Protein AF-0000000086011354 (afdb_homodimer)

Solvent-accessible surface area (backbone atoms only — not comparable to full-atom values): 83117 Å² total; per-residue (Å²): 142,83,83,84,79,83,78,83,81,81,81,81,78,80,80,80,75,79,75,77,82,67,88,71,70,78,71,76,68,72,74,61,78,64,65,66,68,64,70,48,65,37,89,60,76,61,75,69,36,46,23,45,28,75,91,49,69,39,62,72,75,44,41,65,74,74,85,56,57,89,87,64,76,57,71,38,69,42,30,14,67,40,14,39,19,64,39,62,51,62,43,21,72,89,75,61,30,41,54,32,15,22,37,28,30,61,36,40,43,56,67,62,80,64,68,60,88,77,66,62,76,80,55,42,55,42,36,45,58,47,33,46,52,50,54,53,59,12,34,26,43,36,32,31,36,31,29,22,48,51,0,33,39,34,44,32,35,30,42,30,38,84,85,68,48,78,40,80,72,44,73,48,64,68,70,39,80,69,39,78,40,78,45,64,44,72,49,68,44,87,49,45,31,26,50,29,43,36,39,33,44,35,55,75,86,38,78,39,15,53,14,32,21,19,39,33,42,30,51,39,33,58,39,61,44,89,37,95,84,48,62,72,72,36,37,55,29,53,55,42,60,65,69,41,39,71,46,79,91,45,71,46,65,64,39,79,42,52,49,39,94,38,96,64,28,38,49,73,47,19,68,90,22,49,97,41,98,52,90,62,53,18,19,36,30,39,77,50,52,91,87,56,48,68,64,39,33,25,33,36,32,46,44,80,40,74,49,28,43,42,77,45,29,28,22,38,35,31,32,37,32,30,11,26,67,36,19,27,35,46,35,34,31,43,37,36,90,88,50,72,77,37,78,68,36,40,47,71,46,54,66,49,88,49,74,38,71,33,31,32,55,44,50,29,85,47,46,30,31,41,35,44,33,38,31,39,24,84,43,55,20,20,47,32,43,29,50,34,39,64,43,84,35,76,40,36,39,34,50,66,80,27,42,75,82,65,62,38,30,45,40,69,90,49,61,59,66,44,38,61,73,57,79,88,68,67,82,54,74,37,46,60,39,83,44,49,36,72,94,48,95,52,61,68,45,21,77,87,75,59,34,40,82,26,26,23,38,32,57,52,76,77,76,90,61,83,78,57,22,65,46,30,20,39,40,32,46,56,80,39,73,55,57,95,60,42,34,21,45,32,32,30,36,31,30,29,47,82,64,70,43,80,91,24,75,26,37,25,35,47,34,32,32,43,31,38,68,51,95,83,43,56,74,22,58,30,30,38,48,67,33,61,77,34,95,53,80,39,74,33,31,23,32,51,36,36,63,90,73,66,36,56,54,86,44,38,27,29,47,34,42,36,40,30,36,11,51,65,65,46,53,32,45,34,42,33,42,28,28,62,44,46,16,70,28,71,43,36,51,69,80,21,48,57,54,89,65,40,32,53,30,69,87,50,56,57,62,43,40,58,36,47,71,84,53,80,66,64,76,72,68,53,86,67,85,72,80,74,73,73,74,81,70,66,76,49,51,46,40,68,35,33,93,91,48,60,69,82,87,39,49,22,81,79,30,54,10,69,41,23,24,35,33,31,73,36,76,76,43,92,58,76,40,50,35,28,36,31,47,41,88,37,73,54,51,95,81,34,30,29,19,42,32,34,29,35,32,48,41,60,86,37,74,63,22,31,44,31,37,32,40,34,38,49,66,40,85,91,57,67,48,78,43,58,48,35,35,39,46,50,71,70,41,88,73,58,40,69,63,48,75,41,69,33,30,31,51,45,76,42,97,29,38,28,35,43,30,47,34,37,33,22,31,28,19,35,42,34,43,31,49,33,38,75,42,86,38,76,50,71,63,33,44,79,74,39,54,27,85,118,138,87,74,79,74,78,79,80,79,77,78,81,77,80,77,81,77,79,72,77,79,74,84,72,70,76,71,74,70,70,75,62,76,66,64,69,67,64,73,48,66,37,89,60,75,61,76,69,36,44,22,45,28,74,89,48,69,37,60,72,76,48,40,67,74,76,84,58,63,92,87,66,78,57,74,40,70,40,29,15,74,42,15,87,78,79,41,64,51,62,42,20,74,90,74,63,31,38,54,31,16,22,36,27,29,63,34,41,41,72,70,65,76,70,68,59,91,76,68,61,85,78,56,45,54,43,36,45,60,48,31,44,53,49,54,39,59,13,34,25,43,35,30,32,35,31,27,24,53,61,0,34,40,35,43,34,34,31,43,31,38,84,84,68,47,77,40,82,73,44,74,48,62,70,70,38,78,69,39,78,43,77,44,63,44,70,50,67,44,86,49,44,30,27,49,29,42,34,39,31,42,38,55,84,87,38,76,39,16,59,35,62,22,19,40,32,40,30,51,40,33,56,40,63,46,86,39,93,84,48,60,71,70,34,36,56,29,21,49,43,61,68,66,42,39,71,48,79,90,44,72,45,64,66,40,81,41,44,42,26,77,40,96,61,27,39,51,37,46,20,70,88,21,50,96,39,78,53,73,45,34,9,18,36,31,40,76,49,54,85,84,54,47,65,63,39,31,26,32,36,32,46,46,81,39,73,48,28,43,41,76,43,29,29,21,39,36,30,33,37,32,30,10,26,48,16,20,27,34,44,35,36,30,43,38,35,90,87,51,74,77,38,77,67,37,43,50,71,46,53,65,48,89,47,76,39,73,33,32,32,53,45,49,31,85,46,49,30,32,41,35,43,34,40,29,38,22,85,39,59,20,20,45,32,42,29,49,34,39,61,41,82,37,75,39,36,39,32,51,66,81,27,42,78,82,66,62,38,29,44,37,69,90,49,61,59,66,45,39,61,73,59,79,88,68,64,81,54,74,38,47,61,39,80,44,48,36,72,92,46,95,54,63,65,46,21,76,84,75,60,33,43,83,25,25,24,38,32,56,49,76,81,75,87,66,84,84,57,19,60,45,31,20,39,40,32,46,55,81,40,72,55,57,97,60,42,32,23,44,32,32,30,37,30,31,29,46,80,65,74,49,94,92,40,77,28,36,26,34,46,34,32,31,42,30,39,68,52,95,85,42,56,74,23,58,32,31,40,47,67,32,60,76,43,96,52,82,40,75,34,32,25,32,49,36,37,64,89,73,66,37,58,55,86,44,37,27,29,45,34,40,36,40,30,36,11,54,63,64,43,55,34,47,33,41,33,42,27,28,63,46,46,16,70,28,71,42,35,53,69,85,21,48,58,54,88,66,42,30,53,31,68,87,48,57,59,63,43,38,59,38,49,69,84,52,79,68,65,76,72,69,55,87,67,84,70,79,74,75,71,75,81,70,67,75,50,50,47,39,66,36,34,92,90,49,60,69,80,85,40,49,23,80,82,30,55,11,70,41,23,24,35,32,31,74,36,78,76,41,93,58,74,40,47,34,28,36,30,46,42,88,37,72,55,50,95,80,34,30,29,16,41,32,32,30,36,32,45,40,60,87,34,78,61,19,31,45,32,36,32,41,35,40,51,68,39,84,92,56,67,48,76,41,58,50,35,34,36,45,48,72,70,41,86,75,56,44,68,60,47,76,40,70,35,29,32,52,45,77,44,97,29,40,29,34,43,30,46,35,36,31,21,30,26,18,34,44,34,43,29,50,33,40,74,42,86,39,77,51,73,63,34,44,80,70,38,56,25,87,118

InterPro domains:
  IPR000998 MAM domain [PF00629] (49-222)
  IPR000998 MAM domain [PF00629] (235-396)
  IPR000998 MAM domain [PF00629] (409-586)
  IPR000998 MAM domain [PF00629] (638-780)
  IPR000998 MAM domain [PS50060] (47-233)
  IPR000998 MAM domain [PS50060] (233-397)
  IPR000998 MAM domain [PS50060] (407-587)
  IPR000998 MAM domain [PS50060] (597-781)
  IPR000998 MAM domain [SM00137] (44-233)
  IPR000998 MAM domain [SM00137] (234-397)
  IPR000998 MAM domain [SM00137] (404-587)
  IPR000998 MAM domain [SM00137] (594-781)
  IPR000998 MAM domain [cd06263] (235-395)
  IPR000998 MAM domain [cd06263] (409-585)
  IPR013320 Concanavalin A-like lectin/glucanase domain superfamily [SSF49899] (48-222)
  IPR013320 Concanavalin A-like lectin/glucanase domain superfamily [SSF49899] (232-395)
  IPR013320 Concanavalin A-like lectin/glucanase domain superfamily [SSF49899] (406-586)
  IPR013320 Concanavalin A-like lectin/glucanase domain superfamily [SSF49899] (597-779)
  IPR051560 MAM domain-containing protein [PTHR23282] (211-398)

Radius of gyration: 44.81 Å; Cα contacts (8 Å, |Δi|>4): 4271; chains: 2; bounding box: 115×159×105 Å

pLDDT: mean 82.43, std 18.73, range [19.67, 98.25]

Foldseek 3Di:
DDPDDPPPPPPPPPPPPPPPPPDPPVPVPPVPPPVPPPLCLPPDWDDWCQQFWLVDGHPRQKDWDPPDPDDAWAKDKAFLVCCVPPHDFNHGDPVRHGTTMWIKTKQADDLPVPCPPDDPFPKTKIWHGKYFWQPQQFKKKKWKKAKAALFWAKKFKWKQAPVRDTDTFDMDGDHPHRDIFMDMGTDGDRGMIIIMIITTTDDSVDPRNNIIIMMIIGGIGMDGAPDPPGQFQWDQCSNHPGQKDKDDVFQDEKDKDAWDPDPQAIDGGGQVCVVNPDDGGMWIKDFCDPPHAAFGKIKIKGDKDFACAFAKKKKKKKKKAKGHDFFAKKWKWKDDPPDDIHTFWMDTDGPDNHIDMWMTIDHDRGIIMMMIMGGGTHDGYMMIMGGIGMGIDGFFTPPLVGRVQPQWDQCQVHPSQKDWDDVVVVPFQWEKDWDFQPVDAAACAGDRVGHRNGIWIWTDQRPDDDQFFQGKTKIKGDKDFFDPFWKKKKWKKAAAAPDADPVGFAFWKKWKWKFFPDVVRDIATFWMDTGHDDNDIDMWMTIQAHQVVRHTDPGIIMMMIMTTGFRNNRHIIIIGGMDMYGHRHQTPPNVGGDAAQWFQQSPHNSQKDKDAQPPPPLPVVPPPPDPPPPPPPVDQQKDWQDPVDDDPPAARPRRRGSTGWIKGFAAQAPDKGKIKIKGPWHWADPVQKKKKKWKKAWDWDDQFKKKWKWKWACPDSVDTDIFTFKMATCVLDPPNPRHDIDMWMFMDGYPTIIMMMIIIIDNGTMMMIGGIDMGPDGDDTPDPRMDGGD/DCPPVPDPPPPPPPPDCPPPDDCPPPPPPPVPPPPVPPLCLPPDWDAWCQQFWLVDGHPRQKDWDPPPPPPAWAKDKAFLVCCVPPHDFNHRDPVRHRTTMWIKTKQADDLPPPPPVDDPFPKTKTWHGKYFWQPQQFKKKKWKKAKAALFWAKKWKWKQFPVRDIDTFDMDGDHPHRDIFMDMGTDTDRGMIIIMIITTTDDSPDPRSNIIIMMIIGGIGMDGFPDPPGQFQWDQCRNHPGQKDKDDPFQDEKDKDAWDPDPFAIDRGGQVCVVPVDPGGMWIKDFCDPPHAAFGKIKIKGDKDFACAFAKKKKKKKKKAKGHQWFAKKWKWKDDPPDDIHTFWMDTDHPDNHIDMWMTIDHDRGIIMMMIMGGGTHDGYMMIMGGIGMGIDGFFTPPLVGRVQPQWDQCQVHPSQKDWDDVVVVPFQWEKDKDFQPVDADACAGDRVRHRNGIWIWTDQRPDDDQFFQGKTKIKGDKDFFDPFWKKKKWKKAAAAPDADPVGFAFWKKWKWKFFPDVPRDIATFWMDTGHDDNDIDMWMTIQAHQVVRHHDNGIIMMMIMTTGFRSNRHIIIIGGMDMYGHRHQTPPNVTGDAAQWFQQSPHNSQKDKDAQPPPPLPVVPPDPDPPPPPPPVDQQKDWQDPVDDQPPAAGPRRRGSTGWIKGFAAQAPDKGKIKIKGPWHWADPVQKKKKKWKKAWWWDDQFKKKWKWKWACPDSVDTDIFTAKMATPVLPPPNPRHDIDMWMFMDGYPTIIMMMIIIIDNTTMMMIGGIDMGPDGDDTPDPRIDGHD

Sequence (1580 aa):
MLSYKFRFVIIGYYLTTHCVEIFSAEIHKSVALRRNRRDFDLEEVPEMCDFGSVIRLTTCYWKTPENITKGKINWRSGMGASSYWIGGPRTDHTGADKNSGYVFYETSELSSFEELPNSEFTSNQLVGPIYNHTGPSGLCLSFFYNIAGLSAKSLRVILRNSLKKDYVLWESKDNSDGTWHMGEVAFSYGQKYRILFEAVPANQSSKKLTYRGYVALDDVRFDTIPTSDACIGHCTFEGGFCDWNNMDEDDFDWELGRGSNSFLTGPPRDHSSYGKNEQTGGFTYISTSYPRRPGDTAMLRSPSFPTTGDNSPLCMRFATHMFGNGVGTLRLVLKNEDESDKTVWEMTGSSGSSWHKAQVTLSSLSPFQLLLIAIVGNQFGNIAVDDISFRPGPCPVVPQTAAKDNGDCNFEENMCNWSNPAPQDELDDVDWARQYYYDQSGPTIDHTRGDGKGYYMNLLPNTPLILKGGTRGWLVSSRFQPSPNPQCVSFHYWMYERLIDPAGLSLGSLRVYVRLIKPGKPLSPLWRLYNHQGERWFPARAPIVTTTERAPPQTQYEIIFEGVWGEGRVGNIAIDDITFFDGDCTTEPLGAAAVLGECFFERDTCGWTPISEYDDGLSTISPTTEPKTTNAVEESLWKMARLDYKPAGLLDHTFRSPTGYVFFDVFHKSVIQRPKLRSPLLEVSFSGVRCLGFWFVAFGRSDATALEVVLLDMSDPESIKRTVIWRLEARNFANASRTDWSYAQVSVEAKGDYLLHFEGESSDGGFALDDVTFFDGSCHTRPPAAVGKGMLSYKFRFVIIGYYLTTHCVEIFSAEIHKSVALRRNRRDFDLEEVPEMCDFGSVIRLTTCYWKTPENITKGKINWRSGMGASSYWIGGPRTDHTGADKNSGYVFYETSELSSFEELPNSEFTSNQLVGPIYNHTGPSGLCLSFFYNIAGLSAKSLRVILRNSLKKDYVLWESKDNSDGTWHMGEVAFSYGQKYRILFEAVPANQSSKKLTYRGYVALDDVRFDTIPTSDACIGHCTFEGGFCDWNNMDEDDFDWELGRGSNSFLTGPPRDHSSYGKNEQTGGFTYISTSYPRRPGDTAMLRSPSFPTTGDNSPLCMRFATHMFGNGVGTLRLVLKNEDESDKTVWEMTGSSGSSWHKAQVTLSSLSPFQLLLIAIVGNQFGNIAVDDISFRPGPCPVVPQTAAKDNGDCNFEENMCNWSNPAPQDELDDVDWARQYYYDQSGPTIDHTRGDGKGYYMNLLPNTPLILKGGTRGWLVSSRFQPSPNPQCVSFHYWMYERLIDPAGLSLGSLRVYVRLIKPGKPLSPLWRLYNHQGERWFPARAPIVTTTERAPPQTQYEIIFEGVWGEGRVGNIAIDDITFFDGDCTTEPLGAAAVLGECFFERDTCGWTPISEYDDGLSTISPTTEPKTTNAVEESLWKMARLDYKPAGLLDHTFRSPTGYVFFDVFHKSVIQRPKLRSPLLEVSFSGVRCLGFWFVAFGRSDATALEVVLLDMSDPESIKRTVIWRLEARNFANASRTDWSYAQVSVEAKGDYLLHFEGESSDGGFALDDVTFFDGSCHTRPPAAVGKG

Organism: Nephila pilipes (NCBI:txid299642)

Nearest PDB structures (foldseek):
  8h3u-assembly1_A  TM=3.911E-01  e=1.339E-18  Homo sapiens
  5l73-assembly1_B  TM=8.114E-01  e=5.782E-10  Homo sapiens
  8h3s-assembly1_A  TM=4.784E-01  e=1.603E-10  Homo sapiens
  7sg7-assembly1_U  TM=5.952E-01  e=1.601E-01  Lederbergvirus Sf6
  8tvr-assembly1_S  TM=1.769E-01  e=8.432E-02  Salmonella phage P22

Structure (mmCIF, N/CA/C/O backbone):
data_AF-0000000086011354-model_v1
#
loop_
_entity.id
_entity.type
_entity.pdbx_description
1 polymer 'MAM and LDL-receptor class A domain-containing protein 2'
#
loop_
_atom_site.group_PDB
_atom_site.id
_atom_site.type_symbol
_atom_site.label_atom_id
_atom_site.label_alt_id
_atom_site.label_comp_id
_atom_site.label_asym_id
_atom_site.label_entity_id
_atom_site.label_seq_id
_atom_site.pdbx_PDB_ins_code
_atom_site.Cartn_x
_atom_site.Cartn_y
_atom_site.Cartn_z
_atom_site.occupancy
_atom_site.B_iso_or_equiv
_atom_site.auth_seq_id
_atom_site.auth_comp_id
_atom_site.auth_asym_id
_atom_site.auth_atom_id
_atom_site.pdbx_PDB_model_num
ATOM 1 N N . MET A 1 1 ? 13.227 18.688 -59.594 1 21.97 1 MET A N 1
ATOM 2 C CA . MET A 1 1 ? 12.727 18.406 -58.25 1 21.97 1 MET A CA 1
ATOM 3 C C . MET A 1 1 ? 13.852 17.984 -57.312 1 21.97 1 MET A C 1
ATOM 5 O O . MET A 1 1 ? 14.32 16.844 -57.375 1 21.97 1 MET A O 1
ATOM 9 N N . LEU A 1 2 ? 14.82 18.859 -56.906 1 22.88 2 LEU A N 1
ATOM 10 C CA . LEU A 1 2 ? 16.234 19.094 -56.688 1 22.88 2 LEU A CA 1
ATOM 11 C C . LEU A 1 2 ? 16.656 18.766 -55.25 1 22.88 2 LEU A C 1
ATOM 13 O O . LEU A 1 2 ? 16.047 19.25 -54.312 1 22.88 2 LEU A O 1
ATOM 17 N N . SER A 1 3 ? 17.359 17.547 -55 1 21.45 3 SER A N 1
ATOM 18 C CA . SER A 1 3 ? 17.766 16.578 -54 1 21.45 3 SER A CA 1
ATOM 19 C C . SER A 1 3 ? 18.766 17.188 -53 1 21.45 3 SER A C 1
ATOM 21 O O . SER A 1 3 ? 19.719 16.516 -52.594 1 21.45 3 SER A O 1
ATOM 23 N N . TYR A 1 4 ? 18.641 18.5 -52.625 1 22.02 4 TYR A N 1
ATOM 24 C CA . TYR A 1 4 ? 19.797 19.188 -52.062 1 22.02 4 TYR A CA 1
ATOM 25 C C . TYR A 1 4 ? 20.125 18.641 -50.656 1 22.02 4 TYR A C 1
ATOM 27 O O . TYR A 1 4 ? 19.25 18.531 -49.812 1 22.02 4 TYR A O 1
ATOM 35 N N . LYS A 1 5 ? 21.328 17.906 -50.438 1 22.16 5 LYS A N 1
ATOM 36 C CA . LYS A 1 5 ? 22.062 17.047 -49.5 1 22.16 5 LYS A CA 1
ATOM 37 C C . LYS A 1 5 ? 22.578 17.844 -48.312 1 22.16 5 LYS A C 1
ATOM 39 O O . LYS A 1 5 ? 23.484 18.656 -48.438 1 22.16 5 LYS A O 1
ATOM 44 N N . PHE A 1 6 ? 21.781 18.328 -47.312 1 20.98 6 PHE A N 1
ATOM 45 C CA . PHE A 1 6 ? 22.188 19.312 -46.312 1 20.98 6 PHE A CA 1
ATOM 46 C C . PHE A 1 6 ? 23.188 18.703 -45.344 1 20.98 6 PHE A C 1
ATOM 48 O O . PHE A 1 6 ? 22.953 17.641 -44.75 1 20.98 6 PHE A O 1
ATOM 55 N N . ARG A 1 7 ? 24.578 18.984 -45.281 1 19.67 7 ARG A N 1
ATOM 56 C CA . ARG A 1 7 ? 25.844 18.547 -44.688 1 19.67 7 ARG A CA 1
ATOM 57 C C . ARG A 1 7 ? 25.938 18.969 -43.25 1 19.67 7 ARG A C 1
ATOM 59 O O . ARG A 1 7 ? 26.281 20.109 -42.938 1 19.67 7 ARG A O 1
ATOM 66 N N . PHE A 1 8 ? 24.984 18.781 -42.281 1 21.95 8 PHE A N 1
ATOM 67 C CA . PHE A 1 8 ? 25.156 19.516 -41.031 1 21.95 8 PHE A CA 1
ATOM 68 C C . PHE A 1 8 ? 26.375 19 -40.281 1 21.95 8 PHE A C 1
ATOM 70 O O . PHE A 1 8 ? 26.547 17.781 -40.125 1 21.95 8 PHE A O 1
ATOM 77 N N . VAL A 1 9 ? 27.578 19.703 -40.125 1 21.19 9 VAL A N 1
ATOM 78 C CA . VAL A 1 9 ? 28.922 19.531 -39.594 1 21.19 9 VAL A CA 1
ATOM 79 C C . VAL A 1 9 ? 28.859 19.531 -38.062 1 21.19 9 VAL A C 1
ATOM 81 O O . VAL A 1 9 ? 28.484 20.531 -37.438 1 21.19 9 VAL A O 1
ATOM 84 N N . ILE A 1 10 ? 28.562 18.375 -37.312 1 22.22 10 ILE A N 1
ATOM 85 C CA . ILE A 1 10 ? 28.391 18.219 -35.875 1 22.22 10 ILE A CA 1
ATOM 86 C C . ILE A 1 10 ? 29.719 18.422 -35.188 1 22.22 10 ILE A C 1
ATOM 88 O O . ILE A 1 10 ? 30.672 17.688 -35.406 1 22.22 10 ILE A O 1
ATOM 92 N N . ILE A 1 11 ? 30.156 19.672 -34.875 1 21.83 11 ILE A N 1
ATOM 93 C CA . ILE A 1 11 ? 31.438 20.047 -34.25 1 21.83 11 ILE A CA 1
ATOM 94 C C . ILE A 1 11 ? 31.516 19.453 -32.844 1 21.83 11 ILE A C 1
ATOM 96 O O . ILE A 1 11 ? 30.656 19.75 -32 1 21.83 11 ILE A O 1
ATOM 100 N N . GLY A 1 12 ? 32.219 18.297 -32.562 1 21.84 12 GLY A N 1
ATOM 101 C CA . GLY A 1 12 ? 32.5 17.406 -31.438 1 21.84 12 GLY A CA 1
ATOM 102 C C . GLY A 1 12 ? 33.281 18.078 -30.328 1 21.84 12 GLY A C 1
ATOM 103 O O . GLY A 1 12 ? 34.438 18.438 -30.516 1 21.84 12 GLY A O 1
ATOM 104 N N . TYR A 1 13 ? 32.625 19.047 -29.531 1 21.97 13 TYR A N 1
ATOM 105 C CA . TYR A 1 13 ? 33.344 19.766 -28.484 1 21.97 13 TYR A CA 1
ATOM 106 C C . TYR A 1 13 ? 33.969 18.797 -27.484 1 21.97 13 TYR A C 1
ATOM 108 O O . TYR A 1 13 ? 33.344 17.828 -27.078 1 21.97 13 TYR A O 1
ATOM 116 N N . TYR A 1 14 ? 35.344 18.75 -27.391 1 21.88 14 TYR A N 1
ATOM 117 C CA . TYR A 1 14 ? 36.312 18 -26.625 1 21.88 14 TYR A CA 1
ATOM 118 C C . TYR A 1 14 ? 36.219 18.344 -25.141 1 21.88 14 TYR A C 1
ATOM 120 O O . TYR A 1 14 ? 36.625 19.453 -24.75 1 21.88 14 TYR A O 1
ATOM 128 N N . LEU A 1 15 ? 35.125 18.047 -24.438 1 21.98 15 LEU A N 1
ATOM 129 C CA . LEU A 1 15 ? 35.031 18.406 -23.016 1 21.98 15 LEU A CA 1
ATOM 130 C C . LEU A 1 15 ? 36.156 17.719 -22.219 1 21.98 15 LEU A C 1
ATOM 132 O O . LEU A 1 15 ? 36.281 16.5 -22.234 1 21.98 15 LEU A O 1
ATOM 136 N N . THR A 1 16 ? 37.281 18.422 -21.969 1 22.86 16 THR A N 1
ATOM 137 C CA . THR A 1 16 ? 38.469 18.047 -21.219 1 22.86 16 THR A CA 1
ATOM 138 C C . THR A 1 16 ? 38.125 17.75 -19.75 1 22.86 16 THR A C 1
ATOM 140 O O . THR A 1 16 ? 37.688 18.641 -19.031 1 22.86 16 THR A O 1
ATOM 143 N N . THR A 1 17 ? 37.5 16.594 -19.422 1 23.02 17 THR A N 1
ATOM 144 C CA . THR A 1 17 ? 37.125 16.172 -18.094 1 23.02 17 THR A CA 1
ATOM 145 C C . THR A 1 17 ? 38.344 16.031 -17.188 1 23.02 17 THR A C 1
ATOM 147 O O . THR A 1 17 ? 39.219 15.203 -17.438 1 23.02 17 THR A O 1
ATOM 150 N N . HIS A 1 18 ? 38.906 17.172 -16.656 1 23.06 18 HIS A N 1
ATOM 151 C CA . HIS A 1 18 ? 40 17.109 -15.688 1 23.06 18 HIS A CA 1
ATOM 152 C C . HIS A 1 18 ? 39.625 16.25 -14.484 1 23.06 18 HIS A C 1
ATOM 154 O O . HIS A 1 18 ? 38.625 16.531 -13.797 1 23.06 18 HIS A O 1
ATOM 160 N N . CYS A 1 19 ? 39.875 14.953 -14.523 1 22.77 19 CYS A N 1
ATOM 161 C CA . CYS A 1 19 ? 39.719 13.883 -13.539 1 22.77 19 CYS A CA 1
ATOM 162 C C . CYS A 1 19 ? 40.5 14.195 -12.258 1 22.77 19 CYS A C 1
ATOM 164 O O . CYS A 1 19 ? 41.719 14.281 -12.266 1 22.77 19 CYS A O 1
ATOM 166 N N . VAL A 1 20 ? 39.938 15.141 -11.453 1 23.64 20 VAL A N 1
ATOM 167 C CA . VAL A 1 20 ? 40.625 15.461 -10.195 1 23.64 20 VAL A CA 1
ATOM 168 C C . VAL A 1 20 ? 40.969 14.172 -9.453 1 23.64 20 VAL A C 1
ATOM 170 O O . VAL A 1 20 ? 40.156 13.242 -9.391 1 23.64 20 VAL A O 1
ATOM 173 N N . GLU A 1 21 ? 42.281 13.984 -9.18 1 23.44 21 GLU A N 1
ATOM 174 C CA . GLU A 1 21 ? 43.094 12.945 -8.531 1 23.44 21 GLU A CA 1
ATOM 175 C C . GLU A 1 21 ? 42.594 12.688 -7.109 1 23.44 21 GLU A C 1
ATOM 177 O O . GLU A 1 21 ? 42.75 13.539 -6.23 1 23.44 21 GLU A O 1
ATOM 182 N N . ILE A 1 22 ? 41.438 12.172 -6.902 1 20.77 22 ILE A N 1
ATOM 183 C CA . ILE A 1 22 ? 41 11.836 -5.555 1 20.77 22 ILE A CA 1
ATOM 184 C C . ILE A 1 22 ? 42.094 11.055 -4.832 1 20.77 22 ILE A C 1
ATOM 186 O O . ILE A 1 22 ? 42.969 10.453 -5.469 1 20.77 22 ILE A O 1
ATOM 190 N N . PHE A 1 23 ? 41.812 10.672 -3.496 1 23.53 23 PHE A N 1
ATOM 191 C CA . PHE A 1 23 ? 42.594 10.266 -2.322 1 23.53 23 PHE A CA 1
ATOM 192 C C . PHE A 1 23 ? 43.312 8.953 -2.58 1 23.53 23 PHE A C 1
ATOM 194 O O . PHE A 1 23 ? 42.688 7.902 -2.703 1 23.53 23 PHE A O 1
ATOM 201 N N . SER A 1 24 ? 44.406 8.961 -3.326 1 23.89 24 SER A N 1
ATOM 202 C CA . SER A 1 24 ? 45.25 7.781 -3.533 1 23.89 24 SER A CA 1
ATOM 203 C C . SER A 1 24 ? 45.844 7.289 -2.219 1 23.89 24 SER A C 1
ATOM 205 O O . SER A 1 24 ? 46.875 7.773 -1.783 1 23.89 24 SER A O 1
ATOM 207 N N . ALA A 1 25 ? 45.156 7.328 -1.058 1 24.5 25 ALA A N 1
ATOM 208 C CA . ALA A 1 25 ? 45.938 6.738 0.006 1 24.5 25 ALA A CA 1
ATOM 209 C C . ALA A 1 25 ? 46.5 5.375 -0.413 1 24.5 25 ALA A C 1
ATOM 211 O O . ALA A 1 25 ? 45.781 4.566 -1.005 1 24.5 25 ALA A O 1
ATOM 212 N N . GLU A 1 26 ? 47.75 5.324 -0.586 1 22.88 26 GLU A N 1
ATOM 213 C CA . GLU A 1 26 ? 48.594 4.152 -0.822 1 22.88 26 GLU A CA 1
ATOM 214 C C . GLU A 1 26 ? 48.25 3.035 0.165 1 22.88 26 GLU A C 1
ATOM 216 O O . GLU A 1 26 ? 48.594 3.131 1.349 1 22.88 26 GLU A O 1
ATOM 221 N N . ILE A 1 27 ? 47.062 2.52 0.169 1 25.94 27 ILE A N 1
ATOM 222 C CA . ILE A 1 27 ? 46.938 1.318 0.988 1 25.94 27 ILE A CA 1
ATOM 223 C C . ILE A 1 27 ? 48 0.293 0.557 1 25.94 27 ILE A C 1
ATOM 225 O O . ILE A 1 27 ? 48.031 -0.106 -0.609 1 25.94 27 ILE A O 1
ATOM 229 N N . HIS A 1 28 ? 49.156 0.391 1.225 1 23.55 28 HIS A N 1
ATOM 230 C CA . HIS A 1 28 ? 50.094 -0.73 1.143 1 23.55 28 HIS A CA 1
ATOM 231 C C . HIS A 1 28 ? 49.375 -2.062 1.219 1 23.55 28 HIS A C 1
ATOM 233 O O . HIS A 1 28 ? 48.656 -2.338 2.199 1 23.55 28 HIS A O 1
ATOM 239 N N . LYS A 1 29 ? 48.969 -2.479 0.093 1 25.89 29 LYS A N 1
ATOM 240 C CA . LYS A 1 29 ? 48.469 -3.84 -0.089 1 25.89 29 LYS A CA 1
ATOM 241 C C . LYS A 1 29 ? 49.438 -4.863 0.481 1 25.89 29 LYS A C 1
ATOM 243 O O . LYS A 1 29 ? 50.5 -5.098 -0.094 1 25.89 29 LYS A O 1
ATOM 248 N N . SER A 1 30 ? 49.688 -4.797 1.811 1 27.02 30 SER A N 1
ATOM 249 C CA . SER A 1 30 ? 50.344 -6.031 2.211 1 27.02 30 SER A CA 1
ATOM 250 C C . SER A 1 30 ? 49.719 -7.242 1.512 1 27.02 30 SER A C 1
ATOM 252 O O . SER A 1 30 ? 48.5 -7.402 1.498 1 27.02 30 SER A O 1
ATOM 254 N N . VAL A 1 31 ? 50.375 -7.613 0.415 1 28.52 31 VAL A N 1
ATOM 255 C CA . VAL A 1 31 ? 50.188 -8.891 -0.268 1 28.52 31 VAL A CA 1
ATOM 256 C C . VAL A 1 31 ? 50 -10 0.76 1 28.52 31 VAL A C 1
ATOM 258 O O . VAL A 1 31 ? 50.938 -10.406 1.433 1 28.52 31 VAL A O 1
ATOM 261 N N . ALA A 1 32 ? 49.156 -9.805 1.665 1 28.08 32 ALA A N 1
ATOM 262 C CA . ALA A 1 32 ? 48.906 -11.07 2.344 1 28.08 32 ALA A CA 1
ATOM 263 C C . ALA A 1 32 ? 48.812 -12.219 1.344 1 28.08 32 ALA A C 1
ATOM 265 O O . ALA A 1 32 ? 48.219 -12.086 0.283 1 28.08 32 ALA A O 1
ATOM 266 N N . LEU A 1 33 ? 49.812 -13.07 1.379 1 26.31 33 LEU A N 1
ATOM 267 C CA . LEU A 1 33 ? 49.812 -14.352 0.691 1 26.31 33 LEU A CA 1
ATOM 268 C C . LEU A 1 33 ? 48.406 -14.906 0.587 1 26.31 33 LEU A C 1
ATOM 270 O O . LEU A 1 33 ? 47.812 -15.289 1.597 1 26.31 33 LEU A O 1
ATOM 274 N N . ARG A 1 34 ? 47.688 -14.188 -0.192 1 28.14 34 ARG A N 1
ATOM 275 C CA . ARG A 1 34 ? 46.469 -14.938 -0.551 1 28.14 34 ARG A CA 1
ATOM 276 C C . ARG A 1 34 ? 46.812 -16.406 -0.806 1 28.14 34 ARG A C 1
ATOM 278 O O . ARG A 1 34 ? 47.562 -16.719 -1.728 1 28.14 34 ARG A O 1
ATOM 285 N N . ARG A 1 35 ? 47.031 -17.047 0.341 1 27.31 35 ARG A N 1
ATOM 286 C CA . ARG A 1 35 ? 47 -18.469 0.037 1 27.31 35 ARG A CA 1
ATOM 287 C C . ARG A 1 35 ? 46.031 -18.766 -1.094 1 27.31 35 ARG A C 1
ATOM 289 O O . ARG A 1 35 ? 44.844 -18.422 -1.011 1 27.31 35 ARG A O 1
ATOM 296 N N . ASN A 1 36 ? 46.625 -18.578 -2.238 1 28.75 36 ASN A N 1
ATOM 297 C CA . ASN A 1 36 ? 45.844 -19.172 -3.332 1 28.75 36 ASN A CA 1
ATOM 298 C C . ASN A 1 36 ? 44.938 -20.266 -2.836 1 28.75 36 ASN A C 1
ATOM 300 O O . ASN A 1 36 ? 45.406 -21.297 -2.35 1 28.75 36 ASN A O 1
ATOM 304 N N . ARG A 1 37 ? 44 -19.891 -2.209 1 32.62 37 ARG A N 1
ATOM 305 C CA . ARG A 1 37 ? 43.062 -21.016 -2.02 1 32.62 37 ARG A CA 1
ATOM 306 C C . ARG A 1 37 ? 43.125 -21.969 -3.201 1 32.62 37 ARG A C 1
ATOM 308 O O . ARG A 1 37 ? 42.969 -21.562 -4.352 1 32.62 37 ARG A O 1
ATOM 315 N N . ARG A 1 38 ? 43.906 -22.891 -3.119 1 33.44 38 ARG A N 1
ATOM 316 C CA . ARG A 1 38 ? 43.938 -24.062 -3.98 1 33.44 38 ARG A CA 1
ATOM 317 C C . ARG A 1 38 ? 42.562 -24.297 -4.609 1 33.44 38 ARG A C 1
ATOM 319 O O . ARG A 1 38 ? 41.562 -24.375 -3.904 1 33.44 38 ARG A O 1
ATOM 326 N N . ASP A 1 39 ? 42.406 -23.641 -5.645 1 38.91 39 ASP A N 1
ATOM 327 C CA . ASP A 1 39 ? 41.312 -24.188 -6.441 1 38.91 39 ASP A CA 1
ATOM 328 C C . ASP A 1 39 ? 41.031 -25.656 -6.094 1 38.91 39 ASP A C 1
ATOM 330 O O . ASP A 1 39 ? 41.938 -26.5 -6.238 1 38.91 39 ASP A O 1
ATOM 334 N N . PHE A 1 40 ? 40.594 -25.906 -5.02 1 39.38 40 PHE A N 1
ATOM 335 C CA . PHE A 1 40 ? 40.281 -27.281 -4.66 1 39.38 40 PHE A CA 1
ATOM 336 C C . PHE A 1 40 ? 39.906 -28.094 -5.895 1 39.38 40 PHE A C 1
ATOM 338 O O . PHE A 1 40 ? 38.875 -27.875 -6.5 1 39.38 40 PHE A O 1
ATOM 345 N N . ASP A 1 41 ? 40.75 -28.453 -6.715 1 48.5 41 ASP A N 1
ATOM 346 C CA . ASP A 1 41 ? 40.562 -29.703 -7.445 1 48.5 41 ASP A CA 1
ATOM 347 C C . ASP A 1 41 ? 39.875 -30.734 -6.566 1 48.5 41 ASP A C 1
ATOM 349 O O . ASP A 1 41 ? 40.5 -31.406 -5.758 1 48.5 41 ASP A O 1
ATOM 353 N N . LEU A 1 42 ? 38.719 -30.406 -6.121 1 50 42 LEU A N 1
ATOM 354 C CA . LEU A 1 42 ? 38.125 -31.297 -5.133 1 50 42 LEU A CA 1
ATOM 355 C C . LEU A 1 42 ? 37.812 -32.656 -5.746 1 50 42 LEU A C 1
ATOM 357 O O . LEU A 1 42 ? 37.125 -32.75 -6.754 1 50 42 LEU A O 1
ATOM 361 N N . GLU A 1 43 ? 38.688 -33.531 -5.684 1 53.22 43 GLU A N 1
ATOM 362 C CA . GLU A 1 43 ? 38.344 -34.938 -5.91 1 53.22 43 GLU A CA 1
ATOM 363 C C . GLU A 1 43 ? 37.094 -35.344 -5.117 1 53.22 43 GLU A C 1
ATOM 365 O O . GLU A 1 43 ? 36.406 -36.281 -5.469 1 53.22 43 GLU A O 1
ATOM 370 N N . GLU A 1 44 ? 36.781 -34.625 -3.947 1 64.06 44 GLU A N 1
ATOM 371 C CA . GLU A 1 44 ? 35.688 -35.031 -3.043 1 64.06 44 GLU A CA 1
ATOM 372 C C . GLU A 1 44 ? 34.531 -34.062 -3.092 1 64.06 44 GLU A C 1
ATOM 374 O O . GLU A 1 44 ? 34.719 -32.844 -3.303 1 64.06 44 GLU A O 1
ATOM 379 N N . VAL A 1 45 ? 33.312 -34.594 -3.176 1 71.31 45 VAL A N 1
ATOM 380 C CA . VAL A 1 45 ? 32.062 -33.875 -3.164 1 71.31 45 VAL A CA 1
ATOM 381 C C . VAL A 1 45 ? 32.031 -32.875 -2.002 1 71.31 45 VAL A C 1
ATOM 383 O O . VAL A 1 45 ? 32.344 -33.219 -0.865 1 71.31 45 VAL A O 1
ATOM 386 N N . PRO A 1 46 ? 31.844 -31.578 -2.359 1 77.94 46 PRO A N 1
ATOM 387 C CA . PRO A 1 46 ? 31.781 -30.594 -1.28 1 77.94 46 PRO A CA 1
ATOM 388 C C . PRO A 1 46 ? 30.656 -30.859 -0.289 1 77.94 46 PRO A C 1
ATOM 390 O O . PRO A 1 46 ? 29.703 -31.562 -0.614 1 77.94 46 PRO A O 1
ATOM 393 N N . GLU A 1 47 ? 30.828 -30.422 0.917 1 85.06 47 GLU A N 1
ATOM 394 C CA . GLU A 1 47 ? 29.797 -30.516 1.94 1 85.06 47 GLU A CA 1
ATOM 395 C C . GLU A 1 47 ? 28.578 -29.688 1.569 1 85.06 47 GLU A C 1
ATOM 397 O O . GLU A 1 47 ? 28.672 -28.75 0.774 1 85.06 47 GLU A O 1
ATOM 402 N N . MET A 1 48 ? 27.5 -30.125 2.098 1 91.75 48 MET A N 1
ATOM 403 C CA . MET A 1 48 ? 26.25 -29.406 1.869 1 91.75 48 MET A CA 1
ATOM 404 C C . MET A 1 48 ? 26.375 -27.953 2.326 1 91.75 48 MET A C 1
ATOM 406 O O . MET A 1 48 ? 26.969 -27.672 3.365 1 91.75 48 MET A O 1
ATOM 410 N N . CYS A 1 49 ? 25.875 -27.062 1.524 1 94.31 49 CYS A N 1
ATOM 411 C CA . CYS A 1 49 ? 25.891 -25.641 1.861 1 94.31 49 CYS A CA 1
ATOM 412 C C . CYS A 1 49 ? 24.5 -25.156 2.244 1 94.31 49 CYS A C 1
ATOM 414 O O . CYS A 1 49 ? 23.609 -25.094 1.398 1 94.31 49 CYS A O 1
ATOM 416 N N . ASP A 1 50 ? 24.25 -24.781 3.455 1 94.5 50 ASP A N 1
ATOM 417 C CA . ASP A 1 50 ? 22.984 -24.25 3.92 1 94.5 50 ASP A CA 1
ATOM 418 C C . ASP A 1 50 ? 23.062 -22.734 4.121 1 94.5 50 ASP A C 1
ATOM 420 O O . ASP A 1 50 ? 22.156 -22.125 4.703 1 94.5 50 ASP A O 1
ATOM 424 N N . PHE A 1 51 ? 24.219 -22.141 3.77 1 94.62 51 PHE A N 1
ATOM 425 C CA . PHE A 1 51 ? 24.5 -20.703 3.703 1 94.62 51 PHE A CA 1
ATOM 426 C C . PHE A 1 51 ? 24.5 -20.094 5.098 1 94.62 51 PHE A C 1
ATOM 428 O O . PHE A 1 51 ? 24.328 -18.875 5.242 1 94.62 51 PHE A O 1
ATOM 435 N N . GLY A 1 52 ? 24.469 -20.828 6.137 1 92.75 52 GLY A N 1
ATOM 436 C CA . GLY A 1 52 ? 24.734 -20.359 7.484 1 92.75 52 GLY A CA 1
ATOM 437 C C . GLY A 1 52 ? 23.5 -19.891 8.219 1 92.75 52 GLY A C 1
ATOM 438 O O . GLY A 1 52 ? 22.406 -20.422 8 1 92.75 52 GLY A O 1
ATOM 439 N N . SER A 1 53 ? 23.734 -19.047 9.281 1 88.69 53 SER A N 1
ATOM 440 C CA . SER A 1 53 ? 22.672 -18.547 10.156 1 88.69 53 SER A CA 1
ATOM 441 C C . SER A 1 53 ? 22.953 -17.125 10.594 1 88.69 53 SER A C 1
ATOM 443 O O . SER A 1 53 ? 23.922 -16.5 10.141 1 88.69 53 SER A O 1
ATOM 445 N N . VAL A 1 54 ? 22.062 -16.641 11.469 1 81.06 54 VAL A N 1
ATOM 446 C CA . VAL A 1 54 ? 22.109 -15.273 11.953 1 81.06 54 VAL A CA 1
ATOM 447 C C . VAL A 1 54 ? 23.469 -15.008 12.602 1 81.06 54 VAL A C 1
ATOM 449 O O . VAL A 1 54 ? 23.953 -13.875 12.586 1 81.06 54 VAL A O 1
ATOM 452 N N . ILE A 1 55 ? 24.109 -15.977 13.094 1 77.75 55 ILE A N 1
ATOM 453 C CA . ILE A 1 55 ? 25.406 -15.82 13.727 1 77.75 55 ILE A CA 1
ATOM 454 C C . ILE A 1 55 ? 26.469 -15.5 12.672 1 77.75 55 ILE A C 1
ATOM 456 O O . ILE A 1 55 ? 27.297 -14.617 12.867 1 77.75 55 ILE A O 1
ATOM 460 N N . ARG A 1 56 ? 26.375 -16.219 11.516 1 87.5 56 ARG A N 1
ATOM 461 C CA . ARG A 1 56 ? 27.328 -16.016 10.43 1 87.5 56 ARG A CA 1
ATOM 462 C C . ARG A 1 56 ? 26.734 -16.453 9.094 1 87.5 56 ARG A C 1
ATOM 464 O O . ARG A 1 56 ? 26.578 -17.656 8.844 1 87.5 56 ARG A O 1
ATOM 471 N N . LEU A 1 57 ? 26.516 -15.453 8.344 1 89.75 57 LEU A N 1
ATOM 472 C CA . LEU A 1 57 ? 26.078 -15.75 6.98 1 89.75 57 LEU A CA 1
ATOM 473 C C . LEU A 1 57 ? 27.281 -16.047 6.086 1 89.75 57 LEU A C 1
ATOM 475 O O . LEU A 1 57 ? 28.312 -15.375 6.18 1 89.75 57 LEU A O 1
ATOM 479 N N . THR A 1 58 ? 27.172 -17.109 5.293 1 90.06 58 THR A N 1
ATOM 480 C CA . THR A 1 58 ? 28.266 -17.531 4.438 1 90.06 58 THR A CA 1
ATOM 481 C C . THR A 1 58 ? 27.75 -17.984 3.078 1 90.06 58 THR A C 1
ATOM 483 O O . THR A 1 58 ? 26.594 -18.375 2.947 1 90.06 58 THR A O 1
ATOM 486 N N . THR A 1 59 ? 28.594 -17.922 2.119 1 92.25 59 THR A N 1
ATOM 487 C CA . THR A 1 59 ? 28.281 -18.484 0.811 1 92.25 59 THR A CA 1
ATOM 488 C C . THR A 1 59 ? 29.016 -19.797 0.606 1 92.25 59 THR A C 1
ATOM 490 O O . THR A 1 59 ? 29.016 -20.359 -0.495 1 92.25 59 THR A O 1
ATOM 493 N N . CYS A 1 60 ? 29.594 -20.281 1.716 1 92.31 60 CYS A N 1
ATOM 494 C CA . CYS A 1 60 ? 30.344 -21.531 1.681 1 92.31 60 CYS A CA 1
ATOM 495 C C . CYS A 1 60 ? 31.469 -21.453 0.651 1 92.31 60 CYS A C 1
ATOM 497 O O . CYS A 1 60 ? 32.281 -20.531 0.685 1 92.31 60 CYS A O 1
ATOM 499 N N . TYR A 1 61 ? 31.469 -22.297 -0.262 1 90.12 61 TYR A N 1
ATOM 500 C CA . TYR A 1 61 ? 32.531 -22.328 -1.271 1 90.12 61 TYR A CA 1
ATOM 501 C C . TYR A 1 61 ? 32.062 -21.672 -2.566 1 90.12 61 TYR A C 1
ATOM 503 O O . TYR A 1 61 ? 32.781 -21.688 -3.568 1 90.12 61 TYR A O 1
ATOM 511 N N . TRP A 1 62 ? 30.906 -21.141 -2.531 1 93 62 TRP A N 1
ATOM 512 C CA . TRP A 1 62 ? 30.406 -20.438 -3.699 1 93 62 TRP A CA 1
ATOM 513 C C . TRP A 1 62 ? 30.922 -19 -3.738 1 93 62 TRP A C 1
ATOM 515 O O . TRP A 1 62 ? 31.031 -18.344 -2.701 1 93 62 TRP A O 1
ATOM 525 N N . LYS A 1 63 ? 31.203 -18.5 -4.953 1 89.56 63 LYS A N 1
ATOM 526 C CA . LYS A 1 63 ? 31.781 -17.172 -5.098 1 89.56 63 LYS A CA 1
ATOM 527 C C . LYS A 1 63 ? 30.969 -16.328 -6.07 1 89.56 63 LYS A C 1
ATOM 529 O O . LYS A 1 63 ? 30.328 -16.859 -6.977 1 89.56 63 LYS A O 1
ATOM 534 N N . THR A 1 64 ? 30.922 -15.031 -5.781 1 84.75 64 THR A N 1
ATOM 535 C CA . THR A 1 64 ? 30.359 -14.062 -6.715 1 84.75 64 THR A CA 1
ATOM 536 C C . THR A 1 64 ? 31.453 -13.398 -7.543 1 84.75 64 THR A C 1
ATOM 538 O O . THR A 1 64 ? 32.469 -12.961 -6.996 1 84.75 64 THR A O 1
ATOM 541 N N . PRO A 1 65 ? 31.312 -13.516 -8.891 1 72.94 65 PRO A N 1
ATOM 542 C CA . PRO A 1 65 ? 32.375 -12.922 -9.703 1 72.94 65 PRO A CA 1
ATOM 543 C C . PRO A 1 65 ? 32.594 -11.445 -9.383 1 72.94 65 PRO A C 1
ATOM 545 O O . PRO A 1 65 ? 31.656 -10.719 -9.055 1 72.94 65 PRO A O 1
ATOM 548 N N . GLU A 1 66 ? 33.812 -10.961 -9.133 1 60.03 66 GLU A N 1
ATOM 549 C CA . GLU A 1 66 ? 34.219 -9.609 -8.766 1 60.03 66 GLU A CA 1
ATOM 550 C C . GLU A 1 66 ? 33.875 -8.609 -9.867 1 60.03 66 GLU A C 1
ATOM 552 O O . GLU A 1 66 ? 33.781 -7.41 -9.609 1 60.03 66 GLU A O 1
ATOM 557 N N . ASN A 1 67 ? 33.906 -8.984 -11.156 1 51.44 67 ASN A N 1
ATOM 558 C CA . ASN A 1 67 ? 33.812 -7.965 -12.195 1 51.44 67 ASN A CA 1
ATOM 559 C C . ASN A 1 67 ? 32.531 -7.148 -12.078 1 51.44 67 ASN A C 1
ATOM 561 O O . ASN A 1 67 ? 31.734 -7.098 -13.016 1 51.44 67 ASN A O 1
ATOM 565 N N . ILE A 1 68 ? 32.188 -7.027 -11.055 1 47.47 68 ILE A N 1
ATOM 566 C CA . ILE A 1 68 ? 30.875 -6.387 -10.906 1 47.47 68 ILE A CA 1
ATOM 567 C C . ILE A 1 68 ? 30.984 -4.91 -11.273 1 47.47 68 ILE A C 1
ATOM 569 O O . ILE A 1 68 ? 31.688 -4.148 -10.609 1 47.47 68 ILE A O 1
ATOM 573 N N . THR A 1 69 ? 30.891 -4.695 -12.422 1 44.5 69 THR A N 1
ATOM 574 C CA . THR A 1 69 ? 30.672 -3.283 -12.719 1 44.5 69 THR A CA 1
ATOM 575 C C . THR A 1 69 ? 29.844 -2.619 -11.617 1 44.5 69 THR A C 1
ATOM 577 O O . THR A 1 69 ? 28.938 -3.236 -11.047 1 44.5 69 THR A O 1
ATOM 580 N N . LYS A 1 70 ? 30.281 -1.515 -11.383 1 43.47 70 LYS A N 1
ATOM 581 C CA . LYS A 1 70 ? 29.781 -0.513 -10.445 1 43.47 70 LYS A CA 1
ATOM 582 C C . LYS A 1 70 ? 28.266 -0.399 -10.523 1 43.47 70 LYS A C 1
ATOM 584 O O . LYS A 1 70 ? 27.703 -0.189 -11.602 1 43.47 70 LYS A O 1
ATOM 589 N N . GLY A 1 71 ? 27.547 -0.915 -9.555 1 49.19 71 GLY A N 1
ATOM 590 C CA . GLY A 1 71 ? 26.141 -0.595 -9.352 1 49.19 71 GLY A CA 1
ATOM 591 C C . GLY A 1 71 ? 25.234 -1.804 -9.461 1 49.19 71 GLY A C 1
ATOM 592 O O . GLY A 1 71 ? 24.016 -1.689 -9.305 1 49.19 71 GLY A O 1
ATOM 593 N N . LYS A 1 72 ? 25.875 -2.986 -10 1 54.41 72 LYS A N 1
ATOM 594 C CA . LYS A 1 72 ? 24.906 -4.047 -10.234 1 54.41 72 LYS A CA 1
ATOM 595 C C . LYS A 1 72 ? 24.75 -4.93 -9 1 54.41 72 LYS A C 1
ATOM 597 O O . LYS A 1 72 ? 25.703 -5.145 -8.25 1 54.41 72 LYS A O 1
ATOM 602 N N . ILE A 1 73 ? 23.531 -5.207 -8.656 1 59.97 73 ILE A N 1
ATOM 603 C CA . ILE A 1 73 ? 23.141 -6.082 -7.555 1 59.97 73 ILE A CA 1
ATOM 604 C C . ILE A 1 73 ? 23.656 -7.5 -7.812 1 59.97 73 ILE A C 1
ATOM 606 O O . ILE A 1 73 ? 23.516 -8.023 -8.922 1 59.97 73 ILE A O 1
ATOM 610 N N . ASN A 1 74 ? 24.469 -8.016 -6.859 1 79.31 74 ASN A N 1
ATOM 611 C CA . ASN A 1 74 ? 25.016 -9.367 -6.926 1 79.31 74 ASN A CA 1
ATOM 612 C C . ASN A 1 74 ? 24.297 -10.312 -5.965 1 79.31 74 ASN A C 1
ATOM 614 O O . ASN A 1 74 ? 23.469 -9.867 -5.156 1 79.31 74 ASN A O 1
ATOM 618 N N . TRP A 1 75 ? 24.625 -11.664 -6.262 1 90.69 75 TRP A N 1
ATOM 619 C CA . TRP A 1 75 ? 24.172 -12.633 -5.27 1 90.69 75 TRP A CA 1
ATOM 620 C C . TRP A 1 75 ? 24.672 -12.258 -3.879 1 90.69 75 TRP A C 1
ATOM 622 O O . TRP A 1 75 ? 25.812 -11.844 -3.713 1 90.69 75 TRP A O 1
ATOM 632 N N . ARG A 1 76 ? 23.828 -12.273 -2.918 1 87.25 76 ARG A N 1
ATOM 633 C CA . ARG A 1 76 ? 24.234 -11.953 -1.555 1 87.25 76 ARG A CA 1
ATOM 634 C C . ARG A 1 76 ? 23.531 -12.859 -0.547 1 87.25 76 ARG A C 1
ATOM 636 O O . ARG A 1 76 ? 22.484 -13.438 -0.844 1 87.25 76 ARG A O 1
ATOM 643 N N . SER A 1 77 ? 24.203 -12.961 0.569 1 91.38 77 SER A N 1
ATOM 644 C CA . SER A 1 77 ? 23.609 -13.734 1.649 1 91.38 77 SER A CA 1
ATOM 645 C C . SER A 1 77 ? 22.469 -12.969 2.311 1 91.38 77 SER A C 1
ATOM 647 O O . SER A 1 77 ? 22.516 -11.742 2.402 1 91.38 77 SER A O 1
ATOM 649 N N . GLY A 1 78 ? 21.469 -13.664 2.658 1 90.5 78 GLY A N 1
ATOM 650 C CA . GLY A 1 78 ? 20.328 -13.07 3.34 1 90.5 78 GLY A CA 1
ATOM 651 C C . GLY A 1 78 ? 19.656 -14.008 4.324 1 90.5 78 GLY A C 1
ATOM 652 O O . GLY A 1 78 ? 20.078 -15.156 4.477 1 90.5 78 GLY A O 1
ATOM 653 N N . MET A 1 79 ? 18.75 -13.531 5.09 1 91.31 79 MET A N 1
ATOM 654 C CA . MET A 1 79 ? 17.922 -14.289 6.023 1 91.31 79 MET A CA 1
ATOM 655 C C . MET A 1 79 ? 16.516 -13.719 6.098 1 91.31 79 MET A C 1
ATOM 657 O O . MET A 1 79 ? 16.266 -12.594 5.648 1 91.31 79 MET A O 1
ATOM 661 N N . GLY A 1 80 ? 15.594 -14.516 6.637 1 89.19 80 GLY A N 1
ATOM 662 C CA . GLY A 1 80 ? 14.211 -14.094 6.719 1 89.19 80 GLY A CA 1
ATOM 663 C C . GLY A 1 80 ? 14.016 -12.797 7.469 1 89.19 80 GLY A C 1
ATOM 664 O O . GLY A 1 80 ? 13.195 -11.961 7.086 1 89.19 80 GLY A O 1
ATOM 665 N N . ALA A 1 81 ? 14.766 -12.516 8.461 1 83.5 81 ALA A N 1
ATOM 666 C CA . ALA A 1 81 ? 14.625 -11.344 9.312 1 83.5 81 ALA A CA 1
ATOM 667 C C . ALA A 1 81 ? 14.969 -10.062 8.547 1 83.5 81 ALA A C 1
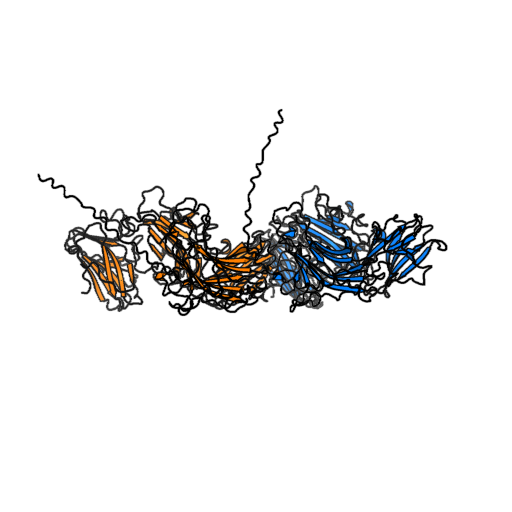ATOM 669 O O . ALA A 1 81 ? 14.5 -8.977 8.906 1 83.5 81 ALA A O 1
ATOM 670 N N . SER A 1 82 ? 15.719 -10.195 7.504 1 85 82 SER A N 1
ATOM 671 C CA . SER A 1 82 ? 16.141 -9.023 6.75 1 85 82 SER A CA 1
ATOM 672 C C . SER A 1 82 ? 15.391 -8.922 5.426 1 85 82 SER A C 1
ATOM 674 O O . SER A 1 82 ? 15.703 -8.062 4.594 1 85 82 SER A O 1
ATOM 676 N N . SER A 1 83 ? 14.445 -9.75 5.254 1 88.69 83 SER A N 1
ATOM 677 C CA . SER A 1 83 ? 13.812 -9.875 3.943 1 88.69 83 SER A CA 1
ATOM 678 C C . SER A 1 83 ? 13.078 -8.594 3.561 1 88.69 83 SER A C 1
ATOM 680 O O . SER A 1 83 ? 13.023 -8.234 2.383 1 88.69 83 SER A O 1
ATOM 682 N N . TYR A 1 84 ? 12.531 -7.906 4.535 1 85 84 TYR A N 1
ATOM 683 C CA . TYR A 1 84 ? 11.781 -6.699 4.211 1 85 84 TYR A CA 1
ATOM 684 C C . TYR A 1 84 ? 12.719 -5.531 3.93 1 85 84 TYR A C 1
ATOM 686 O O . TYR A 1 84 ? 12.32 -4.539 3.318 1 85 84 TYR A O 1
ATOM 694 N N . TRP A 1 85 ? 13.906 -5.703 4.383 1 82.5 85 TRP A N 1
ATOM 695 C CA . TRP A 1 85 ? 14.898 -4.641 4.234 1 82.5 85 TRP A CA 1
ATOM 696 C C . TRP A 1 85 ? 15.672 -4.793 2.93 1 82.5 85 TRP A C 1
ATOM 698 O O . TRP A 1 85 ? 15.711 -3.871 2.111 1 82.5 85 TRP A O 1
ATOM 708 N N . ILE A 1 86 ? 16.188 -6 2.689 1 86 86 ILE A N 1
ATOM 709 C CA . ILE A 1 86 ? 17.094 -6.133 1.55 1 86 86 ILE A CA 1
ATOM 710 C C . ILE A 1 86 ? 16.484 -7.094 0.524 1 86 86 ILE A C 1
ATOM 712 O O . ILE A 1 86 ? 16.969 -7.195 -0.602 1 86 86 ILE A O 1
ATOM 716 N N . GLY A 1 87 ? 15.453 -7.832 0.912 1 87.94 87 GLY A N 1
ATOM 717 C CA . GLY A 1 87 ? 14.805 -8.742 -0.019 1 87.94 87 GLY A CA 1
ATOM 718 C C . GLY A 1 87 ? 15.07 -10.203 0.294 1 87.94 87 GLY A C 1
ATOM 719 O O . GLY A 1 87 ? 15.648 -10.523 1.333 1 87.94 87 GLY A O 1
ATOM 720 N N . GLY A 1 88 ? 14.508 -11.039 -0.65 1 91.38 88 GLY A N 1
ATOM 721 C CA . GLY A 1 88 ? 14.617 -12.477 -0.452 1 91.38 88 GLY A CA 1
ATOM 722 C C . GLY A 1 88 ? 13.406 -13.078 0.233 1 91.38 88 GLY A C 1
ATOM 723 O O . GLY A 1 88 ? 12.477 -12.359 0.607 1 91.38 88 GLY A O 1
ATOM 724 N N . PRO A 1 89 ? 13.523 -14.375 0.427 1 93.69 89 PRO A N 1
ATOM 725 C CA . PRO A 1 89 ? 12.406 -15.062 1.083 1 93.69 89 PRO A CA 1
ATOM 726 C C . PRO A 1 89 ? 12.312 -14.742 2.572 1 93.69 89 PRO A C 1
ATOM 728 O O . PRO A 1 89 ? 13.32 -14.414 3.205 1 93.69 89 PRO A O 1
ATOM 731 N N . ARG A 1 90 ? 11.148 -14.969 3.139 1 91.06 90 ARG A N 1
ATOM 732 C CA . ARG A 1 90 ? 10.883 -14.617 4.531 1 91.06 90 ARG A CA 1
ATOM 733 C C . ARG A 1 90 ? 11.422 -15.688 5.473 1 91.06 90 ARG A C 1
ATOM 735 O O . ARG A 1 90 ? 11.539 -15.453 6.68 1 91.06 90 ARG A O 1
ATOM 742 N N . THR A 1 91 ? 11.711 -16.828 4.863 1 93.25 91 THR A N 1
ATOM 743 C CA . THR A 1 91 ? 12.273 -17.938 5.625 1 93.25 91 THR A CA 1
ATOM 744 C C . THR A 1 91 ? 13.305 -18.688 4.789 1 93.25 91 THR A C 1
ATOM 746 O O . THR A 1 91 ? 13.305 -18.609 3.561 1 93.25 91 THR A O 1
ATOM 749 N N . ASP A 1 92 ? 14.141 -19.344 5.461 1 93.12 92 ASP A N 1
ATOM 750 C CA . ASP A 1 92 ? 15 -20.297 4.777 1 93.12 92 ASP A CA 1
ATOM 751 C C . ASP A 1 92 ? 14.297 -21.641 4.609 1 93.12 92 ASP A C 1
ATOM 753 O O . ASP A 1 92 ? 13.18 -21.828 5.098 1 93.12 92 ASP A O 1
ATOM 757 N N . HIS A 1 93 ? 14.852 -22.469 3.865 1 92.75 93 HIS A N 1
ATOM 758 C CA . HIS A 1 93 ? 14.242 -23.781 3.689 1 92.75 93 HIS A CA 1
ATOM 759 C C . HIS A 1 93 ? 14.617 -24.719 4.836 1 92.75 93 HIS A C 1
ATOM 761 O O . HIS A 1 93 ? 13.805 -25.531 5.266 1 92.75 93 HIS A O 1
ATOM 767 N N . THR A 1 94 ? 15.836 -24.672 5.352 1 86.75 94 THR A N 1
ATOM 768 C CA . THR A 1 94 ? 16.375 -25.609 6.34 1 86.75 94 THR A CA 1
ATOM 769 C C . THR A 1 94 ? 15.508 -25.609 7.598 1 86.75 94 THR A C 1
ATOM 771 O O . THR A 1 94 ? 15.023 -26.672 8.016 1 86.75 94 THR A O 1
ATOM 774 N N . GLY A 1 95 ? 15.383 -24.469 8.172 1 83.94 95 GLY A N 1
ATOM 775 C CA . GLY A 1 95 ? 14.656 -24.359 9.43 1 83.94 95 GLY A CA 1
ATOM 776 C C . GLY A 1 95 ? 13.266 -23.766 9.266 1 83.94 95 GLY A C 1
ATOM 777 O O . GLY A 1 95 ? 12.484 -23.734 10.219 1 83.94 95 GLY A O 1
ATOM 778 N N . ALA A 1 96 ? 13.016 -23.406 8.07 1 88.44 96 ALA A N 1
ATOM 779 C CA . ALA A 1 96 ? 11.766 -22.703 7.828 1 88.44 96 ALA A CA 1
ATOM 780 C C . ALA A 1 96 ? 11.578 -21.562 8.836 1 88.44 96 ALA A C 1
ATOM 782 O O . ALA A 1 96 ? 10.492 -21.391 9.391 1 88.44 96 ALA A O 1
ATOM 783 N N . ASP A 1 97 ? 12.688 -20.938 9.156 1 87.5 97 ASP A N 1
ATOM 784 C CA . ASP A 1 97 ? 12.664 -19.859 10.141 1 87.5 97 ASP A CA 1
ATOM 785 C C . ASP A 1 97 ? 13.273 -18.578 9.57 1 87.5 97 ASP A C 1
ATOM 787 O O . ASP A 1 97 ? 13.703 -18.547 8.414 1 87.5 97 ASP A O 1
ATOM 791 N N . LYS A 1 98 ? 13.273 -17.594 10.453 1 88.69 98 LYS A N 1
ATOM 792 C CA . LYS A 1 98 ? 13.703 -16.281 9.977 1 88.69 98 LYS A CA 1
ATOM 793 C C . LYS A 1 98 ? 15.188 -16.047 10.273 1 88.69 98 LYS A C 1
ATOM 795 O O . LYS A 1 98 ? 15.773 -15.07 9.805 1 88.69 98 LYS A O 1
ATOM 800 N N . ASN A 1 99 ? 15.82 -16.969 10.969 1 89 99 ASN A N 1
ATOM 801 C CA . ASN A 1 99 ? 17.156 -16.672 11.453 1 89 99 ASN A CA 1
ATOM 802 C C . ASN A 1 99 ? 18.219 -17.516 10.734 1 89 99 ASN A C 1
ATOM 804 O O . ASN A 1 99 ? 19.391 -17.469 11.086 1 89 99 ASN A O 1
ATOM 808 N N . SER A 1 100 ? 17.812 -18.328 9.789 1 91.69 100 SER A N 1
ATOM 809 C CA . SER A 1 100 ? 18.766 -19.125 9 1 91.69 100 SER A CA 1
ATOM 810 C C . SER A 1 100 ? 18.984 -18.5 7.625 1 91.69 100 SER A C 1
ATOM 812 O O . SER A 1 100 ? 18.141 -17.75 7.129 1 91.69 100 SER A O 1
ATOM 814 N N . GLY A 1 101 ? 20.125 -18.875 7.102 1 93.38 101 GLY A N 1
ATOM 815 C CA . GLY A 1 101 ? 20.578 -18.141 5.93 1 93.38 101 GLY A CA 1
ATOM 816 C C . GLY A 1 101 ? 20.219 -18.828 4.621 1 93.38 101 GLY A C 1
ATOM 817 O O . GLY A 1 101 ? 19.938 -20.031 4.598 1 93.38 101 GLY A O 1
ATOM 818 N N . TYR A 1 102 ? 20.156 -18.094 3.566 1 96.56 102 TYR A N 1
ATOM 819 C CA . TYR A 1 102 ? 20.078 -18.438 2.152 1 96.56 102 TYR A CA 1
ATOM 820 C C . TYR A 1 102 ? 20.859 -17.438 1.302 1 96.56 102 TYR A C 1
ATOM 822 O O . TYR A 1 102 ? 21.391 -16.453 1.818 1 96.56 102 TYR A O 1
ATOM 830 N N . VAL A 1 103 ? 21.031 -17.75 0.099 1 95.81 103 VAL A N 1
ATOM 831 C CA . VAL A 1 103 ? 21.625 -16.781 -0.821 1 95.81 103 VAL A CA 1
ATOM 832 C C . VAL A 1 103 ? 20.594 -16.344 -1.852 1 95.81 103 VAL A C 1
ATOM 834 O O . VAL A 1 103 ? 19.703 -17.109 -2.211 1 95.81 103 VAL A O 1
ATOM 837 N N . PHE A 1 104 ? 20.562 -15.062 -2.193 1 94.5 104 PHE A N 1
ATOM 838 C CA . PHE A 1 104 ? 19.562 -14.617 -3.156 1 94.5 104 PHE A CA 1
ATOM 839 C C . PHE A 1 104 ? 20.109 -13.484 -4.016 1 94.5 104 PHE A C 1
ATOM 841 O O . PHE A 1 104 ? 21.141 -12.891 -3.689 1 94.5 104 PHE A O 1
ATOM 848 N N . TYR A 1 105 ? 19.5 -13.312 -5.113 1 92.44 105 TYR A N 1
ATOM 849 C CA . TYR A 1 105 ? 19.75 -12.219 -6.047 1 92.44 105 TYR A CA 1
ATOM 850 C C . TYR A 1 105 ? 18.484 -11.398 -6.266 1 92.44 105 TYR A C 1
ATOM 852 O O . TYR A 1 105 ? 17.453 -11.922 -6.695 1 92.44 105 TYR A O 1
ATOM 860 N N . GLU A 1 106 ? 18.609 -10.102 -5.891 1 89.5 106 GLU A N 1
ATOM 861 C CA . GLU A 1 106 ? 17.516 -9.172 -6.195 1 89.5 106 GLU A CA 1
ATOM 862 C C . GLU A 1 106 ? 17.516 -8.805 -7.676 1 89.5 106 GLU A C 1
ATOM 864 O O . GLU A 1 106 ? 18.469 -8.211 -8.18 1 89.5 106 GLU A O 1
ATOM 869 N N . THR A 1 107 ? 16.375 -9.062 -8.305 1 88.75 107 THR A N 1
ATOM 870 C CA . THR A 1 107 ? 16.344 -8.945 -9.758 1 88.75 107 THR A CA 1
ATOM 871 C C . THR A 1 107 ? 15.812 -7.582 -10.188 1 88.75 107 THR A C 1
ATOM 873 O O . THR A 1 107 ? 15.953 -7.188 -11.344 1 88.75 107 THR A O 1
ATOM 876 N N . SER A 1 108 ? 15.227 -6.793 -9.32 1 85.19 108 SER A N 1
ATOM 877 C CA . SER A 1 108 ? 14.594 -5.527 -9.688 1 85.19 108 SER A CA 1
ATOM 878 C C . SER A 1 108 ? 15.641 -4.461 -9.992 1 85.19 108 SER A C 1
ATOM 880 O O . SER A 1 108 ? 16.688 -4.398 -9.344 1 85.19 108 SER A O 1
ATOM 882 N N . GLU A 1 109 ? 15.453 -3.684 -11.008 1 76.56 109 GLU A N 1
ATOM 883 C CA . GLU A 1 109 ? 16.328 -2.586 -11.406 1 76.56 109 GLU A CA 1
ATOM 884 C C . GLU A 1 109 ? 15.539 -1.46 -12.062 1 76.56 109 GLU A C 1
ATOM 886 O O . GLU A 1 109 ? 14.602 -1.715 -12.828 1 76.56 109 GLU A O 1
ATOM 891 N N . LEU A 1 110 ? 15.711 -0.242 -11.508 1 66.94 110 LEU A N 1
ATOM 892 C CA . LEU A 1 110 ? 15.047 0.861 -12.195 1 66.94 110 LEU A CA 1
ATOM 893 C C . LEU A 1 110 ? 15.711 1.139 -13.539 1 66.94 110 LEU A C 1
ATOM 895 O O . LEU A 1 110 ? 16.938 1.096 -13.656 1 66.94 110 LEU A O 1
ATOM 899 N N . SER A 1 111 ? 15.078 0.776 -14.656 1 54.78 111 SER A N 1
ATOM 900 C CA . SER A 1 111 ? 15.594 1.051 -15.992 1 54.78 111 SER A CA 1
ATOM 901 C C . SER A 1 111 ? 16.234 2.434 -16.062 1 54.78 111 SER A C 1
ATOM 903 O O . SER A 1 111 ? 15.594 3.438 -15.75 1 54.78 111 SER A O 1
ATOM 905 N N . SER A 1 112 ? 17.406 2.689 -15.492 1 48.31 112 SER A N 1
ATOM 906 C CA . SER A 1 112 ? 17.875 3.943 -16.078 1 48.31 112 SER A CA 1
ATOM 907 C C . SER A 1 112 ? 17.516 4.035 -17.547 1 48.31 112 SER A C 1
ATOM 909 O O . SER A 1 112 ? 17.672 3.064 -18.297 1 48.31 112 SER A O 1
ATOM 911 N N . PHE A 1 113 ? 16.406 4.781 -17.781 1 43.06 113 PHE A N 1
ATOM 912 C CA . PHE A 1 113 ? 16.016 5.082 -19.156 1 43.06 113 PHE A CA 1
ATOM 913 C C . PHE A 1 113 ? 17.203 4.973 -20.094 1 43.06 113 PHE A C 1
ATOM 915 O O . PHE A 1 113 ? 17.062 5.102 -21.312 1 43.06 113 PHE A O 1
ATOM 922 N N . GLU A 1 114 ? 18.312 5.027 -19.578 1 41.56 114 GLU A N 1
ATOM 923 C CA . GLU A 1 114 ? 19.297 5.016 -20.641 1 41.56 114 GLU A CA 1
ATOM 924 C C . GLU A 1 114 ? 19.484 3.607 -21.203 1 41.56 114 GLU A C 1
ATOM 926 O O . GLU A 1 114 ? 19.891 2.695 -20.469 1 41.56 114 GLU A O 1
ATOM 931 N N . GLU A 1 115 ? 18.641 3.342 -22.094 1 41.16 115 GLU A N 1
ATOM 932 C CA . GLU A 1 115 ? 18.922 2.191 -22.938 1 41.16 115 GLU A CA 1
ATOM 933 C C . GLU A 1 115 ? 20.422 1.955 -23.062 1 41.16 115 GLU A C 1
ATOM 935 O O . GLU A 1 115 ? 21.141 2.74 -23.703 1 41.16 115 GLU A O 1
ATOM 940 N N . LEU A 1 116 ? 21 1.544 -22.141 1 41.25 116 LEU A N 1
ATOM 941 C CA . LEU A 1 116 ? 22.297 1.16 -22.672 1 41.25 116 LEU A CA 1
ATOM 942 C C . LEU A 1 116 ? 22.141 0.174 -23.828 1 41.25 116 LEU A C 1
ATOM 944 O O . LEU A 1 116 ? 21.422 -0.823 -23.703 1 41.25 116 LEU A O 1
ATOM 948 N N . PRO A 1 117 ? 22.281 0.608 -25.094 1 42.56 117 PRO A N 1
ATOM 949 C CA . PRO A 1 117 ? 22.078 -0.185 -26.312 1 42.56 117 PRO A CA 1
ATOM 950 C C . PRO A 1 117 ? 22.234 -1.685 -26.062 1 42.56 117 PRO A C 1
ATOM 952 O O . PRO A 1 117 ? 21.5 -2.486 -26.656 1 42.56 117 PRO A O 1
ATOM 955 N N . ASN A 1 118 ? 23.391 -2.125 -25.719 1 40.28 118 ASN A N 1
ATOM 956 C CA . ASN A 1 118 ? 23.859 -3.504 -25.844 1 40.28 118 ASN A CA 1
ATOM 957 C C . ASN A 1 118 ? 23.797 -4.234 -24.516 1 40.28 118 ASN A C 1
ATOM 959 O O . ASN A 1 118 ? 24.562 -5.172 -24.281 1 40.28 118 ASN A O 1
ATOM 963 N N . SER A 1 119 ? 23.266 -3.604 -23.578 1 42.97 119 SER A N 1
ATOM 964 C CA . SER A 1 119 ? 23.531 -4.387 -22.375 1 42.97 119 SER A CA 1
ATOM 965 C C . SER A 1 119 ? 22.547 -5.539 -22.234 1 42.97 119 SER A C 1
ATOM 967 O O . SER A 1 119 ? 21.328 -5.32 -22.156 1 42.97 119 SER A O 1
ATOM 969 N N . GLU A 1 120 ? 22.766 -6.645 -22.875 1 44.16 120 GLU A N 1
ATOM 970 C CA . GLU A 1 120 ? 22.203 -7.965 -22.594 1 44.16 120 GLU A CA 1
ATOM 971 C C . GLU A 1 120 ? 21.766 -8.086 -21.141 1 44.16 120 GLU A C 1
ATOM 973 O O . GLU A 1 120 ? 22.297 -7.395 -20.266 1 44.16 120 GLU A O 1
ATOM 978 N N . PHE A 1 121 ? 20.75 -8.781 -20.969 1 51.94 121 PHE A N 1
ATOM 979 C CA . PHE A 1 121 ? 20.25 -9.109 -19.625 1 51.94 121 PHE A CA 1
ATOM 980 C C . PHE A 1 121 ? 21.406 -9.359 -18.672 1 51.94 121 PHE A C 1
ATOM 982 O O . PHE A 1 121 ? 22.391 -10.023 -19.031 1 51.94 121 PHE A O 1
ATOM 989 N N . THR A 1 122 ? 21.641 -8.508 -17.719 1 62.59 122 THR A N 1
ATOM 990 C CA . THR A 1 122 ? 22.766 -8.852 -16.844 1 62.59 122 THR A CA 1
ATOM 991 C C . THR A 1 122 ? 22.344 -9.898 -15.82 1 62.59 122 THR A C 1
ATOM 993 O O . THR A 1 122 ? 21.641 -9.586 -14.852 1 62.59 122 THR A O 1
ATOM 996 N N . SER A 1 123 ? 22.203 -11.258 -16.312 1 77.69 123 SER A N 1
ATOM 997 C CA . SER A 1 123 ? 22.109 -12.336 -15.328 1 77.69 123 SER A CA 1
ATOM 998 C C . SER A 1 123 ? 23.312 -12.32 -14.375 1 77.69 123 SER A C 1
ATOM 1000 O O . SER A 1 123 ? 24.281 -11.609 -14.609 1 77.69 123 SER A O 1
ATOM 1002 N N . ASN A 1 124 ? 23.031 -12.812 -13.242 1 85.44 124 ASN A N 1
ATOM 1003 C CA . ASN A 1 124 ? 24.109 -12.93 -12.258 1 85.44 124 ASN A CA 1
ATOM 1004 C C . ASN A 1 124 ? 24.359 -14.391 -11.883 1 85.44 124 ASN A C 1
ATOM 1006 O O . ASN A 1 124 ? 23.438 -15.195 -11.844 1 85.44 124 ASN A O 1
ATOM 1010 N N . GLN A 1 125 ? 25.656 -14.594 -11.695 1 91.06 125 GLN A N 1
ATOM 1011 C CA . GLN A 1 125 ? 26.031 -15.992 -11.508 1 91.06 125 GLN A CA 1
ATOM 1012 C C . GLN A 1 125 ? 26.672 -16.203 -10.141 1 91.06 125 GLN A C 1
ATOM 1014 O O . GLN A 1 125 ? 27.406 -15.352 -9.648 1 91.06 125 GLN A O 1
ATOM 1019 N N . LEU A 1 126 ? 26.297 -17.234 -9.531 1 93.31 126 LEU A N 1
ATOM 1020 C CA . LEU A 1 126 ? 26.984 -17.797 -8.375 1 93.31 126 LEU A CA 1
ATOM 1021 C C . LEU A 1 126 ? 27.875 -18.953 -8.789 1 93.31 126 LEU A C 1
ATOM 1023 O O . LEU A 1 126 ? 27.391 -19.984 -9.281 1 93.31 126 LEU A O 1
ATOM 1027 N N . VAL A 1 127 ? 29.188 -18.844 -8.555 1 93.06 127 VAL A N 1
ATOM 1028 C CA . VAL A 1 127 ? 30.156 -19.719 -9.18 1 93.06 127 VAL A CA 1
ATOM 1029 C C . VAL A 1 127 ? 30.688 -20.719 -8.156 1 93.06 127 VAL A C 1
ATOM 1031 O O . VAL A 1 127 ? 31.141 -20.344 -7.078 1 93.06 127 VAL A O 1
ATOM 1034 N N . GLY A 1 128 ? 30.609 -22.031 -8.539 1 92.62 128 GLY A N 1
ATOM 1035 C CA . GLY A 1 128 ? 31.141 -23.078 -7.699 1 92.62 128 GLY A CA 1
ATOM 1036 C C . GLY A 1 128 ? 32.625 -23.375 -7.961 1 92.62 128 GLY A C 1
ATOM 1037 O O . GLY A 1 128 ? 33.219 -22.781 -8.867 1 92.62 128 GLY A O 1
ATOM 1038 N N . PRO A 1 129 ? 33.156 -24.172 -7.121 1 90.44 129 PRO A N 1
ATOM 1039 C CA . PRO A 1 129 ? 34.562 -24.531 -7.312 1 90.44 129 PRO A CA 1
ATOM 1040 C C . PRO A 1 129 ? 34.781 -25.406 -8.539 1 90.44 129 PRO A C 1
ATOM 1042 O O . PRO A 1 129 ? 33.812 -25.891 -9.141 1 90.44 129 PRO A O 1
ATOM 1045 N N . ILE A 1 130 ? 36 -25.547 -8.938 1 91.19 130 ILE A N 1
ATOM 1046 C CA . ILE A 1 130 ? 36.344 -26.391 -10.078 1 91.19 130 ILE A CA 1
ATOM 1047 C C . ILE A 1 130 ? 36.469 -27.828 -9.625 1 91.19 130 ILE A C 1
ATOM 1049 O O . ILE A 1 130 ? 37.125 -28.109 -8.617 1 91.19 130 ILE A O 1
ATOM 1053 N N . TYR A 1 131 ? 35.906 -28.734 -10.398 1 88.88 131 TYR A N 1
ATOM 1054 C CA . TYR A 1 131 ? 35.969 -30.172 -10.148 1 88.88 131 TYR A CA 1
ATOM 1055 C C . TYR A 1 131 ? 36.688 -30.891 -11.289 1 88.88 131 TYR A C 1
ATOM 1057 O O . TYR A 1 131 ? 36.719 -30.406 -12.422 1 88.88 131 TYR A O 1
ATOM 1065 N N . ASN A 1 132 ? 37.25 -31.984 -11 1 87.12 132 ASN A N 1
ATOM 1066 C CA . ASN A 1 132 ? 37.969 -32.75 -12.031 1 87.12 132 ASN A CA 1
ATOM 1067 C C . ASN A 1 132 ? 36.969 -33.469 -12.938 1 87.12 132 ASN A C 1
ATOM 1069 O O . ASN A 1 132 ? 36.969 -33.281 -14.156 1 87.12 132 ASN A O 1
ATOM 1073 N N . HIS A 1 133 ? 36.438 -34.438 -12.625 1 86.19 133 HIS A N 1
ATOM 1074 C CA . HIS A 1 133 ? 35.406 -35.188 -13.336 1 86.19 133 HIS A CA 1
ATOM 1075 C C . HIS A 1 133 ? 34.406 -35.812 -12.367 1 86.19 133 HIS A C 1
ATOM 1077 O O . HIS A 1 133 ? 34.688 -35.938 -11.172 1 86.19 133 HIS A O 1
ATOM 1083 N N . THR A 1 134 ? 33.281 -36.281 -12.758 1 86.5 134 THR A N 1
ATOM 1084 C CA . THR A 1 134 ? 32.25 -36.844 -11.883 1 86.5 134 THR A CA 1
ATOM 1085 C C . THR A 1 134 ? 32.469 -38.344 -11.695 1 86.5 134 THR A C 1
ATOM 1087 O O . THR A 1 134 ? 31.891 -38.938 -10.773 1 86.5 134 THR A O 1
ATOM 1090 N N . GLY A 1 135 ? 33.25 -39 -12.586 1 83.19 135 GLY A N 1
ATOM 1091 C CA . GLY A 1 135 ? 33.219 -40.438 -12.695 1 83.19 135 GLY A CA 1
ATOM 1092 C C . GLY A 1 135 ? 32.062 -40.969 -13.5 1 83.19 135 GLY A C 1
ATOM 1093 O O . GLY A 1 135 ? 31.125 -40.219 -13.82 1 83.19 135 GLY A O 1
ATOM 1094 N N . PRO A 1 136 ? 32 -42.188 -13.883 1 81.75 136 PRO A N 1
ATOM 1095 C CA . PRO A 1 136 ? 30.953 -42.75 -14.742 1 81.75 136 PRO A CA 1
ATOM 1096 C C . PRO A 1 136 ? 29.594 -42.75 -14.07 1 81.75 136 PRO A C 1
ATOM 1098 O O . PRO A 1 136 ? 28.562 -42.625 -14.75 1 81.75 136 PRO A O 1
ATOM 1101 N N . SER A 1 137 ? 29.562 -42.844 -12.758 1 81.75 137 SER A N 1
ATOM 1102 C CA . SER A 1 137 ? 28.297 -42.906 -12.055 1 81.75 137 SER A CA 1
ATOM 1103 C C . SER A 1 137 ? 27.609 -41.531 -12.016 1 81.75 137 SER A C 1
ATOM 1105 O O . SER A 1 137 ? 26.391 -41.469 -11.867 1 81.75 137 SER A O 1
ATOM 1107 N N . GLY A 1 138 ? 28.406 -40.531 -12.172 1 86.44 138 GLY A N 1
ATOM 1108 C CA . GLY A 1 138 ? 27.875 -39.188 -12.164 1 86.44 138 GLY A CA 1
ATOM 1109 C C . GLY A 1 138 ? 27.562 -38.688 -10.766 1 86.44 138 GLY A C 1
ATOM 1110 O O . GLY A 1 138 ? 27.891 -39.344 -9.773 1 86.44 138 GLY A O 1
ATOM 1111 N N . LEU A 1 139 ? 26.984 -37.469 -10.68 1 89.69 139 LEU A N 1
ATOM 1112 C CA . LEU A 1 139 ? 26.625 -36.812 -9.43 1 89.69 139 LEU A CA 1
ATOM 1113 C C . LEU A 1 139 ? 25.188 -36.312 -9.477 1 89.69 139 LEU A C 1
ATOM 1115 O O . LEU A 1 139 ? 24.641 -36.062 -10.555 1 89.69 139 LEU A O 1
ATOM 1119 N N . CYS A 1 140 ? 24.609 -36.281 -8.297 1 92.69 140 CYS A N 1
ATOM 1120 C CA . CYS A 1 140 ? 23.297 -35.656 -8.148 1 92.69 140 CYS A CA 1
ATOM 1121 C C . CYS A 1 140 ? 23.438 -34.281 -7.461 1 92.69 140 CYS A C 1
ATOM 1123 O O . CYS A 1 140 ? 23.969 -34.219 -6.352 1 92.69 140 CYS A O 1
ATOM 1125 N N . LEU A 1 141 ? 23.078 -33.25 -8.133 1 94.19 141 LEU A N 1
ATOM 1126 C CA . LEU A 1 141 ? 22.984 -31.938 -7.523 1 94.19 141 LEU A CA 1
ATOM 1127 C C . LEU A 1 141 ? 21.562 -31.656 -7.035 1 94.19 141 LEU A C 1
ATOM 1129 O O . LEU A 1 141 ? 20.609 -31.703 -7.82 1 94.19 141 LEU A O 1
ATOM 1133 N N . SER A 1 142 ? 21.422 -31.469 -5.734 1 94.88 142 SER A N 1
ATOM 1134 C CA . SER A 1 142 ? 20.125 -31.141 -5.137 1 94.88 142 SER A CA 1
ATOM 1135 C C . SER A 1 142 ? 20.172 -29.781 -4.453 1 94.88 142 SER A C 1
ATOM 1137 O O . SER A 1 142 ? 21.172 -29.422 -3.82 1 94.88 142 SER A O 1
ATOM 1139 N N . PHE A 1 143 ? 19.141 -29 -4.594 1 96.12 143 PHE A N 1
ATOM 1140 C CA . PHE A 1 143 ? 19.047 -27.688 -3.982 1 96.12 143 PHE A CA 1
ATOM 1141 C C . PHE A 1 143 ? 17.594 -27.25 -3.84 1 96.12 143 PHE A C 1
ATOM 1143 O O . PHE A 1 143 ? 16.703 -27.844 -4.461 1 96.12 143 PHE A O 1
ATOM 1150 N N . PHE A 1 144 ? 17.375 -26.344 -2.959 1 96.31 144 PHE A N 1
ATOM 1151 C CA . PHE A 1 144 ? 16.078 -25.688 -2.869 1 96.31 144 PHE A CA 1
ATOM 1152 C C . PHE A 1 144 ? 16.125 -24.266 -3.42 1 96.31 144 PHE A C 1
ATOM 1154 O O . PHE A 1 144 ? 17.109 -23.562 -3.205 1 96.31 144 PHE A O 1
ATOM 1161 N N . TYR A 1 145 ? 15.109 -23.922 -4.172 1 96.62 145 TYR A N 1
ATOM 1162 C CA . TYR A 1 145 ? 15.102 -22.594 -4.785 1 96.62 145 TYR A CA 1
ATOM 1163 C C . TYR A 1 145 ? 13.766 -21.891 -4.555 1 96.62 145 TYR A C 1
ATOM 1165 O O . TYR A 1 145 ? 12.766 -22.547 -4.23 1 96.62 145 TYR A O 1
ATOM 1173 N N . ASN A 1 146 ? 13.766 -20.609 -4.625 1 96.06 146 ASN A N 1
ATOM 1174 C CA . ASN A 1 146 ? 12.617 -19.703 -4.496 1 96.06 146 ASN A CA 1
ATOM 1175 C C . ASN A 1 146 ? 12.688 -18.562 -5.496 1 96.06 146 ASN A C 1
ATOM 1177 O O . ASN A 1 146 ? 13.602 -17.734 -5.438 1 96.06 146 ASN A O 1
ATOM 1181 N N . ILE A 1 147 ? 11.766 -18.547 -6.41 1 94.62 147 ILE A N 1
ATOM 1182 C CA . ILE A 1 147 ? 11.656 -17.484 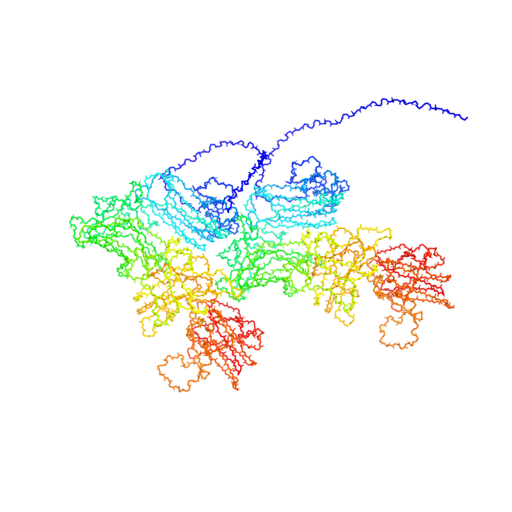-7.391 1 94.62 147 ILE A CA 1
ATOM 1183 C C . ILE A 1 147 ? 10.367 -16.688 -7.152 1 94.62 147 ILE A C 1
ATOM 1185 O O . ILE A 1 147 ? 9.266 -17.25 -7.219 1 94.62 147 ILE A O 1
ATOM 1189 N N . ALA A 1 148 ? 10.5 -15.43 -6.914 1 92.56 148 ALA A N 1
ATOM 1190 C CA . ALA A 1 148 ? 9.297 -14.648 -6.621 1 92.56 148 ALA A CA 1
ATOM 1191 C C . ALA A 1 148 ? 9.422 -13.219 -7.137 1 92.56 148 ALA A C 1
ATOM 1193 O O . ALA A 1 148 ? 10.531 -12.695 -7.262 1 92.56 148 ALA A O 1
ATOM 1194 N N . GLY A 1 149 ? 8.242 -12.625 -7.414 1 89.56 149 GLY A N 1
ATOM 1195 C CA . GLY A 1 149 ? 8.195 -11.25 -7.883 1 89.56 149 GLY A CA 1
ATOM 1196 C C . GLY A 1 149 ? 8.094 -11.141 -9.391 1 89.56 149 GLY A C 1
ATOM 1197 O O . GLY A 1 149 ? 8.352 -12.109 -10.109 1 89.56 149 GLY A O 1
ATOM 1198 N N . LEU A 1 150 ? 7.836 -9.992 -9.922 1 86.94 150 LEU A N 1
ATOM 1199 C CA . LEU A 1 150 ? 7.574 -9.797 -11.344 1 86.94 150 LEU A CA 1
ATOM 1200 C C . LEU A 1 150 ? 8.875 -9.648 -12.125 1 86.94 150 LEU A C 1
ATOM 1202 O O . LEU A 1 150 ? 8.922 -9.93 -13.328 1 86.94 150 LEU A O 1
ATOM 1206 N N . SER A 1 151 ? 9.914 -9.242 -11.414 1 89 151 SER A N 1
ATOM 1207 C CA . SER A 1 151 ? 11.156 -9 -12.133 1 89 151 SER A CA 1
ATOM 1208 C C . SER A 1 151 ? 11.969 -10.289 -12.273 1 89 151 SER A C 1
ATOM 1210 O O . SER A 1 151 ? 12.969 -10.32 -12.992 1 89 151 SER A O 1
ATOM 1212 N N . ALA A 1 152 ? 11.602 -11.312 -11.594 1 90.75 152 ALA A N 1
ATOM 1213 C CA . ALA A 1 152 ? 12.328 -12.578 -11.648 1 90.75 152 ALA A CA 1
ATOM 1214 C C . ALA A 1 152 ? 11.836 -13.438 -12.805 1 90.75 152 ALA A C 1
ATOM 1216 O O . ALA A 1 152 ? 10.633 -13.641 -12.977 1 90.75 152 ALA A O 1
ATOM 1217 N N . LYS A 1 153 ? 12.766 -13.977 -13.562 1 88.62 153 LYS A N 1
ATOM 1218 C CA . LYS A 1 153 ? 12.375 -14.766 -14.727 1 88.62 153 LYS A CA 1
ATOM 1219 C C . LYS A 1 153 ? 12.672 -16.25 -14.508 1 88.62 153 LYS A C 1
ATOM 1221 O O . LYS A 1 153 ? 11.797 -17.094 -14.703 1 88.62 153 LYS A O 1
ATOM 1226 N N . SER A 1 154 ? 14.023 -16.531 -14.164 1 92.69 154 SER A N 1
ATOM 1227 C CA . SER A 1 154 ? 14.32 -17.953 -14.078 1 92.69 154 SER A CA 1
ATOM 1228 C C . SER A 1 154 ? 15.609 -18.203 -13.305 1 92.69 154 SER A C 1
ATOM 1230 O O . SER A 1 154 ? 16.359 -17.266 -13.031 1 92.69 154 SER A O 1
ATOM 1232 N N . LEU A 1 155 ? 15.789 -19.453 -12.883 1 94.88 155 LEU A N 1
ATOM 1233 C CA . LEU A 1 155 ? 17.016 -20 -12.305 1 94.88 155 LEU A CA 1
ATOM 1234 C C . LEU A 1 155 ? 17.562 -21.125 -13.172 1 94.88 155 LEU A C 1
ATOM 1236 O O . LEU A 1 155 ? 16.812 -22.016 -13.578 1 94.88 155 LEU A O 1
ATOM 1240 N N . ARG A 1 156 ? 18.859 -21.047 -13.43 1 95.81 156 ARG A N 1
ATOM 1241 C CA . ARG A 1 156 ? 19.5 -22.094 -14.227 1 95.81 156 ARG A CA 1
ATOM 1242 C C . ARG A 1 156 ? 20.719 -22.672 -13.508 1 95.81 156 ARG A C 1
ATOM 1244 O O . ARG A 1 156 ? 21.406 -21.953 -12.773 1 95.81 156 ARG A O 1
ATOM 1251 N N . VAL A 1 157 ? 20.891 -23.922 -13.727 1 96.25 157 VAL A N 1
ATOM 1252 C CA . VAL A 1 157 ? 22.125 -24.578 -13.344 1 96.25 157 VAL A CA 1
ATOM 1253 C C . VAL A 1 157 ? 22.984 -24.828 -14.578 1 96.25 157 VAL A C 1
ATOM 1255 O O . VAL A 1 157 ? 22.547 -25.469 -15.531 1 96.25 157 VAL A O 1
ATOM 1258 N N . ILE A 1 158 ? 24.156 -24.312 -14.477 1 95.12 158 ILE A N 1
ATOM 1259 C CA . ILE A 1 158 ? 25.031 -24.344 -15.648 1 95.12 158 ILE A CA 1
ATOM 1260 C C . ILE A 1 158 ? 26.297 -25.125 -15.32 1 95.12 158 ILE A C 1
ATOM 1262 O O . ILE A 1 158 ? 26.875 -24.969 -14.242 1 95.12 158 ILE A O 1
ATOM 1266 N N . LEU A 1 159 ? 26.625 -26.062 -16.188 1 92.81 159 LEU A N 1
ATOM 1267 C CA . LEU A 1 159 ? 27.938 -26.703 -16.156 1 92.81 159 LEU A CA 1
ATOM 1268 C C . LEU A 1 159 ? 28.891 -26 -17.109 1 92.81 159 LEU A C 1
ATOM 1270 O O . LEU A 1 159 ? 28.625 -25.906 -18.312 1 92.81 159 LEU A O 1
ATOM 1274 N N . ARG A 1 160 ? 29.984 -25.438 -16.547 1 91.62 160 ARG A N 1
ATOM 1275 C CA . ARG A 1 160 ? 31.016 -24.797 -17.359 1 91.62 160 ARG A CA 1
ATOM 1276 C C . ARG A 1 160 ? 32.281 -25.641 -17.422 1 91.62 160 ARG A C 1
ATOM 1278 O O . ARG A 1 160 ? 32.844 -26.016 -16.375 1 91.62 160 ARG A O 1
ATOM 1285 N N . ASN A 1 161 ? 32.688 -25.844 -18.656 1 88.44 161 ASN A N 1
ATOM 1286 C CA . ASN A 1 161 ? 33.875 -26.688 -18.812 1 88.44 161 ASN A CA 1
ATOM 1287 C C . ASN A 1 161 ? 35.156 -25.844 -18.828 1 88.44 161 ASN A C 1
ATOM 1289 O O . ASN A 1 161 ? 35.094 -24.625 -18.609 1 88.44 161 ASN A O 1
ATOM 1293 N N . SER A 1 162 ? 36.25 -26.516 -19.062 1 87.06 162 SER A N 1
ATOM 1294 C CA . SER A 1 162 ? 37.562 -25.875 -19.031 1 87.06 162 SER A CA 1
ATOM 1295 C C . SER A 1 162 ? 37.688 -24.891 -20.188 1 87.06 162 SER A C 1
ATOM 1297 O O . SER A 1 162 ? 38.531 -23.969 -20.109 1 87.06 162 SER A O 1
ATOM 1299 N N . LEU A 1 163 ? 36.875 -25.047 -21.234 1 84.31 163 LEU A N 1
ATOM 1300 C CA . LEU A 1 163 ? 36.938 -24.141 -22.391 1 84.31 163 LEU A CA 1
ATOM 1301 C C . LEU A 1 163 ? 35.938 -23 -22.234 1 84.31 163 LEU A C 1
ATOM 1303 O O . LEU A 1 163 ? 35.656 -22.266 -23.188 1 84.31 163 LEU A O 1
ATOM 1307 N N . LYS A 1 164 ? 35.281 -22.953 -21.109 1 86.81 164 LYS A N 1
ATOM 1308 C CA . LYS A 1 164 ? 34.344 -21.906 -20.75 1 86.81 164 LYS A CA 1
ATOM 1309 C C . LYS A 1 164 ? 33.062 -22.016 -21.547 1 86.81 164 LYS A C 1
ATOM 1311 O O . LYS A 1 164 ? 32.406 -21.016 -21.859 1 86.81 164 LYS A O 1
ATOM 1316 N N . LYS A 1 165 ? 32.844 -23.234 -21.984 1 87.25 165 LYS A N 1
ATOM 1317 C CA . LYS A 1 165 ? 31.547 -23.484 -22.609 1 87.25 165 LYS A CA 1
ATOM 1318 C C . LYS A 1 165 ? 30.5 -23.828 -21.562 1 87.25 165 LYS A C 1
ATOM 1320 O O . LYS A 1 165 ? 30.75 -24.641 -20.672 1 87.25 165 LYS A O 1
ATOM 1325 N N . ASP A 1 166 ? 29.359 -23.234 -21.688 1 89.62 166 ASP A N 1
ATOM 1326 C CA . ASP A 1 166 ? 28.281 -23.406 -20.719 1 89.62 166 ASP A CA 1
ATOM 1327 C C . ASP A 1 166 ? 27.234 -24.391 -21.219 1 89.62 166 ASP A C 1
ATOM 1329 O O . ASP A 1 166 ? 26.859 -24.359 -22.391 1 89.62 166 ASP A O 1
ATOM 1333 N N . TYR A 1 167 ? 26.844 -25.328 -20.422 1 87.38 167 TYR A N 1
ATOM 1334 C CA . TYR A 1 167 ? 25.75 -26.25 -20.688 1 87.38 167 TYR A CA 1
ATOM 1335 C C . TYR A 1 167 ? 24.672 -26.109 -19.625 1 87.38 167 TYR A C 1
ATOM 1337 O O . TYR A 1 167 ? 24.938 -26.234 -18.422 1 87.38 167 TYR A O 1
ATOM 1345 N N . VAL A 1 168 ? 23.453 -25.938 -20.062 1 90.19 168 VAL A N 1
ATOM 1346 C CA . VAL A 1 168 ? 22.344 -25.828 -19.109 1 90.19 168 VAL A CA 1
ATOM 1347 C C . VAL A 1 168 ? 21.922 -27.219 -18.672 1 90.19 168 VAL A C 1
ATOM 1349 O O . VAL A 1 168 ? 21.469 -28.031 -19.484 1 90.19 168 VAL A O 1
ATOM 1352 N N . LEU A 1 169 ? 22.047 -27.484 -17.375 1 90.25 169 LEU A N 1
ATOM 1353 C CA . LEU A 1 169 ? 21.672 -28.781 -16.828 1 90.25 169 LEU A CA 1
ATOM 1354 C C . LEU A 1 169 ? 20.234 -28.781 -16.344 1 90.25 169 LEU A C 1
ATOM 1356 O O . LEU A 1 169 ? 19.578 -29.828 -16.328 1 90.25 169 LEU A O 1
ATOM 1360 N N . TRP A 1 170 ? 19.844 -27.688 -15.898 1 92.44 170 TRP A N 1
ATOM 1361 C CA . TRP A 1 170 ? 18.531 -27.547 -15.25 1 92.44 170 TRP A CA 1
ATOM 1362 C C . TRP A 1 170 ? 18.047 -26.109 -15.305 1 92.44 170 TRP A C 1
ATOM 1364 O O . TRP A 1 170 ? 18.844 -25.172 -15.242 1 92.44 170 TRP A O 1
ATOM 1374 N N . GLU A 1 171 ? 16.719 -25.938 -15.461 1 91.62 171 GLU A N 1
ATOM 1375 C CA . GLU A 1 171 ? 16.141 -24.594 -15.484 1 91.62 171 GLU A CA 1
ATOM 1376 C C . GLU A 1 171 ? 14.711 -24.594 -14.945 1 91.62 171 GLU A C 1
ATOM 1378 O O . GLU A 1 171 ? 13.953 -25.531 -15.188 1 91.62 171 GLU A O 1
ATOM 1383 N N . SER A 1 172 ? 14.414 -23.672 -14.172 1 91.44 172 SER A N 1
ATOM 1384 C CA . SER A 1 172 ? 13.031 -23.438 -13.766 1 91.44 172 SER A CA 1
ATOM 1385 C C . SER A 1 172 ? 12.625 -21.984 -14.031 1 91.44 172 SER A C 1
ATOM 1387 O O . SER A 1 172 ? 13.375 -21.062 -13.711 1 91.44 172 SER A O 1
ATOM 1389 N N . LYS A 1 173 ? 11.453 -21.812 -14.656 1 87.12 173 LYS A N 1
ATOM 1390 C CA . LYS A 1 173 ? 10.938 -20.484 -14.977 1 87.12 173 LYS A CA 1
ATOM 1391 C C . LYS A 1 173 ? 9.68 -20.172 -14.164 1 87.12 173 LYS A C 1
ATOM 1393 O O . LYS A 1 173 ? 9.078 -19.109 -14.336 1 87.12 173 LYS A O 1
ATOM 1398 N N . ASP A 1 174 ? 9.289 -21 -13.344 1 81.31 174 ASP A N 1
ATOM 1399 C CA . ASP A 1 174 ? 8.031 -20.844 -12.625 1 81.31 174 ASP A CA 1
ATOM 1400 C C . ASP A 1 174 ? 8.234 -20.031 -11.344 1 81.31 174 ASP A C 1
ATOM 1402 O O . ASP A 1 174 ? 9.164 -20.281 -10.578 1 81.31 174 ASP A O 1
ATOM 1406 N N . ASN A 1 175 ? 7.379 -19.047 -11.211 1 82.62 175 ASN A N 1
ATOM 1407 C CA . ASN A 1 175 ? 7.332 -18.281 -9.961 1 82.62 175 ASN A CA 1
ATOM 1408 C C . ASN A 1 175 ? 6.789 -19.125 -8.812 1 82.62 175 ASN A C 1
ATOM 1410 O O . ASN A 1 175 ? 5.715 -19.719 -8.93 1 82.62 175 ASN A O 1
ATOM 1414 N N . SER A 1 176 ? 7.527 -19.188 -7.742 1 84.25 176 SER A N 1
ATOM 1415 C CA . SER A 1 176 ? 7.141 -20.031 -6.621 1 84.25 176 SER A CA 1
ATOM 1416 C C . SER A 1 176 ? 6.293 -19.266 -5.613 1 84.25 176 SER A C 1
ATOM 1418 O O . SER A 1 176 ? 5.973 -19.781 -4.543 1 84.25 176 SER A O 1
ATOM 1420 N N . ASP A 1 177 ? 5.945 -18.078 -5.875 1 79.81 177 ASP A N 1
ATOM 1421 C CA . ASP A 1 177 ? 5.129 -17.219 -5.031 1 79.81 177 ASP A CA 1
ATOM 1422 C C . ASP A 1 177 ? 5.59 -17.266 -3.576 1 79.81 177 ASP A C 1
ATOM 1424 O O . ASP A 1 177 ? 4.773 -17.422 -2.666 1 79.81 177 ASP A O 1
ATOM 1428 N N . GLY A 1 178 ? 6.902 -17.422 -3.391 1 82.06 178 GLY A N 1
ATOM 1429 C CA . GLY A 1 178 ? 7.461 -17.312 -2.055 1 82.06 178 GLY A CA 1
ATOM 1430 C C . GLY A 1 178 ? 7.684 -18.641 -1.379 1 82.06 178 GLY A C 1
ATOM 1431 O O . GLY A 1 178 ? 8.156 -18.703 -0.243 1 82.06 178 GLY A O 1
ATOM 1432 N N . THR A 1 179 ? 7.395 -19.734 -2.059 1 89.38 179 THR A N 1
ATOM 1433 C CA . THR A 1 179 ? 7.598 -21.047 -1.461 1 89.38 179 THR A CA 1
ATOM 1434 C C . THR A 1 179 ? 8.867 -21.703 -2.008 1 89.38 179 THR A C 1
ATOM 1436 O O . THR A 1 179 ? 9.25 -21.469 -3.154 1 89.38 179 THR A O 1
ATOM 1439 N N . TRP A 1 180 ? 9.5 -22.484 -1.126 1 94.12 180 TRP A N 1
ATOM 1440 C CA . TRP A 1 180 ? 10.711 -23.188 -1.531 1 94.12 180 TRP A CA 1
ATOM 1441 C C . TRP A 1 180 ? 10.375 -24.469 -2.285 1 94.12 180 TRP A C 1
ATOM 1443 O O . TRP A 1 180 ? 9.492 -25.219 -1.879 1 94.12 180 TRP A O 1
ATOM 1453 N N . HIS A 1 181 ? 11.016 -24.656 -3.42 1 92.62 181 HIS A N 1
ATOM 1454 C CA . HIS A 1 181 ? 10.875 -25.875 -4.23 1 92.62 181 HIS A CA 1
ATOM 1455 C C . HIS A 1 181 ? 12.203 -26.609 -4.359 1 92.62 181 HIS A C 1
ATOM 1457 O O . HIS A 1 181 ? 13.273 -25.984 -4.281 1 92.62 181 HIS A O 1
ATOM 1463 N N . MET A 1 182 ? 12.094 -27.859 -4.551 1 92.75 182 MET A N 1
ATOM 1464 C CA . MET A 1 182 ? 13.305 -28.656 -4.691 1 92.75 182 MET A CA 1
ATOM 1465 C C . MET A 1 182 ? 13.703 -28.797 -6.156 1 92.75 182 MET A C 1
ATOM 1467 O O . MET A 1 182 ? 12.852 -29.031 -7.016 1 92.75 182 MET A O 1
ATOM 1471 N N . GLY A 1 183 ? 14.906 -28.547 -6.414 1 93 183 GLY A N 1
ATOM 1472 C CA . GLY A 1 183 ? 15.531 -28.859 -7.691 1 93 183 GLY A CA 1
ATOM 1473 C C . GLY A 1 183 ? 16.562 -29.969 -7.594 1 93 183 GLY A C 1
ATOM 1474 O O . GLY A 1 183 ? 17.312 -30.047 -6.613 1 93 183 GLY A O 1
ATOM 1475 N N . GLU A 1 184 ? 16.5 -30.875 -8.562 1 93.31 184 GLU A N 1
ATOM 1476 C CA . GLU A 1 184 ? 17.469 -31.969 -8.633 1 93.31 184 GLU A CA 1
ATOM 1477 C C . GLU A 1 184 ? 17.875 -32.25 -10.07 1 93.31 184 GLU A C 1
ATOM 1479 O O . GLU A 1 184 ? 17.047 -32.219 -10.984 1 93.31 184 GLU A O 1
ATOM 1484 N N . VAL A 1 185 ? 19.109 -32.531 -10.188 1 91.69 185 VAL A N 1
ATOM 1485 C CA . VAL A 1 185 ? 19.578 -32.875 -11.523 1 91.69 185 VAL A CA 1
ATOM 1486 C C . VAL A 1 185 ? 20.781 -33.812 -11.414 1 91.69 185 VAL A C 1
ATOM 1488 O O . VAL A 1 185 ? 21.688 -33.594 -10.617 1 91.69 185 VAL A O 1
ATOM 1491 N N . ALA A 1 186 ? 20.688 -34.938 -12.133 1 90.75 186 ALA A N 1
ATOM 1492 C CA . ALA A 1 186 ? 21.812 -35.844 -12.266 1 90.75 186 ALA A CA 1
ATOM 1493 C C . ALA A 1 186 ? 22.656 -35.5 -13.492 1 90.75 186 ALA A C 1
ATOM 1495 O O . ALA A 1 186 ? 22.109 -35.188 -14.555 1 90.75 186 ALA A O 1
ATOM 1496 N N . PHE A 1 187 ? 23.938 -35.531 -13.32 1 88.5 187 PHE A N 1
ATOM 1497 C CA . PHE A 1 187 ? 24.781 -35.219 -14.461 1 88.5 187 PHE A CA 1
ATOM 1498 C C . PHE A 1 187 ? 26.109 -35.938 -14.375 1 88.5 187 PHE A C 1
ATOM 1500 O O . PHE A 1 187 ? 26.516 -36.375 -13.297 1 88.5 187 PHE A O 1
ATOM 1507 N N . SER A 1 188 ? 26.641 -36.156 -15.531 1 86.19 188 SER A N 1
ATOM 1508 C CA . SER A 1 188 ? 27.984 -36.75 -15.664 1 86.19 188 SER A CA 1
ATOM 1509 C C . SER A 1 188 ? 28.828 -35.938 -16.641 1 86.19 188 SER A C 1
ATOM 1511 O O . SER A 1 188 ? 28.328 -35.469 -17.656 1 86.19 188 SER A O 1
ATOM 1513 N N . TYR A 1 189 ? 30.016 -35.781 -16.234 1 86.56 189 TYR A N 1
ATOM 1514 C CA . TYR A 1 189 ? 30.953 -35.062 -17.094 1 86.56 189 TYR A CA 1
ATOM 1515 C C . TYR A 1 189 ? 32.375 -35.625 -16.938 1 86.56 189 TYR A C 1
ATOM 1517 O O . TYR A 1 189 ? 32.812 -35.875 -15.828 1 86.56 189 TYR A O 1
ATOM 1525 N N . GLY A 1 190 ? 33.031 -35.719 -18 1 82.44 190 GLY A N 1
ATOM 1526 C CA . GLY A 1 190 ? 34.281 -36.469 -18.016 1 82.44 190 GLY A CA 1
ATOM 1527 C C . GLY A 1 190 ? 35.5 -35.562 -17.875 1 82.44 190 GLY A C 1
ATOM 1528 O O . GLY A 1 190 ? 36.625 -36.062 -17.703 1 82.44 190 GLY A O 1
ATOM 1529 N N . GLN A 1 191 ? 35.344 -34.281 -17.953 1 86.06 191 GLN A N 1
ATOM 1530 C CA . GLN A 1 191 ? 36.469 -33.344 -17.859 1 86.06 191 GLN A CA 1
ATOM 1531 C C . GLN A 1 191 ? 36.281 -32.375 -16.688 1 86.06 191 GLN A C 1
ATOM 1533 O O . GLN A 1 191 ? 35.312 -32.5 -15.922 1 86.06 191 GLN A O 1
ATOM 1538 N N . LYS A 1 192 ? 37.281 -31.547 -16.562 1 89.12 192 LYS A N 1
ATOM 1539 C CA . LYS A 1 192 ? 37.156 -30.531 -15.508 1 89.12 192 LYS A CA 1
ATOM 1540 C C . LYS A 1 192 ? 35.969 -29.625 -15.758 1 89.12 192 LYS A C 1
ATOM 1542 O O . LYS A 1 192 ? 35.688 -29.234 -16.906 1 89.12 192 LYS A O 1
ATOM 1547 N N . TYR A 1 193 ? 35.281 -29.406 -14.688 1 90.5 193 TYR A N 1
ATOM 1548 C CA . TYR A 1 193 ? 34.062 -28.594 -14.836 1 90.5 193 TYR A CA 1
ATOM 1549 C C . TYR A 1 193 ? 33.781 -27.797 -13.578 1 90.5 193 TYR A C 1
ATOM 1551 O O . TYR A 1 193 ? 34.438 -28 -12.539 1 90.5 193 TYR A O 1
ATOM 1559 N N . ARG A 1 194 ? 32.906 -26.812 -13.703 1 93.19 194 ARG A N 1
ATOM 1560 C CA . ARG A 1 194 ? 32.312 -26.141 -12.555 1 93.19 194 ARG A CA 1
ATOM 1561 C C . ARG A 1 194 ? 30.828 -25.969 -12.719 1 93.19 194 ARG A C 1
ATOM 1563 O O . ARG A 1 194 ? 30.312 -25.969 -13.844 1 93.19 194 ARG A O 1
ATOM 1570 N N . ILE A 1 195 ? 30.156 -25.984 -11.617 1 94.56 195 ILE A N 1
ATOM 1571 C CA . ILE A 1 195 ? 28.703 -25.766 -11.609 1 94.56 195 ILE A CA 1
ATOM 1572 C C . ILE A 1 195 ? 28.406 -24.312 -11.234 1 94.56 195 ILE A C 1
ATOM 1574 O O . ILE A 1 195 ? 29.016 -23.766 -10.312 1 94.56 195 ILE A O 1
ATOM 1578 N N . LEU A 1 196 ? 27.547 -23.672 -12.023 1 95.19 196 LEU A N 1
ATOM 1579 C CA . LEU A 1 196 ? 27.109 -22.312 -11.758 1 95.19 196 LEU A CA 1
ATOM 1580 C C . LEU A 1 196 ? 25.594 -22.266 -11.578 1 95.19 196 LEU A C 1
ATOM 1582 O O . LEU A 1 196 ? 24.859 -22.984 -12.258 1 95.19 196 LEU A O 1
ATOM 1586 N N . PHE A 1 197 ? 25.203 -21.453 -10.617 1 96.12 197 PHE A N 1
ATOM 1587 C CA . PHE A 1 197 ? 23.812 -21.047 -10.562 1 96.12 197 PHE A CA 1
ATOM 1588 C C . PHE A 1 197 ? 23.625 -19.672 -11.195 1 96.12 197 PHE A C 1
ATOM 1590 O O . PHE A 1 197 ? 24.297 -18.703 -10.812 1 96.12 197 PHE A O 1
ATOM 1597 N N . GLU A 1 198 ? 22.766 -19.594 -12.133 1 94.38 198 GLU A N 1
ATOM 1598 C CA . GLU A 1 198 ? 22.516 -18.328 -12.828 1 94.38 198 GLU A CA 1
ATOM 1599 C C . GLU A 1 198 ? 21.094 -17.828 -12.586 1 94.38 198 GLU A C 1
ATOM 1601 O O . GLU A 1 198 ? 20.125 -18.547 -12.867 1 94.38 198 GLU A O 1
ATOM 1606 N N . ALA A 1 199 ? 20.969 -16.703 -12.016 1 93.44 199 ALA A N 1
ATOM 1607 C CA . ALA A 1 199 ? 19.672 -16.047 -11.852 1 93.44 199 ALA A CA 1
ATOM 1608 C C . ALA A 1 199 ? 19.406 -15.094 -13.016 1 93.44 199 ALA A C 1
ATOM 1610 O O . ALA A 1 199 ? 20.203 -14.219 -13.32 1 93.44 199 ALA A O 1
ATOM 1611 N N . VAL A 1 200 ? 18.281 -15.258 -13.609 1 90.44 200 VAL A N 1
ATOM 1612 C CA . VAL A 1 200 ? 17.938 -14.484 -14.797 1 90.44 200 VAL A CA 1
ATOM 1613 C C . VAL A 1 200 ? 16.781 -13.547 -14.492 1 90.44 200 VAL A C 1
ATOM 1615 O O . VAL A 1 200 ? 15.68 -13.992 -14.172 1 90.44 200 VAL A O 1
ATOM 1618 N N . PRO A 1 201 ? 16.984 -12.242 -14.578 1 89.31 201 PRO A N 1
ATOM 1619 C CA . PRO A 1 201 ? 15.883 -11.281 -14.422 1 89.31 201 PRO A CA 1
ATOM 1620 C C . PRO A 1 201 ? 15.031 -11.148 -15.68 1 89.31 201 PRO A C 1
ATOM 1622 O O . PRO A 1 201 ? 15.383 -11.695 -16.734 1 89.31 201 PRO A O 1
ATOM 1625 N N . ALA A 1 202 ? 13.875 -10.477 -15.484 1 84.81 202 ALA A N 1
ATOM 1626 C CA . ALA A 1 202 ? 13.031 -10.164 -16.625 1 84.81 202 ALA A CA 1
ATOM 1627 C C . ALA A 1 202 ? 13.766 -9.289 -17.641 1 84.81 202 ALA A C 1
ATOM 1629 O O . ALA A 1 202 ? 14.781 -8.664 -17.297 1 84.81 202 ALA A O 1
ATOM 1630 N N . ASN A 1 203 ? 13.211 -9.258 -18.75 1 78.19 203 ASN A N 1
ATOM 1631 C CA . ASN A 1 203 ? 13.844 -8.477 -19.828 1 78.19 203 ASN A CA 1
ATOM 1632 C C . ASN A 1 203 ? 13.93 -7 -19.453 1 78.19 203 ASN A C 1
ATOM 1634 O O . ASN A 1 203 ? 13.008 -6.441 -18.875 1 78.19 203 ASN A O 1
ATOM 1638 N N . GLN A 1 204 ? 15.023 -6.359 -19.812 1 72.62 204 GLN A N 1
ATOM 1639 C CA . GLN A 1 204 ? 15.312 -4.973 -19.469 1 72.62 204 GLN A CA 1
ATOM 1640 C C . GLN A 1 204 ? 14.25 -4.031 -20.031 1 72.62 204 GLN A C 1
ATOM 1642 O O . GLN A 1 204 ? 13.992 -2.967 -19.453 1 72.62 204 GLN A O 1
ATOM 1647 N N . SER A 1 205 ? 13.75 -4.41 -21.031 1 67.75 205 SER A N 1
ATOM 1648 C CA . SER A 1 205 ? 12.758 -3.537 -21.656 1 67.75 205 SER A CA 1
ATOM 1649 C C . SER A 1 205 ? 11.391 -3.691 -20.984 1 67.75 205 SER A C 1
ATOM 1651 O O . SER A 1 205 ? 10.492 -2.875 -21.219 1 67.75 205 SER A O 1
ATOM 1653 N N . SER A 1 206 ? 11.383 -4.598 -20.109 1 76.69 206 SER A N 1
ATOM 1654 C CA . SER A 1 206 ? 10.078 -4.887 -19.516 1 76.69 206 SER A CA 1
ATOM 1655 C C . SER A 1 206 ? 9.82 -4.004 -18.297 1 76.69 206 SER A C 1
ATOM 1657 O O . SER A 1 206 ? 10.719 -3.766 -17.5 1 76.69 206 SER A O 1
ATOM 1659 N N . LYS A 1 207 ? 8.625 -3.461 -18.203 1 79.31 207 LYS A N 1
ATOM 1660 C CA . LYS A 1 207 ? 8.188 -2.723 -17.016 1 79.31 207 LYS A CA 1
ATOM 1661 C C . LYS A 1 207 ? 8.273 -3.586 -15.766 1 79.31 207 LYS A C 1
ATOM 1663 O O . LYS A 1 207 ? 8.289 -3.068 -14.648 1 79.31 207 LYS A O 1
ATOM 1668 N N . LYS A 1 208 ? 8.383 -4.891 -15.977 1 84 208 LYS A N 1
ATOM 1669 C CA . LYS A 1 208 ? 8.438 -5.828 -14.859 1 84 208 LYS A CA 1
ATOM 1670 C C . LYS A 1 208 ? 9.727 -5.648 -14.055 1 84 208 LYS A C 1
ATOM 1672 O O . LYS A 1 208 ? 9.773 -5.969 -12.867 1 84 208 LYS A O 1
ATOM 1677 N N . LEU A 1 209 ? 10.703 -5.121 -14.711 1 84.75 209 LEU A N 1
ATOM 1678 C CA . LEU A 1 209 ? 12.008 -5.012 -14.07 1 84.75 209 LEU A CA 1
ATOM 1679 C C . LEU A 1 209 ? 11.961 -4.016 -12.914 1 84.75 209 LEU A C 1
ATOM 1681 O O . LEU A 1 209 ? 12.742 -4.125 -11.969 1 84.75 209 LEU A O 1
ATOM 1685 N N . THR A 1 210 ? 11.023 -3.078 -12.984 1 83.12 210 THR A N 1
ATOM 1686 C CA . THR A 1 210 ? 10.93 -2.053 -11.953 1 83.12 210 THR A CA 1
ATOM 1687 C C . THR A 1 210 ? 10.312 -2.621 -10.68 1 83.12 210 THR A C 1
ATOM 1689 O O . THR A 1 210 ? 10.492 -2.066 -9.594 1 83.12 210 THR A O 1
ATOM 1692 N N . TYR A 1 211 ? 9.602 -3.723 -10.836 1 86.88 211 TYR A N 1
ATOM 1693 C CA . TYR A 1 211 ? 8.953 -4.348 -9.688 1 86.88 211 TYR A CA 1
ATOM 1694 C C . TYR A 1 211 ? 9.93 -5.254 -8.945 1 86.88 211 TYR A C 1
ATOM 1696 O O . TYR A 1 211 ? 10.797 -5.879 -9.562 1 86.88 211 TYR A O 1
ATOM 1704 N N . ARG A 1 212 ? 9.758 -5.352 -7.668 1 89.06 212 ARG A N 1
ATOM 1705 C CA . ARG A 1 212 ? 10.641 -6.188 -6.859 1 89.06 212 ARG A CA 1
ATOM 1706 C C . ARG A 1 212 ? 10.492 -7.66 -7.23 1 89.06 212 ARG A C 1
ATOM 1708 O O . ARG A 1 212 ? 9.422 -8.086 -7.676 1 89.06 212 ARG A O 1
ATOM 1715 N N . GLY A 1 213 ? 11.57 -8.367 -7.031 1 90.62 213 GLY A N 1
ATOM 1716 C CA . GLY A 1 213 ? 11.672 -9.797 -7.242 1 90.62 213 GLY A CA 1
ATOM 1717 C C . GLY A 1 213 ? 13.016 -10.375 -6.848 1 90.62 213 GLY A C 1
ATOM 1718 O O . GLY A 1 213 ? 13.977 -9.625 -6.648 1 90.62 213 GLY A O 1
ATOM 1719 N N . TYR A 1 214 ? 13.039 -11.695 -6.703 1 92.88 214 TYR A N 1
ATOM 1720 C CA . TYR A 1 214 ? 14.312 -12.312 -6.324 1 92.88 214 TYR A CA 1
ATOM 1721 C C . TYR A 1 214 ? 14.367 -13.766 -6.777 1 92.88 214 TYR A C 1
ATOM 1723 O O . TYR A 1 214 ? 13.336 -14.367 -7.094 1 92.88 214 TYR A O 1
ATOM 1731 N N . VAL A 1 215 ? 15.539 -14.219 -6.922 1 95.69 215 VAL A N 1
ATOM 1732 C CA . VAL A 1 215 ? 15.859 -15.641 -7.039 1 95.69 215 VAL A CA 1
ATOM 1733 C C . VAL A 1 215 ? 16.719 -16.078 -5.855 1 95.69 215 VAL A C 1
ATOM 1735 O O . VAL A 1 215 ? 17.766 -15.469 -5.582 1 95.69 215 VAL A O 1
ATOM 1738 N N . ALA A 1 216 ? 16.297 -17.125 -5.141 1 96.75 216 ALA A N 1
ATOM 1739 C CA . ALA A 1 216 ? 17.016 -17.531 -3.936 1 96.75 216 ALA A CA 1
ATOM 1740 C C . ALA A 1 216 ? 17.344 -19.016 -3.979 1 96.75 216 ALA A C 1
ATOM 1742 O O . ALA A 1 216 ? 16.672 -19.797 -4.66 1 96.75 216 ALA A O 1
ATOM 1743 N N . LEU A 1 217 ? 18.438 -19.406 -3.283 1 96.75 217 LEU A N 1
ATOM 1744 C CA . LEU A 1 217 ? 18.922 -20.766 -3.172 1 96.75 217 LEU A CA 1
ATOM 1745 C C . LEU A 1 217 ? 19.203 -21.125 -1.716 1 96.75 217 LEU A C 1
ATOM 1747 O O . LEU A 1 217 ? 19.672 -20.297 -0.944 1 96.75 217 LEU A O 1
ATOM 1751 N N . ASP A 1 218 ? 18.875 -22.328 -1.401 1 96.81 218 ASP A N 1
ATOM 1752 C CA . ASP A 1 218 ? 19.203 -22.859 -0.078 1 96.81 218 ASP A CA 1
ATOM 1753 C C . ASP A 1 218 ? 19.469 -24.359 -0.133 1 96.81 218 ASP A C 1
ATOM 1755 O O . ASP A 1 218 ? 19.016 -25.031 -1.059 1 96.81 218 ASP A O 1
ATOM 1759 N N . ASP A 1 219 ? 20.312 -24.859 0.749 1 96.06 219 ASP A N 1
ATOM 1760 C CA . ASP A 1 219 ? 20.594 -26.281 0.952 1 96.06 219 ASP A CA 1
ATOM 1761 C C . ASP A 1 219 ? 21.109 -26.938 -0.329 1 96.06 219 ASP A C 1
ATOM 1763 O O . ASP A 1 219 ? 20.547 -27.922 -0.812 1 96.06 219 ASP A O 1
ATOM 1767 N N . VAL A 1 220 ? 22.203 -26.422 -0.846 1 96.12 220 VAL A N 1
ATOM 1768 C CA . VAL A 1 220 ? 22.844 -26.969 -2.037 1 96.12 220 VAL A CA 1
ATOM 1769 C C . VAL A 1 220 ? 23.719 -28.172 -1.65 1 96.12 220 VAL A C 1
ATOM 1771 O O . VAL A 1 220 ? 24.594 -28.047 -0.794 1 96.12 220 VAL A O 1
ATOM 1774 N N . ARG A 1 221 ? 23.438 -29.266 -2.328 1 93.75 221 ARG A N 1
ATOM 1775 C CA . ARG A 1 221 ? 24.141 -30.484 -1.965 1 93.75 221 ARG A CA 1
ATOM 1776 C C . ARG A 1 221 ? 24.484 -31.312 -3.203 1 93.75 221 ARG A C 1
ATOM 1778 O O . ARG A 1 221 ? 23.703 -31.375 -4.152 1 93.75 221 ARG A O 1
ATOM 1785 N N . PHE A 1 222 ? 25.672 -31.938 -3.143 1 92.5 222 PHE A N 1
ATOM 1786 C CA . PHE A 1 222 ? 26.109 -32.906 -4.145 1 92.5 222 PHE A CA 1
ATOM 1787 C C . PHE A 1 222 ? 26.156 -34.312 -3.557 1 92.5 222 PHE A C 1
ATOM 1789 O O . PHE A 1 222 ? 26.688 -34.531 -2.459 1 92.5 222 PHE A O 1
ATOM 1796 N N . ASP A 1 223 ? 25.547 -35.25 -4.27 1 90 223 ASP A N 1
ATOM 1797 C CA . ASP A 1 223 ? 25.562 -36.625 -3.846 1 90 223 ASP A CA 1
ATOM 1798 C C . ASP A 1 223 ? 26.094 -37.531 -4.961 1 90 223 ASP A C 1
ATOM 1800 O O . ASP A 1 223 ? 25.922 -37.25 -6.145 1 90 223 ASP A O 1
ATOM 1804 N N . THR A 1 224 ? 26.656 -38.562 -4.492 1 84.5 224 THR A N 1
ATOM 1805 C CA . THR A 1 224 ? 27.031 -39.562 -5.461 1 84.5 224 THR A CA 1
ATOM 1806 C C . THR A 1 224 ? 25.828 -40.438 -5.855 1 84.5 224 THR A C 1
ATOM 1808 O O . THR A 1 224 ? 24.906 -40.594 -5.062 1 84.5 224 THR A O 1
ATOM 1811 N N . ILE A 1 225 ? 25.812 -40.844 -7.074 1 80.44 225 ILE A N 1
ATOM 1812 C CA . ILE A 1 225 ? 24.766 -41.719 -7.574 1 80.44 225 ILE A CA 1
ATOM 1813 C C . ILE A 1 225 ? 25.297 -43.156 -7.75 1 80.44 225 ILE A C 1
ATOM 1815 O O . ILE A 1 225 ? 26.375 -43.344 -8.305 1 80.44 225 ILE A O 1
ATOM 1819 N N . PRO A 1 226 ? 24.625 -44.156 -7.242 1 74.5 226 PRO A N 1
ATOM 1820 C CA . PRO A 1 226 ? 23.281 -44.094 -6.664 1 74.5 226 PRO A CA 1
ATOM 1821 C C . PRO A 1 226 ? 23.281 -43.812 -5.164 1 74.5 226 PRO A C 1
ATOM 1823 O O . PRO A 1 226 ? 24.25 -44.156 -4.473 1 74.5 226 PRO A O 1
ATOM 1826 N N . THR A 1 227 ? 22.469 -43 -4.781 1 75.81 227 THR A N 1
ATOM 1827 C CA . THR A 1 227 ? 22.172 -42.781 -3.365 1 75.81 227 THR A CA 1
ATOM 1828 C C . THR A 1 227 ? 20.672 -42.906 -3.105 1 75.81 227 THR A C 1
ATOM 1830 O O . THR A 1 227 ? 19.875 -42.75 -4.023 1 75.81 227 THR A O 1
ATOM 1833 N N . SER A 1 228 ? 20.312 -43.344 -1.913 1 70.19 228 SER A N 1
ATOM 1834 C CA . SER A 1 228 ? 18.922 -43.656 -1.579 1 70.19 228 SER A CA 1
ATOM 1835 C C . SER A 1 228 ? 18.078 -42.406 -1.484 1 70.19 228 SER A C 1
ATOM 1837 O O . SER A 1 228 ? 16.844 -42.469 -1.6 1 70.19 228 SER A O 1
ATOM 1839 N N . ASP A 1 229 ? 18.672 -41.344 -1.452 1 81.25 229 ASP A N 1
ATOM 1840 C CA . ASP A 1 229 ? 17.797 -40.219 -1.094 1 81.25 229 ASP A CA 1
ATOM 1841 C C . ASP A 1 229 ? 17.859 -39.125 -2.154 1 81.25 229 ASP A C 1
ATOM 1843 O O . ASP A 1 229 ? 17.109 -38.156 -2.096 1 81.25 229 ASP A O 1
ATOM 1847 N N . ALA A 1 230 ? 18.703 -39.25 -3.092 1 86.5 230 ALA A N 1
ATOM 1848 C CA . ALA A 1 230 ? 18.844 -38.188 -4.094 1 86.5 230 ALA A CA 1
ATOM 1849 C C . ALA A 1 230 ? 18.781 -38.781 -5.508 1 86.5 230 ALA A C 1
ATOM 1851 O O . ALA A 1 230 ? 19.297 -39.875 -5.766 1 86.5 230 ALA A O 1
ATOM 1852 N N . CYS A 1 231 ? 18.141 -38.031 -6.367 1 91.88 231 CYS A N 1
ATOM 1853 C CA . CYS A 1 231 ? 18.031 -38.375 -7.777 1 91.88 231 CYS A CA 1
ATOM 1854 C C . CYS A 1 231 ? 17.578 -39.812 -7.941 1 91.88 231 CYS A C 1
ATOM 1856 O O . CYS A 1 231 ? 18.203 -40.594 -8.68 1 91.88 231 CYS A O 1
ATOM 1858 N N . ILE A 1 232 ? 16.531 -40.125 -7.246 1 90.94 232 ILE A N 1
ATOM 1859 C CA . ILE A 1 232 ? 15.984 -41.469 -7.344 1 90.94 232 ILE A CA 1
ATOM 1860 C C . ILE A 1 232 ? 15.484 -41.719 -8.766 1 90.94 232 ILE A C 1
ATOM 1862 O O . ILE A 1 232 ? 14.648 -40.969 -9.273 1 90.94 232 ILE A O 1
ATOM 1866 N N . GLY A 1 233 ? 15.984 -42.75 -9.383 1 93.06 233 GLY A N 1
ATOM 1867 C CA . GLY A 1 233 ? 15.508 -43.156 -10.695 1 93.06 233 GLY A CA 1
ATOM 1868 C C . GLY A 1 233 ? 16.203 -42.438 -11.836 1 93.06 233 GLY A C 1
ATOM 1869 O O . GLY A 1 233 ? 16.094 -42.844 -12.992 1 93.06 233 GLY A O 1
ATOM 1870 N N . HIS A 1 234 ? 16.859 -41.344 -11.508 1 93.12 234 HIS A N 1
ATOM 1871 C CA . HIS A 1 234 ? 17.594 -40.656 -12.555 1 93.12 234 HIS A CA 1
ATOM 1872 C C . HIS A 1 234 ? 18.688 -41.531 -13.141 1 93.12 234 HIS A C 1
ATOM 1874 O O . HIS A 1 234 ? 19.312 -42.312 -12.422 1 93.12 234 HIS A O 1
ATOM 1880 N N . CYS A 1 235 ? 18.922 -41.375 -14.5 1 91.62 235 CYS A N 1
ATOM 1881 C CA . CYS A 1 235 ? 19.984 -42.156 -15.094 1 91.62 235 CYS A CA 1
ATOM 1882 C C . CYS A 1 235 ? 20.453 -41.531 -16.406 1 91.62 235 CYS A C 1
ATOM 1884 O O . CYS A 1 235 ? 19.656 -41.312 -17.312 1 91.62 235 CYS A O 1
ATOM 1886 N N . THR A 1 236 ? 21.734 -41.281 -16.5 1 88.88 236 THR A N 1
ATOM 1887 C CA . THR A 1 236 ? 22.344 -40.781 -17.75 1 88.88 236 THR A CA 1
ATOM 1888 C C . THR A 1 236 ? 22.922 -41.938 -18.547 1 88.88 236 THR A C 1
ATOM 1890 O O . THR A 1 236 ? 23.281 -41.781 -19.719 1 88.88 236 THR A O 1
ATOM 1893 N N . PHE A 1 237 ? 23.094 -43.125 -17.938 1 90.25 237 PHE A N 1
ATOM 1894 C CA . PHE A 1 237 ? 23.547 -44.406 -18.5 1 90.25 237 PHE A CA 1
ATOM 1895 C C . PHE A 1 237 ? 25.016 -44.344 -18.859 1 90.25 237 PHE A C 1
ATOM 1897 O O . PHE A 1 237 ? 25.516 -45.188 -19.609 1 90.25 237 PHE A O 1
ATOM 1904 N N . GLU A 1 238 ? 25.703 -43.344 -18.375 1 86.06 238 GLU A N 1
ATOM 1905 C CA . GLU A 1 238 ? 27.141 -43.25 -18.641 1 86.06 238 GLU A CA 1
ATOM 1906 C C . GLU A 1 238 ? 27.906 -44.312 -17.812 1 86.06 238 GLU A C 1
ATOM 1908 O O . GLU A 1 238 ? 28.969 -44.75 -18.234 1 86.06 238 GLU A O 1
ATOM 1913 N N . GLY A 1 239 ? 27.453 -44.594 -16.688 1 83.44 239 GLY A N 1
ATOM 1914 C CA . GLY A 1 239 ? 28.125 -45.531 -15.797 1 83.44 239 GLY A CA 1
ATOM 1915 C C . GLY A 1 239 ? 27.422 -46.875 -15.695 1 83.44 239 GLY A C 1
ATOM 1916 O O . GLY A 1 239 ? 27.766 -47.688 -14.852 1 83.44 239 GLY A O 1
ATOM 1917 N N . GLY A 1 240 ? 26.453 -47 -16.531 1 89.75 240 GLY A N 1
ATOM 1918 C CA . GLY A 1 240 ? 25.672 -48.25 -16.453 1 89.75 240 GLY A CA 1
ATOM 1919 C C . GLY A 1 240 ? 24.172 -48 -16.359 1 89.75 240 GLY A C 1
ATOM 1920 O O . GLY A 1 240 ? 23.656 -47.031 -16.938 1 89.75 240 GLY A O 1
ATOM 1921 N N . PHE A 1 241 ? 23.5 -48.969 -15.75 1 92.62 241 PHE A N 1
ATOM 1922 C CA . PHE A 1 241 ? 22.047 -48.938 -15.695 1 92.62 241 PHE A CA 1
ATOM 1923 C C . PHE A 1 241 ? 21.578 -48.188 -14.453 1 92.62 241 PHE A C 1
ATOM 1925 O O . PHE A 1 241 ? 20.391 -48.188 -14.125 1 92.62 241 PHE A O 1
ATOM 1932 N N . CYS A 1 242 ? 22.562 -47.531 -13.805 1 90.56 242 CYS A N 1
ATOM 1933 C CA . CYS A 1 242 ? 22.219 -46.906 -12.539 1 90.56 242 CYS A CA 1
ATOM 1934 C C . CYS A 1 242 ? 21.438 -47.844 -11.633 1 90.56 242 CYS A C 1
ATOM 1936 O O . CYS A 1 242 ? 21.859 -48.969 -11.422 1 90.56 242 CYS A O 1
ATOM 1938 N N . ASP A 1 243 ? 20.281 -47.406 -11.078 1 90.44 243 ASP A N 1
ATOM 1939 C CA . ASP A 1 243 ? 19.516 -48.281 -10.195 1 90.44 243 ASP A CA 1
ATOM 1940 C C . ASP A 1 243 ? 18.438 -49.031 -10.969 1 90.44 243 ASP A C 1
ATOM 1942 O O . ASP A 1 243 ? 17.531 -49.594 -10.367 1 90.44 243 ASP A O 1
ATOM 1946 N N . TRP A 1 244 ? 18.484 -48.938 -12.297 1 94.56 244 TRP A N 1
ATOM 1947 C CA . TRP A 1 244 ? 17.578 -49.719 -13.125 1 94.56 244 TRP A CA 1
ATOM 1948 C C . TRP A 1 244 ? 18.109 -51.125 -13.336 1 94.56 244 TRP A C 1
ATOM 1950 O O . TRP A 1 244 ? 19.328 -51.344 -13.453 1 94.56 244 TRP A O 1
ATOM 1960 N N . ASN A 1 245 ? 17.141 -52.094 -13.398 1 95.5 245 ASN A N 1
ATOM 1961 C CA . ASN A 1 245 ? 17.578 -53.469 -13.508 1 95.5 245 ASN A CA 1
ATOM 1962 C C . ASN A 1 245 ? 16.859 -54.188 -14.641 1 95.5 245 ASN A C 1
ATOM 1964 O O . ASN A 1 245 ? 15.656 -54 -14.844 1 95.5 245 ASN A O 1
ATOM 1968 N N . ASN A 1 246 ? 17.641 -54.969 -15.383 1 96.62 246 ASN A N 1
ATOM 1969 C CA . ASN A 1 246 ? 17.047 -55.875 -16.359 1 96.62 246 ASN A CA 1
ATOM 1970 C C . ASN A 1 246 ? 16.203 -56.938 -15.672 1 96.62 246 ASN A C 1
ATOM 1972 O O . ASN A 1 246 ? 16.594 -57.5 -14.648 1 96.62 246 ASN A O 1
ATOM 1976 N N . MET A 1 247 ? 15.133 -57.125 -16.312 1 94.81 247 MET A N 1
ATOM 1977 C CA . MET A 1 247 ? 14.25 -58.156 -15.734 1 94.81 247 MET A CA 1
ATOM 1978 C C . MET A 1 247 ? 14.539 -59.5 -16.328 1 94.81 247 MET A C 1
ATOM 1980 O O . MET A 1 247 ? 14.984 -59.625 -17.469 1 94.81 247 MET A O 1
ATOM 1984 N N . ASP A 1 248 ? 14.172 -60.594 -15.555 1 91.12 248 ASP A N 1
ATOM 1985 C CA . ASP A 1 248 ? 14.414 -61.938 -16.016 1 91.12 248 ASP A CA 1
ATOM 1986 C C . ASP A 1 248 ? 13.188 -62.5 -16.734 1 91.12 248 ASP A C 1
ATOM 1988 O O . ASP A 1 248 ? 13.297 -63.438 -17.531 1 91.12 248 ASP A O 1
ATOM 1992 N N . GLU A 1 249 ? 12.07 -62 -16.516 1 88.44 249 GLU A N 1
ATOM 1993 C CA . GLU A 1 249 ? 10.82 -62.531 -17.016 1 88.44 249 GLU A CA 1
ATOM 1994 C C . GLU A 1 249 ? 10.617 -62.188 -18.484 1 88.44 249 GLU A C 1
ATOM 1996 O O . GLU A 1 249 ? 9.688 -62.656 -19.141 1 88.44 249 GLU A O 1
ATOM 2001 N N . ASP A 1 250 ? 11.562 -61.469 -19.125 1 91.5 250 ASP A N 1
ATOM 2002 C CA . ASP A 1 250 ? 11.422 -61.062 -20.516 1 91.5 250 ASP A CA 1
ATOM 2003 C C . ASP A 1 250 ? 12.227 -61.969 -21.438 1 91.5 250 ASP A C 1
ATOM 2005 O O . ASP A 1 250 ? 12.656 -63.062 -21.047 1 91.5 250 ASP A O 1
ATOM 2009 N N . ASP A 1 251 ? 12.258 -61.594 -22.703 1 93.56 251 ASP A N 1
ATOM 2010 C CA . ASP A 1 251 ? 12.852 -62.438 -23.719 1 93.56 251 ASP A CA 1
ATOM 2011 C C . ASP A 1 251 ? 14.352 -62.188 -23.844 1 93.56 251 ASP A C 1
ATOM 2013 O O . ASP A 1 251 ? 15.109 -63.062 -24.234 1 93.56 251 ASP A O 1
ATOM 2017 N N . PHE A 1 252 ? 14.805 -61 -23.625 1 94.06 252 PHE A N 1
ATOM 2018 C CA . PHE A 1 252 ? 16.203 -60.625 -23.688 1 94.06 252 PHE A CA 1
ATOM 2019 C C . PHE A 1 252 ? 16.453 -59.344 -22.906 1 94.06 252 PHE A C 1
ATOM 2021 O O . PHE A 1 252 ? 15.562 -58.844 -22.188 1 94.06 252 PHE A O 1
ATOM 2028 N N . ASP A 1 253 ? 17.688 -58.875 -23.016 1 94.81 253 ASP A N 1
ATOM 2029 C CA . ASP A 1 253 ? 18.016 -57.781 -22.109 1 94.81 253 ASP A CA 1
ATOM 2030 C C . ASP A 1 253 ? 18.344 -56.5 -22.906 1 94.81 253 ASP A C 1
ATOM 2032 O O . ASP A 1 253 ? 18.781 -56.562 -24.047 1 94.81 253 ASP A O 1
ATOM 2036 N N . TRP A 1 254 ? 18 -55.375 -22.172 1 96.25 254 TRP A N 1
ATOM 2037 C CA . TRP A 1 254 ? 18.562 -54.125 -22.625 1 96.25 254 TRP A CA 1
ATOM 2038 C C . TRP A 1 254 ? 20.094 -54.156 -22.562 1 96.25 254 TRP A C 1
ATOM 2040 O O . TRP A 1 254 ? 20.656 -54.781 -21.672 1 96.25 254 TRP A O 1
ATOM 2050 N N . GLU A 1 255 ? 20.734 -53.375 -23.406 1 93.38 255 GLU A N 1
ATOM 2051 C CA . GLU A 1 255 ? 22.188 -53.281 -23.422 1 93.38 255 GLU A CA 1
ATOM 2052 C C . GLU A 1 255 ? 22.641 -51.844 -23.344 1 93.38 255 GLU A C 1
ATOM 2054 O O . GLU A 1 255 ? 21.859 -50.906 -23.578 1 93.38 255 GLU A O 1
ATOM 2059 N N . LEU A 1 256 ? 23.859 -51.75 -22.922 1 92.5 256 LEU A N 1
ATOM 2060 C CA . LEU A 1 256 ? 24.469 -50.406 -22.891 1 92.5 256 LEU A CA 1
ATOM 2061 C C . LEU A 1 256 ? 25.297 -50.188 -24.156 1 92.5 256 LEU A C 1
ATOM 2063 O O . LEU A 1 256 ? 25.938 -51.094 -24.656 1 92.5 256 LEU A O 1
ATOM 2067 N N . GLY A 1 257 ? 25.156 -48.938 -24.688 1 88.31 257 GLY A N 1
ATOM 2068 C CA . GLY A 1 257 ? 25.906 -48.594 -25.891 1 88.31 257 GLY A CA 1
ATOM 2069 C C . GLY A 1 257 ? 26.406 -47.188 -25.906 1 88.31 257 GLY A C 1
ATOM 2070 O O . GLY A 1 257 ? 25.906 -46.344 -25.156 1 88.31 257 GLY A O 1
ATOM 2071 N N . ARG A 1 258 ? 27.344 -46.906 -26.766 1 85.44 258 ARG A N 1
ATOM 2072 C CA . ARG A 1 258 ? 27.875 -45.562 -26.969 1 85.44 258 ARG A CA 1
ATOM 2073 C C . ARG A 1 258 ? 27.578 -45.094 -28.375 1 85.44 258 ARG A C 1
ATOM 2075 O O . ARG A 1 258 ? 27.703 -43.875 -28.656 1 85.44 258 ARG A O 1
ATOM 2082 N N . GLY A 1 259 ? 27.234 -45.969 -29.172 1 82.88 259 GLY A N 1
ATOM 2083 C CA . GLY A 1 259 ? 26.922 -45.656 -30.547 1 82.88 259 GLY A CA 1
ATOM 2084 C C . GLY A 1 259 ? 26.562 -46.875 -31.375 1 82.88 259 GLY A C 1
ATOM 2085 O O . GLY A 1 259 ? 27 -48 -31.062 1 82.88 259 GLY A O 1
ATOM 2086 N N . SER A 1 260 ? 25.719 -46.562 -32.312 1 78 260 SER A N 1
ATOM 2087 C CA . SER A 1 260 ? 25.312 -47.688 -33.188 1 78 260 SER A CA 1
ATOM 2088 C C . SER A 1 260 ? 26.359 -47.969 -34.25 1 78 260 SER A C 1
ATOM 2090 O O . SER A 1 260 ? 27.078 -47.062 -34.656 1 78 260 SER A O 1
ATOM 2092 N N . ASN A 1 261 ? 26.391 -49.219 -34.594 1 75.75 261 ASN A N 1
ATOM 2093 C CA . ASN A 1 261 ? 27.281 -49.594 -35.688 1 75.75 261 ASN A CA 1
ATOM 2094 C C . ASN A 1 261 ? 26.562 -49.594 -37.031 1 75.75 261 ASN A C 1
ATOM 2096 O O . ASN A 1 261 ? 27.094 -50.094 -38.031 1 75.75 261 ASN A O 1
ATOM 2100 N N . SER A 1 262 ? 25.422 -49.188 -36.969 1 76.75 262 SER A N 1
ATOM 2101 C CA . SER A 1 262 ? 24.625 -49.156 -38.188 1 76.75 262 SER A CA 1
ATOM 2102 C C . SER A 1 262 ? 24.031 -47.781 -38.438 1 76.75 262 SER A C 1
ATOM 2104 O O . SER A 1 262 ? 23.516 -47.125 -37.531 1 76.75 262 SER A O 1
ATOM 2106 N N . PHE A 1 263 ? 24.172 -47.375 -39.75 1 76.19 263 PHE A N 1
ATOM 2107 C CA . PHE A 1 263 ? 23.609 -46.094 -40.156 1 76.19 263 PHE A CA 1
ATOM 2108 C C . PHE A 1 263 ? 22.078 -46.188 -40.188 1 76.19 263 PHE A C 1
ATOM 2110 O O . PHE A 1 263 ? 21.406 -45.156 -40.25 1 76.19 263 PHE A O 1
ATOM 2117 N N . LEU A 1 264 ? 21.594 -47.406 -40.156 1 75.94 264 LEU A N 1
ATOM 2118 C CA . LEU A 1 264 ? 20.172 -47.594 -40.438 1 75.94 264 LEU A CA 1
ATOM 2119 C C . LEU A 1 264 ? 19.391 -47.781 -39.125 1 75.94 264 LEU A C 1
ATOM 2121 O O . LEU A 1 264 ? 18.172 -47.656 -39.094 1 75.94 264 LEU A O 1
ATOM 2125 N N . THR A 1 265 ? 20.062 -47.969 -38.031 1 78.19 265 THR A N 1
ATOM 2126 C CA . THR A 1 265 ? 19.328 -48.219 -36.781 1 78.19 265 THR A CA 1
ATOM 2127 C C . THR A 1 265 ? 19.688 -47.156 -35.75 1 78.19 265 THR A C 1
ATOM 2129 O O . THR A 1 265 ? 18.844 -46.812 -34.906 1 78.19 265 THR A O 1
ATOM 2132 N N . GLY A 1 266 ? 20.938 -46.656 -35.844 1 76.44 266 GLY A N 1
ATOM 2133 C CA . GLY A 1 266 ? 21.391 -45.688 -34.875 1 76.44 266 GLY A CA 1
ATOM 2134 C C . GLY A 1 266 ? 21.281 -46.188 -33.438 1 76.44 266 GLY A C 1
ATOM 2135 O O . GLY A 1 266 ? 21.016 -47.375 -33.219 1 76.44 266 GLY A O 1
ATOM 2136 N N . PRO A 1 267 ? 21.359 -45.031 -32.344 1 85.62 267 PRO A N 1
ATOM 2137 C CA . PRO A 1 267 ? 21.828 -43.656 -32.5 1 85.62 267 PRO A CA 1
ATOM 2138 C C . PRO A 1 267 ? 23.328 -43.562 -32.688 1 85.62 267 PRO A C 1
ATOM 2140 O O . PRO A 1 267 ? 24.078 -44.438 -32.25 1 85.62 267 PRO A O 1
ATOM 2143 N N . PRO A 1 268 ? 23.766 -42.594 -33.375 1 83 268 PRO A N 1
ATOM 2144 C CA . PRO A 1 268 ? 25.219 -42.438 -33.562 1 83 268 PRO A CA 1
ATOM 2145 C C . PRO A 1 268 ? 25.953 -42.094 -32.281 1 83 268 PRO A C 1
ATOM 2147 O O . PRO A 1 268 ? 27.125 -42.438 -32.094 1 83 268 PRO A O 1
ATOM 2150 N N . ARG A 1 269 ? 25.219 -41.375 -31.453 1 85.94 269 ARG A N 1
ATOM 2151 C CA . ARG A 1 269 ? 25.766 -40.938 -30.172 1 85.94 269 ARG A CA 1
ATOM 2152 C C . ARG A 1 269 ? 24.656 -40.781 -29.141 1 85.94 269 ARG A C 1
ATOM 2154 O O . ARG A 1 269 ? 23.469 -40.906 -29.469 1 85.94 269 ARG A O 1
ATOM 2161 N N . ASP A 1 270 ? 25.094 -40.656 -27.891 1 84.94 270 ASP A N 1
ATOM 2162 C CA . ASP A 1 270 ? 24.109 -40.469 -26.828 1 84.94 270 ASP A CA 1
ATOM 2163 C C . ASP A 1 270 ? 23.406 -39.125 -26.953 1 84.94 270 ASP A C 1
ATOM 2165 O O . ASP A 1 270 ? 23.812 -38.281 -27.75 1 84.94 270 ASP A O 1
ATOM 2169 N N . HIS A 1 271 ? 22.391 -39 -26.203 1 85.25 271 HIS A N 1
ATOM 2170 C CA . HIS A 1 271 ? 21.531 -37.812 -26.312 1 85.25 271 HIS A CA 1
ATOM 2171 C C . HIS A 1 271 ? 22.281 -36.531 -25.906 1 85.25 271 HIS A C 1
ATOM 2173 O O . HIS A 1 271 ? 22.188 -35.531 -26.578 1 85.25 271 HIS A O 1
ATOM 2179 N N . SER A 1 272 ? 22.984 -36.531 -24.781 1 75.44 272 SER A N 1
ATOM 2180 C CA . SER A 1 272 ? 23.656 -35.344 -24.25 1 75.44 272 SER A CA 1
ATOM 2181 C C . SER A 1 272 ? 24.766 -34.844 -25.203 1 75.44 272 SER A C 1
ATOM 2183 O O . SER A 1 272 ? 25.062 -33.656 -25.266 1 75.44 272 SER A O 1
ATOM 2185 N N . SER A 1 273 ? 25.344 -35.812 -25.828 1 67.56 273 SER A N 1
ATOM 2186 C CA . SER A 1 273 ? 26.453 -35.469 -26.719 1 67.56 273 SER A CA 1
ATOM 2187 C C . SER A 1 273 ? 25.969 -35.281 -28.156 1 67.56 273 SER A C 1
ATOM 2189 O O . SER A 1 273 ? 26.75 -34.906 -29.031 1 67.56 273 SER A O 1
ATOM 2191 N N . TYR A 1 274 ? 24.688 -35.594 -28.219 1 63.91 274 TYR A N 1
ATOM 2192 C CA . TYR A 1 274 ? 24.156 -35.531 -29.562 1 63.91 274 TYR A CA 1
ATOM 2193 C C . TYR A 1 274 ? 24.266 -34.125 -30.141 1 63.91 274 TYR A C 1
ATOM 2195 O O . TYR A 1 274 ? 23.781 -33.156 -29.531 1 63.91 274 TYR A O 1
ATOM 2203 N N . GLY A 1 275 ? 24.859 -33.875 -31.156 1 57.25 275 GLY A N 1
ATOM 2204 C CA . GLY A 1 275 ? 25.047 -32.594 -31.797 1 57.25 275 GLY A CA 1
ATOM 2205 C C . GLY A 1 275 ? 26.203 -31.812 -31.219 1 57.25 275 GLY A C 1
ATOM 2206 O O . GLY A 1 275 ? 26.453 -30.672 -31.609 1 57.25 275 GLY A O 1
ATOM 2207 N N . LYS A 1 276 ? 26.641 -32.438 -30.141 1 64.12 276 LYS A N 1
ATOM 2208 C CA . LYS A 1 276 ? 27.812 -31.797 -29.547 1 64.12 276 LYS A CA 1
ATOM 2209 C C . LYS A 1 276 ? 29.078 -32.625 -29.766 1 64.12 276 LYS A C 1
ATOM 2211 O O . LYS A 1 276 ? 29 -33.812 -30.078 1 64.12 276 LYS A O 1
ATOM 2216 N N . ASN A 1 277 ? 30.125 -32.031 -29.953 1 63.47 277 ASN A N 1
ATOM 2217 C CA . ASN A 1 277 ? 31.391 -32.75 -30.156 1 63.47 277 ASN A CA 1
ATOM 2218 C C . ASN A 1 277 ? 31.984 -33.25 -28.844 1 63.47 277 ASN A C 1
ATOM 2220 O O . ASN A 1 277 ? 33.156 -33.031 -28.578 1 63.47 277 ASN A O 1
ATOM 2224 N N . GLU A 1 278 ? 30.953 -33.844 -28.094 1 65.69 278 GLU A N 1
ATOM 2225 C CA . GLU A 1 278 ? 31.422 -34.406 -26.844 1 65.69 278 GLU A CA 1
ATOM 2226 C C . GLU A 1 278 ? 31.766 -35.906 -26.984 1 65.69 278 GLU A C 1
ATOM 2228 O O . GLU A 1 278 ? 31.141 -36.594 -27.766 1 65.69 278 GLU A O 1
ATOM 2233 N N . GLN A 1 279 ? 32.812 -36.25 -26.266 1 65.94 279 GLN A N 1
ATOM 2234 C CA . GLN A 1 279 ? 33.312 -37.594 -26.453 1 65.94 279 GLN A CA 1
ATOM 2235 C C . GLN A 1 279 ? 32.688 -38.562 -25.438 1 65.94 279 GLN A C 1
ATOM 2237 O O . GLN A 1 279 ? 32.844 -39.781 -25.547 1 65.94 279 GLN A O 1
ATOM 2242 N N . THR A 1 280 ? 32.062 -38.094 -24.516 1 67.75 280 THR A N 1
ATOM 2243 C CA . THR A 1 280 ? 31.516 -38.969 -23.484 1 67.75 280 THR A CA 1
ATOM 2244 C C . THR A 1 280 ? 30.016 -39.125 -23.641 1 67.75 280 THR A C 1
ATOM 2246 O O . THR A 1 280 ? 29.359 -38.344 -24.328 1 67.75 280 THR A O 1
ATOM 2249 N N . GLY A 1 281 ? 29.703 -40.406 -23.219 1 80.12 281 GLY A N 1
ATOM 2250 C CA . GLY A 1 281 ? 28.266 -40.594 -23.109 1 80.12 281 GLY A CA 1
ATOM 2251 C C . GLY A 1 281 ? 27.797 -41.969 -23.484 1 80.12 281 GLY A C 1
ATOM 2252 O O . GLY A 1 281 ? 28.375 -42.594 -24.375 1 80.12 281 GLY A O 1
ATOM 2253 N N . GLY A 1 282 ? 26.953 -42.438 -22.75 1 86.06 282 GLY A N 1
ATOM 2254 C CA . GLY A 1 282 ? 26.312 -43.719 -23.016 1 86.06 282 GLY A CA 1
ATOM 2255 C C . GLY A 1 282 ? 24.797 -43.656 -22.984 1 86.06 282 GLY A C 1
ATOM 2256 O O . GLY A 1 282 ? 24.219 -42.625 -22.656 1 86.06 282 GLY A O 1
ATOM 2257 N N . PHE A 1 283 ? 24.188 -44.688 -23.594 1 92.06 283 PHE A N 1
ATOM 2258 C CA . PHE A 1 283 ? 22.75 -44.875 -23.578 1 92.06 283 PHE A CA 1
ATOM 2259 C C . PHE A 1 283 ? 22.375 -46.344 -23.484 1 92.06 283 PHE A C 1
ATOM 2261 O O . PHE A 1 283 ? 23.25 -47.219 -23.594 1 92.06 283 PHE A O 1
ATOM 2268 N N . THR A 1 284 ? 21.188 -46.594 -23.203 1 94.81 284 THR A N 1
ATOM 2269 C CA . THR A 1 284 ? 20.719 -48 -23.234 1 94.81 284 THR A CA 1
ATOM 2270 C C . THR A 1 284 ? 19.906 -48.25 -24.484 1 94.81 284 THR A C 1
ATOM 2272 O O . THR A 1 284 ? 19.281 -47.344 -25.047 1 94.81 284 THR A O 1
ATOM 2275 N N . TYR A 1 285 ? 19.969 -49.469 -24.969 1 93.94 285 TYR A N 1
ATOM 2276 C CA . TYR A 1 285 ? 19.25 -49.812 -26.203 1 93.94 285 TYR A CA 1
ATOM 2277 C C . TYR A 1 285 ? 18.984 -51.281 -26.297 1 93.94 285 TYR A C 1
ATOM 2279 O O . TYR A 1 285 ? 19.547 -52.094 -25.531 1 93.94 285 TYR A O 1
ATOM 2287 N N . ILE A 1 286 ? 18.078 -51.625 -27.172 1 92.25 286 ILE A N 1
ATOM 2288 C CA . ILE A 1 286 ? 17.875 -53 -27.531 1 92.25 286 ILE A CA 1
ATOM 2289 C C . ILE A 1 286 ? 18.375 -53.25 -28.953 1 92.25 286 ILE A C 1
ATOM 2291 O O . ILE A 1 286 ? 18.172 -52.406 -29.844 1 92.25 286 ILE A O 1
ATOM 2295 N N . SER A 1 287 ? 19.062 -54.281 -29.062 1 86 287 SER A N 1
ATOM 2296 C CA . SER A 1 287 ? 19.469 -54.719 -30.391 1 86 287 SER A CA 1
ATOM 2297 C C . SER A 1 287 ? 18.469 -55.688 -30.984 1 86 287 SER A C 1
ATOM 2299 O O . SER A 1 287 ? 18.062 -56.656 -30.312 1 86 287 SER A O 1
ATOM 2301 N N . THR A 1 288 ? 18.094 -55.5 -32.188 1 84.19 288 THR A N 1
ATOM 2302 C CA . THR A 1 288 ? 17.094 -56.375 -32.781 1 84.19 288 THR A CA 1
ATOM 2303 C C . THR A 1 288 ? 17.766 -57.375 -33.719 1 84.19 288 THR A C 1
ATOM 2305 O O . THR A 1 288 ? 17.078 -58.094 -34.469 1 84.19 288 THR A O 1
ATOM 2308 N N . SER A 1 289 ? 19 -57.469 -33.625 1 80 289 SER A N 1
ATOM 2309 C CA . SER A 1 289 ? 19.719 -58.406 -34.469 1 80 289 SER A CA 1
ATOM 2310 C C . SER A 1 289 ? 19.438 -59.844 -34.062 1 80 289 SER A C 1
ATOM 2312 O O . SER A 1 289 ? 18.906 -60.094 -32.969 1 80 289 SER A O 1
ATOM 2314 N N . TYR A 1 290 ? 19.875 -60.688 -34.938 1 83.12 290 TYR A N 1
ATOM 2315 C CA . TYR A 1 290 ? 19.719 -62.094 -34.625 1 83.12 290 TYR A CA 1
ATOM 2316 C C . TYR A 1 290 ? 20.266 -62.406 -33.219 1 83.12 290 TYR A C 1
ATOM 2318 O O . TYR A 1 290 ? 21.328 -61.906 -32.844 1 83.12 290 TYR A O 1
ATOM 2326 N N . PRO A 1 291 ? 19.453 -63.125 -32.438 1 89 291 PRO A N 1
ATOM 2327 C CA . PRO A 1 291 ? 18.328 -64 -32.719 1 89 291 PRO A CA 1
ATOM 2328 C C . PRO A 1 291 ? 16.984 -63.406 -32.312 1 89 291 PRO A C 1
ATOM 2330 O O . PRO A 1 291 ? 16.047 -64.188 -32 1 89 291 PRO A O 1
ATOM 2333 N N . ARG A 1 292 ? 16.984 -62.188 -32.25 1 86.75 292 ARG A N 1
ATOM 2334 C CA . ARG A 1 292 ? 15.734 -61.562 -31.797 1 86.75 292 ARG A CA 1
ATOM 2335 C C . ARG A 1 292 ? 14.617 -61.812 -32.812 1 86.75 292 ARG A C 1
ATOM 2337 O O . ARG A 1 292 ? 14.852 -61.781 -34.031 1 86.75 292 ARG A O 1
ATOM 2344 N N . ARG A 1 293 ? 13.344 -62.062 -32.281 1 91.5 293 ARG A N 1
ATOM 2345 C CA . ARG A 1 293 ? 12.156 -62.281 -33.094 1 91.5 293 ARG A CA 1
ATOM 2346 C C . ARG A 1 293 ? 11.125 -61.156 -32.875 1 91.5 293 ARG A C 1
ATOM 2348 O O . ARG A 1 293 ? 11.102 -60.562 -31.797 1 91.5 293 ARG A O 1
ATOM 2355 N N . PRO A 1 294 ? 10.328 -60.969 -34 1 90.88 294 PRO A N 1
ATOM 2356 C CA . PRO A 1 294 ? 9.242 -60.031 -33.781 1 90.88 294 PRO A CA 1
ATOM 2357 C C . PRO A 1 294 ? 8.406 -60.344 -32.531 1 90.88 294 PRO A C 1
ATOM 2359 O O . PRO A 1 294 ? 8.008 -61.5 -32.375 1 90.88 294 PRO A O 1
ATOM 2362 N N . GLY A 1 295 ? 8.289 -59.281 -31.656 1 92.56 295 GLY A N 1
ATOM 2363 C CA . GLY A 1 295 ? 7.473 -59.5 -30.469 1 92.56 295 GLY A CA 1
ATOM 2364 C C . GLY A 1 295 ? 8.289 -59.781 -29.219 1 92.56 295 GLY A C 1
ATOM 2365 O O . GLY A 1 295 ? 7.766 -59.719 -28.109 1 92.56 295 GLY A O 1
ATOM 2366 N N . ASP A 1 296 ? 9.594 -60.094 -29.391 1 94.5 296 ASP A N 1
ATOM 2367 C CA . ASP A 1 296 ? 10.453 -60.219 -28.219 1 94.5 296 ASP A CA 1
ATOM 2368 C C . ASP A 1 296 ? 10.438 -58.969 -27.359 1 94.5 296 ASP A C 1
ATOM 2370 O O . ASP A 1 296 ? 10.406 -57.844 -27.891 1 94.5 296 ASP A O 1
ATOM 2374 N N . THR A 1 297 ? 10.438 -59.188 -26.078 1 95.19 297 THR A N 1
ATOM 2375 C CA . THR A 1 297 ? 10.336 -58.062 -25.172 1 95.19 297 THR A CA 1
ATOM 2376 C C . THR A 1 297 ? 11.57 -57.969 -24.266 1 95.19 297 THR A C 1
ATOM 2378 O O . THR A 1 297 ? 12.086 -59 -23.828 1 95.19 297 THR A O 1
ATOM 2381 N N . ALA A 1 298 ? 12.086 -56.75 -24.078 1 96.38 298 ALA A N 1
ATOM 2382 C CA . ALA A 1 298 ? 13.086 -56.406 -23.062 1 96.38 298 ALA A CA 1
ATOM 2383 C C . ALA A 1 298 ? 12.523 -55.438 -22.047 1 96.38 298 ALA A C 1
ATOM 2385 O O . ALA A 1 298 ? 11.836 -54.469 -22.422 1 96.38 298 ALA A O 1
ATOM 2386 N N . MET A 1 299 ? 12.789 -55.688 -20.766 1 97.06 299 MET A N 1
ATOM 2387 C CA . MET A 1 299 ? 12.195 -54.875 -19.719 1 97.06 299 MET A CA 1
ATOM 2388 C C . MET A 1 299 ? 13.258 -54.375 -18.734 1 97.06 299 MET A C 1
ATOM 2390 O O . MET A 1 299 ? 14.094 -55.188 -18.281 1 97.06 299 MET A O 1
ATOM 2394 N N . LEU A 1 300 ? 13.258 -53.094 -18.484 1 96.94 300 LEU A N 1
ATOM 2395 C CA . LEU A 1 300 ? 14.047 -52.5 -17.422 1 96.94 300 LEU A CA 1
ATOM 2396 C C . LEU A 1 300 ? 13.148 -52.031 -16.281 1 96.94 300 LEU A C 1
ATOM 2398 O O . LEU A 1 300 ? 12.148 -51.344 -16.5 1 96.94 300 LEU A O 1
ATOM 2402 N N . ARG A 1 301 ? 13.516 -52.375 -15.086 1 96.31 301 ARG A N 1
ATOM 2403 C CA . ARG A 1 301 ? 12.734 -52 -13.906 1 96.31 301 ARG A CA 1
ATOM 2404 C C . ARG A 1 301 ? 13.414 -50.906 -13.109 1 96.31 301 ARG A C 1
ATOM 2406 O O . ARG A 1 301 ? 14.617 -50.969 -12.852 1 96.31 301 ARG A O 1
ATOM 2413 N N . SER A 1 302 ? 12.641 -49.969 -12.727 1 95.69 302 SER A N 1
ATOM 2414 C CA . SER A 1 302 ? 13.148 -48.844 -11.938 1 95.69 302 SER A CA 1
ATOM 2415 C C . SER A 1 302 ? 13.273 -49.219 -10.469 1 95.69 302 SER A C 1
ATOM 2417 O O . SER A 1 302 ? 12.773 -50.25 -10.039 1 95.69 302 SER A O 1
ATOM 2419 N N . PRO A 1 303 ? 14.023 -48.312 -9.742 1 93.06 303 PRO A N 1
ATOM 2420 C CA . PRO A 1 303 ? 13.891 -48.406 -8.289 1 93.06 303 PRO A CA 1
ATOM 2421 C C . PRO A 1 303 ? 12.484 -48.094 -7.793 1 93.06 303 PRO A C 1
ATOM 2423 O O . PRO A 1 303 ? 11.648 -47.594 -8.562 1 93.06 303 PRO A O 1
ATOM 2426 N N . SER A 1 304 ? 12.289 -48.438 -6.555 1 92.94 304 SER A N 1
ATOM 2427 C CA . SER A 1 304 ? 10.977 -48.156 -5.977 1 92.94 304 SER A CA 1
ATOM 2428 C C . SER A 1 304 ? 10.82 -46.656 -5.652 1 92.94 304 SER A C 1
ATOM 2430 O O . SER A 1 304 ? 11.758 -46.031 -5.152 1 92.94 304 SER A O 1
ATOM 2432 N N . PHE A 1 305 ? 9.719 -46.125 -6.062 1 93.75 305 PHE A N 1
ATOM 2433 C CA . PHE A 1 305 ? 9.367 -44.719 -5.746 1 93.75 305 PHE A CA 1
ATOM 2434 C C . PHE A 1 305 ? 8.336 -44.688 -4.625 1 93.75 305 PHE A C 1
ATOM 2436 O O . PHE A 1 305 ? 7.48 -45.562 -4.523 1 93.75 305 PHE A O 1
ATOM 2443 N N . PRO A 1 306 ? 8.477 -43.688 -3.748 1 92.44 306 PRO A N 1
ATOM 2444 C CA . PRO A 1 306 ? 7.395 -43.469 -2.779 1 92.44 306 PRO A CA 1
ATOM 2445 C C . PRO A 1 306 ? 6.098 -43 -3.432 1 92.44 306 PRO A C 1
ATOM 2447 O O . PRO A 1 306 ? 6.094 -42.656 -4.609 1 92.44 306 PRO A O 1
ATOM 2450 N N . THR A 1 307 ? 5.035 -43.031 -2.686 1 94.06 307 THR A N 1
ATOM 2451 C CA . THR A 1 307 ? 3.752 -42.5 -3.137 1 94.06 307 THR A CA 1
ATOM 2452 C C . THR A 1 307 ? 3.867 -41.031 -3.48 1 94.06 307 THR A C 1
ATOM 2454 O O . THR A 1 307 ? 4.645 -40.312 -2.861 1 94.06 307 THR A O 1
ATOM 2457 N N . THR A 1 308 ? 3.172 -40.594 -4.469 1 94.94 308 THR A N 1
ATOM 2458 C CA . THR A 1 308 ? 3.133 -39.188 -4.805 1 94.94 308 THR A CA 1
ATOM 2459 C C . THR A 1 308 ? 2.045 -38.469 -4.008 1 94.94 308 THR A C 1
ATOM 2461 O O . THR A 1 308 ? 1.979 -37.219 -4.004 1 94.94 308 THR A O 1
ATOM 2464 N N . GLY A 1 309 ? 1.172 -39.219 -3.297 1 94 309 GLY A N 1
ATOM 2465 C CA . GLY A 1 309 ? 0.075 -38.625 -2.564 1 94 309 GLY A CA 1
ATOM 2466 C C . GLY A 1 309 ? -0.919 -37.906 -3.463 1 94 309 GLY A C 1
ATOM 2467 O O . GLY A 1 309 ? -0.931 -38.125 -4.676 1 94 309 GLY A O 1
ATOM 2468 N N . ASP A 1 310 ? -1.748 -37.031 -2.898 1 94.94 310 ASP A N 1
ATOM 2469 C CA . ASP A 1 310 ? -2.834 -36.406 -3.623 1 94.94 310 ASP A CA 1
ATOM 2470 C C . ASP A 1 310 ? -2.326 -35.188 -4.402 1 94.94 310 ASP A C 1
ATOM 2472 O O . ASP A 1 310 ? -2.936 -34.781 -5.395 1 94.94 310 ASP A O 1
ATOM 2476 N N . ASN A 1 311 ? -1.201 -34.656 -3.963 1 94.69 311 ASN A N 1
ATOM 2477 C CA . ASN A 1 311 ? -0.892 -33.312 -4.441 1 94.69 311 ASN A CA 1
ATOM 2478 C C . ASN A 1 311 ? 0.492 -33.25 -5.082 1 94.69 311 ASN A C 1
ATOM 2480 O O . ASN A 1 311 ? 0.933 -32.188 -5.516 1 94.69 311 ASN A O 1
ATOM 2484 N N . SER A 1 312 ? 1.202 -34.406 -5.184 1 93.75 312 SER A N 1
ATOM 2485 C CA . SER A 1 312 ? 2.605 -34.281 -5.562 1 93.75 312 SER A CA 1
ATOM 2486 C C . SER A 1 312 ? 2.963 -35.219 -6.699 1 93.75 312 SER A C 1
ATOM 2488 O O . SER A 1 312 ? 3.902 -36.031 -6.582 1 93.75 312 SER A O 1
ATOM 2490 N N . PRO A 1 313 ? 2.348 -35.062 -7.816 1 96.38 313 PRO A N 1
ATOM 2491 C CA . PRO A 1 313 ? 2.766 -35.844 -8.969 1 96.38 313 PRO A CA 1
ATOM 2492 C C . PRO A 1 313 ? 4.195 -35.562 -9.414 1 96.38 313 PRO A C 1
ATOM 2494 O O . PRO A 1 313 ? 4.789 -34.562 -8.969 1 96.38 313 PRO A O 1
ATOM 2497 N N . LEU A 1 314 ? 4.711 -36.469 -10.25 1 96.06 314 LEU A N 1
ATOM 2498 C CA . LEU A 1 314 ? 6.07 -36.312 -10.758 1 96.06 314 LEU A CA 1
ATOM 2499 C C . LEU A 1 314 ? 6.078 -36.25 -12.281 1 96.06 314 LEU A C 1
ATOM 2501 O O . LEU A 1 314 ? 5.285 -36.938 -12.938 1 96.06 314 LEU A O 1
ATOM 2505 N N . CYS A 1 315 ? 6.953 -35.5 -12.758 1 95.81 315 CYS A N 1
ATOM 2506 C CA . CYS A 1 315 ? 7.176 -35.469 -14.203 1 95.81 315 CYS A CA 1
ATOM 2507 C C . CYS A 1 315 ? 8.422 -36.25 -14.578 1 95.81 315 CYS A C 1
ATOM 2509 O O . CYS A 1 315 ? 9.531 -35.906 -14.18 1 95.81 315 CYS A O 1
ATOM 2511 N N . MET A 1 316 ? 8.234 -37.281 -15.289 1 97.12 316 MET A N 1
ATOM 2512 C CA . MET A 1 316 ? 9.359 -38.062 -15.812 1 97.12 316 MET A CA 1
ATOM 2513 C C . MET A 1 316 ? 9.727 -37.594 -17.219 1 97.12 316 MET A C 1
ATOM 2515 O O . MET A 1 316 ? 8.852 -37.438 -18.078 1 97.12 316 MET A O 1
ATOM 2519 N N . ARG A 1 317 ? 10.969 -37.406 -17.391 1 95.81 317 ARG A N 1
ATOM 2520 C CA . ARG A 1 317 ? 11.477 -37.031 -18.703 1 95.81 317 ARG A CA 1
ATOM 2521 C C . ARG A 1 317 ? 12.602 -37.969 -19.141 1 95.81 317 ARG A C 1
ATOM 2523 O O . ARG A 1 317 ? 13.414 -38.406 -18.312 1 95.81 317 ARG A O 1
ATOM 2530 N N . PHE A 1 318 ? 12.625 -38.312 -20.391 1 96.06 318 PHE A N 1
ATOM 2531 C CA . PHE A 1 318 ? 13.695 -39.125 -20.938 1 96.06 318 PHE A CA 1
ATOM 2532 C C . PHE A 1 318 ? 13.82 -38.938 -22.438 1 96.06 318 PHE A C 1
ATOM 2534 O O . PHE A 1 318 ? 12.906 -38.438 -23.094 1 96.06 318 PHE A O 1
ATOM 2541 N N . ALA A 1 319 ? 14.93 -39.281 -22.953 1 95.19 319 ALA A N 1
ATOM 2542 C CA . ALA A 1 319 ? 15.18 -39.188 -24.391 1 95.19 319 ALA A CA 1
ATOM 2543 C C . ALA A 1 319 ? 14.984 -40.531 -25.062 1 95.19 319 ALA A C 1
ATOM 2545 O O . ALA A 1 319 ? 15.352 -41.594 -24.516 1 95.19 319 ALA A O 1
ATOM 2546 N N . THR A 1 320 ? 14.359 -40.531 -26.234 1 95.75 320 THR A N 1
ATOM 2547 C CA . THR A 1 320 ? 14.109 -41.75 -26.984 1 95.75 320 THR A CA 1
ATOM 2548 C C . THR A 1 320 ? 14.695 -41.656 -28.391 1 95.75 320 THR A C 1
ATOM 2550 O O . THR A 1 320 ? 14.758 -40.562 -28.969 1 95.75 320 THR A O 1
ATOM 2553 N N . HIS A 1 321 ? 15.148 -42.688 -28.828 1 93.44 321 HIS A N 1
ATOM 2554 C CA . HIS A 1 321 ? 15.594 -42.875 -30.219 1 93.44 321 HIS A CA 1
ATOM 2555 C C . HIS A 1 321 ? 15.07 -44.188 -30.797 1 93.44 321 HIS A C 1
ATOM 2557 O O . HIS A 1 321 ? 15.5 -45.25 -30.391 1 93.44 321 HIS A O 1
ATOM 2563 N N . MET A 1 322 ? 14.102 -44.094 -31.625 1 92.5 322 MET A N 1
ATOM 2564 C CA . MET A 1 322 ? 13.492 -45.219 -32.312 1 92.5 322 MET A CA 1
ATOM 2565 C C . MET A 1 322 ? 13.648 -45.125 -33.812 1 92.5 322 MET A C 1
ATOM 2567 O O . MET A 1 322 ? 12.852 -44.438 -34.469 1 92.5 322 MET A O 1
ATOM 2571 N N . PHE A 1 323 ? 14.625 -45.781 -34.281 1 88.69 323 PHE A N 1
ATOM 2572 C CA . PHE A 1 323 ? 14.961 -45.625 -35.688 1 88.69 323 PHE A CA 1
ATOM 2573 C C . PHE A 1 323 ? 15.164 -46.969 -36.375 1 88.69 323 PHE A C 1
ATOM 2575 O O . PHE A 1 323 ? 15.812 -47.844 -35.844 1 88.69 323 PHE A O 1
ATOM 2582 N N . GLY A 1 324 ? 14.648 -47.031 -37.625 1 85.12 324 GLY A N 1
ATOM 2583 C CA . GLY A 1 324 ? 14.812 -48.219 -38.438 1 85.12 324 GLY A CA 1
ATOM 2584 C C . GLY A 1 324 ? 13.523 -48.656 -39.094 1 85.12 324 GLY A C 1
ATOM 2585 O O . GLY A 1 324 ? 12.43 -48.312 -38.656 1 85.12 324 GLY A O 1
ATOM 2586 N N . ASN A 1 325 ? 13.828 -49.438 -40.188 1 82.5 325 ASN A N 1
ATOM 2587 C CA . ASN A 1 325 ? 12.656 -49.969 -40.875 1 82.5 325 ASN A CA 1
ATOM 2588 C C . ASN A 1 325 ? 12.023 -51.094 -40.094 1 82.5 325 ASN A C 1
ATOM 2590 O O . ASN A 1 325 ? 12.625 -52.156 -39.938 1 82.5 325 ASN A O 1
ATOM 2594 N N . GLY A 1 326 ? 10.969 -50.875 -39.344 1 85 326 GLY A N 1
ATOM 2595 C CA . GLY A 1 326 ? 10.266 -51.906 -38.594 1 85 326 GLY A CA 1
ATOM 2596 C C . GLY A 1 326 ? 10.438 -51.812 -37.094 1 85 326 GLY A C 1
ATOM 2597 O O . GLY A 1 326 ? 10.359 -52.812 -36.375 1 85 326 GLY A O 1
ATOM 2598 N N . VAL A 1 327 ? 10.906 -50.719 -36.688 1 89.62 327 VAL A N 1
ATOM 2599 C CA . VAL A 1 327 ? 11.055 -50.5 -35.25 1 89.62 327 VAL A CA 1
ATOM 2600 C C . VAL A 1 327 ? 9.75 -50.844 -34.531 1 89.62 327 VAL A C 1
ATOM 2602 O O . VAL A 1 327 ? 8.664 -50.625 -35.094 1 89.62 327 VAL A O 1
ATOM 2605 N N . GLY A 1 328 ? 9.867 -51.406 -33.344 1 93.31 328 GLY A N 1
ATOM 2606 C CA . GLY A 1 328 ? 8.711 -51.875 -32.594 1 93.31 328 GLY A CA 1
ATOM 2607 C C . GLY A 1 328 ? 8.117 -50.812 -31.688 1 93.31 328 GLY A C 1
ATOM 2608 O O . GLY A 1 328 ? 7.82 -49.719 -32.125 1 93.31 328 GLY A O 1
ATOM 2609 N N . THR A 1 329 ? 7.859 -51.312 -30.453 1 95.06 329 THR A N 1
ATOM 2610 C CA . THR A 1 329 ? 7.125 -50.469 -29.516 1 95.06 329 THR A CA 1
ATOM 2611 C C . THR A 1 329 ? 7.941 -50.219 -28.25 1 95.06 329 THR A C 1
ATOM 2613 O O . THR A 1 329 ? 8.625 -51.125 -27.766 1 95.06 329 THR A O 1
ATOM 2616 N N . LEU A 1 330 ? 8.039 -48.969 -27.812 1 96.44 330 LEU A N 1
ATOM 2617 C CA . LEU A 1 330 ? 8.539 -48.594 -26.484 1 96.44 330 LEU A CA 1
ATOM 2618 C C . LEU A 1 330 ? 7.387 -48.219 -25.562 1 96.44 330 LEU A C 1
ATOM 2620 O O . LEU A 1 330 ? 6.551 -47.375 -25.906 1 96.44 330 LEU A O 1
ATOM 2624 N N . ARG A 1 331 ? 7.383 -48.844 -24.391 1 96.69 331 ARG A N 1
ATOM 2625 C CA . ARG A 1 331 ? 6.266 -48.656 -23.469 1 96.69 331 ARG A CA 1
ATOM 2626 C C . ARG A 1 331 ? 6.766 -48.438 -22.047 1 96.69 331 ARG A C 1
ATOM 2628 O O . ARG A 1 331 ? 7.738 -49.062 -21.625 1 96.69 331 ARG A O 1
ATOM 2635 N N . LEU A 1 332 ? 6.117 -47.5 -21.344 1 97.31 332 LEU A N 1
ATOM 2636 C CA . LEU A 1 332 ? 6.348 -47.281 -19.922 1 97.31 332 LEU A CA 1
ATOM 2637 C C . LEU A 1 332 ? 5.133 -47.719 -19.094 1 97.31 332 LEU A C 1
ATOM 2639 O O . LEU A 1 332 ? 4.027 -47.219 -19.312 1 97.31 332 LEU A O 1
ATOM 2643 N N . VAL A 1 333 ? 5.395 -48.594 -18.188 1 96.75 333 VAL A N 1
ATOM 2644 C CA . VAL A 1 333 ? 4.316 -49.156 -17.375 1 96.75 333 VAL A CA 1
ATOM 2645 C C . VAL A 1 333 ? 4.535 -48.781 -15.914 1 96.75 333 VAL A C 1
ATOM 2647 O O . VAL A 1 333 ? 5.652 -48.875 -15.398 1 96.75 333 VAL A O 1
ATOM 2650 N N . LEU A 1 334 ? 3.537 -48.281 -15.273 1 96.38 334 LEU A N 1
ATOM 2651 C CA . LEU A 1 334 ? 3.555 -48 -13.836 1 96.38 334 LEU A CA 1
ATOM 2652 C C . LEU A 1 334 ? 2.957 -49.156 -13.055 1 96.38 334 LEU A C 1
ATOM 2654 O O . LEU A 1 334 ? 1.812 -49.562 -13.297 1 96.38 334 LEU A O 1
ATOM 2658 N N . LYS A 1 335 ? 3.785 -49.688 -12.219 1 94.81 335 LYS A N 1
ATOM 2659 C CA . LYS A 1 335 ? 3.379 -50.812 -11.414 1 94.81 335 LYS A CA 1
ATOM 2660 C C . LYS A 1 335 ? 3.291 -50.469 -9.938 1 94.81 335 LYS A C 1
ATOM 2662 O O . LYS A 1 335 ? 4.242 -49.906 -9.367 1 94.81 335 LYS A O 1
ATOM 2667 N N . ASN A 1 336 ? 2.186 -50.625 -9.375 1 89 336 ASN A N 1
ATOM 2668 C CA . ASN A 1 336 ? 2.029 -50.531 -7.93 1 89 336 ASN A CA 1
ATOM 2669 C C . ASN A 1 336 ? 1.34 -51.781 -7.355 1 89 336 ASN A C 1
ATOM 2671 O O . ASN A 1 336 ? 0.754 -52.562 -8.094 1 89 336 ASN A O 1
ATOM 2675 N N . GLU A 1 337 ? 1.502 -52.125 -6.141 1 83.62 337 GLU A N 1
ATOM 2676 C CA . GLU A 1 337 ? 1.024 -53.344 -5.535 1 83.62 337 GLU A CA 1
ATOM 2677 C C . GLU A 1 337 ? -0.5 -53.375 -5.461 1 83.62 337 GLU A C 1
ATOM 2679 O O . GLU A 1 337 ? -1.105 -54.469 -5.422 1 83.62 337 GLU A O 1
ATOM 2684 N N . ASP A 1 338 ? -1.11 -52.281 -5.488 1 79.06 338 ASP A N 1
ATOM 2685 C CA . ASP A 1 338 ? -2.535 -52.219 -5.18 1 79.06 338 ASP A CA 1
ATOM 2686 C C . ASP A 1 338 ? -3.371 -52.188 -6.457 1 79.06 338 ASP A C 1
ATOM 2688 O O . ASP A 1 338 ? -4.578 -52.406 -6.422 1 79.06 338 ASP A O 1
ATOM 2692 N N . GLU A 1 339 ? -2.73 -51.812 -7.535 1 78.62 339 GLU A N 1
ATOM 2693 C CA . GLU A 1 339 ? -3.479 -51.625 -8.773 1 78.62 339 GLU A CA 1
ATOM 2694 C C . GLU A 1 339 ? -2.879 -52.469 -9.906 1 78.62 339 GLU A C 1
ATOM 2696 O O . GLU A 1 339 ? -1.764 -53 -9.781 1 78.62 339 GLU A O 1
ATOM 2701 N N . SER A 1 340 ? -3.66 -52.594 -10.906 1 82.44 340 SER A N 1
ATOM 2702 C CA . SER A 1 340 ? -3.158 -53.25 -12.109 1 82.44 340 SER A CA 1
ATOM 2703 C C . SER A 1 340 ? -2.117 -52.375 -12.82 1 82.44 340 SER A C 1
ATOM 2705 O O . SER A 1 340 ? -2.104 -51.156 -12.648 1 82.44 340 SER A O 1
ATOM 2707 N N . ASP A 1 341 ? -1.341 -53.094 -13.57 1 90.19 341 ASP A N 1
ATOM 2708 C CA . ASP A 1 341 ? -0.319 -52.406 -14.344 1 90.19 341 ASP A CA 1
ATOM 2709 C C . ASP A 1 341 ? -0.946 -51.375 -15.281 1 90.19 341 ASP A C 1
ATOM 2711 O O . ASP A 1 341 ? -1.943 -51.656 -15.953 1 90.19 341 ASP A O 1
ATOM 2715 N N . LYS A 1 342 ? -0.412 -50.188 -15.211 1 90.5 342 LYS A N 1
ATOM 2716 C CA . LYS A 1 342 ? -0.944 -49.125 -16.047 1 90.5 342 LYS A CA 1
ATOM 2717 C C . LYS A 1 342 ? 0.094 -48.625 -17.047 1 90.5 342 LYS A C 1
ATOM 2719 O O . LYS A 1 342 ? 1.187 -48.219 -16.672 1 90.5 342 LYS A O 1
ATOM 2724 N N . THR A 1 343 ? -0.201 -48.75 -18.344 1 93.75 343 THR A N 1
ATOM 2725 C CA . THR A 1 343 ? 0.646 -48.125 -19.359 1 93.75 343 THR A CA 1
ATOM 2726 C C . THR A 1 343 ? 0.469 -46.625 -19.375 1 93.75 343 THR A C 1
ATOM 2728 O O . THR A 1 343 ? -0.602 -46.125 -19.719 1 93.75 343 THR A O 1
ATOM 2731 N N . VAL A 1 344 ? 1.447 -45.906 -19.062 1 94.56 344 VAL A N 1
ATOM 2732 C CA . VAL A 1 344 ? 1.313 -44.438 -18.906 1 94.56 344 VAL A CA 1
ATOM 2733 C C . VAL A 1 344 ? 1.913 -43.75 -20.109 1 94.56 344 VAL A C 1
ATOM 2735 O O . VAL A 1 344 ? 1.639 -42.562 -20.344 1 94.56 344 VAL A O 1
ATOM 2738 N N . TRP A 1 345 ? 2.682 -44.406 -20.891 1 96.25 345 TRP A N 1
ATOM 2739 C CA . TRP A 1 345 ? 3.326 -43.844 -22.062 1 96.25 345 TRP A CA 1
ATOM 2740 C C . TRP A 1 345 ? 3.658 -44.938 -23.078 1 96.25 345 TRP A C 1
ATOM 2742 O O . TRP A 1 345 ? 4.125 -46 -22.703 1 96.25 345 TRP A O 1
ATOM 2752 N N . GLU A 1 346 ? 3.396 -44.719 -24.375 1 95.81 346 GLU A N 1
ATOM 2753 C CA . GLU A 1 346 ? 3.688 -45.719 -25.375 1 95.81 346 GLU A CA 1
ATOM 2754 C C . GLU A 1 346 ? 3.898 -45.094 -26.75 1 95.81 346 GLU A C 1
ATOM 2756 O O . GLU A 1 346 ? 3.172 -44.156 -27.141 1 95.81 346 GLU A O 1
ATOM 2761 N N . MET A 1 347 ? 4.879 -45.531 -27.391 1 94.5 347 MET A N 1
ATOM 2762 C CA . MET A 1 347 ? 5.148 -45.094 -28.766 1 94.5 347 MET A CA 1
ATOM 2763 C C . MET A 1 347 ? 5.488 -46.281 -29.656 1 94.5 347 MET A C 1
ATOM 2765 O O . MET A 1 347 ? 6.188 -47.219 -29.219 1 94.5 347 MET A O 1
ATOM 2769 N N . THR A 1 348 ? 4.992 -46.25 -30.859 1 92.88 348 THR A N 1
ATOM 2770 C CA . THR A 1 348 ? 5.262 -47.312 -31.828 1 92.88 348 THR A CA 1
ATOM 2771 C C . THR A 1 348 ? 5.762 -46.719 -33.156 1 92.88 348 THR A C 1
ATOM 2773 O O . THR A 1 348 ? 5.27 -45.688 -33.594 1 92.88 348 THR A O 1
ATOM 2776 N N . GLY A 1 349 ? 6.707 -47.375 -33.719 1 90.38 349 GLY A N 1
ATOM 2777 C CA . GLY A 1 349 ? 7.184 -46.969 -35.031 1 90.38 349 GLY A CA 1
ATOM 2778 C C . GLY A 1 349 ? 8.391 -46.062 -34.969 1 90.38 349 GLY A C 1
ATOM 2779 O O . GLY A 1 349 ? 8.844 -45.688 -33.906 1 90.38 349 GLY A O 1
ATOM 2780 N N . SER A 1 350 ? 8.93 -45.781 -36.125 1 86.38 350 SER A N 1
ATOM 2781 C CA . SER A 1 350 ? 10.148 -45 -36.25 1 86.38 350 SER A CA 1
ATOM 2782 C C . SER A 1 350 ? 9.867 -43.5 -36.031 1 86.38 350 SER A C 1
ATOM 2784 O O . SER A 1 350 ? 8.828 -43 -36.469 1 86.38 350 SER A O 1
ATOM 2786 N N . SER A 1 351 ? 10.734 -42.875 -35.344 1 84.62 351 SER A N 1
ATOM 2787 C CA . SER A 1 351 ? 10.617 -41.438 -35.156 1 84.62 351 SER A CA 1
ATOM 2788 C C . SER A 1 351 ? 11.797 -40.688 -35.781 1 84.62 351 SER A C 1
ATOM 2790 O O . SER A 1 351 ? 12.211 -39.625 -35.281 1 84.62 351 SER A O 1
ATOM 2792 N N . GLY A 1 352 ? 12.422 -41.281 -36.75 1 83.38 352 GLY A N 1
ATOM 2793 C CA . GLY A 1 352 ? 13.562 -40.656 -37.406 1 83.38 352 GLY A CA 1
ATOM 2794 C C . GLY A 1 352 ? 14.875 -40.906 -36.719 1 83.38 352 GLY A C 1
ATOM 2795 O O . GLY A 1 352 ? 14.906 -41.562 -35.656 1 83.38 352 GLY A O 1
ATOM 2796 N N . SER A 1 353 ? 15.961 -40.312 -37.156 1 84.5 353 SER A N 1
ATOM 2797 C CA . SER A 1 353 ? 17.297 -40.625 -36.656 1 84.5 353 SER A CA 1
ATOM 2798 C C . SER A 1 353 ? 17.734 -39.656 -35.562 1 84.5 353 SER A C 1
ATOM 2800 O O . SER A 1 353 ? 18.906 -39.594 -35.188 1 84.5 353 SER A O 1
ATOM 2802 N N . SER A 1 354 ? 16.797 -38.906 -35.125 1 88.56 354 SER A N 1
ATOM 2803 C CA . SER A 1 354 ? 17.109 -37.938 -34.062 1 88.56 354 SER A CA 1
ATOM 2804 C C . SER A 1 354 ? 16.594 -38.406 -32.719 1 88.56 354 SER A C 1
ATOM 2806 O O . SER A 1 354 ? 15.688 -39.25 -32.656 1 88.56 354 SER A O 1
ATOM 2808 N N . TRP A 1 355 ? 17.219 -37.906 -31.641 1 91.81 355 TRP A N 1
ATOM 2809 C CA . TRP A 1 355 ? 16.688 -38.094 -30.297 1 91.81 355 TRP A CA 1
ATOM 2810 C C . TRP A 1 355 ? 15.461 -37.219 -30.078 1 91.81 355 TRP A C 1
ATOM 2812 O O . TRP A 1 355 ? 15.406 -36.094 -30.531 1 91.81 355 TRP A O 1
ATOM 2822 N N . HIS A 1 356 ? 14.531 -37.812 -29.391 1 92.81 356 HIS A N 1
ATOM 2823 C CA . HIS A 1 356 ? 13.312 -37.062 -29.078 1 92.81 356 HIS A CA 1
ATOM 2824 C C . HIS A 1 356 ? 13.047 -37.062 -27.578 1 92.81 356 HIS A C 1
ATOM 2826 O O . HIS A 1 356 ? 13.375 -38.031 -26.891 1 92.81 356 HIS A O 1
ATOM 2832 N N . LYS A 1 357 ? 12.523 -36 -27.172 1 92.94 357 LYS A N 1
ATOM 2833 C CA . LYS A 1 357 ? 12.156 -35.875 -25.766 1 92.94 357 LYS A CA 1
ATOM 2834 C C . LYS A 1 357 ? 10.836 -36.594 -25.484 1 92.94 357 LYS A C 1
ATOM 2836 O O . LYS A 1 357 ? 9.891 -36.5 -26.266 1 92.94 357 LYS A O 1
ATOM 2841 N N . ALA A 1 358 ? 10.812 -37.344 -24.422 1 95.88 358 ALA A N 1
ATOM 2842 C CA . ALA A 1 358 ? 9.609 -37.969 -23.891 1 95.88 358 ALA A CA 1
ATOM 2843 C C . ALA A 1 358 ? 9.312 -37.469 -22.469 1 95.88 358 ALA A C 1
ATOM 2845 O O . ALA A 1 358 ? 10.234 -37.188 -21.703 1 95.88 358 ALA A O 1
ATOM 2846 N N . GLN A 1 359 ? 8.055 -37.312 -22.219 1 96.38 359 GLN A N 1
ATOM 2847 C CA . GLN A 1 359 ? 7.645 -36.875 -20.891 1 96.38 359 GLN A CA 1
ATOM 2848 C C . GLN A 1 359 ? 6.293 -37.469 -20.5 1 96.38 359 GLN A C 1
ATOM 2850 O O . GLN A 1 359 ? 5.438 -37.688 -21.359 1 96.38 359 GLN A O 1
ATOM 2855 N N . VAL A 1 360 ? 6.137 -37.625 -19.25 1 96.75 360 VAL A N 1
ATOM 2856 C CA . VAL A 1 360 ? 4.859 -38.125 -18.766 1 96.75 360 VAL A CA 1
ATOM 2857 C C . VAL A 1 360 ? 4.723 -37.844 -17.281 1 96.75 360 VAL A C 1
ATOM 2859 O O . VAL A 1 360 ? 5.715 -37.812 -16.547 1 96.75 360 VAL A O 1
ATOM 2862 N N . THR A 1 361 ? 3.494 -37.594 -16.844 1 96.88 361 THR A N 1
ATOM 2863 C CA . THR A 1 361 ? 3.209 -37.375 -15.43 1 96.88 361 THR A CA 1
ATOM 2864 C C . THR A 1 361 ? 3.01 -38.688 -14.719 1 96.88 361 THR A C 1
ATOM 2866 O O . THR A 1 361 ? 2.268 -39.562 -15.195 1 96.88 361 THR A O 1
ATOM 2869 N N . LEU A 1 362 ? 3.688 -38.844 -13.586 1 96.94 362 LEU A N 1
ATOM 2870 C CA . LEU A 1 362 ? 3.539 -40.031 -12.75 1 96.94 362 LEU A CA 1
ATOM 2871 C C . LEU A 1 362 ? 2.805 -39.688 -11.461 1 96.94 362 LEU A C 1
ATOM 2873 O O . LEU A 1 362 ? 3.129 -38.719 -10.789 1 96.94 362 LEU A O 1
ATOM 2877 N N . SER A 1 363 ? 1.794 -40.469 -11.195 1 95.94 363 SER A N 1
ATOM 2878 C CA . SER A 1 363 ? 1.052 -40.312 -9.945 1 95.94 363 SER A CA 1
ATOM 2879 C C . SER A 1 363 ? 0.553 -41.688 -9.43 1 95.94 363 SER A C 1
ATOM 2881 O O . SER A 1 363 ? 0.135 -42.531 -10.211 1 95.94 363 SER A O 1
ATOM 2883 N N . SER A 1 364 ? 0.796 -41.875 -8.164 1 95.12 364 SER A N 1
ATOM 2884 C CA . SER A 1 364 ? 0.349 -43.094 -7.527 1 95.12 364 SER A CA 1
ATOM 2885 C C . SER A 1 364 ? 0.051 -42.875 -6.051 1 95.12 364 SER A C 1
ATOM 2887 O O . SER A 1 364 ? 0.803 -42.188 -5.355 1 95.12 364 SER A O 1
ATOM 2889 N N . LEU A 1 365 ? -1.047 -43.438 -5.605 1 93.44 365 LEU A N 1
ATOM 2890 C CA . LEU A 1 365 ? -1.439 -43.312 -4.203 1 93.44 365 LEU A CA 1
ATOM 2891 C C . LEU A 1 365 ? -0.75 -44.375 -3.352 1 93.44 365 LEU A C 1
ATOM 2893 O O . LEU A 1 365 ? -0.91 -44.375 -2.129 1 93.44 365 LEU A O 1
ATOM 2897 N N . SER A 1 366 ? 0.053 -45.219 -4 1 93.56 366 SER A N 1
ATOM 2898 C CA . SER A 1 366 ? 0.907 -46.219 -3.355 1 93.56 366 SER A CA 1
ATOM 2899 C C . SER A 1 366 ? 2.318 -46.188 -3.934 1 93.56 366 SER A C 1
ATOM 2901 O O . SER A 1 366 ? 2.537 -45.656 -5.027 1 93.56 366 SER A O 1
ATOM 2903 N N . PRO A 1 367 ? 3.236 -46.75 -3.145 1 94.69 367 PRO A N 1
ATOM 2904 C CA . PRO A 1 367 ? 4.562 -46.844 -3.756 1 94.69 367 PRO A CA 1
ATOM 2905 C C . PRO A 1 367 ? 4.543 -47.594 -5.086 1 94.69 367 PRO A C 1
ATOM 2907 O O . PRO A 1 367 ? 3.736 -48.5 -5.273 1 94.69 367 PRO A O 1
ATOM 2910 N N . PHE A 1 368 ? 5.457 -47.188 -5.938 1 96.31 368 PHE A N 1
ATOM 2911 C CA . PHE A 1 368 ? 5.344 -47.781 -7.273 1 96.31 368 PHE A CA 1
ATOM 2912 C C . PHE A 1 368 ? 6.719 -47.938 -7.906 1 96.31 368 PHE A C 1
ATOM 2914 O O . PHE A 1 368 ? 7.727 -47.5 -7.352 1 96.31 368 PHE A O 1
ATOM 2921 N N . GLN A 1 369 ? 6.684 -48.719 -8.969 1 96.44 369 GLN A N 1
ATOM 2922 C CA . GLN A 1 369 ? 7.848 -48.906 -9.828 1 96.44 369 GLN A CA 1
ATOM 2923 C C . GLN A 1 369 ? 7.484 -48.719 -11.297 1 96.44 369 GLN A C 1
ATOM 2925 O O . GLN A 1 369 ? 6.309 -48.75 -11.664 1 96.44 369 GLN A O 1
ATOM 2930 N N . LEU A 1 370 ? 8.484 -48.438 -12.023 1 97.75 370 LEU A N 1
ATOM 2931 C CA . LEU A 1 370 ? 8.281 -48.25 -13.461 1 97.75 370 LEU A CA 1
ATOM 2932 C C . LEU A 1 370 ? 8.938 -49.406 -14.242 1 97.75 370 LEU A C 1
ATOM 2934 O O . LEU A 1 370 ? 10.016 -49.875 -13.875 1 97.75 370 LEU A O 1
ATOM 2938 N N . LEU A 1 371 ? 8.266 -49.812 -15.242 1 97.12 371 LEU A N 1
ATOM 2939 C CA . LEU A 1 371 ? 8.82 -50.781 -16.188 1 97.12 371 LEU A CA 1
ATOM 2940 C C . LEU A 1 371 ? 8.961 -50.156 -17.578 1 97.12 371 LEU A C 1
ATOM 2942 O O . LEU A 1 371 ? 7.969 -49.75 -18.188 1 97.12 371 LEU A O 1
ATOM 2946 N N . LEU A 1 372 ? 10.133 -50.062 -17.969 1 97.69 372 LEU A N 1
ATOM 2947 C CA . LEU A 1 372 ? 10.414 -49.656 -19.344 1 97.69 372 LEU A CA 1
ATOM 2948 C C . LEU A 1 372 ? 10.516 -50.875 -20.266 1 97.69 372 LEU A C 1
ATOM 2950 O O . LEU A 1 372 ? 11.445 -51.656 -20.156 1 97.69 372 LEU A O 1
ATOM 2954 N N . ILE A 1 373 ? 9.617 -50.969 -21.234 1 97.31 373 ILE A N 1
ATOM 2955 C CA . ILE A 1 373 ? 9.5 -52.156 -22.047 1 97.31 373 ILE A CA 1
ATOM 2956 C C . ILE A 1 373 ? 9.742 -51.812 -23.516 1 97.31 373 ILE A C 1
ATOM 2958 O O . ILE A 1 373 ? 9.117 -50.906 -24.062 1 97.31 373 ILE A O 1
ATOM 2962 N N . ALA A 1 374 ? 10.609 -52.5 -24.109 1 96.44 374 ALA A N 1
ATOM 2963 C CA . ALA A 1 374 ? 10.805 -52.438 -25.547 1 96.44 374 ALA A CA 1
ATOM 2964 C C . ALA A 1 374 ? 10.359 -53.719 -26.234 1 96.44 374 ALA A C 1
ATOM 2966 O O . ALA A 1 374 ? 10.695 -54.812 -25.781 1 96.44 374 ALA A O 1
ATOM 2967 N N . ILE A 1 375 ? 9.641 -53.594 -27.25 1 95.31 375 ILE A N 1
ATOM 2968 C CA . ILE A 1 375 ? 9.141 -54.719 -28.016 1 95.31 375 ILE A CA 1
ATOM 2969 C C . ILE A 1 375 ? 9.711 -54.688 -29.438 1 95.31 375 ILE A C 1
ATOM 2971 O O . ILE A 1 375 ? 9.578 -53.688 -30.141 1 95.31 375 ILE A O 1
ATOM 2975 N N . VAL A 1 376 ? 10.25 -55.781 -29.812 1 93.56 376 VAL A N 1
ATOM 2976 C CA . VAL A 1 376 ? 10.898 -55.875 -31.109 1 93.56 376 VAL A CA 1
ATOM 2977 C C . VAL A 1 376 ? 9.844 -55.875 -32.219 1 93.56 376 VAL A C 1
ATOM 2979 O O . VAL A 1 376 ? 8.828 -56.562 -32.125 1 93.56 376 VAL A O 1
ATOM 2982 N N . GLY A 1 377 ? 10.039 -55.125 -33.25 1 91.06 377 GLY A N 1
ATOM 2983 C CA . GLY A 1 377 ? 9.141 -55.094 -34.406 1 91.06 377 GLY A CA 1
ATOM 2984 C C . GLY A 1 377 ? 9.461 -56.156 -35.438 1 91.06 377 GLY A C 1
ATOM 2985 O O . GLY A 1 377 ? 9.953 -57.25 -35.125 1 91.06 377 GLY A O 1
ATOM 2986 N N . ASN A 1 378 ? 9.023 -55.938 -36.719 1 82.19 378 ASN A N 1
ATOM 2987 C CA . ASN A 1 378 ? 9.102 -56.906 -37.812 1 82.19 378 ASN A CA 1
ATOM 2988 C C . ASN A 1 378 ? 10.5 -56.969 -38.406 1 82.19 378 ASN A C 1
ATOM 2990 O O . ASN A 1 378 ? 10.859 -57.969 -39.062 1 82.19 378 ASN A O 1
ATOM 2994 N N . GLN A 1 379 ? 11.25 -55.906 -38.438 1 74.25 379 GLN A N 1
ATOM 2995 C CA . GLN A 1 379 ? 12.547 -55.875 -39.094 1 74.25 379 GLN A CA 1
ATOM 2996 C C . GLN A 1 379 ? 13.602 -55.188 -38.25 1 74.25 379 GLN A C 1
ATOM 2998 O O . GLN A 1 379 ? 13.469 -55.156 -37.031 1 74.25 379 GLN A O 1
ATOM 3003 N N . PHE A 1 380 ? 14.445 -54.469 -39 1 72.44 380 PHE A N 1
ATOM 3004 C CA . PHE A 1 380 ? 15.609 -53.812 -38.406 1 72.44 380 PHE A CA 1
ATOM 3005 C C . PHE A 1 380 ? 15.219 -52.469 -37.781 1 72.44 380 PHE A C 1
ATOM 3007 O O . PHE A 1 380 ? 14.461 -51.688 -38.375 1 72.44 380 PHE A O 1
ATOM 3014 N N . GLY A 1 381 ? 15.32 -52.406 -36.469 1 83.81 381 GLY A N 1
ATOM 3015 C CA . GLY A 1 381 ? 15.133 -51.125 -35.812 1 83.81 381 GLY A CA 1
ATOM 3016 C C . GLY A 1 381 ? 15.43 -51.188 -34.344 1 83.81 381 GLY A C 1
ATOM 3017 O O . GLY A 1 381 ? 14.797 -51.938 -33.594 1 83.81 381 GLY A O 1
ATOM 3018 N N . ASN A 1 382 ? 16.422 -50.406 -33.844 1 87.88 382 ASN A N 1
ATOM 3019 C CA . ASN A 1 382 ? 16.781 -50.344 -32.438 1 87.88 382 ASN A CA 1
ATOM 3020 C C . ASN A 1 382 ? 15.961 -49.281 -31.688 1 87.88 382 ASN A C 1
ATOM 3022 O O . ASN A 1 382 ? 15.453 -48.344 -32.312 1 87.88 382 ASN A O 1
ATOM 3026 N N . ILE A 1 383 ? 15.695 -49.562 -30.484 1 93.5 383 ILE A N 1
ATOM 3027 C CA . ILE A 1 383 ? 15.07 -48.625 -29.547 1 93.5 383 ILE A CA 1
ATOM 3028 C C . ILE A 1 383 ? 16.078 -48.219 -28.469 1 93.5 383 ILE A C 1
ATOM 3030 O O . ILE A 1 383 ? 16.656 -49.094 -27.812 1 93.5 383 ILE A O 1
ATOM 3034 N N . ALA A 1 384 ? 16.297 -46.938 -28.359 1 94.44 384 ALA A N 1
ATOM 3035 C CA . ALA A 1 384 ? 17.25 -46.469 -27.359 1 94.44 384 ALA A CA 1
ATOM 3036 C C . ALA A 1 384 ? 16.609 -45.438 -26.438 1 94.44 384 ALA A C 1
ATOM 3038 O O . ALA A 1 384 ? 15.688 -44.719 -26.828 1 94.44 384 ALA A O 1
ATOM 3039 N N . VAL A 1 385 ? 17 -45.438 -25.188 1 95.88 385 VAL A N 1
ATOM 3040 C CA . VAL A 1 385 ? 16.562 -44.5 -24.172 1 95.88 385 VAL A CA 1
ATOM 3041 C C . VAL A 1 385 ? 17.766 -43.875 -23.469 1 95.88 385 VAL A C 1
ATOM 3043 O O . VAL A 1 385 ? 18.781 -44.562 -23.266 1 95.88 385 VAL A O 1
ATOM 3046 N N . ASP A 1 386 ? 17.672 -42.594 -23.188 1 94.06 386 ASP A N 1
ATOM 3047 C CA . ASP A 1 386 ? 18.766 -41.906 -22.531 1 94.06 386 ASP A CA 1
ATOM 3048 C C . ASP A 1 386 ? 18.234 -40.781 -21.641 1 94.06 386 ASP A C 1
ATOM 3050 O O . ASP A 1 386 ? 17.094 -40.344 -21.781 1 94.06 386 ASP A O 1
ATOM 3054 N N . ASP A 1 387 ? 18.984 -40.438 -20.641 1 92 387 ASP A N 1
ATOM 3055 C CA . ASP A 1 387 ? 18.797 -39.219 -19.828 1 92 387 ASP A CA 1
ATOM 3056 C C . ASP A 1 387 ? 17.422 -39.25 -19.141 1 92 387 ASP A C 1
ATOM 3058 O O . ASP A 1 387 ? 16.641 -38.312 -19.297 1 92 387 ASP A O 1
ATOM 3062 N N . ILE A 1 388 ? 17.172 -40.188 -18.312 1 94.56 388 ILE A N 1
ATOM 3063 C CA . ILE A 1 388 ? 15.961 -40.281 -17.516 1 94.56 388 ILE A CA 1
ATOM 3064 C C . ILE A 1 388 ? 16.047 -39.312 -16.328 1 94.56 388 ILE A C 1
ATOM 3066 O O . ILE A 1 388 ? 17.031 -39.344 -15.586 1 94.56 388 ILE A O 1
ATOM 3070 N N . SER A 1 389 ? 15.102 -38.5 -16.203 1 93.56 389 SER A N 1
ATOM 3071 C CA . SER A 1 389 ? 15.07 -37.562 -15.094 1 93.56 389 SER A CA 1
ATOM 3072 C C . SER A 1 389 ? 13.656 -37.406 -14.539 1 93.56 389 SER A C 1
ATOM 3074 O O . SER A 1 389 ? 12.68 -37.719 -15.219 1 93.56 389 SER A O 1
ATOM 3076 N N . PHE A 1 390 ? 13.547 -36.938 -13.281 1 93.94 390 PHE A N 1
ATOM 3077 C CA . PHE A 1 390 ? 12.273 -36.719 -12.602 1 93.94 390 PHE A CA 1
ATOM 3078 C C . PHE A 1 390 ? 12.227 -35.344 -11.969 1 93.94 390 PHE A C 1
ATOM 3080 O O . PHE A 1 390 ? 13.227 -34.875 -11.422 1 93.94 390 PHE A O 1
ATOM 3087 N N . ARG A 1 391 ? 11.125 -34.688 -12.109 1 91.62 391 ARG A N 1
ATOM 3088 C CA . ARG A 1 391 ? 10.906 -33.375 -11.492 1 91.62 391 ARG A CA 1
ATOM 3089 C C . ARG A 1 391 ? 9.547 -33.344 -10.797 1 91.62 391 ARG A C 1
ATOM 3091 O O . ARG A 1 391 ? 8.586 -33.969 -11.25 1 91.62 391 ARG A O 1
ATOM 3098 N N . PRO A 1 392 ? 9.539 -32.5 -9.758 1 90.5 392 PRO A N 1
ATOM 3099 C CA . PRO A 1 392 ? 8.242 -32.375 -9.094 1 90.5 392 PRO A CA 1
ATOM 3100 C C . PRO A 1 392 ? 7.223 -31.625 -9.953 1 90.5 392 PRO A C 1
ATOM 3102 O O . PRO A 1 392 ? 7.582 -30.656 -10.641 1 90.5 392 PRO A O 1
ATOM 3105 N N . GLY A 1 393 ? 5.988 -32.125 -9.812 1 91.81 393 GLY A N 1
ATOM 3106 C CA . GLY A 1 393 ? 4.895 -31.469 -10.516 1 91.81 393 GLY A CA 1
ATOM 3107 C C . GLY A 1 393 ? 4.434 -32.25 -11.734 1 91.81 393 GLY A C 1
ATOM 3108 O O . GLY A 1 393 ? 5.148 -33.094 -12.242 1 91.81 393 GLY A O 1
ATOM 3109 N N . PRO A 1 394 ? 3.285 -31.875 -12.203 1 95 394 PRO A N 1
ATOM 3110 C CA . PRO A 1 394 ? 2.771 -32.531 -13.398 1 95 394 PRO A CA 1
ATOM 3111 C C . PRO A 1 394 ? 3.32 -31.938 -14.695 1 95 394 PRO A C 1
ATOM 3113 O O . PRO A 1 394 ? 3.809 -30.812 -14.688 1 95 394 PRO A O 1
ATOM 3116 N N . CYS A 1 395 ? 3.291 -32.719 -15.75 1 94.88 395 CYS A N 1
ATOM 3117 C CA . CYS A 1 395 ? 3.672 -32.25 -17.078 1 94.88 395 CYS A CA 1
ATOM 3118 C C . CYS A 1 395 ? 2.877 -32.969 -18.156 1 94.88 395 CYS A C 1
ATOM 3120 O O . CYS A 1 395 ? 2.57 -34.156 -18.031 1 94.88 395 CYS A O 1
ATOM 3122 N N . PRO A 1 396 ? 2.547 -32.219 -19.125 1 95.56 396 PRO A N 1
ATOM 3123 C CA . PRO A 1 396 ? 1.816 -32.875 -20.203 1 95.56 396 PRO A CA 1
ATOM 3124 C C . PRO A 1 396 ? 2.662 -33.938 -20.938 1 95.56 396 PRO A C 1
ATOM 3126 O O . PRO A 1 396 ? 3.863 -33.719 -21.141 1 95.56 396 PRO A O 1
ATOM 3129 N N . VAL A 1 397 ? 2.021 -34.906 -21.438 1 96 397 VAL A N 1
ATOM 3130 C CA . VAL A 1 397 ? 2.693 -36 -22.109 1 96 397 VAL A CA 1
ATOM 3131 C C . VAL A 1 397 ? 3.332 -35.531 -23.406 1 96 397 VAL A C 1
ATOM 3133 O O . VAL A 1 397 ? 2.736 -34.719 -24.141 1 96 397 VAL A O 1
ATOM 3136 N N . VAL A 1 398 ? 4.504 -35.875 -23.625 1 94.75 398 VAL A N 1
ATOM 3137 C CA . VAL A 1 398 ? 5.223 -35.625 -24.859 1 94.75 398 VAL A CA 1
ATOM 3138 C C . VAL A 1 398 ? 5.836 -36.906 -25.406 1 94.75 398 VAL A C 1
ATOM 3140 O O . VAL A 1 398 ? 6.48 -37.656 -24.656 1 94.75 398 VAL A O 1
ATOM 3143 N N . PRO A 1 399 ? 5.801 -37.219 -26.672 1 93.25 399 PRO A N 1
ATOM 3144 C CA . PRO A 1 399 ? 4.922 -36.562 -27.641 1 93.25 399 PRO A CA 1
ATOM 3145 C C . PRO A 1 399 ? 3.443 -36.812 -27.375 1 93.25 399 PRO A C 1
ATOM 3147 O O . PRO A 1 399 ? 3.1 -37.75 -26.641 1 93.25 399 PRO A O 1
ATOM 3150 N N . GLN A 1 400 ? 2.641 -36.062 -27.984 1 89 400 GLN A N 1
ATOM 3151 C CA . GLN A 1 400 ? 1.211 -36.156 -27.703 1 89 400 GLN A CA 1
ATOM 3152 C C . GLN A 1 400 ? 0.65 -37.5 -28.156 1 89 400 GLN A C 1
ATOM 3154 O O . GLN A 1 400 ? -0.297 -38.031 -27.562 1 89 400 GLN A O 1
ATOM 3159 N N . THR A 1 401 ? 1.198 -38.031 -29.078 1 87.19 401 THR A N 1
ATOM 3160 C CA . THR A 1 401 ? 0.735 -39.312 -29.609 1 87.19 401 THR A CA 1
ATOM 3161 C C . THR A 1 401 ? 0.911 -40.406 -28.578 1 87.19 401 THR A C 1
ATOM 3163 O O . THR A 1 401 ? 0.24 -41.438 -28.656 1 87.19 401 THR A O 1
ATOM 3166 N N . ALA A 1 402 ? 1.772 -40.219 -27.688 1 90.81 402 ALA A N 1
ATOM 3167 C CA . ALA A 1 402 ? 2.049 -41.219 -26.672 1 90.81 402 ALA A CA 1
ATOM 3168 C C . ALA A 1 402 ? 0.965 -41.219 -25.609 1 90.81 402 ALA A C 1
ATOM 3170 O O . ALA A 1 402 ? 0.87 -42.188 -24.812 1 90.81 402 ALA A O 1
ATOM 3171 N N . ALA A 1 403 ? 0.107 -40.219 -25.469 1 83.56 403 ALA A N 1
ATOM 3172 C CA . ALA A 1 403 ? -0.868 -40.062 -24.391 1 83.56 403 ALA A CA 1
ATOM 3173 C C . ALA A 1 403 ? -2.086 -40.938 -24.609 1 83.56 403 ALA A C 1
ATOM 3175 O O . ALA A 1 403 ? -2.82 -41.25 -23.656 1 83.56 403 ALA A O 1
ATOM 3176 N N . LYS A 1 404 ? -2.314 -41.562 -25.656 1 80.62 404 LYS A N 1
ATOM 3177 C CA . LYS A 1 404 ? -3.469 -42.406 -25.969 1 80.62 404 LYS A CA 1
ATOM 3178 C C . LYS A 1 404 ? -4.762 -41.75 -25.484 1 80.62 404 LYS A C 1
ATOM 3180 O O . LYS A 1 404 ? -5.539 -42.375 -24.75 1 80.62 404 LYS A O 1
ATOM 3185 N N . ASP A 1 405 ? -5.152 -40.531 -25.594 1 82.06 405 ASP A N 1
ATOM 3186 C CA . ASP A 1 405 ? -6.355 -39.75 -25.328 1 82.06 405 ASP A CA 1
ATOM 3187 C C . ASP A 1 405 ? -6.617 -39.656 -23.828 1 82.06 405 ASP A C 1
ATOM 3189 O O . ASP A 1 405 ? -7.73 -39.906 -23.359 1 82.06 405 ASP A O 1
ATOM 3193 N N . ASN A 1 406 ? -5.605 -39.469 -23 1 87.44 406 ASN A N 1
ATOM 3194 C CA . ASN A 1 406 ? -5.75 -39.281 -21.562 1 87.44 406 ASN A CA 1
ATOM 3195 C C . ASN A 1 406 ? -6.098 -37.844 -21.188 1 87.44 406 ASN A C 1
ATOM 3197 O O . ASN A 1 406 ? -6.168 -37.531 -20 1 87.44 406 ASN A O 1
ATOM 3201 N N . GLY A 1 407 ? -6.289 -37.031 -22.188 1 93.19 407 GLY A N 1
ATOM 3202 C CA . GLY A 1 407 ? -6.711 -35.656 -21.938 1 93.19 407 GLY A CA 1
ATOM 3203 C C . GLY A 1 407 ? -5.547 -34.688 -21.812 1 93.19 407 GLY A C 1
ATOM 3204 O O . GLY A 1 407 ? -5.73 -33.469 -21.938 1 93.19 407 GLY A O 1
ATOM 3205 N N . ASP A 1 408 ? -4.309 -35.156 -21.594 1 95.94 408 ASP A N 1
ATOM 3206 C CA . ASP A 1 408 ? -3.141 -34.281 -21.516 1 95.94 408 ASP A CA 1
ATOM 3207 C C . ASP A 1 408 ? -2.953 -33.5 -22.812 1 95.94 408 ASP A C 1
ATOM 3209 O O . ASP A 1 408 ? -3.146 -34.062 -23.906 1 95.94 408 ASP A O 1
ATOM 3213 N N . CYS A 1 409 ? -2.609 -32.219 -22.625 1 96.81 409 CYS A N 1
ATOM 3214 C CA . CYS A 1 409 ? -2.391 -31.453 -23.859 1 96.81 409 CYS A CA 1
ATOM 3215 C C . CYS A 1 409 ? -1.541 -30.219 -23.578 1 96.81 409 CYS A C 1
ATOM 3217 O O . CYS A 1 409 ? -1.84 -29.438 -22.672 1 96.81 409 CYS A O 1
ATOM 3219 N N . ASN A 1 410 ? -0.508 -30.016 -24.281 1 96 410 ASN A N 1
ATOM 3220 C CA . ASN A 1 410 ? 0.272 -28.781 -24.25 1 96 410 ASN A CA 1
ATOM 3221 C C . ASN A 1 410 ? -0.008 -27.906 -25.469 1 96 410 ASN A C 1
ATOM 3223 O O . ASN A 1 410 ? 0.531 -26.797 -25.578 1 96 410 ASN A O 1
ATOM 3227 N N . PHE A 1 411 ? -0.81 -28.391 -26.422 1 96.25 411 PHE A N 1
ATOM 3228 C CA . PHE A 1 411 ? -1.363 -27.703 -27.594 1 96.25 411 PHE A CA 1
ATOM 3229 C C . PHE A 1 411 ? -0.267 -27.359 -28.594 1 96.25 411 PHE A C 1
ATOM 3231 O O . PHE A 1 411 ? -0.482 -26.578 -29.516 1 96.25 411 PHE A O 1
ATOM 3238 N N . GLU A 1 412 ? 0.922 -27.906 -28.406 1 94.94 412 GLU A N 1
ATOM 3239 C CA . GLU A 1 412 ? 2.023 -27.594 -29.312 1 94.94 412 GLU A CA 1
ATOM 3240 C C . GLU A 1 412 ? 1.803 -28.219 -30.688 1 94.94 412 GLU A C 1
ATOM 3242 O O . GLU A 1 412 ? 2.137 -27.609 -31.703 1 94.94 412 GLU A O 1
ATOM 3247 N N . GLU A 1 413 ? 1.312 -29.422 -30.75 1 92.5 413 GLU A N 1
ATOM 3248 C CA . GLU A 1 413 ? 1.124 -30.156 -32 1 92.5 413 GLU A CA 1
ATOM 3249 C C . GLU A 1 413 ? -0.288 -29.953 -32.531 1 92.5 413 GLU A C 1
ATOM 3251 O O . GLU A 1 413 ? -0.469 -29.719 -33.719 1 92.5 413 GLU A O 1
ATOM 3256 N N . ASN A 1 414 ? -1.234 -30.125 -31.75 1 94.12 414 ASN A N 1
ATOM 3257 C CA . ASN A 1 414 ? -2.65 -29.969 -32.062 1 94.12 414 ASN A CA 1
ATOM 3258 C C . ASN A 1 414 ? -3.482 -29.766 -30.797 1 94.12 414 ASN A C 1
ATOM 3260 O O . ASN A 1 414 ? -2.945 -29.391 -29.75 1 94.12 414 ASN A O 1
ATOM 3264 N N . MET A 1 415 ? -4.785 -29.953 -30.875 1 95.19 415 MET A N 1
ATOM 3265 C CA . MET A 1 415 ? -5.672 -29.703 -29.75 1 95.19 415 MET A CA 1
ATOM 3266 C C . MET A 1 415 ? -5.934 -30.984 -28.969 1 95.19 415 MET A C 1
ATOM 3268 O O . MET A 1 415 ? -6.832 -31.031 -28.125 1 95.19 415 MET A O 1
ATOM 3272 N N . CYS A 1 416 ? -5.246 -32.125 -29.094 1 93.31 416 CYS A N 1
ATOM 3273 C CA . CYS A 1 416 ? -5.254 -33.375 -28.344 1 93.31 416 CYS A CA 1
ATOM 3274 C C . CYS A 1 416 ? -6.672 -33.906 -28.172 1 93.31 416 CYS A C 1
ATOM 3276 O O . CYS A 1 416 ? -7.09 -34.281 -27.078 1 93.31 416 CYS A O 1
ATOM 3278 N N . ASN A 1 417 ? -7.5 -33.75 -28.984 1 93.31 417 ASN A N 1
ATOM 3279 C CA . ASN A 1 417 ? -8.883 -34.25 -29.016 1 93.31 417 ASN A CA 1
ATOM 3280 C C . ASN A 1 417 ? -9.805 -33.312 -28.219 1 93.31 417 ASN A C 1
ATOM 3282 O O . ASN A 1 417 ? -10.922 -33.688 -27.875 1 93.31 417 ASN A O 1
ATOM 3286 N N . TRP A 1 418 ? -9.273 -32.219 -27.688 1 96.69 418 TRP A N 1
ATOM 3287 C CA . TRP A 1 418 ? -10.164 -31.172 -27.203 1 96.69 418 TRP A CA 1
ATOM 3288 C C . TRP A 1 418 ? -10.867 -30.469 -28.359 1 96.69 418 TRP A C 1
ATOM 3290 O O . TRP A 1 418 ? -10.273 -30.266 -29.422 1 96.69 418 TRP A O 1
ATOM 3300 N N . SER A 1 419 ? -12.102 -30.125 -28.125 1 96.31 419 SER A N 1
ATOM 3301 C CA . SER A 1 419 ? -12.828 -29.562 -29.25 1 96.31 419 SER A CA 1
ATOM 3302 C C . SER A 1 419 ? -13.828 -28.5 -28.797 1 96.31 419 SER A C 1
ATOM 3304 O O . SER A 1 419 ? -14.305 -28.547 -27.656 1 96.31 419 SER A O 1
ATOM 3306 N N . ASN A 1 420 ? -14.047 -27.594 -29.688 1 96.44 420 ASN A N 1
ATOM 3307 C CA . ASN A 1 420 ? -15.172 -26.672 -29.516 1 96.44 420 ASN A CA 1
ATOM 3308 C C . ASN A 1 420 ? -16.5 -27.359 -29.859 1 96.44 420 ASN A C 1
ATOM 3310 O O . ASN A 1 420 ? -16.562 -28.172 -30.781 1 96.44 420 ASN A O 1
ATOM 3314 N N . PRO A 1 421 ? -17.469 -27.031 -29.094 1 94.25 421 PRO A N 1
ATOM 3315 C CA . PRO A 1 421 ? -18.766 -27.609 -29.469 1 94.25 421 PRO A CA 1
ATOM 3316 C C . PRO A 1 421 ? -19.219 -27.156 -30.859 1 94.25 421 PRO A C 1
ATOM 3318 O O . PRO A 1 421 ? -18.875 -26.047 -31.297 1 94.25 421 PRO A O 1
ATOM 3321 N N . ALA A 1 422 ? -20.047 -28.016 -31.453 1 92.12 422 ALA A N 1
ATOM 3322 C CA . ALA A 1 422 ? -20.594 -27.656 -32.75 1 92.12 422 ALA A CA 1
ATOM 3323 C C . ALA A 1 422 ? -21.594 -26.5 -32.625 1 92.12 422 ALA A C 1
ATOM 3325 O O . ALA A 1 422 ? -22.344 -26.438 -31.656 1 92.12 422 ALA A O 1
ATOM 3326 N N . PRO A 1 423 ? -21.547 -25.625 -33.625 1 87.69 423 PRO A N 1
ATOM 3327 C CA . PRO A 1 423 ? -22.484 -24.5 -33.531 1 87.69 423 PRO A CA 1
ATOM 3328 C C . PRO A 1 423 ? -23.938 -24.938 -33.406 1 87.69 423 PRO A C 1
ATOM 3330 O O . PRO A 1 423 ? -24.734 -24.266 -32.75 1 87.69 423 PRO A O 1
ATOM 3333 N N . GLN A 1 424 ? -24.328 -26.031 -33.844 1 86.88 424 GLN A N 1
ATOM 3334 C CA . GLN A 1 424 ? -25.703 -26.531 -33.812 1 86.88 424 GLN A CA 1
ATOM 3335 C C . GLN A 1 424 ? -26.125 -26.922 -32.406 1 86.88 424 GLN A C 1
ATOM 3337 O O . GLN A 1 424 ? -27.312 -26.922 -32.094 1 86.88 424 GLN A O 1
ATOM 3342 N N . ASP A 1 425 ? -25.125 -27.172 -31.562 1 86.94 425 ASP A N 1
ATOM 3343 C CA . ASP A 1 425 ? -25.438 -27.594 -30.203 1 86.94 425 ASP A CA 1
ATOM 3344 C C . ASP A 1 425 ? -25.828 -26.406 -29.328 1 86.94 425 ASP A C 1
ATOM 3346 O O . ASP A 1 425 ? -26.438 -26.578 -28.266 1 86.94 425 ASP A O 1
ATOM 3350 N N . GLU A 1 426 ? -25.531 -25.172 -29.703 1 83.06 426 GLU A N 1
ATOM 3351 C CA . GLU A 1 426 ? -25.875 -23.938 -29.016 1 83.06 426 GLU A CA 1
ATOM 3352 C C . GLU A 1 426 ? -25.422 -23.969 -27.562 1 83.06 426 GLU A C 1
ATOM 3354 O O . GLU A 1 426 ? -26.203 -23.625 -26.656 1 83.06 426 GLU A O 1
ATOM 3359 N N . LEU A 1 427 ? -24.266 -24.531 -27.359 1 85.38 427 LEU A N 1
ATOM 3360 C CA . LEU A 1 427 ? -23.75 -24.656 -26 1 85.38 427 LEU A CA 1
ATOM 3361 C C . LEU A 1 427 ? -22.922 -23.438 -25.625 1 85.38 427 LEU A C 1
ATOM 3363 O O . LEU A 1 427 ? -22.688 -23.188 -24.438 1 85.38 427 LEU A O 1
ATOM 3367 N N . ASP A 1 428 ? -22.391 -22.703 -26.641 1 86.38 428 ASP A N 1
ATOM 3368 C CA . ASP A 1 428 ? -21.562 -21.547 -26.359 1 86.38 428 ASP A CA 1
ATOM 3369 C C . ASP A 1 428 ? -21.703 -20.484 -27.438 1 86.38 428 ASP A C 1
ATOM 3371 O O . ASP A 1 428 ? -22.531 -20.625 -28.344 1 86.38 428 ASP A O 1
ATOM 3375 N N . ASP A 1 429 ? -21.062 -19.328 -27.25 1 85.88 429 ASP A N 1
ATOM 3376 C CA . ASP A 1 429 ? -21.219 -18.156 -28.109 1 85.88 429 ASP A CA 1
ATOM 3377 C C . ASP A 1 429 ? -19.938 -17.922 -28.922 1 85.88 429 ASP A C 1
ATOM 3379 O O . ASP A 1 429 ? -19.984 -17.359 -30.016 1 85.88 429 ASP A O 1
ATOM 3383 N N . VAL A 1 430 ? -18.812 -18.266 -28.297 1 89.06 430 VAL A N 1
ATOM 3384 C CA . VAL A 1 430 ? -17.516 -18.031 -28.938 1 89.06 430 VAL A CA 1
ATOM 3385 C C . VAL A 1 430 ? -16.656 -19.281 -28.812 1 89.06 430 VAL A C 1
ATOM 3387 O O . VAL A 1 430 ? -16.984 -20.203 -28.062 1 89.06 430 VAL A O 1
ATOM 3390 N N . ASP A 1 431 ? -15.602 -19.312 -29.578 1 92.31 431 ASP A N 1
ATOM 3391 C CA . ASP A 1 431 ? -14.742 -20.5 -29.578 1 92.31 431 ASP A CA 1
ATOM 3392 C C . ASP A 1 431 ? -13.391 -20.188 -28.938 1 92.31 431 ASP A C 1
ATOM 3394 O O . ASP A 1 431 ? -13.023 -19.031 -28.781 1 92.31 431 ASP A O 1
ATOM 3398 N N . TRP A 1 432 ? -12.836 -21.266 -28.516 1 95.31 432 TRP A N 1
ATOM 3399 C CA . TRP A 1 432 ? -11.406 -21.203 -28.188 1 95.31 432 TRP A CA 1
ATOM 3400 C C . TRP A 1 432 ? -10.562 -21.422 -29.438 1 95.31 432 TRP A C 1
ATOM 3402 O O . TRP A 1 432 ? -10.945 -22.188 -30.328 1 95.31 432 TRP A O 1
ATOM 3412 N N . ALA A 1 433 ? -9.43 -20.703 -29.484 1 94.19 433 ALA A N 1
ATOM 3413 C CA . ALA A 1 433 ? -8.555 -20.875 -30.641 1 94.19 433 ALA A CA 1
ATOM 3414 C C . ALA A 1 433 ? -7.141 -21.25 -30.203 1 94.19 433 ALA A C 1
ATOM 3416 O O . ALA A 1 433 ? -6.602 -20.672 -29.266 1 94.19 433 ALA A O 1
ATOM 3417 N N . ARG A 1 434 ? -6.637 -22.328 -30.812 1 95.75 434 ARG A N 1
ATOM 3418 C CA . ARG A 1 434 ? -5.223 -22.641 -30.656 1 95.75 434 ARG A CA 1
ATOM 3419 C C . ARG A 1 434 ? -4.348 -21.625 -31.375 1 95.75 434 ARG A C 1
ATOM 3421 O O . ARG A 1 434 ? -4.48 -21.422 -32.594 1 95.75 434 ARG A O 1
ATOM 3428 N N . GLN A 1 435 ? -3.486 -20.875 -30.688 1 93.44 435 GLN A N 1
ATOM 3429 C CA . GLN A 1 435 ? -2.68 -19.844 -31.312 1 93.44 435 GLN A CA 1
ATOM 3430 C C . GLN A 1 435 ? -1.34 -19.672 -30.594 1 93.44 435 GLN A C 1
ATOM 3432 O O . GLN A 1 435 ? -1.129 -20.234 -29.516 1 93.44 435 GLN A O 1
ATOM 3437 N N . TYR A 1 436 ? -0.359 -19.141 -31.219 1 91.5 436 TYR A N 1
ATOM 3438 C CA . TYR A 1 436 ? 0.872 -18.609 -30.641 1 91.5 436 TYR A CA 1
ATOM 3439 C C . TYR A 1 436 ? 0.901 -17.094 -30.734 1 91.5 436 TYR A C 1
ATOM 3441 O O . TYR A 1 436 ? -0.033 -16.469 -31.25 1 91.5 436 TYR A O 1
ATOM 3449 N N . TYR A 1 437 ? 2.02 -16.438 -30.016 1 83.56 437 TYR A N 1
ATOM 3450 C CA . TYR A 1 437 ? 2.012 -14.984 -29.938 1 83.56 437 TYR A CA 1
ATOM 3451 C C . TYR A 1 437 ? 2.402 -14.367 -31.281 1 83.56 437 TYR A C 1
ATOM 3453 O O . TYR A 1 437 ? 3.518 -14.57 -31.766 1 83.56 437 TYR A O 1
ATOM 3461 N N . TYR A 1 438 ? 1.695 -14.141 -32.344 1 79.06 438 TYR A N 1
ATOM 3462 C CA . TYR A 1 438 ? 2.043 -13.414 -33.562 1 79.06 438 TYR A CA 1
ATOM 3463 C C . TYR A 1 438 ? 1.21 -12.148 -33.688 1 79.06 438 TYR A C 1
ATOM 3465 O O . TYR A 1 438 ? 0.386 -12.031 -34.594 1 79.06 438 TYR A O 1
ATOM 3473 N N . ASP A 1 439 ? 1.425 -11.148 -32.75 1 70.44 439 ASP A N 1
ATOM 3474 C CA . ASP A 1 439 ? 0.72 -9.875 -32.75 1 70.44 439 ASP A CA 1
ATOM 3475 C C . ASP A 1 439 ? -0.78 -10.07 -32.531 1 70.44 439 ASP A C 1
ATOM 3477 O O . ASP A 1 439 ? -1.593 -9.336 -33.094 1 70.44 439 ASP A O 1
ATOM 3481 N N . GLN A 1 440 ? -1.012 -11.188 -32.031 1 71.31 440 GLN A N 1
ATOM 3482 C CA . GLN A 1 440 ? -2.414 -11.484 -31.75 1 71.31 440 GLN A CA 1
ATOM 3483 C C . GLN A 1 440 ? -2.756 -11.211 -30.297 1 71.31 440 GLN A C 1
ATOM 3485 O O . GLN A 1 440 ? -1.862 -11.023 -29.469 1 71.31 440 GLN A O 1
ATOM 3490 N N . SER A 1 441 ? -4.082 -11.047 -30.062 1 80.06 441 SER A N 1
ATOM 3491 C CA . SER A 1 441 ? -4.57 -10.914 -28.688 1 80.06 441 SER A CA 1
ATOM 3492 C C . SER A 1 441 ? -4.285 -12.172 -27.875 1 80.06 441 SER A C 1
ATOM 3494 O O . SER A 1 441 ? -4.449 -13.289 -28.375 1 80.06 441 SER A O 1
ATOM 3496 N N . GLY A 1 442 ? -3.572 -12.047 -26.812 1 86.19 442 GLY A N 1
ATOM 3497 C CA . GLY A 1 442 ? -3.246 -13.172 -25.938 1 86.19 442 GLY A CA 1
ATOM 3498 C C . GLY A 1 442 ? -1.925 -12.992 -25.219 1 86.19 442 GLY A C 1
ATOM 3499 O O . GLY A 1 442 ? -1.255 -11.969 -25.359 1 86.19 442 GLY A O 1
ATOM 3500 N N . PRO A 1 443 ? -1.662 -14.047 -24.5 1 90.19 443 PRO A N 1
ATOM 3501 C CA . PRO A 1 443 ? -0.36 -14.023 -23.828 1 90.19 443 PRO A CA 1
ATOM 3502 C C . PRO A 1 443 ? 0.806 -13.93 -24.812 1 90.19 443 PRO A C 1
ATOM 3504 O O . PRO A 1 443 ? 0.763 -14.531 -25.875 1 90.19 443 PRO A O 1
ATOM 3507 N N . THR A 1 444 ? 1.883 -13.297 -24.453 1 88.06 444 THR A N 1
ATOM 3508 C CA . THR A 1 444 ? 3.021 -13.078 -25.344 1 88.06 444 THR A CA 1
ATOM 3509 C C . THR A 1 444 ? 3.887 -14.328 -25.422 1 88.06 444 THR A C 1
ATOM 3511 O O . THR A 1 444 ? 4.723 -14.453 -26.328 1 88.06 444 THR A O 1
ATOM 3514 N N . ILE A 1 445 ? 3.652 -15.242 -24.453 1 89.69 445 ILE A N 1
ATOM 3515 C CA . ILE A 1 445 ? 4.402 -16.5 -24.422 1 89.69 445 ILE A CA 1
ATOM 3516 C C . ILE A 1 445 ? 3.486 -17.641 -23.984 1 89.69 445 ILE A C 1
ATOM 3518 O O . ILE A 1 445 ? 2.48 -17.406 -23.312 1 89.69 445 ILE A O 1
ATOM 3522 N N . ASP A 1 446 ? 3.812 -18.828 -24.375 1 93.5 446 ASP A N 1
ATOM 3523 C CA . ASP A 1 446 ? 3.102 -19.984 -23.844 1 93.5 446 ASP A CA 1
ATOM 3524 C C . ASP A 1 446 ? 3.742 -20.469 -22.547 1 93.5 446 ASP A C 1
ATOM 3526 O O . ASP A 1 446 ? 4.801 -19.984 -22.141 1 93.5 446 ASP A O 1
ATOM 3530 N N . HIS A 1 447 ? 3.115 -21.312 -21.938 1 92.94 447 HIS A N 1
ATOM 3531 C CA . HIS A 1 447 ? 3.686 -21.828 -20.703 1 92.94 447 HIS A CA 1
ATOM 3532 C C . HIS A 1 447 ? 4.68 -22.953 -20.984 1 92.94 447 HIS A C 1
ATOM 3534 O O . HIS A 1 447 ? 5.664 -23.125 -20.266 1 92.94 447 HIS A O 1
ATOM 3540 N N . THR A 1 448 ? 4.457 -23.781 -21.969 1 92.56 448 THR A N 1
ATOM 3541 C CA . THR A 1 448 ? 5.234 -24.969 -22.281 1 92.56 448 THR A CA 1
ATOM 3542 C C . THR A 1 448 ? 6.672 -24.609 -22.625 1 92.56 448 THR A C 1
ATOM 3544 O O . THR A 1 448 ? 7.613 -25.031 -21.953 1 92.56 448 THR A O 1
ATOM 3547 N N . ARG A 1 449 ? 6.863 -23.812 -23.656 1 88.75 449 ARG A N 1
ATOM 3548 C CA . ARG A 1 449 ? 8.18 -23.422 -24.156 1 88.75 449 ARG A CA 1
ATOM 3549 C C . ARG A 1 449 ? 8.688 -22.172 -23.453 1 88.75 449 ARG A C 1
ATOM 3551 O O . ARG A 1 449 ? 9.898 -21.969 -23.328 1 88.75 449 ARG A O 1
ATOM 3558 N N . GLY A 1 450 ? 7.742 -21.328 -23.188 1 86.69 450 GLY A N 1
ATOM 3559 C CA . GLY A 1 450 ? 8.109 -20.062 -22.547 1 86.69 450 GLY A CA 1
ATOM 3560 C C . GLY A 1 450 ? 8.562 -19.016 -23.547 1 86.69 450 GLY A C 1
ATOM 3561 O O . GLY A 1 450 ? 9.336 -18.125 -23.203 1 86.69 450 GLY A O 1
ATOM 3562 N N . ASP A 1 451 ? 8.164 -19.172 -24.75 1 86.44 451 ASP A N 1
ATOM 3563 C CA . ASP A 1 451 ? 8.531 -18.188 -25.766 1 86.44 451 ASP A CA 1
ATOM 3564 C C . ASP A 1 451 ? 7.359 -17.906 -26.703 1 86.44 451 ASP A C 1
ATOM 3566 O O . ASP A 1 451 ? 6.262 -18.438 -26.516 1 86.44 451 ASP A O 1
ATOM 3570 N N . GLY A 1 452 ? 7.527 -17.031 -27.688 1 89.31 452 GLY A N 1
ATOM 3571 C CA . GLY A 1 452 ? 6.453 -16.562 -28.547 1 89.31 452 GLY A CA 1
ATOM 3572 C C . GLY A 1 452 ? 6.062 -17.547 -29.625 1 89.31 452 GLY A C 1
ATOM 3573 O O . GLY A 1 452 ? 5.043 -17.375 -30.297 1 89.31 452 GLY A O 1
ATOM 3574 N N . LYS A 1 453 ? 6.777 -18.672 -29.719 1 91.69 453 LYS A N 1
ATOM 3575 C CA . LYS A 1 453 ? 6.48 -19.672 -30.75 1 91.69 453 LYS A CA 1
ATOM 3576 C C . LYS A 1 453 ? 5.652 -20.812 -30.172 1 91.69 453 LYS A C 1
ATOM 3578 O O . LYS A 1 453 ? 5.184 -21.672 -30.922 1 91.69 453 LYS A O 1
ATOM 3583 N N . GLY A 1 454 ? 5.477 -20.844 -28.938 1 94.62 454 GLY A N 1
ATOM 3584 C CA . GLY A 1 454 ? 4.688 -21.906 -28.328 1 94.62 454 GLY A CA 1
ATOM 3585 C C . GLY A 1 454 ? 3.191 -21.672 -28.453 1 94.62 454 GLY A C 1
ATOM 3586 O O . GLY A 1 454 ? 2.729 -20.531 -28.484 1 94.62 454 GLY A O 1
ATOM 3587 N N . TYR A 1 455 ? 2.439 -22.766 -28.484 1 95.94 455 TYR A N 1
ATOM 3588 C CA . TYR A 1 455 ? 0.999 -22.688 -28.688 1 95.94 455 TYR A CA 1
ATOM 3589 C C . TYR A 1 455 ? 0.248 -22.828 -27.375 1 95.94 455 TYR A C 1
ATOM 3591 O O . TYR A 1 455 ? 0.744 -23.469 -26.438 1 95.94 455 TYR A O 1
ATOM 3599 N N . TYR A 1 456 ? -0.886 -22.234 -27.297 1 96.94 456 TYR A N 1
ATOM 3600 C CA . TYR A 1 456 ? -1.84 -22.297 -26.188 1 96.94 456 TYR A CA 1
ATOM 3601 C C . TYR A 1 456 ? -3.266 -22.109 -26.688 1 96.94 456 TYR A C 1
ATOM 3603 O O . TYR A 1 456 ? -3.482 -21.859 -27.875 1 96.94 456 TYR A O 1
ATOM 3611 N N . MET A 1 457 ? -4.234 -22.328 -25.875 1 97.06 457 MET A N 1
ATOM 3612 C CA . MET A 1 457 ? -5.625 -22.062 -26.234 1 97.06 457 MET A CA 1
ATOM 3613 C C . MET A 1 457 ? -6.066 -20.688 -25.719 1 97.06 457 MET A C 1
ATOM 3615 O O . MET A 1 457 ? -5.965 -20.406 -24.531 1 97.06 457 MET A O 1
ATOM 3619 N N . ASN A 1 458 ? -6.52 -19.875 -26.609 1 95.75 458 ASN A N 1
ATOM 3620 C CA . ASN A 1 458 ? -6.98 -18.531 -26.281 1 95.75 458 ASN A CA 1
ATOM 3621 C C . ASN A 1 458 ? -8.477 -18.375 -26.531 1 95.75 458 ASN A C 1
ATOM 3623 O O . ASN A 1 458 ? -8.992 -18.828 -27.547 1 95.75 458 ASN A O 1
ATOM 3627 N N . LEU A 1 459 ? -9.148 -17.781 -25.547 1 93.69 459 LEU A N 1
ATOM 3628 C CA . LEU A 1 459 ? -10.562 -17.469 -25.75 1 93.69 459 LEU A CA 1
ATOM 3629 C C . LEU A 1 459 ? -10.727 -16.328 -26.734 1 93.69 459 LEU A C 1
ATOM 3631 O O . LEU A 1 459 ? -10.227 -15.219 -26.5 1 93.69 459 LEU A O 1
ATOM 3635 N N . LEU A 1 460 ? -11.406 -16.594 -27.828 1 90 460 LEU A N 1
ATOM 3636 C CA . LEU A 1 460 ? -11.57 -15.586 -28.859 1 90 460 LEU A CA 1
ATOM 3637 C C . LEU A 1 460 ? -12.523 -14.484 -28.406 1 90 460 LEU A C 1
ATOM 3639 O O . LEU A 1 460 ? -13.516 -14.758 -27.734 1 90 460 LEU A O 1
ATOM 3643 N N . PRO A 1 461 ? -12.031 -13.172 -28.703 1 77.62 461 PRO A N 1
ATOM 3644 C CA . PRO A 1 461 ? -12.984 -12.102 -28.406 1 77.62 461 PRO A CA 1
ATOM 3645 C C . PRO A 1 461 ? -14.227 -12.148 -29.297 1 77.62 461 PRO A C 1
ATOM 3647 O O . PRO A 1 461 ? -14.211 -12.797 -30.344 1 77.62 461 PRO A O 1
ATOM 3650 N N . ASN A 1 462 ? -15.453 -11.688 -28.891 1 59.44 462 ASN A N 1
ATOM 3651 C CA . ASN A 1 462 ? -16.672 -11.719 -29.672 1 59.44 462 ASN A CA 1
ATOM 3652 C C . ASN A 1 462 ? -16.516 -10.977 -31 1 59.44 462 ASN A C 1
ATOM 3654 O O . ASN A 1 462 ? -16.078 -9.82 -31.016 1 59.44 462 ASN A O 1
ATOM 3658 N N . THR A 1 463 ? -16.172 -11.602 -32.219 1 55 463 THR A N 1
ATOM 3659 C CA . THR A 1 463 ? -16.125 -11 -33.531 1 55 463 THR A CA 1
ATOM 3660 C C . THR A 1 463 ? -17.266 -9.984 -33.719 1 55 463 THR A C 1
ATOM 3662 O O . THR A 1 463 ? -17.016 -8.812 -34 1 55 463 THR A O 1
ATOM 3665 N N . PRO A 1 464 ? -18.156 -10.203 -34.812 1 50 464 PRO A N 1
ATOM 3666 C CA . PRO A 1 464 ? -19.047 -9.211 -35.438 1 50 464 PRO A CA 1
ATOM 3667 C C . PRO A 1 464 ? -19.969 -8.539 -34.438 1 50 464 PRO A C 1
ATOM 3669 O O . PRO A 1 464 ? -20.484 -7.449 -34.688 1 50 464 PRO A O 1
ATOM 3672 N N . LEU A 1 465 ? -20.703 -9.305 -33.656 1 47.22 465 LEU A N 1
ATOM 3673 C CA . LEU A 1 465 ? -21.891 -8.75 -33.031 1 47.22 465 LEU A CA 1
ATOM 3674 C C . LEU A 1 465 ? -21.516 -7.957 -31.766 1 47.22 465 LEU A C 1
ATOM 3676 O O . LEU A 1 465 ? -20.469 -8.195 -31.172 1 47.22 465 LEU A O 1
ATOM 3680 N N . ILE A 1 466 ? -22.266 -6.977 -31.344 1 47.91 466 ILE A N 1
ATOM 3681 C CA . ILE A 1 466 ? -22.297 -6.023 -30.25 1 47.91 466 ILE A CA 1
ATOM 3682 C C . ILE A 1 466 ? -21.781 -6.695 -28.969 1 47.91 466 ILE A C 1
ATOM 3684 O O . ILE A 1 466 ? -22.344 -7.707 -28.531 1 47.91 466 ILE A O 1
ATOM 3688 N N . LEU A 1 467 ? -20.656 -6.473 -28.516 1 52.28 467 LEU A N 1
ATOM 3689 C CA . LEU A 1 467 ? -19.797 -6.797 -27.375 1 52.28 467 LEU A CA 1
ATOM 3690 C C . LEU A 1 467 ? -20.609 -6.898 -26.094 1 52.28 467 LEU A C 1
ATOM 3692 O O . LEU A 1 467 ? -20.812 -5.898 -25.391 1 52.28 467 LEU A O 1
ATOM 3696 N N . LYS A 1 468 ? -21.578 -7.812 -25.922 1 65.81 468 LYS A N 1
ATOM 3697 C CA . LYS A 1 468 ? -22.359 -7.895 -24.688 1 65.81 468 LYS A CA 1
ATOM 3698 C C . LYS A 1 468 ? -21.625 -8.742 -23.641 1 65.81 468 LYS A C 1
ATOM 3700 O O . LYS A 1 468 ? -21.094 -9.805 -23.969 1 65.81 468 LYS A O 1
ATOM 3705 N N . GLY A 1 469 ? -21.297 -8.273 -22.422 1 76.25 469 GLY A N 1
ATOM 3706 C CA . GLY A 1 469 ? -20.859 -9.062 -21.297 1 76.25 469 GLY A CA 1
ATOM 3707 C C . GLY A 1 469 ? -21.672 -10.328 -21.094 1 76.25 469 GLY A C 1
ATOM 3708 O O . GLY A 1 469 ? -22.891 -10.328 -21.312 1 76.25 469 GLY A O 1
ATOM 3709 N N . GLY A 1 470 ? -20.938 -11.594 -20.875 1 80.62 470 GLY A N 1
ATOM 3710 C CA . GLY A 1 470 ? -21.625 -12.844 -20.609 1 80.62 470 GLY A CA 1
ATOM 3711 C C . GLY A 1 470 ? -21.453 -13.867 -21.719 1 80.62 470 GLY A C 1
ATOM 3712 O O . GLY A 1 470 ? -21.906 -15.008 -21.594 1 80.62 470 GLY A O 1
ATOM 3713 N N . THR A 1 471 ? -20.781 -13.461 -22.812 1 83.56 471 THR A N 1
ATOM 3714 C CA . THR A 1 471 ? -20.516 -14.43 -23.875 1 83.56 471 THR A CA 1
ATOM 3715 C C . THR A 1 471 ? -19.609 -15.547 -23.375 1 83.56 471 THR A C 1
ATOM 3717 O O . THR A 1 471 ? -18.609 -15.289 -22.703 1 83.56 471 THR A O 1
ATOM 3720 N N . ARG A 1 472 ? -20.031 -16.734 -23.766 1 88.69 472 ARG A N 1
ATOM 3721 C CA . ARG A 1 472 ? -19.359 -17.906 -23.203 1 88.69 472 ARG A CA 1
ATOM 3722 C C . ARG A 1 472 ? -18.719 -18.75 -24.312 1 88.69 472 ARG A C 1
ATOM 3724 O O . ARG A 1 472 ? -19.266 -18.859 -25.406 1 88.69 472 ARG A O 1
ATOM 3731 N N . GLY A 1 473 ? -17.5 -19.266 -24 1 92.75 473 GLY A N 1
ATOM 3732 C CA . GLY A 1 473 ? -16.844 -20.25 -24.844 1 92.75 473 GLY A CA 1
ATOM 3733 C C . GLY A 1 473 ? -16.469 -21.516 -24.109 1 92.75 473 GLY A C 1
ATOM 3734 O O . GLY A 1 473 ? -15.922 -21.469 -23.016 1 92.75 473 GLY A O 1
ATOM 3735 N N . TRP A 1 474 ? -16.828 -22.703 -24.781 1 95.88 474 TRP A N 1
ATOM 3736 C CA . TRP A 1 474 ? -16.547 -24 -24.188 1 95.88 474 TRP A CA 1
ATOM 3737 C C . TRP A 1 474 ? -15.422 -24.703 -24.922 1 95.88 474 TRP A C 1
ATOM 3739 O O . TRP A 1 474 ? -15.305 -24.594 -26.141 1 95.88 474 TRP A O 1
ATOM 3749 N N . LEU A 1 475 ? -14.578 -25.234 -24.266 1 97.88 475 LEU A N 1
ATOM 3750 C CA . LEU A 1 475 ? -13.625 -26.234 -24.734 1 97.88 475 LEU A CA 1
ATOM 3751 C C . LEU A 1 475 ? -13.859 -27.578 -24.047 1 97.88 475 LEU A C 1
ATOM 3753 O O . LEU A 1 475 ? -13.75 -27.688 -22.828 1 97.88 475 LEU A O 1
ATOM 3757 N N . VAL A 1 476 ? -14.141 -28.609 -24.812 1 97.56 476 VAL A N 1
ATOM 3758 C CA . VAL A 1 476 ? -14.656 -29.859 -24.266 1 97.56 476 VAL A CA 1
ATOM 3759 C C . VAL A 1 476 ? -13.648 -30.984 -24.516 1 97.56 476 VAL A C 1
ATOM 3761 O O . VAL A 1 476 ? -13.109 -31.109 -25.609 1 97.56 476 VAL A O 1
ATOM 3764 N N . SER A 1 477 ? -13.438 -31.812 -23.547 1 97.12 477 SER A N 1
ATOM 3765 C CA . SER A 1 477 ? -12.531 -32.938 -23.656 1 97.12 477 SER A CA 1
ATOM 3766 C C . SER A 1 477 ? -13.211 -34.125 -24.328 1 97.12 477 SER A C 1
ATOM 3768 O O . SER A 1 477 ? -14.406 -34.094 -24.609 1 97.12 477 SER A O 1
ATOM 3770 N N . SER A 1 478 ? -12.359 -35.156 -24.594 1 94.69 478 SER A N 1
ATOM 3771 C CA . SER A 1 478 ? -12.93 -36.438 -24.969 1 94.69 478 SER A CA 1
ATOM 3772 C C . SER A 1 478 ? -13.648 -37.094 -23.797 1 94.69 478 SER A C 1
ATOM 3774 O O . SER A 1 478 ? -13.586 -36.594 -22.672 1 94.69 478 SER A O 1
ATOM 3776 N N . ARG A 1 479 ? -14.344 -38.125 -24.078 1 95.25 479 ARG A N 1
ATOM 3777 C CA . ARG A 1 479 ? -15.055 -38.844 -23.031 1 95.25 479 ARG A CA 1
ATOM 3778 C C . ARG A 1 479 ? -14.102 -39.719 -22.234 1 95.25 479 ARG A C 1
ATOM 3780 O O . ARG A 1 479 ? -13.391 -40.562 -22.812 1 95.25 479 ARG A O 1
ATOM 3787 N N . PHE A 1 480 ? -14.086 -39.5 -21 1 95.25 480 PHE A N 1
ATOM 3788 C CA . PHE A 1 480 ? -13.242 -40.281 -20.109 1 95.25 480 PHE A CA 1
ATOM 3789 C C . PHE A 1 480 ? -14.039 -41.375 -19.438 1 95.25 480 PHE A C 1
ATOM 3791 O O . PHE A 1 480 ? -15.242 -41.25 -19.203 1 95.25 480 PHE A O 1
ATOM 3798 N N . GLN A 1 481 ? -13.305 -42.375 -19.125 1 92.75 481 GLN A N 1
ATOM 3799 C CA . GLN A 1 481 ? -13.898 -43.438 -18.359 1 92.75 481 GLN A CA 1
ATOM 3800 C C . GLN A 1 481 ? -13.719 -43.219 -16.859 1 92.75 481 GLN A C 1
ATOM 3802 O O . GLN A 1 481 ? -12.742 -42.594 -16.422 1 92.75 481 GLN A O 1
ATOM 3807 N N . PRO A 1 482 ? -14.734 -43.688 -16.094 1 92.31 482 PRO A N 1
ATOM 3808 C CA . PRO A 1 482 ? -14.547 -43.562 -14.648 1 92.31 482 PRO A CA 1
ATOM 3809 C C . PRO A 1 482 ? -13.305 -44.281 -14.141 1 92.31 482 PRO A C 1
ATOM 3811 O O . PRO A 1 482 ? -12.945 -45.344 -14.672 1 92.31 482 PRO A O 1
ATOM 3814 N N . SER A 1 483 ? -12.656 -43.719 -13.242 1 86.56 483 SER A N 1
ATOM 3815 C CA . SER A 1 483 ? -11.469 -44.281 -12.633 1 86.56 483 SER A CA 1
ATOM 3816 C C . SER A 1 483 ? -11.727 -44.688 -11.188 1 86.56 483 SER A C 1
ATOM 3818 O O . SER A 1 483 ? -12.539 -44.062 -10.5 1 86.56 483 SER A O 1
ATOM 3820 N N . PRO A 1 484 ? -11.07 -45.719 -10.797 1 81.25 484 PRO A N 1
ATOM 3821 C CA . PRO A 1 484 ? -11.227 -46.094 -9.391 1 81.25 484 PRO A CA 1
ATOM 3822 C C . PRO A 1 484 ? -10.625 -45.094 -8.43 1 81.25 484 PRO A C 1
ATOM 3824 O O . PRO A 1 484 ? -11.102 -44.938 -7.301 1 81.25 484 PRO A O 1
ATOM 3827 N N . ASN A 1 485 ? -9.539 -44.469 -8.797 1 87.31 485 ASN A N 1
ATOM 3828 C CA . ASN A 1 485 ? -8.891 -43.469 -7.969 1 87.31 485 ASN A CA 1
ATOM 3829 C C . ASN A 1 485 ? -9.398 -42.062 -8.289 1 87.31 485 ASN A C 1
ATOM 3831 O O . ASN A 1 485 ? -9.75 -41.781 -9.43 1 87.31 485 ASN A O 1
ATOM 3835 N N . PRO A 1 486 ? -9.453 -41.25 -7.227 1 91.12 486 PRO A N 1
ATOM 3836 C CA . PRO A 1 486 ? -9.75 -39.844 -7.531 1 91.12 486 PRO A CA 1
ATOM 3837 C C . PRO A 1 486 ? -8.727 -39.219 -8.477 1 91.12 486 PRO A C 1
ATOM 3839 O O . PRO A 1 486 ? -7.535 -39.531 -8.383 1 91.12 486 PRO A O 1
ATOM 3842 N N . GLN A 1 487 ? -9.227 -38.406 -9.32 1 95.38 487 GLN A N 1
ATOM 3843 C CA . GLN A 1 487 ? -8.352 -37.781 -10.297 1 95.38 487 GLN A CA 1
ATOM 3844 C C . GLN A 1 487 ? -8.344 -36.25 -10.117 1 95.38 487 GLN A C 1
ATOM 3846 O O . GLN A 1 487 ? -9.273 -35.688 -9.547 1 95.38 487 GLN A O 1
ATOM 3851 N N . CYS A 1 488 ? -7.332 -35.719 -10.539 1 96.94 488 CYS A N 1
ATOM 3852 C CA . CYS A 1 488 ? -7.133 -34.25 -10.508 1 96.94 488 CYS A CA 1
ATOM 3853 C C . CYS A 1 488 ? -6.84 -33.719 -11.906 1 96.94 488 CYS A C 1
ATOM 3855 O O . CYS A 1 488 ? -6.141 -34.375 -12.688 1 96.94 488 CYS A O 1
ATOM 3857 N N . VAL A 1 489 ? -7.418 -32.625 -12.203 1 97.81 489 VAL A N 1
ATOM 3858 C CA . VAL A 1 489 ? -7.059 -31.891 -13.414 1 97.81 489 VAL A CA 1
ATOM 3859 C C . VAL A 1 489 ? -6.148 -30.719 -13.07 1 97.81 489 VAL A C 1
ATOM 3861 O O . VAL A 1 489 ? -6.406 -29.984 -12.117 1 97.81 489 VAL A O 1
ATOM 3864 N N . SER A 1 490 ? -5.051 -30.625 -13.719 1 97.75 490 SER A N 1
ATOM 3865 C CA . SER A 1 490 ? -4.102 -29.531 -13.555 1 97.75 490 SER A CA 1
ATOM 3866 C C . SER A 1 490 ? -3.863 -28.797 -14.867 1 97.75 490 SER A C 1
ATOM 3868 O O . SER A 1 490 ? -3.807 -29.438 -15.93 1 97.75 490 SER A O 1
ATOM 3870 N N . PHE A 1 491 ? -3.777 -27.469 -14.828 1 98.12 491 PHE A N 1
ATOM 3871 C CA . PHE A 1 491 ? -3.518 -26.672 -16.016 1 98.12 491 PHE A CA 1
ATOM 3872 C C . PHE A 1 491 ? -2.912 -25.328 -15.641 1 98.12 491 PHE A C 1
ATOM 3874 O O . PHE A 1 491 ? -2.746 -25.016 -14.461 1 98.12 491 PHE A O 1
ATOM 3881 N N . HIS A 1 492 ? -2.482 -24.641 -16.625 1 97.25 492 HIS A N 1
ATOM 3882 C CA . HIS A 1 492 ? -2.029 -23.266 -16.438 1 97.25 492 HIS A CA 1
ATOM 3883 C C . HIS A 1 492 ? -2.963 -22.281 -17.125 1 97.25 492 HIS A C 1
ATOM 3885 O O . HIS A 1 492 ? -3.473 -22.547 -18.219 1 97.25 492 HIS A O 1
ATOM 3891 N N . TYR A 1 493 ? -3.217 -21.203 -16.469 1 97.44 493 TYR A N 1
ATOM 3892 C CA . TYR A 1 493 ? -4.145 -20.234 -17.031 1 97.44 493 TYR A CA 1
ATOM 3893 C C . TYR A 1 493 ? -3.525 -18.828 -17.062 1 97.44 493 TYR A C 1
ATOM 3895 O O . TYR A 1 493 ? -2.541 -18.578 -16.375 1 97.44 493 TYR A O 1
ATOM 3903 N N . TRP A 1 494 ? -4.055 -18.062 -17.953 1 95.38 494 TRP A N 1
ATOM 3904 C CA . TRP A 1 494 ? -3.734 -16.656 -18.125 1 95.38 494 TRP A CA 1
ATOM 3905 C C . TRP A 1 494 ? -5 -15.805 -18.109 1 95.38 494 TRP A C 1
ATOM 3907 O O . TRP A 1 494 ? -5.887 -15.977 -18.953 1 95.38 494 TRP A O 1
ATOM 3917 N N . MET A 1 495 ? -5.145 -14.961 -17.125 1 92.81 495 MET A N 1
ATOM 3918 C CA . MET A 1 495 ? -6.25 -14.008 -17.016 1 92.81 495 MET A CA 1
ATOM 3919 C C . MET A 1 495 ? -5.727 -12.602 -16.766 1 92.81 495 MET A C 1
ATOM 3921 O O . MET A 1 495 ? -5.398 -12.242 -15.633 1 92.81 495 MET A O 1
ATOM 3925 N N . TYR A 1 4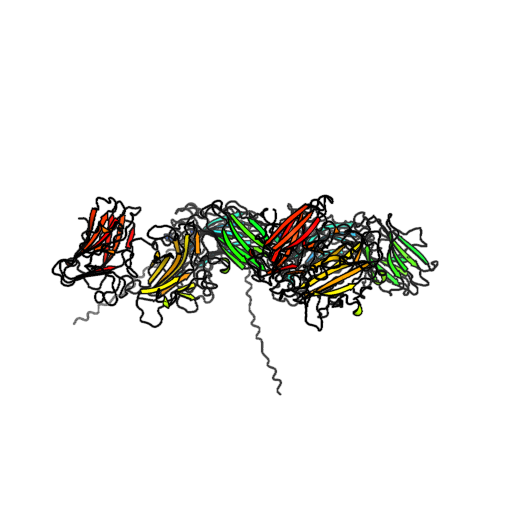96 ? -5.734 -11.812 -17.844 1 89.31 496 TYR A N 1
ATOM 3926 C CA . TYR A 1 496 ? -5.109 -10.5 -17.781 1 89.31 496 TYR A CA 1
ATOM 3927 C C . TYR A 1 496 ? -5.996 -9.438 -18.422 1 89.31 496 TYR A C 1
ATOM 3929 O O . TYR A 1 496 ? -6.453 -9.609 -19.547 1 89.31 496 TYR A O 1
ATOM 3937 N N . GLU A 1 497 ? -6.227 -8.445 -17.562 1 85.56 497 GLU A N 1
ATOM 3938 C CA . GLU A 1 497 ? -6.926 -7.262 -18.047 1 85.56 497 GLU A CA 1
ATOM 3939 C C . GLU A 1 497 ? -5.973 -6.086 -18.219 1 85.56 497 GLU A C 1
ATOM 3941 O O . GLU A 1 497 ? -5.352 -5.645 -17.25 1 85.56 497 GLU A O 1
ATOM 3946 N N . ARG A 1 498 ? -5.789 -5.531 -19.391 1 78.19 498 ARG A N 1
ATOM 3947 C CA . ARG A 1 498 ? -4.82 -4.484 -19.703 1 78.19 498 ARG A CA 1
ATOM 3948 C C . ARG A 1 498 ? -5.215 -3.16 -19.062 1 78.19 498 ARG A C 1
ATOM 3950 O O . ARG A 1 498 ? -4.359 -2.412 -18.578 1 78.19 498 ARG A O 1
ATOM 3957 N N . LEU A 1 499 ? -6.5 -2.777 -19.141 1 72.81 499 LEU A N 1
ATOM 3958 C CA . LEU A 1 499 ? -7.027 -1.53 -18.609 1 72.81 499 LEU A CA 1
ATOM 3959 C C . LEU A 1 499 ? -8.234 -1.795 -17.703 1 72.81 499 LEU A C 1
ATOM 3961 O O . LEU A 1 499 ? -9.148 -2.533 -18.094 1 72.81 499 LEU A O 1
ATOM 3965 N N . ILE A 1 500 ? -8.102 -1.352 -16.562 1 68.69 500 ILE A N 1
ATOM 3966 C CA . ILE A 1 500 ? -9.234 -1.55 -15.664 1 68.69 500 ILE A CA 1
ATOM 3967 C C . ILE A 1 500 ? -10.156 -0.332 -15.719 1 68.69 500 ILE A C 1
ATOM 3969 O O . ILE A 1 500 ? -9.719 0.796 -15.484 1 68.69 500 ILE A O 1
ATOM 3973 N N . ASP A 1 501 ? -11.273 -0.576 -16.078 1 68.81 501 ASP A N 1
ATOM 3974 C CA . ASP A 1 501 ? -12.32 0.436 -16.109 1 68.81 501 ASP A CA 1
ATOM 3975 C C . ASP A 1 501 ? -12.57 1.021 -14.719 1 68.81 501 ASP A C 1
ATOM 3977 O O . ASP A 1 501 ? -12.445 0.321 -13.719 1 68.81 501 ASP A O 1
ATOM 3981 N N . PRO A 1 502 ? -12.859 2.33 -14.719 1 63.56 502 PRO A N 1
ATOM 3982 C CA . PRO A 1 502 ? -13.188 2.963 -13.445 1 63.56 502 PRO A CA 1
ATOM 3983 C C . PRO A 1 502 ? -14.328 2.262 -12.719 1 63.56 502 PRO A C 1
ATOM 3985 O O . PRO A 1 502 ? -14.438 2.352 -11.492 1 63.56 502 PRO A O 1
ATOM 3988 N N . ALA A 1 503 ? -15.148 1.549 -13.555 1 64.12 503 ALA A N 1
ATOM 3989 C CA . ALA A 1 503 ? -16.281 0.863 -12.953 1 64.12 503 ALA A CA 1
ATOM 3990 C C . ALA A 1 503 ? -15.852 -0.445 -12.297 1 64.12 503 ALA A C 1
ATOM 3992 O O . ALA A 1 503 ? -16.625 -1.06 -11.555 1 64.12 503 ALA A O 1
ATOM 3993 N N . GLY A 1 504 ? -14.664 -0.909 -12.57 1 69.56 504 GLY A N 1
ATOM 3994 C CA . GLY A 1 504 ? -14.125 -2.094 -11.922 1 69.56 504 GLY A CA 1
ATOM 3995 C C . GLY A 1 504 ? -13.641 -3.143 -12.906 1 69.56 504 GLY A C 1
ATOM 3996 O O . GLY A 1 504 ? -13.508 -2.869 -14.102 1 69.56 504 GLY A O 1
ATOM 3997 N N . LEU A 1 505 ? -13.336 -4.289 -12.312 1 71.25 505 LEU A N 1
ATOM 3998 C CA . LEU A 1 505 ? -12.852 -5.398 -13.125 1 71.25 505 LEU A CA 1
ATOM 3999 C C . LEU A 1 505 ? -13.969 -5.965 -13.992 1 71.25 505 LEU A C 1
ATOM 4001 O O . LEU A 1 505 ? -15.102 -6.113 -13.531 1 71.25 505 LEU A O 1
ATOM 4005 N N . SER A 1 506 ? -13.602 -6.195 -15.297 1 78.94 506 SER A N 1
ATOM 4006 C CA . SER A 1 506 ? -14.641 -6.633 -16.234 1 78.94 506 SER A CA 1
ATOM 4007 C C . SER A 1 506 ? -14.086 -7.621 -17.25 1 78.94 506 SER A C 1
ATOM 4009 O O . SER A 1 506 ? -14.562 -7.691 -18.391 1 78.94 506 SER A O 1
ATOM 4011 N N . LEU A 1 507 ? -13.023 -8.312 -16.859 1 83.69 507 LEU A N 1
ATOM 4012 C CA . LEU A 1 507 ? -12.438 -9.258 -17.797 1 83.69 507 LEU A CA 1
ATOM 4013 C C . LEU A 1 507 ? -13.398 -10.398 -18.094 1 83.69 507 LEU A C 1
ATOM 4015 O O . LEU A 1 507 ? -13.68 -10.695 -19.266 1 83.69 507 LEU A O 1
ATOM 4019 N N . GLY A 1 508 ? -13.781 -11.07 -17.047 1 88.81 508 GLY A N 1
ATOM 4020 C CA . GLY A 1 508 ? -14.617 -12.25 -17.188 1 88.81 508 GLY A CA 1
ATOM 4021 C C . GLY A 1 508 ? -14.234 -13.367 -16.234 1 88.81 508 GLY A C 1
ATOM 4022 O O . GLY A 1 508 ? -13.812 -13.109 -15.109 1 88.81 508 GLY A O 1
ATOM 4023 N N . SER A 1 509 ? -14.648 -14.57 -16.656 1 91.69 509 SER A N 1
ATOM 4024 C CA . SER A 1 509 ? -14.375 -15.688 -15.75 1 91.69 509 SER A CA 1
ATOM 4025 C C . SER A 1 509 ? -13.852 -16.906 -16.5 1 91.69 509 SER A C 1
ATOM 4027 O O . SER A 1 509 ? -14.031 -17.016 -17.719 1 91.69 509 SER A O 1
ATOM 4029 N N . LEU A 1 510 ? -13.062 -17.641 -15.898 1 96.06 510 LEU A N 1
ATOM 4030 C CA . LEU A 1 510 ? -12.625 -18.969 -16.328 1 96.06 510 LEU A CA 1
ATOM 4031 C C . LEU A 1 510 ? -13.109 -20.047 -15.352 1 96.06 510 LEU A C 1
ATOM 4033 O O . LEU A 1 510 ? -12.859 -19.953 -14.148 1 96.06 510 LEU A O 1
ATOM 4037 N N . ARG A 1 511 ? -13.828 -21.031 -15.938 1 96 511 ARG A N 1
ATOM 4038 C CA . ARG A 1 511 ? -14.406 -22.078 -15.102 1 96 511 ARG A CA 1
ATOM 4039 C C . ARG A 1 511 ? -14.125 -23.453 -15.688 1 96 511 ARG A C 1
ATOM 4041 O O . ARG A 1 511 ? -13.898 -23.594 -16.891 1 96 511 ARG A O 1
ATOM 4048 N N . VAL A 1 512 ? -14.094 -24.438 -14.828 1 97.5 512 VAL A N 1
ATOM 4049 C CA . VAL A 1 512 ? -13.945 -25.828 -15.227 1 97.5 512 VAL A CA 1
ATOM 4050 C C . VAL A 1 512 ? -15.109 -26.656 -14.664 1 97.5 512 VAL A C 1
ATOM 4052 O O . VAL A 1 512 ? -15.492 -26.5 -13.508 1 97.5 512 VAL A O 1
ATOM 4055 N N . TYR A 1 513 ? -15.695 -27.5 -15.555 1 95.94 513 TYR A N 1
ATOM 4056 C CA . TYR A 1 513 ? -16.812 -28.344 -15.172 1 95.94 513 TYR A CA 1
ATOM 4057 C C . TYR A 1 513 ? -16.531 -29.797 -15.477 1 95.94 513 TYR A C 1
ATOM 4059 O O . TYR A 1 513 ? -15.711 -30.109 -16.328 1 95.94 513 TYR A O 1
ATOM 4067 N N . VAL A 1 514 ? -17.156 -30.656 -14.734 1 96 514 VAL A N 1
ATOM 4068 C CA . VAL A 1 514 ? -17.281 -32.062 -15.117 1 96 514 VAL A CA 1
ATOM 4069 C C . VAL A 1 514 ? -18.719 -32.344 -15.555 1 96 514 VAL A C 1
ATOM 4071 O O . VAL A 1 514 ? -19.672 -31.969 -14.875 1 96 514 VAL A O 1
ATOM 4074 N N . ARG A 1 515 ? -18.844 -32.812 -16.703 1 95.19 515 ARG A N 1
ATOM 4075 C CA . ARG A 1 515 ? -20.141 -33.219 -17.234 1 95.19 515 ARG A CA 1
ATOM 4076 C C . ARG A 1 515 ? -20.266 -34.719 -17.328 1 95.19 515 ARG A C 1
ATOM 4078 O O . ARG A 1 515 ? -19.484 -35.375 -18.016 1 95.19 515 ARG A O 1
ATOM 4085 N N . LEU A 1 516 ? -21.266 -35.219 -16.688 1 94.44 516 LEU A N 1
ATOM 4086 C CA . LEU A 1 516 ? -21.469 -36.656 -16.688 1 94.44 516 LEU A CA 1
ATOM 4087 C C . LEU A 1 516 ? -22.281 -37.094 -17.906 1 94.44 516 LEU A C 1
ATOM 4089 O O . LEU A 1 516 ? -23.219 -36.406 -18.312 1 94.44 516 LEU A O 1
ATOM 4093 N N . ILE A 1 517 ? -21.844 -38.156 -18.516 1 94.56 517 ILE A N 1
ATOM 4094 C CA . ILE A 1 517 ? -22.562 -38.719 -19.641 1 94.56 517 ILE A CA 1
ATOM 4095 C C . ILE A 1 517 ? -23.656 -39.656 -19.156 1 94.56 517 ILE A C 1
ATOM 4097 O O . ILE A 1 517 ? -23.5 -40.875 -19.203 1 94.56 517 ILE A O 1
ATOM 4101 N N . LYS A 1 518 ? -24.75 -39.156 -18.781 1 91.62 518 LYS A N 1
ATOM 4102 C CA . LYS A 1 518 ? -25.984 -39.781 -18.359 1 91.62 518 LYS A CA 1
ATOM 4103 C C . LYS A 1 518 ? -27.203 -38.938 -18.703 1 91.62 518 LYS A C 1
ATOM 4105 O O . LYS A 1 518 ? -27.047 -37.781 -19.172 1 91.62 518 LYS A O 1
ATOM 4110 N N . PRO A 1 519 ? -28.359 -39.531 -18.547 1 89.44 519 PRO A N 1
ATOM 4111 C CA . PRO A 1 519 ? -29.531 -38.719 -18.875 1 89.44 519 PRO A CA 1
ATOM 4112 C C . PRO A 1 519 ? -29.531 -37.375 -18.141 1 89.44 519 PRO A C 1
ATOM 4114 O O . PRO A 1 519 ? -29.281 -37.312 -16.922 1 89.44 519 PRO A O 1
ATOM 4117 N N . GLY A 1 520 ? -29.594 -36.219 -18.797 1 86.5 520 GLY A N 1
ATOM 4118 C CA . GLY A 1 520 ? -29.594 -34.875 -18.234 1 86.5 520 GLY A CA 1
ATOM 4119 C C . GLY A 1 520 ? -28.234 -34.219 -18.297 1 86.5 520 GLY A C 1
ATOM 4120 O O . GLY A 1 520 ? -28.125 -33 -18.156 1 86.5 520 GLY A O 1
ATOM 4121 N N . LYS A 1 521 ? -27.234 -35 -18.406 1 87.81 521 LYS A N 1
ATOM 4122 C CA . LYS A 1 521 ? -25.859 -34.531 -18.531 1 87.81 521 LYS A CA 1
ATOM 4123 C C . LYS A 1 521 ? -25.547 -33.469 -17.484 1 87.81 521 LYS A C 1
ATOM 4125 O O . LYS A 1 521 ? -25.141 -32.344 -17.828 1 87.81 521 LYS A O 1
ATOM 4130 N N . PRO A 1 522 ? -25.734 -33.906 -16.25 1 88.25 522 PRO A N 1
ATOM 4131 C CA . PRO A 1 522 ? -25.5 -32.906 -15.188 1 88.25 522 PRO A CA 1
ATOM 4132 C C . PRO A 1 522 ? -24.094 -32.312 -15.25 1 88.25 522 PRO A C 1
ATOM 4134 O O . PRO A 1 522 ? -23.125 -33.031 -15.531 1 88.25 522 PRO A O 1
ATOM 4137 N N . LEU A 1 523 ? -24.062 -31.062 -15.031 1 90.31 523 LEU A N 1
ATOM 4138 C CA . LEU A 1 523 ? -22.844 -30.266 -15.039 1 90.31 523 LEU A CA 1
ATOM 4139 C C . LEU A 1 523 ? -22.469 -29.812 -13.625 1 90.31 523 LEU A C 1
ATOM 4141 O O . LEU A 1 523 ? -23.297 -29.219 -12.93 1 90.31 523 LEU A O 1
ATOM 4145 N N . SER A 1 524 ? -21.25 -30.188 -13.148 1 89.94 524 SER A N 1
ATOM 4146 C CA . SER A 1 524 ? -20.797 -29.781 -11.828 1 89.94 524 SER A CA 1
ATOM 4147 C C . SER A 1 524 ? -19.547 -28.906 -11.93 1 89.94 524 SER A C 1
ATOM 4149 O O . SER A 1 524 ? -18.578 -29.266 -12.617 1 89.94 524 SER A O 1
ATOM 4151 N N . PRO A 1 525 ? -19.578 -27.797 -11.258 1 91.88 525 PRO A N 1
ATOM 4152 C CA . PRO A 1 525 ? -18.375 -26.969 -11.273 1 91.88 525 PRO A CA 1
ATOM 4153 C C . PRO A 1 525 ? -17.219 -27.562 -10.469 1 91.88 525 PRO A C 1
ATOM 4155 O O . PRO A 1 525 ? -17.438 -28.125 -9.391 1 91.88 525 PRO A O 1
ATOM 4158 N N . LEU A 1 526 ? -16.016 -27.484 -10.992 1 95.31 526 LEU A N 1
ATOM 4159 C CA . LEU A 1 526 ? -14.812 -27.969 -10.32 1 95.31 526 LEU A CA 1
ATOM 4160 C C . LEU A 1 526 ? -13.922 -26.812 -9.875 1 95.31 526 LEU A C 1
ATOM 4162 O O . LEU A 1 526 ? -13.219 -26.922 -8.867 1 95.31 526 LEU A O 1
ATOM 4166 N N . TRP A 1 527 ? -13.867 -25.797 -10.617 1 95.88 527 TRP A N 1
ATOM 4167 C CA . TRP A 1 527 ? -12.914 -24.703 -10.477 1 95.88 527 TRP A CA 1
ATOM 4168 C C . TRP A 1 527 ? -13.469 -23.422 -11.109 1 95.88 527 TRP A C 1
ATOM 4170 O O . TRP A 1 527 ? -14.094 -23.469 -12.172 1 95.88 527 TRP A O 1
ATOM 4180 N N . ARG A 1 528 ? -13.305 -22.234 -10.445 1 94.12 528 ARG A N 1
ATOM 4181 C CA . ARG A 1 528 ? -13.781 -20.984 -11.023 1 94.12 528 ARG A CA 1
ATOM 4182 C C . ARG A 1 528 ? -12.938 -19.812 -10.547 1 94.12 528 ARG A C 1
ATOM 4184 O O . ARG A 1 528 ? -12.531 -19.766 -9.383 1 94.12 528 ARG A O 1
ATOM 4191 N N . LEU A 1 529 ? -12.617 -18.938 -11.422 1 92.75 529 LEU A N 1
ATOM 4192 C CA . LEU A 1 529 ? -11.93 -17.688 -11.125 1 92.75 529 LEU A CA 1
ATOM 4193 C C . LEU A 1 529 ? -12.523 -16.547 -11.938 1 92.75 529 LEU A C 1
ATOM 4195 O O . LEU A 1 529 ? -12.945 -16.734 -13.078 1 92.75 529 LEU A O 1
ATOM 4199 N N . TYR A 1 530 ? -12.5 -15.414 -11.336 1 86.5 530 TYR A N 1
ATOM 4200 C CA . TYR A 1 530 ? -13.109 -14.258 -12 1 86.5 530 TYR A CA 1
ATOM 4201 C C . TYR A 1 530 ? -12.094 -13.141 -12.188 1 86.5 530 TYR A C 1
ATOM 4203 O O . TYR A 1 530 ? -11.258 -12.898 -11.312 1 86.5 530 TYR A O 1
ATOM 4211 N N . ASN A 1 531 ? -12.117 -12.617 -13.391 1 85.38 531 ASN A N 1
ATOM 4212 C CA . ASN A 1 531 ? -11.484 -11.336 -13.719 1 85.38 531 ASN A CA 1
ATOM 4213 C C . ASN A 1 531 ? -9.961 -11.43 -13.633 1 85.38 531 ASN A C 1
ATOM 4215 O O . ASN A 1 531 ? -9.398 -12.516 -13.719 1 85.38 531 ASN A O 1
ATOM 4219 N N . HIS A 1 532 ? -9.258 -10.289 -13.523 1 84.62 532 HIS A N 1
ATOM 4220 C CA . HIS A 1 532 ? -7.812 -10.141 -13.664 1 84.62 532 HIS A CA 1
ATOM 4221 C C . HIS A 1 532 ? -7.07 -10.875 -12.547 1 84.62 532 HIS A C 1
ATOM 4223 O O . HIS A 1 532 ? -7.426 -10.75 -11.375 1 84.62 532 HIS A O 1
ATOM 4229 N N . GLN A 1 533 ? -6.062 -11.648 -12.922 1 86.38 533 GLN A N 1
ATOM 4230 C CA . GLN A 1 533 ? -5.199 -12.312 -11.953 1 86.38 533 GLN A CA 1
ATOM 4231 C C . GLN A 1 533 ? -3.768 -11.797 -12.039 1 86.38 533 GLN A C 1
ATOM 4233 O O . GLN A 1 533 ? -3.039 -11.797 -11.047 1 86.38 533 GLN A O 1
ATOM 4238 N N . GLY A 1 534 ? -3.312 -11.477 -13.242 1 83 534 GLY A N 1
ATOM 4239 C CA . GLY A 1 534 ? -1.961 -10.984 -13.453 1 83 534 GLY A CA 1
ATOM 4240 C C . GLY A 1 534 ? -1.453 -11.234 -14.859 1 83 534 GLY A C 1
ATOM 4241 O O . GLY A 1 534 ? -2.061 -11.992 -15.625 1 83 534 GLY A O 1
ATOM 4242 N N . GLU A 1 535 ? -0.332 -10.602 -15.195 1 84.88 535 GLU A N 1
ATOM 4243 C CA . GLU A 1 535 ? 0.25 -10.758 -16.531 1 84.88 535 GLU A CA 1
ATOM 4244 C C . GLU A 1 535 ? 1.292 -11.867 -16.547 1 84.88 535 GLU A C 1
ATOM 4246 O O . GLU A 1 535 ? 2.453 -11.633 -16.875 1 84.88 535 GLU A O 1
ATOM 4251 N N . ARG A 1 536 ? 0.891 -13.023 -16.234 1 87.56 536 ARG A N 1
ATOM 4252 C CA . ARG A 1 536 ? 1.728 -14.219 -16.25 1 87.56 536 ARG A CA 1
ATOM 4253 C C . ARG A 1 536 ? 0.876 -15.484 -16.25 1 87.56 536 ARG A C 1
ATOM 4255 O O . ARG A 1 536 ? -0.343 -15.422 -16.094 1 87.56 536 ARG A O 1
ATOM 4262 N N . TRP A 1 537 ? 1.555 -16.547 -16.484 1 92.25 537 TRP A N 1
ATOM 4263 C CA . TRP A 1 537 ? 0.877 -17.844 -16.375 1 92.25 537 TRP A CA 1
ATOM 4264 C C . TRP A 1 537 ? 0.785 -18.297 -14.922 1 92.25 537 TRP A C 1
ATOM 4266 O O . TRP A 1 537 ? 1.776 -18.25 -14.195 1 92.25 537 TRP A O 1
ATOM 4276 N N . PHE A 1 538 ? -0.444 -18.703 -14.508 1 93.12 538 PHE A N 1
ATOM 4277 C CA . PHE A 1 538 ? -0.684 -19.203 -13.156 1 93.12 538 PHE A CA 1
ATOM 4278 C C . PHE A 1 538 ? -1.009 -20.688 -13.172 1 93.12 538 PHE A C 1
ATOM 4280 O O . PHE A 1 538 ? -1.69 -21.172 -14.078 1 93.12 538 PHE A O 1
ATOM 4287 N N . PRO A 1 539 ? -0.514 -21.406 -12.164 1 94.5 539 PRO A N 1
ATOM 4288 C CA . PRO A 1 539 ? -0.919 -22.812 -12.055 1 94.5 539 PRO A CA 1
ATOM 4289 C C . PRO A 1 539 ? -2.326 -22.969 -11.484 1 94.5 539 PRO A C 1
ATOM 4291 O O . PRO A 1 539 ? -2.768 -22.156 -10.672 1 94.5 539 PRO A O 1
ATOM 4294 N N . ALA A 1 540 ? -3.002 -23.984 -11.945 1 97 540 ALA A N 1
ATOM 4295 C CA . ALA A 1 540 ? -4.328 -24.328 -11.438 1 97 540 ALA A CA 1
ATOM 4296 C C . ALA A 1 540 ? -4.484 -25.844 -11.281 1 97 540 ALA A C 1
ATOM 4298 O O . ALA A 1 540 ? -3.828 -26.609 -11.984 1 97 540 ALA A O 1
ATOM 4299 N N . ARG A 1 541 ? -5.27 -26.25 -10.352 1 97.19 541 ARG A N 1
ATOM 4300 C CA . ARG A 1 541 ? -5.648 -27.656 -10.219 1 97.19 541 ARG A CA 1
ATOM 4301 C C . ARG A 1 541 ? -6.98 -27.797 -9.484 1 97.19 541 ARG A C 1
ATOM 4303 O O . ARG A 1 541 ? -7.348 -26.938 -8.688 1 97.19 541 ARG A O 1
ATOM 4310 N N . ALA A 1 542 ? -7.648 -28.828 -9.75 1 96.81 542 ALA A N 1
ATOM 4311 C CA . ALA A 1 542 ? -8.938 -29.094 -9.109 1 96.81 542 ALA A CA 1
ATOM 4312 C C . ALA A 1 542 ? -9.227 -30.594 -9.102 1 96.81 542 ALA A C 1
ATOM 4314 O O . ALA A 1 542 ? -8.945 -31.297 -10.078 1 96.81 542 ALA A O 1
ATOM 4315 N N . PRO A 1 543 ? -9.742 -31.062 -7.98 1 96.31 543 PRO A N 1
ATOM 4316 C CA . PRO A 1 543 ? -10.18 -32.469 -7.973 1 96.31 543 PRO A CA 1
ATOM 4317 C C . PRO A 1 543 ? -11.414 -32.688 -8.844 1 96.31 543 PRO A C 1
ATOM 4319 O O . PRO A 1 543 ? -12.305 -31.844 -8.898 1 96.31 543 PRO A O 1
ATOM 4322 N N . ILE A 1 544 ? -11.453 -33.812 -9.492 1 96.25 544 ILE A N 1
ATOM 4323 C CA . ILE A 1 544 ? -12.594 -34.156 -10.336 1 96.25 544 ILE A CA 1
ATOM 4324 C C . ILE A 1 544 ? -13.641 -34.875 -9.508 1 96.25 544 ILE A C 1
ATOM 4326 O O . ILE A 1 544 ? -13.625 -36.125 -9.438 1 96.25 544 ILE A O 1
ATOM 4330 N N . VAL A 1 545 ? -14.508 -34.062 -8.953 1 91.38 545 VAL A N 1
ATOM 4331 C CA . VAL A 1 545 ? -15.562 -34.594 -8.102 1 91.38 545 VAL A CA 1
ATOM 4332 C C . VAL A 1 545 ? -16.891 -33.906 -8.43 1 91.38 545 VAL A C 1
ATOM 4334 O O . VAL A 1 545 ? -16.906 -32.781 -8.914 1 91.38 545 VAL A O 1
ATOM 4337 N N . THR A 1 546 ? -17.906 -34.688 -8.227 1 84.81 546 THR A N 1
ATOM 4338 C CA . THR A 1 546 ? -19.219 -34.062 -8.375 1 84.81 546 THR A CA 1
ATOM 4339 C C . THR A 1 546 ? -19.547 -33.188 -7.168 1 84.81 546 THR A C 1
ATOM 4341 O O . THR A 1 546 ? -19.188 -33.531 -6.035 1 84.81 546 THR A O 1
ATOM 4344 N N . THR A 1 547 ? -20.156 -32.062 -7.387 1 71.06 547 THR A N 1
ATOM 4345 C CA . THR A 1 547 ? -20.375 -31.062 -6.34 1 71.06 547 THR A CA 1
ATOM 4346 C C . THR A 1 547 ? -21.312 -31.594 -5.266 1 71.06 547 THR A C 1
ATOM 4348 O O . THR A 1 547 ? -21.141 -31.328 -4.078 1 71.06 547 THR A O 1
ATOM 4351 N N . THR A 1 548 ? -22.297 -32.281 -5.602 1 67.94 548 THR A N 1
ATOM 4352 C CA . THR A 1 548 ? -23.328 -32.719 -4.648 1 67.94 548 THR A CA 1
ATOM 4353 C C . THR A 1 548 ? -22.797 -33.812 -3.742 1 67.94 548 THR A C 1
ATOM 4355 O O . THR A 1 548 ? -22.953 -33.75 -2.521 1 67.94 548 THR A O 1
ATOM 4358 N N . GLU A 1 549 ? -22.047 -34.75 -4.32 1 70 549 GLU A N 1
ATOM 4359 C CA . GLU A 1 549 ? -21.594 -35.906 -3.555 1 70 549 GLU A CA 1
ATOM 4360 C C . GLU A 1 549 ? -20.125 -35.812 -3.189 1 70 549 GLU A C 1
ATOM 4362 O O . GLU A 1 549 ? -19.641 -36.531 -2.312 1 70 549 GLU A O 1
ATOM 4367 N N . ARG A 1 550 ? -19.484 -34.906 -3.699 1 78.56 550 ARG A N 1
ATOM 4368 C CA . ARG A 1 550 ? -18.031 -34.781 -3.566 1 78.56 550 ARG A CA 1
ATOM 4369 C C . ARG A 1 550 ? -17.359 -36.125 -3.801 1 78.56 550 ARG A C 1
ATOM 4371 O O . ARG A 1 550 ? -16.547 -36.594 -2.986 1 78.56 550 ARG A O 1
ATOM 4378 N N . ALA A 1 551 ? -17.812 -36.781 -4.848 1 86.75 551 ALA A N 1
ATOM 4379 C CA . ALA A 1 551 ? -17.297 -38.094 -5.203 1 86.75 551 ALA A CA 1
ATOM 4380 C C . ALA A 1 551 ? -16.828 -38.125 -6.656 1 86.75 551 ALA A C 1
ATOM 4382 O O . ALA A 1 551 ? -17.312 -37.344 -7.488 1 86.75 551 ALA A O 1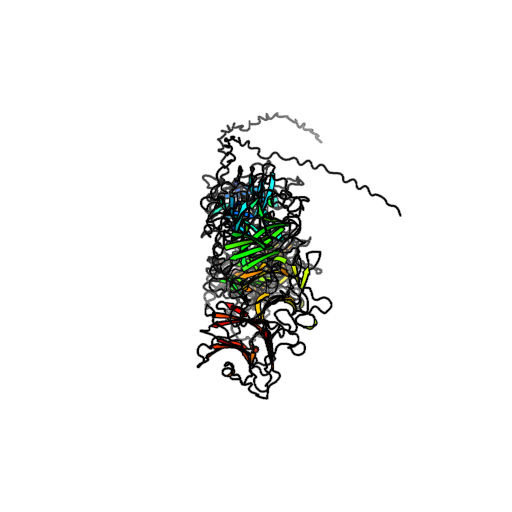
ATOM 4383 N N . PRO A 1 552 ? -15.859 -39.031 -6.938 1 91.94 552 PRO A N 1
ATOM 4384 C CA . PRO A 1 552 ? -15.43 -39.188 -8.328 1 91.94 552 PRO A CA 1
ATOM 4385 C C . PRO A 1 552 ? -16.562 -39.656 -9.242 1 91.94 552 PRO A C 1
ATOM 4387 O O . PRO A 1 552 ? -17.484 -40.344 -8.797 1 91.94 552 PRO A O 1
ATOM 4390 N N . PRO A 1 553 ? -16.5 -39.25 -10.508 1 92.5 553 PRO A N 1
ATOM 4391 C CA . PRO A 1 553 ? -17.547 -39.688 -11.445 1 92.5 553 PRO A CA 1
ATOM 4392 C C . PRO A 1 553 ? -17.672 -41.188 -11.547 1 92.5 553 PRO A C 1
ATOM 4394 O O . PRO A 1 553 ? -16.656 -41.906 -11.617 1 92.5 553 PRO A O 1
ATOM 4397 N N . GLN A 1 554 ? -18.938 -41.656 -11.625 1 91.38 554 GLN A N 1
ATOM 4398 C CA . GLN A 1 554 ? -19.203 -43.094 -11.711 1 91.38 554 GLN A CA 1
ATOM 4399 C C . GLN A 1 554 ? -19.594 -43.5 -13.125 1 91.38 554 GLN A C 1
ATOM 4401 O O . GLN A 1 554 ? -19.766 -44.688 -13.414 1 91.38 554 GLN A O 1
ATOM 4406 N N . THR A 1 555 ? -19.781 -42.5 -13.977 1 93.69 555 THR A N 1
ATOM 4407 C CA . THR A 1 555 ? -20.062 -42.688 -15.391 1 93.69 555 THR A CA 1
ATOM 4408 C C . THR A 1 555 ? -19.047 -41.969 -16.266 1 93.69 555 THR A C 1
ATOM 4410 O O . THR A 1 555 ? -18.188 -41.25 -15.758 1 93.69 555 THR A O 1
ATOM 4413 N N . GLN A 1 556 ? -19.156 -42.281 -17.531 1 95.31 556 GLN A N 1
ATOM 4414 C CA . GLN A 1 556 ? -18.312 -41.5 -18.438 1 95.31 556 GLN A CA 1
ATOM 4415 C C . GLN A 1 556 ? -18.547 -40.031 -18.281 1 95.31 556 GLN A C 1
ATOM 4417 O O . GLN A 1 556 ? -19.656 -39.594 -17.938 1 95.31 556 GLN A O 1
ATOM 4422 N N . TYR A 1 557 ? -17.516 -39.344 -18.406 1 96.19 557 TYR A N 1
ATOM 4423 C CA . TYR A 1 557 ? -17.641 -37.906 -18.188 1 96.19 557 TYR A CA 1
ATOM 4424 C C . TYR A 1 557 ? -16.734 -37.125 -19.125 1 96.19 557 TYR A C 1
ATOM 4426 O O . TYR A 1 557 ? -15.867 -37.719 -19.797 1 96.19 557 TYR A O 1
ATOM 4434 N N . GLU A 1 558 ? -17 -35.844 -19.25 1 96.75 558 GLU A N 1
ATOM 4435 C CA . GLU A 1 558 ? -16.203 -34.875 -19.984 1 96.75 558 GLU A CA 1
ATOM 4436 C C . GLU A 1 558 ? -15.812 -33.688 -19.094 1 96.75 558 GLU A C 1
ATOM 4438 O O . GLU A 1 558 ? -16.516 -33.375 -18.125 1 96.75 558 GLU A O 1
ATOM 4443 N N . ILE A 1 559 ? -14.68 -33.219 -19.312 1 97.56 559 ILE A N 1
ATOM 4444 C CA . ILE A 1 559 ? -14.25 -31.969 -18.672 1 97.56 559 ILE A CA 1
ATOM 4445 C C . ILE A 1 559 ? -14.469 -30.797 -19.609 1 97.56 559 ILE A C 1
ATOM 4447 O O . ILE A 1 559 ? -14.156 -30.875 -20.797 1 97.56 559 ILE A O 1
ATOM 4451 N N . ILE A 1 560 ? -14.992 -29.688 -19.078 1 97.69 560 ILE A N 1
ATOM 4452 C CA . ILE A 1 560 ? -15.297 -28.516 -19.891 1 97.69 560 ILE A CA 1
ATOM 4453 C C . ILE A 1 560 ? -14.57 -27.297 -19.328 1 97.69 560 ILE A C 1
ATOM 4455 O O . ILE A 1 560 ? -14.703 -26.984 -18.141 1 97.69 560 ILE A O 1
ATOM 4459 N N . PHE A 1 561 ? -13.781 -26.656 -20.125 1 98.25 561 PHE A N 1
ATOM 4460 C CA . PHE A 1 561 ? -13.297 -25.328 -19.812 1 98.25 561 PHE A CA 1
ATOM 4461 C C . PHE A 1 561 ? -14.234 -24.266 -20.375 1 98.25 561 PHE A C 1
ATOM 4463 O O . PHE A 1 561 ? -14.508 -24.234 -21.578 1 98.25 561 PHE A O 1
ATOM 4470 N N . GLU A 1 562 ? -14.727 -23.422 -19.5 1 96.31 562 GLU A N 1
ATOM 4471 C CA . GLU A 1 562 ? -15.625 -22.344 -19.922 1 96.31 562 GLU A CA 1
ATOM 4472 C C . GLU A 1 562 ? -14.992 -20.969 -19.688 1 96.31 562 GLU A C 1
ATOM 4474 O O . GLU A 1 562 ? -14.594 -20.656 -18.562 1 96.31 562 GLU A O 1
ATOM 4479 N N . GLY A 1 563 ? -14.812 -20.25 -20.75 1 93.81 563 GLY A N 1
ATOM 4480 C CA . GLY A 1 563 ? -14.477 -18.844 -20.641 1 93.81 563 GLY A CA 1
ATOM 4481 C C . GLY A 1 563 ? -15.664 -17.938 -20.891 1 93.81 563 GLY A C 1
ATOM 4482 O O . GLY A 1 563 ? -16.453 -18.172 -21.797 1 93.81 563 GLY A O 1
ATOM 4483 N N . VAL A 1 564 ? -15.844 -16.984 -19.969 1 90.25 564 VAL A N 1
ATOM 4484 C CA . VAL A 1 564 ? -16.906 -16 -20.141 1 90.25 564 VAL A CA 1
ATOM 4485 C C . VAL A 1 564 ? -16.312 -14.594 -20.172 1 90.25 564 VAL A C 1
ATOM 4487 O O . VAL A 1 564 ? -15.523 -14.234 -19.297 1 90.25 564 VAL A O 1
ATOM 4490 N N . TRP A 1 565 ? -16.703 -13.828 -21.141 1 87.88 565 TRP A N 1
ATOM 4491 C CA . TRP A 1 565 ? -16.219 -12.453 -21.234 1 87.88 565 TRP A CA 1
ATOM 4492 C C . TRP A 1 565 ? -17.078 -11.516 -20.406 1 87.88 565 TRP A C 1
ATOM 4494 O O . TRP A 1 565 ? -18.297 -11.664 -20.359 1 87.88 565 TRP A O 1
ATOM 4504 N N . GLY A 1 566 ? -16.359 -10.562 -19.719 1 82.75 566 GLY A N 1
ATOM 4505 C CA . GLY A 1 566 ? -17.078 -9.445 -19.109 1 82.75 566 GLY A CA 1
ATOM 4506 C C . GLY A 1 566 ? -17.344 -8.32 -20.094 1 82.75 566 GLY A C 1
ATOM 4507 O O . GLY A 1 566 ? -17.156 -8.469 -21.297 1 82.75 566 GLY A O 1
ATOM 4508 N N . GLU A 1 567 ? -17.812 -7.121 -19.594 1 75.94 567 GLU A N 1
ATOM 4509 C CA . GLU A 1 567 ? -18.172 -5.984 -20.438 1 75.94 567 GLU A CA 1
ATOM 4510 C C . GLU A 1 567 ? -16.938 -5.355 -21.078 1 75.94 567 GLU A C 1
ATOM 4512 O O . GLU A 1 567 ? -16.984 -4.867 -22.203 1 75.94 567 GLU A O 1
ATOM 4517 N N . GLY A 1 568 ? -15.789 -5.027 -20.344 1 63.38 568 GLY A N 1
ATOM 4518 C CA . GLY A 1 568 ? -14.617 -4.297 -20.797 1 63.38 568 GLY A CA 1
ATOM 4519 C C . GLY A 1 568 ? -13.75 -5.094 -21.75 1 63.38 568 GLY A C 1
ATOM 4520 O O . GLY A 1 568 ? -13.047 -4.52 -22.594 1 63.38 568 GLY A O 1
ATOM 4521 N N . ARG A 1 569 ? -13.875 -6.184 -22.312 1 62.09 569 ARG A N 1
ATOM 4522 C CA . ARG A 1 569 ? -13.219 -7.172 -23.172 1 62.09 569 ARG A CA 1
ATOM 4523 C C . ARG A 1 569 ? -11.773 -6.77 -23.453 1 62.09 569 ARG A C 1
ATOM 4525 O O . ARG A 1 569 ? -11.242 -7.062 -24.531 1 62.09 569 ARG A O 1
ATOM 4532 N N . VAL A 1 570 ? -11.164 -5.922 -22.641 1 75.88 570 VAL A N 1
ATOM 4533 C CA . VAL A 1 570 ? -9.797 -5.504 -22.906 1 75.88 570 VAL A CA 1
ATOM 4534 C C . VAL A 1 570 ? -8.828 -6.383 -22.109 1 75.88 570 VAL A C 1
ATOM 4536 O O . VAL A 1 570 ? -8.398 -6.008 -21.016 1 75.88 570 VAL A O 1
ATOM 4539 N N . GLY A 1 571 ? -8.711 -7.695 -22.531 1 85.81 571 GLY A N 1
ATOM 4540 C CA . GLY A 1 571 ? -7.785 -8.609 -21.875 1 85.81 571 GLY A CA 1
ATOM 4541 C C . GLY A 1 571 ? -7.73 -9.969 -22.531 1 85.81 571 GLY A C 1
ATOM 4542 O O . GLY A 1 571 ? -8.062 -10.117 -23.703 1 85.81 571 GLY A O 1
ATOM 4543 N N . ASN A 1 572 ? -7.105 -10.875 -21.859 1 91.19 572 ASN A N 1
ATOM 4544 C CA . ASN A 1 572 ? -6.906 -12.227 -22.391 1 91.19 572 ASN A CA 1
ATOM 4545 C C . ASN A 1 572 ? -7.27 -13.289 -21.359 1 91.19 572 ASN A C 1
ATOM 4547 O O . ASN A 1 572 ? -7.02 -13.109 -20.156 1 91.19 572 ASN A O 1
ATOM 4551 N N . ILE A 1 573 ? -7.918 -14.258 -21.844 1 94.06 573 ILE A N 1
ATOM 4552 C CA . ILE A 1 573 ? -8.125 -15.492 -21.078 1 94.06 573 ILE A CA 1
ATOM 4553 C C . ILE A 1 573 ? -7.598 -16.672 -21.875 1 94.06 573 ILE A C 1
ATOM 4555 O O . ILE A 1 573 ? -8.023 -16.906 -23.016 1 94.06 573 ILE A O 1
ATOM 4559 N N . ALA A 1 574 ? -6.645 -17.344 -21.297 1 97 574 ALA A N 1
ATOM 4560 C CA . ALA A 1 574 ? -6.004 -18.438 -22.016 1 97 574 ALA A CA 1
ATOM 4561 C C . ALA A 1 574 ? -5.684 -19.609 -21.078 1 97 574 ALA A C 1
ATOM 4563 O O . ALA A 1 574 ? -5.625 -19.422 -19.859 1 97 574 ALA A O 1
ATOM 4564 N N . ILE A 1 575 ? -5.566 -20.812 -21.672 1 98.12 575 ILE A N 1
ATOM 4565 C CA . ILE A 1 575 ? -5.172 -22 -20.906 1 98.12 575 ILE A CA 1
ATOM 4566 C C . ILE A 1 575 ? -4.074 -22.75 -21.641 1 98.12 575 ILE A C 1
ATOM 4568 O O . ILE A 1 575 ? -3.979 -22.672 -22.875 1 98.12 575 ILE A O 1
ATOM 4572 N N . ASP A 1 576 ? -3.229 -23.406 -20.922 1 97.75 576 ASP A N 1
ATOM 4573 C CA . ASP A 1 576 ? -2.133 -24.203 -21.469 1 97.75 576 ASP A CA 1
ATOM 4574 C C . ASP A 1 576 ? -1.766 -25.344 -20.516 1 97.75 576 ASP A C 1
ATOM 4576 O O . ASP A 1 576 ? -2.139 -25.328 -19.344 1 97.75 576 ASP A O 1
ATOM 4580 N N . ASP A 1 577 ? -1.198 -26.391 -21.078 1 97.06 577 ASP A N 1
ATOM 4581 C CA . ASP A 1 577 ? -0.592 -27.5 -20.344 1 97.06 577 ASP A CA 1
ATOM 4582 C C . ASP A 1 577 ? -1.611 -28.172 -19.422 1 97.06 577 ASP A C 1
ATOM 4584 O O . ASP A 1 577 ? -1.427 -28.203 -18.203 1 97.06 577 ASP A O 1
ATOM 4588 N N . ILE A 1 578 ? -2.561 -28.812 -19.969 1 97.88 578 ILE A N 1
ATOM 4589 C CA . ILE A 1 578 ? -3.557 -29.578 -19.234 1 97.88 578 ILE A CA 1
ATOM 4590 C C . ILE A 1 578 ? -3.006 -30.969 -18.906 1 97.88 578 ILE A C 1
ATOM 4592 O O . ILE A 1 578 ? -2.457 -31.656 -19.766 1 97.88 578 ILE A O 1
ATOM 4596 N N . THR A 1 579 ? -3.111 -31.328 -17.688 1 97.25 579 THR A N 1
ATOM 4597 C CA . THR A 1 579 ? -2.639 -32.625 -17.25 1 97.25 579 THR A CA 1
ATOM 4598 C C . THR A 1 579 ? -3.617 -33.25 -16.25 1 97.25 579 THR A C 1
ATOM 4600 O O . THR A 1 579 ? -4.262 -32.562 -15.484 1 97.25 579 THR A O 1
ATOM 4603 N N . PHE A 1 580 ? -3.723 -34.562 -16.297 1 96.38 580 PHE A N 1
ATOM 4604 C CA . PHE A 1 580 ? -4.535 -35.312 -15.336 1 96.38 580 PHE A CA 1
ATOM 4605 C C . PHE A 1 580 ? -3.668 -36.25 -14.523 1 96.38 580 PHE A C 1
ATOM 4607 O O . PHE A 1 580 ? -2.736 -36.875 -15.047 1 96.38 580 PHE A O 1
ATOM 4614 N N . PHE A 1 581 ? -3.893 -36.375 -13.273 1 96 581 PHE A N 1
ATOM 4615 C CA . PHE A 1 581 ? -3.143 -37.312 -12.445 1 96 581 PHE A CA 1
ATOM 4616 C C . PHE A 1 581 ? -4.012 -37.844 -11.32 1 96 581 PHE A C 1
ATOM 4618 O O . PHE A 1 581 ? -5.074 -37.312 -11.023 1 96 581 PHE A O 1
ATOM 4625 N N . ASP A 1 582 ? -3.549 -38.875 -10.742 1 93.75 582 ASP A N 1
ATOM 4626 C CA . ASP A 1 582 ? -4.289 -39.531 -9.664 1 93.75 582 ASP A CA 1
ATOM 4627 C C . ASP A 1 582 ? -4.105 -38.781 -8.344 1 93.75 582 ASP A C 1
ATOM 4629 O O . ASP A 1 582 ? -2.984 -38.438 -7.98 1 93.75 582 ASP A O 1
ATOM 4633 N N . GLY A 1 583 ? -5.199 -38.5 -7.715 1 93.81 583 GLY A N 1
ATOM 4634 C CA . GLY A 1 583 ? -5.16 -37.875 -6.406 1 93.81 583 GLY A CA 1
ATOM 4635 C C . GLY A 1 583 ? -6.332 -36.938 -6.148 1 93.81 583 GLY A C 1
ATOM 4636 O O . GLY A 1 583 ? -6.812 -36.281 -7.066 1 93.81 583 GLY A O 1
ATOM 4637 N N . ASP A 1 584 ? -6.828 -36.906 -4.938 1 94.19 584 ASP A N 1
ATOM 4638 C CA . ASP A 1 584 ? -7.793 -35.906 -4.492 1 94.19 584 ASP A CA 1
ATOM 4639 C C . ASP A 1 584 ? -7.094 -34.625 -4.086 1 94.19 584 ASP A C 1
ATOM 4641 O O . ASP A 1 584 ? -7.051 -34.281 -2.9 1 94.19 584 ASP A O 1
ATOM 4645 N N . CYS A 1 585 ? -6.746 -33.906 -5.113 1 96.19 585 CYS A N 1
ATOM 4646 C CA . CYS A 1 585 ? -5.836 -32.812 -4.918 1 96.19 585 CYS A CA 1
ATOM 4647 C C . CYS A 1 585 ? -6.555 -31.625 -4.273 1 96.19 585 CYS A C 1
ATOM 4649 O O . CYS A 1 585 ? -7.789 -31.578 -4.242 1 96.19 585 CYS A O 1
ATOM 4651 N N . THR A 1 586 ? -5.773 -30.75 -3.688 1 95.12 586 THR A N 1
ATOM 4652 C CA . THR A 1 586 ? -6.285 -29.484 -3.17 1 95.12 586 THR A CA 1
ATOM 4653 C C . THR A 1 586 ? -6.375 -28.453 -4.281 1 95.12 586 THR A C 1
ATOM 4655 O O . THR A 1 586 ? -5.441 -28.297 -5.074 1 95.12 586 THR A O 1
ATOM 4658 N N . THR A 1 587 ? -7.477 -27.75 -4.359 1 95.31 587 THR A N 1
ATOM 4659 C CA . THR A 1 587 ? -7.699 -26.766 -5.406 1 95.31 587 THR A CA 1
ATOM 4660 C C . THR A 1 587 ? -6.656 -25.656 -5.328 1 95.31 587 THR A C 1
ATOM 4662 O O . THR A 1 587 ? -6.301 -25.203 -4.234 1 95.31 587 THR A O 1
ATOM 4665 N N . GLU A 1 588 ? -6.195 -25.281 -6.523 1 94.25 588 GLU A N 1
ATOM 4666 C CA . GLU A 1 588 ? -5.266 -24.156 -6.656 1 94.25 588 GLU A CA 1
ATOM 4667 C C . GLU A 1 588 ? -5.723 -23.188 -7.746 1 94.25 588 GLU A C 1
ATOM 4669 O O . GLU A 1 588 ? -6.023 -23.609 -8.867 1 94.25 588 GLU A O 1
ATOM 4674 N N . PRO A 1 589 ? -5.688 -21.938 -7.422 1 92.31 589 PRO A N 1
ATOM 4675 C CA . PRO A 1 589 ? -5.586 -21.328 -6.094 1 92.31 589 PRO A CA 1
ATOM 4676 C C . PRO A 1 589 ? -6.785 -21.641 -5.203 1 92.31 589 PRO A C 1
ATOM 4678 O O . PRO A 1 589 ? -7.832 -22.062 -5.699 1 92.31 589 PRO A O 1
ATOM 4681 N N . LEU A 1 590 ? -6.684 -21.391 -3.943 1 89.31 590 LEU A N 1
ATOM 4682 C CA . LEU A 1 590 ? -7.715 -21.797 -2.99 1 89.31 590 LEU A CA 1
ATOM 4683 C C . LEU A 1 590 ? -9.023 -21.062 -3.277 1 89.31 590 LEU A C 1
ATOM 4685 O O . LEU A 1 590 ? -10.109 -21.641 -3.107 1 89.31 590 LEU A O 1
ATOM 4689 N N . GLY A 1 591 ? -8.93 -19.906 -3.73 1 88.31 591 GLY A N 1
ATOM 4690 C CA . GLY A 1 591 ? -10.125 -19.125 -3.992 1 88.31 591 GLY A CA 1
ATOM 4691 C C . GLY A 1 591 ? -10.875 -19.562 -5.234 1 88.31 591 GLY A C 1
ATOM 4692 O O . GLY A 1 591 ? -12 -19.125 -5.48 1 88.31 591 GLY A O 1
ATOM 4693 N N . ALA A 1 592 ? -10.336 -20.5 -5.973 1 94.06 592 ALA A N 1
ATOM 4694 C CA . ALA A 1 592 ? -10.961 -20.969 -7.211 1 94.06 592 ALA A CA 1
ATOM 4695 C C . ALA A 1 592 ? -11.805 -22.219 -6.961 1 94.06 592 ALA A C 1
ATOM 4697 O O . ALA A 1 592 ? -12.43 -22.75 -7.887 1 94.06 592 ALA A O 1
ATOM 4698 N N . ALA A 1 593 ? -11.906 -22.672 -5.73 1 91.06 593 ALA A N 1
ATOM 4699 C CA . ALA A 1 593 ? -12.664 -23.875 -5.41 1 91.06 593 ALA A CA 1
ATOM 4700 C C . ALA A 1 593 ? -14.156 -23.656 -5.645 1 91.06 593 ALA A C 1
ATOM 4702 O O . ALA A 1 593 ? -14.688 -22.578 -5.359 1 91.06 593 ALA A O 1
ATOM 4703 N N . ALA A 1 594 ? -14.75 -24.656 -6.195 1 88.62 594 ALA A N 1
ATOM 4704 C CA . ALA A 1 594 ? -16.203 -24.625 -6.32 1 88.62 594 ALA A CA 1
ATOM 4705 C C . ALA A 1 594 ? -16.875 -24.812 -4.965 1 88.62 594 ALA A C 1
ATOM 4707 O O . ALA A 1 594 ? -16.5 -25.703 -4.199 1 88.62 594 ALA A O 1
ATOM 4708 N N . VAL A 1 595 ? -17.766 -23.922 -4.664 1 87.19 595 VAL A N 1
ATOM 4709 C CA . VAL A 1 595 ? -18.484 -23.984 -3.393 1 87.19 595 VAL A CA 1
ATOM 4710 C C . VAL A 1 595 ? -19.969 -24.188 -3.645 1 87.19 595 VAL A C 1
ATOM 4712 O O . VAL A 1 595 ? -20.594 -23.453 -4.414 1 87.19 595 VAL A O 1
ATOM 4715 N N . LEU A 1 596 ? -20.484 -25.219 -2.984 1 87.62 596 LEU A N 1
ATOM 4716 C CA . LEU A 1 596 ? -21.906 -25.484 -3.125 1 87.62 596 LEU A CA 1
ATOM 4717 C C . LEU A 1 596 ? -22.734 -24.297 -2.635 1 87.62 596 LEU A C 1
ATOM 4719 O O . LEU A 1 596 ? -22.453 -23.734 -1.571 1 87.62 596 LEU A O 1
ATOM 4723 N N . GLY A 1 597 ? -23.688 -23.922 -3.393 1 90 597 GLY A N 1
ATOM 4724 C CA . GLY A 1 597 ? -24.562 -22.812 -3.014 1 90 597 GLY A CA 1
ATOM 4725 C C . GLY A 1 597 ? -24.141 -21.484 -3.629 1 90 597 GLY A C 1
ATOM 4726 O O . GLY A 1 597 ? -24.938 -20.562 -3.701 1 90 597 GLY A O 1
ATOM 4727 N N . GLU A 1 598 ? -22.875 -21.359 -3.973 1 91.69 598 GLU A N 1
ATOM 4728 C CA . GLU A 1 598 ? -22.438 -20.141 -4.668 1 91.69 598 GLU A CA 1
ATOM 4729 C C . GLU A 1 598 ? -23.094 -20.031 -6.039 1 91.69 598 GLU A C 1
ATOM 4731 O O . GLU A 1 598 ? -23.266 -21.031 -6.738 1 91.69 598 GLU A O 1
ATOM 4736 N N . CYS A 1 599 ? -23.547 -18.797 -6.293 1 93.25 599 CYS A N 1
ATOM 4737 C CA . CYS A 1 599 ? -24.25 -18.641 -7.566 1 93.25 599 CYS A CA 1
ATOM 4738 C C . CYS A 1 599 ? -24.094 -17.219 -8.102 1 93.25 599 CYS A C 1
ATOM 4740 O O . CYS A 1 599 ? -24.422 -16.25 -7.414 1 93.25 599 CYS A O 1
ATOM 4742 N N . PHE A 1 600 ? -23.641 -17.141 -9.281 1 90.19 600 PHE A N 1
ATOM 4743 C CA . PHE A 1 600 ? -23.5 -15.844 -9.953 1 90.19 600 PHE A CA 1
ATOM 4744 C C . PHE A 1 600 ? -24.625 -15.641 -10.961 1 90.19 600 PHE A C 1
ATOM 4746 O O . PHE A 1 600 ? -24.688 -14.594 -11.617 1 90.19 600 PHE A O 1
ATOM 4753 N N . PHE A 1 601 ? -25.516 -16.625 -11.078 1 91.31 601 PHE A N 1
ATOM 4754 C CA . PHE A 1 601 ? -26.781 -16.609 -11.789 1 91.31 601 PHE A CA 1
ATOM 4755 C C . PHE A 1 601 ? -26.578 -16.281 -13.266 1 91.31 601 PHE A C 1
ATOM 4757 O O . PHE A 1 601 ? -27.359 -15.57 -13.875 1 91.31 601 PHE A O 1
ATOM 4764 N N . GLU A 1 602 ? -25.469 -16.734 -13.742 1 82.56 602 GLU A N 1
ATOM 4765 C CA . GLU A 1 602 ? -25.156 -16.469 -15.148 1 82.56 602 GLU A CA 1
ATOM 4766 C C . GLU A 1 602 ? -25.859 -17.469 -16.062 1 82.56 602 GLU A C 1
ATOM 4768 O O . GLU A 1 602 ? -26.312 -17.109 -17.156 1 82.56 602 GLU A O 1
ATOM 4773 N N . ARG A 1 603 ? -25.828 -18.656 -15.625 1 77.75 603 ARG A N 1
ATOM 4774 C CA . ARG A 1 603 ? -26.375 -19.734 -16.453 1 77.75 603 ARG A CA 1
ATOM 4775 C C . ARG A 1 603 ? -27.703 -20.234 -15.891 1 77.75 603 ARG A C 1
ATOM 4777 O O . ARG A 1 603 ? -28.672 -20.422 -16.641 1 77.75 603 ARG A O 1
ATOM 4784 N N . ASP A 1 604 ? -27.672 -20.453 -14.68 1 86.5 604 ASP A N 1
ATOM 4785 C CA . ASP A 1 604 ? -28.828 -20.984 -13.977 1 86.5 604 ASP A CA 1
ATOM 4786 C C . ASP A 1 604 ? -28.859 -20.516 -12.523 1 86.5 604 ASP A C 1
ATOM 4788 O O . ASP A 1 604 ? -28.188 -19.547 -12.172 1 86.5 604 ASP A O 1
ATOM 4792 N N . THR A 1 605 ? -29.75 -21.094 -11.781 1 92.12 605 THR A N 1
ATOM 4793 C CA . THR A 1 605 ? -29.906 -20.656 -10.398 1 92.12 605 THR A CA 1
ATOM 4794 C C . THR A 1 605 ? -29.047 -21.5 -9.469 1 92.12 605 THR A C 1
ATOM 4796 O O . THR A 1 605 ? -29.203 -21.453 -8.242 1 92.12 605 THR A O 1
ATOM 4799 N N . CYS A 1 606 ? -28.156 -22.297 -9.984 1 89 606 CYS A N 1
ATOM 4800 C CA . CYS A 1 606 ? -27.172 -23.078 -9.242 1 89 606 CYS A CA 1
ATOM 4801 C C . CYS A 1 606 ? -27.844 -23.906 -8.156 1 89 606 CYS A C 1
ATOM 4803 O O . CYS A 1 606 ? -27.297 -24.047 -7.055 1 89 606 CYS A O 1
ATOM 4805 N N . GLY A 1 607 ? -29 -24.359 -8.375 1 87.62 607 GLY A N 1
ATOM 4806 C CA . GLY A 1 607 ? -29.703 -25.203 -7.406 1 87.62 607 GLY A CA 1
ATOM 4807 C C . GLY A 1 607 ? -30.656 -24.422 -6.523 1 87.62 607 GLY A C 1
ATOM 4808 O O . GLY A 1 607 ? -31.438 -25.016 -5.781 1 87.62 607 GLY A O 1
ATOM 4809 N N . TRP A 1 608 ? -30.516 -23.078 -6.555 1 93.25 608 TRP A N 1
ATOM 4810 C CA . TRP A 1 608 ? -31.516 -22.297 -5.84 1 93.25 608 TRP A CA 1
ATOM 4811 C C . TRP A 1 608 ? -32.875 -22.422 -6.504 1 93.25 608 TRP A C 1
ATOM 4813 O O . TRP A 1 608 ? -33 -22.328 -7.727 1 93.25 608 TRP A O 1
ATOM 4823 N N . THR A 1 609 ? -33.875 -22.656 -5.676 1 91.88 609 THR A N 1
ATOM 4824 C CA . THR A 1 609 ? -35.219 -22.938 -6.234 1 91.88 609 THR A CA 1
ATOM 4825 C C . THR A 1 609 ? -36.25 -21.969 -5.664 1 91.88 609 THR A C 1
ATOM 4827 O O . THR A 1 609 ? -36.375 -21.828 -4.445 1 91.88 609 THR A O 1
ATOM 4830 N N . PRO A 1 610 ? -36.906 -21.328 -6.605 1 90.94 610 PRO A N 1
ATOM 4831 C CA . PRO A 1 610 ? -38.031 -20.516 -6.109 1 90.94 610 PRO A CA 1
ATOM 4832 C C . PRO A 1 610 ? -39.156 -21.344 -5.527 1 90.94 610 PRO A C 1
ATOM 4834 O O . PRO A 1 610 ? -39.531 -22.391 -6.09 1 90.94 610 PRO A O 1
ATOM 4837 N N . ILE A 1 611 ? -39.625 -21 -4.379 1 84.44 611 ILE A N 1
ATOM 4838 C CA . ILE A 1 611 ? -40.688 -21.734 -3.695 1 84.44 611 ILE A CA 1
ATOM 4839 C C . ILE A 1 611 ? -41.906 -20.844 -3.562 1 84.44 611 ILE A C 1
ATOM 4841 O O . ILE A 1 611 ? -41.781 -19.625 -3.416 1 84.44 611 ILE A O 1
ATOM 4845 N N . SER A 1 612 ? -43.062 -21.562 -3.875 1 70.31 612 SER A N 1
ATOM 4846 C CA . SER A 1 612 ? -44.312 -20.812 -3.744 1 70.31 612 SER A CA 1
ATOM 4847 C C . SER A 1 612 ? -44.562 -20.391 -2.301 1 70.31 612 SER A C 1
ATOM 4849 O O . SER A 1 612 ? -44.062 -21.031 -1.367 1 70.31 612 SER A O 1
ATOM 4851 N N . GLU A 1 613 ? -45.125 -19.156 -2.102 1 61.94 613 GLU A N 1
ATOM 4852 C CA . GLU A 1 613 ? -45.406 -18.547 -0.808 1 61.94 613 GLU A CA 1
ATOM 4853 C C . GLU A 1 613 ? -46.125 -19.516 0.119 1 61.94 613 GLU A C 1
ATOM 4855 O O . GLU A 1 613 ? -45.938 -19.469 1.338 1 61.94 613 GLU A O 1
ATOM 4860 N N . TYR A 1 614 ? -47.031 -20.359 -0.408 1 55.59 614 TYR A N 1
ATOM 4861 C CA . TYR A 1 614 ? -47.906 -21.219 0.38 1 55.59 614 TYR A CA 1
ATOM 4862 C C . TYR A 1 614 ? -47.219 -22.547 0.686 1 55.59 614 TYR A C 1
ATOM 4864 O O . TYR A 1 614 ? -47.781 -23.391 1.398 1 55.59 614 TYR A O 1
ATOM 4872 N N . ASP A 1 615 ? -46.094 -22.734 0.057 1 53.31 615 ASP A N 1
ATOM 4873 C CA . ASP A 1 615 ? -45.406 -23.984 0.291 1 53.31 615 ASP A CA 1
ATOM 4874 C C . ASP A 1 615 ? -44.594 -23.938 1.596 1 53.31 615 ASP A C 1
ATOM 4876 O O . ASP A 1 615 ? -43.719 -23.109 1.753 1 53.31 615 ASP A O 1
ATOM 4880 N N . ASP A 1 616 ? -45.219 -24.281 2.654 1 47.38 616 ASP A N 1
ATOM 4881 C CA . ASP A 1 616 ? -44.594 -24.312 3.977 1 47.38 616 ASP A CA 1
ATOM 4882 C C . ASP A 1 616 ? -43.344 -25.172 3.977 1 47.38 616 ASP A C 1
ATOM 4884 O O . ASP A 1 616 ? -42.812 -25.531 5.039 1 47.38 616 ASP A O 1
ATOM 4888 N N . GLY A 1 617 ? -42.5 -25.172 3.027 1 47.25 617 GLY A N 1
ATOM 4889 C CA . GLY A 1 617 ? -41.125 -25.531 2.691 1 47.25 617 GLY A CA 1
ATOM 4890 C C . GLY A 1 617 ? -40.75 -26.922 3.133 1 47.25 617 GLY A C 1
ATOM 4891 O O . GLY A 1 617 ? -39.719 -27.453 2.715 1 47.25 617 GLY A O 1
ATOM 4892 N N . LEU A 1 618 ? -41.312 -27.5 4.293 1 47.59 618 LEU A N 1
ATOM 4893 C CA . LEU A 1 618 ? -40.719 -28.734 4.836 1 47.59 618 LEU A CA 1
ATOM 4894 C C . LEU A 1 618 ? -41.156 -29.938 4.012 1 47.59 618 LEU A C 1
ATOM 4896 O O . LEU A 1 618 ? -40.469 -30.969 4.012 1 47.59 618 LEU A O 1
ATOM 4900 N N . SER A 1 619 ? -42.281 -29.969 3.561 1 43.34 619 SER A N 1
ATOM 4901 C CA . SER A 1 619 ? -42.781 -31.172 2.926 1 43.34 619 SER A CA 1
ATOM 4902 C C . SER A 1 619 ? -42.031 -31.484 1.639 1 43.34 619 SER A C 1
ATOM 4904 O O . SER A 1 619 ? -42.031 -32.625 1.18 1 43.34 619 SER A O 1
ATOM 4906 N N . THR A 1 620 ? -41.625 -30.5 0.957 1 43.69 620 THR A N 1
ATOM 4907 C CA . THR A 1 620 ? -41.062 -30.766 -0.36 1 43.69 620 THR A CA 1
ATOM 4908 C C . THR A 1 620 ? -39.562 -31.094 -0.251 1 43.69 620 THR A C 1
ATOM 4910 O O . THR A 1 620 ? -38.875 -31.234 -1.267 1 43.69 620 THR A O 1
ATOM 4913 N N . ILE A 1 621 ? -39 -31.016 0.852 1 45.06 621 ILE A N 1
ATOM 4914 C CA . ILE A 1 621 ? -37.625 -31.406 0.915 1 45.06 621 ILE A CA 1
ATOM 4915 C C . ILE A 1 621 ? -37.5 -32.906 0.674 1 45.06 621 ILE A C 1
ATOM 4917 O O . ILE A 1 621 ? -36.406 -33.406 0.423 1 45.06 621 ILE A O 1
ATOM 4921 N N . SER A 1 622 ? -38.531 -33.844 1.135 1 34.5 622 SER A N 1
ATOM 4922 C CA . SER A 1 622 ? -38.375 -35.281 0.847 1 34.5 622 SER A CA 1
ATOM 4923 C C . SER A 1 622 ? -38.531 -35.562 -0.645 1 34.5 622 SER A C 1
ATOM 4925 O O . SER A 1 622 ? -39.438 -35.031 -1.296 1 34.5 622 SER A O 1
ATOM 4927 N N . PRO A 1 623 ? -37.5 -36.125 -1.34 1 34.09 623 PRO A N 1
ATOM 4928 C CA . PRO A 1 623 ? -37.688 -36.562 -2.73 1 34.09 623 PRO A CA 1
ATOM 4929 C C . PRO A 1 623 ? -39.031 -37.219 -2.971 1 34.09 623 PRO A C 1
ATOM 4931 O O . PRO A 1 623 ? -39.219 -38.406 -2.645 1 34.09 623 PRO A O 1
ATOM 4934 N N . THR A 1 624 ? -40.125 -36.781 -2.463 1 31.31 624 THR A N 1
ATOM 4935 C CA . THR A 1 624 ? -41.281 -37.594 -2.84 1 31.31 624 THR A CA 1
ATOM 4936 C C . THR A 1 624 ? -41.438 -37.625 -4.359 1 31.31 624 THR A C 1
ATOM 4938 O O . THR A 1 624 ? -41.188 -36.625 -5.039 1 31.31 624 THR A O 1
ATOM 4941 N N . THR A 1 625 ? -41.5 -38.938 -5.023 1 32.28 625 THR A N 1
ATOM 4942 C CA . THR A 1 625 ? -41.75 -39.438 -6.375 1 32.28 625 THR A CA 1
ATOM 4943 C C . THR A 1 625 ? -42.875 -38.656 -7.035 1 32.28 625 THR A C 1
ATOM 4945 O O . THR A 1 625 ? -43.094 -38.75 -8.242 1 32.28 625 THR A O 1
ATOM 4948 N N . GLU A 1 626 ? -44.094 -38.531 -6.359 1 31.58 626 GLU A N 1
ATOM 4949 C CA . GLU A 1 626 ? -45.281 -38.312 -7.176 1 31.58 626 GLU A CA 1
ATOM 4950 C C . GLU A 1 626 ? -45.344 -36.844 -7.676 1 31.58 626 GLU A C 1
ATOM 4952 O O . GLU A 1 626 ? -45.156 -35.906 -6.902 1 31.58 626 GLU A O 1
ATOM 4957 N N . PRO A 1 627 ? -45.312 -36.75 -9.031 1 33.56 627 PRO A N 1
ATOM 4958 C CA . PRO A 1 627 ? -45.562 -35.469 -9.664 1 33.56 627 PRO A CA 1
ATOM 4959 C C . PRO A 1 627 ? -46.844 -34.781 -9.125 1 33.56 627 PRO A C 1
ATOM 4961 O O . PRO A 1 627 ? -47.938 -35.312 -9.25 1 33.56 627 PRO A O 1
ATOM 4964 N N . LYS A 1 628 ? -46.906 -34.281 -7.98 1 34.09 628 LYS A N 1
ATOM 4965 C CA . LYS A 1 628 ? -48.219 -33.688 -7.652 1 34.09 628 LYS A CA 1
ATOM 4966 C C . LYS A 1 628 ? -48.625 -32.688 -8.711 1 34.09 628 LYS A C 1
ATOM 4968 O O . LYS A 1 628 ? -47.844 -31.797 -9.086 1 34.09 628 LYS A O 1
ATOM 4973 N N . THR A 1 629 ? -49.656 -32.969 -9.547 1 32.91 629 THR A N 1
ATOM 4974 C CA . THR A 1 629 ? -50.438 -32.219 -10.523 1 32.91 629 THR A CA 1
ATOM 4975 C C . THR A 1 629 ? -50.906 -30.875 -9.953 1 32.91 629 THR A C 1
ATOM 4977 O O . THR A 1 629 ? -51.969 -30.359 -10.312 1 32.91 629 THR A O 1
ATOM 4980 N N . THR A 1 630 ? -50.406 -30.391 -8.852 1 34.12 630 THR A N 1
ATOM 4981 C CA . THR A 1 630 ? -51.156 -29.172 -8.539 1 34.12 630 THR A CA 1
ATOM 4982 C C . THR A 1 630 ? -51.219 -28.25 -9.75 1 34.12 630 THR A C 1
ATOM 4984 O O . THR A 1 630 ? -50.188 -28.047 -10.43 1 34.12 630 THR A O 1
ATOM 4987 N N . ASN A 1 631 ? -52.344 -28.094 -10.336 1 34.5 631 ASN A N 1
ATOM 4988 C CA . ASN A 1 631 ? -52.719 -27.219 -11.461 1 34.5 631 ASN A CA 1
ATOM 4989 C C . ASN A 1 631 ? -51.938 -25.906 -11.414 1 34.5 631 ASN A C 1
ATOM 4991 O O . ASN A 1 631 ? -51.625 -25.328 -12.461 1 34.5 631 ASN A O 1
ATOM 4995 N N . ALA A 1 632 ? -52.594 -24.875 -10.461 1 34.59 632 ALA A N 1
ATOM 4996 C CA . ALA A 1 632 ? -52.25 -23.469 -10.633 1 34.59 632 ALA A CA 1
ATOM 4997 C C . ALA A 1 632 ? -50.75 -23.25 -10.32 1 34.59 632 ALA A C 1
ATOM 4999 O O . ALA A 1 632 ? -50.344 -23.297 -9.156 1 34.59 632 ALA A O 1
ATOM 5000 N N . VAL A 1 633 ? -49.875 -23.641 -11.047 1 39.09 633 VAL A N 1
ATOM 5001 C CA . VAL A 1 633 ? -48.469 -23.219 -10.977 1 39.09 633 VAL A CA 1
ATOM 5002 C C . VAL A 1 633 ? -48.406 -21.766 -10.523 1 39.09 633 VAL A C 1
ATOM 5004 O O . VAL A 1 633 ? -48.688 -20.844 -11.305 1 39.09 633 VAL A O 1
ATOM 5007 N N . GLU A 1 634 ? -48.938 -21.359 -9.43 1 46.38 634 GLU A N 1
ATOM 5008 C CA . GLU A 1 634 ? -48.688 -20 -8.938 1 46.38 634 GLU A CA 1
ATOM 5009 C C . GLU A 1 634 ? -47.25 -19.594 -9.195 1 46.38 634 GLU A C 1
ATOM 5011 O O . GLU A 1 634 ? -46.312 -20.281 -8.797 1 46.38 634 GLU A O 1
ATOM 5016 N N . GLU A 1 635 ? -47.062 -18.797 -10.164 1 58.06 635 GLU A N 1
ATOM 5017 C CA . GLU A 1 635 ? -45.844 -18.266 -10.766 1 58.06 635 GLU A CA 1
ATOM 5018 C C . GLU A 1 635 ? -44.875 -17.75 -9.688 1 58.06 635 GLU A C 1
ATOM 5020 O O . GLU A 1 635 ? -45.281 -16.969 -8.828 1 58.06 635 GLU A O 1
ATOM 5025 N N . SER A 1 636 ? -43.781 -18.469 -9.352 1 69.56 636 SER A N 1
ATOM 5026 C CA . SER A 1 636 ? -42.719 -18.016 -8.445 1 69.56 636 SER A CA 1
ATOM 5027 C C . SER A 1 636 ? -42.312 -16.578 -8.75 1 69.56 636 SER A C 1
ATOM 5029 O O . SER A 1 636 ? -42.219 -16.188 -9.914 1 69.56 636 SER A O 1
ATOM 5031 N N . LEU A 1 637 ? -42.281 -15.891 -7.625 1 83.5 637 LEU A N 1
ATOM 5032 C CA . LEU A 1 637 ? -42 -14.477 -7.789 1 83.5 637 LEU A CA 1
ATOM 5033 C C . LEU A 1 637 ? -40.5 -14.25 -8.031 1 83.5 637 LEU A C 1
ATOM 5035 O O . LEU A 1 637 ? -40.125 -13.32 -8.75 1 83.5 637 LEU A O 1
ATOM 5039 N N . TRP A 1 638 ? -39.719 -15.188 -7.523 1 92.06 638 TRP A N 1
ATOM 5040 C CA . TRP A 1 638 ? -38.312 -15.102 -7.871 1 92.06 638 TRP A CA 1
ATOM 5041 C C . TRP A 1 638 ? -38.062 -15.609 -9.289 1 92.06 638 TRP A C 1
ATOM 5043 O O . TRP A 1 638 ? -38.5 -16.719 -9.633 1 92.06 638 TRP A O 1
ATOM 5053 N N . LYS A 1 639 ? -37.438 -14.781 -10.148 1 91.56 639 LYS A N 1
ATOM 5054 C CA . LYS A 1 639 ? -37.156 -15.156 -11.531 1 91.56 639 LYS A CA 1
ATOM 5055 C C . LYS A 1 639 ? -35.75 -14.703 -11.953 1 91.56 639 LYS A C 1
ATOM 5057 O O . LYS A 1 639 ? -35.219 -13.734 -11.406 1 91.56 639 LYS A O 1
ATOM 5062 N N . MET A 1 640 ? -35.219 -15.438 -12.812 1 92.94 640 MET A N 1
ATOM 5063 C CA . MET A 1 640 ? -33.969 -14.992 -13.445 1 92.94 640 MET A CA 1
ATOM 5064 C C . MET A 1 640 ? -34.25 -13.844 -14.414 1 92.94 640 MET A C 1
ATOM 5066 O O . MET A 1 640 ? -35.25 -13.844 -15.133 1 92.94 640 MET A O 1
ATOM 5070 N N . ALA A 1 641 ? -33.375 -12.961 -14.43 1 92.38 641 ALA A N 1
ATOM 5071 C CA . ALA A 1 641 ? -33.5 -11.852 -15.367 1 92.38 641 ALA A CA 1
ATOM 5072 C C . ALA A 1 641 ? -33.375 -12.328 -16.812 1 92.38 641 ALA A C 1
ATOM 5074 O O . ALA A 1 641 ? -32.5 -13.156 -17.125 1 92.38 641 ALA A O 1
ATOM 5075 N N . ARG A 1 642 ? -34.281 -11.844 -17.609 1 89.44 642 ARG A N 1
ATOM 5076 C CA . ARG A 1 642 ? -34.281 -12.094 -19.047 1 89.44 642 ARG A CA 1
ATOM 5077 C C . ARG A 1 642 ? -34.281 -10.781 -19.828 1 89.44 642 ARG A C 1
ATOM 5079 O O . ARG A 1 642 ? -34.562 -9.719 -19.281 1 89.44 642 ARG A O 1
ATOM 5086 N N . LEU A 1 643 ? -33.875 -10.945 -21.094 1 87.38 643 LEU A N 1
ATOM 5087 C CA . LEU A 1 643 ? -33.812 -9.734 -21.906 1 87.38 643 LEU A CA 1
ATOM 5088 C C . LEU A 1 643 ? -35.156 -9.047 -21.984 1 87.38 643 LEU A C 1
ATOM 5090 O O . LEU A 1 643 ? -35.25 -7.816 -22.016 1 87.38 643 LEU A O 1
ATOM 5094 N N . ASP A 1 644 ? -36.188 -9.859 -21.969 1 88.12 644 ASP A N 1
ATOM 5095 C CA . ASP A 1 644 ? -37.531 -9.305 -22.141 1 88.12 644 ASP A CA 1
ATOM 5096 C C . ASP A 1 644 ? -38.188 -9.047 -20.797 1 88.12 644 ASP A C 1
ATOM 5098 O O . ASP A 1 644 ? -39.281 -8.453 -20.734 1 88.12 644 ASP A O 1
ATOM 5102 N N . TYR A 1 645 ? -37.594 -9.469 -19.719 1 89.75 645 TYR A N 1
ATOM 5103 C CA . TYR A 1 645 ? -38.219 -9.359 -18.406 1 89.75 645 TYR A CA 1
ATOM 5104 C C . TYR A 1 645 ? -37.156 -9.133 -17.328 1 89.75 645 TYR A C 1
ATOM 5106 O O . TYR A 1 645 ? -36.562 -10.078 -16.812 1 89.75 645 TYR A O 1
ATOM 5114 N N . LYS A 1 646 ? -36.969 -7.938 -16.922 1 89.75 646 LYS A N 1
ATOM 5115 C CA . LYS A 1 646 ? -36 -7.523 -15.914 1 89.75 646 LYS A CA 1
ATOM 5116 C C . LYS A 1 646 ? -36.281 -6.109 -15.414 1 89.75 646 LYS A C 1
ATOM 5118 O O . LYS A 1 646 ? -37 -5.348 -16.078 1 89.75 646 LYS A O 1
ATOM 5123 N N . PRO A 1 647 ? -35.812 -5.801 -14.234 1 88.25 647 PRO A N 1
ATOM 5124 C CA . PRO A 1 647 ? -35.906 -4.406 -13.797 1 88.25 647 PRO A CA 1
ATOM 5125 C C . PRO A 1 647 ? -35.219 -3.441 -14.758 1 88.25 647 PRO A C 1
ATOM 5127 O O . PRO A 1 647 ? -34.125 -3.754 -15.281 1 88.25 647 PRO A O 1
ATOM 5130 N N . ALA A 1 648 ? -35.781 -2.281 -14.992 1 85.06 648 ALA A N 1
ATOM 5131 C CA . ALA A 1 648 ? -35.281 -1.324 -15.984 1 85.06 648 ALA A CA 1
ATOM 5132 C C . ALA A 1 648 ? -33.906 -0.823 -15.625 1 85.06 648 ALA A C 1
ATOM 5134 O O . ALA A 1 648 ? -33.656 -0.367 -14.5 1 85.06 648 ALA A O 1
ATOM 5135 N N . GLY A 1 649 ? -33 -0.983 -16.562 1 84.69 649 GLY A N 1
ATOM 5136 C CA . GLY A 1 649 ? -31.672 -0.367 -16.469 1 84.69 649 GLY A CA 1
ATOM 5137 C C . GLY A 1 649 ? -30.719 -1.139 -15.602 1 84.69 649 GLY A C 1
ATOM 5138 O O . GLY A 1 649 ? -29.562 -0.72 -15.406 1 84.69 649 GLY A O 1
ATOM 5139 N N . LEU A 1 650 ? -31.141 -2.266 -15.039 1 88.94 650 LEU A N 1
ATOM 5140 C CA . LEU A 1 650 ? -30.281 -2.992 -14.117 1 88.94 650 LEU A CA 1
ATOM 5141 C C . LEU A 1 650 ? -29.406 -3.994 -14.867 1 88.94 650 LEU A C 1
ATOM 5143 O O . LEU A 1 650 ? -29.906 -4.809 -15.641 1 88.94 650 LEU A O 1
ATOM 5147 N N . LEU A 1 651 ? -28.062 -3.816 -14.711 1 86.88 651 LEU A N 1
ATOM 5148 C CA . LEU A 1 651 ? -27.109 -4.785 -15.219 1 86.88 651 LEU A CA 1
ATOM 5149 C C . LEU A 1 651 ? -26.578 -5.672 -14.094 1 86.88 651 LEU A C 1
ATOM 5151 O O . LEU A 1 651 ? -26.578 -5.266 -12.93 1 86.88 651 LEU A O 1
ATOM 5155 N N . ASP A 1 652 ? -26.25 -6.832 -14.438 1 89 652 ASP A N 1
ATOM 5156 C CA . ASP A 1 652 ? -25.781 -7.73 -13.383 1 89 652 ASP A CA 1
ATOM 5157 C C . ASP A 1 652 ? -24.5 -7.215 -12.75 1 89 652 ASP A C 1
ATOM 5159 O O . ASP A 1 652 ? -23.797 -6.387 -13.336 1 89 652 ASP A O 1
ATOM 5163 N N . HIS A 1 653 ? -24.25 -7.68 -11.578 1 86.88 653 HIS A N 1
ATOM 5164 C CA . HIS A 1 653 ? -23.094 -7.223 -10.82 1 86.88 653 HIS A CA 1
ATOM 5165 C C . HIS A 1 653 ? -21.812 -7.871 -11.336 1 86.88 653 HIS A C 1
ATOM 5167 O O . HIS A 1 653 ? -20.734 -7.266 -11.289 1 86.88 653 HIS A O 1
ATOM 5173 N N . THR A 1 654 ? -21.891 -9.094 -11.844 1 85 654 THR A N 1
ATOM 5174 C CA . THR A 1 654 ? -20.719 -9.898 -12.195 1 85 654 THR A CA 1
ATOM 5175 C C . THR A 1 654 ? -20.031 -9.352 -13.438 1 85 654 THR A C 1
ATOM 5177 O O . THR A 1 654 ? -18.844 -9.047 -13.414 1 85 654 THR A O 1
ATOM 5180 N N . PHE A 1 655 ? -20.844 -9.25 -14.586 1 79.69 655 PHE A N 1
ATOM 5181 C CA . PHE A 1 655 ? -20.25 -8.906 -15.875 1 79.69 655 PHE A CA 1
ATOM 5182 C C . PHE A 1 655 ? -20.922 -7.664 -16.453 1 79.69 655 PHE A C 1
ATOM 5184 O O . PHE A 1 655 ? -20.609 -7.254 -17.578 1 79.69 655 PHE A O 1
ATOM 5191 N N . ARG A 1 656 ? -21.828 -7.098 -15.703 1 81.88 656 ARG A N 1
ATOM 5192 C CA . ARG A 1 656 ? -22.625 -5.984 -16.203 1 81.88 656 ARG A CA 1
ATOM 5193 C C . ARG A 1 656 ? -23.391 -6.375 -17.453 1 81.88 656 ARG A C 1
ATOM 5195 O O . ARG A 1 656 ? -23.406 -5.621 -18.438 1 81.88 656 ARG A O 1
ATOM 5202 N N . SER A 1 657 ? -23.844 -7.559 -17.406 1 81.31 657 SER A N 1
ATOM 5203 C CA . SER A 1 657 ? -24.719 -8.078 -18.453 1 81.31 657 SER A CA 1
ATOM 5204 C C . SER A 1 657 ? -26.188 -7.766 -18.172 1 81.31 657 SER A C 1
ATOM 5206 O O . SER A 1 657 ? -26.562 -7.574 -17.016 1 81.31 657 SER A O 1
ATOM 5208 N N . PRO A 1 658 ? -26.922 -7.625 -19.25 1 84.19 658 PRO A N 1
ATOM 5209 C CA . PRO A 1 658 ? -28.344 -7.352 -19.016 1 84.19 658 PRO A CA 1
ATOM 5210 C C . PRO A 1 658 ? -29.047 -8.5 -18.297 1 84.19 658 PRO A C 1
ATOM 5212 O O . PRO A 1 658 ? -30.141 -8.305 -17.734 1 84.19 658 PRO A O 1
ATOM 5215 N N . THR A 1 659 ? -28.453 -9.68 -18.391 1 87.69 659 THR A N 1
ATOM 5216 C CA . THR A 1 659 ? -28.984 -10.836 -17.672 1 87.69 659 THR A CA 1
ATOM 5217 C C . THR A 1 659 ? -27.938 -11.367 -16.688 1 87.69 659 THR A C 1
ATOM 5219 O O . THR A 1 659 ? -26.828 -10.852 -16.609 1 87.69 659 THR A O 1
ATOM 5222 N N . GLY A 1 660 ? -28.375 -12.281 -15.852 1 89.56 660 GLY A N 1
ATOM 5223 C CA . GLY A 1 660 ? -27.375 -12.891 -14.969 1 89.56 660 GLY A CA 1
ATOM 5224 C C . GLY A 1 660 ? -27.641 -12.625 -13.5 1 89.56 660 GLY A C 1
ATOM 5225 O O . GLY A 1 660 ? -26.703 -12.539 -12.703 1 89.56 660 GLY A O 1
ATOM 5226 N N . TYR A 1 661 ? -28.75 -12.305 -13.148 1 93.75 661 TYR A N 1
ATOM 5227 C CA . TYR A 1 661 ? -29.156 -12.141 -11.758 1 93.75 661 TYR A CA 1
ATOM 5228 C C . TYR A 1 661 ? -30.609 -12.594 -11.547 1 93.75 661 TYR A C 1
ATOM 5230 O O . TYR A 1 661 ? -31.328 -12.859 -12.516 1 93.75 661 TYR A O 1
ATOM 5238 N N . VAL A 1 662 ? -31.047 -12.75 -10.297 1 95.5 662 VAL A N 1
ATOM 5239 C CA . VAL A 1 662 ? -32.438 -13.117 -9.969 1 95.5 662 VAL A CA 1
ATOM 5240 C C . VAL A 1 662 ? -33.125 -11.953 -9.273 1 95.5 662 VAL A C 1
ATOM 5242 O O . VAL A 1 662 ? -32.469 -11.094 -8.68 1 95.5 662 VAL A O 1
ATOM 5245 N N . PHE A 1 663 ? -34.375 -11.875 -9.477 1 94.38 663 PHE A N 1
ATOM 5246 C CA . PHE A 1 663 ? -35.094 -10.773 -8.852 1 94.38 663 PHE A CA 1
ATOM 5247 C C . PHE A 1 663 ? -36.562 -11.133 -8.648 1 94.38 663 PHE A C 1
ATOM 5249 O O . PHE A 1 663 ? -37.062 -12.102 -9.227 1 94.38 663 PHE A O 1
ATOM 5256 N N . PHE A 1 664 ? -37.25 -10.492 -7.727 1 91.94 664 PHE A N 1
ATOM 5257 C CA . PHE A 1 664 ? -38.688 -10.445 -7.641 1 91.94 664 PHE A CA 1
ATOM 5258 C C . PHE A 1 664 ? -39.188 -9 -7.656 1 91.94 664 PHE A C 1
ATOM 5260 O O . PHE A 1 664 ? -38.531 -8.102 -7.145 1 91.94 664 PHE A O 1
ATOM 5267 N N . ASP A 1 665 ? -40.125 -8.859 -8.398 1 89.19 665 ASP A N 1
ATOM 5268 C CA . ASP A 1 665 ? -40.719 -7.535 -8.547 1 89.19 665 ASP A CA 1
ATOM 5269 C C . ASP A 1 665 ? -42.25 -7.613 -8.43 1 89.19 665 ASP A C 1
ATOM 5271 O O . ASP A 1 665 ? -42.906 -8.125 -9.328 1 89.19 665 ASP A O 1
ATOM 5275 N N . VAL A 1 666 ? -42.75 -7.066 -7.316 1 87.12 666 VAL A N 1
ATOM 5276 C CA . VAL A 1 666 ? -44.188 -7.078 -7.066 1 87.12 666 VAL A CA 1
ATOM 5277 C C . VAL A 1 666 ? -44.812 -5.738 -7.477 1 87.12 666 VAL A C 1
ATOM 5279 O O . VAL A 1 666 ? -44.281 -4.68 -7.137 1 87.12 666 VAL A O 1
ATOM 5282 N N . PHE A 1 667 ? -45.844 -5.891 -8.32 1 84.5 667 PHE A N 1
ATOM 5283 C CA . PHE A 1 667 ? -46.469 -4.66 -8.797 1 84.5 667 PHE A CA 1
ATOM 5284 C C . PHE A 1 667 ? -47.875 -4.504 -8.219 1 84.5 667 PHE A C 1
ATOM 5286 O O . PHE A 1 667 ? -48.812 -5.121 -8.711 1 84.5 667 PHE A O 1
ATOM 5293 N N . HIS A 1 668 ? -48.031 -3.654 -7.426 1 81.06 668 HIS A N 1
ATOM 5294 C CA . HIS A 1 668 ? -49.281 -3.135 -6.879 1 81.06 668 HIS A CA 1
ATOM 5295 C C . HIS A 1 668 ? -50.219 -4.266 -6.488 1 81.06 668 HIS A C 1
ATOM 5297 O O . HIS A 1 668 ? -51.344 -4.352 -7.008 1 81.06 668 HIS A O 1
ATOM 5303 N N . LYS A 1 669 ? -49.812 -5.023 -5.559 1 80.25 669 LYS A N 1
ATOM 5304 C CA . LYS A 1 669 ? -50.688 -6.059 -5.008 1 80.25 669 LYS A CA 1
ATOM 5305 C C . LYS A 1 669 ? -51.281 -5.625 -3.674 1 80.25 669 LYS A C 1
ATOM 5307 O O . LYS A 1 669 ? -50.625 -4.895 -2.912 1 80.25 669 LYS A O 1
ATOM 5312 N N . SER A 1 670 ? -52.469 -5.875 -3.459 1 81.44 670 SER A N 1
ATOM 5313 C CA . SER A 1 670 ? -53.156 -5.492 -2.232 1 81.44 670 SER A CA 1
ATOM 5314 C C . SER A 1 670 ? -52.625 -6.27 -1.033 1 81.44 670 SER A C 1
ATOM 5316 O O . SER A 1 670 ? -52.625 -5.762 0.09 1 81.44 670 SER A O 1
ATOM 5318 N N . VAL A 1 671 ? -52.219 -7.5 -1.266 1 83.56 671 VAL A N 1
ATOM 5319 C CA . VAL A 1 671 ? -51.688 -8.328 -0.192 1 83.56 671 VAL A CA 1
ATOM 5320 C C . VAL A 1 671 ? -50.156 -8.414 -0.309 1 83.56 671 VAL A C 1
ATOM 5322 O O . VAL A 1 671 ? -49.625 -8.477 -1.416 1 83.56 671 VAL A O 1
ATOM 5325 N N . ILE A 1 672 ? -49.531 -8.375 0.859 1 87.25 672 ILE A N 1
ATOM 5326 C CA . ILE A 1 672 ? -48.062 -8.5 0.909 1 87.25 672 ILE A CA 1
ATOM 5327 C C . ILE A 1 672 ? -47.656 -9.883 0.395 1 87.25 672 ILE A C 1
ATOM 5329 O O . ILE A 1 672 ? -48.219 -10.898 0.825 1 87.25 672 ILE A O 1
ATOM 5333 N N . GLN A 1 673 ? -46.812 -9.828 -0.614 1 86.88 673 GLN A N 1
ATOM 5334 C CA . GLN A 1 673 ? -46.281 -11.07 -1.151 1 86.88 673 GLN A CA 1
ATOM 5335 C C . GLN A 1 673 ? -44.969 -11.438 -0.453 1 86.88 673 GLN A C 1
ATOM 5337 O O . GLN A 1 673 ? -44.219 -10.555 -0.039 1 86.88 673 GLN A O 1
ATOM 5342 N N . ARG A 1 674 ? -44.75 -12.711 -0.32 1 89.69 674 ARG A N 1
ATOM 5343 C CA . ARG A 1 674 ? -43.531 -13.188 0.336 1 89.69 674 ARG A CA 1
ATOM 5344 C C . ARG A 1 674 ? -42.812 -14.234 -0.516 1 89.69 674 ARG A C 1
ATOM 5346 O O . ARG A 1 674 ? -42.75 -15.406 -0.143 1 89.69 674 ARG A O 1
ATOM 5353 N N . PRO A 1 675 ? -42.188 -13.766 -1.603 1 91.25 675 PRO A N 1
ATOM 5354 C CA . PRO A 1 675 ? -41.438 -14.711 -2.432 1 91.25 675 PRO A CA 1
ATOM 5355 C C . PRO A 1 675 ? -40.25 -15.32 -1.698 1 91.25 675 PRO A C 1
ATOM 5357 O O . PRO A 1 675 ? -39.594 -14.633 -0.916 1 91.25 675 PRO A O 1
ATOM 5360 N N . LYS A 1 676 ? -40 -16.609 -1.975 1 93.5 676 LYS A N 1
ATOM 5361 C CA . LYS A 1 676 ? -38.906 -17.328 -1.316 1 93.5 676 LYS A CA 1
ATOM 5362 C C . LYS A 1 676 ? -38 -18 -2.338 1 93.5 676 LYS A C 1
ATOM 5364 O O . LYS A 1 676 ? -38.469 -18.531 -3.344 1 93.5 676 LYS A O 1
ATOM 5369 N N . LEU A 1 677 ? -36.75 -17.844 -2.162 1 94.62 677 LEU A N 1
ATOM 5370 C CA . LEU A 1 677 ? -35.688 -18.547 -2.914 1 94.62 677 LEU A CA 1
ATOM 5371 C C . LEU A 1 677 ? -34.875 -19.438 -1.999 1 94.62 677 LEU A C 1
ATOM 5373 O O . LEU A 1 677 ? -34.219 -18.953 -1.067 1 94.62 677 LEU A O 1
ATOM 5377 N N . ARG A 1 678 ? -34.906 -20.703 -2.234 1 94.12 678 ARG A N 1
ATOM 5378 C CA . ARG A 1 678 ? -34.281 -21.688 -1.342 1 94.12 678 ARG A CA 1
ATOM 5379 C C . ARG A 1 678 ? -32.969 -22.203 -1.91 1 94.12 678 ARG A C 1
ATOM 5381 O O . ARG A 1 678 ? -32.875 -22.484 -3.105 1 94.12 678 ARG A O 1
ATOM 5388 N N . SER A 1 679 ? -32.031 -22.422 -0.996 1 94.44 679 SER A N 1
ATOM 5389 C CA . SER A 1 679 ? -30.734 -22.953 -1.376 1 94.44 679 SER A CA 1
ATOM 5390 C C . SER A 1 679 ? -30.781 -24.469 -1.519 1 94.44 679 SER A C 1
ATOM 5392 O O . SER A 1 679 ? -31.75 -25.109 -1.099 1 94.44 679 SER A O 1
ATOM 5394 N N . PRO A 1 680 ? -29.75 -25.031 -2.209 1 90.44 680 PRO A N 1
ATOM 5395 C CA . PRO A 1 680 ? -29.578 -26.469 -2.059 1 90.44 680 PRO A CA 1
ATOM 5396 C C . PRO A 1 680 ? -29.172 -26.875 -0.641 1 90.44 680 PRO A C 1
ATOM 5398 O O . PRO A 1 680 ? -28.875 -26.016 0.188 1 90.44 680 PRO A O 1
ATOM 5401 N N . LEU A 1 681 ? -29.312 -28.141 -0.423 1 89.62 681 LEU A N 1
ATOM 5402 C CA . LEU A 1 681 ? -28.891 -28.594 0.902 1 89.62 681 LEU A CA 1
ATOM 5403 C C . LEU A 1 681 ? -27.406 -28.359 1.121 1 89.62 681 LEU A C 1
ATOM 5405 O O . LEU A 1 681 ? -26.562 -28.906 0.396 1 89.62 681 LEU A O 1
ATOM 5409 N N . LEU A 1 682 ? -27.125 -27.5 2.07 1 90.62 682 LEU A N 1
ATOM 5410 C CA . LEU A 1 682 ? -25.75 -27.109 2.344 1 90.62 682 LEU A CA 1
ATOM 5411 C C . LEU A 1 682 ? -25.203 -27.875 3.541 1 90.62 682 LEU A C 1
ATOM 5413 O O . LEU A 1 682 ? -25.938 -28.172 4.484 1 90.62 682 LEU A O 1
ATOM 5417 N N . GLU A 1 683 ? -23.938 -28.156 3.414 1 84.88 683 GLU A N 1
ATOM 5418 C CA . GLU A 1 683 ? -23.281 -28.906 4.484 1 84.88 683 GLU A CA 1
ATOM 5419 C C . GLU A 1 683 ? -22.562 -27.969 5.457 1 84.88 683 GLU A C 1
ATOM 5421 O O . GLU A 1 683 ? -22.219 -26.844 5.098 1 84.88 683 GLU A O 1
ATOM 5426 N N . VAL A 1 684 ? -22.422 -28.531 6.66 1 81.44 684 VAL A N 1
ATOM 5427 C CA . VAL A 1 684 ? -21.75 -27.766 7.699 1 81.44 684 VAL A CA 1
ATOM 5428 C C . VAL A 1 684 ? -20.266 -27.688 7.406 1 81.44 684 VAL A C 1
ATOM 5430 O O . VAL A 1 684 ? -19.672 -28.656 6.926 1 81.44 684 VAL A O 1
ATOM 5433 N N . SER A 1 685 ? -19.703 -26.516 7.598 1 76.88 685 SER A N 1
ATOM 5434 C CA . SER A 1 685 ? -18.266 -26.312 7.402 1 76.88 685 SER A CA 1
ATOM 5435 C C . SER A 1 685 ? -17.469 -26.906 8.57 1 76.88 685 SER A C 1
ATOM 5437 O O . SER A 1 685 ? -18.031 -27.188 9.625 1 76.88 685 SER A O 1
ATOM 5439 N N . PHE A 1 686 ? -16.172 -27.062 8.297 1 70.88 686 PHE A N 1
ATOM 5440 C CA . PHE A 1 686 ? -15.281 -27.594 9.328 1 70.88 686 PHE A CA 1
ATOM 5441 C C . PHE A 1 686 ? -15.289 -26.719 10.562 1 70.88 686 PHE A C 1
ATOM 5443 O O . PHE A 1 686 ? -15.266 -27.219 11.695 1 70.88 686 PHE A O 1
ATOM 5450 N N . SER A 1 687 ? -15.367 -25.391 10.344 1 75.5 687 SER A N 1
ATOM 5451 C CA . SER A 1 687 ? -15.344 -24.453 11.453 1 75.5 687 SER A CA 1
ATOM 5452 C C . SER A 1 687 ? -16.734 -24.281 12.062 1 75.5 687 SER A C 1
ATOM 5454 O O . SER A 1 687 ? -16.875 -23.672 13.125 1 75.5 687 SER A O 1
ATOM 5456 N N . GLY A 1 688 ? -17.703 -24.766 11.438 1 80.62 688 GLY A N 1
ATOM 5457 C CA . GLY A 1 688 ? -19.078 -24.672 11.906 1 80.62 688 GLY A CA 1
ATOM 5458 C C . GLY A 1 688 ? -19.75 -23.359 11.555 1 80.62 688 GLY A C 1
ATOM 5459 O O . GLY A 1 688 ? -20.938 -23.172 11.797 1 80.62 688 GLY A O 1
ATOM 5460 N N . VAL A 1 689 ? -18.953 -22.422 11.102 1 90.31 689 VAL A N 1
ATOM 5461 C CA . VAL A 1 689 ? -19.516 -21.125 10.766 1 90.31 689 VAL A CA 1
ATOM 5462 C C . VAL A 1 689 ? -19.016 -20.688 9.398 1 90.31 689 VAL A C 1
ATOM 5464 O O . VAL A 1 689 ? -17.844 -20.891 9.062 1 90.31 689 VAL A O 1
ATOM 5467 N N . ARG A 1 690 ? -19.938 -20.141 8.57 1 92.5 690 ARG A N 1
ATOM 5468 C CA . ARG A 1 690 ? -19.609 -19.578 7.262 1 92.5 690 ARG A CA 1
ATOM 5469 C C . ARG A 1 690 ? -20.172 -18.172 7.102 1 92.5 690 ARG A C 1
ATOM 5471 O O . ARG A 1 690 ? -21.156 -17.812 7.742 1 92.5 690 ARG A O 1
ATOM 5478 N N . CYS A 1 691 ? -19.484 -17.469 6.332 1 93.06 691 CYS A N 1
ATOM 5479 C CA . CYS A 1 691 ? -19.984 -16.141 5.996 1 93.06 691 CYS A CA 1
ATOM 5480 C C . CYS A 1 691 ? -20.688 -16.141 4.645 1 93.06 691 CYS A C 1
ATOM 5482 O O . CYS A 1 691 ? -20.078 -16.484 3.627 1 93.06 691 CYS A O 1
ATOM 5484 N N . LEU A 1 692 ? -21.969 -15.836 4.656 1 95.69 692 LEU A N 1
ATOM 5485 C CA . LEU A 1 692 ? -22.719 -15.664 3.422 1 95.69 692 LEU A CA 1
ATOM 5486 C C . LEU A 1 692 ? -22.609 -14.242 2.898 1 95.69 692 LEU A C 1
ATOM 5488 O O . LEU A 1 692 ? -22.859 -13.281 3.635 1 95.69 692 LEU A O 1
ATOM 5492 N N . GLY A 1 693 ? -22.062 -14.133 1.713 1 94.5 693 GLY A N 1
ATOM 5493 C CA . GLY A 1 693 ? -22.047 -12.844 1.04 1 94.5 693 GLY A CA 1
ATOM 5494 C C . GLY A 1 693 ? -22.875 -12.812 -0.222 1 94.5 693 GLY A C 1
ATOM 5495 O O . GLY A 1 693 ? -22.984 -13.812 -0.932 1 94.5 693 GLY A O 1
ATOM 5496 N N . PHE A 1 694 ? -23.531 -11.641 -0.49 1 96.06 694 PHE A N 1
ATOM 5497 C CA . PHE A 1 694 ? -24.297 -11.492 -1.724 1 96.06 694 PHE A CA 1
ATOM 5498 C C . PHE A 1 694 ? -24.469 -10.016 -2.08 1 96.06 694 PHE A C 1
ATOM 5500 O O . PHE A 1 694 ? -24.281 -9.141 -1.231 1 96.06 694 PHE A O 1
ATOM 5507 N N . TRP A 1 695 ? -24.734 -9.773 -3.279 1 94.5 695 TRP A N 1
ATOM 5508 C CA . TRP A 1 695 ? -25.016 -8.422 -3.752 1 94.5 695 TRP A CA 1
ATOM 5509 C C . TRP A 1 695 ? -26.516 -8.25 -4.016 1 94.5 695 TRP A C 1
ATOM 5511 O O . TRP A 1 695 ? -27.172 -9.156 -4.52 1 94.5 695 TRP A O 1
ATOM 5521 N N . PHE A 1 696 ? -27.031 -7.047 -3.666 1 94.44 696 PHE A N 1
ATOM 5522 C CA . PHE A 1 696 ? -28.469 -6.836 -3.842 1 94.44 696 PHE A CA 1
ATOM 5523 C C . PHE A 1 696 ? -28.75 -5.418 -4.324 1 94.44 696 PHE A C 1
ATOM 5525 O O . PHE A 1 696 ? -27.906 -4.531 -4.191 1 94.44 696 PHE A O 1
ATOM 5532 N N . VAL A 1 697 ? -29.812 -5.262 -4.992 1 92.69 697 VAL A N 1
ATOM 5533 C CA . VAL A 1 697 ? -30.406 -3.979 -5.34 1 92.69 697 VAL A CA 1
ATOM 5534 C C . VAL A 1 697 ? -31.844 -3.922 -4.824 1 92.69 697 VAL A C 1
ATOM 5536 O O . VAL A 1 697 ? -32.594 -4.883 -4.977 1 92.69 697 VAL A O 1
ATOM 5539 N N . ALA A 1 698 ? -32.125 -2.838 -4.125 1 89.88 698 ALA A N 1
ATOM 5540 C CA . ALA A 1 698 ? -33.5 -2.621 -3.662 1 89.88 698 ALA A CA 1
ATOM 5541 C C . ALA A 1 698 ? -34.219 -1.62 -4.555 1 89.88 698 ALA A C 1
ATOM 5543 O O . ALA A 1 698 ? -33.688 -0.559 -4.879 1 89.88 698 ALA A O 1
ATOM 5544 N N . PHE A 1 699 ? -35.25 -2.125 -5.047 1 80.44 699 PHE A N 1
ATOM 5545 C CA . PHE A 1 699 ? -36 -1.173 -5.859 1 80.44 699 PHE A CA 1
ATOM 5546 C C . PHE A 1 699 ? -37.5 -1.228 -5.523 1 80.44 699 PHE A C 1
ATOM 5548 O O . PHE A 1 699 ? -37.969 -2.246 -5.039 1 80.44 699 PHE A O 1
ATOM 5555 N N . GLY A 1 700 ? -38.125 -0.135 -5.32 1 71.06 700 GLY A N 1
ATOM 5556 C CA . GLY A 1 700 ? -39.562 -0.093 -5.098 1 71.06 700 GLY A CA 1
ATOM 5557 C C . GLY A 1 700 ? -40 1.059 -4.211 1 71.06 700 GLY A C 1
ATOM 5558 O O . GLY A 1 700 ? -39.188 1.667 -3.527 1 71.06 700 GLY A O 1
ATOM 5559 N N . ARG A 1 701 ? -41.219 1.377 -4.371 1 66.5 701 ARG A N 1
ATOM 5560 C CA . ARG A 1 701 ? -41.812 2.594 -3.834 1 66.5 701 ARG A CA 1
ATOM 5561 C C . ARG A 1 701 ? -42.438 2.338 -2.467 1 66.5 701 ARG A C 1
ATOM 5563 O O . ARG A 1 701 ? -42.75 3.281 -1.739 1 66.5 701 ARG A O 1
ATOM 5570 N N . SER A 1 702 ? -42.625 1.022 -2.123 1 67.88 702 SER A N 1
ATOM 5571 C CA . SER A 1 702 ? -43.375 0.74 -0.913 1 67.88 702 SER A CA 1
ATOM 5572 C C . SER A 1 702 ? -42.469 0.668 0.311 1 67.88 702 SER A C 1
ATOM 5574 O O . SER A 1 702 ? -41.312 0.212 0.218 1 67.88 702 SER A O 1
ATOM 5576 N N . ASP A 1 703 ? -43 1.085 1.414 1 69.94 703 ASP A N 1
ATOM 5577 C CA . ASP A 1 703 ? -42.344 1.073 2.707 1 69.94 703 ASP A CA 1
ATOM 5578 C C . ASP A 1 703 ? -42.188 -0.349 3.244 1 69.94 703 ASP A C 1
ATOM 5580 O O . ASP A 1 703 ? -41.375 -0.618 4.105 1 69.94 703 ASP A O 1
ATOM 5584 N N . ALA A 1 704 ? -42.938 -1.224 2.711 1 77.81 704 ALA A N 1
ATOM 5585 C CA . ALA A 1 704 ? -42.969 -2.574 3.266 1 77.81 704 ALA A CA 1
ATOM 5586 C C . ALA A 1 704 ? -42 -3.492 2.551 1 77.81 704 ALA A C 1
ATOM 5588 O O . ALA A 1 704 ? -41.844 -4.656 2.926 1 77.81 704 ALA A O 1
ATOM 5589 N N . THR A 1 705 ? -41.281 -3.025 1.706 1 88.25 705 THR A N 1
ATOM 5590 C CA . THR A 1 705 ? -40.375 -3.879 0.929 1 88.25 705 THR A CA 1
ATOM 5591 C C . THR A 1 705 ? -39.156 -4.266 1.75 1 88.25 705 THR A C 1
ATOM 5593 O O . THR A 1 705 ? -38.438 -3.398 2.27 1 88.25 705 THR A O 1
ATOM 5596 N N . ALA A 1 706 ? -38.969 -5.59 1.92 1 92.12 706 ALA A N 1
ATOM 5597 C CA . ALA A 1 706 ? -37.875 -6.082 2.732 1 92.12 706 ALA A CA 1
ATOM 5598 C C . ALA A 1 706 ? -37.312 -7.391 2.174 1 92.12 706 ALA A C 1
ATOM 5600 O O . ALA A 1 706 ? -38 -8.078 1.406 1 92.12 706 ALA A O 1
ATOM 5601 N N . LEU A 1 707 ? -36.125 -7.676 2.449 1 94.06 707 LEU A N 1
ATOM 5602 C CA . LEU A 1 707 ? -35.438 -8.93 2.139 1 94.06 707 LEU A CA 1
ATOM 5603 C C . LEU A 1 707 ? -34.875 -9.57 3.402 1 94.06 707 LEU A C 1
ATOM 5605 O O . LEU A 1 707 ? -34.281 -8.875 4.234 1 94.06 707 LEU A O 1
ATOM 5609 N N . GLU A 1 708 ? -35.125 -10.852 3.557 1 95.75 708 GLU A N 1
ATOM 5610 C CA . GLU A 1 708 ? -34.625 -11.594 4.715 1 95.75 708 GLU A CA 1
ATOM 5611 C C . GLU A 1 708 ? -33.844 -12.828 4.285 1 95.75 708 GLU A C 1
ATOM 5613 O O . GLU A 1 708 ? -34.125 -13.406 3.23 1 95.75 708 GLU A O 1
ATOM 5618 N N . VAL A 1 709 ? -32.844 -13.141 5.039 1 96.94 709 VAL A N 1
ATOM 5619 C CA . VAL A 1 709 ? -32.156 -14.422 4.934 1 96.94 709 VAL A CA 1
ATOM 5620 C C . VAL A 1 709 ? -32.531 -15.305 6.121 1 96.94 709 VAL A C 1
ATOM 5622 O O . VAL A 1 709 ? -32.312 -14.938 7.273 1 96.94 709 VAL A O 1
ATOM 5625 N N . VAL A 1 710 ? -33.094 -16.406 5.797 1 95.19 710 VAL A N 1
ATOM 5626 C CA . VAL A 1 710 ? -33.594 -17.297 6.836 1 95.19 710 VAL A CA 1
ATOM 5627 C C . VAL A 1 710 ? -32.781 -18.594 6.84 1 95.19 710 VAL A C 1
ATOM 5629 O O . VAL A 1 710 ? -32.594 -19.219 5.793 1 95.19 710 VAL A O 1
ATOM 5632 N N . LEU A 1 711 ? -32.344 -18.984 8.008 1 94.75 711 LEU A N 1
ATOM 5633 C CA . LEU A 1 711 ? -31.609 -20.234 8.211 1 94.75 711 LEU A CA 1
ATOM 5634 C C . LEU A 1 711 ? -32.531 -21.328 8.672 1 94.75 711 LEU A C 1
ATOM 5636 O O . LEU A 1 711 ? -33.281 -21.156 9.648 1 94.75 711 LEU A O 1
ATOM 5640 N N . LEU A 1 712 ? -32.594 -22.328 7.871 1 92.25 712 LEU A N 1
ATOM 5641 C CA . LEU A 1 712 ? -33.344 -23.516 8.258 1 92.25 712 LEU A CA 1
ATOM 5642 C C . LEU A 1 712 ? -32.375 -24.641 8.68 1 92.25 712 LEU A C 1
ATOM 5644 O O . LEU A 1 712 ? -31.734 -25.266 7.828 1 92.25 712 LEU A O 1
ATOM 5648 N N . ASP A 1 713 ? -32.344 -24.938 9.938 1 88.56 713 ASP A N 1
ATOM 5649 C CA . ASP A 1 713 ? -31.469 -25.984 10.461 1 88.56 713 ASP A CA 1
ATOM 5650 C C . ASP A 1 713 ? -32.094 -27.359 10.258 1 88.56 713 ASP A C 1
ATOM 5652 O O . ASP A 1 713 ? -33.125 -27.672 10.844 1 88.56 713 ASP A O 1
ATOM 5656 N N . MET A 1 714 ? -31.438 -28.156 9.469 1 86.69 714 MET A N 1
ATOM 5657 C CA . MET A 1 714 ? -31.984 -29.469 9.102 1 86.69 714 MET A CA 1
ATOM 5658 C C . MET A 1 714 ? -31.344 -30.562 9.945 1 86.69 714 MET A C 1
ATOM 5660 O O . MET A 1 714 ? -31.406 -31.75 9.578 1 86.69 714 MET A O 1
ATOM 5664 N N . SER A 1 715 ? -30.688 -30.219 11.023 1 83.12 715 SER A N 1
ATOM 5665 C CA . SER A 1 715 ? -30.031 -31.219 11.859 1 83.12 715 SER A CA 1
ATOM 5666 C C . SER A 1 715 ? -31.031 -32.188 12.438 1 83.12 715 SER A C 1
ATOM 5668 O O . SER A 1 715 ? -30.719 -33.375 12.609 1 83.12 715 SER A O 1
ATOM 5670 N N . ASP A 1 716 ? -32.219 -31.688 12.828 1 80.31 716 ASP A N 1
ATOM 5671 C CA . ASP A 1 716 ? -33.344 -32.531 13.266 1 80.31 716 ASP A CA 1
ATOM 5672 C C . ASP A 1 716 ? -34.5 -32.469 12.281 1 80.31 716 ASP A C 1
ATOM 5674 O O . ASP A 1 716 ? -35.188 -31.453 12.203 1 80.31 716 ASP A O 1
ATOM 5678 N N . PRO A 1 717 ? -34.594 -33.594 11.5 1 75.81 717 PRO A N 1
ATOM 5679 C CA . PRO A 1 717 ? -35.625 -33.562 10.469 1 75.81 717 PRO A CA 1
ATOM 5680 C C . PRO A 1 717 ? -37.031 -33.406 11.047 1 75.81 717 PRO A C 1
ATOM 5682 O O . PRO A 1 717 ? -37.938 -32.969 10.344 1 75.81 717 PRO A O 1
ATOM 5685 N N . GLU A 1 718 ? -37.25 -33.781 12.312 1 78.12 718 GLU A N 1
ATOM 5686 C CA . GLU A 1 718 ? -38.562 -33.719 12.93 1 78.12 718 GLU A CA 1
ATOM 5687 C C . GLU A 1 718 ? -38.844 -32.312 13.469 1 78.12 718 GLU A C 1
ATOM 5689 O O . GLU A 1 718 ? -40 -31.969 13.68 1 78.12 718 GLU A O 1
ATOM 5694 N N . SER A 1 719 ? -37.781 -31.516 13.633 1 82.06 719 SER A N 1
ATOM 5695 C CA . SER A 1 719 ? -37.938 -30.172 14.172 1 82.06 719 SER A CA 1
ATOM 5696 C C . SER A 1 719 ? -37.031 -29.172 13.453 1 82.06 719 SER A C 1
ATOM 5698 O O . SER A 1 719 ? -35.875 -28.953 13.867 1 82.06 719 SER A O 1
ATOM 5700 N N . ILE A 1 720 ? -37.531 -28.641 12.336 1 83.62 720 ILE A N 1
ATOM 5701 C CA . ILE A 1 720 ? -36.75 -27.672 11.586 1 83.62 720 ILE A CA 1
ATOM 5702 C C . ILE A 1 720 ? -36.844 -26.297 12.242 1 83.62 720 ILE A C 1
ATOM 5704 O O . ILE A 1 720 ? -37.938 -25.734 12.383 1 83.62 720 ILE A O 1
ATOM 5708 N N . LYS A 1 721 ? -35.75 -25.859 12.773 1 86.12 721 LYS A N 1
ATOM 5709 C CA . LYS A 1 721 ? -35.688 -24.531 13.391 1 86.12 721 LYS A CA 1
ATOM 5710 C C . LYS A 1 721 ? -35.469 -23.453 12.344 1 86.12 721 LYS A C 1
ATOM 5712 O O . LYS A 1 721 ? -34.5 -23.531 11.562 1 86.12 721 LYS A O 1
ATOM 5717 N N . ARG A 1 722 ? -36.375 -22.5 12.328 1 90.5 722 ARG A N 1
ATOM 5718 C CA . ARG A 1 722 ? -36.312 -21.359 11.422 1 90.5 722 ARG A CA 1
ATOM 5719 C C . ARG A 1 722 ? -35.781 -20.125 12.156 1 90.5 722 ARG A C 1
ATOM 5721 O O . ARG A 1 722 ? -36.344 -19.719 13.172 1 90.5 722 ARG A O 1
ATOM 5728 N N . THR A 1 723 ? -34.656 -19.562 11.656 1 92.44 723 THR A N 1
ATOM 5729 C CA . THR A 1 723 ? -34.094 -18.375 12.273 1 92.44 723 THR A CA 1
ATOM 5730 C C . THR A 1 723 ? -33.781 -17.312 11.227 1 92.44 723 THR A C 1
ATOM 5732 O O . THR A 1 723 ? -33.125 -17.578 10.234 1 92.44 723 THR A O 1
ATOM 5735 N N . VAL A 1 724 ? -34.312 -16.109 11.398 1 94.75 724 VAL A N 1
ATOM 5736 C CA . VAL A 1 724 ? -33.938 -14.992 10.547 1 94.75 724 VAL A CA 1
ATOM 5737 C C . VAL A 1 724 ? -32.594 -14.453 10.953 1 94.75 724 VAL A C 1
ATOM 5739 O O . VAL A 1 724 ? -32.406 -13.938 12.062 1 94.75 724 VAL A O 1
ATOM 5742 N N . ILE A 1 725 ? -31.625 -14.539 10.07 1 95.31 725 ILE A N 1
ATOM 5743 C CA . ILE A 1 725 ? -30.266 -14.172 10.461 1 95.31 725 ILE A CA 1
ATOM 5744 C C . ILE A 1 725 ? -29.906 -12.828 9.828 1 95.31 725 ILE A C 1
ATOM 5746 O O . ILE A 1 725 ? -28.906 -12.211 10.211 1 95.31 725 ILE A O 1
ATOM 5750 N N . TRP A 1 726 ? -30.609 -12.32 8.891 1 96.06 726 TRP A N 1
ATOM 5751 C CA . TRP A 1 726 ? -30.359 -11.062 8.203 1 96.06 726 TRP A CA 1
ATOM 5752 C C . TRP A 1 726 ? -31.656 -10.469 7.664 1 96.06 726 TRP A C 1
ATOM 5754 O O . TRP A 1 726 ? -32.469 -11.18 7.074 1 96.06 726 TRP A O 1
ATOM 5764 N N . ARG A 1 727 ? -31.969 -9.211 7.934 1 94.88 727 ARG A N 1
ATOM 5765 C CA . ARG A 1 727 ? -33.156 -8.539 7.418 1 94.88 727 ARG A CA 1
ATOM 5766 C C . ARG A 1 727 ? -32.844 -7.086 7.066 1 94.88 727 ARG A C 1
ATOM 5768 O O . ARG A 1 727 ? -32.188 -6.383 7.828 1 94.88 727 ARG A O 1
ATOM 5775 N N . LEU A 1 728 ? -33.25 -6.664 5.91 1 92.88 728 LEU A N 1
ATOM 5776 C CA . LEU A 1 728 ? -33.094 -5.285 5.465 1 92.88 728 LEU A CA 1
ATOM 5777 C C . LEU A 1 728 ? -34.375 -4.723 4.906 1 92.88 728 LEU A C 1
ATOM 5779 O O . LEU A 1 728 ? -35 -5.344 4.051 1 92.88 728 LEU A O 1
ATOM 5783 N N . GLU A 1 729 ? -34.719 -3.605 5.441 1 89.44 729 GLU A N 1
ATOM 5784 C CA . GLU A 1 729 ? -35.875 -2.887 4.918 1 89.44 729 GLU A CA 1
ATOM 5785 C C . GLU A 1 729 ? -35.469 -1.792 3.941 1 89.44 729 GLU A C 1
ATOM 5787 O O . GLU A 1 729 ? -34.562 -1.005 4.238 1 89.44 729 GLU A O 1
ATOM 5792 N N . ALA A 1 730 ? -36.094 -1.783 2.799 1 85.19 730 ALA A N 1
ATOM 5793 C CA . ALA A 1 730 ? -35.719 -0.839 1.749 1 85.19 730 ALA A CA 1
ATOM 5794 C C . ALA A 1 730 ? -35.812 0.601 2.242 1 85.19 730 ALA A C 1
ATOM 5796 O O . ALA A 1 730 ? -35.062 1.472 1.808 1 85.19 730 ALA A O 1
ATOM 5797 N N . ARG A 1 731 ? -36.719 0.919 3.123 1 78.5 731 ARG A N 1
ATOM 5798 C CA . ARG A 1 731 ? -36.906 2.271 3.631 1 78.5 731 ARG A CA 1
ATOM 5799 C C . ARG A 1 731 ? -35.688 2.74 4.434 1 78.5 731 ARG A C 1
ATOM 5801 O O . ARG A 1 731 ? -35.375 3.93 4.449 1 78.5 731 ARG A O 1
ATOM 5808 N N . ASN A 1 732 ? -35 1.837 5.086 1 68.94 732 ASN A N 1
ATOM 5809 C CA . ASN A 1 732 ? -33.875 2.156 5.957 1 68.94 732 ASN A CA 1
ATOM 5810 C C . ASN A 1 732 ? -32.562 2.178 5.184 1 68.94 732 ASN A C 1
ATOM 5812 O O . ASN A 1 732 ? -31.484 2.344 5.773 1 68.94 732 ASN A O 1
ATOM 5816 N N . PHE A 1 733 ? -32.75 1.996 3.896 1 68.31 733 PHE A N 1
ATOM 5817 C CA . PHE A 1 733 ? -31.516 1.899 3.115 1 68.31 733 PHE A CA 1
ATOM 5818 C C . PHE A 1 733 ? -31.375 3.086 2.17 1 68.31 733 PHE A C 1
ATOM 5820 O O . PHE A 1 733 ? -32.188 3.262 1.265 1 68.31 733 PHE A O 1
ATOM 5827 N N . ALA A 1 734 ? -30.453 4.078 2.537 1 61.09 734 ALA A N 1
ATOM 5828 C CA . ALA A 1 734 ? -30.25 5.383 1.91 1 61.09 734 ALA A CA 1
ATOM 5829 C C . ALA A 1 734 ? -29.844 5.227 0.447 1 61.09 734 ALA A C 1
ATOM 5831 O O . ALA A 1 734 ? -30.156 6.082 -0.384 1 61.09 734 ALA A O 1
ATOM 5832 N N . ASN A 1 735 ? -28.984 4.266 0.085 1 55.72 735 ASN A N 1
ATOM 5833 C CA . ASN A 1 735 ? -28.406 4.145 -1.252 1 55.72 735 ASN A CA 1
ATOM 5834 C C . ASN A 1 735 ? -29.375 3.459 -2.215 1 55.72 735 ASN A C 1
ATOM 5836 O O . ASN A 1 735 ? -28.953 2.756 -3.133 1 55.72 735 ASN A O 1
ATOM 5840 N N . ALA A 1 736 ? -30.578 3.764 -1.993 1 57.12 736 ALA A N 1
ATOM 5841 C CA . ALA A 1 736 ? -31.547 3.045 -2.805 1 57.12 736 ALA A CA 1
ATOM 5842 C C . ALA A 1 736 ? -31.531 3.541 -4.25 1 57.12 736 ALA A C 1
ATOM 5844 O O . ALA A 1 736 ? -32.406 4.312 -4.656 1 57.12 736 ALA A O 1
ATOM 5845 N N . SER A 1 737 ? -30.219 3.643 -4.715 1 62.97 737 SER A N 1
ATOM 5846 C CA . SER A 1 737 ? -30.25 3.85 -6.16 1 62.97 737 SER A CA 1
ATOM 5847 C C . SER A 1 737 ? -30.703 2.588 -6.891 1 62.97 737 SER A C 1
ATOM 5849 O O . SER A 1 737 ? -30.328 1.477 -6.504 1 62.97 737 SER A O 1
ATOM 5851 N N . ARG A 1 738 ? -31.641 2.68 -7.73 1 67.06 738 ARG A N 1
ATOM 5852 C CA . ARG A 1 738 ? -32.312 1.6 -8.453 1 67.06 738 ARG A CA 1
ATOM 5853 C C . ARG A 1 738 ? -31.297 0.828 -9.312 1 67.06 738 ARG A C 1
ATOM 5855 O O . ARG A 1 738 ? -31.641 -0.216 -9.883 1 67.06 738 ARG A O 1
ATOM 5862 N N . THR A 1 739 ? -30.078 1.252 -9.344 1 75.94 739 THR A N 1
ATOM 5863 C CA . THR A 1 739 ? -29.203 0.58 -10.305 1 75.94 739 THR A CA 1
ATOM 5864 C C . THR A 1 739 ? -27.859 0.244 -9.68 1 75.94 739 THR A C 1
ATOM 5866 O O . THR A 1 739 ? -27.031 -0.423 -10.297 1 75.94 739 THR A O 1
ATOM 5869 N N . ASP A 1 740 ? -27.688 0.618 -8.406 1 83.69 740 ASP A N 1
ATOM 5870 C CA . ASP A 1 740 ? -26.375 0.378 -7.836 1 83.69 740 ASP A CA 1
ATOM 5871 C C . ASP A 1 740 ? -26.391 -0.824 -6.895 1 83.69 740 ASP A C 1
ATOM 5873 O O . ASP A 1 740 ? -27.219 -0.892 -5.984 1 83.69 740 ASP A O 1
ATOM 5877 N N . TRP A 1 741 ? -25.547 -1.732 -7.129 1 89.56 741 TRP A N 1
ATOM 5878 C CA . TRP A 1 741 ? -25.453 -2.938 -6.312 1 89.56 741 TRP A CA 1
ATOM 5879 C C . TRP A 1 741 ? -24.797 -2.637 -4.969 1 89.56 741 TRP A C 1
ATOM 5881 O O . TRP A 1 741 ? -23.828 -1.867 -4.898 1 89.56 741 TRP A O 1
ATOM 5891 N N . SER A 1 742 ? -25.312 -3.135 -3.914 1 90.56 742 SER A N 1
ATOM 5892 C CA . SER A 1 742 ? -24.75 -3.039 -2.568 1 90.56 742 SER A CA 1
ATOM 5893 C C . SER A 1 742 ? -24.359 -4.41 -2.037 1 90.56 742 SER A C 1
ATOM 5895 O O . SER A 1 742 ? -24.984 -5.418 -2.377 1 90.56 742 SER A O 1
ATOM 5897 N N . TYR A 1 743 ? -23.375 -4.449 -1.31 1 91.88 743 TYR A N 1
ATOM 5898 C CA . TYR A 1 743 ? -22.859 -5.703 -0.77 1 91.88 743 TYR A CA 1
ATOM 5899 C C . TYR A 1 743 ? -23.469 -5.992 0.599 1 91.88 743 TYR A C 1
ATOM 5901 O O . TYR A 1 743 ? -23.609 -5.086 1.423 1 91.88 743 TYR A O 1
ATOM 5909 N N . ALA A 1 744 ? -23.797 -7.242 0.819 1 94.94 744 ALA A N 1
ATOM 5910 C CA . ALA A 1 744 ? -24.312 -7.719 2.098 1 94.94 744 ALA A CA 1
ATOM 5911 C C . ALA A 1 744 ? -23.578 -8.977 2.555 1 94.94 744 ALA A C 1
ATOM 5913 O O . ALA A 1 744 ? -23.016 -9.703 1.732 1 94.94 744 ALA A O 1
ATOM 5914 N N . GLN A 1 745 ? -23.516 -9.164 3.832 1 94.69 745 GLN A N 1
ATOM 5915 C CA . GLN A 1 745 ? -22.953 -10.398 4.371 1 94.69 745 GLN A CA 1
ATOM 5916 C C . GLN A 1 745 ? -23.547 -10.711 5.75 1 94.69 745 GLN A C 1
ATOM 5918 O O . GLN A 1 745 ? -24.031 -9.82 6.441 1 94.69 745 GLN A O 1
ATOM 5923 N N . VAL A 1 746 ? -23.547 -11.922 6.094 1 95.56 746 VAL A N 1
ATOM 5924 C CA . VAL A 1 746 ? -24.016 -12.359 7.402 1 95.56 746 VAL A CA 1
ATOM 5925 C C . VAL A 1 746 ? -23.391 -13.711 7.75 1 95.56 746 VAL A C 1
ATOM 5927 O O . VAL A 1 746 ? -23.141 -14.531 6.867 1 95.56 746 VAL A O 1
ATOM 5930 N N . SER A 1 747 ? -23.172 -13.961 9.062 1 94.12 747 SER A N 1
ATOM 5931 C CA . SER A 1 747 ? -22.625 -15.234 9.531 1 94.12 747 SER A CA 1
ATOM 5932 C C . SER A 1 747 ? -23.719 -16.297 9.633 1 94.12 747 SER A C 1
ATOM 5934 O O . SER A 1 747 ? -24.812 -16.031 10.133 1 94.12 747 SER A O 1
ATOM 5936 N N . VAL A 1 748 ? -23.422 -17.438 9.094 1 94.31 748 VAL A N 1
ATOM 5937 C CA . VAL A 1 748 ? -24.312 -18.594 9.156 1 94.31 748 VAL A CA 1
ATOM 5938 C C . VAL A 1 748 ? -23.75 -19.641 10.117 1 94.31 748 VAL A C 1
ATOM 5940 O O . VAL A 1 748 ? -22.766 -20.297 9.805 1 94.31 748 VAL A O 1
ATOM 5943 N N . GLU A 1 749 ? -24.391 -19.734 11.219 1 91.62 749 GLU A N 1
ATOM 5944 C CA . GLU A 1 749 ? -23.984 -20.734 12.211 1 91.62 749 GLU A CA 1
ATOM 5945 C C . GLU A 1 749 ? -24.969 -21.906 12.227 1 91.62 749 GLU A C 1
ATOM 5947 O O . GLU A 1 749 ? -26.109 -21.766 12.672 1 91.62 749 GLU A O 1
ATOM 5952 N N . ALA A 1 750 ? -24.484 -23 11.672 1 87.56 750 ALA A N 1
ATOM 5953 C CA . ALA A 1 750 ? -25.344 -24.188 11.617 1 87.56 750 ALA A CA 1
ATOM 5954 C C . ALA A 1 750 ? -24.688 -25.375 12.32 1 87.56 750 ALA A C 1
ATOM 5956 O O . ALA A 1 750 ? -23.453 -25.484 12.336 1 87.56 750 ALA A O 1
ATOM 5957 N N . LYS A 1 751 ? -25.453 -26.188 12.961 1 83.81 751 LYS A N 1
ATOM 5958 C CA . LYS A 1 751 ? -24.953 -27.359 13.672 1 83.81 751 LYS A CA 1
ATOM 5959 C C . LYS A 1 751 ? -24.875 -28.562 12.742 1 83.81 751 LYS A C 1
ATOM 5961 O O . LYS A 1 751 ? -24.156 -29.516 13.031 1 83.81 751 LYS A O 1
ATOM 5966 N N . GLY A 1 752 ? -25.562 -28.547 11.68 1 86.44 752 GLY A N 1
ATOM 5967 C CA . GLY A 1 752 ? -25.594 -29.578 10.656 1 86.44 752 GLY A CA 1
ATOM 5968 C C . GLY A 1 752 ? -25.938 -29.047 9.281 1 86.44 752 GLY A C 1
ATOM 5969 O O . GLY A 1 752 ? -25.672 -27.875 8.969 1 86.44 752 GLY A O 1
ATOM 5970 N N . ASP A 1 753 ? -26.484 -30 8.516 1 89 753 ASP A N 1
ATOM 5971 C CA . ASP A 1 753 ? -26.922 -29.547 7.203 1 89 753 ASP A CA 1
ATOM 5972 C C . ASP A 1 753 ? -28.031 -28.5 7.324 1 89 753 ASP A C 1
ATOM 5974 O O . ASP A 1 753 ? -28.812 -28.531 8.281 1 89 753 ASP A O 1
ATOM 5978 N N . TYR A 1 754 ? -28 -27.609 6.449 1 91.94 754 TYR A N 1
ATOM 5979 C CA . TYR A 1 754 ? -28.969 -26.531 6.566 1 91.94 754 TYR A CA 1
ATOM 5980 C C . TYR A 1 754 ? -29.391 -26.016 5.195 1 91.94 754 TYR A C 1
ATOM 5982 O O . TYR A 1 754 ? -28.797 -26.391 4.18 1 91.94 754 TYR A O 1
ATOM 5990 N N . LEU A 1 755 ? -30.484 -25.297 5.238 1 93.62 755 LEU A N 1
ATOM 5991 C CA . LEU A 1 755 ? -30.984 -24.578 4.074 1 93.62 755 LEU A CA 1
ATOM 5992 C C . LEU A 1 755 ? -31.031 -23.078 4.355 1 93.62 755 LEU A C 1
ATOM 5994 O O . LEU A 1 755 ? -31.141 -22.656 5.512 1 93.62 755 LEU A O 1
ATOM 5998 N N . LEU A 1 756 ? -30.844 -22.359 3.35 1 95.31 756 LEU A N 1
ATOM 5999 C CA . LEU A 1 756 ? -31.016 -20.906 3.428 1 95.31 756 LEU A CA 1
ATOM 6000 C C . LEU A 1 756 ? -32.156 -20.453 2.512 1 95.31 756 LEU A C 1
ATOM 6002 O O . LEU A 1 756 ? -32.312 -20.969 1.401 1 95.31 756 LEU A O 1
ATOM 6006 N N . HIS A 1 757 ? -32.938 -19.516 3.014 1 95.06 757 HIS A N 1
ATOM 6007 C CA . HIS A 1 757 ? -33.969 -18.875 2.215 1 95.06 757 HIS A CA 1
ATOM 6008 C C . HIS A 1 757 ? -33.719 -17.391 2.064 1 95.06 757 HIS A C 1
ATOM 6010 O O . HIS A 1 757 ? -33.469 -16.688 3.053 1 95.06 757 HIS A O 1
ATOM 6016 N N . PHE A 1 758 ? -33.719 -16.953 0.845 1 96.25 758 PHE A N 1
ATOM 6017 C CA . PHE A 1 758 ? -33.969 -15.531 0.624 1 96.25 758 PHE A CA 1
ATOM 6018 C C . PHE A 1 758 ? -35.469 -15.242 0.525 1 96.25 758 PHE A C 1
ATOM 6020 O O . PHE A 1 758 ? -36.125 -15.648 -0.438 1 96.25 758 PHE A O 1
ATOM 6027 N N . GLU A 1 759 ? -35.969 -14.555 1.521 1 94 759 GLU A N 1
ATOM 6028 C CA . GLU A 1 759 ? -37.406 -14.266 1.551 1 94 759 GLU A CA 1
ATOM 6029 C C . GLU A 1 759 ? -37.656 -12.773 1.379 1 94 759 GLU A C 1
ATOM 6031 O O . GLU A 1 759 ? -37.125 -11.953 2.113 1 94 759 GLU A O 1
ATOM 6036 N N . GLY A 1 760 ? -38.438 -12.516 0.384 1 91.94 760 GLY A N 1
ATOM 6037 C CA . GLY A 1 760 ? -38.844 -11.133 0.171 1 91.94 760 GLY A CA 1
ATOM 6038 C C . GLY A 1 760 ? -40.188 -10.805 0.772 1 91.94 760 GLY A C 1
ATOM 6039 O O . GLY A 1 760 ? -40.969 -11.703 1.091 1 91.94 760 GLY A O 1
ATOM 6040 N N . GLU A 1 761 ? -40.375 -9.531 1.084 1 90 761 GLU A N 1
ATOM 6041 C CA . GLU A 1 761 ? -41.656 -8.953 1.473 1 90 761 GLU A CA 1
ATOM 6042 C C . GLU A 1 761 ? -41.938 -7.668 0.705 1 90 761 GLU A C 1
ATOM 6044 O O . GLU A 1 761 ? -41.094 -6.754 0.691 1 90 761 GLU A O 1
ATOM 6049 N N . SER A 1 762 ? -43.031 -7.77 -0.082 1 89.56 762 SER A N 1
ATOM 6050 C CA . SER A 1 762 ? -43.312 -6.539 -0.812 1 89.56 762 SER A CA 1
ATOM 6051 C C . SER A 1 762 ? -44.75 -6.512 -1.316 1 89.56 762 SER A C 1
ATOM 6053 O O . SER A 1 762 ? -45.344 -7.559 -1.604 1 89.56 762 SER A O 1
ATOM 6055 N N . SER A 1 763 ? -45.375 -5.281 -1.285 1 87.56 763 SER A N 1
ATOM 6056 C CA . SER A 1 763 ? -46.656 -5.059 -1.979 1 87.56 763 SER A CA 1
ATOM 6057 C C . SER A 1 763 ? -46.438 -4.242 -3.25 1 87.56 763 SER A C 1
ATOM 6059 O O . SER A 1 763 ? -47.312 -4.242 -4.137 1 87.56 763 SER A O 1
ATOM 6061 N N . ASP A 1 764 ? -45.406 -3.605 -3.299 1 87.88 764 ASP A N 1
ATOM 6062 C CA . ASP A 1 764 ? -45 -2.807 -4.457 1 87.88 764 ASP A CA 1
ATOM 6063 C C . ASP A 1 764 ? -43.5 -2.58 -4.484 1 87.88 764 ASP A C 1
ATOM 6065 O O . ASP A 1 764 ? -43 -1.632 -3.879 1 87.88 764 ASP A O 1
ATOM 6069 N N . GLY A 1 765 ? -42.812 -3.365 -5.305 1 88.12 765 GLY A N 1
ATOM 6070 C CA . GLY A 1 765 ? -41.375 -3.312 -5.371 1 88.12 765 GLY A CA 1
ATOM 6071 C C . GLY A 1 765 ? -40.719 -4.68 -5.301 1 88.12 765 GLY A C 1
ATOM 6072 O O . GLY A 1 765 ? -41.375 -5.699 -5.484 1 88.12 765 GLY A O 1
ATOM 6073 N N . GLY A 1 766 ? -39.281 -4.617 -5.094 1 91.12 766 GLY A N 1
ATOM 6074 C CA . GLY A 1 766 ? -38.594 -5.902 -5.059 1 91.12 766 GLY A CA 1
ATOM 6075 C C . GLY A 1 766 ? -37.125 -5.785 -4.836 1 91.12 766 GLY A C 1
ATOM 6076 O O . GLY A 1 766 ? -36.625 -4.734 -4.41 1 91.12 766 GLY A O 1
ATOM 6077 N N . PHE A 1 767 ? -36.5 -6.871 -4.859 1 93.12 767 PHE A N 1
ATOM 6078 C CA . PHE A 1 767 ? -35.062 -6.992 -4.719 1 93.12 767 PHE A CA 1
ATOM 6079 C C . PHE A 1 767 ? -34.469 -7.805 -5.863 1 93.12 767 PHE A C 1
ATOM 6081 O O . PHE A 1 767 ? -35.125 -8.695 -6.402 1 93.12 767 PHE A O 1
ATOM 6088 N N . ALA A 1 768 ? -33.281 -7.422 -6.273 1 94.75 768 ALA A N 1
ATOM 6089 C CA . ALA A 1 768 ? -32.438 -8.25 -7.137 1 94.75 768 ALA A CA 1
ATOM 6090 C C . ALA A 1 768 ? -31.219 -8.797 -6.379 1 94.75 768 ALA A C 1
ATOM 6092 O O . ALA A 1 768 ? -30.672 -8.117 -5.508 1 94.75 768 ALA A O 1
ATOM 6093 N N . LEU A 1 769 ? -30.906 -10.047 -6.66 1 95.94 769 LEU A N 1
ATOM 6094 C CA . LEU A 1 769 ? -29.781 -10.711 -6.02 1 95.94 769 LEU A CA 1
ATOM 6095 C C . LEU A 1 769 ? -28.781 -11.203 -7.062 1 95.94 769 LEU A C 1
ATOM 6097 O O . LEU A 1 769 ? -29.172 -11.68 -8.125 1 95.94 769 LEU A O 1
ATOM 6101 N N . ASP A 1 770 ? -27.5 -11.016 -6.723 1 94.88 770 ASP A N 1
ATOM 6102 C CA . ASP A 1 770 ? -26.422 -11.523 -7.578 1 94.88 770 ASP A CA 1
ATOM 6103 C C . ASP A 1 770 ? -25.188 -11.891 -6.754 1 94.88 770 ASP A C 1
ATOM 6105 O O . ASP A 1 770 ? -25.031 -11.43 -5.621 1 94.88 770 ASP A O 1
ATOM 6109 N N . ASP A 1 771 ? -24.391 -12.758 -7.25 1 93.19 771 ASP A N 1
ATOM 6110 C CA . ASP A 1 771 ? -23.078 -13.117 -6.707 1 93.19 771 ASP A CA 1
ATOM 6111 C C . ASP A 1 771 ? -23.203 -13.602 -5.266 1 93.19 771 ASP A C 1
ATOM 6113 O O . ASP A 1 771 ? -22.594 -13.031 -4.355 1 93.19 771 ASP A O 1
ATOM 6117 N N . VAL A 1 772 ? -23.938 -14.648 -5.043 1 95.69 772 VAL A N 1
ATOM 6118 C CA . VAL A 1 772 ? -24.031 -15.297 -3.738 1 95.69 772 VAL A CA 1
ATOM 6119 C C . VAL A 1 772 ? -22.766 -16.125 -3.484 1 95.69 772 VAL A C 1
ATOM 6121 O O . VAL A 1 772 ? -22.438 -17.016 -4.27 1 95.69 772 VAL A O 1
ATOM 6124 N N . THR A 1 773 ? -22.062 -15.789 -2.473 1 93.25 773 THR A N 1
ATOM 6125 C CA . THR A 1 773 ? -20.797 -16.453 -2.182 1 93.25 773 THR A CA 1
ATOM 6126 C C . THR A 1 773 ? -20.719 -16.859 -0.712 1 93.25 773 THR A C 1
ATOM 6128 O O . THR A 1 773 ? -21.469 -16.344 0.119 1 93.25 773 THR A O 1
ATOM 6131 N N . PHE A 1 774 ? -19.891 -17.844 -0.385 1 91.5 774 PHE A N 1
ATOM 6132 C CA . PHE A 1 774 ? -19.656 -18.312 0.975 1 91.5 774 PHE A CA 1
ATOM 6133 C C . PHE A 1 774 ? -18.172 -18.25 1.318 1 91.5 774 PHE A C 1
ATOM 6135 O O . PHE A 1 774 ? -17.328 -18.578 0.485 1 91.5 774 PHE A O 1
ATOM 6142 N N . PHE A 1 775 ? -17.891 -17.781 2.43 1 88.69 775 PHE A N 1
ATOM 6143 C CA . PHE A 1 775 ? -16.516 -17.75 2.941 1 88.69 775 PHE A CA 1
ATOM 6144 C C . PHE A 1 775 ? -16.422 -18.484 4.273 1 88.69 775 PHE A C 1
ATOM 6146 O O . PHE A 1 775 ? -17.391 -18.531 5.035 1 88.69 775 PHE A O 1
ATOM 6153 N N . ASP A 1 776 ? -15.266 -18.984 4.508 1 86.38 776 ASP A N 1
ATOM 6154 C CA . ASP A 1 776 ? -15.07 -19.656 5.789 1 86.38 776 ASP A CA 1
ATOM 6155 C C . ASP A 1 776 ? -14.859 -18.656 6.914 1 86.38 776 ASP A C 1
ATOM 6157 O O . ASP A 1 776 ? -14.18 -17.641 6.73 1 86.38 776 ASP A O 1
ATOM 6161 N N . GLY A 1 777 ? -15.523 -19 8.039 1 86.38 777 GLY A N 1
ATOM 6162 C CA . GLY A 1 777 ? -15.359 -18.141 9.203 1 86.38 777 GLY A CA 1
ATOM 6163 C C . GLY A 1 777 ? -16.531 -17.203 9.422 1 86.38 777 GLY A C 1
ATOM 6164 O O . GLY A 1 777 ? -17.438 -17.141 8.602 1 86.38 777 GLY A O 1
ATOM 6165 N N . SER A 1 778 ? -16.5 -16.5 10.516 1 89.06 778 SER A N 1
ATOM 6166 C CA . SER A 1 778 ? -17.547 -15.547 10.852 1 89.06 778 SER A CA 1
ATOM 6167 C C . SER A 1 778 ? -17.297 -14.188 10.211 1 89.06 778 SER A C 1
ATOM 6169 O O . SER A 1 778 ? -16.172 -13.891 9.797 1 89.06 778 SER A O 1
ATOM 6171 N N . CYS A 1 779 ? -18.344 -13.461 10.047 1 90.31 779 CYS A N 1
ATOM 6172 C CA . CYS A 1 779 ? -18.219 -12.102 9.516 1 90.31 779 CYS A CA 1
ATOM 6173 C C . CYS A 1 779 ? -19.219 -11.172 10.18 1 90.31 779 CYS A C 1
ATOM 6175 O O . CYS A 1 779 ? -20.203 -11.625 10.789 1 90.31 779 CYS A O 1
ATOM 6177 N N . HIS A 1 780 ? -18.922 -9.875 10.117 1 88.94 780 HIS A N 1
ATOM 6178 C CA . HIS A 1 780 ? -19.859 -8.891 10.633 1 88.94 780 HIS A CA 1
ATOM 6179 C C . HIS A 1 780 ? -21.047 -8.695 9.68 1 88.94 780 HIS A C 1
ATOM 6181 O O . HIS A 1 780 ? -20.875 -8.789 8.461 1 88.94 780 HIS A O 1
ATOM 6187 N N . THR A 1 781 ? -22.141 -8.383 10.266 1 92.5 781 THR A N 1
ATOM 6188 C CA . THR A 1 781 ? -23.312 -8.164 9.438 1 92.5 781 THR A CA 1
ATOM 6189 C C . THR A 1 781 ? -23.203 -6.852 8.672 1 92.5 781 THR A C 1
ATOM 6191 O O . THR A 1 781 ? -22.875 -5.812 9.25 1 92.5 781 THR A O 1
ATOM 6194 N N . ARG A 1 782 ? -23.375 -6.961 7.461 1 91.94 782 ARG A N 1
ATOM 6195 C CA . ARG A 1 782 ? -23.391 -5.801 6.578 1 91.94 782 ARG A CA 1
ATOM 6196 C C . ARG A 1 782 ? -24.625 -5.824 5.664 1 91.94 782 ARG A C 1
ATOM 6198 O O . ARG A 1 782 ? -25.078 -6.895 5.266 1 91.94 782 ARG A O 1
ATOM 6205 N N . PRO A 1 783 ? -25.078 -4.664 5.18 1 89.88 783 PRO A N 1
ATOM 6206 C CA . PRO A 1 783 ? -24.781 -3.318 5.676 1 89.88 783 PRO A CA 1
ATOM 6207 C C . PRO A 1 783 ? -25.219 -3.113 7.125 1 89.88 783 PRO A C 1
ATOM 6209 O O . PRO A 1 783 ? -25.953 -3.932 7.672 1 89.88 783 PRO A O 1
ATOM 6212 N N . PRO A 1 784 ? -24.719 -2.012 7.738 1 84.56 784 PRO A N 1
ATOM 6213 C CA . PRO A 1 784 ? -25.078 -1.796 9.141 1 84.56 784 PRO A CA 1
ATOM 6214 C C . PRO A 1 784 ? -26.578 -1.644 9.367 1 84.56 784 PRO A C 1
ATOM 6216 O O . PRO A 1 784 ? -27.078 -1.931 10.453 1 84.56 784 PRO A O 1
ATOM 6219 N N . ALA A 1 785 ? -27.281 -1.254 8.43 1 82.56 785 ALA A N 1
ATOM 6220 C CA . ALA A 1 785 ? -28.734 -1.077 8.531 1 82.56 785 ALA A CA 1
ATOM 6221 C C . ALA A 1 785 ? -29.438 -2.422 8.664 1 82.56 785 ALA A C 1
ATOM 6223 O O . ALA A 1 785 ? -30.609 -2.48 9.055 1 82.56 785 ALA A O 1
ATOM 6224 N N . ALA A 1 786 ? -28.719 -3.482 8.234 1 88.88 786 ALA A N 1
ATOM 6225 C CA . ALA A 1 786 ? -29.328 -4.812 8.328 1 88.88 786 ALA A CA 1
ATOM 6226 C C . ALA A 1 786 ? -29.297 -5.332 9.766 1 88.88 786 ALA A C 1
ATOM 6228 O O . ALA A 1 786 ? -28.328 -5.094 10.492 1 88.88 786 ALA A O 1
ATOM 6229 N N . VAL A 1 787 ? -30.484 -5.852 10.242 1 79.19 787 VAL A N 1
ATOM 6230 C CA . VAL A 1 787 ? -30.609 -6.352 11.609 1 79.19 787 VAL A CA 1
ATOM 6231 C C . VAL A 1 787 ? -30.656 -7.879 11.594 1 79.19 787 VAL A C 1
ATOM 6233 O O . VAL A 1 787 ? -31.281 -8.484 10.711 1 79.19 787 VAL A O 1
ATOM 6236 N N . GLY A 1 788 ? -29.891 -8.656 12.078 1 62 788 GLY A N 1
ATOM 6237 C CA . GLY A 1 788 ? -29.969 -10.102 11.938 1 62 788 GLY A CA 1
ATOM 6238 C C . GLY A 1 788 ? -30.484 -10.797 13.18 1 62 788 GLY A C 1
ATOM 6239 O O . GLY A 1 788 ? -31.219 -11.781 13.094 1 62 788 GLY A O 1
ATOM 6240 N N . LYS A 1 789 ? -29.703 -10.961 14.406 1 54.84 789 LYS A N 1
ATOM 6241 C CA . LYS A 1 789 ? -29.969 -11.969 15.43 1 54.84 789 LYS A CA 1
ATOM 6242 C C . LYS A 1 789 ? -31.203 -11.602 16.25 1 54.84 789 LYS A C 1
ATOM 6244 O O . LYS A 1 789 ? -31.266 -10.523 16.859 1 54.84 789 LYS A O 1
ATOM 6249 N N . GLY A 1 790 ? -32.438 -11.656 15.672 1 40 790 GLY A N 1
ATOM 6250 C CA . GLY A 1 790 ? -33.438 -11.836 16.703 1 40 790 GLY A CA 1
ATOM 6251 C C . GLY A 1 790 ? -33.156 -13.039 17.594 1 40 790 GLY A C 1
ATOM 6252 O O . GLY A 1 790 ? -32.438 -13.953 17.219 1 40 790 GLY A O 1
ATOM 6253 N N . MET B 1 1 ? 48.688 95.938 0.143 1 23.52 1 MET B N 1
ATOM 6254 C CA . MET B 1 1 ? 47.969 94.75 0.697 1 23.52 1 MET B CA 1
ATOM 6255 C C . MET B 1 1 ? 48.781 93.5 0.547 1 23.52 1 MET B C 1
ATOM 6257 O O . MET B 1 1 ? 49.219 93.188 -0.55 1 23.52 1 MET B O 1
ATOM 6261 N N . LEU B 1 2 ? 49.344 93 1.644 1 22.52 2 LEU B N 1
ATOM 6262 C CA . LEU B 1 2 ? 50.562 92.375 2.162 1 22.52 2 LEU B CA 1
ATOM 6263 C C . LEU B 1 2 ? 50.531 90.875 1.963 1 22.52 2 LEU B C 1
ATOM 6265 O O . LEU B 1 2 ? 49.625 90.188 2.477 1 22.52 2 LEU B O 1
ATOM 6269 N N . SER B 1 3 ? 50.969 90.375 0.78 1 21.98 3 SER B N 1
ATOM 6270 C CA . SER B 1 3 ? 51.062 89.125 0.002 1 21.98 3 SER B CA 1
ATOM 6271 C C . SER B 1 3 ? 51.906 88.125 0.723 1 21.98 3 SER B C 1
ATOM 6273 O O . SER B 1 3 ? 52.469 87.188 0.091 1 21.98 3 SER B O 1
ATOM 6275 N N . TYR B 1 4 ? 51.969 88.312 2.055 1 22.48 4 TYR B N 1
ATOM 6276 C CA . TYR B 1 4 ? 53.094 87.562 2.658 1 22.48 4 TYR B CA 1
ATOM 6277 C C . TYR B 1 4 ? 52.938 86.062 2.486 1 22.48 4 TYR B C 1
ATOM 6279 O O . TYR B 1 4 ? 51.906 85.5 2.871 1 22.48 4 TYR B O 1
ATOM 6287 N N . LYS B 1 5 ? 53.594 85.438 1.49 1 22.88 5 LYS B N 1
ATOM 6288 C CA . LYS B 1 5 ? 53.719 84.125 0.784 1 22.88 5 LYS B CA 1
ATOM 6289 C C . LYS B 1 5 ? 54.312 83.062 1.688 1 22.88 5 LYS B C 1
ATOM 6291 O O . LYS B 1 5 ? 55.531 83 1.903 1 22.88 5 LYS B O 1
ATOM 6296 N N . PHE B 1 6 ? 53.688 82.875 2.865 1 22.36 6 PHE B N 1
ATOM 6297 C CA . PHE B 1 6 ? 54.406 82.125 3.893 1 22.36 6 PHE B CA 1
ATOM 6298 C C . PHE B 1 6 ? 54.75 80.75 3.406 1 22.36 6 PHE B C 1
ATOM 6300 O O . PHE B 1 6 ? 53.938 80.062 2.789 1 22.36 6 PHE B O 1
ATOM 6307 N N . ARG B 1 7 ? 56.031 80.5 3.082 1 20.05 7 ARG B N 1
ATOM 6308 C CA . ARG B 1 7 ? 56.781 79.375 2.535 1 20.05 7 ARG B CA 1
ATOM 6309 C C . ARG B 1 7 ? 56.625 78.125 3.408 1 20.05 7 ARG B C 1
ATOM 6311 O O . ARG B 1 7 ? 56.938 78.125 4.605 1 20.05 7 ARG B O 1
ATOM 6318 N N . PHE B 1 8 ? 55.656 77.125 3.1 1 22.34 8 PHE B N 1
ATOM 6319 C CA . PHE B 1 8 ? 55.188 75.875 3.701 1 22.34 8 PHE B CA 1
ATOM 6320 C C . PHE B 1 8 ? 56.312 74.812 3.762 1 22.34 8 PHE B C 1
ATOM 6322 O O . PHE B 1 8 ? 56.781 74.375 2.725 1 22.34 8 PHE B O 1
ATOM 6329 N N . VAL B 1 9 ? 57.344 75 4.559 1 21.03 9 VAL B N 1
ATOM 6330 C CA . VAL B 1 9 ? 58.5 74.125 4.551 1 21.03 9 VAL B CA 1
ATOM 6331 C C . VAL B 1 9 ? 58.062 72.688 4.93 1 21.03 9 VAL B C 1
ATOM 6333 O O . VAL B 1 9 ? 57.438 72.5 5.98 1 21.03 9 VAL B O 1
ATOM 6336 N N . ILE B 1 10 ? 57.938 71.75 3.971 1 22.45 10 ILE B N 1
ATOM 6337 C CA . ILE B 1 10 ? 57.5 70.375 3.805 1 22.45 10 ILE B CA 1
ATOM 6338 C C . ILE B 1 10 ? 58.406 69.438 4.578 1 22.45 10 ILE B C 1
ATOM 6340 O O . ILE B 1 10 ? 59.531 69.125 4.152 1 22.45 10 ILE B O 1
ATOM 6344 N N . ILE B 1 11 ? 58.781 69.625 5.84 1 21.16 11 ILE B N 1
ATOM 6345 C CA . ILE B 1 11 ? 59.875 68.812 6.383 1 21.16 11 ILE B CA 1
ATOM 6346 C C . ILE B 1 11 ? 59.469 67.375 6.383 1 21.16 11 ILE B C 1
ATOM 6348 O O . ILE B 1 11 ? 58.375 67 6.855 1 21.16 11 ILE B O 1
ATOM 6352 N N . GLY B 1 12 ? 60.125 66.375 5.598 1 22.22 12 GLY B N 1
ATOM 6353 C CA . GLY B 1 12 ? 60.156 65 5.164 1 22.22 12 GLY B CA 1
ATOM 6354 C C . GLY B 1 12 ? 60.406 64.062 6.305 1 22.22 12 GLY B C 1
ATOM 6355 O O . GLY B 1 12 ? 61.562 63.812 6.715 1 22.22 12 GLY B O 1
ATOM 6356 N N . TYR B 1 13 ? 59.875 64.125 7.551 1 21.09 13 TYR B N 1
ATOM 6357 C CA . TYR B 1 13 ? 60.406 63.281 8.594 1 21.09 13 TYR B CA 1
ATOM 6358 C C . TYR B 1 13 ? 60.219 61.812 8.242 1 21.09 13 TYR B C 1
ATOM 6360 O O . TYR B 1 13 ? 59.156 61.406 7.766 1 21.09 13 TYR B O 1
ATOM 6368 N N . TYR B 1 14 ? 61.344 61.031 7.988 1 22.39 14 TYR B N 1
ATOM 6369 C CA . TYR B 1 14 ? 61.688 59.688 7.625 1 22.39 14 TYR B CA 1
ATOM 6370 C C . TYR B 1 14 ? 61.188 58.688 8.68 1 22.39 14 TYR B C 1
ATOM 6372 O O . TYR B 1 14 ? 61.781 58.594 9.766 1 22.39 14 TYR B O 1
ATOM 6380 N N . LEU B 1 15 ? 59.906 58.656 9.062 1 21.31 15 LEU B N 1
ATOM 6381 C CA . LEU B 1 15 ? 59.531 57.781 10.148 1 21.31 15 LEU B CA 1
ATOM 6382 C C . LEU B 1 15 ? 59.844 56.312 9.805 1 21.31 15 LEU B C 1
ATOM 6384 O O . LEU B 1 15 ? 59.5 55.844 8.727 1 21.31 15 LEU B O 1
ATOM 6388 N N . THR B 1 16 ? 60.969 55.688 10.422 1 23.27 16 THR B N 1
ATOM 6389 C CA . THR B 1 16 ? 61.594 54.375 10.398 1 23.27 16 THR B CA 1
ATOM 6390 C C . THR B 1 16 ? 60.562 53.281 10.703 1 23.27 16 THR B C 1
ATOM 6392 O O . THR B 1 16 ? 59.844 53.344 11.695 1 23.27 16 THR B O 1
ATOM 6395 N N . THR B 1 17 ? 60 52.562 9.703 1 22.25 17 THR B N 1
ATOM 6396 C CA . THR B 1 17 ? 58.969 51.531 9.594 1 22.25 17 THR B CA 1
ATOM 6397 C C . THR B 1 17 ? 59.406 50.281 10.352 1 22.25 17 THR B C 1
ATOM 6399 O O . THR B 1 17 ? 59.969 49.344 9.766 1 22.25 17 THR B O 1
ATOM 6402 N N . HIS B 1 18 ? 60 50.281 11.594 1 23.98 18 HIS B N 1
ATOM 6403 C CA . HIS B 1 18 ? 60.406 49 12.164 1 23.98 18 HIS B CA 1
ATOM 6404 C C . HIS B 1 18 ? 59.25 48.031 12.227 1 23.98 18 HIS B C 1
ATOM 6406 O O . HIS B 1 18 ? 58.281 48.25 12.961 1 23.98 18 HIS B O 1
ATOM 6412 N N . CYS B 1 19 ? 58.875 47.438 11.133 1 22.06 19 CYS B N 1
ATOM 6413 C CA . CYS B 1 19 ? 57.812 46.469 10.992 1 22.06 19 CYS B CA 1
ATOM 6414 C C . CYS B 1 19 ? 58 45.281 11.945 1 22.06 19 CYS B C 1
ATOM 6416 O O . CYS B 1 19 ? 59.062 44.625 11.922 1 22.06 19 CYS B O 1
ATOM 6418 N N . VAL B 1 20 ? 57.531 45.375 13.211 1 24.95 20 VAL B N 1
ATOM 6419 C CA . VAL B 1 20 ? 57.5 44.312 14.227 1 24.95 20 VAL B CA 1
ATOM 6420 C C . VAL B 1 20 ? 57.219 42.969 13.578 1 24.95 20 VAL B C 1
ATOM 6422 O O . VAL B 1 20 ? 56.281 42.844 12.766 1 24.95 20 VAL B O 1
ATOM 6425 N N . GLU B 1 21 ? 58.25 42.062 13.539 1 25.19 21 GLU B N 1
ATOM 6426 C CA . GLU B 1 21 ? 58.344 40.656 13.188 1 25.19 21 GLU B CA 1
ATOM 6427 C C . GLU B 1 21 ? 57.188 39.844 13.773 1 25.19 21 GLU B C 1
ATOM 6429 O O . GLU B 1 21 ? 56.969 39.844 14.992 1 25.19 21 GLU B O 1
ATOM 6434 N N . ILE B 1 22 ? 56.125 39.75 13.102 1 23.02 22 ILE B N 1
ATOM 6435 C CA . ILE B 1 22 ? 54.969 38.875 13.359 1 23.02 22 ILE B CA 1
ATOM 6436 C C . ILE B 1 22 ? 55.469 37.5 13.781 1 23.02 22 ILE B C 1
ATOM 6438 O O . ILE B 1 22 ? 56.406 36.969 13.203 1 23.02 22 ILE B O 1
ATOM 6442 N N . PHE B 1 23 ? 55.062 36.969 15.016 1 26.75 23 PHE B N 1
ATOM 6443 C CA . PHE B 1 23 ? 55.312 35.781 15.82 1 26.75 23 PHE B CA 1
ATOM 6444 C C . PHE B 1 23 ? 55.281 34.531 14.945 1 26.75 23 PHE B C 1
ATOM 6446 O O . PHE B 1 23 ? 54.25 34.125 14.453 1 26.75 23 PHE B O 1
ATOM 6453 N N . SER B 1 24 ? 56.281 34.281 14.117 1 27.27 24 SER B N 1
ATOM 6454 C CA . SER B 1 24 ? 56.531 33 13.445 1 27.27 24 SER B CA 1
ATOM 6455 C C . SER B 1 24 ? 56.625 31.875 14.453 1 27.27 24 SER B C 1
ATOM 6457 O O . SER B 1 24 ? 57.719 31.625 15 1 27.27 24 SER B O 1
ATOM 6459 N N . ALA B 1 25 ? 55.875 31.891 15.523 1 27.03 25 ALA B N 1
ATOM 6460 C CA . ALA B 1 25 ? 56.062 30.719 16.375 1 27.03 25 ALA B CA 1
ATOM 6461 C C . ALA B 1 25 ? 56.094 29.438 15.539 1 27.03 25 ALA B C 1
ATOM 6463 O O . ALA B 1 25 ? 55.281 29.25 14.656 1 27.03 25 ALA B O 1
ATOM 6464 N N . GLU B 1 26 ? 57.312 28.938 15.352 1 28.72 26 GLU B N 1
ATOM 6465 C CA . GLU B 1 26 ? 57.594 27.578 14.898 1 28.72 26 GLU B CA 1
ATOM 6466 C C . GLU B 1 26 ? 56.656 26.562 15.57 1 28.72 26 GLU B C 1
ATOM 6468 O O . GLU B 1 26 ? 56.812 26.281 16.766 1 28.72 26 GLU B O 1
ATOM 6473 N N . ILE B 1 27 ? 55.406 26.641 15.297 1 27.33 27 ILE B N 1
ATOM 6474 C CA . ILE B 1 27 ? 54.625 25.516 15.758 1 27.33 27 ILE B CA 1
ATOM 6475 C C . ILE B 1 27 ? 55.25 24.203 15.258 1 27.33 27 ILE B C 1
ATOM 6477 O O . ILE B 1 27 ? 55.344 23.984 14.055 1 27.33 27 ILE B O 1
ATOM 6481 N N . HIS B 1 28 ? 56.375 23.766 15.938 1 27.66 28 HIS B N 1
ATOM 6482 C CA . HIS B 1 28 ? 56.75 22.375 15.781 1 27.66 28 HIS B CA 1
ATOM 6483 C C . HIS B 1 28 ? 55.5 21.484 15.695 1 27.66 28 HIS B C 1
ATOM 6485 O O . HIS B 1 28 ? 54.688 21.453 16.625 1 27.66 28 HIS B O 1
ATOM 6491 N N . LYS B 1 29 ? 55.125 21.281 14.492 1 27.44 29 LYS B N 1
ATOM 6492 C CA . LYS B 1 29 ? 54.094 20.297 14.172 1 27.44 29 LYS B CA 1
ATOM 6493 C C . LYS B 1 29 ? 54.469 18.906 14.711 1 27.44 29 LYS B C 1
ATOM 6495 O O . LYS B 1 29 ? 55.375 18.266 14.203 1 27.44 29 LYS B O 1
ATOM 6500 N N . SER B 1 30 ? 54.625 18.812 16.031 1 27.2 30 SER B N 1
ATOM 6501 C CA . SER B 1 30 ? 54.594 17.406 16.422 1 27.2 30 SER B CA 1
ATOM 6502 C C . SER B 1 30 ? 53.562 16.625 15.594 1 27.2 30 SER B C 1
ATOM 6504 O O . SER B 1 30 ? 52.406 17.031 15.461 1 27.2 30 SER B O 1
ATOM 6506 N N . VAL B 1 31 ? 54.125 16.047 14.555 1 29.31 31 VAL B N 1
ATOM 6507 C CA . VAL B 1 31 ? 53.375 15.039 13.82 1 29.31 31 VAL B CA 1
ATOM 6508 C C . VAL B 1 31 ? 52.625 14.133 14.805 1 29.31 31 VAL B C 1
ATOM 6510 O O . VAL B 1 31 ? 53.25 13.289 15.461 1 29.31 31 VAL B O 1
ATOM 6513 N N . ALA B 1 32 ? 51.875 14.688 15.656 1 28.27 32 ALA B N 1
ATOM 6514 C CA . ALA B 1 32 ? 51 13.719 16.312 1 28.27 32 ALA B CA 1
ATOM 6515 C C . ALA B 1 32 ? 50.562 12.625 15.352 1 28.27 32 ALA B C 1
ATOM 6517 O O . ALA B 1 32 ? 50.156 12.914 14.227 1 28.27 32 ALA B O 1
ATOM 6518 N N . LEU B 1 33 ? 51.156 11.492 15.484 1 26.33 33 LEU B N 1
ATOM 6519 C CA . LEU B 1 33 ? 50.656 10.25 14.891 1 26.33 33 LEU B CA 1
ATOM 6520 C C . LEU B 1 33 ? 49.125 10.281 14.766 1 26.33 33 LEU B C 1
ATOM 6522 O O . LEU B 1 33 ? 48.406 10.242 15.766 1 26.33 33 LEU B O 1
ATOM 6526 N N . ARG B 1 34 ? 48.75 11.102 13.922 1 26.3 34 ARG B N 1
ATOM 6527 C CA . ARG B 1 34 ? 47.344 10.898 13.57 1 26.3 34 ARG B CA 1
ATOM 6528 C C . ARG B 1 34 ? 47.031 9.414 13.398 1 26.3 34 ARG B C 1
ATOM 6530 O O . ARG B 1 34 ? 47.531 8.773 12.469 1 26.3 34 ARG B O 1
ATOM 6537 N N . ARG B 1 35 ? 47.031 8.805 14.609 1 27.47 35 ARG B N 1
ATOM 6538 C CA . ARG B 1 35 ? 46.281 7.547 14.469 1 27.47 35 ARG B CA 1
ATOM 6539 C C . ARG B 1 35 ? 45.156 7.684 13.477 1 27.47 35 ARG B C 1
ATOM 6541 O O . ARG B 1 35 ? 44.281 8.539 13.641 1 27.47 35 ARG B O 1
ATOM 6548 N N . ASN B 1 36 ? 45.594 7.535 12.289 1 28.62 36 ASN B N 1
ATOM 6549 C CA . ASN B 1 36 ? 44.5 7.328 11.352 1 28.62 36 ASN B CA 1
ATOM 6550 C C . ASN B 1 36 ? 43.25 6.758 12.055 1 28.62 36 ASN B C 1
ATOM 6552 O O . ASN B 1 36 ? 43.281 5.633 12.547 1 28.62 36 ASN B O 1
ATOM 6556 N N . ARG B 1 37 ? 42.719 7.547 12.805 1 30.23 37 ARG B N 1
ATOM 6557 C CA . ARG B 1 37 ? 41.438 7.016 13.273 1 30.23 37 ARG B CA 1
ATOM 6558 C C . ARG B 1 37 ? 40.75 6.211 12.18 1 30.23 37 ARG B C 1
ATOM 6560 O O . ARG B 1 37 ? 40.5 6.723 11.086 1 30.23 37 ARG B O 1
ATOM 6567 N N . ARG B 1 38 ? 41 5.039 12.258 1 32.16 38 ARG B N 1
ATOM 6568 C CA . ARG B 1 38 ? 40.219 4.027 11.562 1 32.16 38 ARG B CA 1
ATOM 6569 C C . ARG B 1 38 ? 38.812 4.523 11.281 1 32.16 38 ARG B C 1
ATOM 6571 O O . ARG B 1 38 ? 38.156 5.062 12.172 1 32.16 38 ARG B O 1
ATOM 6578 N N . ASP B 1 39 ? 38.625 5.078 10.195 1 36.81 39 ASP B N 1
ATOM 6579 C CA . ASP B 1 39 ? 37.25 5.207 9.766 1 36.81 39 ASP B CA 1
ATOM 6580 C C . ASP B 1 39 ? 36.344 4.207 10.5 1 36.81 39 ASP B C 1
ATOM 6582 O O . ASP B 1 39 ? 36.469 2.996 10.32 1 36.81 39 ASP B O 1
ATOM 6586 N N . PHE B 1 40 ? 36.125 4.34 11.664 1 36.62 40 PHE B N 1
ATOM 6587 C CA . PHE B 1 40 ? 35.312 3.443 12.469 1 36.62 40 PHE B CA 1
ATOM 6588 C C . PHE B 1 40 ? 34.094 2.959 11.68 1 36.62 40 PHE B C 1
ATOM 6590 O O . PHE B 1 40 ? 33.219 3.752 11.312 1 36.62 40 PHE B O 1
ATOM 6597 N N . ASP B 1 41 ? 34.219 2.154 10.797 1 47.69 41 ASP B N 1
ATOM 6598 C CA . ASP B 1 41 ? 33.094 1.276 10.5 1 47.69 41 ASP B CA 1
ATOM 6599 C C . ASP B 1 41 ? 32.281 0.962 11.766 1 47.69 41 ASP B C 1
ATOM 6601 O O . ASP B 1 41 ? 32.688 0.094 12.555 1 47.69 41 ASP B O 1
ATOM 6605 N N . LEU B 1 42 ? 31.797 2.031 12.391 1 49.81 42 LEU B N 1
ATOM 6606 C CA . LEU B 1 42 ? 31.172 1.83 13.688 1 49.81 42 LEU B CA 1
ATOM 6607 C C . LEU B 1 42 ? 29.938 0.933 13.57 1 49.81 42 LEU B C 1
ATOM 6609 O O . LEU B 1 42 ? 29.031 1.217 12.781 1 49.81 42 LEU B O 1
ATOM 6613 N N . GLU B 1 43 ? 30.078 -0.234 13.766 1 54.62 43 GLU B N 1
ATOM 6614 C CA . GLU B 1 43 ? 28.938 -1.104 14.008 1 54.62 43 GLU B CA 1
ATOM 6615 C C . GLU B 1 43 ? 28.062 -0.567 15.133 1 54.62 43 GLU B C 1
ATOM 6617 O O . GLU B 1 43 ? 26.875 -0.89 15.203 1 54.62 43 GLU B O 1
ATOM 6622 N N . GLU B 1 44 ? 28.641 0.379 16.094 1 64.25 44 GLU B N 1
ATOM 6623 C CA . GLU B 1 44 ? 27.922 0.852 17.266 1 64.25 44 GLU B CA 1
ATOM 6624 C C . GLU B 1 44 ? 27.562 2.328 17.141 1 64.25 44 GLU B C 1
ATOM 6626 O O . GLU B 1 44 ? 28.281 3.102 16.516 1 64.25 44 GLU B O 1
ATOM 6631 N N . VAL B 1 45 ? 26.375 2.674 17.562 1 72.19 45 VAL B N 1
ATOM 6632 C CA . VAL B 1 45 ? 25.859 4.039 17.578 1 72.19 45 VAL B CA 1
ATOM 6633 C C . VAL B 1 45 ? 26.766 4.926 18.438 1 72.19 45 VAL B C 1
ATOM 6635 O O . VAL B 1 45 ? 27.125 4.551 19.547 1 72.19 45 VAL B O 1
ATOM 6638 N N . PRO B 1 46 ? 27.266 6.059 17.828 1 77.44 46 PRO B N 1
ATOM 6639 C CA . PRO B 1 46 ? 28.109 6.965 18.609 1 77.44 46 PRO B CA 1
ATOM 6640 C C . PRO B 1 46 ? 27.406 7.531 19.828 1 77.44 46 PRO B C 1
ATOM 6642 O O . PRO B 1 46 ? 26.172 7.531 19.891 1 77.44 46 PRO B O 1
ATOM 6645 N N . GLU B 1 47 ? 28.141 7.895 20.812 1 83.75 47 GLU B N 1
ATOM 6646 C CA . GLU B 1 47 ? 27.594 8.539 22.016 1 83.75 47 GLU B CA 1
ATOM 6647 C C . GLU B 1 47 ? 27 9.906 21.672 1 83.75 47 GLU B C 1
ATOM 6649 O O . GLU B 1 47 ? 27.359 10.508 20.656 1 83.75 47 GLU B O 1
ATOM 6654 N N . MET B 1 48 ? 26.125 10.359 22.547 1 91.06 48 MET B N 1
ATOM 6655 C CA . MET B 1 48 ? 25.5 11.672 22.375 1 91.06 48 MET B CA 1
ATOM 6656 C C . MET B 1 48 ? 26.547 12.781 22.391 1 91.06 48 MET B C 1
ATOM 6658 O O . MET B 1 48 ? 27.484 12.734 23.188 1 91.06 48 MET B O 1
ATOM 6662 N N . CYS B 1 49 ? 26.406 13.719 21.484 1 93.62 49 CYS B N 1
ATOM 6663 C CA . CYS B 1 49 ? 27.328 14.852 21.406 1 93.62 49 CYS B CA 1
ATOM 6664 C C . CYS B 1 49 ? 26.656 16.125 21.922 1 93.62 49 CYS B C 1
ATOM 6666 O O . CYS B 1 49 ? 25.734 16.641 21.281 1 93.62 49 CYS B O 1
ATOM 6668 N N . ASP B 1 50 ? 27.047 16.656 23 1 93.88 50 ASP B N 1
ATOM 6669 C CA . ASP B 1 50 ? 26.516 17.891 23.547 1 93.88 50 ASP B CA 1
ATOM 6670 C C . ASP B 1 50 ? 27.484 19.062 23.312 1 93.88 50 ASP B C 1
ATOM 6672 O O . ASP B 1 50 ? 27.312 20.125 23.891 1 93.88 50 ASP B O 1
ATOM 6676 N N . PHE B 1 51 ? 28.594 18.766 22.594 1 94.19 51 PHE B N 1
ATOM 6677 C CA . PHE B 1 51 ? 29.578 19.719 22.094 1 94.19 51 PHE B CA 1
ATOM 6678 C C . PHE B 1 51 ? 30.359 20.344 23.25 1 94.19 51 PHE B C 1
ATOM 6680 O O . PHE B 1 51 ? 30.938 21.422 23.109 1 94.19 51 PHE B O 1
ATOM 6687 N N . GLY B 1 52 ? 30.25 19.828 24.422 1 92.19 52 GLY B N 1
ATOM 6688 C CA . GLY B 1 52 ? 31.141 20.156 25.531 1 92.19 52 GLY B CA 1
ATOM 6689 C C . GLY B 1 52 ? 30.672 21.344 26.344 1 92.19 52 GLY B C 1
ATOM 6690 O O . GLY B 1 52 ? 29.469 21.578 26.484 1 92.19 52 GLY B O 1
ATOM 6691 N N . SER B 1 53 ? 31.641 21.891 27.078 1 89.75 53 SER B N 1
ATOM 6692 C CA . SER B 1 53 ? 31.359 23 27.984 1 89.75 53 SER B CA 1
ATOM 6693 C C . SER B 1 53 ? 32.5 24.016 27.969 1 89.75 53 SER B C 1
ATOM 6695 O O . SER B 1 53 ? 33.469 23.875 27.219 1 89.75 53 SER B O 1
ATOM 6697 N N . VAL B 1 54 ? 32.281 24.969 28.844 1 84.94 54 VAL B N 1
ATOM 6698 C CA . VAL B 1 54 ? 33.219 26.062 28.953 1 84.94 54 VAL B CA 1
ATOM 6699 C C . VAL B 1 54 ? 34.625 25.5 29.234 1 84.94 54 VAL B C 1
ATOM 6701 O O . VAL B 1 54 ? 35.625 26.094 28.844 1 84.94 54 VAL B O 1
ATOM 6704 N N . ILE B 1 55 ? 34.688 24.375 29.797 1 84 55 ILE B N 1
ATOM 6705 C CA . ILE B 1 55 ? 35.969 23.766 30.109 1 84 55 ILE B CA 1
ATOM 6706 C C . ILE B 1 55 ? 36.656 23.281 28.828 1 84 55 ILE B C 1
ATOM 6708 O O . ILE B 1 55 ? 37.844 23.484 28.625 1 84 55 ILE B O 1
ATOM 6712 N N . ARG B 1 56 ? 35.844 22.688 27.953 1 90.31 56 ARG B N 1
ATOM 6713 C CA . ARG B 1 56 ? 36.344 22.172 26.688 1 90.31 56 ARG B CA 1
ATOM 6714 C C . ARG B 1 56 ? 35.25 22.047 25.656 1 90.31 56 ARG B C 1
ATOM 6716 O O . ARG B 1 56 ? 34.375 21.188 25.766 1 90.31 56 ARG B O 1
ATOM 6723 N N . LEU B 1 57 ? 35.375 22.953 24.688 1 91.56 57 LEU B N 1
ATOM 6724 C CA . LEU B 1 57 ? 34.469 22.844 23.547 1 91.56 57 LEU B CA 1
ATOM 6725 C C . LEU B 1 57 ? 34.969 21.781 22.562 1 91.56 57 LEU B C 1
ATOM 6727 O O . LEU B 1 57 ? 36.156 21.688 22.297 1 91.56 57 LEU B O 1
ATOM 6731 N N . THR B 1 58 ? 34.094 20.984 22.141 1 90.62 58 THR B N 1
ATOM 6732 C CA . THR B 1 58 ? 34.438 19.906 21.234 1 90.62 58 THR B CA 1
ATOM 6733 C C . THR B 1 58 ? 33.375 19.719 20.172 1 90.62 58 THR B C 1
ATOM 6735 O O . THR B 1 58 ? 32.219 20.125 20.359 1 90.62 58 THR B O 1
ATOM 6738 N N . THR B 1 59 ? 33.75 19.172 19.094 1 92.12 59 THR B N 1
ATOM 6739 C CA . THR B 1 59 ? 32.781 18.781 18.062 1 92.12 59 THR B CA 1
ATOM 6740 C C . THR B 1 59 ? 32.531 17.281 18.062 1 92.12 59 THR B C 1
ATOM 6742 O O . THR B 1 59 ? 31.875 16.75 17.172 1 92.12 59 THR B O 1
ATOM 6745 N N . CYS B 1 60 ? 33.094 16.672 19.125 1 92.25 60 CYS B N 1
ATOM 6746 C CA . CYS B 1 60 ? 32.938 15.234 19.297 1 92.25 60 CYS B CA 1
ATOM 6747 C C . CYS B 1 60 ? 33.531 14.5 18.078 1 92.25 60 CYS B C 1
ATOM 6749 O O . CYS B 1 60 ? 34.688 14.711 17.719 1 92.25 60 CYS B O 1
ATOM 6751 N N . TYR B 1 61 ? 32.781 13.75 17.438 1 89.38 61 TYR B N 1
ATOM 6752 C CA . TYR B 1 61 ? 33.25 12.977 16.281 1 89.38 61 TYR B CA 1
ATOM 6753 C C . TYR B 1 61 ? 32.844 13.656 14.977 1 89.38 61 TYR B C 1
ATOM 6755 O O . TYR B 1 61 ? 33.062 13.109 13.891 1 89.38 61 TYR B O 1
ATOM 6763 N N . TRP B 1 62 ? 32.281 14.812 15.094 1 92.5 62 TRP B N 1
ATOM 6764 C CA . TRP B 1 62 ? 31.906 15.57 13.891 1 92.5 62 TRP B CA 1
ATOM 6765 C C . TRP B 1 62 ? 33.094 16.359 13.367 1 92.5 62 TRP B C 1
ATOM 6767 O O . TRP B 1 62 ? 33.875 16.922 14.141 1 92.5 62 TRP B O 1
ATOM 6777 N N . LYS B 1 63 ? 33.156 16.375 11.969 1 89.31 63 LYS B N 1
ATOM 6778 C CA . LYS B 1 63 ? 34.312 17.047 11.352 1 89.31 63 LYS B CA 1
ATOM 6779 C C . LYS B 1 63 ? 33.844 18.094 10.344 1 89.31 63 LYS B C 1
ATOM 6781 O O . LYS B 1 63 ? 32.781 17.984 9.758 1 89.31 63 LYS B O 1
ATOM 6786 N N . THR B 1 64 ? 34.594 19.094 10.234 1 85.19 64 THR B N 1
ATOM 6787 C CA . THR B 1 64 ? 34.406 20.094 9.18 1 85.19 64 THR B CA 1
ATOM 6788 C C . THR B 1 64 ? 35.344 19.828 8.008 1 85.19 64 THR B C 1
ATOM 6790 O O . THR B 1 64 ? 36.531 19.594 8.203 1 85.19 64 THR B O 1
ATOM 6793 N N . PRO B 1 65 ? 34.719 19.625 6.785 1 73.56 65 PRO B N 1
ATOM 6794 C CA . PRO B 1 65 ? 35.594 19.359 5.645 1 73.56 65 PRO B CA 1
ATOM 6795 C C . PRO B 1 65 ? 36.719 20.406 5.488 1 73.56 65 PRO B C 1
ATOM 6797 O O . PRO B 1 65 ? 36.5 21.578 5.762 1 73.56 65 PRO B O 1
ATOM 6800 N N . GLU B 1 66 ? 37.938 19.938 5.176 1 60.97 66 GLU B N 1
ATOM 6801 C CA . GLU B 1 66 ? 39.125 20.781 5.051 1 60.97 66 GLU B CA 1
ATOM 6802 C C . GLU B 1 66 ? 39.031 21.656 3.803 1 60.97 66 GLU B C 1
ATOM 6804 O O . GLU B 1 66 ? 39.656 22.734 3.748 1 60.97 66 GLU B O 1
ATOM 6809 N N . ASN B 1 67 ? 38.5 21.125 2.682 1 52.06 67 ASN B N 1
ATOM 6810 C CA . ASN B 1 67 ? 38.688 21.812 1.411 1 52.06 67 ASN B CA 1
ATOM 6811 C C . ASN B 1 67 ? 38.062 23.203 1.428 1 52.06 67 ASN B C 1
ATOM 6813 O O . ASN B 1 67 ? 37.438 23.609 0.448 1 52.06 67 ASN B O 1
ATOM 6817 N N . ILE B 1 68 ? 37.875 23.641 2.477 1 47.69 68 ILE B N 1
ATOM 6818 C CA . ILE B 1 68 ? 37.188 24.938 2.43 1 47.69 68 ILE B CA 1
ATOM 6819 C C . ILE B 1 68 ? 38.125 25.969 1.804 1 47.69 68 ILE B C 1
ATOM 6821 O O . ILE B 1 68 ? 39.281 26.156 2.252 1 47.69 68 ILE B O 1
ATOM 6825 N N . THR B 1 69 ? 37.875 26.234 0.678 1 45.59 69 THR B N 1
ATOM 6826 C CA . THR B 1 69 ? 38.531 27.422 0.133 1 45.59 69 THR B CA 1
ATOM 6827 C C . THR B 1 69 ? 38.688 28.5 1.203 1 45.59 69 THR B C 1
ATOM 6829 O O . THR B 1 69 ? 37.812 28.641 2.068 1 45.59 69 THR B O 1
ATOM 6832 N N . LYS B 1 70 ? 39.844 29.203 1.177 1 44.03 70 LYS B N 1
ATOM 6833 C CA . LYS B 1 70 ? 40.344 30.344 1.938 1 44.03 70 LYS B CA 1
ATOM 6834 C C . LYS B 1 70 ? 39.25 31.391 2.152 1 44.03 70 LYS B C 1
ATOM 6836 O O . LYS B 1 70 ? 38.656 31.859 1.192 1 44.03 70 LYS B O 1
ATOM 6841 N N . GLY B 1 71 ? 38.625 31.578 3.346 1 48.78 71 GLY B N 1
ATOM 6842 C CA . GLY B 1 71 ? 37.812 32.719 3.734 1 48.78 71 GLY B CA 1
ATOM 6843 C C . GLY B 1 71 ? 36.406 32.344 4.145 1 48.78 71 GLY B C 1
ATOM 6844 O O . GLY B 1 71 ? 35.594 33.188 4.512 1 48.78 71 GLY B O 1
ATOM 6845 N N . LYS B 1 72 ? 36.031 31.016 3.863 1 55.03 72 LYS B N 1
ATOM 6846 C CA . LYS B 1 72 ? 34.625 30.797 4.199 1 55.03 72 LYS B CA 1
ATOM 6847 C C . LYS B 1 72 ? 34.469 30.266 5.625 1 55.03 72 LYS B C 1
ATOM 6849 O O . LYS B 1 72 ? 35.312 29.484 6.09 1 55.03 72 LYS B O 1
ATOM 6854 N N . ILE B 1 73 ? 33.688 31 6.414 1 60.03 73 ILE B N 1
ATOM 6855 C CA . ILE B 1 73 ? 33.344 30.609 7.785 1 60.03 73 ILE B CA 1
ATOM 6856 C C . ILE B 1 73 ? 32.75 29.203 7.797 1 60.03 73 ILE B C 1
ATOM 6858 O O . ILE B 1 73 ? 31.906 28.875 6.977 1 60.03 73 ILE B O 1
ATOM 6862 N N . ASN B 1 74 ? 33.344 28.375 8.617 1 81.12 74 ASN B N 1
ATOM 6863 C CA . ASN B 1 74 ? 32.938 26.984 8.797 1 81.12 74 ASN B CA 1
ATOM 6864 C C . ASN B 1 74 ? 32.156 26.781 10.094 1 81.12 74 ASN B C 1
ATOM 6866 O O . ASN B 1 74 ? 32.031 27.703 10.891 1 81.12 74 ASN B O 1
ATOM 6870 N N . TRP B 1 75 ? 31.562 25.656 10.211 1 91.19 75 TRP B N 1
ATOM 6871 C CA . TRP B 1 75 ? 30.984 25.266 11.492 1 91.19 75 TRP B CA 1
ATOM 6872 C C . TRP B 1 75 ? 32.031 25.375 12.609 1 91.19 75 TRP B C 1
ATOM 6874 O O . TRP B 1 75 ? 33.188 25.016 12.43 1 91.19 75 TRP B O 1
ATOM 6884 N N . ARG B 1 76 ? 31.688 25.953 13.68 1 89.06 76 ARG B N 1
ATOM 6885 C CA . ARG B 1 76 ? 32.594 26.094 14.805 1 89.06 76 ARG B CA 1
ATOM 6886 C C . ARG B 1 76 ? 31.875 25.922 16.125 1 89.06 76 ARG B C 1
ATOM 6888 O O . ARG B 1 76 ? 30.656 26.094 16.203 1 89.06 76 ARG B O 1
ATOM 6895 N N . SER B 1 77 ? 32.656 25.594 17.125 1 92.31 77 SER B N 1
ATOM 6896 C CA . SER B 1 77 ? 32.094 25.469 18.453 1 92.31 77 SER B CA 1
ATOM 6897 C C . SER B 1 77 ? 31.844 26.828 19.094 1 92.31 77 SER B C 1
ATOM 6899 O O . SER B 1 77 ? 32.594 27.781 18.844 1 92.31 77 SER B O 1
ATOM 6901 N N . GLY B 1 78 ? 30.797 26.922 19.781 1 92.81 78 GLY B N 1
ATOM 6902 C CA . GLY B 1 78 ? 30.453 28.156 20.484 1 92.81 78 GLY B CA 1
ATOM 6903 C C . GLY B 1 78 ? 29.719 27.922 21.781 1 92.81 78 GLY B C 1
ATOM 6904 O O . GLY B 1 78 ? 29.453 26.781 22.156 1 92.81 78 GLY B O 1
ATOM 6905 N N . MET B 1 79 ? 29.516 28.969 22.578 1 92.94 79 MET B N 1
ATOM 6906 C CA . MET B 1 79 ? 28.734 28.953 23.812 1 92.94 79 MET B CA 1
ATOM 6907 C C . MET B 1 79 ? 28 30.281 24.016 1 92.94 79 MET B C 1
ATOM 6909 O O . MET B 1 79 ? 28.328 31.281 23.359 1 92.94 79 MET B O 1
ATOM 6913 N N . GLY B 1 80 ? 27.047 30.312 24.906 1 92.12 80 GLY B N 1
ATOM 6914 C CA . GLY B 1 80 ? 26.234 31.5 25.125 1 92.12 80 GLY B CA 1
ATOM 6915 C C . GLY B 1 80 ? 27.062 32.719 25.547 1 92.12 80 GLY B C 1
ATOM 6916 O O . GLY B 1 80 ? 26.781 33.844 25.109 1 92.12 80 GLY B O 1
ATOM 6917 N N . ALA B 1 81 ? 28.016 32.5 26.281 1 90.12 81 ALA B N 1
ATOM 6918 C CA . ALA B 1 81 ? 28.844 33.562 26.797 1 90.12 81 ALA B CA 1
ATOM 6919 C C . ALA B 1 81 ? 29.609 34.281 25.688 1 90.12 81 ALA B C 1
ATOM 6921 O O . ALA B 1 81 ? 29.938 35.469 25.797 1 90.12 81 ALA B O 1
ATOM 6922 N N . SER B 1 82 ? 29.844 33.625 24.609 1 89.06 82 SER B N 1
ATOM 6923 C CA . SER B 1 82 ? 30.594 34.188 23.516 1 89.06 82 SER B CA 1
ATOM 6924 C C . SER B 1 82 ? 29.688 34.625 22.375 1 89.06 82 SER B C 1
ATOM 6926 O O . SER B 1 82 ? 30.156 35 21.297 1 89.06 82 SER B O 1
ATOM 6928 N N . SER B 1 83 ? 28.469 34.594 22.562 1 91.25 83 SER B N 1
ATOM 6929 C CA . SER B 1 83 ? 27.516 34.75 21.469 1 91.25 83 SER B CA 1
ATOM 6930 C C . SER B 1 83 ? 27.609 36.156 20.875 1 91.25 83 SER B C 1
ATOM 6932 O O . SER B 1 83 ? 27.375 36.344 19.672 1 91.25 83 SER B O 1
ATOM 6934 N N . TYR B 1 84 ? 27.875 37.156 21.734 1 87.94 84 TYR B N 1
ATOM 6935 C CA . TYR B 1 84 ? 27.953 38.531 21.219 1 87.94 84 TYR B CA 1
ATOM 6936 C C . TYR B 1 84 ? 29.266 38.75 20.469 1 87.94 84 TYR B C 1
ATOM 6938 O O . TYR B 1 84 ? 29.344 39.656 19.625 1 87.94 84 TYR B O 1
ATOM 6946 N N . TRP B 1 85 ? 30.172 37.969 20.797 1 86.62 85 TRP B N 1
ATOM 6947 C CA . TRP B 1 85 ? 31.5 38.125 20.203 1 86.62 85 TRP B CA 1
ATOM 6948 C C . TRP B 1 85 ? 31.594 37.375 18.875 1 86.62 85 TRP B C 1
ATOM 6950 O O . TRP B 1 85 ? 31.906 38 17.844 1 86.62 85 TRP B O 1
ATOM 6960 N N . ILE B 1 86 ? 31.203 36.125 18.844 1 88.12 86 ILE B N 1
ATOM 6961 C CA . ILE B 1 86 ? 31.469 35.344 17.641 1 88.12 86 ILE B CA 1
ATOM 6962 C C . ILE B 1 86 ? 30.141 34.875 17.031 1 88.12 86 ILE B C 1
ATOM 6964 O O . ILE B 1 86 ? 30.125 34.312 15.945 1 88.12 86 ILE B O 1
ATOM 6968 N N . GLY B 1 87 ? 29.062 35.125 17.688 1 89 87 GLY B N 1
ATOM 6969 C CA . GLY B 1 87 ? 27.766 34.719 17.156 1 89 87 GLY B CA 1
ATOM 6970 C C . GLY B 1 87 ? 27.234 33.469 17.828 1 89 87 GLY B C 1
ATOM 6971 O O . GLY B 1 87 ? 27.844 32.938 18.766 1 89 87 GLY B O 1
ATOM 6972 N N . GLY B 1 88 ? 25.984 33.031 17.328 1 91.69 88 GLY B N 1
ATOM 6973 C CA . GLY B 1 88 ? 25.328 31.859 17.875 1 91.69 88 GLY B CA 1
ATOM 6974 C C . GLY B 1 88 ? 24.266 32.188 18.906 1 91.69 88 GLY B C 1
ATOM 6975 O O . GLY B 1 88 ? 24.094 33.375 19.266 1 91.69 88 GLY B O 1
ATOM 6976 N N . PRO B 1 89 ? 23.672 31.141 19.406 1 94.56 89 PRO B N 1
ATOM 6977 C CA . PRO B 1 89 ? 22.625 31.344 20.406 1 94.56 89 PRO B CA 1
ATOM 6978 C C . PRO B 1 89 ? 23.188 31.797 21.75 1 94.56 89 PRO B C 1
ATOM 6980 O O . PRO B 1 89 ? 24.344 31.5 22.078 1 94.56 89 PRO B O 1
ATOM 6983 N N . ARG B 1 90 ? 22.328 32.344 22.516 1 92.94 90 ARG B N 1
ATOM 6984 C CA . ARG B 1 90 ? 22.75 32.906 23.797 1 92.94 90 ARG B CA 1
ATOM 6985 C C . ARG B 1 90 ? 22.828 31.828 24.875 1 92.94 90 ARG B C 1
ATOM 6987 O O . ARG B 1 90 ? 23.422 32.062 25.938 1 92.94 90 ARG B O 1
ATOM 6994 N N . THR B 1 91 ? 22.234 30.719 24.578 1 93.31 91 THR B N 1
ATOM 6995 C CA . THR B 1 91 ? 22.281 29.578 25.5 1 93.31 91 THR B CA 1
ATOM 6996 C C . THR B 1 91 ? 22.375 28.266 24.719 1 93.31 91 THR B C 1
ATOM 6998 O O . THR B 1 91 ? 22.047 28.219 23.531 1 93.31 91 THR B O 1
ATOM 7001 N N . ASP B 1 92 ? 22.938 27.328 25.359 1 92.12 92 ASP B N 1
ATOM 7002 C CA . ASP B 1 92 ? 22.844 25.984 24.828 1 92.12 92 ASP B CA 1
ATOM 7003 C C . ASP B 1 92 ? 21.5 25.344 25.172 1 92.12 92 ASP B C 1
ATOM 7005 O O . ASP B 1 92 ? 20.688 25.938 25.891 1 92.12 92 ASP B O 1
ATOM 7009 N N . HIS B 1 93 ? 21.188 24.297 24.609 1 91.69 93 HIS B N 1
ATOM 7010 C CA . HIS B 1 93 ? 19.938 23.625 24.906 1 91.69 93 HIS B CA 1
ATOM 7011 C C . HIS B 1 93 ? 20.062 22.766 26.172 1 91.69 93 HIS B C 1
ATOM 7013 O O . HIS B 1 93 ? 19.109 22.656 26.938 1 91.69 93 HIS B O 1
ATOM 7019 N N . THR B 1 94 ? 21.172 22.094 26.375 1 85.25 94 THR B N 1
ATOM 7020 C CA . THR B 1 94 ? 21.359 21.141 27.469 1 85.25 94 THR B CA 1
ATOM 7021 C C . THR B 1 94 ? 21.078 21.781 28.812 1 85.25 94 THR B C 1
ATOM 7023 O O . THR B 1 94 ? 20.266 21.281 29.594 1 85.25 94 THR B O 1
ATOM 7026 N N . GLY B 1 95 ? 21.797 22.797 29.078 1 82.25 95 GLY B N 1
ATOM 7027 C CA . GLY B 1 95 ? 21.688 23.453 30.359 1 82.25 95 GLY B CA 1
ATOM 7028 C C . GLY B 1 95 ? 20.906 24.75 30.312 1 82.25 95 GLY B C 1
ATOM 7029 O O . GLY B 1 95 ? 20.609 25.344 31.344 1 82.25 95 GLY B O 1
ATOM 7030 N N . ALA B 1 96 ? 20.547 25.078 29.156 1 88 96 ALA B N 1
ATOM 7031 C CA . ALA B 1 96 ? 19.922 26.391 28.953 1 88 96 ALA B CA 1
ATOM 7032 C C . ALA B 1 96 ? 20.734 27.5 29.625 1 88 96 ALA B C 1
ATOM 7034 O O . ALA B 1 96 ? 20.172 28.375 30.297 1 88 96 ALA B O 1
ATOM 7035 N N . ASP B 1 97 ? 22 27.266 29.547 1 88.19 97 ASP B N 1
ATOM 7036 C CA . ASP B 1 97 ? 22.906 28.219 30.188 1 88.19 97 ASP B CA 1
ATOM 7037 C C . ASP B 1 97 ? 23.922 28.766 29.188 1 88.19 97 ASP B C 1
ATOM 7039 O O . ASP B 1 97 ? 23.906 28.406 28 1 88.19 97 ASP B O 1
ATOM 7043 N N . LYS B 1 98 ? 24.75 29.641 29.688 1 91.62 98 LYS B N 1
ATOM 7044 C CA . LYS B 1 98 ? 25.688 30.328 28.812 1 91.62 98 LYS B CA 1
ATOM 7045 C C . LYS B 1 98 ? 27.031 29.609 28.766 1 91.62 98 LYS B C 1
ATOM 7047 O O . LYS B 1 98 ? 27.891 29.938 27.953 1 91.62 98 LYS B O 1
ATOM 7052 N N . ASN B 1 99 ? 27.172 28.562 29.625 1 90.69 99 ASN B N 1
ATOM 7053 C CA . ASN B 1 99 ? 28.5 28 29.781 1 90.69 99 ASN B CA 1
ATOM 7054 C C . ASN B 1 99 ? 28.609 26.625 29.109 1 90.69 99 ASN B C 1
ATOM 7056 O O . ASN B 1 99 ? 29.656 25.984 29.188 1 90.69 99 ASN B O 1
ATOM 7060 N N . SER B 1 100 ? 27.609 26.219 28.531 1 92.12 100 SER B N 1
ATOM 7061 C CA . SER B 1 100 ? 27.641 24.938 27.828 1 92.12 100 SER B CA 1
ATOM 7062 C C . SER B 1 100 ? 27.734 25.156 26.312 1 92.12 100 SER B C 1
ATOM 7064 O O . SER B 1 100 ? 27.359 26.203 25.812 1 92.12 100 SER B O 1
ATOM 7066 N N . GLY B 1 101 ? 28.234 24.125 25.719 1 93.44 101 GLY B N 1
ATOM 7067 C CA . GLY B 1 101 ? 28.641 24.312 24.344 1 93.44 101 GLY B CA 1
ATOM 7068 C C . GLY B 1 101 ? 27.578 23.859 23.344 1 93.44 101 GLY B C 1
ATOM 7069 O O . GLY B 1 101 ? 26.672 23.094 23.703 1 93.44 101 GLY B O 1
ATOM 7070 N N . TYR B 1 102 ? 27.625 24.422 22.125 1 96.38 102 TYR B N 1
ATOM 7071 C CA . TYR B 1 102 ? 26.922 24.062 20.906 1 96.38 102 TYR B CA 1
ATOM 7072 C C . TYR B 1 102 ? 27.812 24.266 19.688 1 96.38 102 TYR B C 1
ATOM 7074 O O . TYR B 1 102 ? 28.938 24.766 19.812 1 96.38 102 TYR B O 1
ATOM 7082 N N . VAL B 1 103 ? 27.406 23.812 18.578 1 95.62 103 VAL B N 1
ATOM 7083 C CA . VAL B 1 103 ? 28.125 24.109 17.344 1 95.62 103 VAL B CA 1
ATOM 7084 C C . VAL B 1 103 ? 27.25 24.984 16.438 1 95.62 103 VAL B C 1
ATOM 7086 O O . VAL B 1 103 ? 26.016 24.891 16.484 1 95.62 103 VAL B O 1
ATOM 7089 N N . PHE B 1 104 ? 27.844 25.922 15.75 1 94.5 104 PHE B N 1
ATOM 7090 C CA . PHE B 1 104 ? 27.031 26.797 14.906 1 94.5 104 PHE B CA 1
ATOM 7091 C C . PHE B 1 104 ? 27.812 27.266 13.688 1 94.5 104 PHE B C 1
ATOM 7093 O O . PHE B 1 104 ? 29.031 27.094 13.625 1 94.5 104 PHE B O 1
ATOM 7100 N N . TYR B 1 105 ? 27.078 27.656 12.75 1 92.25 105 TYR B N 1
ATOM 7101 C CA . TYR B 1 105 ? 27.594 28.266 11.523 1 92.25 105 TYR B CA 1
ATOM 7102 C C . TYR B 1 105 ? 27.031 29.656 11.32 1 92.25 105 TYR B C 1
ATOM 7104 O O . TYR B 1 105 ? 25.812 29.844 11.273 1 92.25 105 TYR B O 1
ATOM 7112 N N . GLU B 1 106 ? 27.922 30.578 11.234 1 90.38 106 GLU B N 1
ATOM 7113 C CA . GLU B 1 106 ? 27.516 31.938 10.898 1 90.38 106 GLU B CA 1
ATOM 7114 C C . GLU B 1 106 ? 27.234 32.094 9.406 1 90.38 106 GLU B C 1
ATOM 7116 O O . GLU B 1 106 ? 28.125 31.906 8.578 1 90.38 106 GLU B O 1
ATOM 7121 N N . THR B 1 107 ? 26.047 32.531 9.094 1 88.06 107 THR B N 1
ATOM 7122 C CA . THR B 1 107 ? 25.609 32.5 7.699 1 88.06 107 THR B CA 1
ATOM 7123 C C . THR B 1 107 ? 25.828 33.844 7.023 1 88.06 107 THR B C 1
ATOM 7125 O O . THR B 1 107 ? 25.781 33.938 5.797 1 88.06 107 THR B O 1
ATOM 7128 N N . SER B 1 108 ? 26.094 34.906 7.77 1 85.75 108 SER B N 1
ATOM 7129 C CA . SER B 1 108 ? 26.203 36.25 7.191 1 85.75 108 SER B CA 1
ATOM 7130 C C . SER B 1 108 ? 27.5 36.406 6.391 1 85.75 108 SER B C 1
ATOM 7132 O O . SER B 1 108 ? 28.547 35.875 6.777 1 85.75 108 SER B O 1
ATOM 7134 N N . GLU B 1 109 ? 27.422 36.906 5.242 1 77.44 109 GLU B N 1
ATOM 7135 C CA . GLU B 1 109 ? 28.578 37.188 4.391 1 77.44 109 GLU B CA 1
ATOM 7136 C C . GLU B 1 109 ? 28.422 38.531 3.676 1 77.44 109 GLU B C 1
ATOM 7138 O O . GLU B 1 109 ? 27.328 38.875 3.236 1 77.44 109 GLU B O 1
ATOM 7143 N N . LEU B 1 110 ? 29.422 39.344 3.902 1 66.12 110 LEU B N 1
ATOM 7144 C CA . LEU B 1 110 ? 29.359 40.594 3.17 1 66.12 110 LEU B CA 1
ATOM 7145 C C . LEU B 1 110 ? 29.453 40.375 1.667 1 66.12 110 LEU B C 1
ATOM 7147 O O . LEU B 1 110 ? 30.156 39.469 1.22 1 66.12 110 LEU B O 1
ATOM 7151 N N . SER B 1 111 ? 28.422 40.438 0.977 1 53.66 111 SER B N 1
ATOM 7152 C CA . SER B 1 111 ? 28.469 40.375 -0.479 1 53.66 111 SER B CA 1
ATOM 7153 C C . SER B 1 111 ? 29.828 40.844 -1.009 1 53.66 111 SER B C 1
ATOM 7155 O O . SER B 1 111 ? 30.125 42.031 -0.967 1 53.66 111 SER B O 1
ATOM 7157 N N . SER B 1 112 ? 30.969 40.625 -0.575 1 49 112 SER B N 1
ATOM 7158 C CA . SER B 1 112 ? 31.922 41.094 -1.582 1 49 112 SER B CA 1
ATOM 7159 C C . SER B 1 112 ? 31.406 40.812 -2.992 1 49 112 SER B C 1
ATOM 7161 O O . SER B 1 112 ? 30.75 39.812 -3.236 1 49 112 SER B O 1
ATOM 7163 N N . PHE B 1 113 ? 31.328 42.031 -3.809 1 42.84 113 PHE B N 1
ATOM 7164 C CA . PHE B 1 113 ? 30.812 42.281 -5.152 1 42.84 113 PHE B CA 1
ATOM 7165 C C . PHE B 1 113 ? 31.062 41.094 -6.055 1 42.84 113 PHE B C 1
ATOM 7167 O O . PHE B 1 113 ? 30.641 41.094 -7.219 1 42.84 113 PHE B O 1
ATOM 7174 N N . GLU B 1 114 ? 32.188 40.5 -5.902 1 41.72 114 GLU B N 1
ATOM 7175 C CA . GLU B 1 114 ? 32.469 39.75 -7.121 1 41.72 114 GLU B CA 1
ATOM 7176 C C . GLU B 1 114 ? 31.5 38.562 -7.242 1 41.72 114 GLU B C 1
ATOM 7178 O O . GLU B 1 114 ? 31.484 37.656 -6.383 1 41.72 114 GLU B O 1
ATOM 7183 N N . GLU B 1 115 ? 30.312 38.875 -7.711 1 43 115 GLU B N 1
ATOM 7184 C CA . GLU B 1 115 ? 29.516 37.75 -8.234 1 43 115 GLU B CA 1
ATOM 7185 C C . GLU B 1 115 ? 30.406 36.625 -8.695 1 43 115 GLU B C 1
ATOM 7187 O O . GLU B 1 115 ? 31.109 36.75 -9.703 1 43 115 GLU B O 1
ATOM 7192 N N . LEU B 1 116 ? 31.016 35.969 -7.93 1 42.12 116 LEU B N 1
ATOM 7193 C CA . LEU B 1 116 ? 31.594 34.844 -8.656 1 42.12 116 LEU B CA 1
ATOM 7194 C C . LEU B 1 116 ? 30.516 34.094 -9.422 1 42.12 116 LEU B C 1
ATOM 7196 O O . LEU B 1 116 ? 29.469 33.75 -8.859 1 42.12 116 LEU B O 1
ATOM 7200 N N . PRO B 1 117 ? 30.359 34.344 -10.773 1 44.56 117 PRO B N 1
ATOM 7201 C CA . PRO B 1 117 ? 29.328 33.875 -11.695 1 44.56 117 PRO B CA 1
ATOM 7202 C C . PRO B 1 117 ? 28.703 32.562 -11.25 1 44.56 117 PRO B C 1
ATOM 7204 O O . PRO B 1 117 ? 27.531 32.312 -11.516 1 44.56 117 PRO B O 1
ATOM 7207 N N . ASN B 1 118 ? 29.547 31.562 -10.766 1 42 118 ASN B N 1
ATOM 7208 C CA . ASN B 1 118 ? 29.172 30.156 -10.695 1 42 118 ASN B CA 1
ATOM 7209 C C . ASN B 1 118 ? 29.094 29.656 -9.258 1 42 118 ASN B C 1
ATOM 7211 O O . ASN B 1 118 ? 29.219 28.453 -9 1 42 118 ASN B O 1
ATOM 7215 N N . SER B 1 119 ? 29.312 30.516 -8.352 1 43.38 119 SER B N 1
ATOM 7216 C CA . SER B 1 119 ? 29.391 29.828 -7.066 1 43.38 119 SER B CA 1
ATOM 7217 C C . SER B 1 119 ? 28 29.516 -6.52 1 43.38 119 SER B C 1
ATOM 7219 O O . SER B 1 119 ? 27.203 30.422 -6.273 1 43.38 119 SER B O 1
ATOM 7221 N N . GLU B 1 120 ? 27.422 28.516 -6.895 1 44.44 120 GLU B N 1
ATOM 7222 C CA . GLU B 1 120 ? 26.312 27.859 -6.195 1 44.44 120 GLU B CA 1
ATOM 7223 C C . GLU B 1 120 ? 26.359 28.156 -4.699 1 44.44 120 GLU B C 1
ATOM 7225 O O . GLU B 1 120 ? 27.422 28.484 -4.156 1 44.44 120 GLU B O 1
ATOM 7230 N N . PHE B 1 121 ? 25.172 28.047 -4.047 1 52.09 121 PHE B N 1
ATOM 7231 C CA . PHE B 1 121 ? 24.922 28.203 -2.619 1 52.09 121 PHE B CA 1
ATOM 7232 C C . PHE B 1 121 ? 26.062 27.578 -1.803 1 52.09 121 PHE B C 1
ATOM 7234 O O . PHE B 1 121 ? 26.531 26.484 -2.113 1 52.09 121 PHE B O 1
ATOM 7241 N N . THR B 1 122 ? 26.922 28.406 -1.241 1 62.38 122 THR B N 1
ATOM 7242 C CA . THR B 1 122 ? 27.984 27.906 -0.378 1 62.38 122 THR B CA 1
ATOM 7243 C C . THR B 1 122 ? 27.422 27.391 0.936 1 62.38 122 THR B C 1
ATOM 7245 O O . THR B 1 122 ? 27.234 28.141 1.89 1 62.38 122 THR B O 1
ATOM 7248 N N . SER B 1 123 ? 26.641 26.328 0.966 1 76.81 123 SER B N 1
ATOM 7249 C CA . SER B 1 123 ? 26.281 25.656 2.205 1 76.81 123 SER B CA 1
ATOM 7250 C C . SER B 1 123 ? 27.5 25 2.85 1 76.81 123 SER B C 1
ATOM 7252 O O . SER B 1 123 ? 28.562 24.906 2.229 1 76.81 123 SER B O 1
ATOM 7254 N N . ASN B 1 124 ? 27.484 24.969 4.129 1 85.06 124 ASN B N 1
ATOM 7255 C CA . ASN B 1 124 ? 28.547 24.297 4.875 1 85.06 124 ASN B CA 1
ATOM 7256 C C . ASN B 1 124 ? 28.047 23.031 5.574 1 85.06 124 ASN B C 1
ATOM 7258 O O . ASN B 1 124 ? 26.891 22.984 6.004 1 85.06 124 ASN B O 1
ATOM 7262 N N . GLN B 1 125 ? 29.016 22.156 5.598 1 90.62 125 GLN B N 1
ATOM 7263 C CA . GLN B 1 125 ? 28.578 20.859 6.082 1 90.62 125 GLN B CA 1
ATOM 7264 C C . GLN B 1 125 ? 29.375 20.422 7.309 1 90.62 125 GLN B C 1
ATOM 7266 O O . GLN B 1 125 ? 30.578 20.703 7.402 1 90.62 125 GLN B O 1
ATOM 7271 N N . LEU B 1 126 ? 28.719 19.953 8.273 1 93 126 LEU B N 1
ATOM 7272 C CA . LEU B 1 126 ? 29.281 19.203 9.383 1 93 126 LEU B CA 1
ATOM 7273 C C . LEU B 1 126 ? 29.188 17.703 9.133 1 93 126 LEU B C 1
ATOM 7275 O O . LEU B 1 126 ? 28.078 17.156 9.039 1 93 126 LEU B O 1
ATOM 7279 N N . VAL B 1 127 ? 30.344 17.047 9.062 1 92.88 127 VAL B N 1
ATOM 7280 C CA . VAL B 1 127 ? 30.406 15.688 8.516 1 92.88 127 VAL B CA 1
ATOM 7281 C C . VAL B 1 127 ? 30.562 14.68 9.648 1 92.88 127 VAL B C 1
ATOM 7283 O O . VAL B 1 127 ? 31.469 14.805 10.484 1 92.88 127 VAL B O 1
ATOM 7286 N N . GLY B 1 128 ? 29.734 13.695 9.688 1 92.19 128 GLY B N 1
ATOM 7287 C CA . GLY B 1 128 ? 29.828 12.625 10.664 1 92.19 128 GLY B CA 1
ATOM 7288 C C . GLY B 1 128 ? 30.703 11.469 10.203 1 92.19 128 GLY B C 1
ATOM 7289 O O . GLY B 1 128 ? 31.203 11.477 9.078 1 92.19 128 GLY B O 1
ATOM 7290 N N . PRO B 1 129 ? 30.875 10.539 11.078 1 90.25 129 PRO B N 1
ATOM 7291 C CA . PRO B 1 129 ? 31.688 9.367 10.719 1 90.25 129 PRO B CA 1
ATOM 7292 C C . PRO B 1 129 ? 30.969 8.43 9.75 1 90.25 129 PRO B C 1
ATOM 7294 O O . PRO B 1 129 ? 29.766 8.594 9.508 1 90.25 129 PRO B O 1
ATOM 7297 N N . ILE B 1 130 ? 31.703 7.531 9.188 1 90.44 130 ILE B N 1
ATOM 7298 C CA . ILE B 1 130 ? 31.141 6.551 8.266 1 90.44 130 ILE B CA 1
ATOM 7299 C C . ILE B 1 130 ? 30.578 5.367 9.055 1 90.44 130 ILE B C 1
ATOM 7301 O O . ILE B 1 130 ? 31.234 4.848 9.961 1 90.44 130 ILE B O 1
ATOM 7305 N N . TYR B 1 131 ? 29.391 4.957 8.672 1 88.25 131 TYR B N 1
ATOM 7306 C CA . TYR B 1 131 ? 28.719 3.809 9.266 1 88.25 131 TYR B CA 1
ATOM 7307 C C . TYR B 1 131 ? 28.5 2.701 8.242 1 88.25 131 TYR B C 1
ATOM 7309 O O . TYR B 1 131 ? 28.422 2.969 7.039 1 88.25 131 TYR B O 1
ATOM 7317 N N . ASN B 1 132 ? 28.469 1.445 8.641 1 83.38 132 ASN B N 1
ATOM 7318 C CA . ASN B 1 132 ? 28.281 0.323 7.727 1 83.38 132 ASN B CA 1
ATOM 7319 C C . ASN B 1 132 ? 26.828 0.224 7.258 1 83.38 132 ASN B C 1
ATOM 7321 O O . ASN B 1 132 ? 26.562 0.217 6.055 1 83.38 132 ASN B O 1
ATOM 7325 N N . HIS B 1 133 ? 25.953 -0.009 8.008 1 82.88 133 HIS B N 1
ATOM 7326 C CA . HIS B 1 133 ? 24.516 -0.062 7.75 1 82.88 133 HIS B CA 1
ATOM 7327 C C . HIS B 1 133 ? 23.719 0.174 9.023 1 82.88 133 HIS B C 1
ATOM 7329 O O . HIS B 1 133 ? 24.266 0.087 10.125 1 82.88 133 HIS B O 1
ATOM 7335 N N . THR B 1 134 ? 22.5 0.485 8.953 1 84.56 134 THR B N 1
ATOM 7336 C CA . THR B 1 134 ? 21.688 0.769 10.125 1 84.56 134 THR B CA 1
ATOM 7337 C C . THR B 1 134 ? 21.062 -0.511 10.672 1 84.56 134 THR B C 1
ATOM 7339 O O . THR B 1 134 ? 20.578 -0.542 11.805 1 84.56 134 THR B O 1
ATOM 7342 N N . GLY B 1 135 ? 21.031 -1.604 9.82 1 80.5 135 GLY B N 1
ATOM 7343 C CA . GLY B 1 135 ? 20.172 -2.738 10.117 1 80.5 135 GLY B CA 1
ATOM 7344 C C . GLY B 1 135 ? 18.703 -2.494 9.758 1 80.5 135 GLY B C 1
ATOM 7345 O O . GLY B 1 135 ? 18.312 -1.359 9.477 1 80.5 135 GLY B O 1
ATOM 7346 N N . PRO B 1 136 ? 17.875 -3.477 9.781 1 79.56 136 PRO B N 1
ATOM 7347 C CA . PRO B 1 136 ? 16.484 -3.352 9.352 1 79.56 136 PRO B CA 1
ATOM 7348 C C . PRO B 1 136 ? 15.672 -2.436 10.258 1 79.56 136 PRO B C 1
ATOM 7350 O O . PRO B 1 136 ? 14.727 -1.78 9.797 1 79.56 136 PRO B O 1
ATOM 7353 N N . SER B 1 137 ? 15.961 -2.387 11.531 1 81.62 137 SER B N 1
ATOM 7354 C CA . SER B 1 137 ? 15.18 -1.577 12.461 1 81.62 137 SER B CA 1
ATOM 7355 C C . SER B 1 137 ? 15.445 -0.089 12.258 1 81.62 137 SER B C 1
ATOM 7357 O O . SER B 1 137 ? 14.609 0.749 12.609 1 81.62 137 SER B O 1
ATOM 7359 N N . GLY B 1 138 ? 16.578 0.216 11.727 1 84.69 138 GLY B N 1
ATOM 7360 C CA . GLY B 1 138 ? 16.938 1.604 11.477 1 84.69 138 GLY B CA 1
ATOM 7361 C C . GLY B 1 138 ? 17.422 2.328 12.719 1 84.69 138 GLY B C 1
ATOM 7362 O O . GLY B 1 138 ? 17.641 1.707 13.766 1 84.69 138 GLY B O 1
ATOM 7363 N N . LEU B 1 139 ? 17.656 3.68 12.578 1 90.19 139 LEU B N 1
ATOM 7364 C CA . LEU B 1 139 ? 18.156 4.539 13.656 1 90.19 139 LEU B CA 1
ATOM 7365 C C . LEU B 1 139 ? 17.312 5.812 13.75 1 90.19 139 LEU B C 1
ATOM 7367 O O . LEU B 1 139 ? 16.672 6.219 12.781 1 90.19 139 LEU B O 1
ATOM 7371 N N . CYS B 1 140 ? 17.25 6.305 14.977 1 92.94 140 CYS B N 1
ATOM 7372 C CA . CYS B 1 140 ? 16.656 7.621 15.195 1 92.94 140 CYS B CA 1
ATOM 7373 C C . CYS B 1 140 ? 17.734 8.672 15.453 1 92.94 140 CYS B C 1
ATOM 7375 O O . CYS B 1 140 ? 18.562 8.516 16.359 1 92.94 140 CYS B O 1
ATOM 7377 N N . LEU B 1 141 ? 17.812 9.648 14.602 1 94.19 141 LEU B N 1
ATOM 7378 C CA . LEU B 1 141 ? 18.656 10.812 14.828 1 94.19 141 LEU B CA 1
ATOM 7379 C C . LEU B 1 141 ? 17.875 11.938 15.484 1 94.19 141 LEU B C 1
ATOM 7381 O O . LEU B 1 141 ? 16.859 12.398 14.938 1 94.19 141 LEU B O 1
ATOM 7385 N N . SER B 1 142 ? 18.25 12.289 16.688 1 94.31 142 SER B N 1
ATOM 7386 C CA . SER B 1 142 ? 17.641 13.406 17.406 1 94.31 142 SER B CA 1
ATOM 7387 C C . SER B 1 142 ? 18.641 14.516 17.672 1 94.31 142 SER B C 1
ATOM 7389 O O . SER B 1 142 ? 19.812 14.242 17.984 1 94.31 142 SER B O 1
ATOM 7391 N N . PHE B 1 143 ? 18.25 15.727 17.531 1 95.69 143 PHE B N 1
ATOM 7392 C CA . PHE B 1 143 ? 19.109 16.891 17.766 1 95.69 143 PHE B CA 1
ATOM 7393 C C . PHE B 1 143 ? 18.266 18.125 18.062 1 95.69 143 PHE B C 1
ATOM 7395 O O . PHE B 1 143 ? 17.062 18.141 17.828 1 95.69 143 PHE B O 1
ATOM 7402 N N . PHE B 1 144 ? 18.891 19.062 18.703 1 95.81 144 PHE B N 1
ATOM 7403 C CA . PHE B 1 144 ? 18.266 20.375 18.859 1 95.81 144 PHE B CA 1
ATOM 7404 C C . PHE B 1 144 ? 18.922 21.406 17.953 1 95.81 144 PHE B C 1
ATOM 7406 O O . PHE B 1 144 ? 20.141 21.391 17.766 1 95.81 144 PHE B O 1
ATOM 7413 N N . TYR B 1 145 ? 18.094 22.219 17.375 1 96.12 145 TYR B N 1
ATOM 7414 C CA . TYR B 1 145 ? 18.625 23.188 16.422 1 96.12 145 TYR B CA 1
ATOM 7415 C C . TYR B 1 145 ? 18.078 24.578 16.703 1 96.12 145 TYR B C 1
ATOM 7417 O O . TYR B 1 145 ? 17.062 24.719 17.391 1 96.12 145 TYR B O 1
ATOM 7425 N N . ASN B 1 146 ? 18.766 25.531 16.25 1 95.5 146 ASN B N 1
ATOM 7426 C CA . ASN B 1 146 ? 18.438 26.938 16.359 1 95.5 146 ASN B CA 1
ATOM 7427 C C . ASN B 1 146 ? 18.828 27.703 15.102 1 95.5 146 ASN B C 1
ATOM 7429 O O . ASN B 1 146 ? 20.016 27.797 14.773 1 95.5 146 ASN B O 1
ATOM 7433 N N . ILE B 1 147 ? 17.859 28.219 14.438 1 93.81 147 ILE B N 1
ATOM 7434 C CA . ILE B 1 147 ? 18.078 29.047 13.25 1 93.81 147 ILE B CA 1
ATOM 7435 C C . ILE B 1 147 ? 17.594 30.469 13.516 1 93.81 147 ILE B C 1
ATOM 7437 O O . ILE B 1 147 ? 16.422 30.688 13.828 1 93.81 147 ILE B O 1
ATOM 7441 N N . ALA B 1 148 ? 18.453 31.344 13.305 1 92.25 148 ALA B N 1
ATOM 7442 C CA . ALA B 1 148 ? 18.062 32.719 13.586 1 92.25 148 ALA B CA 1
ATOM 7443 C C . ALA B 1 148 ? 18.797 33.688 12.68 1 92.25 148 ALA B C 1
ATOM 7445 O O . ALA B 1 148 ? 19.891 33.406 12.195 1 92.25 148 ALA B O 1
ATOM 7446 N N . GLY B 1 149 ? 18.172 34.875 12.516 1 88.75 149 GLY B N 1
ATOM 7447 C CA . GLY B 1 149 ? 18.75 35.906 11.695 1 88.75 149 GLY B CA 1
ATOM 7448 C C . GLY B 1 149 ? 18.266 35.906 10.258 1 88.75 149 GLY B C 1
ATOM 7449 O O . GLY B 1 149 ? 17.703 34.906 9.805 1 88.75 149 GLY B O 1
ATOM 7450 N N . LEU B 1 150 ? 18.516 36.906 9.492 1 85.5 150 LEU B N 1
ATOM 7451 C CA . LEU B 1 150 ? 17.969 37.062 8.156 1 85.5 150 LEU B CA 1
ATOM 7452 C C . LEU B 1 150 ? 18.797 36.344 7.121 1 85.5 150 LEU B C 1
ATOM 7454 O O . LEU B 1 150 ? 18.297 35.969 6.051 1 85.5 150 LEU B O 1
ATOM 7458 N N . SER B 1 151 ? 20.062 36.094 7.473 1 87.88 151 SER B N 1
ATOM 7459 C CA . SER B 1 151 ? 20.922 35.438 6.492 1 87.88 151 SER B CA 1
ATOM 7460 C C . SER B 1 151 ? 20.797 33.938 6.551 1 87.88 151 SER B C 1
ATOM 7462 O O . SER B 1 151 ? 21.297 33.219 5.672 1 87.88 151 SER B O 1
ATOM 7464 N N . ALA B 1 152 ? 20.188 33.438 7.59 1 89.81 152 ALA B N 1
ATOM 7465 C CA . ALA B 1 152 ? 20.031 32 7.738 1 89.81 152 ALA B CA 1
ATOM 7466 C C . ALA B 1 152 ? 18.797 31.5 6.984 1 89.81 152 ALA B C 1
ATOM 7468 O O . ALA B 1 152 ? 17.719 32.062 7.121 1 89.81 152 ALA B O 1
ATOM 7469 N N . LYS B 1 153 ? 18.953 30.422 6.207 1 87.19 153 LYS B N 1
ATOM 7470 C CA . LYS B 1 153 ? 17.844 29.922 5.395 1 87.19 153 LYS B CA 1
ATOM 7471 C C . LYS B 1 153 ? 17.312 28.609 5.941 1 87.19 153 LYS B C 1
ATOM 7473 O O . LYS B 1 153 ? 16.094 28.453 6.121 1 87.19 153 LYS B O 1
ATOM 7478 N N . SER B 1 154 ? 18.266 27.641 6.07 1 91.75 154 SER B N 1
ATOM 7479 C CA . SER B 1 154 ? 17.719 26.344 6.48 1 91.75 154 SER B CA 1
ATOM 7480 C C . SER B 1 154 ? 18.812 25.438 7.031 1 91.75 154 SER B C 1
ATOM 7482 O O . SER B 1 154 ? 20 25.719 6.883 1 91.75 154 SER B O 1
ATOM 7484 N N . LEU B 1 155 ? 18.391 24.406 7.77 1 94.25 155 LEU B N 1
ATOM 7485 C CA . LEU B 1 155 ? 19.203 23.281 8.219 1 94.25 155 LEU B CA 1
ATOM 7486 C C . LEU B 1 155 ? 18.734 21.969 7.602 1 94.25 155 LEU B C 1
ATOM 7488 O O . LEU B 1 155 ? 17.531 21.688 7.602 1 94.25 155 LEU B O 1
ATOM 7492 N N . ARG B 1 156 ? 19.656 21.188 7.09 1 95.44 156 ARG B N 1
ATOM 7493 C CA . ARG B 1 156 ? 19.312 19.906 6.484 1 95.44 156 ARG B CA 1
ATOM 7494 C C . ARG B 1 156 ? 20.156 18.781 7.086 1 95.44 156 ARG B C 1
ATOM 7496 O O . ARG B 1 156 ? 21.312 18.984 7.453 1 95.44 156 ARG B O 1
ATOM 7503 N N . VAL B 1 157 ? 19.547 17.672 7.203 1 95.94 157 VAL B N 1
ATOM 7504 C CA . VAL B 1 157 ? 20.234 16.422 7.504 1 95.94 157 VAL B CA 1
ATOM 7505 C C . VAL B 1 157 ? 20.375 15.594 6.234 1 95.94 157 VAL B C 1
ATOM 7507 O O . VAL B 1 157 ? 19.375 15.25 5.598 1 95.94 157 VAL B O 1
ATOM 7510 N N . ILE B 1 158 ? 21.578 15.25 5.934 1 95.19 158 ILE B N 1
ATOM 7511 C CA . ILE B 1 158 ? 21.859 14.57 4.668 1 95.19 158 ILE B CA 1
ATOM 7512 C C . ILE B 1 158 ? 22.484 13.203 4.941 1 95.19 158 ILE B C 1
ATOM 7514 O O . ILE B 1 158 ? 23.375 13.078 5.789 1 95.19 158 ILE B O 1
ATOM 7518 N N . LEU B 1 159 ? 21.969 12.211 4.293 1 92.81 159 LEU B N 1
ATOM 7519 C CA . LEU B 1 159 ? 22.609 10.906 4.234 1 92.81 159 LEU B CA 1
ATOM 7520 C C . LEU B 1 159 ? 23.438 10.766 2.957 1 92.81 159 LEU B C 1
ATOM 7522 O O . LEU B 1 159 ? 22.906 10.898 1.854 1 92.81 159 LEU B O 1
ATOM 7526 N N . ARG B 1 160 ? 24.797 10.617 3.115 1 92.81 160 ARG B N 1
ATOM 7527 C CA . ARG B 1 160 ? 25.688 10.414 1.982 1 92.81 160 ARG B CA 1
ATOM 7528 C C . ARG B 1 160 ? 26.156 8.961 1.904 1 92.81 160 ARG B C 1
ATOM 7530 O O . ARG B 1 160 ? 26.688 8.422 2.881 1 92.81 160 ARG B O 1
ATOM 7537 N N . ASN B 1 161 ? 25.938 8.359 0.689 1 85.19 161 ASN B N 1
ATOM 7538 C CA . ASN B 1 161 ? 26.328 6.961 0.541 1 85.19 161 ASN B CA 1
ATOM 7539 C C . ASN B 1 161 ? 27.766 6.824 0.04 1 85.19 161 ASN B C 1
ATOM 7541 O O . ASN B 1 161 ? 28.484 7.82 -0.066 1 85.19 161 ASN B O 1
ATOM 7545 N N . SER B 1 162 ? 28.156 5.57 -0.198 1 82.12 162 SER B N 1
ATOM 7546 C CA . SER B 1 162 ? 29.531 5.277 -0.601 1 82.12 162 SER B CA 1
ATOM 7547 C C . SER B 1 162 ? 29.828 5.836 -1.989 1 82.12 162 SER B C 1
ATOM 7549 O O . SER B 1 162 ? 30.984 6.074 -2.332 1 82.12 162 SER B O 1
ATOM 7551 N N . LEU B 1 163 ? 28.781 6.07 -2.777 1 76.56 163 LEU B N 1
ATOM 7552 C CA . LEU B 1 163 ? 28.953 6.629 -4.113 1 76.56 163 LEU B CA 1
ATOM 7553 C C . LEU B 1 163 ? 28.875 8.148 -4.078 1 76.56 163 LEU B C 1
ATOM 7555 O O . LEU B 1 163 ? 28.766 8.797 -5.125 1 76.56 163 LEU B O 1
ATOM 7559 N N . LYS B 1 164 ? 28.719 8.719 -2.904 1 82.69 164 LYS B N 1
ATOM 7560 C CA . LYS B 1 164 ? 28.703 10.156 -2.672 1 82.69 164 LYS B CA 1
ATOM 7561 C C . LYS B 1 164 ? 27.375 10.773 -3.141 1 82.69 164 LYS B C 1
ATOM 7563 O O . LYS B 1 164 ? 27.359 11.922 -3.598 1 82.69 164 LYS B O 1
ATOM 7568 N N . LYS B 1 165 ? 26.484 9.906 -3.205 1 84.88 165 LYS B N 1
ATOM 7569 C CA . LYS B 1 165 ? 25.156 10.445 -3.473 1 84.88 165 LYS B CA 1
ATOM 7570 C C . LYS B 1 165 ? 24.484 10.922 -2.186 1 84.88 165 LYS B C 1
ATOM 7572 O O . LYS B 1 165 ? 24.531 10.227 -1.168 1 84.88 165 LYS B O 1
ATOM 7577 N N . ASP B 1 166 ? 23.859 12.117 -2.248 1 89 166 ASP B N 1
ATOM 7578 C CA . ASP B 1 166 ? 23.266 12.734 -1.07 1 89 166 ASP B CA 1
ATOM 7579 C C . ASP B 1 166 ? 21.75 12.555 -1.069 1 89 166 ASP B C 1
ATOM 7581 O O . ASP B 1 166 ? 21.094 12.688 -2.111 1 89 166 ASP B O 1
ATOM 7585 N N . TYR B 1 167 ? 21.281 12.188 0.066 1 87.38 167 TYR B N 1
ATOM 7586 C CA . TYR B 1 167 ? 19.844 12.117 0.28 1 87.38 167 TYR B CA 1
ATOM 7587 C C . TYR B 1 167 ? 19.406 12.992 1.452 1 87.38 167 TYR B C 1
ATOM 7589 O O . TYR B 1 167 ? 19.938 12.852 2.561 1 87.38 167 TYR B O 1
ATOM 7597 N N . VAL B 1 168 ? 18.438 13.852 1.238 1 90.38 168 VAL B N 1
ATOM 7598 C CA . VAL B 1 168 ? 17.953 14.695 2.322 1 90.38 168 VAL B CA 1
ATOM 7599 C C . VAL B 1 168 ? 16.984 13.906 3.195 1 90.38 168 VAL B C 1
ATOM 7601 O O . VAL B 1 168 ? 15.922 13.477 2.725 1 90.38 168 VAL B O 1
ATOM 7604 N N . LEU B 1 169 ? 17.281 13.781 4.473 1 90.5 169 LEU B N 1
ATOM 7605 C CA . LEU B 1 169 ? 16.438 13.039 5.414 1 90.5 169 LEU B CA 1
ATOM 7606 C C . LEU B 1 169 ? 15.484 13.977 6.141 1 90.5 169 LEU B C 1
ATOM 7608 O O . LEU B 1 169 ? 14.398 13.555 6.551 1 90.5 169 LEU B O 1
ATOM 7612 N N . TRP B 1 170 ? 15.945 15.156 6.363 1 92.44 170 TRP B N 1
ATOM 7613 C CA . TRP B 1 170 ? 15.227 16.125 7.195 1 92.44 170 TRP B CA 1
ATOM 7614 C C . TRP B 1 170 ? 15.633 17.547 6.848 1 92.44 170 TRP B C 1
ATOM 7616 O O . TRP B 1 170 ? 16.797 17.797 6.496 1 92.44 170 TRP B O 1
ATOM 7626 N N . GLU B 1 171 ? 14.68 18.438 6.914 1 91.62 171 GLU B N 1
ATOM 7627 C CA . GLU B 1 171 ? 14.977 19.844 6.648 1 91.62 171 GLU B CA 1
ATOM 7628 C C . GLU B 1 171 ? 14.031 20.766 7.422 1 91.62 171 GLU B C 1
ATOM 7630 O O . GLU B 1 171 ? 12.852 20.453 7.586 1 91.62 171 GLU B O 1
ATOM 7635 N N . SER B 1 172 ? 14.531 21.781 7.973 1 90.88 172 SER B N 1
ATOM 7636 C CA . SER B 1 172 ? 13.734 22.859 8.547 1 90.88 172 SER B CA 1
ATOM 7637 C C . SER B 1 172 ? 14.148 24.203 7.98 1 90.88 172 SER B C 1
ATOM 7639 O O . SER B 1 172 ? 15.344 24.516 7.922 1 90.88 172 SER B O 1
ATOM 7641 N N . LYS B 1 173 ? 13.188 24.969 7.59 1 86.06 173 LYS B N 1
ATOM 7642 C CA . LYS B 1 173 ? 13.438 26.297 7.035 1 86.06 173 LYS B CA 1
ATOM 7643 C C . LYS B 1 173 ? 12.906 27.391 7.957 1 86.06 173 LYS B C 1
ATOM 7645 O O . LYS B 1 173 ? 13.016 28.578 7.648 1 86.06 173 LYS B O 1
ATOM 7650 N N . ASP B 1 174 ? 12.391 27.016 9.031 1 79.56 174 ASP B N 1
ATOM 7651 C CA . ASP B 1 174 ? 11.742 27.984 9.906 1 79.56 174 ASP B CA 1
ATOM 7652 C C . ASP B 1 174 ? 12.758 28.625 10.859 1 79.56 174 ASP B C 1
ATOM 7654 O O . ASP B 1 174 ? 13.578 27.922 11.461 1 79.56 174 ASP B O 1
ATOM 7658 N N . ASN B 1 175 ? 12.688 29.906 10.852 1 80.25 175 ASN B N 1
ATOM 7659 C CA . ASN B 1 175 ? 13.469 30.656 11.836 1 80.25 175 ASN B CA 1
ATOM 7660 C C . ASN B 1 175 ? 12.938 30.422 13.25 1 80.25 175 ASN B C 1
ATOM 7662 O O . ASN B 1 175 ? 11.742 30.578 13.508 1 80.25 175 ASN B O 1
ATOM 7666 N N . SER B 1 176 ? 13.781 30.094 14.18 1 82.25 176 SER B N 1
ATOM 7667 C CA . SER B 1 176 ? 13.367 29.766 15.539 1 82.25 176 SER B CA 1
ATOM 7668 C C . SER B 1 176 ? 13.445 30.984 16.453 1 82.25 176 SER B C 1
ATOM 7670 O O . SER B 1 176 ? 13.242 30.875 17.656 1 82.25 176 SER B O 1
ATOM 7672 N N . ASP B 1 177 ? 13.711 32.031 15.891 1 79.38 177 ASP B N 1
ATOM 7673 C CA . ASP B 1 177 ? 13.82 33.312 16.625 1 79.38 177 ASP B CA 1
ATOM 7674 C C . ASP B 1 177 ? 14.602 33.125 17.922 1 79.38 177 ASP B C 1
ATOM 7676 O O . ASP B 1 177 ? 14.164 33.562 18.984 1 79.38 177 ASP B O 1
ATOM 7680 N N . GLY B 1 178 ? 15.617 32.312 17.812 1 81.56 178 GLY B N 1
ATOM 7681 C CA . GLY B 1 178 ? 16.547 32.219 18.938 1 81.56 178 GLY B CA 1
ATOM 7682 C C . GLY B 1 178 ? 16.188 31.094 19.906 1 81.56 178 GLY B C 1
ATOM 7683 O O . GLY B 1 178 ? 16.875 30.875 20.891 1 81.56 178 GLY B O 1
ATOM 7684 N N . THR B 1 179 ? 15.141 30.391 19.656 1 88.25 179 THR B N 1
ATOM 7685 C CA . THR B 1 179 ? 14.758 29.312 20.562 1 88.25 179 THR B CA 1
ATOM 7686 C C . THR B 1 179 ? 15.18 27.969 19.984 1 88.25 179 THR B C 1
ATOM 7688 O O . THR B 1 179 ? 15.25 27.797 18.766 1 88.25 179 THR B O 1
ATOM 7691 N N . TRP B 1 180 ? 15.539 27.094 20.922 1 93.19 180 TRP B N 1
ATOM 7692 C CA . TRP B 1 180 ? 15.953 25.766 20.5 1 93.19 180 TRP B CA 1
ATOM 7693 C C . TRP B 1 180 ? 14.734 24.875 20.203 1 93.19 180 TRP B C 1
ATOM 7695 O O . TRP B 1 180 ? 13.766 24.875 20.969 1 93.19 180 TRP B O 1
ATOM 7705 N N . HIS B 1 181 ? 14.766 24.234 19.062 1 92 181 HIS B N 1
ATOM 7706 C CA . HIS B 1 181 ? 13.727 23.281 18.656 1 92 181 HIS B CA 1
ATOM 7707 C C . HIS B 1 181 ? 14.297 21.891 18.469 1 92 181 HIS B C 1
ATOM 7709 O O . HIS B 1 181 ? 15.484 21.719 18.188 1 92 181 HIS B O 1
ATOM 7715 N N . MET B 1 182 ? 13.484 20.984 18.672 1 92.25 182 MET B N 1
ATOM 7716 C CA . MET B 1 182 ? 13.93 19.594 18.547 1 92.25 182 MET B CA 1
ATOM 7717 C C . MET B 1 182 ? 13.695 19.078 17.125 1 92.25 182 MET B C 1
ATOM 7719 O O . MET B 1 182 ? 12.648 19.344 16.531 1 92.25 182 MET B O 1
ATOM 7723 N N . GLY B 1 183 ? 14.672 18.484 16.547 1 92.75 183 GLY B N 1
ATOM 7724 C CA . GLY B 1 183 ? 14.562 17.719 15.312 1 92.75 183 GLY B CA 1
ATOM 7725 C C . GLY B 1 183 ? 14.766 16.234 15.508 1 92.75 183 GLY B C 1
ATOM 7726 O O . GLY B 1 183 ? 15.594 15.805 16.312 1 92.75 183 GLY B O 1
ATOM 7727 N N . GLU B 1 184 ? 13.922 15.477 14.852 1 93 184 GLU B N 1
ATOM 7728 C CA . GLU B 1 184 ? 14.031 14.023 14.906 1 93 184 GLU B CA 1
ATOM 7729 C C . GLU B 1 184 ? 13.734 13.406 13.539 1 93 184 GLU B C 1
ATOM 7731 O O . GLU B 1 184 ? 12.836 13.852 12.828 1 93 184 GLU B O 1
ATOM 7736 N N . VAL B 1 185 ? 14.523 12.383 13.242 1 92.12 185 VAL B N 1
ATOM 7737 C CA . VAL B 1 185 ? 14.273 11.695 11.984 1 92.12 185 VAL B CA 1
ATOM 7738 C C . VAL B 1 185 ? 14.695 10.227 12.102 1 92.12 185 VAL B C 1
ATOM 7740 O O . VAL B 1 185 ? 15.766 9.93 12.641 1 92.12 185 VAL B O 1
ATOM 7743 N N . ALA B 1 186 ? 13.781 9.328 11.75 1 91.44 186 ALA B N 1
ATOM 7744 C CA . ALA B 1 186 ? 14.109 7.91 11.648 1 91.44 186 ALA B CA 1
ATOM 7745 C C . ALA B 1 186 ? 14.547 7.547 10.234 1 91.44 186 ALA B C 1
ATOM 7747 O O . ALA B 1 186 ? 13.969 8.031 9.258 1 91.44 186 ALA B O 1
ATOM 7748 N N . PHE B 1 187 ? 15.578 6.73 10.102 1 88.94 187 PHE B N 1
ATOM 7749 C CA . PHE B 1 187 ? 16.031 6.352 8.773 1 88.94 187 PHE B CA 1
ATOM 7750 C C . PHE B 1 187 ? 16.656 4.961 8.789 1 88.94 187 PHE B C 1
ATOM 7752 O O . PHE B 1 187 ? 17.094 4.484 9.844 1 88.94 187 PHE B O 1
ATOM 7759 N N . SER B 1 188 ? 16.578 4.273 7.672 1 85.25 188 SER B N 1
ATOM 7760 C CA . SER B 1 188 ? 17.219 2.984 7.449 1 85.25 188 SER B CA 1
ATOM 7761 C C . SER B 1 188 ? 18.016 2.979 6.141 1 85.25 188 SER B C 1
ATOM 7763 O O . SER B 1 188 ? 17.562 3.557 5.145 1 85.25 188 SER B O 1
ATOM 7765 N N . TYR B 1 189 ? 19.172 2.471 6.242 1 84.38 189 TYR B N 1
ATOM 7766 C CA . TYR B 1 189 ? 20.016 2.377 5.051 1 84.38 189 TYR B CA 1
ATOM 7767 C C . TYR B 1 189 ? 20.828 1.089 5.062 1 84.38 189 TYR B C 1
ATOM 7769 O O . TYR B 1 189 ? 21.359 0.692 6.098 1 84.38 189 TYR B O 1
ATOM 7777 N N . GLY B 1 190 ? 20.984 0.437 3.951 1 78.12 190 GLY B N 1
ATOM 7778 C CA . GLY B 1 190 ? 21.531 -0.906 3.893 1 78.12 190 GLY B CA 1
ATOM 7779 C C . GLY B 1 190 ? 23 -0.929 3.52 1 78.12 190 GLY B C 1
ATOM 7780 O O . GLY B 1 190 ? 23.656 -1.967 3.625 1 78.12 190 GLY B O 1
ATOM 7781 N N . GLN B 1 191 ? 23.562 0.196 3.125 1 78.81 191 GLN B N 1
ATOM 7782 C CA . GLN B 1 191 ? 24.953 0.286 2.729 1 78.81 191 GLN B CA 1
ATOM 7783 C C . GLN B 1 191 ? 25.719 1.27 3.613 1 78.81 191 GLN B C 1
ATOM 7785 O O . GLN B 1 191 ? 25.156 1.827 4.559 1 78.81 191 GLN B O 1
ATOM 7790 N N . LYS B 1 192 ? 26.984 1.331 3.33 1 85.38 192 LYS B N 1
ATOM 7791 C CA . LYS B 1 192 ? 27.797 2.297 4.074 1 85.38 192 LYS B CA 1
ATOM 7792 C C . LYS B 1 192 ? 27.312 3.723 3.822 1 85.38 192 LYS B C 1
ATOM 7794 O O . LYS B 1 192 ? 26.969 4.074 2.693 1 85.38 192 LYS B O 1
ATOM 7799 N N . TYR B 1 193 ? 27.25 4.445 4.957 1 88.69 193 TYR B N 1
ATOM 7800 C CA . TYR B 1 193 ? 26.734 5.801 4.832 1 88.69 193 TYR B CA 1
ATOM 7801 C C . TYR B 1 193 ? 27.359 6.723 5.867 1 88.69 193 TYR B C 1
ATOM 7803 O O . TYR B 1 193 ? 28.047 6.266 6.781 1 88.69 193 TYR B O 1
ATOM 7811 N N . ARG B 1 194 ? 27.172 7.996 5.641 1 92.81 194 ARG B N 1
ATOM 7812 C CA . ARG B 1 194 ? 27.469 8.992 6.664 1 92.81 194 ARG B CA 1
ATOM 7813 C C . ARG B 1 194 ? 26.375 10.039 6.746 1 92.81 194 ARG B C 1
ATOM 7815 O O . ARG B 1 194 ? 25.625 10.242 5.785 1 92.81 194 ARG B O 1
ATOM 7822 N N . ILE B 1 195 ? 26.188 10.617 7.93 1 94.44 195 ILE B N 1
ATOM 7823 C CA . ILE B 1 195 ? 25.203 11.672 8.148 1 94.44 195 ILE B CA 1
ATOM 7824 C C . ILE B 1 195 ? 25.906 13.031 8.164 1 94.44 195 ILE B C 1
ATOM 7826 O O . ILE B 1 195 ? 26.969 13.18 8.766 1 94.44 195 ILE B O 1
ATOM 7830 N N . LEU B 1 196 ? 25.344 13.953 7.434 1 95.19 196 LEU B N 1
ATOM 7831 C CA . LEU B 1 196 ? 25.844 15.328 7.395 1 95.19 196 LEU B CA 1
ATOM 7832 C C . LEU B 1 196 ? 24.766 16.312 7.844 1 95.19 196 LEU B C 1
ATOM 7834 O O . LEU B 1 196 ? 23.594 16.125 7.527 1 95.19 196 LEU B O 1
ATOM 7838 N N . PHE B 1 197 ? 25.203 17.297 8.617 1 95.88 197 PHE B N 1
ATOM 7839 C CA . PHE B 1 197 ? 24.375 18.484 8.82 1 95.88 197 PHE B CA 1
ATOM 7840 C C . PHE B 1 197 ? 24.797 19.609 7.898 1 95.88 197 PHE B C 1
ATOM 7842 O O . PHE B 1 197 ? 25.969 20.016 7.891 1 95.88 197 PHE B O 1
ATOM 7849 N N . GLU B 1 198 ? 23.859 20.047 7.156 1 94 198 GLU B N 1
ATOM 7850 C CA . GLU B 1 198 ? 24.156 21.109 6.207 1 94 198 GLU B CA 1
ATOM 7851 C C . GLU B 1 198 ? 23.438 22.406 6.578 1 94 198 GLU B C 1
ATOM 7853 O O . GLU B 1 198 ? 22.203 22.422 6.699 1 94 198 GLU B O 1
ATOM 7858 N N . ALA B 1 199 ? 24.141 23.422 6.793 1 93.19 199 ALA B N 1
ATOM 7859 C CA . ALA B 1 199 ? 23.578 24.75 7.016 1 93.19 199 ALA B CA 1
ATOM 7860 C C . ALA B 1 199 ? 23.516 25.547 5.715 1 93.19 199 ALA B C 1
ATOM 7862 O O . ALA B 1 199 ? 24.531 25.719 5.035 1 93.19 199 ALA B O 1
ATOM 7863 N N . VAL B 1 200 ? 22.391 26.016 5.445 1 89.06 200 VAL B N 1
ATOM 7864 C CA . VAL B 1 200 ? 22.188 26.703 4.176 1 89.06 200 VAL B CA 1
ATOM 7865 C C . VAL B 1 200 ? 21.922 28.188 4.43 1 89.06 200 VAL B C 1
ATOM 7867 O O . VAL B 1 200 ? 20.938 28.547 5.078 1 89.06 200 VAL B O 1
ATOM 7870 N N . PRO B 1 201 ? 22.734 29.031 3.953 1 88.12 201 PRO B N 1
ATOM 7871 C CA . PRO B 1 201 ? 22.484 30.469 4.043 1 88.12 201 PRO B CA 1
ATOM 7872 C C . PRO B 1 201 ? 21.5 30.969 2.98 1 88.12 201 PRO B C 1
ATOM 7874 O O . PRO B 1 201 ? 21.141 30.219 2.072 1 88.12 201 PRO B O 1
ATOM 7877 N N . ALA B 1 202 ? 21.094 32.25 3.203 1 83.69 202 ALA B N 1
ATOM 7878 C CA . ALA B 1 202 ? 20.234 32.875 2.195 1 83.69 202 ALA B CA 1
ATOM 7879 C C . ALA B 1 202 ? 20.969 32.969 0.859 1 83.69 202 ALA B C 1
ATOM 7881 O O . ALA B 1 202 ? 22.203 32.906 0.808 1 83.69 202 ALA B O 1
ATOM 7882 N N . ASN B 1 203 ? 20.172 33.188 -0.144 1 76.56 203 ASN B N 1
ATOM 7883 C CA . ASN B 1 203 ? 20.734 33.281 -1.483 1 76.56 203 ASN B CA 1
ATOM 7884 C C . ASN B 1 203 ? 21.75 34.406 -1.587 1 76.56 203 ASN B C 1
ATOM 7886 O O . ASN B 1 203 ? 21.531 35.469 -1.024 1 76.56 203 ASN B O 1
ATOM 7890 N N . GLN B 1 204 ? 22.781 34.156 -2.338 1 71.62 204 GLN B N 1
ATOM 7891 C CA . GLN B 1 204 ? 23.875 35.094 -2.482 1 71.62 204 GLN B CA 1
ATOM 7892 C C . GLN B 1 204 ? 23.375 36.438 -3.084 1 71.62 204 GLN B C 1
ATOM 7894 O O . GLN B 1 204 ? 23.938 37.5 -2.807 1 71.62 204 GLN B O 1
ATOM 7899 N N . SER B 1 205 ? 22.422 36.25 -3.807 1 66.81 205 SER B N 1
ATOM 7900 C CA . SER B 1 205 ? 21.906 37.438 -4.465 1 66.81 205 SER B CA 1
ATOM 7901 C C . SER B 1 205 ? 20.969 38.219 -3.545 1 66.81 205 SER B C 1
ATOM 7903 O O . SER B 1 205 ? 20.625 39.375 -3.834 1 66.81 205 SER B O 1
ATOM 7905 N N . SER B 1 206 ? 20.844 37.719 -2.391 1 74.75 206 SER B N 1
ATOM 7906 C CA . SER B 1 206 ? 19.875 38.344 -1.499 1 74.75 206 SER B CA 1
ATOM 7907 C C . SER B 1 206 ? 20.547 39.344 -0.563 1 74.75 206 SER B C 1
ATOM 7909 O O . SER B 1 206 ? 21.641 39.094 -0.063 1 74.75 206 SER B O 1
ATOM 7911 N N . LYS B 1 207 ? 19.969 40.469 -0.395 1 77.81 207 LYS B N 1
ATOM 7912 C CA . LYS B 1 207 ? 20.453 41.469 0.556 1 77.81 207 LYS B CA 1
ATOM 7913 C C . LYS B 1 207 ? 20.453 40.906 1.979 1 77.81 207 LYS B C 1
ATOM 7915 O O . LYS B 1 207 ? 21.141 41.438 2.855 1 77.81 207 LYS B O 1
ATOM 7920 N N . LYS B 1 208 ? 19.766 39.906 2.189 1 82.38 208 LYS B N 1
ATOM 7921 C CA . LYS B 1 208 ? 19.656 39.312 3.518 1 82.38 208 LYS B CA 1
ATOM 7922 C C . LYS B 1 208 ? 20.984 38.719 3.977 1 82.38 208 LYS B C 1
ATOM 7924 O O . LYS B 1 208 ? 21.234 38.594 5.18 1 82.38 208 LYS B O 1
ATOM 7929 N N . LEU B 1 209 ? 21.766 38.406 3.041 1 84.12 209 LEU B N 1
ATOM 7930 C CA . LEU B 1 209 ? 23.031 37.75 3.363 1 84.12 209 LEU B CA 1
ATOM 7931 C C . LEU B 1 209 ? 23.938 38.688 4.168 1 84.12 209 LEU B C 1
ATOM 7933 O O . LEU B 1 209 ? 24.797 38.219 4.922 1 84.12 209 LEU B O 1
ATOM 7937 N N . THR B 1 210 ? 23.719 40 4 1 83 210 THR B N 1
ATOM 7938 C CA . THR B 1 210 ? 24.578 40.938 4.676 1 83 210 THR B CA 1
ATOM 7939 C C . THR B 1 210 ? 24.219 41.062 6.156 1 83 210 THR B C 1
ATOM 7941 O O . THR B 1 210 ? 25.016 41.531 6.961 1 83 210 THR B O 1
ATOM 7944 N N . TYR B 1 211 ? 23.062 40.625 6.504 1 87 211 TYR B N 1
ATOM 7945 C CA . TYR B 1 211 ? 22.609 40.688 7.891 1 87 211 TYR B CA 1
ATOM 7946 C C . TYR B 1 211 ? 23.094 39.469 8.664 1 87 211 TYR B C 1
ATOM 7948 O O . TYR B 1 211 ? 23.266 38.375 8.094 1 87 211 TYR B O 1
ATOM 7956 N N . ARG B 1 212 ? 23.25 39.625 9.945 1 88 212 ARG B N 1
ATOM 7957 C CA . ARG B 1 212 ? 23.719 38.531 10.781 1 88 212 ARG B CA 1
ATOM 7958 C C . ARG B 1 212 ? 22.688 37.438 10.859 1 88 212 ARG B C 1
ATOM 7960 O O . ARG B 1 212 ? 21.484 37.688 10.773 1 88 212 ARG B O 1
ATOM 7967 N N . GLY B 1 213 ? 23.188 36.281 11 1 91 213 GLY B N 1
ATOM 7968 C CA . GLY B 1 213 ? 22.391 35.062 11.195 1 91 213 GLY B CA 1
ATOM 7969 C C . GLY B 1 213 ? 23.234 33.844 11.461 1 91 213 GLY B C 1
ATOM 7970 O O . GLY B 1 213 ? 24.453 33.875 11.281 1 91 213 GLY B O 1
ATOM 7971 N N . TYR B 1 214 ? 22.594 32.75 11.961 1 93.12 214 TYR B N 1
ATOM 7972 C CA . TYR B 1 214 ? 23.328 31.531 12.234 1 93.12 214 TYR B CA 1
ATOM 7973 C C . TYR B 1 214 ? 22.406 30.312 12.195 1 93.12 214 TYR B C 1
ATOM 7975 O O . TYR B 1 214 ? 21.188 30.453 12.258 1 93.12 214 TYR B O 1
ATOM 7983 N N . VAL B 1 215 ? 23 29.172 11.977 1 95 215 VAL B N 1
ATOM 7984 C CA . VAL B 1 215 ? 22.406 27.859 12.188 1 95 215 VAL B CA 1
ATOM 7985 C C . VAL B 1 215 ? 23.203 27.109 13.25 1 95 215 VAL B C 1
ATOM 7987 O O . VAL B 1 215 ? 24.422 26.953 13.141 1 95 215 VAL B O 1
ATOM 7990 N N . ALA B 1 216 ? 22.547 26.672 14.305 1 96.25 216 ALA B N 1
ATOM 7991 C CA . ALA B 1 216 ? 23.234 26.031 15.414 1 96.25 216 ALA B CA 1
ATOM 7992 C C . ALA B 1 216 ? 22.641 24.656 15.719 1 96.25 216 ALA B C 1
ATOM 7994 O O . ALA B 1 216 ? 21.469 24.406 15.43 1 96.25 216 ALA B O 1
ATOM 7995 N N . LEU B 1 217 ? 23.5 23.797 16.266 1 96.19 217 LEU B N 1
ATOM 7996 C CA . LEU B 1 217 ? 23.125 22.438 16.656 1 96.19 217 LEU B CA 1
ATOM 7997 C C . LEU B 1 217 ? 23.594 22.125 18.062 1 96.19 217 LEU B C 1
ATOM 7999 O O . LEU B 1 217 ? 24.688 22.547 18.469 1 96.19 217 LEU B O 1
ATOM 8003 N N . ASP B 1 218 ? 22.766 21.375 18.75 1 96.38 218 ASP B N 1
ATOM 8004 C CA . ASP B 1 218 ? 23.141 20.906 20.078 1 96.38 218 ASP B CA 1
ATOM 8005 C C . ASP B 1 218 ? 22.5 19.562 20.391 1 96.38 218 ASP B C 1
ATOM 8007 O O . ASP B 1 218 ? 21.484 19.203 19.781 1 96.38 218 ASP B O 1
ATOM 8011 N N . ASP B 1 219 ? 23.141 18.766 21.219 1 95.62 219 ASP B N 1
ATOM 8012 C CA . ASP B 1 219 ? 22.625 17.516 21.75 1 95.62 219 ASP B CA 1
ATOM 8013 C C . ASP B 1 219 ? 22.266 16.547 20.625 1 95.62 219 ASP B C 1
ATOM 8015 O O . ASP B 1 219 ? 21.125 16.078 20.547 1 95.62 219 ASP B O 1
ATOM 8019 N N . VAL B 1 220 ? 23.234 16.234 19.75 1 95.44 220 VAL B N 1
ATOM 8020 C CA . VAL B 1 220 ? 23.031 15.297 18.656 1 95.44 220 VAL B CA 1
ATOM 8021 C C . VAL B 1 220 ? 23.156 13.867 19.172 1 95.44 220 VAL B C 1
ATOM 8023 O O . VAL B 1 220 ? 24.172 13.508 19.781 1 95.44 220 VAL B O 1
ATOM 8026 N N . ARG B 1 221 ? 22.125 13.117 18.906 1 93.31 221 ARG B N 1
ATOM 8027 C CA . ARG B 1 221 ? 22.109 11.758 19.453 1 93.31 221 ARG B CA 1
ATOM 8028 C C . ARG B 1 221 ? 21.531 10.781 18.438 1 93.31 221 ARG B C 1
ATOM 8030 O O . ARG B 1 221 ? 20.578 11.109 17.719 1 93.31 221 ARG B O 1
ATOM 8037 N N . PHE B 1 222 ? 22.109 9.555 18.422 1 92.25 222 PHE B N 1
ATOM 8038 C CA . PHE B 1 222 ? 21.594 8.43 17.656 1 92.25 222 PHE B CA 1
ATOM 8039 C C . PHE B 1 222 ? 21.031 7.355 18.594 1 92.25 222 PHE B C 1
ATOM 8041 O O . PHE B 1 222 ? 21.672 6.988 19.578 1 92.25 222 PHE B O 1
ATOM 8048 N N . ASP B 1 223 ? 19.844 6.965 18.312 1 90.06 223 ASP B N 1
ATOM 8049 C CA . ASP B 1 223 ? 19.234 5.895 19.078 1 90.06 223 ASP B CA 1
ATOM 8050 C C . ASP B 1 223 ? 18.766 4.754 18.172 1 90.06 223 ASP B C 1
ATOM 8052 O O . ASP B 1 223 ? 18.438 4.973 17.016 1 90.06 223 ASP B O 1
ATOM 8056 N N . THR B 1 224 ? 18.797 3.557 18.75 1 84.12 224 THR B N 1
ATOM 8057 C CA . THR B 1 224 ? 18.203 2.424 18.047 1 84.12 224 THR B CA 1
ATOM 8058 C C . THR B 1 224 ? 16.688 2.463 18.125 1 84.12 224 THR B C 1
ATOM 8060 O O . THR B 1 224 ? 16.125 3.006 19.078 1 84.12 224 THR B O 1
ATOM 8063 N N . ILE B 1 225 ? 16.031 2 17.094 1 79.94 225 ILE B N 1
ATOM 8064 C CA . ILE B 1 225 ? 14.578 1.897 17.062 1 79.94 225 ILE B CA 1
ATOM 8065 C C . ILE B 1 225 ? 14.164 0.435 17.203 1 79.94 225 ILE B C 1
ATOM 8067 O O . ILE B 1 225 ? 14.711 -0.439 16.531 1 79.94 225 ILE B O 1
ATOM 8071 N N . PRO B 1 226 ? 13.25 0.107 18.125 1 72.12 226 PRO B N 1
ATOM 8072 C CA . PRO B 1 226 ? 12.438 1.02 18.922 1 72.12 226 PRO B CA 1
ATOM 8073 C C . PRO B 1 226 ? 13.086 1.387 20.25 1 72.12 226 PRO B C 1
ATOM 8075 O O . PRO B 1 226 ? 13.82 0.579 20.828 1 72.12 226 PRO B O 1
ATOM 8078 N N . THR B 1 227 ? 13.07 2.607 20.516 1 76.06 227 THR B N 1
ATOM 8079 C CA . THR B 1 227 ? 13.391 3.09 21.859 1 76.06 227 THR B CA 1
ATOM 8080 C C . THR B 1 227 ? 12.234 3.914 22.422 1 76.06 227 THR B C 1
ATOM 8082 O O . THR B 1 227 ? 11.398 4.422 21.672 1 76.06 227 THR B O 1
ATOM 8085 N N . SER B 1 228 ? 12.086 3.93 23.703 1 70.62 228 SER B N 1
ATOM 8086 C CA . SER B 1 228 ? 10.938 4.531 24.375 1 70.62 228 SER B CA 1
ATOM 8087 C C . SER B 1 228 ? 10.969 6.055 24.266 1 70.62 228 SER B C 1
ATOM 8089 O O . SER B 1 228 ? 9.938 6.711 24.391 1 70.62 228 SER B O 1
ATOM 8091 N N . ASP B 1 229 ? 12.039 6.582 23.953 1 81.31 229 ASP B N 1
ATOM 8092 C CA . ASP B 1 229 ? 12.062 8.031 24.125 1 81.31 229 ASP B CA 1
ATOM 8093 C C . ASP B 1 229 ? 12.398 8.734 22.812 1 81.31 229 ASP B C 1
ATOM 8095 O O . ASP B 1 229 ? 12.391 9.969 22.75 1 81.31 229 ASP B O 1
ATOM 8099 N N . ALA B 1 230 ? 12.711 8.039 21.844 1 86.06 230 ALA B N 1
ATOM 8100 C CA . ALA B 1 230 ? 13.102 8.672 20.594 1 86.06 230 ALA B CA 1
ATOM 8101 C C . ALA B 1 230 ? 12.266 8.141 19.438 1 86.06 230 ALA B C 1
ATOM 8103 O O . ALA B 1 230 ? 11.953 6.945 19.375 1 86.06 230 ALA B O 1
ATOM 8104 N N . CYS B 1 231 ? 11.938 9.062 18.547 1 91.88 231 CYS B N 1
ATOM 8105 C CA . CYS B 1 231 ? 11.211 8.727 17.328 1 91.88 231 CYS B CA 1
ATOM 8106 C C . CYS B 1 231 ? 10 7.855 17.641 1 91.88 231 CYS B C 1
ATOM 8108 O O . CYS B 1 231 ? 9.805 6.809 17.016 1 91.88 231 CYS B O 1
ATOM 8110 N N . ILE B 1 232 ? 9.25 8.344 18.625 1 91.88 232 ILE B N 1
ATOM 8111 C CA . ILE B 1 232 ? 8.039 7.617 19 1 91.88 232 ILE B CA 1
ATOM 8112 C C . ILE B 1 232 ? 7.066 7.598 17.812 1 91.88 232 ILE B C 1
ATOM 8114 O O . ILE B 1 232 ? 6.699 8.648 17.281 1 91.88 232 ILE B O 1
ATOM 8118 N N . GLY B 1 233 ? 6.703 6.438 17.406 1 93.44 233 GLY B N 1
ATOM 8119 C CA . GLY B 1 233 ? 5.695 6.277 16.375 1 93.44 233 GLY B CA 1
ATOM 8120 C C . GLY B 1 233 ? 6.273 6.316 14.969 1 93.44 233 GLY B C 1
ATOM 8121 O O . GLY B 1 233 ? 5.598 5.949 14.008 1 93.44 233 GLY B O 1
ATOM 8122 N N . HIS B 1 234 ? 7.523 6.805 14.844 1 94.06 234 HIS B N 1
ATOM 8123 C CA . HIS B 1 234 ? 8.148 6.809 13.523 1 94.06 234 HIS B CA 1
ATOM 8124 C C . HIS B 1 234 ? 8.305 5.391 12.984 1 94.06 234 HIS B C 1
ATOM 8126 O O . HIS B 1 234 ? 8.555 4.453 13.75 1 94.06 234 HIS B O 1
ATOM 8132 N N . CYS B 1 235 ? 8.148 5.223 11.648 1 92.5 235 CYS B N 1
ATOM 8133 C CA . CYS B 1 235 ? 8.336 3.887 11.094 1 92.5 235 CYS B CA 1
ATOM 8134 C C . CYS B 1 235 ? 8.633 3.953 9.602 1 92.5 235 CYS B C 1
ATOM 8136 O O . CYS B 1 235 ? 7.859 4.543 8.836 1 92.5 235 CYS B O 1
ATOM 8138 N N . THR B 1 236 ? 9.734 3.359 9.164 1 89.81 236 THR B N 1
ATOM 8139 C CA . THR B 1 236 ? 10.062 3.238 7.746 1 89.81 236 THR B CA 1
ATOM 8140 C C . THR B 1 236 ? 9.617 1.885 7.199 1 89.81 236 THR B C 1
ATOM 8142 O O . THR B 1 236 ? 9.594 1.677 5.984 1 89.81 236 THR B O 1
ATOM 8145 N N . PHE B 1 237 ? 9.32 0.88 8.039 1 91 237 PHE B N 1
ATOM 8146 C CA . PHE B 1 237 ? 8.758 -0.438 7.781 1 91 237 PHE B CA 1
ATOM 8147 C C . PHE B 1 237 ? 9.805 -1.364 7.168 1 91 237 PHE B C 1
ATOM 8149 O O . PHE B 1 237 ? 9.469 -2.447 6.684 1 91 237 PHE B O 1
ATOM 8156 N N . GLU B 1 238 ? 11.039 -0.971 7.176 1 86.88 238 GLU B N 1
ATOM 8157 C CA . GLU B 1 238 ? 12.094 -1.822 6.641 1 86.88 238 GLU B CA 1
ATOM 8158 C C . GLU B 1 238 ? 12.344 -3.023 7.551 1 86.88 238 GLU B C 1
ATOM 8160 O O . GLU B 1 238 ? 12.758 -4.086 7.082 1 86.88 238 GLU B O 1
ATOM 8165 N N . GLY B 1 239 ? 12.211 -2.838 8.82 1 83.38 239 GLY B N 1
ATOM 8166 C CA . GLY B 1 239 ? 12.469 -3.896 9.781 1 83.38 239 GLY B CA 1
ATOM 8167 C C . GLY B 1 239 ? 11.203 -4.496 10.359 1 83.38 239 GLY B C 1
ATOM 8168 O O . GLY B 1 239 ? 11.258 -5.277 11.312 1 83.38 239 GLY B O 1
ATOM 8169 N N . GLY B 1 240 ? 10.109 -4.082 9.797 1 89.25 240 GLY B N 1
ATOM 8170 C CA . GLY B 1 240 ? 8.844 -4.551 10.336 1 89.25 240 GLY B CA 1
ATOM 8171 C C . GLY B 1 240 ? 7.879 -3.422 10.656 1 89.25 240 GLY B C 1
ATOM 8172 O O . GLY B 1 240 ? 7.863 -2.396 9.969 1 89.25 240 GLY B O 1
ATOM 8173 N N . PHE B 1 241 ? 7.004 -3.676 11.68 1 92 241 PHE B N 1
ATOM 8174 C CA . PHE B 1 241 ? 5.949 -2.725 12 1 92 241 PHE B CA 1
ATOM 8175 C C . PHE B 1 241 ? 6.418 -1.729 13.055 1 92 241 PHE B C 1
ATOM 8177 O O . PHE B 1 241 ? 5.613 -0.966 13.594 1 92 241 PHE B O 1
ATOM 8184 N N . CYS B 1 242 ? 7.734 -1.762 13.32 1 90.56 242 CYS B N 1
ATOM 8185 C CA . CYS B 1 242 ? 8.227 -0.917 14.398 1 90.56 242 CYS B CA 1
ATOM 8186 C C . CYS B 1 242 ? 7.391 -1.099 15.664 1 90.56 242 CYS B C 1
ATOM 8188 O O . CYS B 1 242 ? 7.152 -2.227 16.094 1 90.56 242 CYS B O 1
ATOM 8190 N N . ASP B 1 243 ? 6.91 0.026 16.266 1 91.38 243 ASP B N 1
ATOM 8191 C CA . ASP B 1 243 ? 6.109 -0.113 17.484 1 91.38 243 ASP B CA 1
ATOM 8192 C C . ASP B 1 243 ? 4.617 -0.09 17.156 1 91.38 243 ASP B C 1
ATOM 8194 O O . ASP B 1 243 ? 3.787 0.067 18.062 1 91.38 243 ASP B O 1
ATOM 8198 N N . TRP B 1 244 ? 4.27 -0.181 15.906 1 95 244 TRP B N 1
ATOM 8199 C CA . TRP B 1 244 ? 2.871 -0.306 15.516 1 95 244 TRP B CA 1
ATOM 8200 C C . TRP B 1 244 ? 2.412 -1.759 15.594 1 95 244 TRP B C 1
ATOM 8202 O O . TRP B 1 244 ? 3.18 -2.676 15.297 1 95 244 TRP B O 1
ATOM 8212 N N . ASN B 1 245 ? 1.131 -1.928 15.969 1 96.12 245 ASN B N 1
ATOM 8213 C CA . ASN B 1 245 ? 0.64 -3.291 16.156 1 96.12 245 ASN B CA 1
ATOM 8214 C C . ASN B 1 245 ? -0.681 -3.512 15.422 1 96.12 245 ASN B C 1
ATOM 8216 O O . ASN B 1 245 ? -1.55 -2.639 15.422 1 96.12 245 ASN B O 1
ATOM 8220 N N . ASN B 1 246 ? -0.78 -4.73 14.766 1 96.75 246 ASN B N 1
ATOM 8221 C CA . ASN B 1 246 ? -2.064 -5.148 14.219 1 96.75 246 ASN B CA 1
ATOM 8222 C C . ASN B 1 246 ? -3.092 -5.398 15.32 1 96.75 246 ASN B C 1
ATOM 8224 O O . ASN B 1 246 ? -2.764 -5.969 16.359 1 96.75 246 ASN B O 1
ATOM 8228 N N . MET B 1 247 ? -4.258 -4.949 15.031 1 94.38 247 MET B N 1
ATOM 8229 C CA . MET B 1 247 ? -5.324 -5.145 16.016 1 94.38 247 MET B CA 1
ATOM 8230 C C . MET B 1 247 ? -6.066 -6.449 15.75 1 94.38 247 MET B C 1
ATOM 8232 O O . MET B 1 247 ? -6.109 -6.93 14.617 1 94.38 247 MET B O 1
ATOM 8236 N N . ASP B 1 248 ? -6.699 -7 16.75 1 89.25 248 ASP B N 1
ATOM 8237 C CA . ASP B 1 248 ? -7.438 -8.258 16.641 1 89.25 248 ASP B CA 1
ATOM 8238 C C . ASP B 1 248 ? -8.914 -7.996 16.344 1 89.25 248 ASP B C 1
ATOM 8240 O O . ASP B 1 248 ? -9.617 -8.867 15.836 1 89.25 248 ASP B O 1
ATOM 8244 N N . GLU B 1 249 ? -9.391 -6.863 16.656 1 85.56 249 GLU B N 1
ATOM 8245 C CA . GLU B 1 249 ? -10.82 -6.562 16.547 1 85.56 249 GLU B CA 1
ATOM 8246 C C . GLU B 1 249 ? -11.219 -6.305 15.094 1 85.56 249 GLU B C 1
ATOM 8248 O O . GLU B 1 249 ? -12.406 -6.195 14.781 1 85.56 249 GLU B O 1
ATOM 8253 N N . ASP B 1 250 ? -10.281 -6.344 14.195 1 90.12 250 ASP B N 1
ATOM 8254 C CA . ASP B 1 250 ? -10.586 -6.07 12.789 1 90.12 250 ASP B CA 1
ATOM 8255 C C . ASP B 1 250 ? -10.766 -7.367 12.008 1 90.12 250 ASP B C 1
ATOM 8257 O O . ASP B 1 250 ? -10.922 -8.438 12.594 1 90.12 250 ASP B O 1
ATOM 8261 N N . ASP B 1 251 ? -10.969 -7.262 10.688 1 89.5 251 ASP B N 1
ATOM 8262 C CA . ASP B 1 251 ? -11.312 -8.406 9.852 1 89.5 251 ASP B CA 1
ATOM 8263 C C . ASP B 1 251 ? -10.055 -9.141 9.375 1 89.5 251 ASP B C 1
ATOM 8265 O O . ASP B 1 251 ? -10.102 -10.344 9.109 1 89.5 251 ASP B O 1
ATOM 8269 N N . PHE B 1 252 ? -8.977 -8.469 9.203 1 92 252 PHE B N 1
ATOM 8270 C CA . PHE B 1 252 ? -7.707 -9.039 8.758 1 92 252 PHE B CA 1
ATOM 8271 C C . PHE B 1 252 ? -6.547 -8.117 9.109 1 92 252 PHE B C 1
ATOM 8273 O O . PHE B 1 252 ? -6.719 -7.156 9.867 1 92 252 PHE B O 1
ATOM 8280 N N . ASP B 1 253 ? -5.367 -8.438 8.641 1 95.38 253 ASP B N 1
ATOM 8281 C CA . ASP B 1 253 ? -4.203 -7.699 9.141 1 95.38 253 ASP B CA 1
ATOM 8282 C C . ASP B 1 253 ? -3.482 -6.98 8 1 95.38 253 ASP B C 1
ATOM 8284 O O . ASP B 1 253 ? -3.555 -7.406 6.844 1 95.38 253 ASP B O 1
ATOM 8288 N N . TRP B 1 254 ? -2.877 -5.836 8.453 1 96.25 254 TRP B N 1
ATOM 8289 C CA . TRP B 1 254 ? -1.868 -5.254 7.578 1 96.25 254 TRP B CA 1
ATOM 8290 C C . TRP B 1 254 ? -0.705 -6.219 7.371 1 96.25 254 TRP B C 1
ATOM 8292 O O . TRP B 1 254 ? -0.375 -7.004 8.258 1 96.25 254 TRP B O 1
ATOM 8302 N N . GLU B 1 255 ? -0.098 -6.152 6.172 1 93.06 255 GLU B N 1
ATOM 8303 C CA . GLU B 1 255 ? 1.062 -6.98 5.863 1 93.06 255 GLU B CA 1
ATOM 8304 C C . GLU B 1 255 ? 2.262 -6.125 5.465 1 93.06 255 GLU B C 1
ATOM 8306 O O . GLU B 1 255 ? 2.109 -4.941 5.148 1 93.06 255 GLU B O 1
ATOM 8311 N N . LEU B 1 256 ? 3.396 -6.715 5.648 1 91.88 256 LEU B N 1
ATOM 8312 C CA . LEU B 1 256 ? 4.617 -6.066 5.176 1 91.88 256 LEU B CA 1
ATOM 8313 C C . LEU B 1 256 ? 4.961 -6.52 3.762 1 91.88 256 LEU B C 1
ATOM 8315 O O . LEU B 1 256 ? 4.754 -7.684 3.41 1 91.88 256 LEU B O 1
ATOM 8319 N N . GLY B 1 257 ? 5.375 -5.586 2.92 1 88.62 257 GLY B N 1
ATOM 8320 C CA . GLY B 1 257 ? 5.742 -5.914 1.551 1 88.62 257 GLY B CA 1
ATOM 8321 C C . GLY B 1 257 ? 6.918 -5.102 1.041 1 88.62 257 GLY B C 1
ATOM 8322 O O . GLY B 1 257 ? 7.289 -4.094 1.641 1 88.62 257 GLY B O 1
ATOM 8323 N N . ARG B 1 258 ? 7.535 -5.539 -0.054 1 88.44 258 ARG B N 1
ATOM 8324 C CA . ARG B 1 258 ? 8.633 -4.828 -0.711 1 88.44 258 ARG B CA 1
ATOM 8325 C C . ARG B 1 258 ? 8.234 -4.391 -2.117 1 88.44 258 ARG B C 1
ATOM 8327 O O . ARG B 1 258 ? 8.883 -3.529 -2.711 1 88.44 258 ARG B O 1
ATOM 8334 N N . GLY B 1 259 ? 7.215 -4.984 -2.559 1 86.12 259 GLY B N 1
ATOM 8335 C CA . GLY B 1 259 ? 6.707 -4.684 -3.889 1 86.12 259 GLY B CA 1
ATOM 8336 C C . GLY B 1 259 ? 5.484 -5.5 -4.262 1 86.12 259 GLY B C 1
ATOM 8337 O O . GLY B 1 259 ? 5.316 -6.625 -3.785 1 86.12 259 GLY B O 1
ATOM 8338 N N . SER B 1 260 ? 4.727 -4.93 -5.191 1 81.56 260 SER B N 1
ATOM 8339 C CA . SER B 1 260 ? 3.512 -5.602 -5.641 1 81.56 260 SER B CA 1
ATOM 8340 C C . SER B 1 260 ? 3.812 -6.594 -6.758 1 81.56 260 SER B C 1
ATOM 8342 O O . SER B 1 260 ? 4.793 -6.438 -7.488 1 81.56 260 SER B O 1
ATOM 8344 N N . ASN B 1 261 ? 3.006 -7.621 -6.758 1 76.56 261 ASN B N 1
ATOM 8345 C CA . ASN B 1 261 ? 3.08 -8.586 -7.848 1 76.56 261 ASN B CA 1
ATOM 8346 C C . ASN B 1 261 ? 2.066 -8.281 -8.945 1 76.56 261 ASN B C 1
ATOM 8348 O O . ASN B 1 261 ? 1.761 -9.141 -9.773 1 76.56 261 ASN B O 1
ATOM 8352 N N . SER B 1 262 ? 1.518 -7.086 -8.859 1 76.94 262 SER B N 1
ATOM 8353 C CA . SER B 1 262 ? 0.508 -6.691 -9.836 1 76.94 262 SER B CA 1
ATOM 8354 C C . SER B 1 262 ? 0.751 -5.273 -10.336 1 76.94 262 SER B C 1
ATOM 8356 O O . SER B 1 262 ? 1.081 -4.379 -9.555 1 76.94 262 SER B O 1
ATOM 8358 N N . PHE B 1 263 ? 0.586 -5.074 -11.695 1 75.31 263 PHE B N 1
ATOM 8359 C CA . PHE B 1 263 ? 0.726 -3.756 -12.305 1 75.31 263 PHE B CA 1
ATOM 8360 C C . PHE B 1 263 ? -0.473 -2.877 -11.969 1 75.31 263 PHE B C 1
ATOM 8362 O O . PHE B 1 263 ? -0.426 -1.658 -12.156 1 75.31 263 PHE B O 1
ATOM 8369 N N . LEU B 1 264 ? -1.497 -3.512 -11.438 1 76.06 264 LEU B N 1
ATOM 8370 C CA . LEU B 1 264 ? -2.762 -2.797 -11.312 1 76.06 264 LEU B CA 1
ATOM 8371 C C . LEU B 1 264 ? -2.969 -2.311 -9.875 1 76.06 264 LEU B C 1
ATOM 8373 O O . LEU B 1 264 ? -3.82 -1.456 -9.625 1 76.06 264 LEU B O 1
ATOM 8377 N N . THR B 1 265 ? -2.268 -2.785 -8.883 1 78.62 265 THR B N 1
ATOM 8378 C CA . THR B 1 265 ? -2.508 -2.404 -7.5 1 78.62 265 THR B CA 1
ATOM 8379 C C . THR B 1 265 ? -1.263 -1.763 -6.891 1 78.62 265 THR B C 1
ATOM 8381 O O . THR B 1 265 ? -1.36 -0.984 -5.941 1 78.62 265 THR B O 1
ATOM 8384 N N . GLY B 1 266 ? -0.001 -2.066 -7.586 1 77.62 266 GLY B N 1
ATOM 8385 C CA . GLY B 1 266 ? 1.207 -1.533 -6.973 1 77.62 266 GLY B CA 1
ATOM 8386 C C . GLY B 1 266 ? 1.242 -1.716 -5.469 1 77.62 266 GLY B C 1
ATOM 8387 O O . GLY B 1 266 ? 0.379 -2.385 -4.898 1 77.62 266 GLY B O 1
ATOM 8388 N N . PRO B 1 267 ? 2.266 -0.807 -4.711 1 87.56 267 PRO B N 1
ATOM 8389 C CA . PRO B 1 267 ? 3.383 -0.107 -5.348 1 87.56 267 PRO B CA 1
ATOM 8390 C C . PRO B 1 267 ? 4.484 -1.056 -5.816 1 87.56 267 PRO B C 1
ATOM 8392 O O . PRO B 1 267 ? 4.637 -2.15 -5.266 1 87.56 267 PRO B O 1
ATOM 8395 N N . PRO B 1 268 ? 5.215 -0.685 -6.816 1 86.12 268 PRO B N 1
ATOM 8396 C CA . PRO B 1 268 ? 6.324 -1.526 -7.273 1 86.12 268 PRO B CA 1
ATOM 8397 C C . PRO B 1 268 ? 7.473 -1.587 -6.27 1 86.12 268 PRO B C 1
ATOM 8399 O O . PRO B 1 268 ? 8.18 -2.594 -6.195 1 86.12 268 PRO B O 1
ATOM 8402 N N . ARG B 1 269 ? 7.598 -0.454 -5.578 1 88.69 269 ARG B N 1
ATOM 8403 C CA . ARG B 1 269 ? 8.664 -0.281 -4.598 1 88.69 269 ARG B CA 1
ATOM 8404 C C . ARG B 1 269 ? 8.211 0.612 -3.447 1 88.69 269 ARG B C 1
ATOM 8406 O O . ARG B 1 269 ? 7.156 1.242 -3.521 1 88.69 269 ARG B O 1
ATOM 8413 N N . ASP B 1 270 ? 9.008 0.582 -2.398 1 88.75 270 ASP B N 1
ATOM 8414 C CA . ASP B 1 270 ? 8.672 1.443 -1.271 1 88.75 270 ASP B CA 1
ATOM 8415 C C . ASP B 1 270 ? 8.852 2.916 -1.631 1 88.75 270 ASP B C 1
ATOM 8417 O O . ASP B 1 270 ? 9.398 3.24 -2.688 1 88.75 270 ASP B O 1
ATOM 8421 N N . HIS B 1 271 ? 8.422 3.771 -0.812 1 87.88 271 HIS B N 1
ATOM 8422 C CA . HIS B 1 271 ? 8.414 5.207 -1.074 1 87.88 271 HIS B CA 1
ATOM 8423 C C . HIS B 1 271 ? 9.828 5.754 -1.203 1 87.88 271 HIS B C 1
ATOM 8425 O O . HIS B 1 271 ? 10.117 6.539 -2.107 1 87.88 271 HIS B O 1
ATOM 8431 N N . SER B 1 272 ? 10.75 5.379 -0.294 1 77.81 272 SER B N 1
ATOM 8432 C CA . SER B 1 272 ? 12.102 5.922 -0.273 1 77.81 272 SER B CA 1
ATOM 8433 C C . SER B 1 272 ? 12.891 5.484 -1.503 1 77.81 272 SER B C 1
ATOM 8435 O O . SER B 1 272 ? 13.758 6.219 -1.982 1 77.81 272 SER B O 1
ATOM 8437 N N . SER B 1 273 ? 12.547 4.281 -1.969 1 71.25 273 SER B N 1
ATOM 8438 C CA . SER B 1 273 ? 13.273 3.75 -3.115 1 71.25 273 SER B CA 1
ATOM 8439 C C . SER B 1 273 ? 12.555 4.059 -4.422 1 71.25 273 SER B C 1
ATOM 8441 O O . SER B 1 273 ? 13.078 3.799 -5.508 1 71.25 273 SER B O 1
ATOM 8443 N N . TYR B 1 274 ? 11.477 4.668 -4.152 1 66.38 274 TYR B N 1
ATOM 8444 C CA . TYR B 1 274 ? 10.672 4.938 -5.344 1 66.38 274 TYR B CA 1
ATOM 8445 C C . TYR B 1 274 ? 11.391 5.891 -6.285 1 66.38 274 TYR B C 1
ATOM 8447 O O . TYR B 1 274 ? 11.797 6.984 -5.883 1 66.38 274 TYR B O 1
ATOM 8455 N N . GLY B 1 275 ? 11.703 5.551 -7.324 1 57 275 GLY B N 1
ATOM 8456 C CA . GLY B 1 275 ? 12.391 6.363 -8.312 1 57 275 GLY B CA 1
ATOM 8457 C C . GLY B 1 275 ? 13.898 6.305 -8.195 1 57 275 GLY B C 1
ATOM 8458 O O . GLY B 1 275 ? 14.617 6.984 -8.938 1 57 275 GLY B O 1
ATOM 8459 N N . LYS B 1 276 ? 14.195 5.598 -7.074 1 66.19 276 LYS B N 1
ATOM 8460 C CA . LYS B 1 276 ? 15.633 5.41 -6.867 1 66.19 276 LYS B CA 1
ATOM 8461 C C . LYS B 1 276 ? 16.031 3.945 -7.047 1 66.19 276 LYS B C 1
ATOM 8463 O O . LYS B 1 276 ? 15.203 3.049 -6.859 1 66.19 276 LYS B O 1
ATOM 8468 N N . ASN B 1 277 ? 17 3.662 -7.652 1 64.62 277 ASN B N 1
ATOM 8469 C CA . ASN B 1 277 ? 17.422 2.285 -7.867 1 64.62 277 ASN B CA 1
ATOM 8470 C C . ASN B 1 277 ? 18.047 1.688 -6.609 1 64.62 277 ASN B C 1
ATOM 8472 O O . ASN B 1 277 ? 19.125 1.097 -6.66 1 64.62 277 ASN B O 1
ATOM 8476 N N . GLU B 1 278 ? 17.281 2.051 -5.465 1 70.94 278 GLU B N 1
ATOM 8477 C CA . GLU B 1 278 ? 17.75 1.469 -4.211 1 70.94 278 GLU B CA 1
ATOM 8478 C C . GLU B 1 278 ? 17.172 0.068 -4.008 1 70.94 278 GLU B C 1
ATOM 8480 O O . GLU B 1 278 ? 16.078 -0.231 -4.469 1 70.94 278 GLU B O 1
ATOM 8485 N N . GLN B 1 279 ? 18 -0.691 -3.365 1 69.06 279 GLN B N 1
ATOM 8486 C CA . GLN B 1 279 ? 17.625 -2.094 -3.225 1 69.06 279 GLN B CA 1
ATOM 8487 C C . GLN B 1 279 ? 16.875 -2.332 -1.917 1 69.06 279 GLN B C 1
ATOM 8489 O O . GLN B 1 279 ? 16.25 -3.379 -1.733 1 69.06 279 GLN B O 1
ATOM 8494 N N . THR B 1 280 ? 16.953 -1.33 -1.097 1 74 280 THR B N 1
ATOM 8495 C CA . THR B 1 280 ? 16.344 -1.551 0.209 1 74 280 THR B CA 1
ATOM 8496 C C . THR B 1 280 ? 14.984 -0.863 0.294 1 74 280 THR B C 1
ATOM 8498 O O . THR B 1 280 ? 14.68 0.024 -0.507 1 74 280 THR B O 1
ATOM 8501 N N . GLY B 1 281 ? 14.258 -1.578 1.167 1 82.69 281 GLY B N 1
ATOM 8502 C CA . GLY B 1 281 ? 13.047 -0.845 1.494 1 82.69 281 GLY B CA 1
ATOM 8503 C C . GLY B 1 281 ? 11.828 -1.737 1.627 1 82.69 281 GLY B C 1
ATOM 8504 O O . GLY B 1 281 ? 11.695 -2.723 0.9 1 82.69 281 GLY B O 1
ATOM 8505 N N . GLY B 1 282 ? 11.047 -1.433 2.592 1 88.31 282 GLY B N 1
ATOM 8506 C CA . GLY B 1 282 ? 9.758 -2.068 2.814 1 88.31 282 GLY B CA 1
ATOM 8507 C C . GLY B 1 282 ? 8.656 -1.082 3.145 1 88.31 282 GLY B C 1
ATOM 8508 O O . GLY B 1 282 ? 8.914 0.112 3.312 1 88.31 282 GLY B O 1
ATOM 8509 N N . PHE B 1 283 ? 7.465 -1.461 2.979 1 93.5 283 PHE B N 1
ATOM 8510 C CA . PHE B 1 283 ? 6.273 -0.698 3.34 1 93.5 283 PHE B CA 1
ATOM 8511 C C . PHE B 1 283 ? 5.191 -1.615 3.898 1 93.5 283 PHE B C 1
ATOM 8513 O O . PHE B 1 283 ? 5.336 -2.84 3.871 1 93.5 283 PHE B O 1
ATOM 8520 N N . THR B 1 284 ? 4.215 -1.067 4.461 1 96 284 THR B N 1
ATOM 8521 C CA . THR B 1 284 ? 3.072 -1.859 4.898 1 96 284 THR B CA 1
ATOM 8522 C C . THR B 1 284 ? 1.896 -1.686 3.943 1 96 284 THR B C 1
ATOM 8524 O O . THR B 1 284 ? 1.774 -0.653 3.281 1 96 284 THR B O 1
ATOM 8527 N N . TYR B 1 285 ? 1.109 -2.744 3.791 1 95.56 285 TYR B N 1
ATOM 8528 C CA . TYR B 1 285 ? -0.014 -2.678 2.863 1 95.56 285 TYR B CA 1
ATOM 8529 C C . TYR B 1 285 ? -1.095 -3.682 3.242 1 95.56 285 TYR B C 1
ATOM 8531 O O . TYR B 1 285 ? -0.87 -4.559 4.078 1 95.56 285 TYR B O 1
ATOM 8539 N N . ILE B 1 286 ? -2.248 -3.469 2.65 1 93.44 286 ILE B N 1
ATOM 8540 C CA . ILE B 1 286 ? -3.297 -4.477 2.734 1 93.44 286 ILE B CA 1
ATOM 8541 C C . ILE B 1 286 ? -3.508 -5.117 1.365 1 93.44 286 ILE B C 1
ATOM 8543 O O . ILE B 1 286 ? -3.443 -4.438 0.338 1 93.44 286 ILE B O 1
ATOM 8547 N N . SER B 1 287 ? -3.6 -6.414 1.406 1 87.19 287 SER B N 1
ATOM 8548 C CA . SER B 1 287 ? -3.963 -7.133 0.191 1 87.19 287 SER B CA 1
ATOM 8549 C C . SER B 1 287 ? -5.473 -7.332 0.098 1 87.19 287 SER B C 1
ATOM 8551 O O . SER B 1 287 ? -6.109 -7.742 1.069 1 87.19 287 SER B O 1
ATOM 8553 N N . THR B 1 288 ? -5.957 -7.027 -0.998 1 85.19 288 THR B N 1
ATOM 8554 C CA . THR B 1 288 ? -7.402 -7.176 -1.157 1 85.19 288 THR B CA 1
ATOM 8555 C C . THR B 1 288 ? -7.734 -8.461 -1.906 1 85.19 288 THR B C 1
ATOM 8557 O O . THR B 1 288 ? -8.883 -8.68 -2.291 1 85.19 288 THR B O 1
ATOM 8560 N N . SER B 1 289 ? -6.777 -9.281 -2.035 1 79.25 289 SER B N 1
ATOM 8561 C CA . SER B 1 289 ? -7.016 -10.547 -2.713 1 79.25 289 SER B CA 1
ATOM 8562 C C . SER B 1 289 ? -7.871 -11.477 -1.86 1 79.25 289 SER B C 1
ATOM 8564 O O . SER B 1 289 ? -8.102 -11.211 -0.68 1 79.25 289 SER B O 1
ATOM 8566 N N . TYR B 1 290 ? -8.438 -12.57 -2.477 1 80.12 290 TYR B N 1
ATOM 8567 C CA . TYR B 1 290 ? -9.211 -13.578 -1.76 1 80.12 290 TYR B CA 1
ATOM 8568 C C . TYR B 1 290 ? -8.516 -13.977 -0.464 1 80.12 290 TYR B C 1
ATOM 8570 O O . TYR B 1 290 ? -7.301 -14.18 -0.443 1 80.12 290 TYR B O 1
ATOM 8578 N N . PRO B 1 291 ? -9.227 -13.883 0.575 1 85.38 291 PRO B N 1
ATOM 8579 C CA . PRO B 1 291 ? -10.688 -13.922 0.721 1 85.38 291 PRO B CA 1
ATOM 8580 C C . PRO B 1 291 ? -11.258 -12.609 1.24 1 85.38 291 PRO B C 1
ATOM 8582 O O . PRO B 1 291 ? -12.281 -12.609 1.938 1 85.38 291 PRO B O 1
ATOM 8585 N N . ARG B 1 292 ? -10.523 -11.586 0.934 1 86.62 292 ARG B N 1
ATOM 8586 C CA . ARG B 1 292 ? -11.023 -10.305 1.413 1 86.62 292 ARG B CA 1
ATOM 8587 C C . ARG B 1 292 ? -12.344 -9.938 0.744 1 86.62 292 ARG B C 1
ATOM 8589 O O . ARG B 1 292 ? -12.539 -10.203 -0.445 1 86.62 292 ARG B O 1
ATOM 8596 N N . ARG B 1 293 ? -13.273 -9.211 1.578 1 87.81 293 ARG B N 1
ATOM 8597 C CA . ARG B 1 293 ? -14.594 -8.781 1.142 1 87.81 293 ARG B CA 1
ATOM 8598 C C . ARG B 1 293 ? -14.742 -7.266 1.244 1 87.81 293 ARG B C 1
ATOM 8600 O O . ARG B 1 293 ? -14.016 -6.613 2.002 1 87.81 293 ARG B O 1
ATOM 8607 N N . PRO B 1 294 ? -15.602 -6.777 0.328 1 86.75 294 PRO B N 1
ATOM 8608 C CA . PRO B 1 294 ? -15.82 -5.336 0.469 1 86.75 294 PRO B CA 1
ATOM 8609 C C . PRO B 1 294 ? -16.188 -4.93 1.896 1 86.75 294 PRO B C 1
ATOM 8611 O O . PRO B 1 294 ? -17.031 -5.57 2.529 1 86.75 294 PRO B O 1
ATOM 8614 N N . GLY B 1 295 ? -15.469 -3.904 2.404 1 89.25 295 GLY B N 1
ATOM 8615 C CA . GLY B 1 295 ? -15.781 -3.389 3.729 1 89.25 295 GLY B CA 1
ATOM 8616 C C . GLY B 1 295 ? -14.914 -3.982 4.82 1 89.25 295 GLY B C 1
ATOM 8617 O O . GLY B 1 295 ? -14.898 -3.484 5.945 1 89.25 295 GLY B O 1
ATOM 8618 N N . ASP B 1 296 ? -14.188 -5.098 4.445 1 92.12 296 ASP B N 1
ATOM 8619 C CA . ASP B 1 296 ? -13.25 -5.633 5.434 1 92.12 296 ASP B CA 1
ATOM 8620 C C . ASP B 1 296 ? -12.281 -4.555 5.91 1 92.12 296 ASP B C 1
ATOM 8622 O O . ASP B 1 296 ? -11.82 -3.729 5.117 1 92.12 296 ASP B O 1
ATOM 8626 N N . THR B 1 297 ? -11.992 -4.562 7.195 1 93.94 297 THR B N 1
ATOM 8627 C CA . THR B 1 297 ? -11.156 -3.52 7.781 1 93.94 297 THR B CA 1
ATOM 8628 C C . THR B 1 297 ? -9.891 -4.113 8.383 1 93.94 297 THR B C 1
ATOM 8630 O O . THR B 1 297 ? -9.93 -5.188 8.984 1 93.94 297 THR B O 1
ATOM 8633 N N . ALA B 1 298 ? -8.773 -3.508 8.117 1 96.5 298 ALA B N 1
ATOM 8634 C CA . ALA B 1 298 ? -7.508 -3.762 8.805 1 96.5 298 ALA B CA 1
ATOM 8635 C C . ALA B 1 298 ? -7.062 -2.541 9.602 1 96.5 298 ALA B C 1
ATOM 8637 O O . ALA B 1 298 ? -7.164 -1.408 9.125 1 96.5 298 ALA B O 1
ATOM 8638 N N . MET B 1 299 ? -6.621 -2.734 10.867 1 97.44 299 MET B N 1
ATOM 8639 C CA . MET B 1 299 ? -6.277 -1.62 11.742 1 97.44 299 MET B CA 1
ATOM 8640 C C . MET B 1 299 ? -4.883 -1.803 12.336 1 97.44 299 MET B C 1
ATOM 8642 O O . MET B 1 299 ? -4.543 -2.887 12.812 1 97.44 299 MET B O 1
ATOM 8646 N N . LEU B 1 300 ? -4.066 -0.814 12.234 1 97.44 300 LEU B N 1
ATOM 8647 C CA . LEU B 1 300 ? -2.781 -0.717 12.922 1 97.44 300 LEU B CA 1
ATOM 8648 C C . LEU B 1 300 ? -2.848 0.304 14.055 1 97.44 300 LEU B C 1
ATOM 8650 O O . LEU B 1 300 ? -3.283 1.439 13.844 1 97.44 300 LEU B O 1
ATOM 8654 N N . ARG B 1 301 ? -2.412 -0.08 15.188 1 96.94 301 ARG B N 1
ATOM 8655 C CA . ARG B 1 301 ? -2.43 0.799 16.344 1 96.94 301 ARG B CA 1
ATOM 8656 C C . ARG B 1 301 ? -1.032 1.323 16.656 1 96.94 301 ARG B C 1
ATOM 8658 O O . ARG B 1 301 ? -0.067 0.557 16.688 1 96.94 301 ARG B O 1
ATOM 8665 N N . SER B 1 302 ? -0.927 2.605 16.891 1 96.31 302 SER B N 1
ATOM 8666 C CA . SER B 1 302 ? 0.341 3.236 17.234 1 96.31 302 SER B CA 1
ATOM 8667 C C . SER B 1 302 ? 0.685 3.004 18.703 1 96.31 302 SER B C 1
ATOM 8669 O O . SER B 1 302 ? -0.147 2.52 19.469 1 96.31 302 SER B O 1
ATOM 8671 N N . PRO B 1 303 ? 1.983 3.309 19.016 1 93.88 303 PRO B N 1
ATOM 8672 C CA . PRO B 1 303 ? 2.27 3.42 20.453 1 93.88 303 PRO B CA 1
ATOM 8673 C C . PRO B 1 303 ? 1.527 4.582 21.109 1 93.88 303 PRO B C 1
ATOM 8675 O O . PRO B 1 303 ? 0.908 5.395 20.422 1 93.88 303 PRO B O 1
ATOM 8678 N N . SER B 1 304 ? 1.527 4.586 22.391 1 93.69 304 SER B N 1
ATOM 8679 C CA . SER B 1 304 ? 0.869 5.668 23.109 1 93.69 304 SER B CA 1
ATOM 8680 C C . SER B 1 304 ? 1.688 6.953 23.047 1 93.69 304 SER B C 1
ATOM 8682 O O . SER B 1 304 ? 2.912 6.926 23.188 1 93.69 304 SER B O 1
ATOM 8684 N N . PHE B 1 305 ? 1.054 8.031 22.75 1 94.12 305 PHE B N 1
ATOM 8685 C CA . PHE B 1 305 ? 1.657 9.359 22.734 1 94.12 305 PHE B CA 1
ATOM 8686 C C . PHE B 1 305 ? 1.251 10.141 23.984 1 94.12 305 PHE B C 1
ATOM 8688 O O . PHE B 1 305 ? 0.134 9.992 24.484 1 94.12 305 PHE B O 1
ATOM 8695 N N . PRO B 1 306 ? 2.168 10.938 24.453 1 92.75 306 PRO B N 1
ATOM 8696 C CA . PRO B 1 306 ? 1.764 11.852 25.516 1 92.75 306 PRO B CA 1
ATOM 8697 C C . PRO B 1 306 ? 0.833 12.961 25.031 1 92.75 306 PRO B C 1
ATOM 8699 O O . PRO B 1 306 ? 0.658 13.125 23.812 1 92.75 306 PRO B O 1
ATOM 8702 N N . THR B 1 307 ? 0.234 13.648 25.969 1 94.25 307 THR B N 1
ATOM 8703 C CA . THR B 1 307 ? -0.596 14.805 25.641 1 94.25 307 THR B CA 1
ATOM 8704 C C . THR B 1 307 ? 0.215 15.859 24.891 1 94.25 307 THR B C 1
ATOM 8706 O O . THR B 1 307 ? 1.412 16.016 25.141 1 94.25 307 THR B O 1
ATOM 8709 N N . THR B 1 308 ? -0.366 16.562 24 1 94.81 308 THR B N 1
ATOM 8710 C CA . THR B 1 308 ? 0.3 17.656 23.312 1 94.81 308 THR B CA 1
ATOM 8711 C C . THR B 1 308 ? 0.126 18.953 24.078 1 94.81 308 THR B C 1
ATOM 8713 O O . THR B 1 308 ? 0.771 19.969 23.766 1 94.81 308 THR B O 1
ATOM 8716 N N . GLY B 1 309 ? -0.77 18.969 25.031 1 94.06 309 GLY B N 1
ATOM 8717 C CA . GLY B 1 309 ? -1.033 20.188 25.766 1 94.06 309 GLY B CA 1
ATOM 8718 C C . GLY B 1 309 ? -1.672 21.266 24.906 1 94.06 309 GLY B C 1
ATOM 8719 O O . GLY B 1 309 ? -2.178 20.984 23.828 1 94.06 309 GLY B O 1
ATOM 8720 N N . ASP B 1 310 ? -1.619 22.5 25.375 1 95.19 310 ASP B N 1
ATOM 8721 C CA . ASP B 1 310 ? -2.314 23.594 24.719 1 95.19 310 ASP B CA 1
ATOM 8722 C C . ASP B 1 310 ? -1.486 24.156 23.562 1 95.19 310 ASP B C 1
ATOM 8724 O O . ASP B 1 310 ? -2.031 24.766 22.641 1 95.19 310 ASP B O 1
ATOM 8728 N N . ASN B 1 311 ? -0.202 23.906 23.609 1 94.88 311 ASN B N 1
ATOM 8729 C CA . ASN B 1 311 ? 0.643 24.703 22.734 1 94.88 311 ASN B CA 1
ATOM 8730 C C . ASN B 1 311 ? 1.53 23.844 21.844 1 94.88 311 ASN B C 1
ATOM 8732 O O . ASN B 1 311 ? 2.324 24.359 21.062 1 94.88 311 ASN B O 1
ATOM 8736 N N . SER B 1 312 ? 1.388 22.531 22 1 94 312 SER B N 1
ATOM 8737 C CA . SER B 1 312 ? 2.41 21.719 21.344 1 94 312 SER B CA 1
ATOM 8738 C C . SER B 1 312 ? 1.782 20.641 20.453 1 94 312 SER B C 1
ATOM 8740 O O . SER B 1 312 ? 2.082 19.453 20.594 1 94 312 SER B O 1
ATOM 8742 N N . PRO B 1 313 ? 1.031 21.047 19.469 1 96.38 313 PRO B N 1
ATOM 8743 C CA . PRO B 1 313 ? 0.528 20.062 18.516 1 96.38 313 PRO B CA 1
ATOM 8744 C C . PRO B 1 313 ? 1.646 19.375 17.734 1 96.38 313 PRO B C 1
ATOM 8746 O O . PRO B 1 313 ? 2.793 19.828 17.766 1 96.38 313 PRO B O 1
ATOM 8749 N N . LEU B 1 314 ? 1.307 18.25 17.141 1 96 314 LEU B N 1
ATOM 8750 C CA . LEU B 1 314 ? 2.268 17.484 16.359 1 96 314 LEU B CA 1
ATOM 8751 C C . LEU B 1 314 ? 1.822 17.391 14.906 1 96 314 LEU B C 1
ATOM 8753 O O . LEU B 1 314 ? 0.627 17.266 14.625 1 96 314 LEU B O 1
ATOM 8757 N N . CYS B 1 315 ? 2.793 17.438 14.055 1 96.19 315 CYS B N 1
ATOM 8758 C CA . CYS B 1 315 ? 2.525 17.188 12.648 1 96.19 315 CYS B CA 1
ATOM 8759 C C . CYS B 1 315 ? 2.92 15.766 12.258 1 96.19 315 CYS B C 1
ATOM 8761 O O . CYS B 1 315 ? 4.098 15.406 12.328 1 96.19 315 CYS B O 1
ATOM 8763 N N . MET B 1 316 ? 1.97 14.953 11.898 1 97.31 316 MET B N 1
ATOM 8764 C CA . MET B 1 316 ? 2.23 13.609 11.391 1 97.31 316 MET B CA 1
ATOM 8765 C C . MET B 1 316 ? 2.328 13.609 9.867 1 97.31 316 MET B C 1
ATOM 8767 O O . MET B 1 316 ? 1.486 14.203 9.188 1 97.31 316 MET B O 1
ATOM 8771 N N . ARG B 1 317 ? 3.357 13 9.43 1 96.25 317 ARG B N 1
ATOM 8772 C CA . ARG B 1 317 ? 3.545 12.852 7.992 1 96.25 317 ARG B CA 1
ATOM 8773 C C . ARG B 1 317 ? 3.738 11.383 7.617 1 96.25 317 ARG B C 1
ATOM 8775 O O . ARG B 1 317 ? 4.383 10.633 8.352 1 96.25 317 ARG B O 1
ATOM 8782 N N . PHE B 1 318 ? 3.193 10.945 6.512 1 96.88 318 PHE B N 1
ATOM 8783 C CA . PHE B 1 318 ? 3.377 9.586 6.008 1 96.88 318 PHE B CA 1
ATOM 8784 C C . PHE B 1 318 ? 3.105 9.523 4.512 1 96.88 318 PHE B C 1
ATOM 8786 O O . PHE B 1 318 ? 2.51 10.438 3.943 1 96.88 318 PHE B O 1
ATOM 8793 N N . ALA B 1 319 ? 3.645 8.531 3.902 1 96.25 319 ALA B N 1
ATOM 8794 C CA . ALA B 1 319 ? 3.416 8.305 2.479 1 96.25 319 ALA B CA 1
ATOM 8795 C C . ALA B 1 319 ? 2.283 7.305 2.256 1 96.25 319 ALA B C 1
ATOM 8797 O O . ALA B 1 319 ? 2.168 6.316 2.982 1 96.25 319 ALA B O 1
ATOM 8798 N N . THR B 1 320 ? 1.454 7.59 1.242 1 96.69 320 THR B N 1
ATOM 8799 C CA . THR B 1 320 ? 0.342 6.699 0.932 1 96.69 320 THR B CA 1
ATOM 8800 C C . THR B 1 320 ? 0.384 6.27 -0.532 1 96.69 320 THR B C 1
ATOM 8802 O O . THR B 1 320 ? 0.869 7.016 -1.389 1 96.69 320 THR B O 1
ATOM 8805 N N . HIS B 1 321 ? 0.008 5.145 -0.807 1 95 321 HIS B N 1
ATOM 8806 C CA . HIS B 1 321 ? -0.202 4.605 -2.145 1 95 321 HIS B CA 1
ATOM 8807 C C . HIS B 1 321 ? -1.531 3.863 -2.238 1 95 321 HIS B C 1
ATOM 8809 O O . HIS B 1 321 ? -1.695 2.795 -1.643 1 95 321 HIS B O 1
ATOM 8815 N N . MET B 1 322 ? -2.451 4.41 -2.865 1 92.62 322 MET B N 1
ATOM 8816 C CA . MET B 1 322 ? -3.779 3.84 -3.076 1 92.62 322 MET B CA 1
ATOM 8817 C C . MET B 1 322 ? -4.074 3.689 -4.566 1 92.62 322 MET B C 1
ATOM 8819 O O . MET B 1 322 ? -4.5 4.645 -5.219 1 92.62 322 MET B O 1
ATOM 8823 N N . PHE B 1 323 ? -3.859 2.52 -5.031 1 87.62 323 PHE B N 1
ATOM 8824 C CA . PHE B 1 323 ? -3.951 2.312 -6.473 1 87.62 323 PHE B CA 1
ATOM 8825 C C . PHE B 1 323 ? -4.793 1.081 -6.789 1 87.62 323 PHE B C 1
ATOM 8827 O O . PHE B 1 323 ? -4.648 0.041 -6.145 1 87.62 323 PHE B O 1
ATOM 8834 N N . GLY B 1 324 ? -5.688 1.312 -7.781 1 82.31 324 GLY B N 1
ATOM 8835 C CA . GLY B 1 324 ? -6.547 0.245 -8.266 1 82.31 324 GLY B CA 1
ATOM 8836 C C . GLY B 1 324 ? -7.977 0.692 -8.5 1 82.31 324 GLY B C 1
ATOM 8837 O O . GLY B 1 324 ? -8.422 1.694 -7.934 1 82.31 324 GLY B O 1
ATOM 8838 N N . ASN B 1 325 ? -8.742 0.003 -9.359 1 75.25 325 ASN B N 1
ATOM 8839 C CA . ASN B 1 325 ? -10.102 0.385 -9.734 1 75.25 325 ASN B CA 1
ATOM 8840 C C . ASN B 1 325 ? -11.094 0.073 -8.617 1 75.25 325 ASN B C 1
ATOM 8842 O O . ASN B 1 325 ? -12.273 0.412 -8.719 1 75.25 325 ASN B O 1
ATOM 8846 N N . GLY B 1 326 ? -10.852 0.071 -7.48 1 79.44 326 GLY B N 1
ATOM 8847 C CA . GLY B 1 326 ? -11.758 -0.207 -6.383 1 79.44 326 GLY B CA 1
ATOM 8848 C C . GLY B 1 326 ? -11.117 -0.052 -5.02 1 79.44 326 GLY B C 1
ATOM 8849 O O . GLY B 1 326 ? -11.492 -0.738 -4.066 1 79.44 326 GLY B O 1
ATOM 8850 N N . VAL B 1 327 ? -10.242 0.698 -5.102 1 87.62 327 VAL B N 1
ATOM 8851 C CA . VAL B 1 327 ? -9.57 0.927 -3.826 1 87.62 327 VAL B CA 1
ATOM 8852 C C . VAL B 1 327 ? -10.555 1.518 -2.82 1 87.62 327 VAL B C 1
ATOM 8854 O O . VAL B 1 327 ? -11.453 2.277 -3.191 1 87.62 327 VAL B O 1
ATOM 8857 N N . GLY B 1 328 ? -10.43 1.121 -1.588 1 92.19 328 GLY B N 1
ATOM 8858 C CA . GLY B 1 328 ? -11.336 1.541 -0.53 1 92.19 328 GLY B CA 1
ATOM 8859 C C . GLY B 1 328 ? -10.906 2.83 0.144 1 92.19 328 GLY B C 1
ATOM 8860 O O . GLY B 1 328 ? -10.648 3.832 -0.527 1 92.19 328 GLY B O 1
ATOM 8861 N N . THR B 1 329 ? -10.953 2.742 1.46 1 95.38 329 THR B N 1
ATOM 8862 C CA . THR B 1 329 ? -10.742 3.947 2.256 1 95.38 329 THR B CA 1
ATOM 8863 C C . THR B 1 329 ? -9.562 3.766 3.211 1 95.38 329 THR B C 1
ATOM 8865 O O . THR B 1 329 ? -9.383 2.689 3.781 1 95.38 329 THR B O 1
ATOM 8868 N N . LEU B 1 330 ? -8.672 4.723 3.314 1 97.19 330 LEU B N 1
ATOM 8869 C CA . LEU B 1 330 ? -7.656 4.844 4.355 1 97.19 330 LEU B CA 1
ATOM 8870 C C . LEU B 1 330 ? -8.023 5.941 5.352 1 97.19 330 LEU B C 1
ATOM 8872 O O . LEU B 1 330 ? -8.305 7.074 4.953 1 97.19 330 LEU B O 1
ATOM 8876 N N . ARG B 1 331 ? -8.016 5.602 6.617 1 97.25 331 ARG B N 1
ATOM 8877 C CA . ARG B 1 331 ? -8.469 6.527 7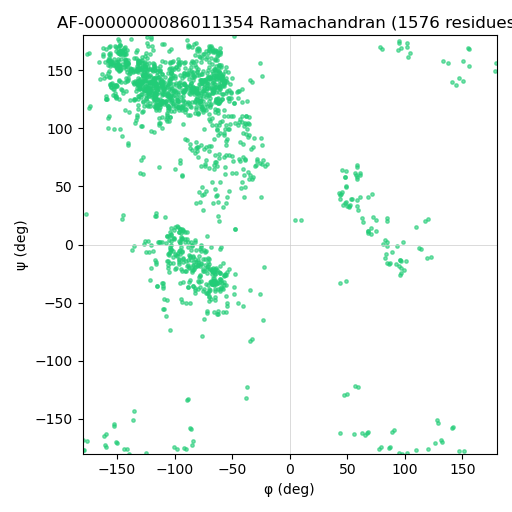.648 1 97.25 331 ARG B CA 1
ATOM 8878 C C . ARG B 1 331 ? -7.516 6.527 8.844 1 97.25 331 ARG B C 1
ATOM 8880 O O . ARG B 1 331 ? -6.98 5.48 9.211 1 97.25 331 ARG B O 1
ATOM 8887 N N . LEU B 1 332 ? -7.273 7.695 9.383 1 97.75 332 LEU B N 1
ATOM 8888 C CA . LEU B 1 332 ? -6.535 7.855 10.633 1 97.75 332 LEU B CA 1
ATOM 8889 C C . LEU B 1 332 ? -7.453 8.344 11.742 1 97.75 332 LEU B C 1
ATOM 8891 O O . LEU B 1 332 ? -8.094 9.391 11.617 1 97.75 332 LEU B O 1
ATOM 8895 N N . VAL B 1 333 ? -7.477 7.574 12.797 1 97.12 333 VAL B N 1
ATOM 8896 C CA . VAL B 1 333 ? -8.352 7.883 13.922 1 97.12 333 VAL B CA 1
ATOM 8897 C C . VAL B 1 333 ? -7.516 8.18 15.164 1 97.12 333 VAL B C 1
ATOM 8899 O O . VAL B 1 333 ? -6.559 7.461 15.461 1 97.12 333 VAL B O 1
ATOM 8902 N N . LEU B 1 334 ? -7.777 9.258 15.812 1 96.81 334 LEU B N 1
ATOM 8903 C CA . LEU B 1 334 ? -7.168 9.594 17.094 1 96.81 334 LEU B CA 1
ATOM 8904 C C . LEU B 1 334 ? -8.031 9.109 18.25 1 96.81 334 LEU B C 1
ATOM 8906 O O . LEU B 1 334 ? -9.203 9.469 18.344 1 96.81 334 LEU B O 1
ATOM 8910 N N . LYS B 1 335 ? -7.441 8.242 19.031 1 94.81 335 LYS B N 1
ATOM 8911 C CA . LYS B 1 335 ? -8.141 7.66 20.172 1 94.81 335 LYS B CA 1
ATOM 8912 C C . LYS B 1 335 ? -7.547 8.156 21.484 1 94.81 335 LYS B C 1
ATOM 8914 O O . LYS B 1 335 ? -6.336 8.07 21.703 1 94.81 335 LYS B O 1
ATOM 8919 N N . ASN B 1 336 ? -8.305 8.727 22.266 1 90 336 ASN B N 1
ATOM 8920 C CA . ASN B 1 336 ? -7.922 9.047 23.641 1 90 336 ASN B CA 1
ATOM 8921 C C . ASN B 1 336 ? -8.969 8.562 24.641 1 90 336 ASN B C 1
ATOM 8923 O O . ASN B 1 336 ? -10.094 8.242 24.25 1 90 336 ASN B O 1
ATOM 8927 N N . GLU B 1 337 ? -8.695 8.258 25.797 1 83.25 337 GLU B N 1
ATOM 8928 C CA . GLU B 1 337 ? -9.562 7.648 26.797 1 83.25 337 GLU B CA 1
ATOM 8929 C C . GLU B 1 337 ? -10.719 8.578 27.188 1 83.25 337 GLU B C 1
ATOM 8931 O O . GLU B 1 337 ? -11.773 8.117 27.609 1 83.25 337 GLU B O 1
ATOM 8936 N N . ASP B 1 338 ? -10.594 9.812 26.969 1 78.69 338 ASP B N 1
ATOM 8937 C CA . ASP B 1 338 ? -11.539 10.781 27.516 1 78.69 338 ASP B CA 1
ATOM 8938 C C . ASP B 1 338 ? -12.57 11.188 26.453 1 78.69 338 ASP B C 1
ATOM 8940 O O . ASP B 1 338 ? -13.625 11.734 26.797 1 78.69 338 ASP B O 1
ATOM 8944 N N . GLU B 1 339 ? -12.227 10.984 25.25 1 78.75 339 GLU B N 1
ATOM 8945 C CA . GLU B 1 339 ? -13.086 11.453 24.172 1 78.75 339 GLU B CA 1
ATOM 8946 C C . GLU B 1 339 ? -13.445 10.32 23.219 1 78.75 339 GLU B C 1
ATOM 8948 O O . GLU B 1 339 ? -12.836 9.25 23.266 1 78.75 339 GLU B O 1
ATOM 8953 N N . SER B 1 340 ? -14.453 10.578 22.484 1 82.56 340 SER B N 1
ATOM 8954 C CA . SER B 1 340 ? -14.82 9.648 21.422 1 82.56 340 SER B CA 1
ATOM 8955 C C . SER B 1 340 ? -13.766 9.617 20.312 1 82.56 340 SER B C 1
ATOM 8957 O O . SER B 1 340 ? -13.016 10.578 20.141 1 82.56 340 SER B O 1
ATOM 8959 N N . ASP B 1 341 ? -13.727 8.562 19.641 1 89.94 341 ASP B N 1
ATOM 8960 C CA . ASP B 1 341 ? -12.797 8.406 18.531 1 89.94 341 ASP B CA 1
ATOM 8961 C C . ASP B 1 341 ? -13.008 9.508 17.484 1 89.94 341 ASP B C 1
ATOM 8963 O O . ASP B 1 341 ? -14.141 9.82 17.125 1 89.94 341 ASP B O 1
ATOM 8967 N N . LYS B 1 342 ? -11.938 10.141 17.109 1 91.25 342 LYS B N 1
ATOM 8968 C CA . LYS B 1 342 ? -12.008 11.234 16.141 1 91.25 342 LYS B CA 1
ATOM 8969 C C . LYS B 1 342 ? -11.258 10.867 14.852 1 91.25 342 LYS B C 1
ATOM 8971 O O . LYS B 1 342 ? -10.062 10.57 14.891 1 91.25 342 LYS B O 1
ATOM 8976 N N . THR B 1 343 ? -11.961 10.867 13.727 1 94.06 343 THR B N 1
ATOM 8977 C CA . THR B 1 343 ? -11.289 10.734 12.438 1 94.06 343 THR B CA 1
ATOM 8978 C C . THR B 1 343 ? -10.57 12.031 12.062 1 94.06 343 THR B C 1
ATOM 8980 O O . THR B 1 343 ? -11.219 13.055 11.812 1 94.06 343 THR B O 1
ATOM 8983 N N . VAL B 1 344 ? -9.266 12.039 11.945 1 95.44 344 VAL B N 1
ATOM 8984 C CA . VAL B 1 344 ? -8.516 13.273 11.734 1 95.44 344 VAL B CA 1
ATOM 8985 C C . VAL B 1 344 ? -8.039 13.344 10.281 1 95.44 344 VAL B C 1
ATOM 8987 O O . VAL B 1 344 ? -7.66 14.414 9.797 1 95.44 344 VAL B O 1
ATOM 8990 N N . TRP B 1 345 ? -8.031 12.281 9.617 1 96.62 345 TRP B N 1
ATOM 8991 C CA . TRP B 1 345 ? -7.586 12.203 8.227 1 96.62 345 TRP B CA 1
ATOM 8992 C C . TRP B 1 345 ? -8.273 11.055 7.504 1 96.62 345 TRP B C 1
ATOM 8994 O O . TRP B 1 345 ? -8.406 9.953 8.055 1 96.62 345 TRP B O 1
ATOM 9004 N N . GLU B 1 346 ? -8.797 11.242 6.281 1 96.31 346 GLU B N 1
ATOM 9005 C CA . GLU B 1 346 ? -9.461 10.172 5.543 1 96.31 346 GLU B CA 1
ATOM 9006 C C . GLU B 1 346 ? -9.375 10.406 4.035 1 96.31 346 GLU B C 1
ATOM 9008 O O . GLU B 1 346 ? -9.547 11.531 3.566 1 96.31 346 GLU B O 1
ATOM 9013 N N . MET B 1 347 ? -9.039 9.414 3.346 1 94.75 347 MET B N 1
ATOM 9014 C CA . MET B 1 347 ? -9.031 9.445 1.885 1 94.75 347 MET B CA 1
ATOM 9015 C C . MET B 1 347 ? -9.727 8.219 1.313 1 94.75 347 MET B C 1
ATOM 9017 O O . MET B 1 347 ? -9.578 7.109 1.837 1 94.75 347 MET B O 1
ATOM 9021 N N . THR B 1 348 ? -10.5 8.367 0.247 1 92.31 348 THR B N 1
ATOM 9022 C CA . THR B 1 348 ? -11.203 7.285 -0.426 1 92.31 348 THR B CA 1
ATOM 9023 C C . THR B 1 348 ? -10.914 7.301 -1.925 1 92.31 348 THR B C 1
ATOM 9025 O O . THR B 1 348 ? -10.852 8.367 -2.539 1 92.31 348 THR B O 1
ATOM 9028 N N . GLY B 1 349 ? -10.734 6.109 -2.473 1 88.75 349 GLY B N 1
ATOM 9029 C CA . GLY B 1 349 ? -10.578 5.996 -3.914 1 88.75 349 GLY B CA 1
ATOM 9030 C C . GLY B 1 349 ? -9.125 5.973 -4.352 1 88.75 349 GLY B C 1
ATOM 9031 O O . GLY B 1 349 ? -8.219 6.121 -3.525 1 88.75 349 GLY B O 1
ATOM 9032 N N . SER B 1 350 ? -8.867 5.777 -5.621 1 85.62 350 SER B N 1
ATOM 9033 C CA . SER B 1 350 ? -7.527 5.641 -6.188 1 85.62 350 SER B CA 1
ATOM 9034 C C . SER B 1 350 ? -6.852 6.996 -6.344 1 85.62 350 SER B C 1
ATOM 9036 O O . SER B 1 350 ? -7.508 7.988 -6.672 1 85.62 350 SER B O 1
ATOM 9038 N N . SER B 1 351 ? -5.566 7.066 -6.016 1 85.62 351 SER B N 1
ATOM 9039 C CA . SER B 1 351 ? -4.785 8.281 -6.219 1 85.62 351 SER B CA 1
ATOM 9040 C C . SER B 1 351 ? -3.668 8.062 -7.23 1 85.62 351 SER B C 1
ATOM 9042 O O . SER B 1 351 ? -2.598 8.656 -7.125 1 85.62 351 SER B O 1
ATOM 9044 N N . GLY B 1 352 ? -3.867 7.066 -8.117 1 82.12 352 GLY B N 1
ATOM 9045 C CA . GLY B 1 352 ? -2.855 6.801 -9.133 1 82.12 352 GLY B CA 1
ATOM 9046 C C . GLY B 1 352 ? -1.771 5.855 -8.648 1 82.12 352 GLY B C 1
ATOM 9047 O O . GLY B 1 352 ? -1.792 5.406 -7.504 1 82.12 352 GLY B O 1
ATOM 9048 N N . SER B 1 353 ? -0.703 5.613 -9.461 1 84.06 353 SER B N 1
ATOM 9049 C CA . SER B 1 353 ? 0.31 4.598 -9.18 1 84.06 353 SER B CA 1
ATOM 9050 C C . SER B 1 353 ? 1.537 5.211 -8.516 1 84.06 353 SER B C 1
ATOM 9052 O O . SER B 1 353 ? 2.586 4.566 -8.422 1 84.06 353 SER B O 1
ATOM 9054 N N . SER B 1 354 ? 1.373 6.43 -8.039 1 89.31 354 SER B N 1
ATOM 9055 C CA . SER B 1 354 ? 2.492 7.086 -7.371 1 89.31 354 SER B CA 1
ATOM 9056 C C . SER B 1 354 ? 2.264 7.172 -5.863 1 89.31 354 SER B C 1
ATOM 9058 O O . SER B 1 354 ? 1.129 7.062 -5.395 1 89.31 354 SER B O 1
ATOM 9060 N N . TRP B 1 355 ? 3.389 7.293 -5.184 1 92.69 355 TRP B N 1
ATOM 9061 C CA . TRP B 1 355 ? 3.305 7.598 -3.758 1 92.69 355 TRP B CA 1
ATOM 9062 C C . TRP B 1 355 ? 2.916 9.055 -3.535 1 92.69 355 TRP B C 1
ATOM 9064 O O . TRP B 1 355 ? 3.365 9.945 -4.262 1 92.69 355 TRP B O 1
ATOM 9074 N N . HIS B 1 356 ? 2.074 9.305 -2.521 1 94.12 356 HIS B N 1
ATOM 9075 C CA . HIS B 1 356 ? 1.65 10.656 -2.188 1 94.12 356 HIS B CA 1
ATOM 9076 C C . HIS B 1 356 ? 1.928 10.977 -0.723 1 94.12 356 HIS B C 1
ATOM 9078 O O . HIS B 1 356 ? 1.86 10.094 0.133 1 94.12 356 HIS B O 1
ATOM 9084 N N . LYS B 1 357 ? 2.234 12.195 -0.501 1 93.88 357 LYS B N 1
ATOM 9085 C CA . LYS B 1 357 ? 2.461 12.672 0.861 1 93.88 357 LYS B CA 1
ATOM 9086 C C . LYS B 1 357 ? 1.141 12.938 1.578 1 93.88 357 LYS B C 1
ATOM 9088 O O . LYS B 1 357 ? 0.213 13.5 0.993 1 93.88 357 LYS B O 1
ATOM 9093 N N . ALA B 1 358 ? 1.037 12.43 2.768 1 96.44 358 ALA B N 1
ATOM 9094 C CA . ALA B 1 358 ? -0.064 12.742 3.676 1 96.44 358 ALA B CA 1
ATOM 9095 C C . ALA B 1 358 ? 0.441 13.445 4.93 1 96.44 358 ALA B C 1
ATOM 9097 O O . ALA B 1 358 ? 1.545 13.172 5.406 1 96.44 358 ALA B O 1
ATOM 9098 N N . GLN B 1 359 ? -0.344 14.383 5.402 1 96.88 359 GLN B N 1
ATOM 9099 C CA . GLN B 1 359 ? 0.007 15.117 6.613 1 96.88 359 GLN B CA 1
ATOM 9100 C C . GLN B 1 359 ? -1.241 15.523 7.391 1 96.88 359 GLN B C 1
ATOM 9102 O O . GLN B 1 359 ? -2.289 15.789 6.801 1 96.88 359 GLN B O 1
ATOM 9107 N N . VAL B 1 360 ? -1.097 15.586 8.648 1 97.25 360 VAL B N 1
ATOM 9108 C CA . VAL B 1 360 ? -2.205 16.016 9.5 1 97.25 360 VAL B CA 1
ATOM 9109 C C . VAL B 1 360 ? -1.671 16.484 10.852 1 97.25 360 VAL B C 1
ATOM 9111 O O . VAL B 1 360 ? -0.658 15.977 11.336 1 97.25 360 VAL B O 1
ATOM 9114 N N . THR B 1 361 ? -2.295 17.484 11.43 1 97.31 361 THR B N 1
ATOM 9115 C CA . THR B 1 361 ? -1.959 17.953 12.766 1 97.31 361 THR B CA 1
ATOM 9116 C C . THR B 1 361 ? -2.639 17.109 13.828 1 97.31 361 THR B C 1
ATOM 9118 O O . THR B 1 361 ? -3.844 16.859 13.758 1 97.31 361 THR B O 1
ATOM 9121 N N . LEU B 1 362 ? -1.874 16.688 14.797 1 97.12 362 LEU B N 1
ATOM 9122 C CA . LEU B 1 362 ? -2.389 15.93 15.93 1 97.12 362 LEU B CA 1
ATOM 9123 C C . LEU B 1 362 ? -2.354 16.766 17.203 1 97.12 362 LEU B C 1
ATOM 9125 O O . LEU B 1 362 ? -1.339 17.391 17.5 1 97.12 362 LEU B O 1
ATOM 9129 N N . SER B 1 363 ? -3.461 16.797 17.859 1 96.38 363 SER B N 1
ATOM 9130 C CA . SER B 1 363 ? -3.553 17.5 19.141 1 96.38 363 SER B CA 1
ATOM 9131 C C . SER B 1 363 ? -4.527 16.797 20.078 1 96.38 363 SER B C 1
ATOM 9133 O O . SER B 1 363 ? -5.578 16.328 19.656 1 96.38 363 SER B O 1
ATOM 9135 N N . SER B 1 364 ? -4.109 16.625 21.297 1 95.12 364 SER B N 1
ATOM 9136 C CA . SER B 1 364 ? -4.941 16 22.312 1 95.12 364 SER B CA 1
ATOM 9137 C C . SER B 1 364 ? -4.574 16.5 23.703 1 95.12 364 SER B C 1
ATOM 9139 O O . SER B 1 364 ? -3.393 16.625 24.031 1 95.12 364 SER B O 1
ATOM 9141 N N . LEU B 1 365 ? -5.535 16.797 24.5 1 93.44 365 LEU B N 1
ATOM 9142 C CA . LEU B 1 365 ? -5.324 17.281 25.859 1 93.44 365 LEU B CA 1
ATOM 9143 C C . LEU B 1 365 ? -5.137 16.109 26.812 1 93.44 365 LEU B C 1
ATOM 9145 O O . LEU B 1 365 ? -4.902 16.312 28.016 1 93.44 365 LEU B O 1
ATOM 9149 N N . SER B 1 366 ? -5.219 14.906 26.297 1 93.75 366 SER B N 1
ATOM 9150 C CA . SER B 1 366 ? -4.926 13.664 27.016 1 93.75 366 SER B CA 1
ATOM 9151 C C . SER B 1 366 ? -4.012 12.758 26.188 1 93.75 366 SER B C 1
ATOM 9153 O O . SER B 1 366 ? -3.891 12.93 24.969 1 93.75 366 SER B O 1
ATOM 9155 N N . PRO B 1 367 ? -3.35 11.836 26.922 1 94.94 367 PRO B N 1
ATOM 9156 C CA . PRO B 1 367 ? -2.586 10.875 26.125 1 94.94 367 PRO B CA 1
ATOM 9157 C C . PRO B 1 367 ? -3.441 10.172 25.062 1 94.94 367 PRO B C 1
ATOM 9159 O O . PRO B 1 367 ? -4.633 9.938 25.297 1 94.94 367 PRO B O 1
ATOM 9162 N N . PHE B 1 368 ? -2.781 9.852 23.969 1 96.5 368 PHE B N 1
ATOM 9163 C CA . PHE B 1 368 ? -3.613 9.344 22.891 1 96.5 368 PHE B CA 1
ATOM 9164 C C . PHE B 1 368 ? -2.859 8.297 22.078 1 96.5 368 PHE B C 1
ATOM 9166 O O . PHE B 1 368 ? -1.663 8.094 22.281 1 96.5 368 PHE B O 1
ATOM 9173 N N . GLN B 1 369 ? -3.635 7.594 21.266 1 96.81 369 GLN B N 1
ATOM 9174 C CA . GLN B 1 369 ? -3.135 6.641 20.281 1 96.81 369 GLN B CA 1
ATOM 9175 C C . GLN B 1 369 ? -3.766 6.883 18.922 1 96.81 369 GLN B C 1
ATOM 9177 O O . GLN B 1 369 ? -4.797 7.551 18.812 1 96.81 369 GLN B O 1
ATOM 9182 N N . LEU B 1 370 ? -3.066 6.43 17.969 1 97.88 370 LEU B N 1
ATOM 9183 C CA . LEU B 1 370 ? -3.566 6.551 16.609 1 97.88 370 LEU B CA 1
ATOM 9184 C C . LEU B 1 370 ? -3.953 5.188 16.047 1 97.88 370 LEU B C 1
ATOM 9186 O O . LEU B 1 370 ? -3.279 4.188 16.312 1 97.88 370 LEU B O 1
ATOM 9190 N N . LEU B 1 371 ? -5.008 5.148 15.367 1 97.5 371 LEU B N 1
ATOM 9191 C CA . LEU B 1 371 ? -5.422 3.965 14.617 1 97.5 371 LEU B CA 1
ATOM 9192 C C . LEU B 1 371 ? -5.395 4.23 13.117 1 97.5 371 LEU B C 1
ATOM 9194 O O . LEU B 1 371 ? -6.113 5.105 12.625 1 97.5 371 LEU B O 1
ATOM 9198 N N . LEU B 1 372 ? -4.566 3.539 12.477 1 98 372 LEU B N 1
ATOM 9199 C CA . LEU B 1 372 ? -4.547 3.559 11.016 1 98 372 LEU B CA 1
ATOM 9200 C C . LEU B 1 372 ? -5.445 2.467 10.445 1 98 372 LEU B C 1
ATOM 9202 O O . LEU B 1 372 ? -5.145 1.277 10.578 1 98 372 LEU B O 1
ATOM 9206 N N . ILE B 1 373 ? -6.5 2.844 9.773 1 97.75 373 ILE B N 1
ATOM 9207 C CA . ILE B 1 373 ? -7.531 1.901 9.352 1 97.75 373 ILE B CA 1
ATOM 9208 C C . ILE B 1 373 ? -7.613 1.876 7.828 1 97.75 373 ILE B C 1
ATOM 9210 O O . ILE B 1 373 ? -7.742 2.924 7.188 1 97.75 373 ILE B O 1
ATOM 9214 N N . ALA B 1 374 ? -7.496 0.753 7.258 1 97 374 ALA B N 1
ATOM 9215 C CA . ALA B 1 374 ? -7.758 0.543 5.836 1 97 374 ALA B CA 1
ATOM 9216 C C . ALA B 1 374 ? -9.039 -0.261 5.629 1 97 374 ALA B C 1
ATOM 9218 O O . ALA B 1 374 ? -9.258 -1.278 6.289 1 97 374 ALA B O 1
ATOM 9219 N N . ILE B 1 375 ? -9.844 0.155 4.777 1 94.94 375 ILE B N 1
ATOM 9220 C CA . ILE B 1 375 ? -11.109 -0.498 4.461 1 94.94 375 ILE B CA 1
ATOM 9221 C C . ILE B 1 375 ? -11.102 -0.956 3.004 1 94.94 375 ILE B C 1
ATOM 9223 O O . ILE B 1 375 ? -10.867 -0.156 2.096 1 94.94 375 ILE B O 1
ATOM 9227 N N . VAL B 1 376 ? -11.359 -2.244 2.818 1 92.56 376 VAL B N 1
ATOM 9228 C CA . VAL B 1 376 ? -11.352 -2.834 1.483 1 92.56 376 VAL B CA 1
ATOM 9229 C C . VAL B 1 376 ? -12.516 -2.283 0.667 1 92.56 376 VAL B C 1
ATOM 9231 O O . VAL B 1 376 ? -13.641 -2.178 1.169 1 92.56 376 VAL B O 1
ATOM 9234 N N . GLY B 1 377 ? -12.273 -1.904 -0.557 1 87.75 377 GLY B N 1
ATOM 9235 C CA . GLY B 1 377 ? -13.32 -1.457 -1.464 1 87.75 377 GLY B CA 1
ATOM 9236 C C . GLY B 1 377 ? -14 -2.598 -2.201 1 87.75 377 GLY B C 1
ATOM 9237 O O . GLY B 1 377 ? -14.102 -3.707 -1.677 1 87.75 377 GLY B O 1
ATOM 9238 N N . ASN B 1 378 ? -14.625 -2.332 -3.295 1 72.88 378 ASN B N 1
ATOM 9239 C CA . ASN B 1 378 ? -15.43 -3.297 -4.035 1 72.88 378 ASN B CA 1
ATOM 9240 C C . ASN B 1 378 ? -14.562 -4.234 -4.871 1 72.88 378 ASN B C 1
ATOM 9242 O O . ASN B 1 378 ? -14.992 -5.336 -5.215 1 72.88 378 ASN B O 1
ATOM 9246 N N . GLN B 1 379 ? -13.461 -3.738 -5.242 1 68.06 379 GLN B N 1
ATOM 9247 C CA . GLN B 1 379 ? -12.656 -4.5 -6.195 1 68.06 379 GLN B CA 1
ATOM 9248 C C . GLN B 1 379 ? -11.188 -4.508 -5.793 1 68.06 379 GLN B C 1
ATOM 9250 O O . GLN B 1 379 ? -10.852 -4.273 -4.629 1 68.06 379 GLN B O 1
ATOM 9255 N N . PHE B 1 380 ? -10.367 -4.621 -6.855 1 69.75 380 PHE B N 1
ATOM 9256 C CA . PHE B 1 380 ? -8.914 -4.734 -6.742 1 69.75 380 PHE B CA 1
ATOM 9257 C C . PHE B 1 380 ? -8.289 -3.389 -6.398 1 69.75 380 PHE B C 1
ATOM 9259 O O . PHE B 1 380 ? -8.672 -2.359 -6.957 1 69.75 380 PHE B O 1
ATOM 9266 N N . GLY B 1 381 ? -7.754 -3.299 -5.297 1 79.94 381 GLY B N 1
ATOM 9267 C CA . GLY B 1 381 ? -6.996 -2.105 -4.953 1 79.94 381 GLY B CA 1
ATOM 9268 C C . GLY B 1 381 ? -6.297 -2.207 -3.609 1 79.94 381 GLY B C 1
ATOM 9269 O O . GLY B 1 381 ? -6.945 -2.4 -2.58 1 79.94 381 GLY B O 1
ATOM 9270 N N . ASN B 1 382 ? -4.949 -2.146 -3.67 1 88.25 382 ASN B N 1
ATOM 9271 C CA . ASN B 1 382 ? -4.176 -2.189 -2.432 1 88.25 382 ASN B CA 1
ATOM 9272 C C . ASN B 1 382 ? -3.971 -0.794 -1.85 1 88.25 382 ASN B C 1
ATOM 9274 O O . ASN B 1 382 ? -4.027 0.2 -2.574 1 88.25 382 ASN B O 1
ATOM 9278 N N . ILE B 1 383 ? -3.953 -0.713 -0.6 1 95.12 383 ILE B N 1
ATOM 9279 C CA . ILE B 1 383 ? -3.605 0.494 0.141 1 95.12 383 ILE B CA 1
ATOM 9280 C C . ILE B 1 383 ? -2.279 0.288 0.871 1 95.12 383 ILE B C 1
ATOM 9282 O O . ILE B 1 383 ? -2.115 -0.688 1.607 1 95.12 383 ILE B O 1
ATOM 9286 N N . ALA B 1 384 ? -1.353 1.137 0.576 1 96.44 384 ALA B N 1
ATOM 9287 C CA . ALA B 1 384 ? -0.043 1.015 1.211 1 96.44 384 ALA B CA 1
ATOM 9288 C C . ALA B 1 384 ? 0.339 2.303 1.933 1 96.44 384 ALA B C 1
ATOM 9290 O O . ALA B 1 384 ? -0.101 3.391 1.55 1 96.44 384 ALA B O 1
ATOM 9291 N N . VAL B 1 385 ? 1.04 2.205 3.008 1 97.38 385 VAL B N 1
ATOM 9292 C CA . VAL B 1 385 ? 1.555 3.314 3.803 1 97.38 385 VAL B CA 1
ATOM 9293 C C . VAL B 1 385 ? 3.047 3.119 4.059 1 97.38 385 VAL B C 1
ATOM 9295 O O . VAL B 1 385 ? 3.508 1.992 4.254 1 97.38 385 VAL B O 1
ATOM 9298 N N . ASP B 1 386 ? 3.814 4.176 3.99 1 95.62 386 ASP B N 1
ATOM 9299 C CA . ASP B 1 386 ? 5.254 4.117 4.223 1 95.62 386 ASP B CA 1
ATOM 9300 C C . ASP B 1 386 ? 5.758 5.41 4.863 1 95.62 386 ASP B C 1
ATOM 9302 O O . ASP B 1 386 ? 5.082 6.438 4.82 1 95.62 386 ASP B O 1
ATOM 9306 N N . ASP B 1 387 ? 6.824 5.324 5.578 1 93.06 387 ASP B N 1
ATOM 9307 C CA . ASP B 1 387 ? 7.605 6.461 6.066 1 93.06 387 ASP B CA 1
ATOM 9308 C C . ASP B 1 387 ? 6.766 7.352 6.98 1 93.06 387 ASP B C 1
ATOM 9310 O O . ASP B 1 387 ? 6.641 8.555 6.742 1 93.06 387 ASP B O 1
ATOM 9314 N N . ILE B 1 388 ? 6.266 6.82 8.055 1 95.56 388 ILE B N 1
ATOM 9315 C CA . ILE B 1 388 ? 5.539 7.582 9.062 1 95.56 388 ILE B CA 1
ATOM 9316 C C . ILE B 1 388 ? 6.52 8.391 9.906 1 95.56 388 ILE B C 1
ATOM 9318 O O . ILE B 1 388 ? 7.504 7.852 10.422 1 95.56 388 ILE B O 1
ATOM 9322 N N . SER B 1 389 ? 6.27 9.656 10.016 1 94 389 SER B N 1
ATOM 9323 C CA . SER B 1 389 ? 7.129 10.516 10.82 1 94 389 SER B CA 1
ATOM 9324 C C . SER B 1 389 ? 6.309 11.57 11.57 1 94 389 SER B C 1
ATOM 9326 O O . SER B 1 389 ? 5.172 11.859 11.195 1 94 389 SER B O 1
ATOM 9328 N N . PHE B 1 390 ? 6.867 12.094 12.641 1 94.62 390 PHE B N 1
ATOM 9329 C CA . PHE B 1 390 ? 6.234 13.125 13.461 1 94.62 390 PHE B CA 1
ATOM 9330 C C . PHE B 1 390 ? 7.188 14.289 13.695 1 94.62 390 PHE B C 1
ATOM 9332 O O . PHE B 1 390 ? 8.383 14.086 13.906 1 94.62 390 PHE B O 1
ATOM 9339 N N . ARG B 1 391 ? 6.652 15.477 13.594 1 91.31 391 ARG B N 1
ATOM 9340 C CA . ARG B 1 391 ? 7.406 16.703 13.867 1 91.31 391 ARG B CA 1
ATOM 9341 C C . ARG B 1 391 ? 6.617 17.641 14.773 1 91.31 391 ARG B C 1
ATOM 9343 O O . ARG B 1 391 ? 5.387 17.703 14.688 1 91.31 391 ARG B O 1
ATOM 9350 N N . PRO B 1 392 ? 7.344 18.375 15.539 1 90.75 392 PRO B N 1
ATOM 9351 C CA . PRO B 1 392 ? 6.637 19.359 16.375 1 90.75 392 PRO B CA 1
ATOM 9352 C C . PRO B 1 392 ? 6.016 20.484 15.555 1 90.75 392 PRO B C 1
ATOM 9354 O O . PRO B 1 392 ? 6.609 20.953 14.578 1 90.75 392 PRO B O 1
ATOM 9357 N N . GLY B 1 393 ? 4.84 20.922 16.062 1 91.94 393 GLY B N 1
ATOM 9358 C CA . GLY B 1 393 ? 4.152 22.031 15.422 1 91.94 393 GLY B CA 1
ATOM 9359 C C . GLY B 1 393 ? 2.979 21.594 14.562 1 91.94 393 GLY B C 1
ATOM 9360 O O . GLY B 1 393 ? 2.881 20.422 14.195 1 91.94 393 GLY B O 1
ATOM 9361 N N . PRO B 1 394 ? 2.123 22.516 14.289 1 94.75 394 PRO B N 1
ATOM 9362 C CA . PRO B 1 394 ? 0.979 22.188 13.438 1 94.75 394 PRO B CA 1
ATOM 9363 C C . PRO B 1 394 ? 1.332 22.203 11.953 1 94.75 394 PRO B C 1
ATOM 9365 O O . PRO B 1 394 ? 2.342 22.797 11.555 1 94.75 394 PRO B O 1
ATOM 9368 N N . CYS B 1 395 ? 0.571 21.516 11.148 1 94.88 395 CYS B N 1
ATOM 9369 C CA . CYS B 1 395 ? 0.711 21.516 9.703 1 94.88 395 CYS B CA 1
ATOM 9370 C C . CYS B 1 395 ? -0.64 21.328 9.023 1 94.88 395 CYS B C 1
ATOM 9372 O O . CYS B 1 395 ? -1.488 20.578 9.508 1 94.88 395 CYS B O 1
ATOM 9374 N N . PRO B 1 396 ? -0.79 22.047 7.961 1 95.56 396 PRO B N 1
ATOM 9375 C CA . PRO B 1 396 ? -2.061 21.875 7.254 1 95.56 396 PRO B CA 1
ATOM 9376 C C . PRO B 1 396 ? -2.227 20.469 6.688 1 95.56 396 PRO B C 1
ATOM 9378 O O . PRO B 1 396 ? -1.256 19.859 6.223 1 95.56 396 PRO B O 1
ATOM 9381 N N . VAL B 1 397 ? -3.434 20.062 6.629 1 95.88 397 VAL B N 1
ATOM 9382 C CA . VAL B 1 397 ? -3.748 18.703 6.176 1 95.88 397 VAL B CA 1
ATOM 9383 C C . VAL B 1 397 ? -3.396 18.562 4.695 1 95.88 397 VAL B C 1
ATOM 9385 O O . VAL B 1 397 ? -3.648 19.484 3.9 1 95.88 397 VAL B O 1
ATOM 9388 N N . VAL B 1 398 ? -2.719 17.578 4.332 1 95 398 VAL B N 1
ATOM 9389 C CA . VAL B 1 398 ? -2.416 17.219 2.951 1 95 398 VAL B CA 1
ATOM 9390 C C . VAL B 1 398 ? -2.842 15.773 2.691 1 95 398 VAL B C 1
ATOM 9392 O O . VAL B 1 398 ? -2.518 14.875 3.471 1 95 398 VAL B O 1
ATOM 9395 N N . PRO B 1 399 ? -3.514 15.352 1.552 1 93.81 399 PRO B N 1
ATOM 9396 C CA . PRO B 1 399 ? -4.129 16.312 0.628 1 93.81 399 PRO B CA 1
ATOM 9397 C C . PRO B 1 399 ? -5.328 17.031 1.24 1 93.81 399 PRO B C 1
ATOM 9399 O O . PRO B 1 399 ? -5.875 16.578 2.248 1 93.81 399 PRO B O 1
ATOM 9402 N N . GLN B 1 400 ? -5.645 18.156 0.626 1 89.94 400 GLN B N 1
ATOM 9403 C CA . GLN B 1 400 ? -6.715 18.969 1.18 1 89.94 400 GLN B CA 1
ATOM 9404 C C . GLN B 1 400 ? -8.031 18.203 1.227 1 89.94 400 GLN B C 1
ATOM 9406 O O . GLN B 1 400 ? -8.859 18.422 2.115 1 89.94 400 GLN B O 1
ATOM 9411 N N . THR B 1 401 ? -8.227 17.312 0.337 1 87.19 401 THR B N 1
ATOM 9412 C CA . THR B 1 401 ? -9.453 16.531 0.27 1 87.19 401 THR B CA 1
ATOM 9413 C C . THR B 1 401 ? -9.609 15.656 1.509 1 87.19 401 THR B C 1
ATOM 9415 O O . THR B 1 401 ? -10.727 15.25 1.855 1 87.19 401 THR B O 1
ATOM 9418 N N . ALA B 1 402 ? -8.586 15.414 2.16 1 91 402 ALA B N 1
ATOM 9419 C CA . ALA B 1 402 ? -8.617 14.539 3.33 1 91 402 ALA B CA 1
ATOM 9420 C C . ALA B 1 402 ? -9.117 15.289 4.562 1 91 402 ALA B C 1
ATOM 9422 O O . ALA B 1 402 ? -9.461 14.672 5.574 1 91 402 ALA B O 1
ATOM 9423 N N . ALA B 1 403 ? -9.117 16.625 4.625 1 85.5 403 ALA B N 1
ATOM 9424 C CA . ALA B 1 403 ? -9.445 17.453 5.781 1 85.5 403 ALA B CA 1
ATOM 9425 C C . ALA B 1 403 ? -10.953 17.484 6.027 1 85.5 403 ALA B C 1
ATOM 9427 O O . ALA B 1 403 ? -11.398 17.797 7.133 1 85.5 403 ALA B O 1
ATOM 9428 N N . LYS B 1 404 ? -11.82 17.078 5.215 1 80.81 404 LYS B N 1
ATOM 9429 C CA . LYS B 1 404 ? -13.273 17.109 5.352 1 80.81 404 LYS B CA 1
ATOM 9430 C C . LYS B 1 404 ? -13.758 18.438 5.895 1 80.81 404 LYS B C 1
ATOM 9432 O O . LYS B 1 404 ? -14.492 18.484 6.887 1 80.81 404 LYS B O 1
ATOM 9437 N N . ASP B 1 405 ? -13.336 19.609 5.551 1 82.12 405 ASP B N 1
ATOM 9438 C CA . ASP B 1 405 ? -13.75 20.984 5.824 1 82.12 405 ASP B CA 1
ATOM 9439 C C . ASP B 1 405 ? -13.438 21.375 7.266 1 82.12 405 ASP B C 1
ATOM 9441 O O . ASP B 1 405 ? -14.297 21.906 7.973 1 82.12 405 ASP B O 1
ATOM 9445 N N . ASN B 1 406 ? -12.297 21.047 7.789 1 87.81 406 ASN B N 1
ATOM 9446 C CA . ASN B 1 406 ? -11.875 21.406 9.141 1 87.81 406 ASN B CA 1
ATOM 9447 C C . ASN B 1 406 ? -11.227 22.781 9.172 1 87.81 406 ASN B C 1
ATOM 9449 O O . ASN B 1 406 ? -10.734 23.219 10.219 1 87.81 406 ASN B O 1
ATOM 9453 N N . GLY B 1 407 ? -11.18 23.453 8.039 1 93.56 407 GLY B N 1
ATOM 9454 C CA . GLY B 1 407 ? -10.656 24.812 7.988 1 93.56 407 GLY B CA 1
ATOM 9455 C C . GLY B 1 407 ? -9.188 24.875 7.613 1 93.56 407 GLY B C 1
ATOM 9456 O O . GLY B 1 407 ? -8.688 25.906 7.191 1 93.56 407 GLY B O 1
ATOM 9457 N N . ASP B 1 408 ? -8.422 23.766 7.742 1 95.88 408 ASP B N 1
ATOM 9458 C CA . ASP B 1 408 ? -7.02 23.734 7.344 1 95.88 408 ASP B CA 1
ATOM 9459 C C . ASP B 1 408 ? -6.859 24.109 5.871 1 95.88 408 ASP B C 1
ATOM 9461 O O . ASP B 1 408 ? -7.66 23.688 5.031 1 95.88 408 ASP B O 1
ATOM 9465 N N . CYS B 1 409 ? -5.805 24.922 5.621 1 96.75 409 CYS B N 1
ATOM 9466 C CA . CYS B 1 409 ? -5.598 25.266 4.215 1 96.75 409 CYS B CA 1
ATOM 9467 C C . CYS B 1 409 ? -4.172 25.734 3.971 1 96.75 409 CYS B C 1
ATOM 9469 O O . CYS B 1 409 ? -3.676 26.609 4.668 1 96.75 409 CYS B O 1
ATOM 9471 N N . ASN B 1 410 ? -3.488 25.156 3.082 1 95.94 410 ASN B N 1
ATOM 9472 C CA . ASN B 1 410 ? -2.188 25.641 2.633 1 95.94 410 ASN B CA 1
ATOM 9473 C C . ASN B 1 410 ? -2.289 26.375 1.299 1 95.94 410 ASN B C 1
ATOM 9475 O O . ASN B 1 410 ? -1.292 26.891 0.79 1 95.94 410 ASN B O 1
ATOM 9479 N N . PHE B 1 411 ? -3.508 26.375 0.653 1 96.38 411 PHE B N 1
ATOM 9480 C CA . PHE B 1 411 ? -3.908 27.156 -0.517 1 96.38 411 PHE B CA 1
ATOM 9481 C C . PHE B 1 411 ? -3.197 26.641 -1.767 1 96.38 411 PHE B C 1
ATOM 9483 O O . PHE B 1 411 ? -3.223 27.297 -2.811 1 96.38 411 PHE B O 1
ATOM 9490 N N . GLU B 1 412 ? -2.506 25.516 -1.704 1 94.75 412 GLU B N 1
ATOM 9491 C CA . GLU B 1 412 ? -1.771 24.984 -2.854 1 94.75 412 GLU B CA 1
ATOM 9492 C C . GLU B 1 412 ? -2.721 24.484 -3.938 1 94.75 412 GLU B C 1
ATOM 9494 O O . GLU B 1 412 ? -2.447 24.641 -5.129 1 94.75 412 GLU B O 1
ATOM 9499 N N . GLU B 1 413 ? -3.811 23.844 -3.576 1 91.06 413 GLU B N 1
ATOM 9500 C CA . GLU B 1 413 ? -4.754 23.266 -4.527 1 91.06 413 GLU B CA 1
ATOM 9501 C C . GLU B 1 413 ? -5.895 24.234 -4.832 1 91.06 413 GLU B C 1
ATOM 9503 O O . GLU B 1 413 ? -6.273 24.406 -5.992 1 91.06 413 GLU B O 1
ATOM 9508 N N . ASN B 1 414 ? -6.453 24.797 -3.795 1 93.62 414 ASN B N 1
ATOM 9509 C CA . ASN B 1 414 ? -7.555 25.75 -3.863 1 93.62 414 ASN B CA 1
ATOM 9510 C C . ASN B 1 414 ? -7.68 26.562 -2.574 1 93.62 414 ASN B C 1
ATOM 9512 O O . ASN B 1 414 ? -6.734 26.625 -1.786 1 93.62 414 ASN B O 1
ATOM 9516 N N . MET B 1 415 ? -8.773 27.219 -2.369 1 95.19 415 MET B N 1
ATOM 9517 C CA . MET B 1 415 ? -8.969 28.062 -1.197 1 95.19 415 MET B CA 1
ATOM 9518 C C . MET B 1 415 ? -9.641 27.297 -0.071 1 95.19 415 MET B C 1
ATOM 9520 O O . MET B 1 415 ? -10.078 27.891 0.918 1 95.19 415 MET B O 1
ATOM 9524 N N . CYS B 1 416 ? -9.812 26 0.011 1 93.06 416 CYS B N 1
ATOM 9525 C CA . CYS B 1 416 ? -10.281 25.094 1.053 1 93.06 416 CYS B CA 1
ATOM 9526 C C . CYS B 1 416 ? -11.625 25.562 1.61 1 93.06 416 CYS B C 1
ATOM 9528 O O . CYS B 1 416 ? -11.797 25.641 2.826 1 93.06 416 CYS B O 1
ATOM 9530 N N . ASN B 1 417 ? -12.445 26.094 0.999 1 92.75 417 ASN B N 1
ATOM 9531 C CA . ASN B 1 417 ? -13.773 26.562 1.36 1 92.75 417 ASN B CA 1
ATOM 9532 C C . ASN B 1 417 ? -13.719 27.938 2.029 1 92.75 417 ASN B C 1
ATOM 9534 O O . ASN B 1 417 ? -14.68 28.359 2.672 1 92.75 417 ASN B O 1
ATOM 9538 N N . TRP B 1 418 ? -12.508 28.547 2.125 1 96.75 418 TRP B N 1
ATOM 9539 C CA . TRP B 1 418 ? -12.453 29.953 2.477 1 96.75 418 TRP B CA 1
ATOM 9540 C C . TRP B 1 418 ? -12.953 30.828 1.327 1 96.75 418 TRP B C 1
ATOM 9542 O O . TRP B 1 418 ? -12.719 30.516 0.157 1 96.75 418 TRP B O 1
ATOM 9552 N N . SER B 1 419 ? -13.641 31.938 1.726 1 96.19 419 SER B N 1
ATOM 9553 C CA . SER B 1 419 ? -14.242 32.719 0.649 1 96.19 419 SER B CA 1
ATOM 9554 C C . SER B 1 419 ? -14.258 34.188 0.986 1 96.19 419 SER B C 1
ATOM 9556 O O . SER B 1 419 ? -14.273 34.562 2.16 1 96.19 419 SER B O 1
ATOM 9558 N N . ASN B 1 420 ? -14.188 34.938 -0.075 1 96.25 420 ASN B N 1
ATOM 9559 C CA . ASN B 1 420 ? -14.477 36.375 0.037 1 96.25 420 ASN B CA 1
ATOM 9560 C C . ASN B 1 420 ? -15.977 36.625 0.15 1 96.25 420 ASN B C 1
ATOM 9562 O O . ASN B 1 420 ? -16.781 35.938 -0.479 1 96.25 420 ASN B O 1
ATOM 9566 N N . PRO B 1 421 ? -16.297 37.562 0.97 1 93.56 421 PRO B N 1
ATOM 9567 C CA . PRO B 1 421 ? -17.719 37.875 1.01 1 93.56 421 PRO B CA 1
ATOM 9568 C C . PRO B 1 421 ? -18.25 38.375 -0.334 1 93.56 421 PRO B C 1
ATOM 9570 O O . PRO B 1 421 ? -17.5 38.969 -1.117 1 93.56 421 PRO B O 1
ATOM 9573 N N . ALA B 1 422 ? -19.578 38.156 -0.511 1 91.56 422 ALA B N 1
ATOM 9574 C CA . ALA B 1 422 ? -20.203 38.656 -1.733 1 91.56 422 ALA B CA 1
ATOM 9575 C C . ALA B 1 422 ? -20.266 40.156 -1.736 1 91.56 422 ALA B C 1
ATOM 9577 O O . ALA B 1 422 ? -20.5 40.781 -0.696 1 91.56 422 ALA B O 1
ATOM 9578 N N . PRO B 1 423 ? -20.094 40.719 -2.91 1 86.81 423 PRO B N 1
ATOM 9579 C CA . PRO B 1 423 ? -20.156 42.188 -2.977 1 86.81 423 PRO B CA 1
ATOM 9580 C C . PRO B 1 423 ? -21.469 42.75 -2.447 1 86.81 423 PRO B C 1
ATOM 9582 O O . PRO B 1 423 ? -21.484 43.844 -1.854 1 86.81 423 PRO B O 1
ATOM 9585 N N . GLN B 1 424 ? -22.484 42.094 -2.477 1 86.88 424 GLN B N 1
ATOM 9586 C CA . GLN B 1 424 ? -23.797 42.562 -2.062 1 86.88 424 GLN B CA 1
ATOM 9587 C C . GLN B 1 424 ? -23.906 42.656 -0.542 1 86.88 424 GLN B C 1
ATOM 9589 O O . GLN B 1 424 ? -24.719 43.406 -0.012 1 86.88 424 GLN B O 1
ATOM 9594 N N . ASP B 1 425 ? -23.016 42 0.136 1 86.06 425 ASP B N 1
ATOM 9595 C CA . ASP B 1 425 ? -23.062 42 1.595 1 86.06 425 ASP B CA 1
ATOM 9596 C C . ASP B 1 425 ? -22.422 43.25 2.178 1 86.06 425 ASP B C 1
ATOM 9598 O O . ASP B 1 425 ? -22.641 43.594 3.34 1 86.06 425 ASP B O 1
ATOM 9602 N N . GLU B 1 426 ? -21.609 43.938 1.416 1 82.44 426 GLU B N 1
ATOM 9603 C CA . GLU B 1 426 ? -20.953 45.188 1.803 1 82.44 426 GLU B CA 1
ATOM 9604 C C . GLU B 1 426 ? -20.172 45.031 3.105 1 82.44 426 GLU B C 1
ATOM 9606 O O . GLU B 1 426 ? -20.281 45.844 4.012 1 82.44 426 GLU B O 1
ATOM 9611 N N . LEU B 1 427 ? -19.547 43.938 3.242 1 84.06 427 LEU B N 1
ATOM 9612 C CA . LEU B 1 427 ? -18.797 43.625 4.457 1 84.06 427 LEU B CA 1
ATOM 9613 C C . LEU B 1 427 ? -17.344 44.094 4.328 1 84.06 427 LEU B C 1
ATOM 9615 O O . LEU B 1 427 ? -16.656 44.25 5.336 1 84.06 427 LEU B O 1
ATOM 9619 N N . ASP B 1 428 ? -16.875 44.25 3.061 1 85 428 ASP B N 1
ATOM 9620 C CA . ASP B 1 428 ? -15.492 44.656 2.854 1 85 428 ASP B CA 1
ATOM 9621 C C . ASP B 1 428 ? -15.344 45.469 1.571 1 85 428 ASP B C 1
ATOM 9623 O O . ASP B 1 428 ? -16.344 45.781 0.916 1 85 428 ASP B O 1
ATOM 9627 N N . ASP B 1 429 ? -14.141 45.938 1.343 1 85.06 429 ASP B N 1
ATOM 9628 C CA . ASP B 1 429 ? -13.867 46.875 0.236 1 85.06 429 ASP B CA 1
ATOM 9629 C C . ASP B 1 429 ? -13.016 46.188 -0.836 1 85.06 429 ASP B C 1
ATOM 9631 O O . ASP B 1 429 ? -13.102 46.531 -2.016 1 85.06 429 ASP B O 1
ATOM 9635 N N . VAL B 1 430 ? -12.141 45.281 -0.396 1 88.5 430 VAL B N 1
ATOM 9636 C CA . VAL B 1 430 ? -11.234 44.594 -1.308 1 88.5 430 VAL B CA 1
ATOM 9637 C C . VAL B 1 430 ? -11.25 43.094 -1.016 1 88.5 430 VAL B C 1
ATOM 9639 O O . VAL B 1 430 ? -11.773 42.656 0.01 1 88.5 430 VAL B O 1
ATOM 9642 N N . ASP B 1 431 ? -10.688 42.406 -1.935 1 92 431 ASP B N 1
ATOM 9643 C CA . ASP B 1 431 ? -10.711 40.969 -1.782 1 92 431 ASP B CA 1
ATOM 9644 C C . ASP B 1 431 ? -9.305 40.406 -1.542 1 92 431 ASP B C 1
ATOM 9646 O O . ASP B 1 431 ? -8.312 41.125 -1.78 1 92 431 ASP B O 1
ATOM 9650 N N . TRP B 1 432 ? -9.305 39.312 -0.903 1 95.31 432 TRP B N 1
ATOM 9651 C CA . TRP B 1 432 ? -8.094 38.5 -0.897 1 95.31 432 TRP B CA 1
ATOM 9652 C C . TRP B 1 432 ? -7.973 37.688 -2.186 1 95.31 432 TRP B C 1
ATOM 9654 O O . TRP B 1 432 ? -8.977 37.25 -2.756 1 95.31 432 TRP B O 1
ATOM 9664 N N . ALA B 1 433 ? -6.73 37.438 -2.639 1 94.25 433 ALA B N 1
ATOM 9665 C CA . ALA B 1 433 ? -6.523 36.656 -3.857 1 94.25 433 ALA B CA 1
ATOM 9666 C C . ALA B 1 433 ? -5.508 35.562 -3.631 1 94.25 433 ALA B C 1
ATOM 9668 O O . ALA B 1 433 ? -4.473 35.781 -3.002 1 94.25 433 ALA B O 1
ATOM 9669 N N . ARG B 1 434 ? -5.934 34.344 -3.992 1 95.56 434 ARG B N 1
ATOM 9670 C CA . ARG B 1 434 ? -4.98 33.219 -4.027 1 95.56 434 ARG B CA 1
ATOM 9671 C C . ARG B 1 434 ? -3.971 33.406 -5.156 1 95.56 434 ARG B C 1
ATOM 9673 O O . ARG B 1 434 ? -4.352 33.531 -6.32 1 95.56 434 ARG B O 1
ATOM 9680 N N . GLN B 1 435 ? -2.66 33.469 -4.906 1 93.25 435 GLN B N 1
ATOM 9681 C CA . GLN B 1 435 ? -1.668 33.719 -5.949 1 93.25 435 GLN B CA 1
ATOM 9682 C C . GLN B 1 435 ? -0.324 33.094 -5.586 1 93.25 435 GLN B C 1
ATOM 9684 O O . GLN B 1 435 ? -0.127 32.656 -4.453 1 93.25 435 GLN B O 1
ATOM 9689 N N . TYR B 1 436 ? 0.512 32.875 -6.527 1 90.06 436 TYR B N 1
ATOM 9690 C CA . TYR B 1 436 ? 1.933 32.594 -6.371 1 90.06 436 TYR B CA 1
ATOM 9691 C C . TYR B 1 436 ? 2.785 33.75 -6.887 1 90.06 436 TYR B C 1
ATOM 9693 O O . TYR B 1 436 ? 2.258 34.75 -7.379 1 90.06 436 TYR B O 1
ATOM 9701 N N . TYR B 1 437 ? 4.207 33.719 -6.668 1 83.19 437 TYR B N 1
ATOM 9702 C CA . TYR B 1 437 ? 5.047 34.875 -6.969 1 83.19 437 TYR B CA 1
ATOM 9703 C C . TYR B 1 437 ? 5.223 35.031 -8.477 1 83.19 437 TYR B C 1
ATOM 9705 O O . TYR B 1 437 ? 5.805 34.188 -9.141 1 83.19 437 TYR B O 1
ATOM 9713 N N . TYR B 1 438 ? 4.461 35.312 -9.352 1 78.69 438 TYR B N 1
ATOM 9714 C CA . TYR B 1 438 ? 4.727 35.562 -10.766 1 78.69 438 TYR B CA 1
ATOM 9715 C C . TYR B 1 438 ? 4.77 37.062 -11.047 1 78.69 438 TYR B C 1
ATOM 9717 O O . TYR B 1 438 ? 3.932 37.594 -11.789 1 78.69 438 TYR B O 1
ATOM 9725 N N . ASP B 1 439 ? 5.727 37.75 -10.492 1 70.56 439 ASP B N 1
ATOM 9726 C CA . ASP B 1 439 ? 5.906 39.188 -10.688 1 70.56 439 ASP B CA 1
ATOM 9727 C C . ASP B 1 439 ? 4.711 39.969 -10.148 1 70.56 439 ASP B C 1
ATOM 9729 O O . ASP B 1 439 ? 4.34 41 -10.703 1 70.56 439 ASP B O 1
ATOM 9733 N N . GLN B 1 440 ? 4.098 39.375 -9.328 1 70.5 440 GLN B N 1
ATOM 9734 C CA . GLN B 1 440 ? 2.953 40.031 -8.711 1 70.5 440 GLN B CA 1
ATOM 9735 C C . GLN B 1 440 ? 3.316 40.562 -7.336 1 70.5 440 GLN B C 1
ATOM 9737 O O . GLN B 1 440 ? 4.355 40.219 -6.77 1 70.5 440 GLN B O 1
ATOM 9742 N N . SER B 1 441 ? 2.518 41.531 -6.926 1 79.69 441 SER B N 1
ATOM 9743 C CA . SER B 1 441 ? 2.668 42.062 -5.574 1 79.69 441 SER B CA 1
ATOM 9744 C C . SER B 1 441 ? 2.412 41 -4.527 1 79.69 441 SER B C 1
ATOM 9746 O O . SER B 1 441 ? 1.471 40.219 -4.652 1 79.69 441 SER B O 1
ATOM 9748 N N . GLY B 1 442 ? 3.412 40.844 -3.664 1 85.75 442 GLY B N 1
ATOM 9749 C CA . GLY B 1 442 ? 3.305 39.844 -2.611 1 85.75 442 GLY B CA 1
ATOM 9750 C C . GLY B 1 442 ? 4.637 39.219 -2.238 1 85.75 442 GLY B C 1
ATOM 9751 O O . GLY B 1 442 ? 5.676 39.594 -2.797 1 85.75 442 GLY B O 1
ATOM 9752 N N . PRO B 1 443 ? 4.465 38.281 -1.311 1 90.69 443 PRO B N 1
ATOM 9753 C CA . PRO B 1 443 ? 5.688 37.562 -0.942 1 90.69 443 PRO B CA 1
ATOM 9754 C C . PRO B 1 443 ? 6.309 36.812 -2.119 1 90.69 443 PRO B C 1
ATOM 9756 O O . PRO B 1 443 ? 5.586 36.25 -2.957 1 90.69 443 PRO B O 1
ATOM 9759 N N . THR B 1 444 ? 7.602 36.656 -2.182 1 88.12 444 THR B N 1
ATOM 9760 C CA . THR B 1 444 ? 8.305 36 -3.293 1 88.12 444 THR B CA 1
ATOM 9761 C C . THR B 1 444 ? 8.234 34.5 -3.188 1 88.12 444 THR B C 1
ATOM 9763 O O . THR B 1 444 ? 8.508 33.781 -4.16 1 88.12 444 THR B O 1
ATOM 9766 N N . ILE B 1 445 ? 7.887 34.031 -1.957 1 89.62 445 ILE B N 1
ATOM 9767 C CA . ILE B 1 445 ? 7.766 32.594 -1.736 1 89.62 445 ILE B CA 1
ATOM 9768 C C . ILE B 1 445 ? 6.566 32.312 -0.835 1 89.62 445 ILE B C 1
ATOM 9770 O O . ILE B 1 445 ? 6.152 33.188 -0.051 1 89.62 445 ILE B O 1
ATOM 9774 N N . ASP B 1 446 ? 6.023 31.172 -0.924 1 93 446 ASP B N 1
ATOM 9775 C CA . ASP B 1 446 ? 4.996 30.75 0.026 1 93 446 ASP B CA 1
ATOM 9776 C C . ASP B 1 446 ? 5.617 30.078 1.25 1 93 446 ASP B C 1
ATOM 9778 O O . ASP B 1 446 ? 6.828 29.859 1.293 1 93 446 ASP B O 1
ATOM 9782 N N . HIS B 1 447 ? 4.891 29.875 2.15 1 92.81 447 HIS B N 1
ATOM 9783 C CA . HIS B 1 447 ? 5.426 29.234 3.344 1 92.81 447 HIS B CA 1
ATOM 9784 C C . HIS B 1 447 ? 5.441 27.719 3.188 1 92.81 447 HIS B C 1
ATOM 9786 O O . HIS B 1 447 ? 6.324 27.047 3.723 1 92.81 447 HIS B O 1
ATOM 9792 N N . THR B 1 448 ? 4.48 27.141 2.535 1 92.19 448 THR B N 1
ATOM 9793 C CA . THR B 1 448 ? 4.293 25.688 2.42 1 92.19 448 THR B CA 1
ATOM 9794 C C . THR B 1 448 ? 5.473 25.047 1.696 1 92.19 448 THR B C 1
ATOM 9796 O O . THR B 1 448 ? 6.172 24.203 2.262 1 92.19 448 THR B O 1
ATOM 9799 N N . ARG B 1 449 ? 5.785 25.406 0.464 1 88.19 449 ARG B N 1
ATOM 9800 C CA . ARG B 1 449 ? 6.836 24.844 -0.377 1 88.19 449 ARG B CA 1
ATOM 9801 C C . ARG B 1 449 ? 8.156 25.562 -0.155 1 88.19 449 ARG B C 1
ATOM 9803 O O . ARG B 1 449 ? 9.227 24.984 -0.322 1 88.19 449 ARG B O 1
ATOM 9810 N N . GLY B 1 450 ? 8.008 26.844 0.057 1 86.25 450 GLY B N 1
ATOM 9811 C CA . GLY B 1 450 ? 9.203 27.656 0.23 1 86.25 450 GLY B CA 1
ATOM 9812 C C . GLY B 1 450 ? 9.82 28.109 -1.084 1 86.25 450 GLY B C 1
ATOM 9813 O O . GLY B 1 450 ? 11.023 28.359 -1.154 1 86.25 450 GLY B O 1
ATOM 9814 N N . ASP B 1 451 ? 8.961 28.062 -2.102 1 85.44 451 ASP B N 1
ATOM 9815 C CA . ASP B 1 451 ? 9.477 28.5 -3.396 1 85.44 451 ASP B CA 1
ATOM 9816 C C . ASP B 1 451 ? 8.438 29.359 -4.133 1 85.44 451 ASP B C 1
ATOM 9818 O O . ASP B 1 451 ? 7.371 29.641 -3.596 1 85.44 451 ASP B O 1
ATOM 9822 N N . GLY B 1 452 ? 8.82 29.859 -5.273 1 89.44 452 GLY B N 1
ATOM 9823 C CA . GLY B 1 452 ? 7.996 30.797 -6.004 1 89.44 452 GLY B CA 1
ATOM 9824 C C . GLY B 1 452 ? 6.793 30.156 -6.668 1 89.44 452 GLY B C 1
ATOM 9825 O O . GLY B 1 452 ? 5.887 30.859 -7.133 1 89.44 452 GLY B O 1
ATOM 9826 N N . LYS B 1 453 ? 6.699 28.875 -6.629 1 91.38 453 LYS B N 1
ATOM 9827 C CA . LYS B 1 453 ? 5.582 28.172 -7.262 1 91.38 453 LYS B CA 1
ATOM 9828 C C . LYS B 1 453 ? 4.488 27.859 -6.25 1 91.38 453 LYS B C 1
ATOM 9830 O O . LYS B 1 453 ? 3.402 27.406 -6.625 1 91.38 453 LYS B O 1
ATOM 9835 N N . GLY B 1 454 ? 4.715 28.125 -5.039 1 94.5 454 GLY B N 1
ATOM 9836 C CA . GLY B 1 454 ? 3.719 27.844 -4.016 1 94.5 454 GLY B CA 1
ATOM 9837 C C . GLY B 1 454 ? 2.656 28.922 -3.91 1 94.5 454 GLY B C 1
ATOM 9838 O O . GLY B 1 454 ? 2.924 30.094 -4.176 1 94.5 454 GLY B O 1
ATOM 9839 N N . TYR B 1 455 ? 1.499 28.578 -3.443 1 96 455 TYR B N 1
ATOM 9840 C CA . TYR B 1 455 ? 0.377 29.5 -3.381 1 96 455 TYR B CA 1
ATOM 9841 C C . TYR B 1 455 ? 0.141 29.984 -1.952 1 96 455 TYR B C 1
ATOM 9843 O O . TYR B 1 455 ? 0.477 29.281 -0.995 1 96 455 TYR B O 1
ATOM 9851 N N . TYR B 1 456 ? -0.388 31.172 -1.83 1 96.94 456 TYR B N 1
ATOM 9852 C CA . TYR B 1 456 ? -0.796 31.828 -0.591 1 96.94 456 TYR B CA 1
ATOM 9853 C C . TYR B 1 456 ? -1.938 32.812 -0.838 1 96.94 456 TYR B C 1
ATOM 9855 O O . TYR B 1 456 ? -2.34 33.031 -1.984 1 96.94 456 TYR B O 1
ATOM 9863 N N . MET B 1 457 ? -2.533 33.344 0.182 1 97.12 457 MET B N 1
ATOM 9864 C CA . MET B 1 457 ? -3.557 34.375 0.048 1 97.12 457 MET B CA 1
ATOM 9865 C C . MET B 1 457 ? -2.955 35.75 0.245 1 97.12 457 MET B C 1
ATOM 9867 O O . MET B 1 457 ? -2.354 36.031 1.283 1 97.12 457 MET B O 1
ATOM 9871 N N . ASN B 1 458 ? -3.143 36.594 -0.721 1 95.69 458 ASN B N 1
ATOM 9872 C CA . ASN B 1 458 ? -2.631 37.938 -0.694 1 95.69 458 ASN B CA 1
ATOM 9873 C C . ASN B 1 458 ? -3.764 38.969 -0.68 1 95.69 458 ASN B C 1
ATOM 9875 O O . ASN B 1 458 ? -4.742 38.812 -1.413 1 95.69 458 ASN B O 1
ATOM 9879 N N . LEU B 1 459 ? -3.607 39.938 0.203 1 93.38 459 LEU B N 1
ATOM 9880 C CA . LEU B 1 459 ? -4.578 41.031 0.195 1 93.38 459 LEU B CA 1
ATOM 9881 C C . LEU B 1 459 ? -4.363 41.938 -1.012 1 93.38 459 LEU B C 1
ATOM 9883 O O . LEU B 1 459 ? -3.283 42.5 -1.186 1 93.38 459 LEU B O 1
ATOM 9887 N N . LEU B 1 460 ? -5.406 42.062 -1.86 1 89.88 460 LEU B N 1
ATOM 9888 C CA . LEU B 1 460 ? -5.293 42.844 -3.082 1 89.88 460 LEU B CA 1
ATOM 9889 C C . LEU B 1 460 ? -5.238 44.344 -2.764 1 89.88 460 LEU B C 1
ATOM 9891 O O . LEU B 1 460 ? -5.926 44.812 -1.853 1 89.88 460 LEU B O 1
ATOM 9895 N N . PRO B 1 461 ? -4.332 44.938 -3.596 1 77.75 461 PRO B N 1
ATOM 9896 C CA . PRO B 1 461 ? -4.344 46.406 -3.422 1 77.75 461 PRO B CA 1
ATOM 9897 C C . PRO B 1 461 ? -5.598 47.062 -4 1 77.75 461 PRO B C 1
ATOM 9899 O O . PRO B 1 461 ? -6.285 46.438 -4.828 1 77.75 461 PRO B O 1
ATOM 9902 N N . ASN B 1 462 ? -6.176 48.156 -3.506 1 58.28 462 ASN B N 1
ATOM 9903 C CA . ASN B 1 462 ? -7.367 48.844 -3.975 1 58.28 462 ASN B CA 1
ATOM 9904 C C . ASN B 1 462 ? -7.242 49.25 -5.441 1 58.28 462 ASN B C 1
ATOM 9906 O O . ASN B 1 462 ? -6.246 49.844 -5.84 1 58.28 462 ASN B O 1
ATOM 9910 N N . THR B 1 463 ? -7.824 48.5 -6.504 1 55.19 463 THR B N 1
ATOM 9911 C CA . THR B 1 463 ? -7.859 48.906 -7.906 1 55.19 463 THR B CA 1
ATOM 9912 C C . THR B 1 463 ? -8.086 50.406 -8.039 1 55.19 463 THR B C 1
ATOM 9914 O O . THR B 1 463 ? -7.211 51.125 -8.5 1 55.19 463 THR B O 1
ATOM 9917 N N . PRO B 1 464 ? -9.133 50.781 -9.016 1 50.03 464 PRO B N 1
ATOM 9918 C CA . PRO B 1 464 ? -9.289 52.094 -9.625 1 50.03 464 PRO B CA 1
ATOM 9919 C C . PRO B 1 464 ? -9.391 53.219 -8.586 1 50.03 464 PRO B C 1
ATOM 9921 O O . PRO B 1 464 ? -9.188 54.375 -8.914 1 50.03 464 PRO B O 1
ATOM 9924 N N . LEU B 1 465 ? -10.242 53.094 -7.621 1 46.97 465 LEU B N 1
ATOM 9925 C CA . LEU B 1 465 ? -10.648 54.344 -6.945 1 46.97 465 LEU B CA 1
ATOM 9926 C C . LEU B 1 465 ? -9.562 54.812 -5.992 1 46.97 465 LEU B C 1
ATOM 9928 O O . LEU B 1 465 ? -8.734 54.031 -5.531 1 46.97 465 LEU B O 1
ATOM 9932 N N . ILE B 1 466 ? -9.477 56.094 -5.633 1 47.66 466 ILE B N 1
ATOM 9933 C CA . ILE B 1 466 ? -8.633 56.938 -4.793 1 47.66 466 ILE B CA 1
ATOM 9934 C C . ILE B 1 466 ? -8.242 56.156 -3.527 1 47.66 466 ILE B C 1
ATOM 9936 O O . ILE B 1 466 ? -9.109 55.688 -2.789 1 47.66 466 ILE B O 1
ATOM 9940 N N . LEU B 1 467 ? -7.047 55.781 -3.369 1 52.25 467 LEU B N 1
ATOM 9941 C CA . LEU B 1 467 ? -6.195 55.125 -2.385 1 52.25 467 LEU B CA 1
ATOM 9942 C C . LEU B 1 467 ? -6.52 55.594 -0.976 1 52.25 467 LEU B C 1
ATOM 9944 O O . LEU B 1 467 ? -5.902 56.531 -0.483 1 52.25 467 LEU B O 1
ATOM 9948 N N . LYS B 1 468 ? -7.695 55.469 -0.402 1 65.12 468 LYS B N 1
ATOM 9949 C CA . LYS B 1 468 ? -7.973 55.969 0.944 1 65.12 468 LYS B CA 1
ATOM 9950 C C . LYS B 1 468 ? -7.566 54.938 2 1 65.12 468 LYS B C 1
ATOM 9952 O O . LYS B 1 468 ? -7.852 53.75 1.856 1 65.12 468 LYS B O 1
ATOM 9957 N N . GLY B 1 469 ? -6.613 55.25 2.908 1 75.69 469 GLY B N 1
ATOM 9958 C CA . GLY B 1 469 ? -6.363 54.469 4.109 1 75.69 469 GLY B CA 1
ATOM 9959 C C . GLY B 1 469 ? -7.637 54 4.789 1 75.69 469 GLY B C 1
ATOM 9960 O O . GLY B 1 469 ? -8.625 54.719 4.832 1 75.69 469 GLY B O 1
ATOM 9961 N N . GLY B 1 470 ? -7.668 52.562 5.207 1 79.06 470 GLY B N 1
ATOM 9962 C CA . GLY B 1 470 ? -8.82 52.031 5.93 1 79.06 470 GLY B CA 1
ATOM 9963 C C . GLY B 1 470 ? -9.617 51.031 5.129 1 79.06 470 GLY B C 1
ATOM 9964 O O . GLY B 1 470 ? -10.562 50.406 5.645 1 79.06 470 GLY B O 1
ATOM 9965 N N . THR B 1 471 ? -9.188 50.844 3.875 1 82.81 471 THR B N 1
ATOM 9966 C CA . THR B 1 471 ? -9.875 49.844 3.08 1 82.81 471 THR B CA 1
ATOM 9967 C C . THR B 1 471 ? -9.648 48.438 3.668 1 82.81 471 THR B C 1
ATOM 9969 O O . THR B 1 471 ? -8.523 48.094 4.043 1 82.81 471 THR B O 1
ATOM 9972 N N . ARG B 1 472 ? -10.766 47.75 3.732 1 87.56 472 ARG B N 1
ATOM 9973 C CA . ARG B 1 472 ? -10.727 46.469 4.43 1 87.56 472 ARG B CA 1
ATOM 9974 C C . ARG B 1 472 ? -11.07 45.312 3.49 1 87.56 472 ARG B C 1
ATOM 9976 O O . ARG B 1 472 ? -11.906 45.469 2.594 1 87.56 472 ARG B O 1
ATOM 9983 N N . GLY B 1 473 ? -10.344 44.156 3.68 1 92.5 473 GLY B N 1
ATOM 9984 C CA . GLY B 1 473 ? -10.664 42.906 3.014 1 92.5 473 GLY B CA 1
ATOM 9985 C C . GLY B 1 473 ? -10.875 41.75 3.977 1 92.5 473 GLY B C 1
ATOM 9986 O O . GLY B 1 473 ? -10.078 41.562 4.902 1 92.5 473 GLY B O 1
ATOM 9987 N N . TRP B 1 474 ? -12.023 40.969 3.75 1 95.69 474 TRP B N 1
ATOM 9988 C CA . TRP B 1 474 ? -12.352 39.844 4.609 1 95.69 474 TRP B CA 1
ATOM 9989 C C . TRP B 1 474 ? -12.117 38.531 3.883 1 95.69 474 TRP B C 1
ATOM 9991 O O . TRP B 1 474 ? -12.352 38.438 2.676 1 95.69 474 TRP B O 1
ATOM 10001 N N . LEU B 1 475 ? -11.562 37.625 4.492 1 97.69 475 LEU B N 1
ATOM 10002 C CA . LEU B 1 475 ? -11.547 36.219 4.129 1 97.69 475 LEU B CA 1
ATOM 10003 C C . LEU B 1 475 ? -12.258 35.375 5.184 1 97.69 475 LEU B C 1
ATOM 10005 O O . LEU B 1 475 ? -11.844 35.344 6.348 1 97.69 475 LEU B O 1
ATOM 10009 N N . VAL B 1 476 ? -13.289 34.656 4.789 1 97.5 476 VAL B N 1
ATOM 10010 C CA . VAL B 1 476 ? -14.211 34.031 5.75 1 97.5 476 VAL B CA 1
ATOM 10011 C C . VAL B 1 476 ? -14.148 32.531 5.629 1 97.5 476 VAL B C 1
ATOM 10013 O O . VAL B 1 476 ? -14.156 31.984 4.523 1 97.5 476 VAL B O 1
ATOM 10016 N N . SER B 1 477 ? -14.141 31.875 6.738 1 97.19 477 SER B N 1
ATOM 10017 C CA . SER B 1 477 ? -14.117 30.422 6.77 1 97.19 477 SER B CA 1
ATOM 10018 C C . SER B 1 477 ? -15.508 29.828 6.574 1 97.19 477 SER B C 1
ATOM 10020 O O . SER B 1 477 ? -16.5 30.578 6.523 1 97.19 477 SER B O 1
ATOM 10022 N N . SER B 1 478 ? -15.555 28.469 6.453 1 94.44 478 SER B N 1
ATOM 10023 C CA . SER B 1 478 ? -16.828 27.781 6.547 1 94.44 478 SER B CA 1
ATOM 10024 C C . SER B 1 478 ? -17.375 27.812 7.969 1 94.44 478 SER B C 1
ATOM 10026 O O . SER B 1 478 ? -16.703 28.281 8.891 1 94.44 478 SER B O 1
ATOM 10028 N N . ARG B 1 479 ? -18.578 27.391 8.102 1 95.19 479 ARG B N 1
ATOM 10029 C CA . ARG B 1 479 ? -19.188 27.359 9.43 1 95.19 479 ARG B CA 1
ATOM 10030 C C . ARG B 1 479 ? -18.703 26.156 10.227 1 95.19 479 ARG B C 1
ATOM 10032 O O . ARG B 1 479 ? -18.797 25.016 9.75 1 95.19 479 ARG B O 1
ATOM 10039 N N . PHE B 1 480 ? -18.156 26.5 11.336 1 95.25 480 PHE B N 1
ATOM 10040 C CA . PHE B 1 480 ? -17.672 25.453 12.227 1 95.25 480 PHE B CA 1
ATOM 10041 C C . PHE B 1 480 ? -18.688 25.141 13.305 1 95.25 480 PHE B C 1
ATOM 10043 O O . PHE B 1 480 ? -19.469 26 13.703 1 95.25 480 PHE B O 1
ATOM 10050 N N . GLN B 1 481 ? -18.625 23.891 13.727 1 92.88 481 GLN B N 1
ATOM 10051 C CA . GLN B 1 481 ? -19.453 23.484 14.859 1 92.88 481 GLN B CA 1
ATOM 10052 C C . GLN B 1 481 ? -18.703 23.703 16.172 1 92.88 481 GLN B C 1
ATOM 10054 O O . GLN B 1 481 ? -17.469 23.609 16.234 1 92.88 481 GLN B O 1
ATOM 10059 N N . PRO B 1 482 ? -19.5 24.031 17.219 1 92.31 482 PRO B N 1
ATOM 10060 C CA . PRO B 1 482 ? -18.828 24.156 18.516 1 92.31 482 PRO B CA 1
ATOM 10061 C C . PRO B 1 482 ? -18.125 22.859 18.938 1 92.31 482 PRO B C 1
ATOM 10063 O O . PRO B 1 482 ? -18.609 21.766 18.641 1 92.31 482 PRO B O 1
ATOM 10066 N N . SER B 1 483 ? -17.047 23.016 19.547 1 86.69 483 SER B N 1
ATOM 10067 C CA . SER B 1 483 ? -16.281 21.875 20.031 1 86.69 483 SER B CA 1
ATOM 10068 C C . SER B 1 483 ? -16.25 21.844 21.562 1 86.69 483 SER B C 1
ATOM 10070 O O . SER B 1 483 ? -16.312 22.891 22.219 1 86.69 483 SER B O 1
ATOM 10072 N N . PRO B 1 484 ? -16.172 20.625 22.078 1 81.56 484 PRO B N 1
ATOM 10073 C CA . PRO B 1 484 ? -16.062 20.547 23.531 1 81.56 484 PRO B CA 1
ATOM 10074 C C . PRO B 1 484 ? -14.727 21.062 24.047 1 81.56 484 PRO B C 1
ATOM 10076 O O . PRO B 1 484 ? -14.648 21.562 25.172 1 81.56 484 PRO B O 1
ATOM 10079 N N . ASN B 1 485 ? -13.648 20.922 23.328 1 87.38 485 ASN B N 1
ATOM 10080 C CA . ASN B 1 485 ? -12.328 21.391 23.719 1 87.38 485 ASN B CA 1
ATOM 10081 C C . ASN B 1 485 ? -12.031 22.766 23.125 1 87.38 485 ASN B C 1
ATOM 10083 O O . ASN B 1 485 ? -12.492 23.094 22.031 1 87.38 485 ASN B O 1
ATOM 10087 N N . PRO B 1 486 ? -11.281 23.547 23.938 1 91.5 486 PRO B N 1
ATOM 10088 C CA . PRO B 1 486 ? -10.82 24.797 23.328 1 91.5 486 PRO B CA 1
ATOM 10089 C C . PRO B 1 486 ? -9.984 24.578 22.078 1 91.5 486 PRO B C 1
ATOM 10091 O O . PRO B 1 486 ? -9.227 23.609 22 1 91.5 486 PRO B O 1
ATOM 10094 N N . GLN B 1 487 ? -10.172 25.484 21.188 1 95.44 487 GLN B N 1
ATOM 10095 C CA . GLN B 1 487 ? -9.461 25.359 19.922 1 95.44 487 GLN B CA 1
ATOM 10096 C C . GLN B 1 487 ? -8.539 26.547 19.688 1 95.44 487 GLN B C 1
ATOM 10098 O O . GLN B 1 487 ? -8.734 27.625 20.25 1 95.44 487 GLN B O 1
ATOM 10103 N N . CYS B 1 488 ? -7.598 26.297 18.906 1 97.06 488 CYS B N 1
ATOM 10104 C CA . CYS B 1 488 ? -6.617 27.312 18.516 1 97.06 488 CYS B CA 1
ATOM 10105 C C . CYS B 1 488 ? -6.535 27.406 17 1 97.06 488 CYS B C 1
ATOM 10107 O O . CYS B 1 488 ? -6.629 26.406 16.297 1 97.06 488 CYS B O 1
ATOM 10109 N N . VAL B 1 489 ? -6.414 28.594 16.5 1 97.75 489 VAL B N 1
ATOM 10110 C CA . VAL B 1 489 ? -6.129 28.812 15.086 1 97.75 489 VAL B CA 1
ATOM 10111 C C . VAL B 1 489 ? -4.66 29.203 14.914 1 97.75 489 VAL B C 1
ATOM 10113 O O . VAL B 1 489 ? -4.137 30.031 15.672 1 97.75 489 VAL B O 1
ATOM 10116 N N . SER B 1 490 ? -3.998 28.531 14.07 1 97.75 490 SER B N 1
ATOM 10117 C CA . SER B 1 490 ? -2.605 28.812 13.742 1 97.75 490 SER B CA 1
ATOM 10118 C C . SER B 1 490 ? -2.439 29.094 12.25 1 97.75 490 SER B C 1
ATOM 10120 O O . SER B 1 490 ? -3.088 28.469 11.414 1 97.75 490 SER B O 1
ATOM 10122 N N . PHE B 1 491 ? -1.617 30.062 11.891 1 98.06 491 PHE B N 1
ATOM 10123 C CA . PHE B 1 491 ? -1.353 30.422 10.5 1 98.06 491 PHE B CA 1
ATOM 10124 C C . PHE B 1 491 ? -0.012 31.141 10.375 1 98.06 491 PHE B C 1
ATOM 10126 O O . PHE B 1 491 ? 0.667 31.375 11.375 1 98.06 491 PHE B O 1
ATOM 10133 N N . HIS B 1 492 ? 0.405 31.312 9.172 1 97.19 492 HIS B N 1
ATOM 10134 C CA . HIS B 1 492 ? 1.582 32.125 8.883 1 97.19 492 HIS B CA 1
ATOM 10135 C C . HIS B 1 492 ? 1.204 33.406 8.148 1 97.19 492 HIS B C 1
ATOM 10137 O O . HIS B 1 492 ? 0.307 33.406 7.297 1 97.19 492 HIS B O 1
ATOM 10143 N N . TYR B 1 493 ? 1.851 34.469 8.516 1 97.44 493 TYR B N 1
ATOM 10144 C CA . TYR B 1 493 ? 1.505 35.75 7.898 1 97.44 493 TYR B CA 1
ATOM 10145 C C . TYR B 1 493 ? 2.75 36.438 7.375 1 97.44 493 TYR B C 1
ATOM 10147 O O . TYR B 1 493 ? 3.871 36.125 7.77 1 97.44 493 TYR B O 1
ATOM 10155 N N . TRP B 1 494 ? 2.518 37.312 6.438 1 95.56 494 TRP B N 1
ATOM 10156 C CA . TRP B 1 494 ? 3.492 38.219 5.82 1 95.56 494 TRP B CA 1
ATOM 10157 C C . TRP B 1 494 ? 3.006 39.656 5.855 1 95.56 494 TRP B C 1
ATOM 10159 O O . TRP B 1 494 ? 1.946 39.969 5.312 1 95.56 494 TRP B O 1
ATOM 10169 N N . MET B 1 495 ? 3.674 40.469 6.582 1 94.5 495 MET B N 1
ATOM 10170 C CA . MET B 1 495 ? 3.406 41.906 6.645 1 94.5 495 MET B CA 1
ATOM 10171 C C . MET B 1 495 ? 4.68 42.719 6.395 1 94.5 495 MET B C 1
ATOM 10173 O O . MET B 1 495 ? 5.488 42.906 7.305 1 94.5 495 MET B O 1
ATOM 10177 N N . TYR B 1 496 ? 4.793 43.219 5.211 1 91.44 496 TYR B N 1
ATOM 10178 C CA . TYR B 1 496 ? 6.031 43.875 4.777 1 91.44 496 TYR B CA 1
ATOM 10179 C C . TYR B 1 496 ? 5.742 45.188 4.074 1 91.44 496 TYR B C 1
ATOM 10181 O O . TYR B 1 496 ? 4.906 45.25 3.168 1 91.44 496 TYR B O 1
ATOM 10189 N N . GLU B 1 497 ? 6.383 46.188 4.605 1 88.75 497 GLU B N 1
ATOM 10190 C CA . GLU B 1 497 ? 6.355 47.5 3.979 1 88.75 497 GLU B CA 1
ATOM 10191 C C . GLU B 1 497 ? 7.68 47.812 3.291 1 88.75 497 GLU B C 1
ATOM 10193 O O . GLU B 1 497 ? 8.727 47.875 3.943 1 88.75 497 GLU B O 1
ATOM 10198 N N . ARG B 1 498 ? 7.723 48.031 2.004 1 83.44 498 ARG B N 1
ATOM 10199 C CA . ARG B 1 498 ? 8.938 48.219 1.216 1 83.44 498 ARG B CA 1
ATOM 10200 C C . ARG B 1 498 ? 9.594 49.562 1.551 1 83.44 498 ARG B C 1
ATOM 10202 O O . ARG B 1 498 ? 10.82 49.656 1.599 1 83.44 498 ARG B O 1
ATOM 10209 N N . LEU B 1 499 ? 8.758 50.594 1.626 1 80.94 499 LEU B N 1
ATOM 10210 C CA . LEU B 1 499 ? 9.25 51.938 1.928 1 80.94 499 LEU B CA 1
ATOM 10211 C C . LEU B 1 499 ? 8.5 52.531 3.111 1 80.94 499 LEU B C 1
ATOM 10213 O O . LEU B 1 499 ? 7.266 52.562 3.125 1 80.94 499 LEU B O 1
ATOM 10217 N N . ILE B 1 500 ? 9.258 52.812 4.09 1 76.25 500 ILE B N 1
ATOM 10218 C CA . ILE B 1 500 ? 8.641 53.438 5.266 1 76.25 500 ILE B CA 1
ATOM 10219 C C . ILE B 1 500 ? 8.656 54.938 5.133 1 76.25 500 ILE B C 1
ATOM 10221 O O . ILE B 1 500 ? 9.719 55.562 5 1 76.25 500 ILE B O 1
ATOM 10225 N N . ASP B 1 501 ? 7.555 55.5 5.086 1 72.88 501 ASP B N 1
ATOM 10226 C CA . ASP B 1 501 ? 7.379 56.969 5 1 72.88 501 ASP B CA 1
ATOM 10227 C C . ASP B 1 501 ? 7.918 57.656 6.25 1 72.88 501 ASP B C 1
ATOM 10229 O O . ASP B 1 501 ? 7.852 57.094 7.352 1 72.88 501 ASP B O 1
ATOM 10233 N N . PRO B 1 502 ? 8.461 58.844 6.047 1 69.06 502 PRO B N 1
ATOM 10234 C CA . PRO B 1 502 ? 8.945 59.625 7.199 1 69.06 502 PRO B CA 1
ATOM 10235 C C . PRO B 1 502 ? 7.863 59.844 8.25 1 69.06 502 PRO B C 1
ATOM 10237 O O . PRO B 1 502 ? 8.172 60.031 9.43 1 69.06 502 PRO B O 1
ATOM 10240 N N . ALA B 1 503 ? 6.602 59.812 7.758 1 65.81 503 ALA B N 1
ATOM 10241 C CA . ALA B 1 503 ? 5.5 60.062 8.688 1 65.81 503 ALA B CA 1
ATOM 10242 C C . ALA B 1 503 ? 5.23 58.812 9.539 1 65.81 503 ALA B C 1
ATOM 10244 O O . ALA B 1 503 ? 4.492 58.875 10.523 1 65.81 503 ALA B O 1
ATOM 10245 N N . GLY B 1 504 ? 5.867 57.75 9.273 1 71.81 504 GLY B N 1
ATOM 10246 C CA . GLY B 1 504 ? 5.746 56.562 10.086 1 71.81 504 GLY B CA 1
ATOM 10247 C C . GLY B 1 504 ? 5.234 55.375 9.305 1 71.81 504 GLY B C 1
ATOM 10248 O O . GLY B 1 504 ? 5.121 55.406 8.078 1 71.81 504 GLY B O 1
ATOM 10249 N N . LEU B 1 505 ? 5.027 54.281 10.07 1 76.75 505 LEU B N 1
ATOM 10250 C CA . LEU B 1 505 ? 4.531 53.062 9.477 1 76.75 505 LEU B CA 1
ATOM 10251 C C . LEU B 1 505 ? 3.088 53.219 9.016 1 76.75 505 LEU B C 1
ATOM 10253 O O . LEU B 1 505 ? 2.277 53.844 9.703 1 76.75 505 LEU B O 1
ATOM 10257 N N . SER B 1 506 ? 2.816 52.688 7.758 1 80.12 506 SER B N 1
ATOM 10258 C CA . SER B 1 506 ? 1.488 52.938 7.207 1 80.12 506 SER B CA 1
ATOM 10259 C C . SER B 1 506 ? 1.017 51.75 6.375 1 80.12 506 SER B C 1
ATOM 10261 O O . SER B 1 506 ? 0.236 51.906 5.434 1 80.12 506 SER B O 1
ATOM 10263 N N . LEU B 1 507 ? 1.578 50.594 6.629 1 86.75 507 LEU B N 1
ATOM 10264 C CA . LEU B 1 507 ? 1.186 49.438 5.84 1 86.75 507 LEU B CA 1
ATOM 10265 C C . LEU B 1 507 ? -0.29 49.125 6.047 1 86.75 507 LEU B C 1
ATOM 10267 O O . LEU B 1 507 ? -1.041 48.969 5.078 1 86.75 507 LEU B O 1
ATOM 10271 N N . GLY B 1 508 ? -0.684 48.906 7.285 1 88.94 508 GLY B N 1
ATOM 10272 C CA . GLY B 1 508 ? -2.031 48.469 7.633 1 88.94 508 GLY B CA 1
ATOM 10273 C C . GLY B 1 508 ? -2.064 47.469 8.766 1 88.94 508 GLY B C 1
ATOM 10274 O O . GLY B 1 508 ? -1.234 47.531 9.672 1 88.94 508 GLY B O 1
ATOM 10275 N N . SER B 1 509 ? -3.16 46.719 8.773 1 91.38 509 SER B N 1
ATOM 10276 C CA . SER B 1 509 ? -3.293 45.781 9.875 1 91.38 509 SER B CA 1
ATOM 10277 C C . SER B 1 509 ? -3.832 44.438 9.391 1 91.38 509 SER B C 1
ATOM 10279 O O . SER B 1 509 ? -4.441 44.375 8.32 1 91.38 509 SER B O 1
ATOM 10281 N N . LEU B 1 510 ? -3.465 43.438 10.023 1 95.62 510 LEU B N 1
ATOM 10282 C CA . LEU B 1 510 ? -4.023 42.094 9.883 1 95.62 510 LEU B CA 1
ATOM 10283 C C . LEU B 1 510 ? -4.684 41.656 11.188 1 95.62 510 LEU B C 1
ATOM 10285 O O . LEU B 1 510 ? -4.062 41.688 12.25 1 95.62 510 LEU B O 1
ATOM 10289 N N . ARG B 1 511 ? -5.957 41.281 11.086 1 95.5 511 ARG B N 1
ATOM 10290 C CA . ARG B 1 511 ? -6.719 40.875 12.266 1 95.5 511 ARG B CA 1
ATOM 10291 C C . ARG B 1 511 ? -7.469 39.562 12.031 1 95.5 511 ARG B C 1
ATOM 10293 O O . ARG B 1 511 ? -7.746 39.219 10.891 1 95.5 511 ARG B O 1
ATOM 10300 N N . VAL B 1 512 ? -7.742 38.875 13.125 1 97.38 512 VAL B N 1
ATOM 10301 C CA . VAL B 1 512 ? -8.539 37.656 13.094 1 97.38 512 VAL B CA 1
ATOM 10302 C C . VAL B 1 512 ? -9.711 37.781 14.07 1 97.38 512 VAL B C 1
ATOM 10304 O O . VAL B 1 512 ? -9.547 38.281 15.188 1 97.38 512 VAL B O 1
ATOM 10307 N N . TYR B 1 513 ? -10.875 37.406 13.562 1 95.5 513 TYR B N 1
ATOM 10308 C CA . TYR B 1 513 ? -12.086 37.469 14.375 1 95.5 513 TYR B CA 1
ATOM 10309 C C . TYR B 1 513 ? -12.789 36.125 14.438 1 95.5 513 TYR B C 1
ATOM 10311 O O . TYR B 1 513 ? -12.609 35.281 13.555 1 95.5 513 TYR B O 1
ATOM 10319 N N . VAL B 1 514 ? -13.539 35.938 15.469 1 96 514 VAL B N 1
ATOM 10320 C CA . VAL B 1 514 ? -14.539 34.875 15.523 1 96 514 VAL B CA 1
ATOM 10321 C C . VAL B 1 514 ? -15.938 35.469 15.453 1 96 514 VAL B C 1
ATOM 10323 O O . VAL B 1 514 ? -16.234 36.438 16.172 1 96 514 VAL B O 1
ATOM 10326 N N . ARG B 1 515 ? -16.672 35.062 14.523 1 95.19 515 ARG B N 1
ATOM 10327 C CA . ARG B 1 515 ? -18.062 35.5 14.375 1 95.19 515 ARG B CA 1
ATOM 10328 C C . ARG B 1 515 ? -19.031 34.375 14.734 1 95.19 515 ARG B C 1
ATOM 10330 O O . ARG B 1 515 ? -19.016 33.312 14.117 1 95.19 515 ARG B O 1
ATOM 10337 N N . LEU B 1 516 ? -19.859 34.688 15.688 1 94.44 516 LEU B N 1
ATOM 10338 C CA . LEU B 1 516 ? -20.828 33.656 16.125 1 94.44 516 LEU B CA 1
ATOM 10339 C C . LEU B 1 516 ? -22.078 33.719 15.242 1 94.44 516 LEU B C 1
ATOM 10341 O O . LEU B 1 516 ? -22.531 34.781 14.852 1 94.44 516 LEU B O 1
ATOM 10345 N N . ILE B 1 517 ? -22.531 32.562 14.875 1 94.38 517 ILE B N 1
ATOM 10346 C CA . ILE B 1 517 ? -23.766 32.5 14.086 1 94.38 517 ILE B CA 1
ATOM 10347 C C . ILE B 1 517 ? -24.969 32.469 15.008 1 94.38 517 ILE B C 1
ATOM 10349 O O . ILE B 1 517 ? -25.547 31.406 15.266 1 94.38 517 ILE B O 1
ATOM 10353 N N . LYS B 1 518 ? -25.406 33.531 15.453 1 91.31 518 LYS B N 1
ATOM 10354 C CA . LYS B 1 518 ? -26.594 33.844 16.25 1 91.31 518 LYS B CA 1
ATOM 10355 C C . LYS B 1 518 ? -27.141 35.219 15.938 1 91.31 518 LYS B C 1
ATOM 10357 O O . LYS B 1 518 ? -26.531 35.969 15.164 1 91.31 518 LYS B O 1
ATOM 10362 N N . PRO B 1 519 ? -28.312 35.531 16.453 1 88.38 519 PRO B N 1
ATOM 10363 C CA . PRO B 1 519 ? -28.844 36.844 16.156 1 88.38 519 PRO B CA 1
ATOM 10364 C C . PRO B 1 519 ? -27.859 37.969 16.484 1 88.38 519 PRO B C 1
ATOM 10366 O O . PRO B 1 519 ? -27.266 37.969 17.562 1 88.38 519 PRO B O 1
ATOM 10369 N N . GLY B 1 520 ? -27.5 38.875 15.602 1 85.44 520 GLY B N 1
ATOM 10370 C CA . GLY B 1 520 ? -26.562 39.969 15.75 1 85.44 520 GLY B CA 1
ATOM 10371 C C . GLY B 1 520 ? -25.172 39.656 15.242 1 85.44 520 GLY B C 1
ATOM 10372 O O . GLY B 1 520 ? -24.359 40.531 15.023 1 85.44 520 GLY B O 1
ATOM 10373 N N . LYS B 1 521 ? -24.922 38.375 15.156 1 87.75 521 LYS B N 1
ATOM 10374 C CA . LYS B 1 521 ? -23.641 37.906 14.648 1 87.75 521 LYS B CA 1
ATOM 10375 C C . LYS B 1 521 ? -22.469 38.625 15.297 1 87.75 521 LYS B C 1
ATOM 10377 O O . LYS B 1 521 ? -21.625 39.188 14.602 1 87.75 521 LYS B O 1
ATOM 10382 N N . PRO B 1 522 ? -22.406 38.531 16.594 1 87.62 522 PRO B N 1
ATOM 10383 C CA . PRO B 1 522 ? -21.328 39.25 17.281 1 87.62 522 PRO B CA 1
ATOM 10384 C C . PRO B 1 522 ? -19.953 38.844 16.781 1 87.62 522 PRO B C 1
ATOM 10386 O O . PRO B 1 522 ? -19.703 37.656 16.516 1 87.62 522 PRO B O 1
ATOM 10389 N N . LEU B 1 523 ? -19.141 39.812 16.672 1 89.69 523 LEU B N 1
ATOM 10390 C CA . LEU B 1 523 ? -17.766 39.688 16.203 1 89.69 523 LEU B CA 1
ATOM 10391 C C . LEU B 1 523 ? -16.781 39.969 17.328 1 89.69 523 LEU B C 1
ATOM 10393 O O . LEU B 1 523 ? -16.844 41 17.984 1 89.69 523 LEU B O 1
ATOM 10397 N N . SER B 1 524 ? -15.906 38.969 17.641 1 88.75 524 SER B N 1
ATOM 10398 C CA . SER B 1 524 ? -14.898 39.125 18.672 1 88.75 524 SER B CA 1
ATOM 10399 C C . SER B 1 524 ? -13.492 39.031 18.109 1 88.75 524 SER B C 1
ATOM 10401 O O . SER B 1 524 ? -13.188 38.094 17.359 1 88.75 524 SER B O 1
ATOM 10403 N N . PRO B 1 525 ? -12.672 39.969 18.438 1 91 525 PRO B N 1
ATOM 10404 C CA . PRO B 1 525 ? -11.289 39.875 17.953 1 91 525 PRO B CA 1
ATOM 10405 C C . PRO B 1 525 ? -10.492 38.781 18.656 1 91 525 PRO B C 1
ATOM 10407 O O . PRO B 1 525 ? -10.641 38.562 19.875 1 91 525 PRO B O 1
ATOM 10410 N N . LEU B 1 526 ? -9.703 38.062 17.922 1 94.81 526 LEU B N 1
ATOM 10411 C CA . LEU B 1 526 ? -8.844 37 18.453 1 94.81 526 LEU B CA 1
ATOM 10412 C C . LEU B 1 526 ? -7.379 37.406 18.391 1 94.81 526 LEU B C 1
ATOM 10414 O O . LEU B 1 526 ? -6.578 37 19.234 1 94.81 526 LEU B O 1
ATOM 10418 N N . TRP B 1 527 ? -7 38.062 17.391 1 95.44 527 TRP B N 1
ATOM 10419 C CA . TRP B 1 527 ? -5.613 38.344 17.047 1 95.44 527 TRP B CA 1
ATOM 10420 C C . TRP B 1 527 ? -5.516 39.625 16.203 1 95.44 527 TRP B C 1
ATOM 10422 O O . TRP B 1 527 ? -6.359 39.844 15.336 1 95.44 527 TRP B O 1
ATOM 10432 N N . ARG B 1 528 ? -4.512 40.5 16.438 1 93.56 528 ARG B N 1
ATOM 10433 C CA . ARG B 1 528 ? -4.344 41.719 15.641 1 93.56 528 ARG B CA 1
ATOM 10434 C C . ARG B 1 528 ? -2.887 42.156 15.609 1 93.56 528 ARG B C 1
ATOM 10436 O O . ARG B 1 528 ? -2.184 42.062 16.625 1 93.56 528 ARG B O 1
ATOM 10443 N N . LEU B 1 529 ? -2.428 42.531 14.516 1 93.56 529 LEU B N 1
ATOM 10444 C CA . LEU B 1 529 ? -1.106 43.125 14.32 1 93.56 529 LEU B CA 1
ATOM 10445 C C . LEU B 1 529 ? -1.174 44.312 13.352 1 93.56 529 LEU B C 1
ATOM 10447 O O . LEU B 1 529 ? -2.004 44.312 12.445 1 93.56 529 LEU B O 1
ATOM 10451 N N . TYR B 1 530 ? -0.252 45.219 13.594 1 88.44 530 TYR B N 1
ATOM 10452 C CA . TYR B 1 530 ? -0.274 46.438 12.781 1 88.44 530 TYR B CA 1
ATOM 10453 C C . TYR B 1 530 ? 1.072 46.656 12.102 1 88.44 530 TYR B C 1
ATOM 10455 O O . TYR B 1 530 ? 2.123 46.406 12.695 1 88.44 530 TYR B O 1
ATOM 10463 N N . ASN B 1 531 ? 0.97 47 10.883 1 89.25 531 ASN B N 1
ATOM 10464 C CA . ASN B 1 531 ? 2.053 47.562 10.102 1 89.25 531 ASN B CA 1
ATOM 10465 C C . ASN B 1 531 ? 3.193 46.562 9.891 1 89.25 531 ASN B C 1
ATOM 10467 O O . ASN B 1 531 ? 3.002 45.375 10.031 1 89.25 531 ASN B O 1
ATOM 10471 N N . HIS B 1 532 ? 4.367 47.031 9.492 1 89.31 532 HIS B N 1
ATOM 10472 C CA . HIS B 1 532 ? 5.512 46.25 9.031 1 89.31 532 HIS B CA 1
ATOM 10473 C C . HIS B 1 532 ? 6.035 45.312 10.125 1 89.31 532 HIS B C 1
ATOM 10475 O O . HIS B 1 532 ? 6.234 45.75 11.266 1 89.31 532 HIS B O 1
ATOM 10481 N N . GLN B 1 533 ? 6.227 44.094 9.797 1 89.19 533 GLN B N 1
ATOM 10482 C CA . GLN B 1 533 ? 6.82 43.125 10.711 1 89.19 533 GLN B CA 1
ATOM 10483 C C . GLN B 1 533 ? 8.172 42.625 10.195 1 89.19 533 GLN B C 1
ATOM 10485 O O . GLN B 1 533 ? 9.055 42.281 10.977 1 89.19 533 GLN B O 1
ATOM 10490 N N . GLY B 1 534 ? 8.32 42.469 8.914 1 86.5 534 GLY B N 1
ATOM 10491 C CA . GLY B 1 534 ? 9.547 42 8.289 1 86.5 534 GLY B CA 1
ATOM 10492 C C . GLY B 1 534 ? 9.32 41.344 6.949 1 86.5 534 GLY B C 1
ATOM 10493 O O . GLY B 1 534 ? 8.18 41 6.594 1 86.5 534 GLY B O 1
ATOM 10494 N N . GLU B 1 535 ? 10.375 41.094 6.234 1 87.06 535 GLU B N 1
ATOM 10495 C CA . GLU B 1 535 ? 10.289 40.469 4.918 1 87.06 535 GLU B CA 1
ATOM 10496 C C . GLU B 1 535 ? 10.453 38.969 5.012 1 87.06 535 GLU B C 1
ATOM 10498 O O . GLU B 1 535 ? 11.367 38.406 4.402 1 87.06 535 GLU B O 1
ATOM 10503 N N . ARG B 1 536 ? 9.648 38.344 5.711 1 88.56 536 ARG B N 1
ATOM 10504 C CA . ARG B 1 536 ? 9.625 36.875 5.871 1 88.56 536 ARG B CA 1
ATOM 10505 C C . ARG B 1 536 ? 8.258 36.406 6.367 1 88.56 536 ARG B C 1
ATOM 10507 O O . ARG B 1 536 ? 7.418 37.219 6.754 1 88.56 536 ARG B O 1
ATOM 10514 N N . TRP B 1 537 ? 8.062 35.125 6.32 1 92.12 537 TRP B N 1
ATOM 10515 C CA . TRP B 1 537 ? 6.859 34.562 6.895 1 92.12 537 TRP B CA 1
ATOM 10516 C C . TRP B 1 537 ? 7.004 34.375 8.406 1 92.12 537 TRP B C 1
ATOM 10518 O O . TRP B 1 537 ? 8.016 33.875 8.883 1 92.12 537 TRP B O 1
ATOM 10528 N N . PHE B 1 538 ? 5.988 34.812 9.172 1 93.38 538 PHE B N 1
ATOM 10529 C CA . PHE B 1 538 ? 5.965 34.719 10.625 1 93.38 538 PHE B CA 1
ATOM 10530 C C . PHE B 1 538 ? 4.875 33.75 11.078 1 93.38 538 PHE B C 1
ATOM 10532 O O . PHE B 1 538 ? 3.791 33.719 10.492 1 93.38 538 PHE B O 1
ATOM 10539 N N . PRO B 1 539 ? 5.16 33.031 12.125 1 94.06 539 PRO B N 1
ATOM 10540 C CA . PRO B 1 539 ? 4.102 32.188 12.695 1 94.06 539 PRO B CA 1
ATOM 10541 C C . PRO B 1 539 ? 3.119 32.969 13.555 1 94.06 539 PRO B C 1
ATOM 10543 O O . PRO B 1 539 ? 3.504 33.969 14.172 1 94.06 539 PRO B O 1
ATOM 10546 N N . ALA B 1 540 ? 1.903 32.562 13.531 1 97 540 ALA B N 1
ATOM 10547 C CA . ALA B 1 540 ? 0.866 33.156 14.367 1 97 540 ALA B CA 1
ATOM 10548 C C . ALA B 1 540 ? -0.057 32.094 14.945 1 97 540 ALA B C 1
ATOM 10550 O O . ALA B 1 540 ? -0.221 31.016 14.367 1 97 540 ALA B O 1
ATOM 10551 N N . ARG B 1 541 ? -0.622 32.406 16.109 1 97 541 ARG B N 1
ATOM 10552 C CA . ARG B 1 541 ? -1.66 31.562 16.688 1 97 541 ARG B CA 1
ATOM 10553 C C . ARG B 1 541 ? -2.518 32.344 17.672 1 97 541 ARG B C 1
ATOM 10555 O O . ARG B 1 541 ? -2.059 33.344 18.25 1 97 541 ARG B O 1
ATOM 10562 N N . ALA B 1 542 ? -3.674 31.922 17.844 1 96.62 542 ALA B N 1
ATOM 10563 C CA . ALA B 1 542 ? -4.609 32.562 18.766 1 96.62 542 ALA B CA 1
ATOM 10564 C C . ALA B 1 542 ? -5.676 31.578 19.234 1 96.62 542 ALA B C 1
ATOM 10566 O O . ALA B 1 542 ? -6.164 30.766 18.453 1 96.62 542 ALA B O 1
ATOM 10567 N N . PRO B 1 543 ? -5.973 31.656 20.531 1 96.12 543 PRO B N 1
ATOM 10568 C CA . PRO B 1 543 ? -7.094 30.844 21.016 1 96.12 543 PRO B CA 1
ATOM 10569 C C . PRO B 1 543 ? -8.438 31.328 20.484 1 96.12 543 PRO B C 1
ATOM 10571 O O . PRO B 1 543 ? -8.656 32.531 20.375 1 96.12 543 PRO B O 1
ATOM 10574 N N . ILE B 1 544 ? -9.312 30.438 20.203 1 96.25 544 ILE B N 1
ATOM 10575 C CA . ILE B 1 544 ? -10.633 30.797 19.719 1 96.25 544 ILE B CA 1
ATOM 10576 C C . ILE B 1 544 ? -11.594 30.953 20.891 1 96.25 544 ILE B C 1
ATOM 10578 O O . ILE B 1 544 ? -12.266 29.984 21.281 1 96.25 544 ILE B O 1
ATOM 10582 N N . VAL B 1 545 ? -11.641 32.188 21.344 1 91.06 545 VAL B N 1
ATOM 10583 C CA . VAL B 1 545 ? -12.477 32.5 22.5 1 91.06 545 VAL B CA 1
ATOM 10584 C C . VAL B 1 545 ? -13.203 33.812 22.266 1 91.06 545 VAL B C 1
ATOM 10586 O O . VAL B 1 545 ? -12.734 34.656 21.5 1 91.06 545 VAL B O 1
ATOM 10589 N N . THR B 1 546 ? -14.328 33.875 22.875 1 84.31 546 THR B N 1
ATOM 10590 C CA . THR B 1 546 ? -15.031 35.156 22.812 1 84.31 546 THR B CA 1
ATOM 10591 C C . THR B 1 546 ? -14.422 36.156 23.781 1 84.31 546 THR B C 1
ATOM 10593 O O . THR B 1 546 ? -13.977 35.781 24.875 1 84.31 546 THR B O 1
ATOM 10596 N N . THR B 1 547 ? -14.344 37.375 23.375 1 70.94 547 THR B N 1
ATOM 10597 C CA . THR B 1 547 ? -13.641 38.406 24.141 1 70.94 547 THR B CA 1
ATOM 10598 C C . THR B 1 547 ? -14.336 38.656 25.469 1 70.94 547 THR B C 1
ATOM 10600 O O . THR B 1 547 ? -13.68 38.875 26.484 1 70.94 547 THR B O 1
ATOM 10603 N N . THR B 1 548 ? -15.578 38.625 25.453 1 66.12 548 THR B N 1
ATOM 10604 C CA . THR B 1 548 ? -16.297 39.031 26.656 1 66.12 548 THR B CA 1
ATOM 10605 C C . THR B 1 548 ? -16.219 37.938 27.719 1 66.12 548 THR B C 1
ATOM 10607 O O . THR B 1 548 ? -15.914 38.219 28.891 1 66.12 548 THR B O 1
ATOM 10610 N N . GLU B 1 549 ? -16.328 36.719 27.328 1 68.62 549 GLU B N 1
ATOM 10611 C CA . GLU B 1 549 ? -16.391 35.594 28.281 1 68.62 549 GLU B CA 1
ATOM 10612 C C . GLU B 1 549 ? -15.086 34.812 28.312 1 68.62 549 GLU B C 1
ATOM 10614 O O . GLU B 1 549 ? -14.828 34.062 29.234 1 68.62 549 GLU B O 1
ATOM 10619 N N . ARG B 1 550 ? -14.227 35.125 27.438 1 79 550 ARG B N 1
ATOM 10620 C CA . ARG B 1 550 ? -13.016 34.344 27.266 1 79 550 ARG 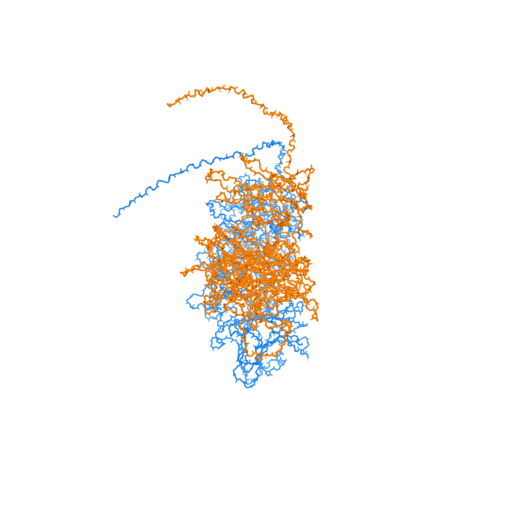B CA 1
ATOM 10621 C C . ARG B 1 550 ? -13.336 32.844 27.281 1 79 550 ARG B C 1
ATOM 10623 O O . ARG B 1 550 ? -12.703 32.094 28.016 1 79 550 ARG B O 1
ATOM 10630 N N . ALA B 1 551 ? -14.375 32.531 26.594 1 87.19 551 ALA B N 1
ATOM 10631 C CA . ALA B 1 551 ? -14.844 31.141 26.531 1 87.19 551 ALA B CA 1
ATOM 10632 C C . ALA B 1 551 ? -14.961 30.688 25.078 1 87.19 551 ALA B C 1
ATOM 10634 O O . ALA B 1 551 ? -15.172 31.5 24.172 1 87.19 551 ALA B O 1
ATOM 10635 N N . PRO B 1 552 ? -14.836 29.359 24.891 1 91.94 552 PRO B N 1
ATOM 10636 C CA . PRO B 1 552 ? -15.031 28.828 23.531 1 91.94 552 PRO B CA 1
ATOM 10637 C C . PRO B 1 552 ? -16.453 29.062 23.016 1 91.94 552 PRO B C 1
ATOM 10639 O O . PRO B 1 552 ? -17.391 29.125 23.797 1 91.94 552 PRO B O 1
ATOM 10642 N N . PRO B 1 553 ? -16.547 29.203 21.688 1 92.69 553 PRO B N 1
ATOM 10643 C CA . PRO B 1 553 ? -17.875 29.406 21.109 1 92.69 553 PRO B CA 1
ATOM 10644 C C . PRO B 1 553 ? -18.859 28.297 21.438 1 92.69 553 PRO B C 1
ATOM 10646 O O . PRO B 1 553 ? -18.484 27.109 21.391 1 92.69 553 PRO B O 1
ATOM 10649 N N . GLN B 1 554 ? -20.109 28.672 21.75 1 91.62 554 GLN B N 1
ATOM 10650 C CA . GLN B 1 554 ? -21.125 27.703 22.094 1 91.62 554 GLN B CA 1
ATOM 10651 C C . GLN B 1 554 ? -22.109 27.484 20.953 1 91.62 554 GLN B C 1
ATOM 10653 O O . GLN B 1 554 ? -23 26.641 21.031 1 91.62 554 GLN B O 1
ATOM 10658 N N . THR B 1 555 ? -21.969 28.281 19.906 1 93.75 555 THR B N 1
ATOM 10659 C CA . THR B 1 555 ? -22.75 28.156 18.688 1 93.75 555 THR B CA 1
ATOM 10660 C C . THR B 1 555 ? -21.844 28 17.469 1 93.75 555 THR B C 1
ATOM 10662 O O . THR B 1 555 ? -20.625 28.109 17.578 1 93.75 555 THR B O 1
ATOM 10665 N N . GLN B 1 556 ? -22.516 27.75 16.375 1 95.44 556 GLN B N 1
ATOM 10666 C CA . GLN B 1 556 ? -21.734 27.734 15.148 1 95.44 556 GLN B CA 1
ATOM 10667 C C . GLN B 1 556 ? -21.016 29.062 14.938 1 95.44 556 GLN B C 1
ATOM 10669 O O . GLN B 1 556 ? -21.5 30.109 15.367 1 95.44 556 GLN B O 1
ATOM 10674 N N . TYR B 1 557 ? -19.906 28.969 14.383 1 96.25 557 TYR B N 1
ATOM 10675 C CA . TYR B 1 557 ? -19.125 30.188 14.234 1 96.25 557 TYR B CA 1
ATOM 10676 C C . TYR B 1 557 ? -18.281 30.156 12.961 1 96.25 557 TYR B C 1
ATOM 10678 O O . TYR B 1 557 ? -18.172 29.109 12.32 1 96.25 557 TYR B O 1
ATOM 10686 N N . GLU B 1 558 ? -17.781 31.312 12.594 1 96.75 558 GLU B N 1
ATOM 10687 C CA . GLU B 1 558 ? -16.875 31.516 11.477 1 96.75 558 GLU B CA 1
ATOM 10688 C C . GLU B 1 558 ? -15.625 32.281 11.914 1 96.75 558 GLU B C 1
ATOM 10690 O O . GLU B 1 558 ? -15.672 33.062 12.867 1 96.75 558 GLU B O 1
ATOM 10695 N N . ILE B 1 559 ? -14.547 31.984 11.352 1 97.75 559 ILE B N 1
ATOM 10696 C CA . ILE B 1 559 ? -13.32 32.75 11.547 1 97.75 559 ILE B CA 1
ATOM 10697 C C . ILE B 1 559 ? -13.117 33.719 10.375 1 97.75 559 ILE B C 1
ATOM 10699 O O . ILE B 1 559 ? -13.312 33.344 9.211 1 97.75 559 ILE B O 1
ATOM 10703 N N . ILE B 1 560 ? -12.727 34.906 10.672 1 97.62 560 ILE B N 1
ATOM 10704 C CA . ILE B 1 560 ? -12.562 35.906 9.648 1 97.62 560 ILE B CA 1
ATOM 10705 C C . ILE B 1 560 ? -11.141 36.469 9.703 1 97.62 560 ILE B C 1
ATOM 10707 O O . ILE B 1 560 ? -10.688 36.938 10.766 1 97.62 560 ILE B O 1
ATOM 10711 N N . PHE B 1 561 ? -10.477 36.438 8.648 1 98.19 561 PHE B N 1
ATOM 10712 C CA . PHE B 1 561 ? -9.25 37.219 8.477 1 98.19 561 PHE B CA 1
ATOM 10713 C C . PHE B 1 561 ? -9.547 38.562 7.852 1 98.19 561 PHE B C 1
ATOM 10715 O O . PHE B 1 561 ? -10.133 38.656 6.766 1 98.19 561 PHE B O 1
ATOM 10722 N N . GLU B 1 562 ? -9.148 39.594 8.492 1 96.06 562 GLU B N 1
ATOM 10723 C CA . GLU B 1 562 ? -9.367 40.938 7.984 1 96.06 562 GLU B CA 1
ATOM 10724 C C . GLU B 1 562 ? -8.039 41.656 7.715 1 96.06 562 GLU B C 1
ATOM 10726 O O . GLU B 1 562 ? -7.195 41.75 8.602 1 96.06 562 GLU B O 1
ATOM 10731 N N . GLY B 1 563 ? -7.859 42 6.504 1 93.69 563 GLY B N 1
ATOM 10732 C CA . GLY B 1 563 ? -6.773 42.906 6.156 1 93.69 563 GLY B CA 1
ATOM 10733 C C . GLY B 1 563 ? -7.234 44.312 5.898 1 93.69 563 GLY B C 1
ATOM 10734 O O . GLY B 1 563 ? -8.266 44.531 5.258 1 93.69 563 GLY B O 1
ATOM 10735 N N . VAL B 1 564 ? -6.52 45.25 6.504 1 89.56 564 VAL B N 1
ATOM 10736 C CA . VAL B 1 564 ? -6.828 46.656 6.301 1 89.56 564 VAL B CA 1
ATOM 10737 C C . VAL B 1 564 ? -5.59 47.375 5.785 1 89.56 564 VAL B C 1
ATOM 10739 O O . VAL B 1 564 ? -4.504 47.25 6.355 1 89.56 564 VAL B O 1
ATOM 10742 N N . TRP B 1 565 ? -5.77 48.125 4.75 1 87.81 565 TRP B N 1
ATOM 10743 C CA . TRP B 1 565 ? -4.656 48.906 4.199 1 87.81 565 TRP B CA 1
ATOM 10744 C C . TRP B 1 565 ? -4.508 50.25 4.922 1 87.81 565 TRP B C 1
ATOM 10746 O O . TRP B 1 565 ? -5.504 50.875 5.266 1 87.81 565 TRP B O 1
ATOM 10756 N N . GLY B 1 566 ? -3.219 50.594 5.168 1 81.88 566 GLY B N 1
ATOM 10757 C CA . GLY B 1 566 ? -2.926 51.938 5.586 1 81.88 566 GLY B CA 1
ATOM 10758 C C . GLY B 1 566 ? -2.781 52.906 4.426 1 81.88 566 GLY B C 1
ATOM 10759 O O . GLY B 1 566 ? -3.061 52.562 3.279 1 81.88 566 GLY B O 1
ATOM 10760 N N . GLU B 1 567 ? -2.348 54.188 4.703 1 75.56 567 GLU B N 1
ATOM 10761 C CA . GLU B 1 567 ? -2.221 55.219 3.676 1 75.56 567 GLU B CA 1
ATOM 10762 C C . GLU B 1 567 ? -1.09 54.875 2.705 1 75.56 567 GLU B C 1
ATOM 10764 O O . GLU B 1 567 ? -1.17 55.219 1.519 1 75.56 567 GLU B O 1
ATOM 10769 N N . GLY B 1 568 ? 0.14 54.469 3.113 1 63.72 568 GLY B N 1
ATOM 10770 C CA . GLY B 1 568 ? 1.326 54.25 2.301 1 63.72 568 GLY B CA 1
ATOM 10771 C C . GLY B 1 568 ? 1.201 53.062 1.376 1 63.72 568 GLY B C 1
ATOM 10772 O O . GLY B 1 568 ? 1.819 53 0.31 1 63.72 568 GLY B O 1
ATOM 10773 N N . ARG B 1 569 ? 0.37 52.25 1.179 1 63 569 ARG B N 1
ATOM 10774 C CA . ARG B 1 569 ? 0.018 51.031 0.46 1 63 569 ARG B CA 1
ATOM 10775 C C . ARG B 1 569 ? 1.238 50.438 -0.228 1 63 569 ARG B C 1
ATOM 10777 O O . ARG B 1 569 ? 1.116 49.812 -1.278 1 63 569 ARG B O 1
ATOM 10784 N N . VAL B 1 570 ? 2.398 50.75 0.173 1 76.81 570 VAL B N 1
ATOM 10785 C CA . VAL B 1 570 ? 3.6 50.188 -0.457 1 76.81 570 VAL B CA 1
ATOM 10786 C C . VAL B 1 570 ? 4.09 48.969 0.321 1 76.81 570 VAL B C 1
ATOM 10788 O O . VAL B 1 570 ? 4.93 49.094 1.217 1 76.81 570 VAL B O 1
ATOM 10791 N N . GLY B 1 571 ? 3.357 47.844 0.206 1 87.19 571 GLY B N 1
ATOM 10792 C CA . GLY B 1 571 ? 3.76 46.625 0.873 1 87.19 571 GLY B CA 1
ATOM 10793 C C . GLY B 1 571 ? 2.818 45.469 0.605 1 87.19 571 GLY B C 1
ATOM 10794 O O . GLY B 1 571 ? 2.131 45.438 -0.417 1 87.19 571 GLY B O 1
ATOM 10795 N N . ASN B 1 572 ? 3.01 44.438 1.382 1 91.31 572 ASN B N 1
ATOM 10796 C CA . ASN B 1 572 ? 2.227 43.219 1.208 1 91.31 572 ASN B CA 1
ATOM 10797 C C . ASN B 1 572 ? 1.681 42.719 2.539 1 91.31 572 ASN B C 1
ATOM 10799 O O . ASN B 1 572 ? 2.355 42.812 3.566 1 91.31 572 ASN B O 1
ATOM 10803 N N . ILE B 1 573 ? 0.491 42.312 2.518 1 94.06 573 ILE B N 1
ATOM 10804 C CA . ILE B 1 573 ? -0.119 41.531 3.604 1 94.06 573 ILE B CA 1
ATOM 10805 C C . ILE B 1 573 ? -0.643 40.219 3.072 1 94.06 573 ILE B C 1
ATOM 10807 O O . ILE B 1 573 ? -1.467 40.188 2.154 1 94.06 573 ILE B O 1
ATOM 10811 N N . ALA B 1 574 ? -0.103 39.156 3.6 1 96.94 574 ALA B N 1
ATOM 10812 C CA . ALA B 1 574 ? -0.466 37.844 3.092 1 96.94 574 ALA B CA 1
ATOM 10813 C C . ALA B 1 574 ? -0.571 36.812 4.23 1 96.94 574 ALA B C 1
ATOM 10815 O O . ALA B 1 574 ? -0.028 37.031 5.316 1 96.94 574 ALA B O 1
ATOM 10816 N N . ILE B 1 575 ? -1.349 35.75 4.004 1 98.06 575 ILE B N 1
ATOM 10817 C CA . ILE B 1 575 ? -1.467 34.688 4.969 1 98.06 575 ILE B CA 1
ATOM 10818 C C . ILE B 1 575 ? -1.298 33.344 4.254 1 98.06 575 ILE B C 1
ATOM 10820 O O . ILE B 1 575 ? -1.566 33.219 3.057 1 98.06 575 ILE B O 1
ATOM 10824 N N . ASP B 1 576 ? -0.811 32.344 4.953 1 97.44 576 ASP B N 1
ATOM 10825 C CA . ASP B 1 576 ? -0.602 31 4.434 1 97.44 576 ASP B CA 1
ATOM 10826 C C . ASP B 1 576 ? -0.66 29.953 5.555 1 97.44 576 ASP B C 1
ATOM 10828 O O . ASP B 1 576 ? -0.555 30.312 6.734 1 97.44 576 ASP B O 1
ATOM 10832 N N . ASP B 1 577 ? -0.977 28.703 5.215 1 97 577 ASP B N 1
ATOM 10833 C CA . ASP B 1 577 ? -0.896 27.547 6.09 1 97 577 ASP B CA 1
ATOM 10834 C C . ASP B 1 577 ? -1.761 27.734 7.336 1 97 577 ASP B C 1
ATOM 10836 O O . ASP B 1 577 ? -1.256 27.703 8.461 1 97 577 ASP B O 1
ATOM 10840 N N . ILE B 1 578 ? -3.016 27.781 7.199 1 97.88 578 ILE B N 1
ATOM 10841 C CA . ILE B 1 578 ? -3.973 27.859 8.297 1 97.88 578 ILE B CA 1
ATOM 10842 C C . ILE B 1 578 ? -4.223 26.469 8.875 1 97.88 578 ILE B C 1
ATOM 10844 O O . ILE B 1 578 ? -4.469 25.516 8.133 1 97.88 578 ILE B O 1
ATOM 10848 N N . THR B 1 579 ? -4.164 26.406 10.141 1 97.25 579 THR B N 1
ATOM 10849 C CA . THR B 1 579 ? -4.398 25.125 10.82 1 97.25 579 THR B CA 1
ATOM 10850 C C . THR B 1 579 ? -5.188 25.344 12.109 1 97.25 579 THR B C 1
ATOM 10852 O O . THR B 1 579 ? -5.043 26.375 12.766 1 97.25 579 THR B O 1
ATOM 10855 N N . PHE B 1 580 ? -5.984 24.375 12.453 1 96.56 580 PHE B N 1
ATOM 10856 C CA . PHE B 1 580 ? -6.723 24.375 13.711 1 96.56 580 PHE B CA 1
ATOM 10857 C C . PHE B 1 580 ? -6.332 23.188 14.57 1 96.56 580 PHE B C 1
ATOM 10859 O O . PHE B 1 580 ? -6.113 22.078 14.055 1 96.56 580 PHE B O 1
ATOM 10866 N N . PHE B 1 581 ? -6.184 23.344 15.828 1 96.19 581 PHE B N 1
ATOM 10867 C CA . PHE B 1 581 ? -5.879 22.219 16.719 1 96.19 581 PHE B CA 1
ATOM 10868 C C . PHE B 1 581 ? -6.5 22.438 18.094 1 96.19 581 PHE B C 1
ATOM 10870 O O . PHE B 1 581 ? -6.91 23.547 18.422 1 96.19 581 PHE B O 1
ATOM 10877 N N . ASP B 1 582 ? -6.551 21.422 18.875 1 93.75 582 ASP B N 1
ATOM 10878 C CA . ASP B 1 582 ? -7.137 21.469 20.203 1 93.75 582 ASP B CA 1
ATOM 10879 C C . ASP B 1 582 ? -6.16 22.062 21.219 1 93.75 582 ASP B C 1
ATOM 10881 O O . ASP B 1 582 ? -4.992 21.656 21.266 1 93.75 582 ASP B O 1
ATOM 10885 N N . GLY B 1 583 ? -6.609 23.062 21.922 1 93.88 583 GLY B N 1
ATOM 10886 C CA . GLY B 1 583 ? -5.816 23.656 22.984 1 93.88 583 GLY B CA 1
ATOM 10887 C C . GLY B 1 583 ? -6.113 25.125 23.203 1 93.88 583 GLY B C 1
ATOM 10888 O O . GLY B 1 583 ? -6.379 25.859 22.25 1 93.88 583 GLY B O 1
ATOM 10889 N N . ASP B 1 584 ? -6.133 25.516 24.406 1 94.19 584 ASP B N 1
ATOM 10890 C CA . ASP B 1 584 ? -6.164 26.938 24.734 1 94.19 584 ASP B CA 1
ATOM 10891 C C . ASP B 1 584 ? -4.773 27.562 24.641 1 94.19 584 ASP B C 1
ATOM 10893 O O . ASP B 1 584 ? -4.164 27.891 25.672 1 94.19 584 ASP B O 1
ATOM 10897 N N . CYS B 1 585 ? -4.414 27.859 23.453 1 96.19 585 CYS B N 1
ATOM 10898 C CA . CYS B 1 585 ? -3.025 28.188 23.156 1 96.19 585 CYS B CA 1
ATOM 10899 C C . CYS B 1 585 ? -2.703 29.609 23.594 1 96.19 585 CYS B C 1
ATOM 10901 O O . CYS B 1 585 ? -3.609 30.422 23.844 1 96.19 585 CYS B O 1
ATOM 10903 N N . THR B 1 586 ? -1.396 29.797 23.703 1 95 586 THR B N 1
ATOM 10904 C CA . THR B 1 586 ? -0.907 31.156 23.938 1 95 586 THR B CA 1
ATOM 10905 C C . THR B 1 586 ? -0.74 31.906 22.625 1 95 586 THR B C 1
ATOM 10907 O O . THR B 1 586 ? -0.194 31.375 21.656 1 95 586 THR B O 1
ATOM 10910 N N . THR B 1 587 ? -1.241 33.125 22.578 1 95.31 587 THR B N 1
ATOM 10911 C CA . THR B 1 587 ? -1.187 33.938 21.375 1 95.31 587 THR B CA 1
ATOM 10912 C C . THR B 1 587 ? 0.259 34.156 20.938 1 95.31 587 THR B C 1
ATOM 10914 O O . THR B 1 587 ? 1.132 34.406 21.781 1 95.31 587 THR B O 1
ATOM 10917 N N . GLU B 1 588 ? 0.435 34.031 19.688 1 94.31 588 GLU B N 1
ATOM 10918 C CA . GLU B 1 588 ? 1.732 34.312 19.078 1 94.31 588 GLU B CA 1
ATOM 10919 C C . GLU B 1 588 ? 1.589 35.219 17.875 1 94.31 588 GLU B C 1
ATOM 10921 O O . GLU B 1 588 ? 0.76 35 17 1 94.31 588 GLU B O 1
ATOM 10926 N N . PRO B 1 589 ? 2.443 36.219 17.781 1 93.12 589 PRO B N 1
ATOM 10927 C CA . PRO B 1 589 ? 3.281 36.781 18.844 1 93.12 589 PRO B CA 1
ATOM 10928 C C . PRO B 1 589 ? 2.465 37.344 20.016 1 93.12 589 PRO B C 1
ATOM 10930 O O . PRO B 1 589 ? 1.271 37.594 19.859 1 93.12 589 PRO B O 1
ATOM 10933 N N . LEU B 1 590 ? 3.098 37.594 21.094 1 90 590 LEU B N 1
ATOM 10934 C CA . LEU B 1 590 ? 2.385 38 22.297 1 90 590 LEU B CA 1
ATOM 10935 C C . LEU B 1 590 ? 1.698 39.344 22.078 1 90 590 LEU B C 1
ATOM 10937 O O . LEU B 1 590 ? 0.609 39.594 22.609 1 90 590 LEU B O 1
ATOM 10941 N N . GLY B 1 591 ? 2.299 40.188 21.312 1 88.44 591 GLY B N 1
ATOM 10942 C CA . GLY B 1 591 ? 1.757 41.531 21.078 1 88.44 591 GLY B CA 1
ATOM 10943 C C . GLY B 1 591 ? 0.531 41.5 20.188 1 88.44 591 GLY B C 1
ATOM 10944 O O . GLY B 1 591 ? -0.169 42.531 20.078 1 88.44 591 GLY B O 1
ATOM 10945 N N . ALA B 1 592 ? 0.168 40.438 19.672 1 94.25 592 ALA B N 1
ATOM 10946 C CA . ALA B 1 592 ? -0.965 40.344 18.766 1 94.25 592 ALA B CA 1
ATOM 10947 C C . ALA B 1 592 ? -2.236 39.938 19.5 1 94.25 592 ALA B C 1
ATOM 10949 O O . ALA B 1 592 ? -3.303 39.812 18.891 1 94.25 592 ALA B O 1
ATOM 10950 N N . ALA B 1 593 ? -2.213 39.75 20.781 1 90.62 593 ALA B N 1
ATOM 10951 C CA . ALA B 1 593 ? -3.369 39.312 21.547 1 90.62 593 ALA B CA 1
ATOM 10952 C C . ALA B 1 593 ? -4.465 40.375 21.562 1 90.62 593 ALA B C 1
ATOM 10954 O O . ALA B 1 593 ? -4.18 41.562 21.641 1 90.62 593 ALA B O 1
ATOM 10955 N N . ALA B 1 594 ? -5.645 39.875 21.438 1 87 594 ALA B N 1
ATOM 10956 C CA . ALA B 1 594 ? -6.773 40.812 21.609 1 87 594 ALA B CA 1
ATOM 10957 C C . ALA B 1 594 ? -6.961 41.188 23.062 1 87 594 ALA B C 1
ATOM 10959 O O . ALA B 1 594 ? -6.91 40.344 23.953 1 87 594 ALA B O 1
ATOM 10960 N N . VAL B 1 595 ? -7.055 42.469 23.25 1 84.88 595 VAL B N 1
ATOM 10961 C CA . VAL B 1 595 ? -7.219 43 24.609 1 84.88 595 VAL B CA 1
ATOM 10962 C C . VAL B 1 595 ? -8.562 43.719 24.719 1 84.88 595 VAL B C 1
ATOM 10964 O O . VAL B 1 595 ? -8.875 44.594 23.922 1 84.88 595 VAL B O 1
ATOM 10967 N N . LEU B 1 596 ? -9.297 43.312 25.703 1 84.94 596 LEU B N 1
ATOM 10968 C CA . LEU B 1 596 ? -10.578 43.969 25.938 1 84.94 596 LEU B CA 1
ATOM 10969 C C . LEU B 1 596 ? -10.391 45.438 26.234 1 84.94 596 LEU B C 1
ATOM 10971 O O . LEU B 1 596 ? -9.516 45.812 27.016 1 84.94 596 LEU B O 1
ATOM 10975 N N . GLY B 1 597 ? -11.18 46.312 25.625 1 87.5 597 GLY B N 1
ATOM 10976 C CA . GLY B 1 597 ? -11.109 47.75 25.844 1 87.5 597 GLY B CA 1
ATOM 10977 C C . GLY B 1 597 ? -10.258 48.469 24.812 1 87.5 597 GLY B C 1
ATOM 10978 O O . GLY B 1 597 ? -10.383 49.688 24.641 1 87.5 597 GLY B O 1
ATOM 10979 N N . GLU B 1 598 ? -9.312 47.75 24.234 1 89.94 598 GLU B N 1
ATOM 10980 C CA . GLU B 1 598 ? -8.547 48.344 23.156 1 89.94 598 GLU B CA 1
ATOM 10981 C C . GLU B 1 598 ? -9.43 48.688 21.969 1 89.94 598 GLU B C 1
ATOM 10983 O O . GLU B 1 598 ? -10.336 47.906 21.625 1 89.94 598 GLU B O 1
ATOM 10988 N N . CYS B 1 599 ? -9.211 49.906 21.453 1 92 599 CYS B N 1
ATOM 10989 C CA . CYS B 1 599 ? -10.07 50.344 20.344 1 92 599 CYS B CA 1
ATOM 10990 C C . CYS B 1 599 ? -9.344 51.312 19.422 1 92 599 CYS B C 1
ATOM 10992 O O . CYS B 1 599 ? -8.828 52.312 19.875 1 92 599 CYS B O 1
ATOM 10994 N N . PHE B 1 600 ? -9.359 51 18.234 1 88.69 600 PHE B N 1
ATOM 10995 C CA . PHE B 1 600 ? -8.758 51.844 17.219 1 88.69 600 PHE B CA 1
ATOM 10996 C C . PHE B 1 600 ? -9.836 52.594 16.438 1 88.69 600 PHE B C 1
ATOM 10998 O O . PHE B 1 600 ? -9.523 53.375 15.539 1 88.69 600 PHE B O 1
ATOM 11005 N N . PHE B 1 601 ? -11.109 52.344 16.766 1 90.69 601 PHE B N 1
ATOM 11006 C CA . PHE B 1 601 ? -12.312 53.062 16.344 1 90.69 601 PHE B CA 1
ATOM 11007 C C . PHE B 1 601 ? -12.453 53.031 14.82 1 90.69 601 PHE B C 1
ATOM 11009 O O . PHE B 1 601 ? -12.883 54 14.211 1 90.69 601 PHE B O 1
ATOM 11016 N N . GLU B 1 602 ? -11.938 51.969 14.273 1 82.12 602 GLU B N 1
ATOM 11017 C CA . GLU B 1 602 ? -12.008 51.875 12.82 1 82.12 602 GLU B CA 1
ATOM 11018 C C . GLU B 1 602 ? -13.398 51.406 12.375 1 82.12 602 GLU B C 1
ATOM 11020 O O . GLU B 1 602 ? -13.891 51.844 11.328 1 82.12 602 GLU B O 1
ATOM 11025 N N . ARG B 1 603 ? -13.922 50.531 13.102 1 78 603 ARG B N 1
ATOM 11026 C CA . ARG B 1 603 ? -15.203 49.938 12.719 1 78 603 ARG B CA 1
ATOM 11027 C C . ARG B 1 603 ? -16.312 50.406 13.648 1 78 603 ARG B C 1
ATOM 11029 O O . ARG B 1 603 ? -17.406 50.781 13.18 1 78 603 ARG B O 1
ATOM 11036 N N . ASP B 1 604 ? -16.031 50.344 14.836 1 84.56 604 ASP B N 1
ATOM 11037 C CA . ASP B 1 604 ? -16.984 50.719 15.875 1 84.56 604 ASP B CA 1
ATOM 11038 C C . ASP B 1 604 ? -16.281 51.25 17.125 1 84.56 604 ASP B C 1
ATOM 11040 O O . ASP B 1 604 ? -15.109 51.625 17.047 1 84.56 604 ASP B O 1
ATOM 11044 N N . THR B 1 605 ? -17.047 51.406 18.156 1 90.69 605 THR B N 1
ATOM 11045 C CA . THR B 1 605 ? -16.469 51.969 19.359 1 90.69 605 THR B CA 1
ATOM 11046 C C . THR B 1 605 ? -15.984 50.875 20.312 1 90.69 605 THR B C 1
ATOM 11048 O O . THR B 1 605 ? -15.688 51.125 21.469 1 90.69 605 THR B O 1
ATOM 11051 N N . CYS B 1 606 ? -15.891 49.656 19.828 1 88.5 606 CYS B N 1
ATOM 11052 C CA . CYS B 1 606 ? -15.336 48.531 20.547 1 88.5 606 CYS B CA 1
ATOM 11053 C C . CYS B 1 606 ? -15.953 48.375 21.922 1 88.5 606 CYS B C 1
ATOM 11055 O O . CYS B 1 606 ? -15.266 48.031 22.891 1 88.5 606 CYS B O 1
ATOM 11057 N N . GLY B 1 607 ? -17.203 48.719 22.094 1 85.75 607 GLY B N 1
ATOM 11058 C CA . GLY B 1 607 ? -17.875 48.594 23.375 1 85.75 607 GLY B CA 1
ATOM 11059 C C . GLY B 1 607 ? -17.891 49.875 24.172 1 85.75 607 GLY B C 1
ATOM 11060 O O . GLY B 1 607 ? -18.594 49.969 25.188 1 85.75 607 GLY B O 1
ATOM 11061 N N . TRP B 1 608 ? -17.062 50.844 23.75 1 91.69 608 TRP B N 1
ATOM 11062 C CA . TRP B 1 608 ? -17.156 52.125 24.391 1 91.69 608 TRP B CA 1
ATOM 11063 C C . TRP B 1 608 ? -18.484 52.812 24.094 1 91.69 608 TRP B C 1
ATOM 11065 O O . TRP B 1 608 ? -18.938 52.812 22.938 1 91.69 608 TRP B O 1
ATOM 11075 N N . THR B 1 609 ? -19.125 53.281 25.125 1 90.31 609 THR B N 1
ATOM 11076 C CA . THR B 1 609 ? -20.469 53.812 24.938 1 90.31 609 THR B CA 1
ATOM 11077 C C . THR B 1 609 ? -20.547 55.281 25.406 1 90.31 609 THR B C 1
ATOM 11079 O O . THR B 1 609 ? -20.156 55.594 26.531 1 90.31 609 THR B O 1
ATOM 11082 N N . PRO B 1 610 ? -21.062 56.094 24.469 1 89.5 610 PRO B N 1
ATOM 11083 C CA . PRO B 1 610 ? -21.281 57.469 24.922 1 89.5 610 PRO B CA 1
ATOM 11084 C C . PRO B 1 610 ? -22.422 57.594 25.922 1 89.5 610 PRO B C 1
ATOM 11086 O O . PRO B 1 610 ? -23.469 56.938 25.75 1 89.5 610 PRO B O 1
ATOM 11089 N N . ILE B 1 611 ? -22.219 58.219 27.031 1 82.62 611 ILE B N 1
ATOM 11090 C CA . ILE B 1 611 ? -23.219 58.375 28.078 1 82.62 611 ILE B CA 1
ATOM 11091 C C . ILE B 1 611 ? -23.609 59.844 28.203 1 82.62 611 ILE B C 1
ATOM 11093 O O . ILE B 1 611 ? -22.797 60.75 27.984 1 82.62 611 ILE B O 1
ATOM 11097 N N . SER B 1 612 ? -25 60.031 28.359 1 70.31 612 SER B N 1
ATOM 11098 C CA . SER B 1 612 ? -25.5 61.406 28.516 1 70.31 612 SER B CA 1
ATOM 11099 C C . SER B 1 612 ? -24.984 62.031 29.797 1 70.31 612 SER B C 1
ATOM 11101 O O . SER B 1 612 ? -24.688 61.344 30.766 1 70.31 612 SER B O 1
ATOM 11103 N N . GLU B 1 613 ? -24.703 63.375 29.797 1 60.5 613 GLU B N 1
ATOM 11104 C CA . GLU B 1 613 ? -24.172 64.188 30.891 1 60.5 613 GLU B CA 1
ATOM 11105 C C . GLU B 1 613 ? -24.953 63.938 32.188 1 60.5 613 GLU B C 1
ATOM 11107 O O . GLU B 1 613 ? -24.375 63.969 33.281 1 60.5 613 GLU B O 1
ATOM 11112 N N . TYR B 1 614 ? -26.328 63.844 32.125 1 55.03 614 TYR B N 1
ATOM 11113 C CA . TYR B 1 614 ? -27.219 63.781 33.281 1 55.03 614 TYR B CA 1
ATOM 11114 C C . TYR B 1 614 ? -27.328 62.344 33.781 1 55.03 614 TYR B C 1
ATOM 11116 O O . TYR B 1 614 ? -27.969 62.094 34.812 1 55.03 614 TYR B O 1
ATOM 11124 N N . ASP B 1 615 ? -26.828 61.469 33.031 1 52.22 615 ASP B N 1
ATOM 11125 C CA . ASP B 1 615 ? -26.938 60.094 33.469 1 52.22 615 ASP B CA 1
ATOM 11126 C C . ASP B 1 615 ? -25.875 59.75 34.5 1 52.22 615 ASP B C 1
ATOM 11128 O O . ASP B 1 615 ? -24.672 59.844 34.219 1 52.22 615 ASP B O 1
ATOM 11132 N N . ASP B 1 616 ? -26.109 60.031 35.688 1 45.59 616 ASP B N 1
ATOM 11133 C CA . ASP B 1 616 ? -25.219 59.75 36.812 1 45.59 616 ASP B CA 1
ATOM 11134 C C . ASP B 1 616 ? -24.797 58.281 36.844 1 45.59 616 ASP B C 1
ATOM 11136 O O . ASP B 1 616 ? -24.312 57.781 37.844 1 45.59 616 ASP B O 1
ATOM 11140 N N . GLY B 1 617 ? -24.406 57.688 35.75 1 46.44 617 GLY B N 1
ATOM 11141 C CA . GLY B 1 617 ? -23.672 56.531 35.281 1 46.44 617 GLY B CA 1
ATOM 11142 C C . GLY B 1 617 ? -24.016 55.25 36.031 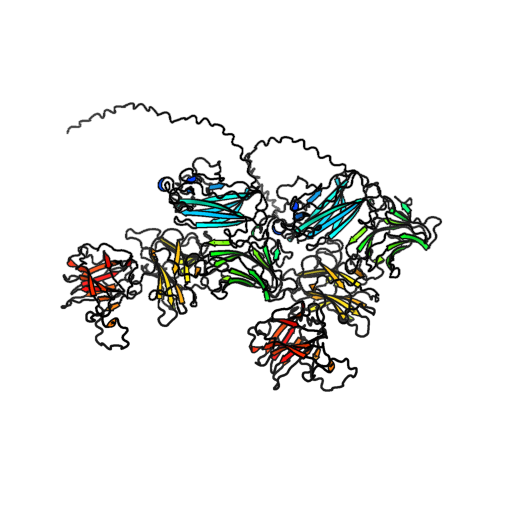1 46.44 617 GLY B C 1
ATOM 11143 O O . GLY B 1 617 ? -23.609 54.188 35.625 1 46.44 617 GLY B O 1
ATOM 11144 N N . LEU B 1 618 ? -24.359 55.281 37.375 1 46.41 618 LEU B N 1
ATOM 11145 C CA . LEU B 1 618 ? -24.453 54.031 38.156 1 46.41 618 LEU B CA 1
ATOM 11146 C C . LEU B 1 618 ? -25.734 53.281 37.781 1 46.41 618 LEU B C 1
ATOM 11148 O O . LEU B 1 618 ? -25.828 52.062 38 1 46.41 618 LEU B O 1
ATOM 11152 N N . SER B 1 619 ? -26.75 53.938 37.562 1 41.44 619 SER B N 1
ATOM 11153 C CA . SER B 1 619 ? -28.047 53.25 37.438 1 41.44 619 SER B CA 1
ATOM 11154 C C . SER B 1 619 ? -28.078 52.406 36.156 1 41.44 619 SER B C 1
ATOM 11156 O O . SER B 1 619 ? -28.922 51.5 36.031 1 41.44 619 SER B O 1
ATOM 11158 N N . THR B 1 620 ? -27.438 52.781 35.156 1 42.53 620 THR B N 1
ATOM 11159 C CA . THR B 1 620 ? -27.609 52.062 33.906 1 42.53 620 THR B CA 1
ATOM 11160 C C . THR B 1 620 ? -26.641 50.906 33.812 1 42.53 620 THR B C 1
ATOM 11162 O O . THR B 1 620 ? -26.531 50.25 32.75 1 42.53 620 THR B O 1
ATOM 11165 N N . ILE B 1 621 ? -25.812 50.688 34.688 1 42.91 621 ILE B N 1
ATOM 11166 C CA . ILE B 1 621 ? -24.984 49.5 34.562 1 42.91 621 ILE B CA 1
ATOM 11167 C C . ILE B 1 621 ? -25.844 48.25 34.719 1 42.91 621 ILE B C 1
ATOM 11169 O O . ILE B 1 621 ? -25.391 47.156 34.469 1 42.91 621 ILE B O 1
ATOM 11173 N N . SER B 1 622 ? -27.031 48.219 35.656 1 33.34 622 SER B N 1
ATOM 11174 C CA . SER B 1 622 ? -27.844 47 35.719 1 33.34 622 SER B CA 1
ATOM 11175 C C . SER B 1 622 ? -28.656 46.812 34.438 1 33.34 622 SER B C 1
ATOM 11177 O O . SER B 1 622 ? -29.219 47.75 33.906 1 33.34 622 SER B O 1
ATOM 11179 N N . PRO B 1 623 ? -28.516 45.656 33.719 1 33.53 623 PRO B N 1
ATOM 11180 C CA . PRO B 1 623 ? -29.406 45.375 32.594 1 33.53 623 PRO B CA 1
ATOM 11181 C C . PRO B 1 623 ? -30.859 45.719 32.875 1 33.53 623 PRO B C 1
ATOM 11183 O O . PRO B 1 623 ? -31.531 45.031 33.656 1 33.53 623 PRO B O 1
ATOM 11186 N N . THR B 1 624 ? -31.203 46.844 33.375 1 30.64 624 THR B N 1
ATOM 11187 C CA . THR B 1 624 ? -32.656 46.938 33.562 1 30.64 624 THR B CA 1
ATOM 11188 C C . THR B 1 624 ? -33.375 46.844 32.25 1 30.64 624 THR B C 1
ATOM 11190 O O . THR B 1 624 ? -32.906 47.344 31.219 1 30.64 624 THR B O 1
ATOM 11193 N N . THR B 1 625 ? -34.406 45.875 32.094 1 32.25 625 THR B N 1
ATOM 11194 C CA . THR B 1 625 ? -35.375 45.5 31.062 1 32.25 625 THR B CA 1
ATOM 11195 C C . THR B 1 625 ? -36.031 46.75 30.484 1 32.25 625 THR B C 1
ATOM 11197 O O . THR B 1 625 ? -36.75 46.688 29.469 1 32.25 625 THR B O 1
ATOM 11200 N N . GLU B 1 626 ? -36.562 47.688 31.375 1 30.75 626 GLU B N 1
ATOM 11201 C CA . GLU B 1 626 ? -37.625 48.531 30.859 1 30.75 626 GLU B CA 1
ATOM 11202 C C . GLU B 1 626 ? -37.094 49.625 29.938 1 30.75 626 GLU B C 1
ATOM 11204 O O . GLU B 1 626 ? -36.094 50.25 30.234 1 30.75 626 GLU B O 1
ATOM 11209 N N . PRO B 1 627 ? -37.562 49.531 28.672 1 33.84 627 PRO B N 1
ATOM 11210 C CA . PRO B 1 627 ? -37.281 50.625 27.719 1 33.84 627 PRO B CA 1
ATOM 11211 C C . PRO B 1 627 ? -37.625 52 28.297 1 33.84 627 PRO B C 1
ATOM 11213 O O . PRO B 1 627 ? -38.75 52.281 28.656 1 33.84 627 PRO B O 1
ATOM 11216 N N . LYS B 1 628 ? -36.844 52.531 29.156 1 35.25 628 LYS B N 1
ATOM 11217 C CA . LYS B 1 628 ? -37.281 53.875 29.562 1 35.25 628 LYS B CA 1
ATOM 11218 C C . LYS B 1 628 ? -37.406 54.812 28.344 1 35.25 628 LYS B C 1
ATOM 11220 O O . LYS B 1 628 ? -36.5 54.844 27.484 1 35.25 628 LYS B O 1
ATOM 11225 N N . THR B 1 629 ? -38.625 55.188 27.984 1 32.66 629 THR B N 1
ATOM 11226 C CA . THR B 1 629 ? -39.125 56.188 27.062 1 32.66 629 THR B CA 1
ATOM 11227 C C . THR B 1 629 ? -38.406 57.531 27.281 1 32.66 629 THR B C 1
ATOM 11229 O O . THR B 1 629 ? -39.062 58.531 27.578 1 32.66 629 THR B O 1
ATOM 11232 N N . THR B 1 630 ? -37.312 57.594 28.016 1 33.12 630 THR B N 1
ATOM 11233 C CA . THR B 1 630 ? -36.969 59 28.141 1 33.12 630 THR B CA 1
ATOM 11234 C C . THR B 1 630 ? -36.906 59.688 26.781 1 33.12 630 THR B C 1
ATOM 11236 O O . THR B 1 630 ? -36.281 59.188 25.859 1 33.12 630 THR B O 1
ATOM 11239 N N . ASN B 1 631 ? -37.906 60.469 26.422 1 33.91 631 ASN B N 1
ATOM 11240 C CA . ASN B 1 631 ? -38.094 61.312 25.234 1 33.91 631 ASN B CA 1
ATOM 11241 C C . ASN B 1 631 ? -36.781 61.875 24.734 1 33.91 631 ASN B C 1
ATOM 11243 O O . ASN B 1 631 ? -36.562 62 23.531 1 33.91 631 ASN B O 1
ATOM 11247 N N . ALA B 1 632 ? -36.312 63.094 25.5 1 36.56 632 ALA B N 1
ATOM 11248 C CA . ALA B 1 632 ? -35.312 63.938 24.891 1 36.56 632 ALA B CA 1
ATOM 11249 C C . ALA B 1 632 ? -34 63.219 24.75 1 36.56 632 ALA B C 1
ATOM 11251 O O . ALA B 1 632 ? -33.312 62.969 25.734 1 36.56 632 ALA B O 1
ATOM 11252 N N . VAL B 1 633 ? -33.844 62.281 23.969 1 39.25 633 VAL B N 1
ATOM 11253 C CA . VAL B 1 633 ? -32.594 61.688 23.578 1 39.25 633 VAL B CA 1
ATOM 11254 C C . VAL B 1 633 ? -31.5 62.781 23.5 1 39.25 633 VAL B C 1
ATOM 11256 O O . VAL B 1 633 ? -31.484 63.562 22.562 1 39.25 633 VAL B O 1
ATOM 11259 N N . GLU B 1 634 ? -31.234 63.531 24.516 1 44.44 634 GLU B N 1
ATOM 11260 C CA . GLU B 1 634 ? -30.078 64.438 24.469 1 44.44 634 GLU B CA 1
ATOM 11261 C C . GLU B 1 634 ? -28.891 63.75 23.781 1 44.44 634 GLU B C 1
ATOM 11263 O O . GLU B 1 634 ? -28.484 62.656 24.172 1 44.44 634 GLU B O 1
ATOM 11268 N N . GLU B 1 635 ? -28.625 64.062 22.547 1 57.5 635 GLU B N 1
ATOM 11269 C CA . GLU B 1 635 ? -27.609 63.594 21.594 1 57.5 635 GLU B CA 1
ATOM 11270 C C . GLU B 1 635 ? -26.25 63.469 22.25 1 57.5 635 GLU B C 1
ATOM 11272 O O . GLU B 1 635 ? -25.781 64.438 22.906 1 57.5 635 GLU B O 1
ATOM 11277 N N . SER B 1 636 ? -25.719 62.281 22.516 1 68.12 636 SER B N 1
ATOM 11278 C CA . SER B 1 636 ? -24.359 62.062 23.016 1 68.12 636 SER B CA 1
ATOM 11279 C C . SER B 1 636 ? -23.344 62.906 22.234 1 68.12 636 SER B C 1
ATOM 11281 O O . SER B 1 636 ? -23.422 63 21.016 1 68.12 636 SER B O 1
ATOM 11283 N N . LEU B 1 637 ? -22.547 63.562 23.062 1 82.44 637 LEU B N 1
ATOM 11284 C CA . LEU B 1 637 ? -21.594 64.5 22.438 1 82.44 637 LEU B CA 1
ATOM 11285 C C . LEU B 1 637 ? -20.406 63.75 21.844 1 82.44 637 LEU B C 1
ATOM 11287 O O . LEU B 1 637 ? -19.859 64.125 20.828 1 82.44 637 LEU B O 1
ATOM 11291 N N . TRP B 1 638 ? -20.141 62.562 22.453 1 91.31 638 TRP B N 1
ATOM 11292 C CA . TRP B 1 638 ? -19.125 61.75 21.812 1 91.31 638 TRP B CA 1
ATOM 11293 C C . TRP B 1 638 ? -19.688 61.062 20.578 1 91.31 638 TRP B C 1
ATOM 11295 O O . TRP B 1 638 ? -20.719 60.375 20.641 1 91.31 638 TRP B O 1
ATOM 11305 N N . LYS B 1 639 ? -19 61.188 19.406 1 90.56 639 LYS B N 1
ATOM 11306 C CA . LYS B 1 639 ? -19.453 60.562 18.172 1 90.56 639 LYS B CA 1
ATOM 11307 C C . LYS B 1 639 ? -18.266 60.031 17.359 1 90.56 639 LYS B C 1
ATOM 11309 O O . LYS B 1 639 ? -17.141 60.562 17.484 1 90.56 639 LYS B O 1
ATOM 11314 N N . MET B 1 640 ? -18.547 59.062 16.656 1 91.94 640 MET B N 1
ATOM 11315 C CA . MET B 1 640 ? -17.547 58.594 15.695 1 91.94 640 MET B CA 1
ATOM 11316 C C . MET B 1 640 ? -17.438 59.531 14.516 1 91.94 640 MET B C 1
ATOM 11318 O O . MET B 1 640 ? -18.438 60.062 14.039 1 91.94 640 MET B O 1
ATOM 11322 N N . ALA B 1 641 ? -16.281 59.719 14.078 1 91.06 641 ALA B N 1
ATOM 11323 C CA . ALA B 1 641 ? -16.062 60.562 12.914 1 91.06 641 ALA B CA 1
ATOM 11324 C C . ALA B 1 641 ? -16.719 59.969 11.672 1 91.06 641 ALA B C 1
ATOM 11326 O O . ALA B 1 641 ? -16.594 58.75 11.43 1 91.06 641 ALA B O 1
ATOM 11327 N N . ARG B 1 642 ? -17.438 60.719 10.953 1 89.44 642 ARG B N 1
ATOM 11328 C CA . ARG B 1 642 ? -18.016 60.375 9.664 1 89.44 642 ARG B CA 1
ATOM 11329 C C . ARG B 1 642 ? -17.531 61.344 8.57 1 89.44 642 ARG B C 1
ATOM 11331 O O . ARG B 1 642 ? -16.984 62.406 8.867 1 89.44 642 ARG B O 1
ATOM 11338 N N . LEU B 1 643 ? -17.734 60.906 7.371 1 86.5 643 LEU B N 1
ATOM 11339 C CA . LEU B 1 643 ? -17.266 61.719 6.262 1 86.5 643 LEU B CA 1
ATOM 11340 C C . LEU B 1 643 ? -17.953 63.094 6.273 1 86.5 643 LEU B C 1
ATOM 11342 O O . LEU B 1 643 ? -17.344 64.125 5.91 1 86.5 643 LEU B O 1
ATOM 11346 N N . ASP B 1 644 ? -19.188 63.094 6.734 1 86.5 644 ASP B N 1
ATOM 11347 C CA . ASP B 1 644 ? -19.969 64.312 6.684 1 86.5 644 ASP B CA 1
ATOM 11348 C C . ASP B 1 644 ? -19.922 65.062 8.016 1 86.5 644 ASP B C 1
ATOM 11350 O O . ASP B 1 644 ? -20.406 66.188 8.133 1 86.5 644 ASP B O 1
ATOM 11354 N N . TYR B 1 645 ? -19.375 64.5 8.977 1 88.31 645 TYR B N 1
ATOM 11355 C CA . TYR B 1 645 ? -19.375 65.062 10.312 1 88.31 645 TYR B CA 1
ATOM 11356 C C . TYR B 1 645 ? -18.094 64.75 11.055 1 88.31 645 TYR B C 1
ATOM 11358 O O . TYR B 1 645 ? -17.984 63.656 11.664 1 88.31 645 TYR B O 1
ATOM 11366 N N . LYS B 1 646 ? -17.141 65.562 11.023 1 88.62 646 LYS B N 1
ATOM 11367 C CA . LYS B 1 646 ? -15.836 65.438 11.664 1 88.62 646 LYS B CA 1
ATOM 11368 C C . LYS B 1 646 ? -15.133 66.75 11.805 1 88.62 646 LYS B C 1
ATOM 11370 O O . LYS B 1 646 ? -15.469 67.75 11.109 1 88.62 646 LYS B O 1
ATOM 11375 N N . PRO B 1 647 ? -14.188 66.875 12.742 1 86.75 647 PRO B N 1
ATOM 11376 C CA . PRO B 1 647 ? -13.367 68.062 12.781 1 86.75 647 PRO B CA 1
ATOM 11377 C C . PRO B 1 647 ? -12.602 68.312 11.477 1 86.75 647 PRO B C 1
ATOM 11379 O O . PRO B 1 647 ? -12.109 67.375 10.867 1 86.75 647 PRO B O 1
ATOM 11382 N N . ALA B 1 648 ? -12.57 69.5 11.055 1 83.38 648 ALA B N 1
ATOM 11383 C CA . ALA B 1 648 ? -12 69.875 9.758 1 83.38 648 ALA B CA 1
ATOM 11384 C C . ALA B 1 648 ? -10.523 69.5 9.688 1 83.38 648 ALA B C 1
ATOM 11386 O O . ALA B 1 648 ? -9.742 69.812 10.57 1 83.38 648 ALA B O 1
ATOM 11387 N N . GLY B 1 649 ? -10.211 68.688 8.656 1 83.06 649 GLY B N 1
ATOM 11388 C CA . GLY B 1 649 ? -8.828 68.438 8.312 1 83.06 649 GLY B CA 1
ATOM 11389 C C . GLY B 1 649 ? -8.219 67.312 9.156 1 83.06 649 GLY B C 1
ATOM 11390 O O . GLY B 1 649 ? -7.043 67 9 1 83.06 649 GLY B O 1
ATOM 11391 N N . LEU B 1 650 ? -8.977 66.75 10.078 1 88.19 650 LEU B N 1
ATOM 11392 C CA . LEU B 1 650 ? -8.414 65.75 10.977 1 88.19 650 LEU B CA 1
ATOM 11393 C C . LEU B 1 650 ? -8.531 64.312 10.375 1 88.19 650 LEU B C 1
ATOM 11395 O O . LEU B 1 650 ? -9.617 63.906 9.961 1 88.19 650 LEU B O 1
ATOM 11399 N N . LEU B 1 651 ? -7.305 63.656 10.25 1 86.88 651 LEU B N 1
ATOM 11400 C CA . LEU B 1 651 ? -7.254 62.25 9.844 1 86.88 651 LEU B CA 1
ATOM 11401 C C . LEU B 1 651 ? -6.969 61.344 11.039 1 86.88 651 LEU B C 1
ATOM 11403 O O . LEU B 1 651 ? -6.367 61.781 12.023 1 86.88 651 LEU B O 1
ATOM 11407 N N . ASP B 1 652 ? -7.41 60.219 10.961 1 88.44 652 ASP B N 1
ATOM 11408 C CA . ASP B 1 652 ? -7.215 59.312 12.094 1 88.44 652 ASP B CA 1
ATOM 11409 C C . ASP B 1 652 ? -5.734 59 12.305 1 88.44 652 ASP B C 1
ATOM 11411 O O . ASP B 1 652 ? -4.926 59.156 11.383 1 88.44 652 ASP B O 1
ATOM 11415 N N . HIS B 1 653 ? -5.445 58.562 13.508 1 87.06 653 HIS B N 1
ATOM 11416 C CA . HIS B 1 653 ? -4.055 58.312 13.867 1 87.06 653 HIS B CA 1
ATOM 11417 C C . HIS B 1 653 ? -3.594 56.969 13.312 1 87.06 653 HIS B C 1
ATOM 11419 O O . HIS B 1 653 ? -2.416 56.781 12.992 1 87.06 653 HIS B O 1
ATOM 11425 N N . THR B 1 654 ? -4.453 56.031 13.203 1 85.31 654 THR B N 1
ATOM 11426 C CA . THR B 1 654 ? -4.117 54.656 12.883 1 85.31 654 THR B CA 1
ATOM 11427 C C . THR B 1 654 ? -3.693 54.531 11.422 1 85.31 654 THR B C 1
ATOM 11429 O O . THR B 1 654 ? -2.604 54.031 11.133 1 85.31 654 THR B O 1
ATOM 11432 N N . PHE B 1 655 ? -4.582 54.906 10.453 1 81.06 655 PHE B N 1
ATOM 11433 C CA . PHE B 1 655 ? -4.355 54.688 9.031 1 81.06 655 PHE B CA 1
ATOM 11434 C C . PHE B 1 655 ? -4.363 56 8.266 1 81.06 655 PHE B C 1
ATOM 11436 O O . PHE B 1 655 ? -4.262 56.031 7.039 1 81.06 655 PHE B O 1
ATOM 11443 N N . ARG B 1 656 ? -4.566 57.094 8.969 1 81.5 656 ARG B N 1
ATOM 11444 C CA . ARG B 1 656 ? -4.727 58.406 8.344 1 81.5 656 ARG B CA 1
ATOM 11445 C C . ARG B 1 656 ? -5.938 58.438 7.418 1 81.5 656 ARG B C 1
ATOM 11447 O O . ARG B 1 656 ? -5.855 58.906 6.293 1 81.5 656 ARG B O 1
ATOM 11454 N N . SER B 1 657 ? -6.91 57.844 7.887 1 81.31 657 SER B N 1
ATOM 11455 C CA . SER B 1 657 ? -8.203 57.844 7.215 1 81.31 657 SER B CA 1
ATOM 11456 C C . SER B 1 657 ? -9.07 59 7.68 1 81.31 657 SER B C 1
ATOM 11458 O O . SER B 1 657 ? -8.906 59.5 8.797 1 81.31 657 SER B O 1
ATOM 11460 N N . PRO B 1 658 ? -9.953 59.438 6.785 1 82.81 658 PRO B N 1
ATOM 11461 C CA . PRO B 1 658 ? -10.836 60.531 7.203 1 82.81 658 PRO B CA 1
ATOM 11462 C C . PRO B 1 658 ? -11.773 60.125 8.336 1 82.81 658 PRO B C 1
ATOM 11464 O O . PRO B 1 658 ? -12.336 61 9.023 1 82.81 658 PRO B O 1
ATOM 11467 N N . THR B 1 659 ? -11.977 58.875 8.453 1 86.31 659 THR B N 1
ATOM 11468 C CA . THR B 1 659 ? -12.781 58.344 9.547 1 86.31 659 THR B CA 1
ATOM 11469 C C . THR B 1 659 ? -11.953 57.406 10.422 1 86.31 659 THR B C 1
ATOM 11471 O O . THR B 1 659 ? -10.781 57.188 10.141 1 86.31 659 THR B O 1
ATOM 11474 N N . GLY B 1 660 ? -12.477 57.062 11.562 1 89 660 GLY B N 1
ATOM 11475 C CA . GLY B 1 660 ? -11.758 56.062 12.352 1 89 660 GLY B CA 1
ATOM 11476 C C . GLY B 1 660 ? -11.344 56.594 13.719 1 89 660 GLY B C 1
ATOM 11477 O O . GLY B 1 660 ? -10.32 56.156 14.258 1 89 660 GLY B O 1
ATOM 11478 N N . TYR B 1 661 ? -11.945 57.531 14.18 1 92.62 661 TYR B N 1
ATOM 11479 C CA . TYR B 1 661 ? -11.711 58.062 15.516 1 92.62 661 TYR B CA 1
ATOM 11480 C C . TYR B 1 661 ? -13.008 58.594 16.125 1 92.62 661 TYR B C 1
ATOM 11482 O O . TYR B 1 661 ? -14.016 58.75 15.43 1 92.62 661 TYR B O 1
ATOM 11490 N N . VAL B 1 662 ? -12.992 58.875 17.438 1 94.75 662 VAL B N 1
ATOM 11491 C CA . VAL B 1 662 ? -14.148 59.438 18.125 1 94.75 662 VAL B CA 1
ATOM 11492 C C . VAL B 1 662 ? -13.82 60.875 18.578 1 94.75 662 VAL B C 1
ATOM 11494 O O . VAL B 1 662 ? -12.648 61.219 18.766 1 94.75 662 VAL B O 1
ATOM 11497 N N . PHE B 1 663 ? -14.852 61.719 18.641 1 93.56 663 PHE B N 1
ATOM 11498 C CA . PHE B 1 663 ? -14.609 63.094 19.062 1 93.56 663 PHE B CA 1
ATOM 11499 C C . PHE B 1 663 ? -15.875 63.719 19.641 1 93.56 663 PHE B C 1
ATOM 11501 O O . PHE B 1 663 ? -16.969 63.188 19.469 1 93.56 663 PHE B O 1
ATOM 11508 N N . PHE B 1 664 ? -15.758 64.688 20.469 1 91.06 664 PHE B N 1
ATOM 11509 C CA . PHE B 1 664 ? -16.828 65.625 20.844 1 91.06 664 PHE B CA 1
ATOM 11510 C C . PHE B 1 664 ? -16.422 67.062 20.531 1 91.06 664 PHE B C 1
ATOM 11512 O O . PHE B 1 664 ? -15.25 67.438 20.641 1 91.06 664 PHE B O 1
ATOM 11519 N N . ASP B 1 665 ? -17.328 67.688 19.969 1 88.19 665 ASP B N 1
ATOM 11520 C CA . ASP B 1 665 ? -17.125 69.062 19.594 1 88.19 665 ASP B CA 1
ATOM 11521 C C . ASP B 1 665 ? -18.312 69.938 20.031 1 88.19 665 ASP B C 1
ATOM 11523 O O . ASP B 1 665 ? -19.406 69.812 19.484 1 88.19 665 ASP B O 1
ATOM 11527 N N . VAL B 1 666 ? -18.047 70.812 21.016 1 85.69 666 VAL B N 1
ATOM 11528 C CA . VAL B 1 666 ? -19.078 71.688 21.547 1 85.69 666 VAL B CA 1
ATOM 11529 C C . VAL B 1 666 ? -18.938 73.125 20.922 1 85.69 666 VAL B C 1
ATOM 11531 O O . VAL B 1 666 ? -17.844 73.625 20.844 1 85.69 666 VAL B O 1
ATOM 11534 N N . PHE B 1 667 ? -20.141 73.562 20.406 1 84.31 667 PHE B N 1
ATOM 11535 C CA . PHE B 1 667 ? -20.078 74.875 19.75 1 84.31 667 PHE B CA 1
ATOM 11536 C C . PHE B 1 667 ? -20.891 75.938 20.531 1 84.31 667 PHE B C 1
ATOM 11538 O O . PHE B 1 667 ? -22.109 75.938 20.438 1 84.31 667 PHE B O 1
ATOM 11545 N N . HIS B 1 668 ? -20.281 76.75 21.094 1 81.12 668 HIS B N 1
ATOM 11546 C CA . HIS B 1 668 ? -20.766 78 21.703 1 81.12 668 HIS B CA 1
ATOM 11547 C C . HIS B 1 668 ? -21.984 77.75 22.578 1 81.12 668 HIS B C 1
ATOM 11549 O O . HIS B 1 668 ? -23.062 78.25 22.328 1 81.12 668 HIS B O 1
ATOM 11555 N N . LYS B 1 669 ? -21.75 77 23.562 1 79.62 669 LYS B N 1
ATOM 11556 C CA . LYS B 1 669 ? -22.812 76.75 24.547 1 79.62 669 LYS B CA 1
ATOM 11557 C C . LYS B 1 669 ? -22.578 77.562 25.812 1 79.62 669 LYS B C 1
ATOM 11559 O O . LYS B 1 669 ? -21.438 77.812 26.203 1 79.62 669 LYS B O 1
ATOM 11564 N N . SER B 1 670 ? -23.562 78.188 26.328 1 81.19 670 SER B N 1
ATOM 11565 C CA . SER B 1 670 ? -23.469 79 27.516 1 81.19 670 SER B CA 1
ATOM 11566 C C . SER B 1 670 ? -23.109 78.188 28.75 1 81.19 670 SER B C 1
ATOM 11568 O O . SER B 1 670 ? -22.453 78.688 29.672 1 81.19 670 SER B O 1
ATOM 11570 N N . VAL B 1 671 ? -23.562 76.938 28.734 1 83.56 671 VAL B N 1
ATOM 11571 C CA . VAL B 1 671 ? -23.281 76.062 29.859 1 83.56 671 VAL B CA 1
ATOM 11572 C C . VAL B 1 671 ? -22.203 75.062 29.469 1 83.56 671 VAL B C 1
ATOM 11574 O O . VAL B 1 671 ? -22.188 74.562 28.344 1 83.56 671 VAL B O 1
ATOM 11577 N N . ILE B 1 672 ? -21.328 74.875 30.391 1 86 672 ILE B N 1
ATOM 11578 C CA . ILE B 1 672 ? -20.266 73.875 30.188 1 86 672 ILE B CA 1
ATOM 11579 C C . ILE B 1 672 ? -20.859 72.5 30 1 86 672 ILE B C 1
ATOM 11581 O O . ILE B 1 672 ? -21.672 72.062 30.812 1 86 672 ILE B O 1
ATOM 11585 N N . GLN B 1 673 ? -20.516 71.875 28.859 1 86.38 673 GLN B N 1
ATOM 11586 C CA . GLN B 1 673 ? -20.938 70.5 28.594 1 86.38 673 GLN B CA 1
ATOM 11587 C C . GLN B 1 673 ? -19.906 69.5 29.078 1 86.38 673 GLN B C 1
ATOM 11589 O O . GLN B 1 673 ? -18.703 69.75 29.047 1 86.38 673 GLN B O 1
ATOM 11594 N N . ARG B 1 674 ? -20.359 68.375 29.547 1 88.94 674 ARG B N 1
ATOM 11595 C CA . ARG B 1 674 ? -19.469 67.312 30.047 1 88.94 674 ARG B CA 1
ATOM 11596 C C . ARG B 1 674 ? -19.781 66 29.391 1 88.94 674 ARG B C 1
ATOM 11598 O O . ARG B 1 674 ? -20.266 65.062 30.062 1 88.94 674 ARG B O 1
ATOM 11605 N N . PRO B 1 675 ? -19.375 65.812 28.125 1 90.75 675 PRO B N 1
ATOM 11606 C CA . PRO B 1 675 ? -19.578 64.562 27.453 1 90.75 675 PRO B CA 1
ATOM 11607 C C . PRO B 1 675 ? -18.75 63.438 28.078 1 90.75 675 PRO B C 1
ATOM 11609 O O . PRO B 1 675 ? -17.609 63.656 28.484 1 90.75 675 PRO B O 1
ATOM 11612 N N . LYS B 1 676 ? -19.312 62.188 28.109 1 92.94 676 LYS B N 1
ATOM 11613 C CA . LYS B 1 676 ? -18.656 61.031 28.719 1 92.94 676 LYS B CA 1
ATOM 11614 C C . LYS B 1 676 ? -18.672 59.844 27.766 1 92.94 676 LYS B C 1
ATOM 11616 O O . LYS B 1 676 ? -19.656 59.625 27.062 1 92.94 676 LYS B O 1
ATOM 11621 N N . LEU B 1 677 ? -17.531 59.188 27.641 1 94.06 677 LEU B N 1
ATOM 11622 C CA . LEU B 1 677 ? -17.359 57.938 26.922 1 94.06 677 LEU B CA 1
ATOM 11623 C C . LEU B 1 677 ? -16.922 56.844 27.875 1 94.06 677 LEU B C 1
ATOM 11625 O O . LEU B 1 677 ? -15.844 56.906 28.469 1 94.06 677 LEU B O 1
ATOM 11629 N N . ARG B 1 678 ? -17.688 55.844 28.016 1 93.31 678 ARG B N 1
ATOM 11630 C CA . ARG B 1 678 ? -17.469 54.781 29.016 1 93.31 678 ARG B CA 1
ATOM 11631 C C . ARG B 1 678 ? -16.922 53.531 28.359 1 93.31 678 ARG B C 1
ATOM 11633 O O . ARG B 1 678 ? -17.391 53.094 27.297 1 93.31 678 ARG B O 1
ATOM 11640 N N . SER B 1 679 ? -15.977 52.938 29.062 1 93.19 679 SER B N 1
ATOM 11641 C CA . SER B 1 679 ? -15.398 51.688 28.609 1 93.19 679 SER B CA 1
ATOM 11642 C C . SER B 1 679 ? -16.328 50.5 28.922 1 93.19 679 SER B C 1
ATOM 11644 O O . SER B 1 679 ? -17.266 50.625 29.703 1 93.19 679 SER B O 1
ATOM 11646 N N . PRO B 1 680 ? -16.078 49.312 28.219 1 89 680 PRO B N 1
ATOM 11647 C CA . PRO B 1 680 ? -16.688 48.094 28.734 1 89 680 PRO B CA 1
ATOM 11648 C C . PRO B 1 680 ? -16.125 47.688 30.094 1 89 680 PRO B C 1
ATOM 11650 O O . PRO B 1 680 ? -15.141 48.25 30.547 1 89 680 PRO B O 1
ATOM 11653 N N . LEU B 1 681 ? -16.859 46.75 30.703 1 88 681 LEU B N 1
ATOM 11654 C CA . LEU B 1 681 ? -16.359 46.281 31.984 1 88 681 LEU B CA 1
ATOM 11655 C C . LEU B 1 681 ? -15.016 45.562 31.828 1 88 681 LEU B C 1
ATOM 11657 O O . LEU B 1 681 ? -14.914 44.562 31.141 1 88 681 LEU B O 1
ATOM 11661 N N . LEU B 1 682 ? -14.008 46.156 32.375 1 88.81 682 LEU B N 1
ATOM 11662 C CA . LEU B 1 682 ? -12.641 45.656 32.25 1 88.81 682 LEU B CA 1
ATOM 11663 C C . LEU B 1 682 ? -12.242 44.875 33.5 1 88.81 682 LEU B C 1
ATOM 11665 O O . LEU B 1 682 ? -12.664 45.188 34.594 1 88.81 682 LEU B O 1
ATOM 11669 N N . GLU B 1 683 ? -11.5 43.844 33.25 1 82.56 683 GLU B N 1
ATOM 11670 C CA . GLU B 1 683 ? -11.055 43 34.344 1 82.56 683 GLU B CA 1
ATOM 11671 C C . GLU B 1 683 ? -9.672 43.406 34.844 1 82.56 683 GLU B C 1
ATOM 11673 O O . GLU B 1 683 ? -8.891 44 34.094 1 82.56 683 GLU B O 1
ATOM 11678 N N . VAL B 1 684 ? -9.484 43 36.094 1 79.31 684 VAL B N 1
ATOM 11679 C CA . VAL B 1 684 ? -8.203 43.312 36.719 1 79.31 684 VAL B CA 1
ATOM 11680 C C . VAL B 1 684 ? -7.109 42.406 36.156 1 79.31 684 VAL B C 1
ATOM 11682 O O . VAL B 1 684 ? -7.348 41.25 35.875 1 79.31 684 VAL B O 1
ATOM 11685 N N . SER B 1 685 ? -6.008 43.031 35.844 1 74.88 685 SER B N 1
ATOM 11686 C CA . SER B 1 685 ? -4.863 42.281 35.312 1 74.88 685 SER B CA 1
ATOM 11687 C C . SER B 1 685 ? -4.184 41.5 36.438 1 74.88 685 SER B C 1
ATOM 11689 O O . SER B 1 685 ? -4.426 41.75 37.625 1 74.88 685 SER B O 1
ATOM 11691 N N . PHE B 1 686 ? -3.357 40.531 36.062 1 68.69 686 PHE B N 1
ATOM 11692 C CA . PHE B 1 686 ? -2.633 39.719 37 1 68.69 686 PHE B CA 1
ATOM 11693 C C . PHE B 1 686 ? -1.75 40.562 37.906 1 68.69 686 PHE B C 1
ATOM 11695 O O . PHE B 1 686 ? -1.616 40.281 39.094 1 68.69 686 PHE B O 1
ATOM 11702 N N . SER B 1 687 ? -1.169 41.594 37.281 1 74.69 687 SER B N 1
ATOM 11703 C CA . SER B 1 687 ? -0.276 42.469 38.031 1 74.69 687 SER B CA 1
ATOM 11704 C C . SER B 1 687 ? -1.059 43.5 38.812 1 74.69 687 SER B C 1
ATOM 11706 O O . SER B 1 687 ? -0.497 44.219 39.656 1 74.69 687 SER B O 1
ATOM 11708 N N . GLY B 1 688 ? -2.275 43.656 38.562 1 78.69 688 GLY B N 1
ATOM 11709 C CA . GLY B 1 688 ? -3.133 44.594 39.25 1 78.69 688 GLY B CA 1
ATOM 11710 C C . GLY B 1 688 ? -3.055 46 38.656 1 78.69 688 GLY B C 1
ATOM 11711 O O . GLY B 1 688 ? -3.811 46.875 39.062 1 78.69 688 GLY B O 1
ATOM 11712 N N . VAL B 1 689 ? -2.041 46.219 37.875 1 88.5 689 VAL B N 1
ATOM 11713 C CA . VAL B 1 689 ? -1.88 47.562 37.312 1 88.5 689 VAL B CA 1
ATOM 11714 C C . VAL B 1 689 ? -1.716 47.438 35.781 1 88.5 689 VAL B C 1
ATOM 11716 O O . VAL B 1 689 ? -1.04 46.531 35.281 1 88.5 689 VAL B O 1
ATOM 11719 N N . ARG B 1 690 ? -2.389 48.375 35.062 1 91.94 690 ARG B N 1
ATOM 11720 C CA . ARG B 1 690 ? -2.252 48.438 33.625 1 91.94 690 ARG B CA 1
ATOM 11721 C C . ARG B 1 690 ? -1.984 49.875 33.156 1 91.94 690 ARG B C 1
ATOM 11723 O O . ARG B 1 690 ? -2.381 50.844 33.844 1 91.94 690 ARG B O 1
ATOM 11730 N N . CYS B 1 691 ? -1.29 49.938 32.156 1 92.5 691 CYS B N 1
ATOM 11731 C CA . CYS B 1 691 ? -1.055 51.25 31.578 1 92.5 691 CYS B CA 1
ATOM 11732 C C . CYS B 1 691 ? -2.035 51.5 30.438 1 92.5 691 CYS B C 1
ATOM 11734 O O . CYS B 1 691 ? -2.086 50.75 29.469 1 92.5 691 CYS B O 1
ATOM 11736 N N . LEU B 1 692 ? -2.857 52.531 30.625 1 94.81 692 LEU B N 1
ATOM 11737 C CA . LEU B 1 692 ? -3.744 52.969 29.547 1 94.81 692 LEU B CA 1
ATOM 11738 C C . LEU B 1 692 ? -3.035 53.969 28.641 1 94.81 692 LEU B C 1
ATOM 11740 O O . LEU B 1 692 ? -2.461 54.969 29.125 1 94.81 692 LEU B O 1
ATOM 11744 N N . GLY B 1 693 ? -2.975 53.594 27.406 1 94.62 693 GLY B N 1
ATOM 11745 C CA . GLY B 1 693 ? -2.457 54.531 26.406 1 94.62 693 GLY B CA 1
ATOM 11746 C C . GLY B 1 693 ? -3.49 54.906 25.375 1 94.62 693 GLY B C 1
ATOM 11747 O O . GLY B 1 693 ? -4.336 54.094 24.984 1 94.62 693 GLY B O 1
ATOM 11748 N N . PHE B 1 694 ? -3.48 56.219 24.922 1 95.5 694 PHE B N 1
ATOM 11749 C CA . PHE B 1 694 ? -4.379 56.656 23.859 1 95.5 694 PHE B CA 1
ATOM 11750 C C . PHE B 1 694 ? -3.809 57.875 23.156 1 95.5 694 PHE B C 1
ATOM 11752 O O . PHE B 1 694 ? -2.91 58.562 23.672 1 95.5 694 PHE B O 1
ATOM 11759 N N . TRP B 1 695 ? -4.258 58.094 22 1 94.62 695 TRP B N 1
ATOM 11760 C CA . TRP B 1 695 ? -3.9 59.281 21.234 1 94.62 695 TRP B CA 1
ATOM 11761 C C . TRP B 1 695 ? -5.039 60.312 21.234 1 94.62 695 TRP B C 1
ATOM 11763 O O . TRP B 1 695 ? -6.211 59.938 21.156 1 94.62 695 TRP B O 1
ATOM 11773 N N . PHE B 1 696 ? -4.738 61.656 21.297 1 93.75 696 PHE B N 1
ATOM 11774 C CA . PHE B 1 696 ? -5.789 62.656 21.359 1 93.75 696 PHE B CA 1
ATOM 11775 C C . PHE B 1 696 ? -5.383 63.906 20.562 1 93.75 696 PHE B C 1
ATOM 11777 O O . PHE B 1 696 ? -4.199 64.125 20.281 1 93.75 696 PHE B O 1
ATOM 11784 N N . VAL B 1 697 ? -6.371 64.562 20.109 1 92.31 697 VAL B N 1
ATOM 11785 C CA . VAL B 1 697 ? -6.25 65.875 19.547 1 92.31 697 VAL B CA 1
ATOM 11786 C C . VAL B 1 697 ? -7.156 66.875 20.312 1 92.31 697 VAL B C 1
ATOM 11788 O O . VAL B 1 697 ? -8.312 66.562 20.594 1 92.31 697 VAL B O 1
ATOM 11791 N N . ALA B 1 698 ? -6.621 68 20.703 1 89.5 698 ALA B N 1
ATOM 11792 C CA . ALA B 1 698 ? -7.41 69.062 21.344 1 89.5 698 ALA B CA 1
ATOM 11793 C C . ALA B 1 698 ? -7.715 70.188 20.375 1 89.5 698 ALA B C 1
ATOM 11795 O O . ALA B 1 698 ? -6.824 70.625 19.656 1 89.5 698 ALA B O 1
ATOM 11796 N N . PHE B 1 699 ? -9 70.438 20.266 1 80.25 699 PHE B N 1
ATOM 11797 C CA . PHE B 1 699 ? -9.305 71.5 19.375 1 80.25 699 PHE B CA 1
ATOM 11798 C C . PHE B 1 699 ? -10.359 72.438 19.984 1 80.25 699 PHE B C 1
ATOM 11800 O O . PHE B 1 699 ? -11.164 72 20.812 1 80.25 699 PHE B O 1
ATOM 11807 N N . GLY B 1 700 ? -10.227 73.688 20.141 1 71.5 700 GLY B N 1
ATOM 11808 C CA . GLY B 1 700 ? -11.242 74.625 20.641 1 71.5 700 GLY B CA 1
ATOM 11809 C C . GLY B 1 700 ? -10.664 75.875 21.25 1 71.5 700 GLY B C 1
ATOM 11810 O O . GLY B 1 700 ? -9.477 75.938 21.578 1 71.5 700 GLY B O 1
ATOM 11811 N N . ARG B 1 701 ? -11.492 76.938 21.203 1 70.94 701 ARG B N 1
ATOM 11812 C CA . ARG B 1 701 ? -11.109 78.312 21.484 1 70.94 701 ARG B CA 1
ATOM 11813 C C . ARG B 1 701 ? -11.297 78.625 22.969 1 70.94 701 ARG B C 1
ATOM 11815 O O . ARG B 1 701 ? -10.789 79.625 23.469 1 70.94 701 ARG B O 1
ATOM 11822 N N . SER B 1 702 ? -12.023 77.75 23.688 1 69.69 702 SER B N 1
ATOM 11823 C CA . SER B 1 702 ? -12.391 78.062 25.047 1 69.69 702 SER B CA 1
ATOM 11824 C C . SER B 1 702 ? -11.328 77.625 26.047 1 69.69 702 SER B C 1
ATOM 11826 O O . SER B 1 702 ? -10.727 76.562 25.875 1 69.69 702 SER B O 1
ATOM 11828 N N . ASP B 1 703 ? -11.133 78.438 27.078 1 71.19 703 ASP B N 1
ATOM 11829 C CA . ASP B 1 703 ? -10.195 78.125 28.156 1 71.19 703 ASP B CA 1
ATOM 11830 C C . ASP B 1 703 ? -10.703 77 29.031 1 71.19 703 ASP B C 1
ATOM 11832 O O . ASP B 1 703 ? -9.922 76.375 29.75 1 71.19 703 ASP B O 1
ATOM 11836 N N . ALA B 1 704 ? -11.875 76.625 28.922 1 78.75 704 ALA B N 1
ATOM 11837 C CA . ALA B 1 704 ? -12.477 75.625 29.797 1 78.75 704 ALA B CA 1
ATOM 11838 C C . ALA B 1 704 ? -12.43 74.25 29.188 1 78.75 704 ALA B C 1
ATOM 11840 O O . ALA B 1 704 ? -12.805 73.25 29.828 1 78.75 704 ALA B O 1
ATOM 11841 N N . THR B 1 705 ? -11.859 74.125 28.094 1 88.06 705 THR B N 1
ATOM 11842 C CA . THR B 1 705 ? -11.883 72.812 27.406 1 88.06 705 THR B CA 1
ATOM 11843 C C . THR B 1 705 ? -10.867 71.875 28.047 1 88.06 705 THR B C 1
ATOM 11845 O O . THR B 1 705 ? -9.68 72.188 28.125 1 88.06 705 THR B O 1
ATOM 11848 N N . ALA B 1 706 ? -11.336 70.688 28.516 1 91.31 706 ALA B N 1
ATOM 11849 C CA . ALA B 1 706 ? -10.484 69.75 29.188 1 91.31 706 ALA B CA 1
ATOM 11850 C C . ALA B 1 706 ? -10.961 68.312 28.938 1 91.31 706 ALA B C 1
ATOM 11852 O O . ALA B 1 706 ? -12.117 68.062 28.562 1 91.31 706 ALA B O 1
ATOM 11853 N N . LEU B 1 707 ? -10.039 67.375 29.031 1 93.5 707 LEU B N 1
ATOM 11854 C CA . LEU B 1 707 ? -10.312 65.938 28.953 1 93.5 707 LEU B CA 1
ATOM 11855 C C . LEU B 1 707 ? -9.805 65.25 30.203 1 93.5 707 LEU B C 1
ATOM 11857 O O . LEU B 1 707 ? -8.695 65.5 30.672 1 93.5 707 LEU B O 1
ATOM 11861 N N . GLU B 1 708 ? -10.641 64.375 30.797 1 95.19 708 GLU B N 1
ATOM 11862 C CA . GLU B 1 708 ? -10.281 63.625 32 1 95.19 708 GLU B CA 1
ATOM 11863 C C . GLU B 1 708 ? -10.5 62.125 31.781 1 95.19 708 GLU B C 1
ATOM 11865 O O . GLU B 1 708 ? -11.391 61.719 31.031 1 95.19 708 GLU B O 1
ATOM 11870 N N . VAL B 1 709 ? -9.617 61.344 32.344 1 96.44 709 VAL B N 1
ATOM 11871 C CA . VAL B 1 709 ? -9.828 59.906 32.469 1 96.44 709 VAL B CA 1
ATOM 11872 C C . VAL B 1 709 ? -10.219 59.594 33.906 1 96.44 709 VAL B C 1
ATOM 11874 O O . VAL B 1 709 ? -9.477 59.875 34.844 1 96.44 709 VAL B O 1
ATOM 11877 N N . VAL B 1 710 ? -11.352 59 34 1 94.56 710 VAL B N 1
ATOM 11878 C CA . VAL B 1 710 ? -11.891 58.719 35.344 1 94.56 710 VAL B CA 1
ATOM 11879 C C . VAL B 1 710 ? -11.977 57.219 35.562 1 94.56 710 VAL B C 1
ATOM 11881 O O . VAL B 1 710 ? -12.5 56.469 34.688 1 94.56 710 VAL B O 1
ATOM 11884 N N . LEU B 1 711 ? -11.461 56.75 36.625 1 93.81 711 LEU B N 1
ATOM 11885 C CA . LEU B 1 711 ? -11.523 55.344 37.031 1 93.81 711 LEU B CA 1
ATOM 11886 C C . LEU B 1 711 ? -12.711 55.094 37.969 1 93.81 711 LEU B C 1
ATOM 11888 O O . LEU B 1 711 ? -12.867 55.781 38.969 1 93.81 711 LEU B O 1
ATOM 11892 N N . LEU B 1 712 ? -13.555 54.25 37.469 1 91.06 712 LEU B N 1
ATOM 11893 C CA . LEU B 1 712 ? -14.656 53.812 38.344 1 91.06 712 LEU B CA 1
ATOM 11894 C C . LEU B 1 712 ? -14.398 52.406 38.875 1 91.06 712 LEU B C 1
ATOM 11896 O O . LEU B 1 712 ? -14.5 51.438 38.125 1 91.06 712 LEU B O 1
ATOM 11900 N N . ASP B 1 713 ? -14.109 52.281 40.156 1 87.62 713 ASP B N 1
ATOM 11901 C CA . ASP B 1 713 ? -13.852 51 40.781 1 87.62 713 ASP B CA 1
ATOM 11902 C C . ASP B 1 713 ? -15.156 50.281 41.094 1 87.62 713 ASP B C 1
ATOM 11904 O O . ASP B 1 713 ? -15.945 50.75 41.906 1 87.62 713 ASP B O 1
ATOM 11908 N N . MET B 1 714 ? -15.352 49.188 40.406 1 85.19 714 MET B N 1
ATOM 11909 C CA . MET B 1 714 ? -16.609 48.469 40.562 1 85.19 714 MET B CA 1
ATOM 11910 C C . MET B 1 714 ? -16.453 47.312 41.531 1 85.19 714 MET B C 1
ATOM 11912 O O . MET B 1 714 ? -17.25 46.375 41.531 1 85.19 714 MET B O 1
ATOM 11916 N N . SER B 1 715 ? -15.414 47.25 42.344 1 81.75 715 SER B N 1
ATOM 11917 C CA . SER B 1 715 ? -15.18 46.188 43.312 1 81.75 715 SER B CA 1
ATOM 11918 C C . SER B 1 715 ? -16.297 46.094 44.344 1 81.75 715 SER B C 1
ATOM 11920 O O . SER B 1 715 ? -16.656 45 44.781 1 81.75 715 SER B O 1
ATOM 11922 N N . ASP B 1 716 ? -16.844 47.281 44.781 1 77.94 716 ASP B N 1
ATOM 11923 C CA . ASP B 1 716 ? -18 47.375 45.656 1 77.94 716 ASP B CA 1
ATOM 11924 C C . ASP B 1 716 ? -19.203 48 44.969 1 77.94 716 ASP B C 1
ATOM 11926 O O . ASP B 1 716 ? -19.203 49.219 44.688 1 77.94 716 ASP B O 1
ATOM 11930 N N . PRO B 1 717 ? -20.156 47.125 44.594 1 74.44 717 PRO B N 1
ATOM 11931 C CA . PRO B 1 717 ? -21.297 47.625 43.812 1 74.44 717 PRO B CA 1
ATOM 11932 C C . PRO B 1 717 ? -22.094 48.688 44.594 1 74.44 717 PRO B C 1
ATOM 11934 O O . PRO B 1 717 ? -22.781 49.531 43.969 1 74.44 717 PRO B O 1
ATOM 11937 N N . GLU B 1 718 ? -22.047 48.688 45.906 1 77.12 718 GLU B N 1
ATOM 11938 C CA . GLU B 1 718 ? -22.828 49.625 46.719 1 77.12 718 GLU B CA 1
ATOM 11939 C C . GLU B 1 718 ? -22.109 50.969 46.875 1 77.12 718 GLU B C 1
ATOM 11941 O O . GLU B 1 718 ? -22.734 52 47.156 1 77.12 718 GLU B O 1
ATOM 11946 N N . SER B 1 719 ? -20.766 50.938 46.594 1 80.25 719 SER B N 1
ATOM 11947 C CA . SER B 1 719 ? -19.984 52.156 46.719 1 80.25 719 SER B CA 1
ATOM 11948 C C . SER B 1 719 ? -18.969 52.281 45.594 1 80.25 719 SER B C 1
ATOM 11950 O O . SER B 1 719 ? -17.859 51.781 45.688 1 80.25 719 SER B O 1
ATOM 11952 N N . ILE B 1 720 ? -19.391 52.875 44.469 1 82.94 720 ILE B N 1
ATOM 11953 C CA . ILE B 1 720 ? -18.5 53.062 43.344 1 82.94 720 ILE B CA 1
ATOM 11954 C C . ILE B 1 720 ? -17.594 54.281 43.594 1 82.94 720 ILE B C 1
ATOM 11956 O O . ILE B 1 720 ? -18.062 55.375 43.781 1 82.94 720 ILE B O 1
ATOM 11960 N N . LYS B 1 721 ? -16.359 54 43.75 1 85 721 LYS B N 1
ATOM 11961 C CA . LYS B 1 721 ? -15.375 55.062 43.938 1 85 721 LYS B CA 1
ATOM 11962 C C . LYS B 1 721 ? -14.945 55.656 42.594 1 85 721 LYS B C 1
ATOM 11964 O O . LYS B 1 721 ? -14.516 54.938 41.719 1 85 721 LYS B O 1
ATOM 11969 N N . ARG B 1 722 ? -15.141 56.938 42.5 1 90.06 722 ARG B N 1
ATOM 11970 C CA . ARG B 1 722 ? -14.742 57.688 41.312 1 90.06 722 ARG B CA 1
ATOM 11971 C C . ARG B 1 722 ? -13.438 58.438 41.531 1 90.06 722 ARG B C 1
ATOM 11973 O O . ARG B 1 722 ? -13.32 59.219 42.469 1 90.06 722 ARG B O 1
ATOM 11980 N N . THR B 1 723 ? -12.438 58.094 40.719 1 91.44 723 THR B N 1
ATOM 11981 C CA . THR B 1 723 ? -11.141 58.75 40.844 1 91.44 723 THR B CA 1
ATOM 11982 C C . THR B 1 723 ? -10.664 59.312 39.5 1 91.44 723 THR B C 1
ATOM 11984 O O . THR B 1 723 ? -10.609 58.594 38.5 1 91.44 723 THR B O 1
ATOM 11987 N N . VAL B 1 724 ? -10.375 60.625 39.406 1 94.31 724 VAL B N 1
ATOM 11988 C CA . VAL B 1 724 ? -9.758 61.188 38.219 1 94.31 724 VAL B CA 1
ATOM 11989 C C . VAL B 1 724 ? -8.273 60.812 38.188 1 94.31 724 VAL B C 1
ATOM 11991 O O . VAL B 1 724 ? -7.512 61.25 39.062 1 94.31 724 VAL B O 1
ATOM 11994 N N . ILE B 1 725 ? -7.891 60.062 37.219 1 94.69 725 ILE B N 1
ATOM 11995 C CA . ILE B 1 725 ? -6.52 59.594 37.219 1 94.69 725 ILE B CA 1
ATOM 11996 C C . ILE B 1 725 ? -5.699 60.344 36.188 1 94.69 725 ILE B C 1
ATOM 11998 O O . ILE B 1 725 ? -4.465 60.281 36.156 1 94.69 725 ILE B O 1
ATOM 12002 N N . TRP B 1 726 ? -6.297 61.031 35.312 1 95.31 726 TRP B N 1
ATOM 12003 C CA . TRP B 1 726 ? -5.641 61.812 34.25 1 95.31 726 TRP B CA 1
ATOM 12004 C C . TRP B 1 726 ? -6.496 63 33.844 1 95.31 726 TRP B C 1
ATOM 12006 O O . TRP B 1 726 ? -7.707 62.875 33.625 1 95.31 726 TRP B O 1
ATOM 12016 N N . ARG B 1 727 ? -6.016 64.25 33.75 1 94.25 727 ARG B N 1
ATOM 12017 C CA . ARG B 1 727 ? -6.727 65.438 33.312 1 94.25 727 ARG B CA 1
ATOM 12018 C C . ARG B 1 727 ? -5.809 66.375 32.531 1 94.25 727 ARG B C 1
ATOM 12020 O O . ARG B 1 727 ? -4.664 66.562 32.906 1 94.25 727 ARG B O 1
ATOM 12027 N N . LEU B 1 728 ? -6.297 66.75 31.438 1 92.25 728 LEU B N 1
ATOM 12028 C CA . LEU B 1 728 ? -5.559 67.688 30.594 1 92.25 728 LEU B CA 1
ATOM 12029 C C . LEU B 1 728 ? -6.441 68.875 30.172 1 92.25 728 LEU B C 1
ATOM 12031 O O . LEU B 1 728 ? -7.547 68.688 29.672 1 92.25 728 LEU B O 1
ATOM 12035 N N . GLU B 1 729 ? -5.965 70.062 30.422 1 87.69 729 GLU B N 1
ATOM 12036 C CA . GLU B 1 729 ? -6.637 71.25 29.938 1 87.69 729 GLU B CA 1
ATOM 12037 C C . GLU B 1 729 ? -6.023 71.75 28.641 1 87.69 729 GLU B C 1
ATOM 12039 O O . GLU B 1 729 ? -4.801 71.875 28.516 1 87.69 729 GLU B O 1
ATOM 12044 N N . ALA B 1 730 ? -6.867 72 27.703 1 85.31 730 ALA B N 1
ATOM 12045 C CA . ALA B 1 730 ? -6.41 72.438 26.375 1 85.31 730 ALA B CA 1
ATOM 12046 C C . ALA B 1 730 ? -5.531 73.688 26.453 1 85.31 730 ALA B C 1
ATOM 12048 O O . ALA B 1 730 ? -4.602 73.812 25.656 1 85.31 730 ALA B O 1
ATOM 12049 N N . ARG B 1 731 ? -5.836 74.562 27.391 1 78.44 731 ARG B N 1
ATOM 12050 C CA . ARG B 1 731 ? -5.09 75.812 27.531 1 78.44 731 ARG B CA 1
ATOM 12051 C C . ARG B 1 731 ? -3.643 75.562 27.922 1 78.44 731 ARG B C 1
ATOM 12053 O O . ARG B 1 731 ? -2.742 76.312 27.547 1 78.44 731 ARG B O 1
ATOM 12060 N N . ASN B 1 732 ? -3.463 74.5 28.672 1 70.5 732 ASN B N 1
ATOM 12061 C CA . ASN B 1 732 ? -2.131 74.188 29.172 1 70.5 732 ASN B CA 1
ATOM 12062 C C . ASN B 1 732 ? -1.358 73.312 28.172 1 70.5 732 ASN B C 1
ATOM 12064 O O . ASN B 1 732 ? -0.246 72.875 28.469 1 70.5 732 ASN B O 1
ATOM 12068 N N . PHE B 1 733 ? -2.023 73.062 27.078 1 71.62 733 PHE B N 1
ATOM 12069 C CA . PHE B 1 733 ? -1.389 72.188 26.141 1 71.62 733 PHE B CA 1
ATOM 12070 C C . PHE B 1 733 ? -0.97 72.938 24.875 1 71.62 733 PHE B C 1
ATOM 12072 O O . PHE B 1 733 ? -1.813 73.438 24.156 1 71.62 733 PHE B O 1
ATOM 12079 N N . ALA B 1 734 ? 0.361 73.312 24.75 1 60.5 734 ALA B N 1
ATOM 12080 C CA . ALA B 1 734 ? 0.979 74.125 23.734 1 60.5 734 ALA B CA 1
ATOM 12081 C C . ALA B 1 734 ? 0.709 73.562 22.328 1 60.5 734 ALA B C 1
ATOM 12083 O O . ALA B 1 734 ? 0.625 74.375 21.359 1 60.5 734 ALA B O 1
ATOM 12084 N N . ASN B 1 735 ? 0.831 72.312 22.156 1 56.41 735 ASN B N 1
ATOM 12085 C CA . ASN B 1 735 ? 0.778 71.688 20.812 1 56.41 735 ASN B CA 1
ATOM 12086 C C . ASN B 1 735 ? -0.658 71.562 20.312 1 56.41 735 ASN B C 1
ATOM 12088 O O . ASN B 1 735 ? -0.997 70.625 19.609 1 56.41 735 ASN B O 1
ATOM 12092 N N . ALA B 1 736 ? -1.368 72.562 20.672 1 56.72 736 ALA B N 1
ATOM 12093 C CA . ALA B 1 736 ? -2.77 72.438 20.281 1 56.72 736 ALA B CA 1
ATOM 12094 C C . ALA B 1 736 ? -2.928 72.688 18.766 1 56.72 736 ALA B C 1
ATOM 12096 O O . ALA B 1 736 ? -3.445 73.688 18.344 1 56.72 736 ALA B O 1
ATOM 12097 N N . SER B 1 737 ? -1.946 72.062 18.031 1 62.91 737 SER B N 1
ATOM 12098 C CA . SER B 1 737 ? -2.275 72.062 16.609 1 62.91 737 SER B CA 1
ATOM 12099 C C . SER B 1 737 ? -3.523 71.25 16.328 1 62.91 737 SER B C 1
ATOM 12101 O O . SER B 1 737 ? -3.695 70.125 16.891 1 62.91 737 SER B O 1
ATOM 12103 N N . ARG B 1 738 ? -4.543 71.75 15.703 1 66.88 738 ARG B N 1
ATOM 12104 C CA . ARG B 1 738 ? -5.879 71.25 15.438 1 66.88 738 ARG B CA 1
ATOM 12105 C C . ARG B 1 738 ? -5.805 69.938 14.641 1 66.88 738 ARG B C 1
ATOM 12107 O O . ARG B 1 738 ? -6.816 69.25 14.461 1 66.88 738 ARG B O 1
ATOM 12114 N N . THR B 1 739 ? -4.551 69.5 14.289 1 75 739 THR B N 1
ATOM 12115 C CA . THR B 1 739 ? -4.574 68.375 13.398 1 75 739 THR B CA 1
ATOM 12116 C C . THR B 1 739 ? -3.52 67.312 13.805 1 75 739 THR B C 1
ATOM 12118 O O . THR B 1 739 ? -3.449 66.25 13.234 1 75 739 THR B O 1
ATOM 12121 N N . ASP B 1 740 ? -2.76 67.688 14.812 1 83.69 740 ASP B N 1
ATOM 12122 C CA . ASP B 1 740 ? -1.687 66.75 15.148 1 83.69 740 ASP B CA 1
ATOM 12123 C C . ASP B 1 740 ? -2.059 65.875 16.359 1 83.69 740 ASP B C 1
ATOM 12125 O O . ASP B 1 740 ? -2.453 66.438 17.406 1 83.69 740 ASP B O 1
ATOM 12129 N N . TRP B 1 741 ? -1.85 64.625 16.25 1 89.94 741 TRP B N 1
ATOM 12130 C CA . TRP B 1 741 ? -2.168 63.688 17.328 1 89.94 741 TRP B CA 1
ATOM 12131 C C . TRP B 1 741 ? -1.065 63.656 18.375 1 89.94 741 TRP B C 1
ATOM 12133 O O . TRP B 1 741 ? 0.121 63.719 18.047 1 89.94 741 TRP B O 1
ATOM 12143 N N . SER B 1 742 ? -1.4 63.688 19.625 1 90.19 742 SER B N 1
ATOM 12144 C CA . SER B 1 742 ? -0.484 63.562 20.75 1 90.19 742 SER B CA 1
ATOM 12145 C C . SER B 1 742 ? -0.765 62.312 21.547 1 90.19 742 SER B C 1
ATOM 12147 O O . SER B 1 742 ? -1.903 61.844 21.609 1 90.19 742 SER B O 1
ATOM 12149 N N . TYR B 1 743 ? 0.3 61.812 22.078 1 92.5 743 TYR B N 1
ATOM 12150 C CA . TYR B 1 743 ? 0.188 60.562 22.844 1 92.5 743 TYR B CA 1
ATOM 12151 C C . TYR B 1 743 ? 0.011 60.844 24.328 1 92.5 743 TYR B C 1
ATOM 12153 O O . TYR B 1 743 ? 0.65 61.75 24.875 1 92.5 743 TYR B O 1
ATOM 12161 N N . ALA B 1 744 ? -0.903 60.094 24.969 1 94.62 744 ALA B N 1
ATOM 12162 C CA . ALA B 1 744 ? -1.143 60.156 26.406 1 94.62 744 ALA B CA 1
ATOM 12163 C C . ALA B 1 744 ? -1.082 58.75 27.031 1 94.62 744 ALA B C 1
ATOM 12165 O O . ALA B 1 744 ? -1.312 57.75 26.359 1 94.62 744 ALA B O 1
ATOM 12166 N N . GLN B 1 745 ? -0.686 58.688 28.25 1 95.19 745 GLN B N 1
ATOM 12167 C CA . GLN B 1 745 ? -0.741 57.438 29 1 95.19 745 GLN B CA 1
ATOM 12168 C C . GLN B 1 745 ? -0.914 57.719 30.5 1 95.19 745 GLN B C 1
ATOM 12170 O O . GLN B 1 745 ? -0.562 58.781 30.984 1 95.19 745 GLN B O 1
ATOM 12175 N N . VAL B 1 746 ? -1.46 56.781 31.156 1 95.25 746 VAL B N 1
ATOM 12176 C CA . VAL B 1 746 ? -1.65 56.875 32.594 1 95.25 746 VAL B CA 1
ATOM 12177 C C . VAL B 1 746 ? -1.797 55.469 33.188 1 95.25 746 VAL B C 1
ATOM 12179 O O . VAL B 1 746 ? -2.328 54.594 32.531 1 95.25 746 VAL B O 1
ATOM 12182 N N . SER B 1 747 ? -1.339 55.25 34.438 1 93.81 747 SER B N 1
ATOM 12183 C CA . SER B 1 747 ? -1.468 54 35.125 1 93.81 747 SER B CA 1
ATOM 12184 C C . SER B 1 747 ? -2.855 53.812 35.75 1 93.81 747 SER B C 1
ATOM 12186 O O . SER B 1 747 ? -3.369 54.75 36.375 1 93.81 747 SER B O 1
ATOM 12188 N N . VAL B 1 748 ? -3.389 52.688 35.469 1 93.25 748 VAL B N 1
ATOM 12189 C CA . VAL B 1 748 ? -4.684 52.344 36.031 1 93.25 748 VAL B CA 1
ATOM 12190 C C . VAL B 1 748 ? -4.504 51.281 37.125 1 93.25 748 VAL B C 1
ATOM 12192 O O . VAL B 1 748 ? -4.172 50.125 36.812 1 93.25 748 VAL B O 1
ATOM 12195 N N . GLU B 1 749 ? -4.703 51.656 38.312 1 90.12 749 GLU B N 1
ATOM 12196 C CA . GLU B 1 749 ? -4.633 50.719 39.438 1 90.12 749 GLU B CA 1
ATOM 12197 C C . GLU B 1 749 ? -6.023 50.406 39.969 1 90.12 749 GLU B C 1
ATOM 12199 O O . GLU B 1 749 ? -6.703 51.25 40.531 1 90.12 749 GLU B O 1
ATOM 12204 N N . ALA B 1 750 ? -6.434 49.219 39.656 1 85.25 750 ALA B N 1
ATOM 12205 C CA . ALA B 1 750 ? -7.762 48.781 40.125 1 85.25 750 ALA B CA 1
ATOM 12206 C C . ALA B 1 750 ? -7.676 47.531 41 1 85.25 750 ALA B C 1
ATOM 12208 O O . ALA B 1 750 ? -6.801 46.688 40.781 1 85.25 750 ALA B O 1
ATOM 12209 N N . LYS B 1 751 ? -8.516 47.438 42 1 81.62 751 LYS B N 1
ATOM 12210 C CA . LYS B 1 751 ? -8.555 46.281 42.906 1 81.62 751 LYS B CA 1
ATOM 12211 C C . LYS B 1 751 ? -9.461 45.188 42.375 1 81.62 751 LYS B C 1
ATOM 12213 O O . LYS B 1 751 ? -9.352 44.031 42.781 1 81.62 751 LYS B O 1
ATOM 12218 N N . GLY B 1 752 ? -10.352 45.5 41.469 1 83.75 752 GLY B N 1
ATOM 12219 C CA . GLY B 1 752 ? -11.273 44.594 40.812 1 83.75 752 GLY B CA 1
ATOM 12220 C C . GLY B 1 752 ? -11.688 45.062 39.438 1 83.75 752 GLY B C 1
ATOM 12221 O O . GLY B 1 752 ? -10.938 45.781 38.75 1 83.75 752 GLY B O 1
ATOM 12222 N N . ASP B 1 753 ? -12.852 44.562 39.062 1 88.12 753 ASP B N 1
ATOM 12223 C CA . ASP B 1 753 ? -13.383 45.031 37.812 1 88.12 753 ASP B CA 1
ATOM 12224 C C . ASP B 1 753 ? -13.609 46.562 37.844 1 88.12 753 ASP B C 1
ATOM 12226 O O . ASP B 1 753 ? -13.914 47.125 38.875 1 88.12 753 ASP B O 1
ATOM 12230 N N . TYR B 1 754 ? -13.375 47.125 36.75 1 90.56 754 TYR B N 1
ATOM 12231 C CA . TYR B 1 754 ? -13.477 48.594 36.75 1 90.56 754 TYR B CA 1
ATOM 12232 C C . TYR B 1 754 ? -13.969 49.094 35.375 1 90.56 754 TYR B C 1
ATOM 12234 O O . TYR B 1 754 ? -14.016 48.344 34.406 1 90.56 754 TYR B O 1
ATOM 12242 N N . LEU B 1 755 ? -14.383 50.312 35.438 1 92.62 755 LEU B N 1
ATOM 12243 C CA . LEU B 1 755 ? -14.742 51.062 34.219 1 92.62 755 LEU B CA 1
ATOM 12244 C C . LEU B 1 755 ? -13.875 52.281 34.062 1 92.62 755 LEU B C 1
ATOM 12246 O O . LEU B 1 755 ? -13.352 52.812 35.062 1 92.62 755 LEU B O 1
ATOM 12250 N N . LEU B 1 756 ? -13.688 52.656 32.875 1 94.38 756 LEU B N 1
ATOM 12251 C CA . LEU B 1 756 ? -13.008 53.906 32.594 1 94.38 756 LEU B CA 1
ATOM 12252 C C . LEU B 1 756 ? -13.922 54.844 31.812 1 94.38 756 LEU B C 1
ATOM 12254 O O . LEU B 1 756 ? -14.68 54.406 30.938 1 94.38 756 LEU B O 1
ATOM 12258 N N . HIS B 1 757 ? -13.844 56.125 32.188 1 94.12 757 HIS B N 1
ATOM 12259 C CA . HIS B 1 757 ? -14.562 57.156 31.469 1 94.12 757 HIS B CA 1
ATOM 12260 C C . HIS B 1 757 ? -13.594 58.156 30.859 1 94.12 757 HIS B C 1
ATOM 12262 O O . HIS B 1 757 ? -12.703 58.656 31.547 1 94.12 757 HIS B O 1
ATOM 12268 N N . PHE B 1 758 ? -13.773 58.375 29.641 1 95.56 758 PHE B N 1
ATOM 12269 C CA . PHE B 1 758 ? -13.258 59.625 29.078 1 95.56 758 PHE B CA 1
ATOM 12270 C C . PHE B 1 758 ? -14.281 60.75 29.203 1 95.56 758 PHE B C 1
ATOM 12272 O O . PHE B 1 758 ? -15.32 60.719 28.531 1 95.56 758 PHE B O 1
ATOM 12279 N N . GLU B 1 759 ? -13.992 61.719 30.031 1 93.06 759 GLU B N 1
ATOM 12280 C CA . GLU B 1 759 ? -14.922 62.812 30.266 1 93.06 759 GLU B CA 1
ATOM 12281 C C . GLU B 1 759 ? -14.367 64.125 29.719 1 93.06 759 GLU B C 1
ATOM 12283 O O . GLU B 1 759 ? -13.25 64.5 30.062 1 93.06 759 GLU B O 1
ATOM 12288 N N . GLY B 1 760 ? -15.164 64.688 28.906 1 91.25 760 GLY B N 1
ATOM 12289 C CA . GLY B 1 760 ? -14.789 66 28.375 1 91.25 760 GLY B CA 1
ATOM 12290 C C . GLY B 1 760 ? -15.461 67.188 29.109 1 91.25 760 GLY B C 1
ATOM 12291 O O . GLY B 1 760 ? -16.453 67 29.812 1 91.25 760 GLY B O 1
ATOM 12292 N N . GLU B 1 761 ? -14.812 68.312 29.094 1 89.56 761 GLU B N 1
ATOM 12293 C CA . GLU B 1 761 ? -15.359 69.562 29.547 1 89.56 761 GLU 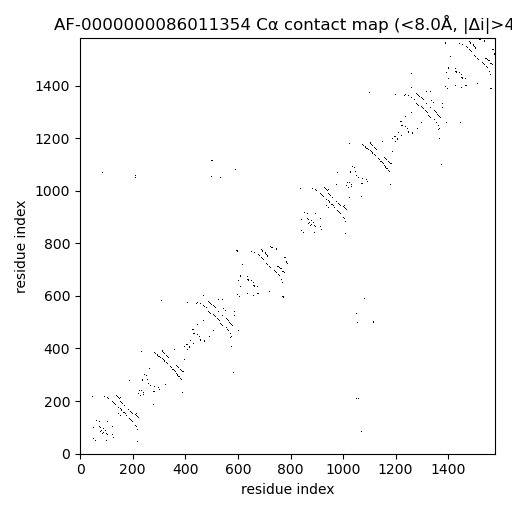B CA 1
ATOM 12294 C C . GLU B 1 761 ? -15.117 70.688 28.531 1 89.56 761 GLU B C 1
ATOM 12296 O O . GLU B 1 761 ? -13.977 70.938 28.109 1 89.56 761 GLU B O 1
ATOM 12301 N N . SER B 1 762 ? -16.297 71.25 28.062 1 89 762 SER B N 1
ATOM 12302 C CA . SER B 1 762 ? -16.078 72.312 27.078 1 89 762 SER B CA 1
ATOM 12303 C C . SER B 1 762 ? -17.328 73.125 26.891 1 89 762 SER B C 1
ATOM 12305 O O . SER B 1 762 ? -18.453 72.625 27.016 1 89 762 SER B O 1
ATOM 12307 N N . SER B 1 763 ? -17.109 74.5 26.703 1 86 763 SER B N 1
ATOM 12308 C CA . SER B 1 763 ? -18.188 75.375 26.234 1 86 763 SER B CA 1
ATOM 12309 C C . SER B 1 763 ? -18 75.75 24.781 1 86 763 SER B C 1
ATOM 12311 O O . SER B 1 763 ? -18.953 76.125 24.109 1 86 763 SER B O 1
ATOM 12313 N N . ASP B 1 764 ? -16.844 75.688 24.375 1 86.62 764 ASP B N 1
ATOM 12314 C CA . ASP B 1 764 ? -16.484 75.938 22.984 1 86.62 764 ASP B CA 1
ATOM 12315 C C . ASP B 1 764 ? -15.211 75.188 22.578 1 86.62 764 ASP B C 1
ATOM 12317 O O . ASP B 1 764 ? -14.109 75.688 22.766 1 86.62 764 ASP B O 1
ATOM 12321 N N . GLY B 1 765 ? -15.43 74.062 21.906 1 87.44 765 GLY B N 1
ATOM 12322 C CA . GLY B 1 765 ? -14.305 73.188 21.547 1 87.44 765 GLY B CA 1
ATOM 12323 C C . GLY B 1 765 ? -14.539 71.75 21.859 1 87.44 765 GLY B C 1
ATOM 12324 O O . GLY B 1 765 ? -15.68 71.312 22.094 1 87.44 765 GLY B O 1
ATOM 12325 N N . GLY B 1 766 ? -13.312 70.938 21.719 1 90.62 766 GLY B N 1
ATOM 12326 C CA . GLY B 1 766 ? -13.492 69.5 21.969 1 90.62 766 GLY B CA 1
ATOM 12327 C C . GLY B 1 766 ? -12.203 68.688 21.859 1 90.62 766 GLY B C 1
ATOM 12328 O O . GLY B 1 766 ? -11.109 69.312 21.859 1 90.62 766 GLY B O 1
ATOM 12329 N N . PHE B 1 767 ? -12.289 67.438 22 1 92.62 767 PHE B N 1
ATOM 12330 C CA . PHE B 1 767 ? -11.195 66.5 21.875 1 92.62 767 PHE B CA 1
ATOM 12331 C C . PHE B 1 767 ? -11.562 65.375 20.922 1 92.62 767 PHE B C 1
ATOM 12333 O O . PHE B 1 767 ? -12.734 65 20.797 1 92.62 767 PHE B O 1
ATOM 12340 N N . ALA B 1 768 ? -10.531 64.875 20.188 1 94 768 ALA B N 1
ATOM 12341 C CA . ALA B 1 768 ? -10.625 63.625 19.453 1 94 768 ALA B CA 1
ATOM 12342 C C . ALA B 1 768 ? -9.742 62.531 20.078 1 94 768 ALA B C 1
ATOM 12344 O O . ALA B 1 768 ? -8.656 62.812 20.578 1 94 768 ALA B O 1
ATOM 12345 N N . LEU B 1 769 ? -10.242 61.344 20.094 1 95.31 769 LEU B N 1
ATOM 12346 C CA . LEU B 1 769 ? -9.531 60.219 20.656 1 95.31 769 LEU B CA 1
ATOM 12347 C C . LEU B 1 769 ? -9.359 59.125 19.625 1 95.31 769 LEU B C 1
ATOM 12349 O O . LEU B 1 769 ? -10.266 58.844 18.828 1 95.31 769 LEU B O 1
ATOM 12353 N N . ASP B 1 770 ? -8.148 58.5 19.656 1 94.38 770 ASP B N 1
ATOM 12354 C CA . ASP B 1 770 ? -7.883 57.344 18.781 1 94.38 770 ASP B CA 1
ATOM 12355 C C . ASP B 1 770 ? -6.863 56.406 19.422 1 94.38 770 ASP B C 1
ATOM 12357 O O . ASP B 1 770 ? -6.133 56.812 20.328 1 94.38 770 ASP B O 1
ATOM 12361 N N . ASP B 1 771 ? -6.859 55.156 19.016 1 93.25 771 ASP B N 1
ATOM 12362 C CA . ASP B 1 771 ? -5.871 54.156 19.375 1 93.25 771 ASP B CA 1
ATOM 12363 C C . ASP B 1 771 ? -5.766 54 20.875 1 93.25 771 ASP B C 1
ATOM 12365 O O . ASP B 1 771 ? -4.691 54.188 21.453 1 93.25 771 ASP B O 1
ATOM 12369 N N . VAL B 1 772 ? -6.836 53.594 21.531 1 94.69 772 VAL B N 1
ATOM 12370 C CA . VAL B 1 772 ? -6.84 53.281 22.953 1 94.69 772 VAL B CA 1
ATOM 12371 C C . VAL B 1 772 ? -6.227 51.906 23.172 1 94.69 772 VAL B C 1
ATOM 12373 O O . VAL B 1 772 ? -6.699 50.906 22.609 1 94.69 772 VAL B O 1
ATOM 12376 N N . THR B 1 773 ? -5.148 51.844 23.906 1 92.75 773 THR B N 1
ATOM 12377 C CA . THR B 1 773 ? -4.441 50.594 24.125 1 92.75 773 THR B CA 1
ATOM 12378 C C . THR B 1 773 ? -4.137 50.375 25.594 1 92.75 773 THR B C 1
ATOM 12380 O O . THR B 1 773 ? -4.168 51.344 26.391 1 92.75 773 THR B O 1
ATOM 12383 N N . PHE B 1 774 ? -3.949 49.125 25.984 1 90.12 774 PHE B N 1
ATOM 12384 C CA . PHE B 1 774 ? -3.584 48.75 27.344 1 90.12 774 PHE B CA 1
ATOM 12385 C C . PHE B 1 774 ? -2.289 47.969 27.359 1 90.12 774 PHE B C 1
ATOM 12387 O O . PHE B 1 774 ? -2.064 47.125 26.484 1 90.12 774 PHE B O 1
ATOM 12394 N N . PHE B 1 775 ? -1.433 48.25 28.234 1 87.88 775 PHE B N 1
ATOM 12395 C CA . PHE B 1 775 ? -0.191 47.531 28.438 1 87.88 775 PHE B CA 1
ATOM 12396 C C . PHE B 1 775 ? -0.08 47.031 29.875 1 87.88 775 PHE B C 1
ATOM 12398 O O . PHE B 1 775 ? -0.578 47.688 30.797 1 87.88 775 PHE B O 1
ATOM 12405 N N . ASP B 1 776 ? 0.561 45.969 30.016 1 85.44 776 ASP B N 1
ATOM 12406 C CA . ASP B 1 776 ? 0.771 45.469 31.375 1 85.44 776 ASP B CA 1
ATOM 12407 C C . ASP B 1 776 ? 1.872 46.281 32.094 1 85.44 776 ASP B C 1
ATOM 12409 O O . ASP B 1 776 ? 2.891 46.594 31.484 1 85.44 776 ASP B O 1
ATOM 12413 N N . GLY B 1 777 ? 1.571 46.531 33.344 1 86.44 777 GLY B N 1
ATOM 12414 C CA . GLY B 1 777 ? 2.545 47.25 34.125 1 86.44 777 GLY B CA 1
ATOM 12415 C C . GLY B 1 777 ? 2.213 48.719 34.312 1 86.44 777 GLY B C 1
ATOM 12416 O O . GLY B 1 777 ? 1.296 49.25 33.656 1 86.44 777 GLY B O 1
ATOM 12417 N N . SER B 1 778 ? 2.883 49.406 35.125 1 88.75 778 SER B N 1
ATOM 12418 C CA . SER B 1 778 ? 2.668 50.844 35.375 1 88.75 778 SER B CA 1
ATOM 12419 C C . SER B 1 778 ? 3.4 51.688 34.375 1 88.75 778 SER B C 1
ATOM 12421 O O . SER B 1 778 ? 4.301 51.219 33.656 1 88.75 778 SER B O 1
ATOM 12423 N N . CYS B 1 779 ? 2.959 52.844 34.219 1 92.12 779 CYS B N 1
ATOM 12424 C CA . CYS B 1 779 ? 3.625 53.812 33.312 1 92.12 779 CYS B CA 1
ATOM 12425 C C . CYS B 1 779 ? 3.574 55.219 33.875 1 92.12 779 CYS B C 1
ATOM 12427 O O . CYS B 1 779 ? 2.789 55.5 34.781 1 92.12 779 CYS B O 1
ATOM 12429 N N . HIS B 1 780 ? 4.504 56.062 33.344 1 91.31 780 HIS B N 1
ATOM 12430 C CA . HIS B 1 780 ? 4.488 57.469 33.75 1 91.31 780 HIS B CA 1
ATOM 12431 C C . HIS B 1 780 ? 3.369 58.219 33.031 1 91.31 780 HIS B C 1
ATOM 12433 O O . HIS B 1 780 ? 3.068 57.938 31.875 1 91.31 780 HIS B O 1
ATOM 12439 N N . THR B 1 781 ? 2.723 59.125 33.75 1 92.38 781 THR B N 1
ATOM 12440 C CA . THR B 1 781 ? 1.659 59.938 33.156 1 92.38 781 THR B CA 1
ATOM 12441 C C . THR B 1 781 ? 2.211 60.844 32.062 1 92.38 781 THR B C 1
ATOM 12443 O O . THR B 1 781 ? 3.207 61.531 32.25 1 92.38 781 THR B O 1
ATOM 12446 N N . ARG B 1 782 ? 1.723 60.719 31.031 1 92.44 782 ARG B N 1
ATOM 12447 C CA . ARG B 1 782 ? 2.047 61.562 29.875 1 92.44 782 ARG B CA 1
ATOM 12448 C C . ARG B 1 782 ? 0.789 62.188 29.297 1 92.44 782 ARG B C 1
ATOM 12450 O O . ARG B 1 782 ? -0.283 61.562 29.312 1 92.44 782 ARG B O 1
ATOM 12457 N N . PRO B 1 783 ? 0.88 63.312 28.578 1 89.56 783 PRO B N 1
ATOM 12458 C CA . PRO B 1 783 ? 1.987 64.25 28.594 1 89.56 783 PRO B CA 1
ATOM 12459 C C . PRO B 1 783 ? 2.24 64.875 29.984 1 89.56 783 PRO B C 1
ATOM 12461 O O . PRO B 1 783 ? 1.399 64.688 30.875 1 89.56 783 PRO B O 1
ATOM 12464 N N . PRO B 1 784 ? 3.344 65.562 30.141 1 84.81 784 PRO B N 1
ATOM 12465 C CA . PRO B 1 784 ? 3.65 66.062 31.469 1 84.81 784 PRO B CA 1
ATOM 12466 C C . PRO B 1 784 ? 2.635 67.125 31.922 1 84.81 784 PRO B C 1
ATOM 12468 O O . PRO B 1 784 ? 2.441 67.312 33.125 1 84.81 784 PRO B O 1
ATOM 12471 N N . ALA B 1 785 ? 1.918 67.75 31.031 1 81.75 785 ALA B N 1
ATOM 12472 C CA . ALA B 1 785 ? 0.921 68.75 31.359 1 81.75 785 ALA B CA 1
ATOM 12473 C C . ALA B 1 785 ? -0.316 68.125 32 1 81.75 785 ALA B C 1
ATOM 12475 O O . ALA B 1 785 ? -1.127 68.812 32.625 1 81.75 785 ALA B O 1
ATOM 12476 N N . ALA B 1 786 ? -0.401 66.875 31.766 1 88.44 786 ALA B N 1
ATOM 12477 C CA . ALA B 1 786 ? -1.547 66.188 32.375 1 88.44 786 ALA B CA 1
ATOM 12478 C C . ALA B 1 786 ? -1.313 65.938 33.844 1 88.44 786 ALA B C 1
ATOM 12480 O O . ALA B 1 786 ? -0.196 65.625 34.25 1 88.44 786 ALA B O 1
ATOM 12481 N N . VAL B 1 787 ? -2.328 66.312 34.781 1 77.19 787 VAL B N 1
ATOM 12482 C CA . VAL B 1 787 ? -2.223 66.188 36.219 1 77.19 787 VAL B CA 1
ATOM 12483 C C . VAL B 1 787 ? -3.092 65 36.688 1 77.19 787 VAL B C 1
ATOM 12485 O O . VAL B 1 787 ? -4.211 64.812 36.188 1 77.19 787 VAL B O 1
ATOM 12488 N N . GLY B 1 788 ? -2.752 63.938 37.219 1 61.56 788 GLY B N 1
ATOM 12489 C CA . GLY B 1 788 ? -3.607 62.812 37.469 1 61.56 788 GLY B CA 1
ATOM 12490 C C . GLY B 1 788 ? -3.947 62.625 38.938 1 61.56 788 GLY B C 1
ATOM 12491 O O . GLY B 1 788 ? -4.98 62.062 39.281 1 61.56 788 GLY B O 1
ATOM 12492 N N . LYS B 1 789 ? -2.967 62.375 39.906 1 57.78 789 LYS B N 1
ATOM 12493 C CA . LYS B 1 789 ? -3.262 61.875 41.25 1 57.78 789 LYS B CA 1
ATOM 12494 C C . LYS B 1 789 ? -3.807 63 42.125 1 57.78 789 LYS B C 1
ATOM 12496 O O . LYS B 1 789 ? -3.148 64.062 42.312 1 57.78 789 LYS B O 1
ATOM 12501 N N . GLY B 1 790 ? -5.051 63.5 41.781 1 40.56 790 GLY B N 1
ATOM 12502 C CA . GLY B 1 790 ? -5.551 64.125 43 1 40.56 790 GLY B CA 1
ATOM 12503 C C . GLY B 1 790 ? -5.715 63.094 44.156 1 40.56 790 GLY B C 1
ATOM 12504 O O . GLY B 1 790 ? -5.812 61.906 43.906 1 40.56 790 GLY B O 1
#

Secondary structure (DSSP, 8-state):
-----------------------------------------BSSPPPPB--EETTEE--TT-B--S---TT----EEEEGGGHHHH-S-SS-SSSSSSSBEEEEEE------S---TT-----EEEEEEEES---TT-EEEEEEEEEEESSEEEEEEEEEETT--EEEEEEE----TT--EEEEEEE--SS-EEEEEEEEEPPTTSGGGGS-EEEEEEEEEEEESS-SSSSTT-B-SSSSSTT-EE-SSSSB--EEES--S-TTT--SS-TTTTTTT-----EEEE---TT--TT-EEEEEPPPBPP-TTT--EEEEEEEEEESTT--EEEEEEEESSS--EEEEEEES---SS-EEEEEEE--SS-EEEEEEEE--SSS-EEEEEEEEEEES----BSGGGG-SSS-B-SSSS-TT-BPPPGGG---SB-EEEE--SS-SS-SS-SSS-STT--EEEEPP--SS---TT-EEEEEPPPBPP-SS-EEEEEEEEEEESS-BTTB--SEEEEEEEEESSTT--EEEEEEEES---SS-EEEEEE---TTT----SS-EEEEEEEEE-SS--EEEEEEEEEEEES-PPPBSGGGB--TT-B--SSS-TT-EEE-TT--SSGGGS---S----S-----S-EE--SSSS-TTPPPTTT--SSS-EEEEE-S-SS-B--EEEPP-BPPPTTSEEEEEEEEEEE-S-TT-EEEEEEEE-SSTTS-EEEEEEEEEGGG-TT--TT--EEEEEEEE-SS-EEEEEEEEBSSEEEEEEEEEEEES----BSTT-B---/-----------------------------------------BSSPPPPB--EETTEE--TT-B--S---TTPPPPEEEEGGGHHHH-S-SS-SSSSSSSBEEEEEE------S---TT-----EEEEEEEES---TT-EEEEEEEEEEESSEEEEEEEEEETT--EEEEEEE----TT--EEEEEEE--SS-EEEEEEEEEPPTTSGGGGS-EEEEEEEEEEEESS-SSSSTT-B-SSSSSTT-EE-SSSSB--EEES--S-TTT--SS-TTTTTS------EEEE---TT--TT-EEEEEPPPBPP-TTT--EEEEEEEEEESTT--EEEEEEEESSS--EEEEEEES---SS-EEEEEEE--SS-EEEEEEEE--SSS-EEEEEEEEEEES----BSGGGG-SSS-B-SSSS-TT-BPPPGGG---SB-EEEE--SS-SS-SS-SSS-STT--EEEEPP--SS---TT-EEEEEPPPBPP-SS-EEEEEEEEEEESS-BTTB--SEEEEEEEEESSTT--EEEEEEEES---SS-EEEEEE---TTT----SS-EEEEEEEEE-SS--EEEEEEEEEEEES-PPPBSGGGB--TT-B--SSS-TT-EEE-TT--SSGGGS---S----S-----S-EE--SSSS-TTPPPTTT--SS--EEEEE-S-SS-B--EEE---BPPPTTSEEEEEEEEEEE-S-TT-EEEEEEEE-SSTTS-EEEEEEEEEGGG-TT--TT--EEEEEEEE-SSSEEEEEEEEBSSEEEEEEEEEEEES----BSTT-B---